Protein 2KAT (pdb70)

Secondary structure (DSSP, 8-state):
---HHHHHHHHHTTT---HHHHHHHHHHHHHTT-HHHHHHHHHHHHHH-TT-HHHHHHHHHHHHHHT-HHHHHHHHHHHHHHHHHHT-HHHHHHHHHHHHHHHHHHHHHS--S--

Foldseek 3Di:
DPDPVVVLVVVVVVPDPDLCSLVVVLVVCVVVLNLVVSQVSLVVNCVRCVPPLVSLLVNLVSCVSVVNLPCSVVSLVVSLVSCVVVVPPPSNVVSVVVVVVSVVVVCVVCVVPPD

Sequence (115 aa):
MQAITERLEAMLAQGTDNMLLRFTLGKTYAEHEQFDAALPHLRAALDFDPTYSVAWKWLGKTLQGQGDRAGARQAWESGLAAAQSRGDQQVVKELQVFLRRLAREDALEHHHHHHMQAITERLEAMLAQGTDNMLLRFTLGKTYAEHEQFDAALPHLRAALDFDPTYSVAWKWLGKTLQGQGDRAGARQAWESGLAAAQSRGDQQVVKELQVFLRRLAREDALEHHHHHHMQAITERLEAMLAQGTDNMLLRFTLGKTYAEHEQFDAALPHLRAALDFDPTYSVAWKWLGKTLQGQGDRAGARQAWESGLAAAQSRGDQQVVKELQVFLRRLAREDALEHHHHHHMQAITERLEAMLAQGTDNMLLRFTLGKTYAEHEQFDAALPHLRAALDFDPTYSVAWKWLGKTLQGQGDRAGARQAWESGLAAAQSRGDQQVVKELQVFLRRLAREDALEHHHHHHMQAITERLEAMLAQGTDNMLLRFTLGKTYAEHEQFDAALPHLRAALDFDPTYSVAWKWLGKTLQGQGDRAGARQAWESGLAAAQSRGDQQVVKELQVFLRRLAREDALEHHHHHHMQAITERLEAMLAQGTDNMLLRFTLGKTYAEHEQFDAALPHLRAALDFDPTYSVAWKWLGKTLQGQGDRAGARQAWESGLAAAQSRGDQQVVKELQVFLRRLAREDALEHHHHHHMQAITERLEAMLAQGTDNMLLRFTLGKTYAEHEQFDAALPHLRAALDFDPTYSVAWKWLGKTLQGQGDRAGARQAWESGLAAAQSRGDQQVVKELQVFLRRLAREDALEHHHHHHMQAITERLEAMLAQGTDNMLLRFTLGKTYAEHEQFDAALPHLRAALDFDPTYSVAWKWLGKTLQGQGDRAGARQAWESGLAAAQSRGDQQVVKELQVFLRRLAREDALEHHHHHHMQAITERLEAMLAQGTDNMLLRFTLGKTYAEHEQFDAALPHLRAALDFDPTYSVAWKWLGKTLQGQGDRAGARQAWESGLAAAQSRGDQQVVKELQVFLRRLAREDALEHHHHHHMQAITERLEAMLAQGTDNMLLRFTLGKTYAEHEQFDAALPHLRAALDFDPTYSVAWKWLGKTLQGQGDRAGARQAWESGLAAAQSRGDQQVVKELQVFLRRLAREDALEHHHHHHMQAITERLEAMLAQGTDNMLLRFTLGKTYAEHEQFDAALPHLRAALDFDPTYSVAWKWLGKTLQGQGDRAGARQAWESGLAAAQSRGDQQVVKELQVFLRRLAREDALEHHHHHHMQAITERLEAMLAQGTDNMLLRFTLGKTYAEHEQFDAALPHLRAALDFDPTYSVAWKWLGKTLQGQGDRAGARQAWESGLAAAQSRGDQQVVKELQVFLRRLAREDALEHHHHHHMQAITERLEAMLAQGTDNMLLRFTLGKTYAEHEQFDAALPHLRAALDFDPTYSVAWKWLGKTLQGQGDRAGARQAWESGLAAAQSRGDQQVVKELQVFLRRLAREDALEHHHHHHMQAITERLEAMLAQGTDNMLLRFTLGKTYAEHEQFDAALPHLRAALDFDPTYSVAWKWLGKTLQGQGDRAGARQAWESGLAAAQSRGDQQVVKELQVFLRRLAREDALEHHHHHHMQAITERLEAMLAQGTDNMLLRFTLGKTYAEHEQFDAALPHLRAALDFDPTYSVAWKWLGKTLQGQGDRAGARQAWESGLAAAQSRGDQQVVKELQVFLRRLAREDALEHHHHHHMQAITERLEAMLAQGTDNMLLRFTLGKTYAEHEQFDAALPHLRAALDFDPTYSVAWKWLGKTLQGQGDRAGARQAWESGLAAAQSRGDQQVVKELQVFLRRLAREDALEHHHHHHMQAITERLEAMLAQGTDNMLLRFTLGKTYAEHEQFDAALPHLRAALDFDPTYSVAWKWLGKTLQGQGDRAGARQAWESGLAAAQSRGDQQVVKELQVFLRRLAREDALEHHHHHHMQAITERLEAMLAQGTDNMLLRFTLGKTYAEHEQFDAALPHLRAALDFDPTYSVAWKWLGKTLQGQGDRAGARQAWESGLAAAQSRGDQQVVKELQVFLRRLAREDALEHHHHHHMQAITERLEAMLAQGTDNMLLRFTLGKTYAEHEQFDAALPHLRAALDFDPTYSVAWKWLGKTLQGQGDRAGARQAWESGLAAAQSRGDQQVVKELQVFLRRLAREDALEHHHHHHMQAITERLEAMLAQGTDNMLLRFTLGKTYAEHEQFDAALPHLRAALDFDPTYSVAWKWLGKTLQGQGDRAGARQAWESGLAAAQSRGDQQVVKELQVFLRRLAREDALEHHHHHH

Structure (mmCIF, N/CA/C/O backbone):
data_2KAT
#
_entry.id   2KAT
#
loop_
_atom_site.group_PDB
_atom_site.id
_atom_site.type_symbol
_atom_site.label_atom_id
_atom_site.label_alt_id
_atom_site.label_comp_id
_atom_site.label_asym_id
_atom_site.label_entity_id
_atom_site.label_seq_id
_atom_site.pdbx_PDB_ins_code
_atom_site.Cartn_x
_atom_site.Cartn_y
_atom_site.Cartn_z
_atom_site.occupancy
_atom_site.B_iso_or_equiv
_atom_site.auth_seq_id
_atom_site.auth_comp_id
_atom_site.auth_asym_id
_atom_site.auth_atom_id
_atom_site.pdbx_PDB_model_num
ATOM 1 N N . MET A 1 1 ? -14.769 -11.066 19.736 1.00 0.00 1 MET A N 1
ATOM 2 C CA . MET A 1 1 ? -14.316 -9.850 20.443 1.00 0.00 1 MET A CA 1
ATOM 3 C C . MET A 1 1 ? -13.885 -8.798 19.434 1.00 0.00 1 MET A C 1
ATOM 4 O O . MET A 1 1 ? -13.958 -9.024 18.224 1.00 0.00 1 MET A O 1
ATOM 20 N N . GLN A 1 2 ? -13.445 -7.650 19.928 1.00 0.00 2 GLN A N 1
ATOM 21 C CA . GLN A 1 2 ? -13.016 -6.563 19.073 1.00 0.00 2 GLN A CA 1
ATOM 22 C C . GLN A 1 2 ? -11.687 -6.886 18.396 1.00 0.00 2 GLN A C 1
ATOM 23 O O . GLN A 1 2 ? -11.040 -7.883 18.735 1.00 0.00 2 GLN A O 1
ATOM 37 N N . ALA A 1 3 ? -11.299 -6.029 17.448 1.00 0.00 3 ALA A N 1
ATOM 38 C CA . ALA A 1 3 ? -10.082 -6.204 16.651 1.00 0.00 3 ALA A CA 1
ATOM 39 C C . ALA A 1 3 ? -10.259 -7.317 15.625 1.00 0.00 3 ALA A C 1
ATOM 40 O O . ALA A 1 3 ? -10.415 -8.492 15.969 1.00 0.00 3 ALA A O 1
ATOM 47 N N . ILE A 1 4 ? -10.236 -6.926 14.356 1.00 0.00 4 ILE A N 1
ATOM 48 C CA . ILE A 1 4 ? -10.450 -7.855 13.254 1.00 0.00 4 ILE A CA 1
ATOM 49 C C . ILE A 1 4 ? -9.346 -8.911 13.203 1.00 0.00 4 ILE A C 1
ATOM 50 O O . ILE A 1 4 ? -9.609 -10.083 12.938 1.00 0.00 4 ILE A O 1
ATOM 66 N N . THR A 1 5 ? -8.122 -8.492 13.489 1.00 0.00 5 THR A N 1
ATOM 67 C CA . THR A 1 5 ? -6.979 -9.391 13.476 1.00 0.00 5 THR A CA 1
ATOM 68 C C . THR A 1 5 ? -7.168 -10.545 14.460 1.00 0.00 5 THR A C 1
ATOM 69 O O . THR A 1 5 ? -6.960 -11.708 14.114 1.00 0.00 5 THR A O 1
ATOM 80 N N . GLU A 1 6 ? -7.600 -10.214 15.669 1.00 0.00 6 GLU A N 1
ATOM 81 C CA . GLU A 1 6 ? -7.747 -11.197 16.736 1.00 0.00 6 GLU A CA 1
ATOM 82 C C . GLU A 1 6 ? -8.746 -12.292 16.371 1.00 0.00 6 GLU A C 1
ATOM 83 O O . GLU A 1 6 ? -8.485 -13.475 16.591 1.00 0.00 6 GLU A O 1
ATOM 95 N N . ARG A 1 7 ? -9.884 -11.900 15.808 1.00 0.00 7 ARG A N 1
ATOM 96 C CA . ARG A 1 7 ? -10.927 -12.862 15.461 1.00 0.00 7 ARG A CA 1
ATOM 97 C C . ARG A 1 7 ? -10.534 -13.691 14.238 1.00 0.00 7 ARG A C 1
ATOM 98 O O . ARG A 1 7 ? -10.913 -14.858 14.123 1.00 0.00 7 ARG A O 1
ATOM 119 N N . LEU A 1 8 ? -9.777 -13.088 13.327 1.00 0.00 8 LEU A N 1
ATOM 120 C CA . LEU A 1 8 ? -9.303 -13.792 12.138 1.00 0.00 8 LEU A CA 1
ATOM 121 C C . LEU A 1 8 ? -8.316 -14.895 12.510 1.00 0.00 8 LEU A C 1
ATOM 122 O O . LEU A 1 8 ? -8.275 -15.943 11.864 1.00 0.00 8 LEU A O 1
ATOM 138 N N . GLU A 1 9 ? -7.527 -14.653 13.554 1.00 0.00 9 GLU A N 1
ATOM 139 C CA . GLU A 1 9 ? -6.554 -15.632 14.041 1.00 0.00 9 GLU A CA 1
ATOM 140 C C . GLU A 1 9 ? -7.204 -16.994 14.275 1.00 0.00 9 GLU A C 1
ATOM 141 O O . GLU A 1 9 ? -6.569 -18.033 14.080 1.00 0.00 9 GLU A O 1
ATOM 153 N N . ALA A 1 10 ? -8.472 -16.983 14.677 1.00 0.00 10 ALA A N 1
ATOM 154 C CA . ALA A 1 10 ? -9.208 -18.215 14.928 1.00 0.00 10 ALA A CA 1
ATOM 155 C C . ALA A 1 10 ? -9.327 -19.062 13.662 1.00 0.00 10 ALA A C 1
ATOM 156 O O . ALA A 1 10 ? -9.013 -20.251 13.674 1.00 0.00 10 ALA A O 1
ATOM 163 N N . MET A 1 11 ? -9.751 -18.447 12.563 1.00 0.00 11 MET A N 1
ATOM 164 C CA . MET A 1 11 ? -9.959 -19.178 11.323 1.00 0.00 11 MET A CA 1
ATOM 165 C C . MET A 1 11 ? -8.630 -19.497 10.641 1.00 0.00 11 MET A C 1
ATOM 166 O O . MET A 1 11 ? -8.519 -20.480 9.908 1.00 0.00 11 MET A O 1
ATOM 180 N N . LEU A 1 12 ? -7.621 -18.670 10.894 1.00 0.00 12 LEU A N 1
ATOM 181 C CA . LEU A 1 12 ? -6.278 -18.936 10.389 1.00 0.00 12 LEU A CA 1
ATOM 182 C C . LEU A 1 12 ? -5.692 -20.170 11.064 1.00 0.00 12 LEU A C 1
ATOM 183 O O . LEU A 1 12 ? -4.949 -20.933 10.449 1.00 0.00 12 LEU A O 1
ATOM 199 N N . ALA A 1 13 ? -6.058 -20.377 12.325 1.00 0.00 13 ALA A N 1
ATOM 200 C CA . ALA A 1 13 ? -5.596 -21.535 13.079 1.00 0.00 13 ALA A CA 1
ATOM 201 C C . ALA A 1 13 ? -6.357 -22.794 12.673 1.00 0.00 13 ALA A C 1
ATOM 202 O O . ALA A 1 13 ? -6.034 -23.893 13.118 1.00 0.00 13 ALA A O 1
ATOM 209 N N . GLN A 1 14 ? -7.376 -22.629 11.836 1.00 0.00 14 GLN A N 1
ATOM 210 C CA . GLN A 1 14 ? -8.151 -23.762 11.345 1.00 0.00 14 GLN A CA 1
ATOM 211 C C . GLN A 1 14 ? -7.589 -24.276 10.024 1.00 0.00 14 GLN A C 1
ATOM 212 O O . GLN A 1 14 ? -8.115 -25.223 9.442 1.00 0.00 14 GLN A O 1
ATOM 226 N N . GLY A 1 15 ? -6.522 -23.644 9.555 1.00 0.00 15 GLY A N 1
ATOM 227 C CA . GLY A 1 15 ? -5.879 -24.085 8.333 1.00 0.00 15 GLY A CA 1
ATOM 228 C C . GLY A 1 15 ? -6.558 -23.551 7.089 1.00 0.00 15 GLY A C 1
ATOM 229 O O . GLY A 1 15 ? -6.427 -24.126 6.009 1.00 0.00 15 GLY A O 1
ATOM 233 N N . THR A 1 16 ? -7.283 -22.453 7.233 1.00 0.00 16 THR A N 1
ATOM 234 C CA . THR A 1 16 ? -7.925 -21.817 6.100 1.00 0.00 16 THR A CA 1
ATOM 235 C C . THR A 1 16 ? -7.016 -20.727 5.537 1.00 0.00 16 THR A C 1
ATOM 236 O O . THR A 1 16 ? -7.215 -19.535 5.775 1.00 0.00 16 THR A O 1
ATOM 247 N N . ASP A 1 17 ? -5.981 -21.156 4.834 1.00 0.00 17 ASP A N 1
ATOM 248 C CA . ASP A 1 17 ? -5.028 -20.242 4.222 1.00 0.00 17 ASP A CA 1
ATOM 249 C C . ASP A 1 17 ? -5.571 -19.709 2.899 1.00 0.00 17 ASP A C 1
ATOM 250 O O . ASP A 1 17 ? -5.439 -20.335 1.849 1.00 0.00 17 ASP A O 1
ATOM 259 N N . ASN A 1 18 ? -6.225 -18.560 2.958 1.00 0.00 18 ASN A N 1
ATOM 260 C CA . ASN A 1 18 ? -6.825 -17.964 1.768 1.00 0.00 18 ASN A CA 1
ATOM 261 C C . ASN A 1 18 ? -6.106 -16.683 1.370 1.00 0.00 18 ASN A C 1
ATOM 262 O O . ASN A 1 18 ? -5.310 -16.141 2.139 1.00 0.00 18 ASN A O 1
ATOM 273 N N . MET A 1 19 ? -6.412 -16.198 0.175 1.00 0.00 19 MET A N 1
ATOM 274 C CA . MET A 1 19 ? -5.751 -15.026 -0.390 1.00 0.00 19 MET A CA 1
ATOM 275 C C . MET A 1 19 ? -6.128 -13.750 0.360 1.00 0.00 19 MET A C 1
ATOM 276 O O . MET A 1 19 ? -5.265 -13.062 0.907 1.00 0.00 19 MET A O 1
ATOM 290 N N . LEU A 1 20 ? -7.422 -13.454 0.409 1.00 0.00 20 LEU A N 1
ATOM 291 C CA . LEU A 1 20 ? -7.897 -12.197 0.977 1.00 0.00 20 LEU A CA 1
ATOM 292 C C . LEU A 1 20 ? -7.597 -12.110 2.469 1.00 0.00 20 LEU A C 1
ATOM 293 O O . LEU A 1 20 ? -7.415 -11.019 3.007 1.00 0.00 20 LEU A O 1
ATOM 309 N N . LEU A 1 21 ? -7.516 -13.262 3.126 1.00 0.00 21 LEU A N 1
ATOM 310 C CA . LEU A 1 21 ? -7.202 -13.312 4.550 1.00 0.00 21 LEU A CA 1
ATOM 311 C C . LEU A 1 21 ? -5.816 -12.729 4.819 1.00 0.00 21 LEU A C 1
ATOM 312 O O . LEU A 1 21 ? -5.562 -12.160 5.881 1.00 0.00 21 LEU A O 1
ATOM 328 N N . ARG A 1 22 ? -4.927 -12.859 3.842 1.00 0.00 22 ARG A N 1
ATOM 329 C CA . ARG A 1 22 ? -3.588 -12.302 3.956 1.00 0.00 22 ARG A CA 1
ATOM 330 C C . ARG A 1 22 ? -3.658 -10.779 3.889 1.00 0.00 22 ARG A C 1
ATOM 331 O O . ARG A 1 22 ? -3.010 -10.076 4.669 1.00 0.00 22 ARG A O 1
ATOM 352 N N . PHE A 1 23 ? -4.473 -10.290 2.963 1.00 0.00 23 PHE A N 1
ATOM 353 C CA . PHE A 1 23 ? -4.594 -8.862 2.695 1.00 0.00 23 PHE A CA 1
ATOM 354 C C . PHE A 1 23 ? -5.282 -8.114 3.837 1.00 0.00 23 PHE A C 1
ATOM 355 O O . PHE A 1 23 ? -4.779 -7.089 4.298 1.00 0.00 23 PHE A O 1
ATOM 372 N N . THR A 1 24 ? -6.423 -8.627 4.290 1.00 0.00 24 THR A N 1
ATOM 373 C CA . THR A 1 24 ? -7.214 -7.960 5.322 1.00 0.00 24 THR A CA 1
ATOM 374 C C . THR A 1 24 ? -6.387 -7.710 6.586 1.00 0.00 24 THR A C 1
ATOM 375 O O . THR A 1 24 ? -6.430 -6.620 7.160 1.00 0.00 24 THR A O 1
ATOM 386 N N . LEU A 1 25 ? -5.612 -8.710 6.992 1.00 0.00 25 LEU A N 1
ATOM 387 C CA . LEU A 1 25 ? -4.750 -8.588 8.163 1.00 0.00 25 LEU A CA 1
ATOM 388 C C . LEU A 1 25 ? -3.691 -7.509 7.953 1.00 0.00 25 LEU A C 1
ATOM 389 O O . LEU A 1 25 ? -3.325 -6.791 8.882 1.00 0.00 25 LEU A O 1
ATOM 405 N N . GLY A 1 26 ? -3.201 -7.404 6.723 1.00 0.00 26 GLY A N 1
ATOM 406 C CA . GLY A 1 26 ? -2.187 -6.417 6.410 1.00 0.00 26 GLY A CA 1
ATOM 407 C C . GLY A 1 26 ? -2.738 -5.007 6.407 1.00 0.00 26 GLY A C 1
ATOM 408 O O . GLY A 1 26 ? -2.067 -4.072 6.845 1.00 0.00 26 GLY A O 1
ATOM 412 N N . LYS A 1 27 ? -3.962 -4.861 5.915 1.00 0.00 27 LYS A N 1
ATOM 413 C CA . LYS A 1 27 ? -4.624 -3.561 5.858 1.00 0.00 27 LYS A CA 1
ATOM 414 C C . LYS A 1 27 ? -4.736 -2.943 7.248 1.00 0.00 27 LYS A C 1
ATOM 415 O O . LYS A 1 27 ? -4.512 -1.744 7.424 1.00 0.00 27 LYS A O 1
ATOM 434 N N . THR A 1 28 ? -5.066 -3.769 8.230 1.00 0.00 28 THR A N 1
ATOM 435 C CA . THR A 1 28 ? -5.249 -3.301 9.595 1.00 0.00 28 THR A CA 1
ATOM 436 C C . THR A 1 28 ? -3.977 -2.647 10.134 1.00 0.00 28 THR A C 1
ATOM 437 O O . THR A 1 28 ? -4.040 -1.619 10.813 1.00 0.00 28 THR A O 1
ATOM 448 N N . TYR A 1 29 ? -2.823 -3.227 9.813 1.00 0.00 29 TYR A N 1
ATOM 449 C CA . TYR A 1 29 ? -1.551 -2.655 10.233 1.00 0.00 29 TYR A CA 1
ATOM 450 C C . TYR A 1 29 ? -1.337 -1.298 9.577 1.00 0.00 29 TYR A C 1
ATOM 451 O O . TYR A 1 29 ? -0.918 -0.339 10.226 1.00 0.00 29 TYR A O 1
ATOM 469 N N . ALA A 1 30 ? -1.667 -1.214 8.297 1.00 0.00 30 ALA A N 1
ATOM 470 C CA . ALA A 1 30 ? -1.446 0.003 7.529 1.00 0.00 30 ALA A CA 1
ATOM 471 C C . ALA A 1 30 ? -2.391 1.117 7.969 1.00 0.00 30 ALA A C 1
ATOM 472 O O . ALA A 1 30 ? -2.014 2.290 7.987 1.00 0.00 30 ALA A O 1
ATOM 479 N N . GLU A 1 31 ? -3.615 0.753 8.331 1.00 0.00 31 GLU A N 1
ATOM 480 C CA . GLU A 1 31 ? -4.587 1.731 8.807 1.00 0.00 31 GLU A CA 1
ATOM 481 C C . GLU A 1 31 ? -4.176 2.289 10.161 1.00 0.00 31 GLU A C 1
ATOM 482 O O . GLU A 1 31 ? -4.450 3.445 10.473 1.00 0.00 31 GLU A O 1
ATOM 494 N N . HIS A 1 32 ? -3.501 1.466 10.956 1.00 0.00 32 HIS A N 1
ATOM 495 C CA . HIS A 1 32 ? -3.036 1.878 12.276 1.00 0.00 32 HIS A CA 1
ATOM 496 C C . HIS A 1 32 ? -1.698 2.601 12.168 1.00 0.00 32 HIS A C 1
ATOM 497 O O . HIS A 1 32 ? -1.072 2.924 13.178 1.00 0.00 32 HIS A O 1
ATOM 512 N N . GLU A 1 33 ? -1.277 2.850 10.926 1.00 0.00 33 GLU A N 1
ATOM 513 C CA . GLU A 1 33 ? -0.004 3.500 10.627 1.00 0.00 33 GLU A CA 1
ATOM 514 C C . GLU A 1 33 ? 1.172 2.675 11.141 1.00 0.00 33 GLU A C 1
ATOM 515 O O . GLU A 1 33 ? 2.267 3.190 11.373 1.00 0.00 33 GLU A O 1
ATOM 527 N N . GLN A 1 34 ? 0.948 1.377 11.265 1.00 0.00 34 GLN A N 1
ATOM 528 C CA . GLN A 1 34 ? 1.981 0.449 11.691 1.00 0.00 34 GLN A CA 1
ATOM 529 C C . GLN A 1 34 ? 2.613 -0.180 10.452 1.00 0.00 34 GLN A C 1
ATOM 530 O O . GLN A 1 34 ? 2.783 -1.396 10.352 1.00 0.00 34 GLN A O 1
ATOM 544 N N . PHE A 1 35 ? 2.943 0.688 9.502 1.00 0.00 35 PHE A N 1
ATOM 545 C CA . PHE A 1 35 ? 3.485 0.292 8.206 1.00 0.00 35 PHE A CA 1
ATOM 546 C C . PHE A 1 35 ? 4.742 -0.560 8.357 1.00 0.00 35 PHE A C 1
ATOM 547 O O . PHE A 1 35 ? 5.037 -1.395 7.506 1.00 0.00 35 PHE A O 1
ATOM 564 N N . ASP A 1 36 ? 5.473 -0.342 9.443 1.00 0.00 36 ASP A N 1
ATOM 565 C CA . ASP A 1 36 ? 6.669 -1.128 9.736 1.00 0.00 36 ASP A CA 1
ATOM 566 C C . ASP A 1 36 ? 6.322 -2.608 9.840 1.00 0.00 36 ASP A C 1
ATOM 567 O O . ASP A 1 36 ? 6.956 -3.458 9.220 1.00 0.00 36 ASP A O 1
ATOM 576 N N . ALA A 1 37 ? 5.294 -2.896 10.620 1.00 0.00 37 ALA A N 1
ATOM 577 C CA . ALA A 1 37 ? 4.829 -4.268 10.812 1.00 0.00 37 ALA A CA 1
ATOM 578 C C . ALA A 1 37 ? 4.087 -4.763 9.576 1.00 0.00 37 ALA A C 1
ATOM 579 O O . ALA A 1 37 ? 4.024 -5.965 9.309 1.00 0.00 37 ALA A O 1
ATOM 586 N N . ALA A 1 38 ? 3.503 -3.828 8.842 1.00 0.00 38 ALA A N 1
ATOM 587 C CA . ALA A 1 38 ? 2.769 -4.146 7.626 1.00 0.00 38 ALA A CA 1
ATOM 588 C C . ALA A 1 38 ? 3.698 -4.688 6.542 1.00 0.00 38 ALA A C 1
ATOM 589 O O . ALA A 1 38 ? 3.325 -5.606 5.810 1.00 0.00 38 ALA A O 1
ATOM 596 N N . LEU A 1 39 ? 4.908 -4.128 6.459 1.00 0.00 39 LEU A N 1
ATOM 597 C CA . LEU A 1 39 ? 5.858 -4.468 5.393 1.00 0.00 39 LEU A CA 1
ATOM 598 C C . LEU A 1 39 ? 6.084 -5.979 5.234 1.00 0.00 39 LEU A C 1
ATOM 599 O O . LEU A 1 39 ? 5.905 -6.503 4.134 1.00 0.00 39 LEU A O 1
ATOM 615 N N . PRO A 1 40 ? 6.465 -6.714 6.305 1.00 0.00 40 PRO A N 1
ATOM 616 C CA . PRO A 1 40 ? 6.688 -8.162 6.209 1.00 0.00 40 PRO A CA 1
ATOM 617 C C . PRO A 1 40 ? 5.414 -8.922 5.850 1.00 0.00 40 PRO A C 1
ATOM 618 O O . PRO A 1 40 ? 5.443 -9.878 5.074 1.00 0.00 40 PRO A O 1
ATOM 629 N N . HIS A 1 41 ? 4.292 -8.472 6.395 1.00 0.00 41 HIS A N 1
ATOM 630 C CA . HIS A 1 41 ? 3.017 -9.147 6.188 1.00 0.00 41 HIS A CA 1
ATOM 631 C C . HIS A 1 41 ? 2.528 -8.956 4.753 1.00 0.00 41 HIS A C 1
ATOM 632 O O . HIS A 1 41 ? 2.061 -9.901 4.118 1.00 0.00 41 HIS A O 1
ATOM 647 N N . LEU A 1 42 ? 2.635 -7.734 4.250 1.00 0.00 42 LEU A N 1
ATOM 648 C CA . LEU A 1 42 ? 2.208 -7.431 2.888 1.00 0.00 42 LEU A CA 1
ATOM 649 C C . LEU A 1 42 ? 3.142 -8.082 1.876 1.00 0.00 42 LEU A C 1
ATOM 650 O O . LEU A 1 42 ? 2.706 -8.546 0.824 1.00 0.00 42 LEU A O 1
ATOM 666 N N . ARG A 1 43 ? 4.424 -8.124 2.211 1.00 0.00 43 ARG A N 1
ATOM 667 C CA . ARG A 1 43 ? 5.419 -8.740 1.347 1.00 0.00 43 ARG A CA 1
ATOM 668 C C . ARG A 1 43 ? 5.145 -10.234 1.193 1.00 0.00 43 ARG A C 1
ATOM 669 O O . ARG A 1 43 ? 5.277 -10.791 0.103 1.00 0.00 43 ARG A O 1
ATOM 690 N N . ALA A 1 44 ? 4.755 -10.871 2.293 1.00 0.00 44 ALA A N 1
ATOM 691 C CA . ALA A 1 44 ? 4.421 -12.287 2.282 1.00 0.00 44 ALA A CA 1
ATOM 692 C C . ALA A 1 44 ? 3.247 -12.554 1.350 1.00 0.00 44 ALA A C 1
ATOM 693 O O . ALA A 1 44 ? 3.234 -13.540 0.618 1.00 0.00 44 ALA A O 1
ATOM 700 N N . ALA A 1 45 ? 2.271 -11.656 1.371 1.00 0.00 45 ALA A N 1
ATOM 701 C CA . ALA A 1 45 ? 1.099 -11.782 0.513 1.00 0.00 45 ALA A CA 1
ATOM 702 C C . ALA A 1 45 ? 1.478 -11.618 -0.955 1.00 0.00 45 ALA A C 1
ATOM 703 O O . ALA A 1 45 ? 1.071 -12.414 -1.799 1.00 0.00 45 ALA A O 1
ATOM 710 N N . LEU A 1 46 ? 2.286 -10.600 -1.243 1.00 0.00 46 LEU A N 1
ATOM 711 C CA . LEU A 1 46 ? 2.707 -10.306 -2.612 1.00 0.00 46 LEU A CA 1
ATOM 712 C C . LEU A 1 46 ? 3.500 -11.457 -3.222 1.00 0.00 46 LEU A C 1
ATOM 713 O O . LEU A 1 46 ? 3.555 -11.601 -4.442 1.00 0.00 46 LEU A O 1
ATOM 729 N N . ASP A 1 47 ? 4.142 -12.251 -2.378 1.00 0.00 47 ASP A N 1
ATOM 730 C CA . ASP A 1 47 ? 4.895 -13.403 -2.848 1.00 0.00 47 ASP A CA 1
ATOM 731 C C . ASP A 1 47 ? 3.953 -14.448 -3.424 1.00 0.00 47 ASP A C 1
ATOM 732 O O . ASP A 1 47 ? 4.246 -15.076 -4.446 1.00 0.00 47 ASP A O 1
ATOM 741 N N . PHE A 1 48 ? 2.824 -14.633 -2.756 1.00 0.00 48 PHE A N 1
ATOM 742 C CA . PHE A 1 48 ? 1.835 -15.615 -3.180 1.00 0.00 48 PHE A CA 1
ATOM 743 C C . PHE A 1 48 ? 0.944 -15.061 -4.287 1.00 0.00 48 PHE A C 1
ATOM 744 O O . PHE A 1 48 ? 0.695 -15.736 -5.286 1.00 0.00 48 PHE A O 1
ATOM 761 N N . ASP A 1 49 ? 0.483 -13.831 -4.116 1.00 0.00 49 ASP A N 1
ATOM 762 C CA . ASP A 1 49 ? -0.414 -13.209 -5.077 1.00 0.00 49 ASP A CA 1
ATOM 763 C C . ASP A 1 49 ? -0.065 -11.735 -5.292 1.00 0.00 49 ASP A C 1
ATOM 764 O O . ASP A 1 49 ? -0.607 -10.842 -4.647 1.00 0.00 49 ASP A O 1
ATOM 773 N N . PRO A 1 50 ? 0.871 -11.469 -6.215 1.00 0.00 50 PRO A N 1
ATOM 774 C CA . PRO A 1 50 ? 1.353 -10.114 -6.490 1.00 0.00 50 PRO A CA 1
ATOM 775 C C . PRO A 1 50 ? 0.412 -9.317 -7.391 1.00 0.00 50 PRO A C 1
ATOM 776 O O . PRO A 1 50 ? 0.649 -8.142 -7.661 1.00 0.00 50 PRO A O 1
ATOM 787 N N . THR A 1 51 ? -0.646 -9.962 -7.858 1.00 0.00 51 THR A N 1
ATOM 788 C CA . THR A 1 51 ? -1.553 -9.357 -8.823 1.00 0.00 51 THR A CA 1
ATOM 789 C C . THR A 1 51 ? -2.717 -8.623 -8.155 1.00 0.00 51 THR A C 1
ATOM 790 O O . THR A 1 51 ? -3.705 -8.291 -8.811 1.00 0.00 51 THR A O 1
ATOM 801 N N . TYR A 1 52 ? -2.602 -8.360 -6.860 1.00 0.00 52 TYR A N 1
ATOM 802 C CA . TYR A 1 52 ? -3.654 -7.648 -6.152 1.00 0.00 52 TYR A CA 1
ATOM 803 C C . TYR A 1 52 ? -3.393 -6.141 -6.183 1.00 0.00 52 TYR A C 1
ATOM 804 O O . TYR A 1 52 ? -2.594 -5.618 -5.408 1.00 0.00 52 TYR A O 1
ATOM 822 N N . SER A 1 53 ? -4.081 -5.469 -7.096 1.00 0.00 53 SER A N 1
ATOM 823 C CA . SER A 1 53 ? -3.918 -4.038 -7.343 1.00 0.00 53 SER A CA 1
ATOM 824 C C . SER A 1 53 ? -4.031 -3.190 -6.079 1.00 0.00 53 SER A C 1
ATOM 825 O O . SER A 1 53 ? -3.222 -2.287 -5.856 1.00 0.00 53 SER A O 1
ATOM 833 N N . VAL A 1 54 ? -5.033 -3.479 -5.258 1.00 0.00 54 VAL A N 1
ATOM 834 C CA . VAL A 1 54 ? -5.269 -2.717 -4.037 1.00 0.00 54 VAL A CA 1
ATOM 835 C C . VAL A 1 54 ? -4.043 -2.767 -3.122 1.00 0.00 54 VAL A C 1
ATOM 836 O O . VAL A 1 54 ? -3.707 -1.784 -2.462 1.00 0.00 54 VAL A O 1
ATOM 849 N N . ALA A 1 55 ? -3.361 -3.910 -3.114 1.00 0.00 55 ALA A N 1
ATOM 850 C CA . ALA A 1 55 ? -2.174 -4.093 -2.280 1.00 0.00 55 ALA A CA 1
ATOM 851 C C . ALA A 1 55 ? -1.047 -3.161 -2.719 1.00 0.00 55 ALA A C 1
ATOM 852 O O . ALA A 1 55 ? -0.332 -2.612 -1.883 1.00 0.00 55 ALA A O 1
ATOM 859 N N . TRP A 1 56 ? -0.910 -2.964 -4.030 1.00 0.00 56 TRP A N 1
ATOM 860 C CA . TRP A 1 56 ? 0.122 -2.073 -4.569 1.00 0.00 56 TRP A CA 1
ATOM 861 C C . TRP A 1 56 ? -0.095 -0.666 -4.027 1.00 0.00 56 TRP A C 1
ATOM 862 O O . TRP A 1 56 ? 0.846 0.036 -3.645 1.00 0.00 56 TRP A O 1
ATOM 883 N N . LYS A 1 57 ? -1.362 -0.281 -3.993 1.00 0.00 57 LYS A N 1
ATOM 884 C CA . LYS A 1 57 ? -1.774 1.031 -3.527 1.00 0.00 57 LYS A CA 1
ATOM 885 C C . LYS A 1 57 ? -1.469 1.215 -2.036 1.00 0.00 57 LYS A C 1
ATOM 886 O O . LYS A 1 57 ? -1.097 2.307 -1.600 1.00 0.00 57 LYS A O 1
ATOM 905 N N . TRP A 1 58 ? -1.604 0.143 -1.258 1.00 0.00 58 TRP A N 1
ATOM 906 C CA . TRP A 1 58 ? -1.262 0.190 0.162 1.00 0.00 58 TRP A CA 1
ATOM 907 C C . TRP A 1 58 ? 0.250 0.237 0.357 1.00 0.00 58 TRP A C 1
ATOM 908 O O . TRP A 1 58 ? 0.742 0.925 1.251 1.00 0.00 58 TRP A O 1
ATOM 929 N N . LEU A 1 59 ? 0.978 -0.496 -0.483 1.00 0.00 59 LEU A N 1
ATOM 930 C CA . LEU A 1 59 ? 2.441 -0.521 -0.421 1.00 0.00 59 LEU A CA 1
ATOM 931 C C . LEU A 1 59 ? 3.019 0.880 -0.555 1.00 0.00 59 LEU A C 1
ATOM 932 O O . LEU A 1 59 ? 3.920 1.262 0.192 1.00 0.00 59 LEU A O 1
ATOM 948 N N . GLY A 1 60 ? 2.492 1.640 -1.502 1.00 0.00 60 GLY A N 1
ATOM 949 C CA . GLY A 1 60 ? 2.911 3.022 -1.663 1.00 0.00 60 GLY A CA 1
ATOM 950 C C . GLY A 1 60 ? 2.720 3.828 -0.389 1.00 0.00 60 GLY A C 1
ATOM 951 O O . GLY A 1 60 ? 3.607 4.581 0.024 1.00 0.00 60 GLY A O 1
ATOM 955 N N . LYS A 1 61 ? 1.567 3.648 0.247 1.00 0.00 61 LYS A N 1
ATOM 956 C CA . LYS A 1 61 ? 1.272 4.308 1.514 1.00 0.00 61 LYS A CA 1
ATOM 957 C C . LYS A 1 61 ? 2.185 3.804 2.630 1.00 0.00 61 LYS A C 1
ATOM 958 O O . LYS A 1 61 ? 2.450 4.516 3.599 1.00 0.00 61 LYS A O 1
ATOM 977 N N . THR A 1 62 ? 2.665 2.578 2.489 1.00 0.00 62 THR A N 1
ATOM 978 C CA . THR A 1 62 ? 3.507 1.971 3.504 1.00 0.00 62 THR A CA 1
ATOM 979 C C . THR A 1 62 ? 4.849 2.697 3.608 1.00 0.00 62 THR A C 1
ATOM 980 O O . THR A 1 62 ? 5.277 3.077 4.700 1.00 0.00 62 THR A O 1
ATOM 991 N N . LEU A 1 63 ? 5.494 2.913 2.468 1.00 0.00 63 LEU A N 1
ATOM 992 C CA . LEU A 1 63 ? 6.788 3.572 2.433 1.00 0.00 63 LEU A CA 1
ATOM 993 C C . LEU A 1 63 ? 6.698 5.022 2.915 1.00 0.00 63 LEU A C 1
ATOM 994 O O . LEU A 1 63 ? 7.556 5.485 3.671 1.00 0.00 63 LEU A O 1
ATOM 1010 N N . GLN A 1 64 ? 5.653 5.733 2.498 1.00 0.00 64 GLN A N 1
ATOM 1011 C CA . GLN A 1 64 ? 5.497 7.136 2.878 1.00 0.00 64 GLN A CA 1
ATOM 1012 C C . GLN A 1 64 ? 5.190 7.257 4.368 1.00 0.00 64 GLN A C 1
ATOM 1013 O O . GLN A 1 64 ? 5.646 8.186 5.034 1.00 0.00 64 GLN A O 1
ATOM 1027 N N . GLY A 1 65 ? 4.424 6.304 4.883 1.00 0.00 65 GLY A N 1
ATOM 1028 C CA . GLY A 1 65 ? 4.096 6.293 6.296 1.00 0.00 65 GLY A CA 1
ATOM 1029 C C . GLY A 1 65 ? 5.286 5.908 7.149 1.00 0.00 65 GLY A C 1
ATOM 1030 O O . GLY A 1 65 ? 5.449 6.402 8.266 1.00 0.00 65 GLY A O 1
ATOM 1034 N N . GLN A 1 66 ? 6.115 5.015 6.620 1.00 0.00 66 GLN A N 1
ATOM 1035 C CA . GLN A 1 66 ? 7.347 4.612 7.288 1.00 0.00 66 GLN A CA 1
ATOM 1036 C C . GLN A 1 66 ? 8.280 5.814 7.419 1.00 0.00 66 GLN A C 1
ATOM 1037 O O . GLN A 1 66 ? 8.987 5.970 8.415 1.00 0.00 66 GLN A O 1
ATOM 1051 N N . GLY A 1 67 ? 8.257 6.671 6.407 1.00 0.00 67 GLY A N 1
ATOM 1052 C CA . GLY A 1 67 ? 9.065 7.870 6.432 1.00 0.00 67 GLY A CA 1
ATOM 1053 C C . GLY A 1 67 ? 10.198 7.822 5.435 1.00 0.00 67 GLY A C 1
ATOM 1054 O O . GLY A 1 67 ? 11.230 8.463 5.627 1.00 0.00 67 GLY A O 1
ATOM 1058 N N . ASP A 1 68 ? 10.023 7.047 4.375 1.00 0.00 68 ASP A N 1
ATOM 1059 C CA . ASP A 1 68 ? 11.031 6.967 3.335 1.00 0.00 68 ASP A CA 1
ATOM 1060 C C . ASP A 1 68 ? 10.485 7.551 2.040 1.00 0.00 68 ASP A C 1
ATOM 1061 O O . ASP A 1 68 ? 9.725 6.902 1.320 1.00 0.00 68 ASP A O 1
ATOM 1070 N N . ARG A 1 69 ? 10.861 8.790 1.766 1.00 0.00 69 ARG A N 1
ATOM 1071 C CA . ARG A 1 69 ? 10.371 9.510 0.599 1.00 0.00 69 ARG A CA 1
ATOM 1072 C C . ARG A 1 69 ? 10.847 8.858 -0.699 1.00 0.00 69 ARG A C 1
ATOM 1073 O O . ARG A 1 69 ? 10.099 8.773 -1.676 1.00 0.00 69 ARG A O 1
ATOM 1094 N N . ALA A 1 70 ? 12.086 8.385 -0.702 1.00 0.00 70 ALA A N 1
ATOM 1095 C CA . ALA A 1 70 ? 12.642 7.731 -1.882 1.00 0.00 70 ALA A CA 1
ATOM 1096 C C . ALA A 1 70 ? 11.936 6.411 -2.155 1.00 0.00 70 ALA A C 1
ATOM 1097 O O . ALA A 1 70 ? 11.558 6.122 -3.292 1.00 0.00 70 ALA A O 1
ATOM 1104 N N . GLY A 1 71 ? 11.752 5.624 -1.106 1.00 0.00 71 GLY A N 1
ATOM 1105 C CA . GLY A 1 71 ? 11.056 4.359 -1.233 1.00 0.00 71 GLY A CA 1
ATOM 1106 C C . GLY A 1 71 ? 9.637 4.529 -1.737 1.00 0.00 71 GLY A C 1
ATOM 1107 O O . GLY A 1 71 ? 9.173 3.753 -2.571 1.00 0.00 71 GLY A O 1
ATOM 1111 N N . ALA A 1 72 ? 8.951 5.555 -1.239 1.00 0.00 72 ALA A N 1
ATOM 1112 C CA . ALA A 1 72 ? 7.580 5.840 -1.654 1.00 0.00 72 ALA A CA 1
ATOM 1113 C C . ALA A 1 72 ? 7.528 6.185 -3.136 1.00 0.00 72 ALA A C 1
ATOM 1114 O O . ALA A 1 72 ? 6.657 5.707 -3.866 1.00 0.00 72 ALA A O 1
ATOM 1121 N N . ARG A 1 73 ? 8.478 7.007 -3.574 1.00 0.00 73 ARG A N 1
ATOM 1122 C CA . ARG A 1 73 ? 8.590 7.381 -4.979 1.00 0.00 73 ARG A CA 1
ATOM 1123 C C . ARG A 1 73 ? 8.713 6.140 -5.854 1.00 0.00 73 ARG A C 1
ATOM 1124 O O . ARG A 1 73 ? 7.948 5.953 -6.800 1.00 0.00 73 ARG A O 1
ATOM 1145 N N . GLN A 1 74 ? 9.669 5.282 -5.515 1.00 0.00 74 GLN A N 1
ATOM 1146 C CA . GLN A 1 74 ? 9.945 4.094 -6.311 1.00 0.00 74 GLN A CA 1
ATOM 1147 C C . GLN A 1 74 ? 8.774 3.113 -6.262 1.00 0.00 74 GLN A C 1
ATOM 1148 O O . GLN A 1 74 ? 8.475 2.445 -7.252 1.00 0.00 74 GLN A O 1
ATOM 1162 N N . ALA A 1 75 ? 8.105 3.043 -5.115 1.00 0.00 75 ALA A N 1
ATOM 1163 C CA . ALA A 1 75 ? 6.967 2.145 -4.942 1.00 0.00 75 ALA A CA 1
ATOM 1164 C C . ALA A 1 75 ? 5.832 2.491 -5.902 1.00 0.00 75 ALA A C 1
ATOM 1165 O O . ALA A 1 75 ? 5.319 1.621 -6.607 1.00 0.00 75 ALA A O 1
ATOM 1172 N N . TRP A 1 76 ? 5.453 3.764 -5.942 1.00 0.00 76 TRP A N 1
ATOM 1173 C CA . TRP A 1 76 ? 4.363 4.202 -6.806 1.00 0.00 76 TRP A CA 1
ATOM 1174 C C . TRP A 1 76 ? 4.736 4.068 -8.277 1.00 0.00 76 TRP A C 1
ATOM 1175 O O . TRP A 1 76 ? 3.896 3.717 -9.108 1.00 0.00 76 TRP A O 1
ATOM 1196 N N . GLU A 1 77 ? 5.997 4.334 -8.594 1.00 0.00 77 GLU A N 1
ATOM 1197 C CA . GLU A 1 77 ? 6.502 4.153 -9.951 1.00 0.00 77 GLU A CA 1
ATOM 1198 C C . GLU A 1 77 ? 6.364 2.698 -10.391 1.00 0.00 77 GLU A C 1
ATOM 1199 O O . GLU A 1 77 ? 6.040 2.412 -11.545 1.00 0.00 77 GLU A O 1
ATOM 1211 N N . SER A 1 78 ? 6.607 1.785 -9.461 1.00 0.00 78 SER A N 1
ATOM 1212 C CA . SER A 1 78 ? 6.538 0.358 -9.746 1.00 0.00 78 SER A CA 1
ATOM 1213 C C . SER A 1 78 ? 5.086 -0.100 -9.894 1.00 0.00 78 SER A C 1
ATOM 1214 O O . SER A 1 78 ? 4.745 -0.845 -10.817 1.00 0.00 78 SER A O 1
ATOM 1222 N N . GLY A 1 79 ? 4.231 0.369 -8.991 1.00 0.00 79 GLY A N 1
ATOM 1223 C CA . GLY A 1 79 ? 2.841 -0.053 -8.985 1.00 0.00 79 GLY A CA 1
ATOM 1224 C C . GLY A 1 79 ? 2.029 0.543 -10.122 1.00 0.00 79 GLY A C 1
ATOM 1225 O O . GLY A 1 79 ? 1.024 -0.031 -10.539 1.00 0.00 79 GLY A O 1
ATOM 1229 N N . LEU A 1 80 ? 2.468 1.691 -10.625 1.00 0.00 80 LEU A N 1
ATOM 1230 C CA . LEU A 1 80 ? 1.770 2.375 -11.707 1.00 0.00 80 LEU A CA 1
ATOM 1231 C C . LEU A 1 80 ? 1.688 1.480 -12.939 1.00 0.00 80 LEU A C 1
ATOM 1232 O O . LEU A 1 80 ? 0.609 1.230 -13.475 1.00 0.00 80 LEU A O 1
ATOM 1248 N N . ALA A 1 81 ? 2.840 0.983 -13.364 1.00 0.00 81 ALA A N 1
ATOM 1249 C CA . ALA A 1 81 ? 2.917 0.089 -14.519 1.00 0.00 81 ALA A CA 1
ATOM 1250 C C . ALA A 1 81 ? 2.212 -1.231 -14.244 1.00 0.00 81 ALA A C 1
ATOM 1251 O O . ALA A 1 81 ? 1.691 -1.866 -15.163 1.00 0.00 81 ALA A O 1
ATOM 1258 N N . ALA A 1 82 ? 2.196 -1.644 -12.984 1.00 0.00 82 ALA A N 1
ATOM 1259 C CA . ALA A 1 82 ? 1.476 -2.846 -12.593 1.00 0.00 82 ALA A CA 1
ATOM 1260 C C . ALA A 1 82 ? -0.018 -2.649 -12.836 1.00 0.00 82 ALA A C 1
ATOM 1261 O O . ALA A 1 82 ? -0.687 -3.508 -13.415 1.00 0.00 82 ALA A O 1
ATOM 1268 N N . ALA A 1 83 ? -0.524 -1.492 -12.425 1.00 0.00 83 ALA A N 1
ATOM 1269 C CA . ALA A 1 83 ? -1.926 -1.153 -12.615 1.00 0.00 83 ALA A CA 1
ATOM 1270 C C . ALA A 1 83 ? -2.240 -0.956 -14.095 1.00 0.00 83 ALA A C 1
ATOM 1271 O O . ALA A 1 83 ? -3.317 -1.326 -14.561 1.00 0.00 83 ALA A O 1
ATOM 1278 N N . GLN A 1 84 ? -1.293 -0.375 -14.826 1.00 0.00 84 GLN A N 1
ATOM 1279 C CA . GLN A 1 84 ? -1.412 -0.231 -16.271 1.00 0.00 84 GLN A CA 1
ATOM 1280 C C . GLN A 1 84 ? -1.532 -1.589 -16.947 1.00 0.00 84 GLN A C 1
ATOM 1281 O O . GLN A 1 84 ? -2.381 -1.789 -17.815 1.00 0.00 84 GLN A O 1
ATOM 1295 N N . SER A 1 85 ? -0.674 -2.518 -16.549 1.00 0.00 85 SER A N 1
ATOM 1296 C CA . SER A 1 85 ? -0.690 -3.864 -17.109 1.00 0.00 85 SER A CA 1
ATOM 1297 C C . SER A 1 85 ? -1.997 -4.592 -16.767 1.00 0.00 85 SER A C 1
ATOM 1298 O O . SER A 1 85 ? -2.428 -5.479 -17.501 1.00 0.00 85 SER A O 1
ATOM 1306 N N . ARG A 1 86 ? -2.619 -4.224 -15.651 1.00 0.00 86 ARG A N 1
ATOM 1307 C CA . ARG A 1 86 ? -3.905 -4.793 -15.264 1.00 0.00 86 ARG A CA 1
ATOM 1308 C C . ARG A 1 86 ? -5.068 -3.996 -15.845 1.00 0.00 86 ARG A C 1
ATOM 1309 O O . ARG A 1 86 ? -6.227 -4.403 -15.738 1.00 0.00 86 ARG A O 1
ATOM 1330 N N . GLY A 1 87 ? -4.754 -2.854 -16.441 1.00 0.00 87 GLY A N 1
ATOM 1331 C CA . GLY A 1 87 ? -5.769 -2.030 -17.067 1.00 0.00 87 GLY A CA 1
ATOM 1332 C C . GLY A 1 87 ? -6.696 -1.377 -16.063 1.00 0.00 87 GLY A C 1
ATOM 1333 O O . GLY A 1 87 ? -7.854 -1.096 -16.368 1.00 0.00 87 GLY A O 1
ATOM 1337 N N . ASP A 1 88 ? -6.187 -1.126 -14.869 1.00 0.00 88 ASP A N 1
ATOM 1338 C CA . ASP A 1 88 ? -6.994 -0.536 -13.812 1.00 0.00 88 ASP A CA 1
ATOM 1339 C C . ASP A 1 88 ? -6.681 0.945 -13.687 1.00 0.00 88 ASP A C 1
ATOM 1340 O O . ASP A 1 88 ? -5.812 1.356 -12.915 1.00 0.00 88 ASP A O 1
ATOM 1349 N N . GLN A 1 89 ? -7.377 1.728 -14.489 1.00 0.00 89 GLN A N 1
ATOM 1350 C CA . GLN A 1 89 ? -7.179 3.166 -14.550 1.00 0.00 89 GLN A CA 1
ATOM 1351 C C . GLN A 1 89 ? -7.423 3.849 -13.216 1.00 0.00 89 GLN A C 1
ATOM 1352 O O . GLN A 1 89 ? -6.744 4.822 -12.883 1.00 0.00 89 GLN A O 1
ATOM 1366 N N . GLN A 1 90 ? -8.388 3.348 -12.463 1.00 0.00 90 GLN A N 1
ATOM 1367 C CA . GLN A 1 90 ? -8.714 3.929 -11.170 1.00 0.00 90 GLN A CA 1
ATOM 1368 C C . GLN A 1 90 ? -7.494 3.925 -10.255 1.00 0.00 90 GLN A C 1
ATOM 1369 O O . GLN A 1 90 ? -7.137 4.952 -9.684 1.00 0.00 90 GLN A O 1
ATOM 1383 N N . VAL A 1 91 ? -6.824 2.783 -10.170 1.00 0.00 91 VAL A N 1
ATOM 1384 C CA . VAL A 1 91 ? -5.683 2.635 -9.274 1.00 0.00 91 VAL A CA 1
ATOM 1385 C C . VAL A 1 91 ? -4.506 3.475 -9.759 1.00 0.00 91 VAL A C 1
ATOM 1386 O O . VAL A 1 91 ? -3.793 4.081 -8.956 1.00 0.00 91 VAL A O 1
ATOM 1399 N N . VAL A 1 92 ? -4.332 3.531 -11.078 1.00 0.00 92 VAL A N 1
ATOM 1400 C CA . VAL A 1 92 ? -3.268 4.329 -11.676 1.00 0.00 92 VAL A CA 1
ATOM 1401 C C . VAL A 1 92 ? -3.402 5.783 -11.248 1.00 0.00 92 VAL A C 1
ATOM 1402 O O . VAL A 1 92 ? -2.449 6.388 -10.762 1.00 0.00 92 VAL A O 1
ATOM 1415 N N . LYS A 1 93 ? -4.598 6.331 -11.408 1.00 0.00 93 LYS A N 1
ATOM 1416 C CA . LYS A 1 93 ? -4.845 7.723 -11.061 1.00 0.00 93 LYS A CA 1
ATOM 1417 C C . LYS A 1 93 ? -4.763 7.956 -9.552 1.00 0.00 93 LYS A C 1
ATOM 1418 O O . LYS A 1 93 ? -4.219 8.970 -9.115 1.00 0.00 93 LYS A O 1
ATOM 1437 N N . GLU A 1 94 ? -5.283 7.016 -8.758 1.00 0.00 94 GLU A N 1
ATOM 1438 C CA . GLU A 1 94 ? -5.247 7.142 -7.305 1.00 0.00 94 GLU A CA 1
ATOM 1439 C C . GLU A 1 94 ? -3.814 7.255 -6.799 1.00 0.00 94 GLU A C 1
ATOM 1440 O O . GLU A 1 94 ? -3.488 8.146 -6.011 1.00 0.00 94 GLU A O 1
ATOM 1452 N N . LEU A 1 95 ? -2.964 6.348 -7.254 1.00 0.00 95 LEU A N 1
ATOM 1453 C CA . LEU A 1 95 ? -1.565 6.352 -6.851 1.00 0.00 95 LEU A CA 1
ATOM 1454 C C . LEU A 1 95 ? -0.832 7.543 -7.452 1.00 0.00 95 LEU A C 1
ATOM 1455 O O . LEU A 1 95 ? 0.071 8.105 -6.828 1.00 0.00 95 LEU A O 1
ATOM 1471 N N . GLN A 1 96 ? -1.234 7.931 -8.660 1.00 0.00 96 GLN A N 1
ATOM 1472 C CA . GLN A 1 96 ? -0.616 9.055 -9.349 1.00 0.00 96 GLN A CA 1
ATOM 1473 C C . GLN A 1 96 ? -0.761 10.338 -8.535 1.00 0.00 96 GLN A C 1
ATOM 1474 O O . GLN A 1 96 ? 0.190 11.102 -8.409 1.00 0.00 96 GLN A O 1
ATOM 1488 N N . VAL A 1 97 ? -1.944 10.551 -7.957 1.00 0.00 97 VAL A N 1
ATOM 1489 C CA . VAL A 1 97 ? -2.214 11.762 -7.176 1.00 0.00 97 VAL A CA 1
ATOM 1490 C C . VAL A 1 97 ? -1.254 11.873 -5.992 1.00 0.00 97 VAL A C 1
ATOM 1491 O O . VAL A 1 97 ? -0.672 12.936 -5.742 1.00 0.00 97 VAL A O 1
ATOM 1504 N N . PHE A 1 98 ? -1.071 10.766 -5.286 1.00 0.00 98 PHE A N 1
ATOM 1505 C CA . PHE A 1 98 ? -0.170 10.726 -4.141 1.00 0.00 98 PHE A CA 1
ATOM 1506 C C . PHE A 1 98 ? 1.273 10.943 -4.586 1.00 0.00 98 PHE A C 1
ATOM 1507 O O . PHE A 1 98 ? 2.046 11.633 -3.918 1.00 0.00 98 PHE A O 1
ATOM 1524 N N . LEU A 1 99 ? 1.616 10.366 -5.732 1.00 0.00 99 LEU A N 1
ATOM 1525 C CA . LEU A 1 99 ? 2.957 10.477 -6.291 1.00 0.00 99 LEU A CA 1
ATOM 1526 C C . LEU A 1 99 ? 3.300 11.933 -6.619 1.00 0.00 99 LEU A C 1
ATOM 1527 O O . LEU A 1 99 ? 4.456 12.349 -6.521 1.00 0.00 99 LEU A O 1
ATOM 1543 N N . ARG A 1 100 ? 2.290 12.704 -7.009 1.00 0.00 100 ARG A N 1
ATOM 1544 C CA . ARG A 1 100 ? 2.477 14.116 -7.314 1.00 0.00 100 ARG A CA 1
ATOM 1545 C C . ARG A 1 100 ? 2.732 14.887 -6.041 1.00 0.00 100 ARG A C 1
ATOM 1546 O O . ARG A 1 100 ? 3.661 15.684 -5.953 1.00 0.00 100 ARG A O 1
ATOM 1567 N N . ARG A 1 101 ? 1.877 14.641 -5.061 1.00 0.00 101 ARG A N 1
ATOM 1568 C CA . ARG A 1 101 ? 1.986 15.308 -3.767 1.00 0.00 101 ARG A CA 1
ATOM 1569 C C . ARG A 1 101 ? 3.354 15.057 -3.128 1.00 0.00 101 ARG A C 1
ATOM 1570 O O . ARG A 1 101 ? 3.938 15.960 -2.531 1.00 0.00 101 ARG A O 1
ATOM 1591 N N . LEU A 1 102 ? 3.867 13.839 -3.271 1.00 0.00 102 LEU A N 1
ATOM 1592 C CA . LEU A 1 102 ? 5.178 13.500 -2.724 1.00 0.00 102 LEU A CA 1
ATOM 1593 C C . LEU A 1 102 ? 6.273 14.315 -3.413 1.00 0.00 102 LEU A C 1
ATOM 1594 O O . LEU A 1 102 ? 7.237 14.752 -2.782 1.00 0.00 102 LEU A O 1
ATOM 1610 N N . ALA A 1 103 ? 6.101 14.522 -4.713 1.00 0.00 103 ALA A N 1
ATOM 1611 C CA . ALA A 1 103 ? 7.043 15.295 -5.510 1.00 0.00 103 ALA A CA 1
ATOM 1612 C C . ALA A 1 103 ? 7.123 16.739 -5.024 1.00 0.00 103 ALA A C 1
ATOM 1613 O O . ALA A 1 103 ? 8.160 17.387 -5.149 1.00 0.00 103 ALA A O 1
ATOM 1620 N N . ARG A 1 104 ? 6.018 17.240 -4.483 1.00 0.00 104 ARG A N 1
ATOM 1621 C CA . ARG A 1 104 ? 5.954 18.617 -4.006 1.00 0.00 104 ARG A CA 1
ATOM 1622 C C . ARG A 1 104 ? 6.898 18.837 -2.821 1.00 0.00 104 ARG A C 1
ATOM 1623 O O . ARG A 1 104 ? 7.392 19.947 -2.617 1.00 0.00 104 ARG A O 1
ATOM 1644 N N . GLU A 1 105 ? 7.147 17.783 -2.043 1.00 0.00 105 GLU A N 1
ATOM 1645 C CA . GLU A 1 105 ? 8.110 17.852 -0.959 1.00 0.00 105 GLU A CA 1
ATOM 1646 C C . GLU A 1 105 ? 9.528 17.849 -1.517 1.00 0.00 105 GLU A C 1
ATOM 1647 O O . GLU A 1 105 ? 10.402 18.570 -1.033 1.00 0.00 105 GLU A O 1
ATOM 1659 N N . ASP A 1 106 ? 9.741 17.037 -2.551 1.00 0.00 106 ASP A N 1
ATOM 1660 C CA . ASP A 1 106 ? 11.017 17.012 -3.268 1.00 0.00 106 ASP A CA 1
ATOM 1661 C C . ASP A 1 106 ? 11.303 18.388 -3.835 1.00 0.00 106 ASP A C 1
ATOM 1662 O O . ASP A 1 106 ? 12.431 18.875 -3.813 1.00 0.00 106 ASP A O 1
ATOM 1671 N N . ALA A 1 107 ? 10.251 19.008 -4.334 1.00 0.00 107 ALA A N 1
ATOM 1672 C CA . ALA A 1 107 ? 10.321 20.354 -4.876 1.00 0.00 107 ALA A CA 1
ATOM 1673 C C . ALA A 1 107 ? 10.891 21.345 -3.862 1.00 0.00 107 ALA A C 1
ATOM 1674 O O . ALA A 1 107 ? 11.505 22.341 -4.241 1.00 0.00 107 ALA A O 1
ATOM 1681 N N . LEU A 1 108 ? 10.693 21.068 -2.581 1.00 0.00 108 LEU A N 1
ATOM 1682 C CA . LEU A 1 108 ? 11.172 21.945 -1.529 1.00 0.00 108 LEU A CA 1
ATOM 1683 C C . LEU A 1 108 ? 12.659 21.723 -1.231 1.00 0.00 108 LEU A C 1
ATOM 1684 O O . LEU A 1 108 ? 13.454 22.662 -1.287 1.00 0.00 108 LEU A O 1
ATOM 1700 N N . GLU A 1 109 ? 13.035 20.477 -0.944 1.00 0.00 109 GLU A N 1
ATOM 1701 C CA . GLU A 1 109 ? 14.395 20.176 -0.485 1.00 0.00 109 GLU A CA 1
ATOM 1702 C C . GLU A 1 109 ? 15.368 20.010 -1.640 1.00 0.00 109 GLU A C 1
ATOM 1703 O O . GLU A 1 109 ? 16.559 20.299 -1.525 1.00 0.00 109 GLU A O 1
ATOM 1715 N N . HIS A 1 110 ? 14.843 19.541 -2.738 1.00 0.00 110 HIS A N 1
ATOM 1716 C CA . HIS A 1 110 ? 15.630 19.239 -3.928 1.00 0.00 110 HIS A CA 1
ATOM 1717 C C . HIS A 1 110 ? 15.392 20.323 -4.983 1.00 0.00 110 HIS A C 1
ATOM 1718 O O . HIS A 1 110 ? 15.918 20.267 -6.094 1.00 0.00 110 HIS A O 1
ATOM 1733 N N . HIS A 1 111 ? 14.607 21.323 -4.583 1.00 0.00 111 HIS A N 1
ATOM 1734 C CA . HIS A 1 111 ? 14.240 22.459 -5.426 1.00 0.00 111 HIS A CA 1
ATOM 1735 C C . HIS A 1 111 ? 13.775 22.013 -6.811 1.00 0.00 111 HIS A C 1
ATOM 1736 O O . HIS A 1 111 ? 14.354 22.378 -7.831 1.00 0.00 111 HIS A O 1
ATOM 1751 N N . HIS A 1 112 ? 12.732 21.203 -6.829 1.00 0.00 112 HIS A N 1
ATOM 1752 C CA . HIS A 1 112 ? 12.040 20.872 -8.067 1.00 0.00 112 HIS A CA 1
ATOM 1753 C C . HIS A 1 112 ? 10.820 21.783 -8.177 1.00 0.00 112 HIS A C 1
ATOM 1754 O O . HIS A 1 112 ? 9.899 21.551 -8.959 1.00 0.00 112 HIS A O 1
ATOM 1769 N N . HIS A 1 113 ? 10.848 22.828 -7.358 1.00 0.00 113 HIS A N 1
ATOM 1770 C CA . HIS A 1 113 ? 9.794 23.833 -7.290 1.00 0.00 113 HIS A CA 1
ATOM 1771 C C . HIS A 1 113 ? 9.666 24.557 -8.631 1.00 0.00 113 HIS A C 1
ATOM 1772 O O . HIS A 1 113 ? 10.652 24.702 -9.352 1.00 0.00 113 HIS A O 1
ATOM 1787 N N . HIS A 1 114 ? 8.454 25.005 -8.957 1.00 0.00 114 HIS A N 1
ATOM 1788 C CA . HIS A 1 114 ? 8.199 25.722 -10.211 1.00 0.00 114 HIS A CA 1
ATOM 1789 C C . HIS A 1 114 ? 9.094 26.956 -10.325 1.00 0.00 114 HIS A C 1
ATOM 1790 O O . HIS A 1 114 ? 9.426 27.397 -11.421 1.00 0.00 114 HIS A O 1
ATOM 1805 N N . HIS A 1 115 ? 9.478 27.502 -9.186 1.00 0.00 115 HIS A N 1
ATOM 1806 C CA . HIS A 1 115 ? 10.413 28.611 -9.145 1.00 0.00 115 HIS A CA 1
ATOM 1807 C C . HIS A 1 115 ? 11.551 28.272 -8.197 1.00 0.00 115 HIS A C 1
ATOM 1808 O O . HIS A 1 115 ? 12.703 28.152 -8.664 1.00 0.00 115 HIS A O 1
ATOM 1824 N N . MET A 1 1 ? -9.873 -0.700 22.710 1.00 0.00 1 MET A N 2
ATOM 1825 C CA . MET A 1 1 ? -9.516 -1.172 21.351 1.00 0.00 1 MET A CA 2
ATOM 1826 C C . MET A 1 1 ? -9.850 -2.647 21.199 1.00 0.00 1 MET A C 2
ATOM 1827 O O . MET A 1 1 ? -10.034 -3.354 22.188 1.00 0.00 1 MET A O 2
ATOM 1843 N N . GLN A 1 2 ? -9.937 -3.110 19.960 1.00 0.00 2 GLN A N 2
ATOM 1844 C CA . GLN A 1 2 ? -10.155 -4.521 19.694 1.00 0.00 2 GLN A CA 2
ATOM 1845 C C . GLN A 1 2 ? -9.191 -5.001 18.627 1.00 0.00 2 GLN A C 2
ATOM 1846 O O . GLN A 1 2 ? -8.830 -4.257 17.712 1.00 0.00 2 GLN A O 2
ATOM 1860 N N . ALA A 1 3 ? -8.785 -6.245 18.748 1.00 0.00 3 ALA A N 2
ATOM 1861 C CA . ALA A 1 3 ? -7.862 -6.836 17.799 1.00 0.00 3 ALA A CA 2
ATOM 1862 C C . ALA A 1 3 ? -8.592 -7.794 16.871 1.00 0.00 3 ALA A C 2
ATOM 1863 O O . ALA A 1 3 ? -8.602 -9.008 17.083 1.00 0.00 3 ALA A O 2
ATOM 1870 N N . ILE A 1 4 ? -9.229 -7.230 15.853 1.00 0.00 4 ILE A N 2
ATOM 1871 C CA . ILE A 1 4 ? -9.953 -8.016 14.864 1.00 0.00 4 ILE A CA 2
ATOM 1872 C C . ILE A 1 4 ? -9.006 -8.981 14.157 1.00 0.00 4 ILE A C 2
ATOM 1873 O O . ILE A 1 4 ? -9.344 -10.140 13.916 1.00 0.00 4 ILE A O 2
ATOM 1889 N N . THR A 1 5 ? -7.808 -8.494 13.855 1.00 0.00 5 THR A N 2
ATOM 1890 C CA . THR A 1 5 ? -6.789 -9.296 13.194 1.00 0.00 5 THR A CA 2
ATOM 1891 C C . THR A 1 5 ? -6.436 -10.539 14.023 1.00 0.00 5 THR A C 2
ATOM 1892 O O . THR A 1 5 ? -6.123 -11.592 13.473 1.00 0.00 5 THR A O 2
ATOM 1903 N N . GLU A 1 6 ? -6.521 -10.414 15.345 1.00 0.00 6 GLU A N 2
ATOM 1904 C CA . GLU A 1 6 ? -6.169 -11.501 16.253 1.00 0.00 6 GLU A CA 2
ATOM 1905 C C . GLU A 1 6 ? -7.128 -12.682 16.093 1.00 0.00 6 GLU A C 2
ATOM 1906 O O . GLU A 1 6 ? -6.705 -13.831 15.985 1.00 0.00 6 GLU A O 2
ATOM 1918 N N . ARG A 1 7 ? -8.426 -12.405 16.060 1.00 0.00 7 ARG A N 2
ATOM 1919 C CA . ARG A 1 7 ? -9.404 -13.472 15.884 1.00 0.00 7 ARG A CA 2
ATOM 1920 C C . ARG A 1 7 ? -9.395 -13.983 14.446 1.00 0.00 7 ARG A C 2
ATOM 1921 O O . ARG A 1 7 ? -9.657 -15.158 14.193 1.00 0.00 7 ARG A O 2
ATOM 1942 N N . LEU A 1 8 ? -9.088 -13.096 13.507 1.00 0.00 8 LEU A N 2
ATOM 1943 C CA . LEU A 1 8 ? -8.941 -13.486 12.109 1.00 0.00 8 LEU A CA 2
ATOM 1944 C C . LEU A 1 8 ? -7.761 -14.441 11.940 1.00 0.00 8 LEU A C 2
ATOM 1945 O O . LEU A 1 8 ? -7.850 -15.429 11.211 1.00 0.00 8 LEU A O 2
ATOM 1961 N N . GLU A 1 9 ? -6.661 -14.147 12.626 1.00 0.00 9 GLU A N 2
ATOM 1962 C CA . GLU A 1 9 ? -5.488 -14.998 12.601 1.00 0.00 9 GLU A CA 2
ATOM 1963 C C . GLU A 1 9 ? -5.791 -16.338 13.266 1.00 0.00 9 GLU A C 2
ATOM 1964 O O . GLU A 1 9 ? -5.271 -17.378 12.859 1.00 0.00 9 GLU A O 2
ATOM 1976 N N . ALA A 1 10 ? -6.641 -16.308 14.284 1.00 0.00 10 ALA A N 2
ATOM 1977 C CA . ALA A 1 10 ? -7.110 -17.531 14.919 1.00 0.00 10 ALA A CA 2
ATOM 1978 C C . ALA A 1 10 ? -7.853 -18.395 13.906 1.00 0.00 10 ALA A C 2
ATOM 1979 O O . ALA A 1 10 ? -7.592 -19.589 13.784 1.00 0.00 10 ALA A O 2
ATOM 1986 N N . MET A 1 11 ? -8.761 -17.767 13.162 1.00 0.00 11 MET A N 2
ATOM 1987 C CA . MET A 1 11 ? -9.525 -18.450 12.125 1.00 0.00 11 MET A CA 2
ATOM 1988 C C . MET A 1 11 ? -8.596 -18.999 11.047 1.00 0.00 11 MET A C 2
ATOM 1989 O O . MET A 1 11 ? -8.821 -20.084 10.512 1.00 0.00 11 MET A O 2
ATOM 2003 N N . LEU A 1 12 ? -7.546 -18.241 10.750 1.00 0.00 12 LEU A N 2
ATOM 2004 C CA . LEU A 1 12 ? -6.520 -18.667 9.806 1.00 0.00 12 LEU A CA 2
ATOM 2005 C C . LEU A 1 12 ? -5.892 -19.977 10.272 1.00 0.00 12 LEU A C 2
ATOM 2006 O O . LEU A 1 12 ? -5.749 -20.927 9.500 1.00 0.00 12 LEU A O 2
ATOM 2022 N N . ALA A 1 13 ? -5.547 -20.028 11.551 1.00 0.00 13 ALA A N 2
ATOM 2023 C CA . ALA A 1 13 ? -4.911 -21.203 12.132 1.00 0.00 13 ALA A CA 2
ATOM 2024 C C . ALA A 1 13 ? -5.918 -22.327 12.376 1.00 0.00 13 ALA A C 2
ATOM 2025 O O . ALA A 1 13 ? -5.536 -23.476 12.596 1.00 0.00 13 ALA A O 2
ATOM 2032 N N . GLN A 1 14 ? -7.204 -21.993 12.340 1.00 0.00 14 GLN A N 2
ATOM 2033 C CA . GLN A 1 14 ? -8.264 -22.973 12.553 1.00 0.00 14 GLN A CA 2
ATOM 2034 C C . GLN A 1 14 ? -8.595 -23.740 11.276 1.00 0.00 14 GLN A C 2
ATOM 2035 O O . GLN A 1 14 ? -9.538 -24.531 11.248 1.00 0.00 14 GLN A O 2
ATOM 2049 N N . GLY A 1 15 ? -7.830 -23.503 10.224 1.00 0.00 15 GLY A N 2
ATOM 2050 C CA . GLY A 1 15 ? -8.033 -24.244 8.995 1.00 0.00 15 GLY A CA 2
ATOM 2051 C C . GLY A 1 15 ? -8.625 -23.399 7.892 1.00 0.00 15 GLY A C 2
ATOM 2052 O O . GLY A 1 15 ? -9.484 -23.861 7.142 1.00 0.00 15 GLY A O 2
ATOM 2056 N N . THR A 1 16 ? -8.188 -22.157 7.803 1.00 0.00 16 THR A N 2
ATOM 2057 C CA . THR A 1 16 ? -8.581 -21.290 6.706 1.00 0.00 16 THR A CA 2
ATOM 2058 C C . THR A 1 16 ? -7.365 -20.532 6.198 1.00 0.00 16 THR A C 2
ATOM 2059 O O . THR A 1 16 ? -7.323 -19.300 6.218 1.00 0.00 16 THR A O 2
ATOM 2070 N N . ASP A 1 17 ? -6.346 -21.288 5.801 1.00 0.00 17 ASP A N 2
ATOM 2071 C CA . ASP A 1 17 ? -5.145 -20.710 5.218 1.00 0.00 17 ASP A CA 2
ATOM 2072 C C . ASP A 1 17 ? -5.486 -20.123 3.859 1.00 0.00 17 ASP A C 2
ATOM 2073 O O . ASP A 1 17 ? -5.302 -20.762 2.824 1.00 0.00 17 ASP A O 2
ATOM 2082 N N . ASN A 1 18 ? -6.017 -18.918 3.878 1.00 0.00 18 ASN A N 2
ATOM 2083 C CA . ASN A 1 18 ? -6.552 -18.295 2.684 1.00 0.00 18 ASN A CA 2
ATOM 2084 C C . ASN A 1 18 ? -5.784 -17.033 2.356 1.00 0.00 18 ASN A C 2
ATOM 2085 O O . ASN A 1 18 ? -5.191 -16.406 3.235 1.00 0.00 18 ASN A O 2
ATOM 2096 N N . MET A 1 19 ? -5.819 -16.655 1.100 1.00 0.00 19 MET A N 2
ATOM 2097 C CA . MET A 1 19 ? -5.052 -15.510 0.630 1.00 0.00 19 MET A CA 2
ATOM 2098 C C . MET A 1 19 ? -5.778 -14.208 0.936 1.00 0.00 19 MET A C 2
ATOM 2099 O O . MET A 1 19 ? -5.250 -13.349 1.638 1.00 0.00 19 MET A O 2
ATOM 2113 N N . LEU A 1 20 ? -6.994 -14.074 0.418 1.00 0.00 20 LEU A N 2
ATOM 2114 C CA . LEU A 1 20 ? -7.783 -12.864 0.619 1.00 0.00 20 LEU A CA 2
ATOM 2115 C C . LEU A 1 20 ? -8.078 -12.658 2.101 1.00 0.00 20 LEU A C 2
ATOM 2116 O O . LEU A 1 20 ? -8.119 -11.524 2.589 1.00 0.00 20 LEU A O 2
ATOM 2132 N N . LEU A 1 21 ? -8.266 -13.763 2.813 1.00 0.00 21 LEU A N 2
ATOM 2133 C CA . LEU A 1 21 ? -8.489 -13.723 4.251 1.00 0.00 21 LEU A CA 2
ATOM 2134 C C . LEU A 1 21 ? -7.295 -13.072 4.944 1.00 0.00 21 LEU A C 2
ATOM 2135 O O . LEU A 1 21 ? -7.443 -12.059 5.626 1.00 0.00 21 LEU A O 2
ATOM 2151 N N . ARG A 1 22 ? -6.104 -13.629 4.734 1.00 0.00 22 ARG A N 2
ATOM 2152 C CA . ARG A 1 22 ? -4.908 -13.133 5.406 1.00 0.00 22 ARG A CA 2
ATOM 2153 C C . ARG A 1 22 ? -4.542 -11.738 4.900 1.00 0.00 22 ARG A C 2
ATOM 2154 O O . ARG A 1 22 ? -3.892 -10.965 5.606 1.00 0.00 22 ARG A O 2
ATOM 2175 N N . PHE A 1 23 ? -4.971 -11.420 3.680 1.00 0.00 23 PHE A N 2
ATOM 2176 C CA . PHE A 1 23 ? -4.764 -10.095 3.106 1.00 0.00 23 PHE A CA 2
ATOM 2177 C C . PHE A 1 23 ? -5.555 -9.047 3.884 1.00 0.00 23 PHE A C 2
ATOM 2178 O O . PHE A 1 23 ? -5.087 -7.924 4.089 1.00 0.00 23 PHE A O 2
ATOM 2195 N N . THR A 1 24 ? -6.746 -9.434 4.330 1.00 0.00 24 THR A N 2
ATOM 2196 C CA . THR A 1 24 ? -7.611 -8.542 5.091 1.00 0.00 24 THR A CA 2
ATOM 2197 C C . THR A 1 24 ? -6.903 -8.064 6.358 1.00 0.00 24 THR A C 2
ATOM 2198 O O . THR A 1 24 ? -6.957 -6.884 6.704 1.00 0.00 24 THR A O 2
ATOM 2209 N N . LEU A 1 25 ? -6.201 -8.985 7.018 1.00 0.00 25 LEU A N 2
ATOM 2210 C CA . LEU A 1 25 ? -5.427 -8.654 8.212 1.00 0.00 25 LEU A CA 2
ATOM 2211 C C . LEU A 1 25 ? -4.372 -7.600 7.889 1.00 0.00 25 LEU A C 2
ATOM 2212 O O . LEU A 1 25 ? -4.108 -6.707 8.693 1.00 0.00 25 LEU A O 2
ATOM 2228 N N . GLY A 1 26 ? -3.783 -7.708 6.698 1.00 0.00 26 GLY A N 2
ATOM 2229 C CA . GLY A 1 26 ? -2.753 -6.772 6.279 1.00 0.00 26 GLY A CA 2
ATOM 2230 C C . GLY A 1 26 ? -3.264 -5.351 6.223 1.00 0.00 26 GLY A C 2
ATOM 2231 O O . GLY A 1 26 ? -2.608 -4.429 6.710 1.00 0.00 26 GLY A O 2
ATOM 2235 N N . LYS A 1 27 ? -4.444 -5.180 5.643 1.00 0.00 27 LYS A N 2
ATOM 2236 C CA . LYS A 1 27 ? -5.087 -3.878 5.593 1.00 0.00 27 LYS A CA 2
ATOM 2237 C C . LYS A 1 27 ? -5.373 -3.374 7.001 1.00 0.00 27 LYS A C 2
ATOM 2238 O O . LYS A 1 27 ? -5.150 -2.205 7.312 1.00 0.00 27 LYS A O 2
ATOM 2257 N N . THR A 1 28 ? -5.855 -4.276 7.849 1.00 0.00 28 THR A N 2
ATOM 2258 C CA . THR A 1 28 ? -6.225 -3.935 9.214 1.00 0.00 28 THR A CA 2
ATOM 2259 C C . THR A 1 28 ? -5.038 -3.367 9.990 1.00 0.00 28 THR A C 2
ATOM 2260 O O . THR A 1 28 ? -5.186 -2.403 10.748 1.00 0.00 28 THR A O 2
ATOM 2271 N N . TYR A 1 29 ? -3.858 -3.942 9.789 1.00 0.00 29 TYR A N 2
ATOM 2272 C CA . TYR A 1 29 ? -2.654 -3.425 10.425 1.00 0.00 29 TYR A CA 2
ATOM 2273 C C . TYR A 1 29 ? -2.367 -2.008 9.947 1.00 0.00 29 TYR A C 2
ATOM 2274 O O . TYR A 1 29 ? -2.089 -1.118 10.749 1.00 0.00 29 TYR A O 2
ATOM 2292 N N . ALA A 1 30 ? -2.485 -1.790 8.648 1.00 0.00 30 ALA A N 2
ATOM 2293 C CA . ALA A 1 30 ? -2.175 -0.492 8.066 1.00 0.00 30 ALA A CA 2
ATOM 2294 C C . ALA A 1 30 ? -3.171 0.568 8.526 1.00 0.00 30 ALA A C 2
ATOM 2295 O O . ALA A 1 30 ? -2.798 1.713 8.782 1.00 0.00 30 ALA A O 2
ATOM 2302 N N . GLU A 1 31 ? -4.433 0.177 8.641 1.00 0.00 31 GLU A N 2
ATOM 2303 C CA . GLU A 1 31 ? -5.482 1.087 9.086 1.00 0.00 31 GLU A CA 2
ATOM 2304 C C . GLU A 1 31 ? -5.340 1.409 10.572 1.00 0.00 31 GLU A C 2
ATOM 2305 O O . GLU A 1 31 ? -5.773 2.466 11.031 1.00 0.00 31 GLU A O 2
ATOM 2317 N N . HIS A 1 32 ? -4.727 0.500 11.322 1.00 0.00 32 HIS A N 2
ATOM 2318 C CA . HIS A 1 32 ? -4.556 0.687 12.760 1.00 0.00 32 HIS A CA 2
ATOM 2319 C C . HIS A 1 32 ? -3.175 1.245 13.087 1.00 0.00 32 HIS A C 2
ATOM 2320 O O . HIS A 1 32 ? -2.714 1.142 14.224 1.00 0.00 32 HIS A O 2
ATOM 2335 N N . GLU A 1 33 ? -2.524 1.829 12.079 1.00 0.00 33 GLU A N 2
ATOM 2336 C CA . GLU A 1 33 ? -1.251 2.533 12.263 1.00 0.00 33 GLU A CA 2
ATOM 2337 C C . GLU A 1 33 ? -0.124 1.554 12.614 1.00 0.00 33 GLU A C 2
ATOM 2338 O O . GLU A 1 33 ? 0.924 1.937 13.133 1.00 0.00 33 GLU A O 2
ATOM 2350 N N . GLN A 1 34 ? -0.333 0.290 12.277 1.00 0.00 34 GLN A N 2
ATOM 2351 C CA . GLN A 1 34 ? 0.649 -0.756 12.522 1.00 0.00 34 GLN A CA 2
ATOM 2352 C C . GLN A 1 34 ? 1.454 -0.984 11.241 1.00 0.00 34 GLN A C 2
ATOM 2353 O O . GLN A 1 34 ? 1.689 -2.119 10.820 1.00 0.00 34 GLN A O 2
ATOM 2367 N N . PHE A 1 35 ? 1.877 0.126 10.641 1.00 0.00 35 PHE A N 2
ATOM 2368 C CA . PHE A 1 35 ? 2.491 0.143 9.312 1.00 0.00 35 PHE A CA 2
ATOM 2369 C C . PHE A 1 35 ? 3.632 -0.860 9.168 1.00 0.00 35 PHE A C 2
ATOM 2370 O O . PHE A 1 35 ? 3.690 -1.601 8.186 1.00 0.00 35 PHE A O 2
ATOM 2387 N N . ASP A 1 36 ? 4.532 -0.886 10.142 1.00 0.00 36 ASP A N 2
ATOM 2388 C CA . ASP A 1 36 ? 5.733 -1.716 10.047 1.00 0.00 36 ASP A CA 2
ATOM 2389 C C . ASP A 1 36 ? 5.378 -3.193 9.928 1.00 0.00 36 ASP A C 2
ATOM 2390 O O . ASP A 1 36 ? 5.994 -3.932 9.170 1.00 0.00 36 ASP A O 2
ATOM 2399 N N . ALA A 1 37 ? 4.368 -3.599 10.682 1.00 0.00 37 ALA A N 2
ATOM 2400 C CA . ALA A 1 37 ? 3.911 -4.984 10.691 1.00 0.00 37 ALA A CA 2
ATOM 2401 C C . ALA A 1 37 ? 3.140 -5.308 9.417 1.00 0.00 37 ALA A C 2
ATOM 2402 O O . ALA A 1 37 ? 3.100 -6.454 8.971 1.00 0.00 37 ALA A O 2
ATOM 2409 N N . ALA A 1 38 ? 2.524 -4.287 8.843 1.00 0.00 38 ALA A N 2
ATOM 2410 C CA . ALA A 1 38 ? 1.726 -4.449 7.638 1.00 0.00 38 ALA A CA 2
ATOM 2411 C C . ALA A 1 38 ? 2.595 -4.808 6.437 1.00 0.00 38 ALA A C 2
ATOM 2412 O O . ALA A 1 38 ? 2.197 -5.618 5.605 1.00 0.00 38 ALA A O 2
ATOM 2419 N N . LEU A 1 39 ? 3.784 -4.213 6.361 1.00 0.00 39 LEU A N 2
ATOM 2420 C CA . LEU A 1 39 ? 4.664 -4.379 5.200 1.00 0.00 39 LEU A CA 2
ATOM 2421 C C . LEU A 1 39 ? 4.990 -5.850 4.888 1.00 0.00 39 LEU A C 2
ATOM 2422 O O . LEU A 1 39 ? 4.768 -6.291 3.760 1.00 0.00 39 LEU A O 2
ATOM 2438 N N . PRO A 1 40 ? 5.501 -6.644 5.855 1.00 0.00 40 PRO A N 2
ATOM 2439 C CA . PRO A 1 40 ? 5.830 -8.052 5.608 1.00 0.00 40 PRO A CA 2
ATOM 2440 C C . PRO A 1 40 ? 4.575 -8.867 5.363 1.00 0.00 40 PRO A C 2
ATOM 2441 O O . PRO A 1 40 ? 4.541 -9.762 4.517 1.00 0.00 40 PRO A O 2
ATOM 2452 N N . HIS A 1 41 ? 3.540 -8.520 6.107 1.00 0.00 41 HIS A N 2
ATOM 2453 C CA . HIS A 1 41 ? 2.256 -9.200 6.013 1.00 0.00 41 HIS A CA 2
ATOM 2454 C C . HIS A 1 41 ? 1.646 -9.002 4.624 1.00 0.00 41 HIS A C 2
ATOM 2455 O O . HIS A 1 41 ? 1.043 -9.917 4.064 1.00 0.00 41 HIS A O 2
ATOM 2470 N N . LEU A 1 42 ? 1.802 -7.802 4.080 1.00 0.00 42 LEU A N 2
ATOM 2471 C CA . LEU A 1 42 ? 1.300 -7.490 2.749 1.00 0.00 42 LEU A CA 2
ATOM 2472 C C . LEU A 1 42 ? 2.135 -8.193 1.682 1.00 0.00 42 LEU A C 2
ATOM 2473 O O . LEU A 1 42 ? 1.609 -8.655 0.669 1.00 0.00 42 LEU A O 2
ATOM 2489 N N . ARG A 1 43 ? 3.440 -8.283 1.926 1.00 0.00 43 ARG A N 2
ATOM 2490 C CA . ARG A 1 43 ? 4.350 -8.957 1.015 1.00 0.00 43 ARG A CA 2
ATOM 2491 C C . ARG A 1 43 ? 3.966 -10.424 0.850 1.00 0.00 43 ARG A C 2
ATOM 2492 O O . ARG A 1 43 ? 4.139 -11.001 -0.221 1.00 0.00 43 ARG A O 2
ATOM 2513 N N . ALA A 1 44 ? 3.438 -11.012 1.916 1.00 0.00 44 ALA A N 2
ATOM 2514 C CA . ALA A 1 44 ? 2.966 -12.393 1.881 1.00 0.00 44 ALA A CA 2
ATOM 2515 C C . ALA A 1 44 ? 1.846 -12.563 0.857 1.00 0.00 44 ALA A C 2
ATOM 2516 O O . ALA A 1 44 ? 1.784 -13.568 0.151 1.00 0.00 44 ALA A O 2
ATOM 2523 N N . ALA A 1 45 ? 0.963 -11.575 0.780 1.00 0.00 45 ALA A N 2
ATOM 2524 C CA . ALA A 1 45 ? -0.121 -11.590 -0.194 1.00 0.00 45 ALA A CA 2
ATOM 2525 C C . ALA A 1 45 ? 0.422 -11.397 -1.606 1.00 0.00 45 ALA A C 2
ATOM 2526 O O . ALA A 1 45 ? 0.001 -12.074 -2.547 1.00 0.00 45 ALA A O 2
ATOM 2533 N N . LEU A 1 46 ? 1.370 -10.474 -1.738 1.00 0.00 46 LEU A N 2
ATOM 2534 C CA . LEU A 1 46 ? 2.008 -10.186 -3.023 1.00 0.00 46 LEU A CA 2
ATOM 2535 C C . LEU A 1 46 ? 2.781 -11.396 -3.533 1.00 0.00 46 LEU A C 2
ATOM 2536 O O . LEU A 1 46 ? 2.985 -11.555 -4.736 1.00 0.00 46 LEU A O 2
ATOM 2552 N N . ASP A 1 47 ? 3.217 -12.240 -2.610 1.00 0.00 47 ASP A N 2
ATOM 2553 C CA . ASP A 1 47 ? 3.963 -13.447 -2.952 1.00 0.00 47 ASP A CA 2
ATOM 2554 C C . ASP A 1 47 ? 3.101 -14.389 -3.788 1.00 0.00 47 ASP A C 2
ATOM 2555 O O . ASP A 1 47 ? 3.585 -15.050 -4.711 1.00 0.00 47 ASP A O 2
ATOM 2564 N N . PHE A 1 48 ? 1.814 -14.429 -3.467 1.00 0.00 48 PHE A N 2
ATOM 2565 C CA . PHE A 1 48 ? 0.863 -15.254 -4.204 1.00 0.00 48 PHE A CA 2
ATOM 2566 C C . PHE A 1 48 ? 0.422 -14.561 -5.489 1.00 0.00 48 PHE A C 2
ATOM 2567 O O . PHE A 1 48 ? 0.353 -15.186 -6.550 1.00 0.00 48 PHE A O 2
ATOM 2584 N N . ASP A 1 49 ? 0.141 -13.269 -5.397 1.00 0.00 49 ASP A N 2
ATOM 2585 C CA . ASP A 1 49 ? -0.348 -12.511 -6.544 1.00 0.00 49 ASP A CA 2
ATOM 2586 C C . ASP A 1 49 ? 0.246 -11.112 -6.561 1.00 0.00 49 ASP A C 2
ATOM 2587 O O . ASP A 1 49 ? -0.310 -10.184 -5.974 1.00 0.00 49 ASP A O 2
ATOM 2596 N N . PRO A 1 50 ? 1.413 -10.947 -7.200 1.00 0.00 50 PRO A N 2
ATOM 2597 C CA . PRO A 1 50 ? 2.103 -9.655 -7.264 1.00 0.00 50 PRO A CA 2
ATOM 2598 C C . PRO A 1 50 ? 1.339 -8.633 -8.103 1.00 0.00 50 PRO A C 2
ATOM 2599 O O . PRO A 1 50 ? 1.697 -7.457 -8.151 1.00 0.00 50 PRO A O 2
ATOM 2610 N N . THR A 1 51 ? 0.282 -9.091 -8.759 1.00 0.00 51 THR A N 2
ATOM 2611 C CA . THR A 1 51 ? -0.519 -8.241 -9.620 1.00 0.00 51 THR A CA 2
ATOM 2612 C C . THR A 1 51 ? -1.748 -7.706 -8.891 1.00 0.00 51 THR A C 2
ATOM 2613 O O . THR A 1 51 ? -2.655 -7.150 -9.512 1.00 0.00 51 THR A O 2
ATOM 2624 N N . TYR A 1 52 ? -1.772 -7.865 -7.572 1.00 0.00 52 TYR A N 2
ATOM 2625 C CA . TYR A 1 52 ? -2.875 -7.357 -6.773 1.00 0.00 52 TYR A CA 2
ATOM 2626 C C . TYR A 1 52 ? -2.788 -5.831 -6.678 1.00 0.00 52 TYR A C 2
ATOM 2627 O O . TYR A 1 52 ? -2.073 -5.287 -5.838 1.00 0.00 52 TYR A O 2
ATOM 2645 N N . SER A 1 53 ? -3.527 -5.171 -7.559 1.00 0.00 53 SER A N 2
ATOM 2646 C CA . SER A 1 53 ? -3.486 -3.722 -7.734 1.00 0.00 53 SER A CA 2
ATOM 2647 C C . SER A 1 53 ? -3.701 -2.958 -6.424 1.00 0.00 53 SER A C 2
ATOM 2648 O O . SER A 1 53 ? -3.007 -1.976 -6.153 1.00 0.00 53 SER A O 2
ATOM 2656 N N . VAL A 1 54 ? -4.655 -3.411 -5.618 1.00 0.00 54 VAL A N 2
ATOM 2657 C CA . VAL A 1 54 ? -4.984 -2.733 -4.366 1.00 0.00 54 VAL A CA 2
ATOM 2658 C C . VAL A 1 54 ? -3.779 -2.710 -3.428 1.00 0.00 54 VAL A C 2
ATOM 2659 O O . VAL A 1 54 ? -3.543 -1.727 -2.723 1.00 0.00 54 VAL A O 2
ATOM 2672 N N . ALA A 1 55 ? -3.005 -3.788 -3.451 1.00 0.00 55 ALA A N 2
ATOM 2673 C CA . ALA A 1 55 ? -1.863 -3.926 -2.560 1.00 0.00 55 ALA A CA 2
ATOM 2674 C C . ALA A 1 55 ? -0.756 -2.943 -2.916 1.00 0.00 55 ALA A C 2
ATOM 2675 O O . ALA A 1 55 ? -0.039 -2.472 -2.036 1.00 0.00 55 ALA A O 2
ATOM 2682 N N . TRP A 1 56 ? -0.625 -2.624 -4.201 1.00 0.00 56 TRP A N 2
ATOM 2683 C CA . TRP A 1 56 ? 0.398 -1.681 -4.653 1.00 0.00 56 TRP A CA 2
ATOM 2684 C C . TRP A 1 56 ? 0.191 -0.322 -3.991 1.00 0.00 56 TRP A C 2
ATOM 2685 O O . TRP A 1 56 ? 1.137 0.321 -3.534 1.00 0.00 56 TRP A O 2
ATOM 2706 N N . LYS A 1 57 ? -1.067 0.094 -3.945 1.00 0.00 57 LYS A N 2
ATOM 2707 C CA . LYS A 1 57 ? -1.442 1.383 -3.391 1.00 0.00 57 LYS A CA 2
ATOM 2708 C C . LYS A 1 57 ? -1.120 1.448 -1.898 1.00 0.00 57 LYS A C 2
ATOM 2709 O O . LYS A 1 57 ? -0.553 2.433 -1.419 1.00 0.00 57 LYS A O 2
ATOM 2728 N N . TRP A 1 58 ? -1.457 0.387 -1.171 1.00 0.00 58 TRP A N 2
ATOM 2729 C CA . TRP A 1 58 ? -1.183 0.327 0.263 1.00 0.00 58 TRP A CA 2
ATOM 2730 C C . TRP A 1 58 ? 0.314 0.236 0.541 1.00 0.00 58 TRP A C 2
ATOM 2731 O O . TRP A 1 58 ? 0.806 0.809 1.517 1.00 0.00 58 TRP A O 2
ATOM 2752 N N . LEU A 1 59 ? 1.032 -0.477 -0.321 1.00 0.00 59 LEU A N 2
ATOM 2753 C CA . LEU A 1 59 ? 2.470 -0.661 -0.165 1.00 0.00 59 LEU A CA 2
ATOM 2754 C C . LEU A 1 59 ? 3.178 0.696 -0.172 1.00 0.00 59 LEU A C 2
ATOM 2755 O O . LEU A 1 59 ? 3.957 1.004 0.732 1.00 0.00 59 LEU A O 2
ATOM 2771 N N . GLY A 1 60 ? 2.880 1.506 -1.185 1.00 0.00 60 GLY A N 2
ATOM 2772 C CA . GLY A 1 60 ? 3.496 2.818 -1.303 1.00 0.00 60 GLY A CA 2
ATOM 2773 C C . GLY A 1 60 ? 3.168 3.723 -0.128 1.00 0.00 60 GLY A C 2
ATOM 2774 O O . GLY A 1 60 ? 4.034 4.445 0.368 1.00 0.00 60 GLY A O 2
ATOM 2778 N N . LYS A 1 61 ? 1.916 3.674 0.326 1.00 0.00 61 LYS A N 2
ATOM 2779 C CA . LYS A 1 61 ? 1.475 4.481 1.463 1.00 0.00 61 LYS A CA 2
ATOM 2780 C C . LYS A 1 61 ? 2.296 4.162 2.706 1.00 0.00 61 LYS A C 2
ATOM 2781 O O . LYS A 1 61 ? 2.722 5.057 3.435 1.00 0.00 61 LYS A O 2
ATOM 2800 N N . THR A 1 62 ? 2.525 2.878 2.929 1.00 0.00 62 THR A N 2
ATOM 2801 C CA . THR A 1 62 ? 3.215 2.421 4.121 1.00 0.00 62 THR A CA 2
ATOM 2802 C C . THR A 1 62 ? 4.695 2.815 4.095 1.00 0.00 62 THR A C 2
ATOM 2803 O O . THR A 1 62 ? 5.266 3.176 5.126 1.00 0.00 62 THR A O 2
ATOM 2814 N N . LEU A 1 63 ? 5.306 2.768 2.913 1.00 0.00 63 LEU A N 2
ATOM 2815 C CA . LEU A 1 63 ? 6.712 3.141 2.768 1.00 0.00 63 LEU A CA 2
ATOM 2816 C C . LEU A 1 63 ? 6.922 4.609 3.109 1.00 0.00 63 LEU A C 2
ATOM 2817 O O . LEU A 1 63 ? 7.959 4.988 3.654 1.00 0.00 63 LEU A O 2
ATOM 2833 N N . GLN A 1 64 ? 5.930 5.432 2.795 1.00 0.00 64 GLN A N 2
ATOM 2834 C CA . GLN A 1 64 ? 5.997 6.852 3.103 1.00 0.00 64 GLN A CA 2
ATOM 2835 C C . GLN A 1 64 ? 6.016 7.047 4.616 1.00 0.00 64 GLN A C 2
ATOM 2836 O O . GLN A 1 64 ? 6.815 7.821 5.144 1.00 0.00 64 GLN A O 2
ATOM 2850 N N . GLY A 1 65 ? 5.158 6.301 5.307 1.00 0.00 65 GLY A N 2
ATOM 2851 C CA . GLY A 1 65 ? 5.083 6.388 6.754 1.00 0.00 65 GLY A CA 2
ATOM 2852 C C . GLY A 1 65 ? 6.335 5.872 7.438 1.00 0.00 65 GLY A C 2
ATOM 2853 O O . GLY A 1 65 ? 6.594 6.200 8.597 1.00 0.00 65 GLY A O 2
ATOM 2857 N N . GLN A 1 66 ? 7.112 5.062 6.725 1.00 0.00 66 GLN A N 2
ATOM 2858 C CA . GLN A 1 66 ? 8.367 4.545 7.257 1.00 0.00 66 GLN A CA 2
ATOM 2859 C C . GLN A 1 66 ? 9.435 5.631 7.275 1.00 0.00 66 GLN A C 2
ATOM 2860 O O . GLN A 1 66 ? 10.390 5.563 8.054 1.00 0.00 66 GLN A O 2
ATOM 2874 N N . GLY A 1 67 ? 9.267 6.635 6.422 1.00 0.00 67 GLY A N 2
ATOM 2875 C CA . GLY A 1 67 ? 10.186 7.755 6.404 1.00 0.00 67 GLY A CA 2
ATOM 2876 C C . GLY A 1 67 ? 11.084 7.767 5.185 1.00 0.00 67 GLY A C 2
ATOM 2877 O O . GLY A 1 67 ? 11.836 8.724 4.973 1.00 0.00 67 GLY A O 2
ATOM 2881 N N . ASP A 1 68 ? 11.006 6.722 4.372 1.00 0.00 68 ASP A N 2
ATOM 2882 C CA . ASP A 1 68 ? 11.861 6.623 3.197 1.00 0.00 68 ASP A CA 2
ATOM 2883 C C . ASP A 1 68 ? 11.259 7.422 2.049 1.00 0.00 68 ASP A C 2
ATOM 2884 O O . ASP A 1 68 ? 10.463 6.915 1.258 1.00 0.00 68 ASP A O 2
ATOM 2893 N N . ARG A 1 69 ? 11.634 8.689 2.002 1.00 0.00 69 ARG A N 2
ATOM 2894 C CA . ARG A 1 69 ? 11.134 9.637 1.012 1.00 0.00 69 ARG A CA 2
ATOM 2895 C C . ARG A 1 69 ? 11.398 9.162 -0.422 1.00 0.00 69 ARG A C 2
ATOM 2896 O O . ARG A 1 69 ? 10.520 9.247 -1.281 1.00 0.00 69 ARG A O 2
ATOM 2917 N N . ALA A 1 70 ? 12.607 8.674 -0.679 1.00 0.00 70 ALA A N 2
ATOM 2918 C CA . ALA A 1 70 ? 12.968 8.180 -2.008 1.00 0.00 70 ALA A CA 2
ATOM 2919 C C . ALA A 1 70 ? 12.217 6.900 -2.353 1.00 0.00 70 ALA A C 2
ATOM 2920 O O . ALA A 1 70 ? 11.621 6.788 -3.426 1.00 0.00 70 ALA A O 2
ATOM 2927 N N . GLY A 1 71 ? 12.237 5.949 -1.431 1.00 0.00 71 GLY A N 2
ATOM 2928 C CA . GLY A 1 71 ? 11.603 4.664 -1.661 1.00 0.00 71 GLY A CA 2
ATOM 2929 C C . GLY A 1 71 ? 10.115 4.780 -1.924 1.00 0.00 71 GLY A C 2
ATOM 2930 O O . GLY A 1 71 ? 9.584 4.102 -2.802 1.00 0.00 71 GLY A O 2
ATOM 2934 N N . ALA A 1 72 ? 9.446 5.649 -1.175 1.00 0.00 72 ALA A N 2
ATOM 2935 C CA . ALA A 1 72 ? 8.010 5.851 -1.331 1.00 0.00 72 ALA A CA 2
ATOM 2936 C C . ALA A 1 72 ? 7.670 6.345 -2.734 1.00 0.00 72 ALA A C 2
ATOM 2937 O O . ALA A 1 72 ? 6.713 5.880 -3.354 1.00 0.00 72 ALA A O 2
ATOM 2944 N N . ARG A 1 73 ? 8.474 7.277 -3.238 1.00 0.00 73 ARG A N 2
ATOM 2945 C CA . ARG A 1 73 ? 8.251 7.837 -4.564 1.00 0.00 73 ARG A CA 2
ATOM 2946 C C . ARG A 1 73 ? 8.470 6.768 -5.627 1.00 0.00 73 ARG A C 2
ATOM 2947 O O . ARG A 1 73 ? 7.636 6.578 -6.513 1.00 0.00 73 ARG A O 2
ATOM 2968 N N . GLN A 1 74 ? 9.591 6.062 -5.517 1.00 0.00 74 GLN A N 2
ATOM 2969 C CA . GLN A 1 74 ? 9.950 5.029 -6.486 1.00 0.00 74 GLN A CA 2
ATOM 2970 C C . GLN A 1 74 ? 8.947 3.877 -6.462 1.00 0.00 74 GLN A C 2
ATOM 2971 O O . GLN A 1 74 ? 8.659 3.278 -7.500 1.00 0.00 74 GLN A O 2
ATOM 2985 N N . ALA A 1 75 ? 8.419 3.577 -5.280 1.00 0.00 75 ALA A N 2
ATOM 2986 C CA . ALA A 1 75 ? 7.443 2.503 -5.119 1.00 0.00 75 ALA A CA 2
ATOM 2987 C C . ALA A 1 75 ? 6.224 2.742 -5.993 1.00 0.00 75 ALA A C 2
ATOM 2988 O O . ALA A 1 75 ? 5.760 1.837 -6.690 1.00 0.00 75 ALA A O 2
ATOM 2995 N N . TRP A 1 76 ? 5.720 3.965 -5.975 1.00 0.00 76 TRP A N 2
ATOM 2996 C CA . TRP A 1 76 ? 4.555 4.311 -6.772 1.00 0.00 76 TRP A CA 2
ATOM 2997 C C . TRP A 1 76 ? 4.898 4.330 -8.257 1.00 0.00 76 TRP A C 2
ATOM 2998 O O . TRP A 1 76 ? 4.084 3.936 -9.089 1.00 0.00 76 TRP A O 2
ATOM 3019 N N . GLU A 1 77 ? 6.107 4.777 -8.585 1.00 0.00 77 GLU A N 2
ATOM 3020 C CA . GLU A 1 77 ? 6.574 4.750 -9.969 1.00 0.00 77 GLU A CA 2
ATOM 3021 C C . GLU A 1 77 ? 6.607 3.313 -10.486 1.00 0.00 77 GLU A C 2
ATOM 3022 O O . GLU A 1 77 ? 6.231 3.036 -11.627 1.00 0.00 77 GLU A O 2
ATOM 3034 N N . SER A 1 78 ? 7.055 2.402 -9.634 1.00 0.00 78 SER A N 2
ATOM 3035 C CA . SER A 1 78 ? 7.134 0.994 -9.985 1.00 0.00 78 SER A CA 2
ATOM 3036 C C . SER A 1 78 ? 5.733 0.393 -10.076 1.00 0.00 78 SER A C 2
ATOM 3037 O O . SER A 1 78 ? 5.432 -0.365 -11.001 1.00 0.00 78 SER A O 2
ATOM 3045 N N . GLY A 1 79 ? 4.877 0.751 -9.122 1.00 0.00 79 GLY A N 2
ATOM 3046 C CA . GLY A 1 79 ? 3.514 0.256 -9.116 1.00 0.00 79 GLY A CA 2
ATOM 3047 C C . GLY A 1 79 ? 2.723 0.728 -10.320 1.00 0.00 79 GLY A C 2
ATOM 3048 O O . GLY A 1 79 ? 1.827 0.028 -10.793 1.00 0.00 79 GLY A O 2
ATOM 3052 N N . LEU A 1 80 ? 3.053 1.912 -10.817 1.00 0.00 80 LEU A N 2
ATOM 3053 C CA . LEU A 1 80 ? 2.389 2.465 -11.988 1.00 0.00 80 LEU A CA 2
ATOM 3054 C C . LEU A 1 80 ? 2.623 1.574 -13.198 1.00 0.00 80 LEU A C 2
ATOM 3055 O O . LEU A 1 80 ? 1.698 1.269 -13.944 1.00 0.00 80 LEU A O 2
ATOM 3071 N N . ALA A 1 81 ? 3.870 1.164 -13.381 1.00 0.00 81 ALA A N 2
ATOM 3072 C CA . ALA A 1 81 ? 4.237 0.268 -14.480 1.00 0.00 81 ALA A CA 2
ATOM 3073 C C . ALA A 1 81 ? 3.573 -1.095 -14.324 1.00 0.00 81 ALA A C 2
ATOM 3074 O O . ALA A 1 81 ? 3.261 -1.760 -15.317 1.00 0.00 81 ALA A O 2
ATOM 3081 N N . ALA A 1 82 ? 3.354 -1.506 -13.082 1.00 0.00 82 ALA A N 2
ATOM 3082 C CA . ALA A 1 82 ? 2.610 -2.725 -12.812 1.00 0.00 82 ALA A CA 2
ATOM 3083 C C . ALA A 1 82 ? 1.168 -2.551 -13.273 1.00 0.00 82 ALA A C 2
ATOM 3084 O O . ALA A 1 82 ? 0.601 -3.423 -13.930 1.00 0.00 82 ALA A O 2
ATOM 3091 N N . ALA A 1 83 ? 0.594 -1.394 -12.953 1.00 0.00 83 ALA A N 2
ATOM 3092 C CA . ALA A 1 83 ? -0.755 -1.056 -13.384 1.00 0.00 83 ALA A CA 2
ATOM 3093 C C . ALA A 1 83 ? -0.822 -0.931 -14.903 1.00 0.00 83 ALA A C 2
ATOM 3094 O O . ALA A 1 83 ? -1.811 -1.316 -15.520 1.00 0.00 83 ALA A O 2
ATOM 3101 N N . GLN A 1 84 ? 0.240 -0.391 -15.496 1.00 0.00 84 GLN A N 2
ATOM 3102 C CA . GLN A 1 84 ? 0.364 -0.315 -16.944 1.00 0.00 84 GLN A CA 2
ATOM 3103 C C . GLN A 1 84 ? 0.335 -1.709 -17.554 1.00 0.00 84 GLN A C 2
ATOM 3104 O O . GLN A 1 84 ? -0.430 -1.977 -18.477 1.00 0.00 84 GLN A O 2
ATOM 3118 N N . SER A 1 85 ? 1.172 -2.594 -17.021 1.00 0.00 85 SER A N 2
ATOM 3119 C CA . SER A 1 85 ? 1.214 -3.985 -17.473 1.00 0.00 85 SER A CA 2
ATOM 3120 C C . SER A 1 85 ? -0.143 -4.669 -17.289 1.00 0.00 85 SER A C 2
ATOM 3121 O O . SER A 1 85 ? -0.548 -5.503 -18.101 1.00 0.00 85 SER A O 2
ATOM 3129 N N . ARG A 1 86 ? -0.837 -4.314 -16.218 1.00 0.00 86 ARG A N 2
ATOM 3130 C CA . ARG A 1 86 ? -2.165 -4.844 -15.939 1.00 0.00 86 ARG A CA 2
ATOM 3131 C C . ARG A 1 86 ? -3.240 -4.197 -16.808 1.00 0.00 86 ARG A C 2
ATOM 3132 O O . ARG A 1 86 ? -4.339 -4.733 -16.948 1.00 0.00 86 ARG A O 2
ATOM 3153 N N . GLY A 1 87 ? -2.909 -3.066 -17.412 1.00 0.00 87 GLY A N 2
ATOM 3154 C CA . GLY A 1 87 ? -3.893 -2.309 -18.161 1.00 0.00 87 GLY A CA 2
ATOM 3155 C C . GLY A 1 87 ? -4.946 -1.677 -17.259 1.00 0.00 87 GLY A C 2
ATOM 3156 O O . GLY A 1 87 ? -5.931 -1.123 -17.744 1.00 0.00 87 GLY A O 2
ATOM 3160 N N . ASP A 1 88 ? -4.713 -1.733 -15.948 1.00 0.00 88 ASP A N 2
ATOM 3161 C CA . ASP A 1 88 ? -5.663 -1.248 -14.954 1.00 0.00 88 ASP A CA 2
ATOM 3162 C C . ASP A 1 88 ? -5.653 0.268 -14.902 1.00 0.00 88 ASP A C 2
ATOM 3163 O O . ASP A 1 88 ? -4.925 0.886 -14.123 1.00 0.00 88 ASP A O 2
ATOM 3172 N N . GLN A 1 89 ? -6.456 0.845 -15.770 1.00 0.00 89 GLN A N 2
ATOM 3173 C CA . GLN A 1 89 ? -6.537 2.285 -15.949 1.00 0.00 89 GLN A CA 2
ATOM 3174 C C . GLN A 1 89 ? -6.907 3.019 -14.664 1.00 0.00 89 GLN A C 2
ATOM 3175 O O . GLN A 1 89 ? -6.309 4.047 -14.339 1.00 0.00 89 GLN A O 2
ATOM 3189 N N . GLN A 1 90 ? -7.885 2.492 -13.945 1.00 0.00 90 GLN A N 2
ATOM 3190 C CA . GLN A 1 90 ? -8.388 3.150 -12.744 1.00 0.00 90 GLN A CA 2
ATOM 3191 C C . GLN A 1 90 ? -7.304 3.243 -11.680 1.00 0.00 90 GLN A C 2
ATOM 3192 O O . GLN A 1 90 ? -7.160 4.271 -11.017 1.00 0.00 90 GLN A O 2
ATOM 3206 N N . VAL A 1 91 ? -6.522 2.182 -11.550 1.00 0.00 91 VAL A N 2
ATOM 3207 C CA . VAL A 1 91 ? -5.470 2.129 -10.542 1.00 0.00 91 VAL A CA 2
ATOM 3208 C C . VAL A 1 91 ? -4.369 3.130 -10.869 1.00 0.00 91 VAL A C 2
ATOM 3209 O O . VAL A 1 91 ? -3.822 3.778 -9.974 1.00 0.00 91 VAL A O 2
ATOM 3222 N N . VAL A 1 92 ? -4.067 3.272 -12.157 1.00 0.00 92 VAL A N 2
ATOM 3223 C CA . VAL A 1 92 ? -3.079 4.250 -12.605 1.00 0.00 92 VAL A CA 2
ATOM 3224 C C . VAL A 1 92 ? -3.494 5.650 -12.168 1.00 0.00 92 VAL A C 2
ATOM 3225 O O . VAL A 1 92 ? -2.689 6.404 -11.628 1.00 0.00 92 VAL A O 2
ATOM 3238 N N . LYS A 1 93 ? -4.763 5.975 -12.383 1.00 0.00 93 LYS A N 2
ATOM 3239 C CA . LYS A 1 93 ? -5.295 7.288 -12.032 1.00 0.00 93 LYS A CA 2
ATOM 3240 C C . LYS A 1 93 ? -5.261 7.525 -10.523 1.00 0.00 93 LYS A C 2
ATOM 3241 O O . LYS A 1 93 ? -4.976 8.637 -10.073 1.00 0.00 93 LYS A O 2
ATOM 3260 N N . GLU A 1 94 ? -5.549 6.484 -9.745 1.00 0.00 94 GLU A N 2
ATOM 3261 C CA . GLU A 1 94 ? -5.553 6.598 -8.295 1.00 0.00 94 GLU A CA 2
ATOM 3262 C C . GLU A 1 94 ? -4.144 6.789 -7.759 1.00 0.00 94 GLU A C 2
ATOM 3263 O O . GLU A 1 94 ? -3.886 7.696 -6.969 1.00 0.00 94 GLU A O 2
ATOM 3275 N N . LEU A 1 95 ? -3.233 5.935 -8.199 1.00 0.00 95 LEU A N 2
ATOM 3276 C CA . LEU A 1 95 ? -1.857 5.988 -7.737 1.00 0.00 95 LEU A CA 2
ATOM 3277 C C . LEU A 1 95 ? -1.168 7.262 -8.211 1.00 0.00 95 LEU A C 2
ATOM 3278 O O . LEU A 1 95 ? -0.313 7.807 -7.513 1.00 0.00 95 LEU A O 2
ATOM 3294 N N . GLN A 1 96 ? -1.564 7.745 -9.386 1.00 0.00 96 GLN A N 2
ATOM 3295 C CA . GLN A 1 96 ? -0.985 8.957 -9.959 1.00 0.00 96 GLN A CA 2
ATOM 3296 C C . GLN A 1 96 ? -1.160 10.152 -9.018 1.00 0.00 96 GLN A C 2
ATOM 3297 O O . GLN A 1 96 ? -0.307 11.037 -8.970 1.00 0.00 96 GLN A O 2
ATOM 3311 N N . VAL A 1 97 ? -2.255 10.161 -8.259 1.00 0.00 97 VAL A N 2
ATOM 3312 C CA . VAL A 1 97 ? -2.531 11.250 -7.326 1.00 0.00 97 VAL A CA 2
ATOM 3313 C C . VAL A 1 97 ? -1.422 11.364 -6.278 1.00 0.00 97 VAL A C 2
ATOM 3314 O O . VAL A 1 97 ? -1.010 12.465 -5.905 1.00 0.00 97 VAL A O 2
ATOM 3327 N N . PHE A 1 98 ? -0.928 10.219 -5.832 1.00 0.00 98 PHE A N 2
ATOM 3328 C CA . PHE A 1 98 ? 0.107 10.180 -4.807 1.00 0.00 98 PHE A CA 2
ATOM 3329 C C . PHE A 1 98 ? 1.409 10.787 -5.321 1.00 0.00 98 PHE A C 2
ATOM 3330 O O . PHE A 1 98 ? 2.096 11.503 -4.590 1.00 0.00 98 PHE A O 2
ATOM 3347 N N . LEU A 1 99 ? 1.728 10.517 -6.587 1.00 0.00 99 LEU A N 2
ATOM 3348 C CA . LEU A 1 99 ? 2.943 11.050 -7.203 1.00 0.00 99 LEU A CA 2
ATOM 3349 C C . LEU A 1 99 ? 2.932 12.572 -7.196 1.00 0.00 99 LEU A C 2
ATOM 3350 O O . LEU A 1 99 ? 3.953 13.205 -6.949 1.00 0.00 99 LEU A O 2
ATOM 3366 N N . ARG A 1 100 ? 1.761 13.149 -7.436 1.00 0.00 100 ARG A N 2
ATOM 3367 C CA . ARG A 1 100 ? 1.624 14.596 -7.548 1.00 0.00 100 ARG A CA 2
ATOM 3368 C C . ARG A 1 100 ? 1.884 15.241 -6.213 1.00 0.00 100 ARG A C 2
ATOM 3369 O O . ARG A 1 100 ? 2.667 16.181 -6.080 1.00 0.00 100 ARG A O 2
ATOM 3390 N N . ARG A 1 101 ? 1.217 14.693 -5.226 1.00 0.00 101 ARG A N 2
ATOM 3391 C CA . ARG A 1 101 ? 1.260 15.230 -3.882 1.00 0.00 101 ARG A CA 2
ATOM 3392 C C . ARG A 1 101 ? 2.655 15.084 -3.280 1.00 0.00 101 ARG A C 2
ATOM 3393 O O . ARG A 1 101 ? 3.167 16.015 -2.655 1.00 0.00 101 ARG A O 2
ATOM 3414 N N . LEU A 1 102 ? 3.272 13.920 -3.473 1.00 0.00 102 LEU A N 2
ATOM 3415 C CA . LEU A 1 102 ? 4.606 13.680 -2.934 1.00 0.00 102 LEU A CA 2
ATOM 3416 C C . LEU A 1 102 ? 5.653 14.521 -3.665 1.00 0.00 102 LEU A C 2
ATOM 3417 O O . LEU A 1 102 ? 6.575 15.053 -3.045 1.00 0.00 102 LEU A O 2
ATOM 3433 N N . ALA A 1 103 ? 5.499 14.646 -4.982 1.00 0.00 103 ALA A N 2
ATOM 3434 C CA . ALA A 1 103 ? 6.447 15.400 -5.797 1.00 0.00 103 ALA A CA 2
ATOM 3435 C C . ALA A 1 103 ? 6.528 16.851 -5.349 1.00 0.00 103 ALA A C 2
ATOM 3436 O O . ALA A 1 103 ? 7.599 17.449 -5.369 1.00 0.00 103 ALA A O 2
ATOM 3443 N N . ARG A 1 104 ? 5.397 17.407 -4.928 1.00 0.00 104 ARG A N 2
ATOM 3444 C CA . ARG A 1 104 ? 5.354 18.782 -4.450 1.00 0.00 104 ARG A CA 2
ATOM 3445 C C . ARG A 1 104 ? 6.294 18.975 -3.267 1.00 0.00 104 ARG A C 2
ATOM 3446 O O . ARG A 1 104 ? 6.998 19.983 -3.171 1.00 0.00 104 ARG A O 2
ATOM 3467 N N . GLU A 1 105 ? 6.300 18.001 -2.372 1.00 0.00 105 GLU A N 2
ATOM 3468 C CA . GLU A 1 105 ? 7.127 18.053 -1.188 1.00 0.00 105 GLU A CA 2
ATOM 3469 C C . GLU A 1 105 ? 8.592 17.840 -1.539 1.00 0.00 105 GLU A C 2
ATOM 3470 O O . GLU A 1 105 ? 9.472 18.527 -1.022 1.00 0.00 105 GLU A O 2
ATOM 3482 N N . ASP A 1 106 ? 8.836 16.888 -2.427 1.00 0.00 106 ASP A N 2
ATOM 3483 C CA . ASP A 1 106 ? 10.195 16.515 -2.817 1.00 0.00 106 ASP A CA 2
ATOM 3484 C C . ASP A 1 106 ? 10.854 17.590 -3.665 1.00 0.00 106 ASP A C 2
ATOM 3485 O O . ASP A 1 106 ? 11.996 17.960 -3.428 1.00 0.00 106 ASP A O 2
ATOM 3494 N N . ALA A 1 107 ? 10.128 18.077 -4.656 1.00 0.00 107 ALA A N 2
ATOM 3495 C CA . ALA A 1 107 ? 10.655 19.081 -5.577 1.00 0.00 107 ALA A CA 2
ATOM 3496 C C . ALA A 1 107 ? 11.030 20.361 -4.844 1.00 0.00 107 ALA A C 2
ATOM 3497 O O . ALA A 1 107 ? 12.093 20.938 -5.080 1.00 0.00 107 ALA A O 2
ATOM 3504 N N . LEU A 1 108 ? 10.153 20.809 -3.956 1.00 0.00 108 LEU A N 2
ATOM 3505 C CA . LEU A 1 108 ? 10.412 22.004 -3.175 1.00 0.00 108 LEU A CA 2
ATOM 3506 C C . LEU A 1 108 ? 11.340 21.690 -2.004 1.00 0.00 108 LEU A C 2
ATOM 3507 O O . LEU A 1 108 ? 11.940 22.590 -1.418 1.00 0.00 108 LEU A O 2
ATOM 3523 N N . GLU A 1 109 ? 11.442 20.405 -1.683 1.00 0.00 109 GLU A N 2
ATOM 3524 C CA . GLU A 1 109 ? 12.232 19.921 -0.555 1.00 0.00 109 GLU A CA 2
ATOM 3525 C C . GLU A 1 109 ? 11.852 20.659 0.719 1.00 0.00 109 GLU A C 2
ATOM 3526 O O . GLU A 1 109 ? 12.711 21.236 1.393 1.00 0.00 109 GLU A O 2
ATOM 3538 N N . HIS A 1 110 ? 10.558 20.645 1.037 1.00 0.00 110 HIS A N 2
ATOM 3539 C CA . HIS A 1 110 ? 10.045 21.324 2.224 1.00 0.00 110 HIS A CA 2
ATOM 3540 C C . HIS A 1 110 ? 10.321 22.834 2.116 1.00 0.00 110 HIS A C 2
ATOM 3541 O O . HIS A 1 110 ? 10.582 23.519 3.108 1.00 0.00 110 HIS A O 2
ATOM 3556 N N . HIS A 1 111 ? 10.258 23.330 0.876 1.00 0.00 111 HIS A N 2
ATOM 3557 C CA . HIS A 1 111 ? 10.498 24.740 0.554 1.00 0.00 111 HIS A CA 2
ATOM 3558 C C . HIS A 1 111 ? 11.930 25.142 0.923 1.00 0.00 111 HIS A C 2
ATOM 3559 O O . HIS A 1 111 ? 12.260 26.325 1.028 1.00 0.00 111 HIS A O 2
ATOM 3574 N N . HIS A 1 112 ? 12.778 24.132 1.085 1.00 0.00 112 HIS A N 2
ATOM 3575 C CA . HIS A 1 112 ? 14.183 24.314 1.437 1.00 0.00 112 HIS A CA 2
ATOM 3576 C C . HIS A 1 112 ? 14.332 25.007 2.794 1.00 0.00 112 HIS A C 2
ATOM 3577 O O . HIS A 1 112 ? 15.370 25.607 3.090 1.00 0.00 112 HIS A O 2
ATOM 3592 N N . HIS A 1 113 ? 13.294 24.923 3.619 1.00 0.00 113 HIS A N 2
ATOM 3593 C CA . HIS A 1 113 ? 13.375 25.405 4.991 1.00 0.00 113 HIS A CA 2
ATOM 3594 C C . HIS A 1 113 ? 14.039 24.323 5.830 1.00 0.00 113 HIS A C 2
ATOM 3595 O O . HIS A 1 113 ? 13.356 23.493 6.425 1.00 0.00 113 HIS A O 2
ATOM 3610 N N . HIS A 1 114 ? 15.374 24.350 5.831 1.00 0.00 114 HIS A N 2
ATOM 3611 C CA . HIS A 1 114 ? 16.232 23.260 6.321 1.00 0.00 114 HIS A CA 2
ATOM 3612 C C . HIS A 1 114 ? 15.987 21.978 5.521 1.00 0.00 114 HIS A C 2
ATOM 3613 O O . HIS A 1 114 ? 14.860 21.659 5.148 1.00 0.00 114 HIS A O 2
ATOM 3628 N N . HIS A 1 115 ? 17.058 21.264 5.225 1.00 0.00 115 HIS A N 2
ATOM 3629 C CA . HIS A 1 115 ? 16.958 20.030 4.463 1.00 0.00 115 HIS A CA 2
ATOM 3630 C C . HIS A 1 115 ? 16.711 18.864 5.409 1.00 0.00 115 HIS A C 2
ATOM 3631 O O . HIS A 1 115 ? 15.538 18.475 5.574 1.00 0.00 115 HIS A O 2
ATOM 3647 N N . MET A 1 1 ? -10.966 -10.839 23.287 1.00 0.00 1 MET A N 3
ATOM 3648 C CA . MET A 1 1 ? -10.845 -10.867 21.814 1.00 0.00 1 MET A CA 3
ATOM 3649 C C . MET A 1 1 ? -11.669 -9.753 21.191 1.00 0.00 1 MET A C 3
ATOM 3650 O O . MET A 1 1 ? -12.883 -9.883 21.021 1.00 0.00 1 MET A O 3
ATOM 3666 N N . GLN A 1 2 ? -11.011 -8.647 20.876 1.00 0.00 2 GLN A N 3
ATOM 3667 C CA . GLN A 1 2 ? -11.648 -7.537 20.213 1.00 0.00 2 GLN A CA 3
ATOM 3668 C C . GLN A 1 2 ? -10.895 -7.180 18.943 1.00 0.00 2 GLN A C 3
ATOM 3669 O O . GLN A 1 2 ? -9.804 -7.704 18.698 1.00 0.00 2 GLN A O 3
ATOM 3683 N N . ALA A 1 3 ? -11.488 -6.291 18.148 1.00 0.00 3 ALA A N 3
ATOM 3684 C CA . ALA A 1 3 ? -10.901 -5.841 16.894 1.00 0.00 3 ALA A CA 3
ATOM 3685 C C . ALA A 1 3 ? -10.865 -6.960 15.867 1.00 0.00 3 ALA A C 3
ATOM 3686 O O . ALA A 1 3 ? -11.073 -8.138 16.174 1.00 0.00 3 ALA A O 3
ATOM 3693 N N . ILE A 1 4 ? -10.627 -6.568 14.641 1.00 0.00 4 ILE A N 3
ATOM 3694 C CA . ILE A 1 4 ? -10.569 -7.491 13.526 1.00 0.00 4 ILE A CA 3
ATOM 3695 C C . ILE A 1 4 ? -9.302 -8.357 13.584 1.00 0.00 4 ILE A C 3
ATOM 3696 O O . ILE A 1 4 ? -9.280 -9.483 13.084 1.00 0.00 4 ILE A O 3
ATOM 3712 N N . THR A 1 5 ? -8.268 -7.842 14.234 1.00 0.00 5 THR A N 3
ATOM 3713 C CA . THR A 1 5 ? -6.976 -8.512 14.261 1.00 0.00 5 THR A CA 3
ATOM 3714 C C . THR A 1 5 ? -7.035 -9.864 14.981 1.00 0.00 5 THR A C 3
ATOM 3715 O O . THR A 1 5 ? -6.655 -10.886 14.408 1.00 0.00 5 THR A O 3
ATOM 3726 N N . GLU A 1 6 ? -7.554 -9.880 16.212 1.00 0.00 6 GLU A N 3
ATOM 3727 C CA . GLU A 1 6 ? -7.538 -11.092 17.032 1.00 0.00 6 GLU A CA 3
ATOM 3728 C C . GLU A 1 6 ? -8.316 -12.225 16.379 1.00 0.00 6 GLU A C 3
ATOM 3729 O O . GLU A 1 6 ? -7.907 -13.385 16.436 1.00 0.00 6 GLU A O 3
ATOM 3741 N N . ARG A 1 7 ? -9.431 -11.888 15.750 1.00 0.00 7 ARG A N 3
ATOM 3742 C CA . ARG A 1 7 ? -10.294 -12.900 15.157 1.00 0.00 7 ARG A CA 3
ATOM 3743 C C . ARG A 1 7 ? -9.679 -13.476 13.880 1.00 0.00 7 ARG A C 3
ATOM 3744 O O . ARG A 1 7 ? -9.703 -14.689 13.671 1.00 0.00 7 ARG A O 3
ATOM 3765 N N . LEU A 1 8 ? -9.114 -12.617 13.037 1.00 0.00 8 LEU A N 3
ATOM 3766 C CA . LEU A 1 8 ? -8.500 -13.071 11.797 1.00 0.00 8 LEU A CA 3
ATOM 3767 C C . LEU A 1 8 ? -7.241 -13.883 12.072 1.00 0.00 8 LEU A C 3
ATOM 3768 O O . LEU A 1 8 ? -7.055 -14.952 11.492 1.00 0.00 8 LEU A O 3
ATOM 3784 N N . GLU A 1 9 ? -6.387 -13.385 12.965 1.00 0.00 9 GLU A N 3
ATOM 3785 C CA . GLU A 1 9 ? -5.136 -14.070 13.283 1.00 0.00 9 GLU A CA 3
ATOM 3786 C C . GLU A 1 9 ? -5.401 -15.474 13.814 1.00 0.00 9 GLU A C 3
ATOM 3787 O O . GLU A 1 9 ? -4.642 -16.403 13.534 1.00 0.00 9 GLU A O 3
ATOM 3799 N N . ALA A 1 10 ? -6.488 -15.630 14.560 1.00 0.00 10 ALA A N 3
ATOM 3800 C CA . ALA A 1 10 ? -6.830 -16.922 15.139 1.00 0.00 10 ALA A CA 3
ATOM 3801 C C . ALA A 1 10 ? -7.249 -17.918 14.063 1.00 0.00 10 ALA A C 3
ATOM 3802 O O . ALA A 1 10 ? -6.720 -19.028 13.996 1.00 0.00 10 ALA A O 3
ATOM 3809 N N . MET A 1 11 ? -8.170 -17.506 13.200 1.00 0.00 11 MET A N 3
ATOM 3810 C CA . MET A 1 11 ? -8.707 -18.397 12.183 1.00 0.00 11 MET A CA 3
ATOM 3811 C C . MET A 1 11 ? -7.684 -18.652 11.077 1.00 0.00 11 MET A C 3
ATOM 3812 O O . MET A 1 11 ? -7.652 -19.735 10.491 1.00 0.00 11 MET A O 3
ATOM 3826 N N . LEU A 1 12 ? -6.844 -17.657 10.805 1.00 0.00 12 LEU A N 3
ATOM 3827 C CA . LEU A 1 12 ? -5.770 -17.799 9.829 1.00 0.00 12 LEU A CA 3
ATOM 3828 C C . LEU A 1 12 ? -4.802 -18.879 10.288 1.00 0.00 12 LEU A C 3
ATOM 3829 O O . LEU A 1 12 ? -4.401 -19.747 9.512 1.00 0.00 12 LEU A O 3
ATOM 3845 N N . ALA A 1 13 ? -4.463 -18.835 11.569 1.00 0.00 13 ALA A N 3
ATOM 3846 C CA . ALA A 1 13 ? -3.527 -19.786 12.148 1.00 0.00 13 ALA A CA 3
ATOM 3847 C C . ALA A 1 13 ? -4.136 -21.183 12.241 1.00 0.00 13 ALA A C 3
ATOM 3848 O O . ALA A 1 13 ? -3.415 -22.170 12.378 1.00 0.00 13 ALA A O 3
ATOM 3855 N N . GLN A 1 14 ? -5.466 -21.267 12.173 1.00 0.00 14 GLN A N 3
ATOM 3856 C CA . GLN A 1 14 ? -6.153 -22.559 12.202 1.00 0.00 14 GLN A CA 3
ATOM 3857 C C . GLN A 1 14 ? -6.094 -23.229 10.832 1.00 0.00 14 GLN A C 3
ATOM 3858 O O . GLN A 1 14 ? -6.478 -24.389 10.679 1.00 0.00 14 GLN A O 3
ATOM 3872 N N . GLY A 1 15 ? -5.618 -22.488 9.839 1.00 0.00 15 GLY A N 3
ATOM 3873 C CA . GLY A 1 15 ? -5.460 -23.043 8.512 1.00 0.00 15 GLY A CA 3
ATOM 3874 C C . GLY A 1 15 ? -6.387 -22.416 7.498 1.00 0.00 15 GLY A C 3
ATOM 3875 O O . GLY A 1 15 ? -6.279 -22.689 6.301 1.00 0.00 15 GLY A O 3
ATOM 3879 N N . THR A 1 16 ? -7.294 -21.574 7.966 1.00 0.00 16 THR A N 3
ATOM 3880 C CA . THR A 1 16 ? -8.245 -20.928 7.081 1.00 0.00 16 THR A CA 3
ATOM 3881 C C . THR A 1 16 ? -7.639 -19.669 6.474 1.00 0.00 16 THR A C 3
ATOM 3882 O O . THR A 1 16 ? -8.010 -18.553 6.826 1.00 0.00 16 THR A O 3
ATOM 3893 N N . ASP A 1 17 ? -6.680 -19.862 5.585 1.00 0.00 17 ASP A N 3
ATOM 3894 C CA . ASP A 1 17 ? -6.054 -18.751 4.886 1.00 0.00 17 ASP A CA 3
ATOM 3895 C C . ASP A 1 17 ? -5.547 -19.202 3.526 1.00 0.00 17 ASP A C 3
ATOM 3896 O O . ASP A 1 17 ? -5.406 -20.399 3.265 1.00 0.00 17 ASP A O 3
ATOM 3905 N N . ASN A 1 18 ? -5.291 -18.231 2.671 1.00 0.00 18 ASN A N 3
ATOM 3906 C CA . ASN A 1 18 ? -4.844 -18.461 1.311 1.00 0.00 18 ASN A CA 3
ATOM 3907 C C . ASN A 1 18 ? -4.154 -17.208 0.801 1.00 0.00 18 ASN A C 3
ATOM 3908 O O . ASN A 1 18 ? -2.977 -17.220 0.439 1.00 0.00 18 ASN A O 3
ATOM 3919 N N . MET A 1 19 ? -4.902 -16.126 0.802 1.00 0.00 19 MET A N 3
ATOM 3920 C CA . MET A 1 19 ? -4.396 -14.832 0.386 1.00 0.00 19 MET A CA 3
ATOM 3921 C C . MET A 1 19 ? -5.267 -13.735 0.989 1.00 0.00 19 MET A C 3
ATOM 3922 O O . MET A 1 19 ? -4.761 -12.725 1.475 1.00 0.00 19 MET A O 3
ATOM 3936 N N . LEU A 1 20 ? -6.577 -13.979 0.985 1.00 0.00 20 LEU A N 3
ATOM 3937 C CA . LEU A 1 20 ? -7.569 -13.010 1.448 1.00 0.00 20 LEU A CA 3
ATOM 3938 C C . LEU A 1 20 ? -7.267 -12.519 2.867 1.00 0.00 20 LEU A C 3
ATOM 3939 O O . LEU A 1 20 ? -7.124 -11.317 3.092 1.00 0.00 20 LEU A O 3
ATOM 3955 N N . LEU A 1 21 ? -7.165 -13.442 3.817 1.00 0.00 21 LEU A N 3
ATOM 3956 C CA . LEU A 1 21 ? -6.991 -13.071 5.219 1.00 0.00 21 LEU A CA 3
ATOM 3957 C C . LEU A 1 21 ? -5.638 -12.415 5.449 1.00 0.00 21 LEU A C 3
ATOM 3958 O O . LEU A 1 21 ? -5.554 -11.375 6.102 1.00 0.00 21 LEU A O 3
ATOM 3974 N N . ARG A 1 22 ? -4.591 -13.021 4.906 1.00 0.00 22 ARG A N 3
ATOM 3975 C CA . ARG A 1 22 ? -3.243 -12.469 5.007 1.00 0.00 22 ARG A CA 3
ATOM 3976 C C . ARG A 1 22 ? -3.186 -11.037 4.469 1.00 0.00 22 ARG A C 3
ATOM 3977 O O . ARG A 1 22 ? -2.563 -10.163 5.077 1.00 0.00 22 ARG A O 3
ATOM 3998 N N . PHE A 1 23 ? -3.848 -10.797 3.341 1.00 0.00 23 PHE A N 3
ATOM 3999 C CA . PHE A 1 23 ? -3.925 -9.458 2.770 1.00 0.00 23 PHE A CA 3
ATOM 4000 C C . PHE A 1 23 ? -4.699 -8.528 3.700 1.00 0.00 23 PHE A C 3
ATOM 4001 O O . PHE A 1 23 ? -4.277 -7.401 3.961 1.00 0.00 23 PHE A O 3
ATOM 4018 N N . THR A 1 24 ? -5.820 -9.018 4.211 1.00 0.00 24 THR A N 3
ATOM 4019 C CA . THR A 1 24 ? -6.671 -8.229 5.087 1.00 0.00 24 THR A CA 3
ATOM 4020 C C . THR A 1 24 ? -5.936 -7.851 6.371 1.00 0.00 24 THR A C 3
ATOM 4021 O O . THR A 1 24 ? -6.044 -6.719 6.841 1.00 0.00 24 THR A O 3
ATOM 4032 N N . LEU A 1 25 ? -5.179 -8.793 6.926 1.00 0.00 25 LEU A N 3
ATOM 4033 C CA . LEU A 1 25 ? -4.399 -8.533 8.132 1.00 0.00 25 LEU A CA 3
ATOM 4034 C C . LEU A 1 25 ? -3.341 -7.469 7.876 1.00 0.00 25 LEU A C 3
ATOM 4035 O O . LEU A 1 25 ? -3.156 -6.570 8.695 1.00 0.00 25 LEU A O 3
ATOM 4051 N N . GLY A 1 26 ? -2.664 -7.565 6.736 1.00 0.00 26 GLY A N 3
ATOM 4052 C CA . GLY A 1 26 ? -1.690 -6.552 6.366 1.00 0.00 26 GLY A CA 3
ATOM 4053 C C . GLY A 1 26 ? -2.325 -5.180 6.274 1.00 0.00 26 GLY A C 3
ATOM 4054 O O . GLY A 1 26 ? -1.796 -4.200 6.799 1.00 0.00 26 GLY A O 3
ATOM 4058 N N . LYS A 1 27 ? -3.483 -5.124 5.625 1.00 0.00 27 LYS A N 3
ATOM 4059 C CA . LYS A 1 27 ? -4.253 -3.893 5.514 1.00 0.00 27 LYS A CA 3
ATOM 4060 C C . LYS A 1 27 ? -4.674 -3.398 6.899 1.00 0.00 27 LYS A C 3
ATOM 4061 O O . LYS A 1 27 ? -4.630 -2.202 7.186 1.00 0.00 27 LYS A O 3
ATOM 4080 N N . THR A 1 28 ? -5.061 -4.336 7.756 1.00 0.00 28 THR A N 3
ATOM 4081 C CA . THR A 1 28 ? -5.489 -4.020 9.112 1.00 0.00 28 THR A CA 3
ATOM 4082 C C . THR A 1 28 ? -4.337 -3.432 9.933 1.00 0.00 28 THR A C 3
ATOM 4083 O O . THR A 1 28 ? -4.538 -2.503 10.715 1.00 0.00 28 THR A O 3
ATOM 4094 N N . TYR A 1 29 ? -3.130 -3.961 9.746 1.00 0.00 29 TYR A N 3
ATOM 4095 C CA . TYR A 1 29 ? -1.960 -3.419 10.430 1.00 0.00 29 TYR A CA 3
ATOM 4096 C C . TYR A 1 29 ? -1.724 -1.973 10.010 1.00 0.00 29 TYR A C 3
ATOM 4097 O O . TYR A 1 29 ? -1.391 -1.124 10.836 1.00 0.00 29 TYR A O 3
ATOM 4115 N N . ALA A 1 30 ? -1.921 -1.697 8.725 1.00 0.00 30 ALA A N 3
ATOM 4116 C CA . ALA A 1 30 ? -1.773 -0.346 8.201 1.00 0.00 30 ALA A CA 3
ATOM 4117 C C . ALA A 1 30 ? -2.824 0.585 8.800 1.00 0.00 30 ALA A C 3
ATOM 4118 O O . ALA A 1 30 ? -2.537 1.738 9.124 1.00 0.00 30 ALA A O 3
ATOM 4125 N N . GLU A 1 31 ? -4.040 0.073 8.965 1.00 0.00 31 GLU A N 3
ATOM 4126 C CA . GLU A 1 31 ? -5.122 0.845 9.572 1.00 0.00 31 GLU A CA 3
ATOM 4127 C C . GLU A 1 31 ? -4.855 1.078 11.059 1.00 0.00 31 GLU A C 3
ATOM 4128 O O . GLU A 1 31 ? -5.369 2.023 11.653 1.00 0.00 31 GLU A O 3
ATOM 4140 N N . HIS A 1 32 ? -4.040 0.213 11.651 1.00 0.00 32 HIS A N 3
ATOM 4141 C CA . HIS A 1 32 ? -3.699 0.314 13.067 1.00 0.00 32 HIS A CA 3
ATOM 4142 C C . HIS A 1 32 ? -2.411 1.104 13.274 1.00 0.00 32 HIS A C 3
ATOM 4143 O O . HIS A 1 32 ? -1.876 1.144 14.384 1.00 0.00 32 HIS A O 3
ATOM 4158 N N . GLU A 1 33 ? -1.912 1.714 12.196 1.00 0.00 33 GLU A N 3
ATOM 4159 C CA . GLU A 1 33 ? -0.682 2.510 12.239 1.00 0.00 33 GLU A CA 3
ATOM 4160 C C . GLU A 1 33 ? 0.518 1.632 12.628 1.00 0.00 33 GLU A C 3
ATOM 4161 O O . GLU A 1 33 ? 1.516 2.104 13.172 1.00 0.00 33 GLU A O 3
ATOM 4173 N N . GLN A 1 34 ? 0.412 0.350 12.314 1.00 0.00 34 GLN A N 3
ATOM 4174 C CA . GLN A 1 34 ? 1.474 -0.611 12.582 1.00 0.00 34 GLN A CA 3
ATOM 4175 C C . GLN A 1 34 ? 2.091 -1.040 11.255 1.00 0.00 34 GLN A C 3
ATOM 4176 O O . GLN A 1 34 ? 2.282 -2.229 10.989 1.00 0.00 34 GLN A O 3
ATOM 4190 N N . PHE A 1 35 ? 2.390 -0.038 10.431 1.00 0.00 35 PHE A N 3
ATOM 4191 C CA . PHE A 1 35 ? 2.832 -0.232 9.049 1.00 0.00 35 PHE A CA 3
ATOM 4192 C C . PHE A 1 35 ? 4.024 -1.181 8.949 1.00 0.00 35 PHE A C 3
ATOM 4193 O O . PHE A 1 35 ? 4.158 -1.914 7.969 1.00 0.00 35 PHE A O 3
ATOM 4210 N N . ASP A 1 36 ? 4.880 -1.164 9.963 1.00 0.00 36 ASP A N 3
ATOM 4211 C CA . ASP A 1 36 ? 6.046 -2.045 10.009 1.00 0.00 36 ASP A CA 3
ATOM 4212 C C . ASP A 1 36 ? 5.630 -3.499 9.867 1.00 0.00 36 ASP A C 3
ATOM 4213 O O . ASP A 1 36 ? 6.225 -4.261 9.107 1.00 0.00 36 ASP A O 3
ATOM 4222 N N . ALA A 1 37 ? 4.593 -3.866 10.603 1.00 0.00 37 ALA A N 3
ATOM 4223 C CA . ALA A 1 37 ? 4.059 -5.225 10.579 1.00 0.00 37 ALA A CA 3
ATOM 4224 C C . ALA A 1 37 ? 3.274 -5.478 9.298 1.00 0.00 37 ALA A C 3
ATOM 4225 O O . ALA A 1 37 ? 3.158 -6.614 8.836 1.00 0.00 37 ALA A O 3
ATOM 4232 N N . ALA A 1 38 ? 2.720 -4.414 8.744 1.00 0.00 38 ALA A N 3
ATOM 4233 C CA . ALA A 1 38 ? 1.922 -4.502 7.531 1.00 0.00 38 ALA A CA 3
ATOM 4234 C C . ALA A 1 38 ? 2.781 -4.836 6.318 1.00 0.00 38 ALA A C 3
ATOM 4235 O O . ALA A 1 38 ? 2.380 -5.640 5.477 1.00 0.00 38 ALA A O 3
ATOM 4242 N N . LEU A 1 39 ? 3.969 -4.241 6.258 1.00 0.00 39 LEU A N 3
ATOM 4243 C CA . LEU A 1 39 ? 4.840 -4.349 5.087 1.00 0.00 39 LEU A CA 3
ATOM 4244 C C . LEU A 1 39 ? 5.103 -5.803 4.653 1.00 0.00 39 LEU A C 3
ATOM 4245 O O . LEU A 1 39 ? 4.856 -6.142 3.494 1.00 0.00 39 LEU A O 3
ATOM 4261 N N . PRO A 1 40 ? 5.587 -6.692 5.551 1.00 0.00 40 PRO A N 3
ATOM 4262 C CA . PRO A 1 40 ? 5.869 -8.088 5.190 1.00 0.00 40 PRO A CA 3
ATOM 4263 C C . PRO A 1 40 ? 4.625 -8.837 4.724 1.00 0.00 40 PRO A C 3
ATOM 4264 O O . PRO A 1 40 ? 4.661 -9.563 3.729 1.00 0.00 40 PRO A O 3
ATOM 4275 N N . HIS A 1 41 ? 3.517 -8.629 5.424 1.00 0.00 41 HIS A N 3
ATOM 4276 C CA . HIS A 1 41 ? 2.280 -9.346 5.136 1.00 0.00 41 HIS A CA 3
ATOM 4277 C C . HIS A 1 41 ? 1.672 -8.874 3.823 1.00 0.00 41 HIS A C 3
ATOM 4278 O O . HIS A 1 41 ? 1.117 -9.670 3.063 1.00 0.00 41 HIS A O 3
ATOM 4293 N N . LEU A 1 42 ? 1.792 -7.580 3.558 1.00 0.00 42 LEU A N 3
ATOM 4294 C CA . LEU A 1 42 ? 1.284 -7.003 2.322 1.00 0.00 42 LEU A CA 3
ATOM 4295 C C . LEU A 1 42 ? 2.138 -7.452 1.137 1.00 0.00 42 LEU A C 3
ATOM 4296 O O . LEU A 1 42 ? 1.625 -7.711 0.048 1.00 0.00 42 LEU A O 3
ATOM 4312 N N . ARG A 1 43 ? 3.442 -7.552 1.362 1.00 0.00 43 ARG A N 3
ATOM 4313 C CA . ARG A 1 43 ? 4.359 -8.024 0.333 1.00 0.00 43 ARG A CA 3
ATOM 4314 C C . ARG A 1 43 ? 4.089 -9.489 0.009 1.00 0.00 43 ARG A C 3
ATOM 4315 O O . ARG A 1 43 ? 4.130 -9.893 -1.153 1.00 0.00 43 ARG A O 3
ATOM 4336 N N . ALA A 1 44 ? 3.798 -10.277 1.041 1.00 0.00 44 ALA A N 3
ATOM 4337 C CA . ALA A 1 44 ? 3.483 -11.692 0.864 1.00 0.00 44 ALA A CA 3
ATOM 4338 C C . ALA A 1 44 ? 2.233 -11.867 0.007 1.00 0.00 44 ALA A C 3
ATOM 4339 O O . ALA A 1 44 ? 2.105 -12.839 -0.734 1.00 0.00 44 ALA A O 3
ATOM 4346 N N . ALA A 1 45 ? 1.319 -10.913 0.110 1.00 0.00 45 ALA A N 3
ATOM 4347 C CA . ALA A 1 45 ? 0.105 -10.935 -0.694 1.00 0.00 45 ALA A CA 3
ATOM 4348 C C . ALA A 1 45 ? 0.440 -10.765 -2.174 1.00 0.00 45 ALA A C 3
ATOM 4349 O O . ALA A 1 45 ? -0.111 -11.455 -3.031 1.00 0.00 45 ALA A O 3
ATOM 4356 N N . LEU A 1 46 ? 1.365 -9.857 -2.459 1.00 0.00 46 LEU A N 3
ATOM 4357 C CA . LEU A 1 46 ? 1.793 -9.596 -3.829 1.00 0.00 46 LEU A CA 3
ATOM 4358 C C . LEU A 1 46 ? 2.658 -10.727 -4.368 1.00 0.00 46 LEU A C 3
ATOM 4359 O O . LEU A 1 46 ? 2.753 -10.920 -5.579 1.00 0.00 46 LEU A O 3
ATOM 4375 N N . ASP A 1 47 ? 3.315 -11.447 -3.467 1.00 0.00 47 ASP A N 3
ATOM 4376 C CA . ASP A 1 47 ? 4.112 -12.609 -3.849 1.00 0.00 47 ASP A CA 3
ATOM 4377 C C . ASP A 1 47 ? 3.224 -13.641 -4.527 1.00 0.00 47 ASP A C 3
ATOM 4378 O O . ASP A 1 47 ? 3.589 -14.221 -5.550 1.00 0.00 47 ASP A O 3
ATOM 4387 N N . PHE A 1 48 ? 2.053 -13.859 -3.946 1.00 0.00 48 PHE A N 3
ATOM 4388 C CA . PHE A 1 48 ? 1.090 -14.805 -4.496 1.00 0.00 48 PHE A CA 3
ATOM 4389 C C . PHE A 1 48 ? 0.264 -14.188 -5.625 1.00 0.00 48 PHE A C 3
ATOM 4390 O O . PHE A 1 48 ? 0.035 -14.827 -6.653 1.00 0.00 48 PHE A O 3
ATOM 4407 N N . ASP A 1 49 ? -0.190 -12.955 -5.441 1.00 0.00 49 ASP A N 3
ATOM 4408 C CA . ASP A 1 49 ? -1.009 -12.296 -6.456 1.00 0.00 49 ASP A CA 3
ATOM 4409 C C . ASP A 1 49 ? -0.453 -10.923 -6.804 1.00 0.00 49 ASP A C 3
ATOM 4410 O O . ASP A 1 49 ? -0.819 -9.918 -6.194 1.00 0.00 49 ASP A O 3
ATOM 4419 N N . PRO A 1 50 ? 0.475 -10.866 -7.771 1.00 0.00 50 PRO A N 3
ATOM 4420 C CA . PRO A 1 50 ? 1.076 -9.607 -8.225 1.00 0.00 50 PRO A CA 3
ATOM 4421 C C . PRO A 1 50 ? 0.090 -8.754 -9.017 1.00 0.00 50 PRO A C 3
ATOM 4422 O O . PRO A 1 50 ? 0.390 -7.624 -9.399 1.00 0.00 50 PRO A O 3
ATOM 4433 N N . THR A 1 51 ? -1.093 -9.305 -9.249 1.00 0.00 51 THR A N 3
ATOM 4434 C CA . THR A 1 51 ? -2.111 -8.649 -10.052 1.00 0.00 51 THR A CA 3
ATOM 4435 C C . THR A 1 51 ? -3.181 -7.995 -9.178 1.00 0.00 51 THR A C 3
ATOM 4436 O O . THR A 1 51 ? -4.264 -7.650 -9.656 1.00 0.00 51 THR A O 3
ATOM 4447 N N . TYR A 1 52 ? -2.878 -7.822 -7.899 1.00 0.00 52 TYR A N 3
ATOM 4448 C CA . TYR A 1 52 ? -3.829 -7.228 -6.973 1.00 0.00 52 TYR A CA 3
ATOM 4449 C C . TYR A 1 52 ? -3.697 -5.707 -6.985 1.00 0.00 52 TYR A C 3
ATOM 4450 O O . TYR A 1 52 ? -2.927 -5.132 -6.218 1.00 0.00 52 TYR A O 3
ATOM 4468 N N . SER A 1 53 ? -4.451 -5.076 -7.877 1.00 0.00 53 SER A N 3
ATOM 4469 C CA . SER A 1 53 ? -4.405 -3.632 -8.101 1.00 0.00 53 SER A CA 3
ATOM 4470 C C . SER A 1 53 ? -4.537 -2.825 -6.805 1.00 0.00 53 SER A C 3
ATOM 4471 O O . SER A 1 53 ? -3.834 -1.832 -6.611 1.00 0.00 53 SER A O 3
ATOM 4479 N N . VAL A 1 54 ? -5.434 -3.256 -5.920 1.00 0.00 54 VAL A N 3
ATOM 4480 C CA . VAL A 1 54 ? -5.661 -2.565 -4.649 1.00 0.00 54 VAL A CA 3
ATOM 4481 C C . VAL A 1 54 ? -4.372 -2.485 -3.831 1.00 0.00 54 VAL A C 3
ATOM 4482 O O . VAL A 1 54 ? -4.072 -1.458 -3.220 1.00 0.00 54 VAL A O 3
ATOM 4495 N N . ALA A 1 55 ? -3.594 -3.561 -3.861 1.00 0.00 55 ALA A N 3
ATOM 4496 C CA . ALA A 1 55 ? -2.374 -3.645 -3.073 1.00 0.00 55 ALA A CA 3
ATOM 4497 C C . ALA A 1 55 ? -1.305 -2.700 -3.601 1.00 0.00 55 ALA A C 3
ATOM 4498 O O . ALA A 1 55 ? -0.477 -2.215 -2.837 1.00 0.00 55 ALA A O 3
ATOM 4505 N N . TRP A 1 56 ? -1.338 -2.419 -4.904 1.00 0.00 56 TRP A N 3
ATOM 4506 C CA . TRP A 1 56 ? -0.342 -1.548 -5.516 1.00 0.00 56 TRP A CA 3
ATOM 4507 C C . TRP A 1 56 ? -0.448 -0.143 -4.930 1.00 0.00 56 TRP A C 3
ATOM 4508 O O . TRP A 1 56 ? 0.546 0.449 -4.508 1.00 0.00 56 TRP A O 3
ATOM 4529 N N . LYS A 1 57 ? -1.670 0.374 -4.894 1.00 0.00 57 LYS A N 3
ATOM 4530 C CA . LYS A 1 57 ? -1.934 1.687 -4.326 1.00 0.00 57 LYS A CA 3
ATOM 4531 C C . LYS A 1 57 ? -1.703 1.685 -2.809 1.00 0.00 57 LYS A C 3
ATOM 4532 O O . LYS A 1 57 ? -1.232 2.671 -2.240 1.00 0.00 57 LYS A O 3
ATOM 4551 N N . TRP A 1 58 ? -2.014 0.562 -2.160 1.00 0.00 58 TRP A N 3
ATOM 4552 C CA . TRP A 1 58 ? -1.843 0.438 -0.714 1.00 0.00 58 TRP A CA 3
ATOM 4553 C C . TRP A 1 58 ? -0.371 0.425 -0.309 1.00 0.00 58 TRP A C 3
ATOM 4554 O O . TRP A 1 58 ? -0.030 0.832 0.805 1.00 0.00 58 TRP A O 3
ATOM 4575 N N . LEU A 1 59 ? 0.497 -0.036 -1.205 1.00 0.00 59 LEU A N 3
ATOM 4576 C CA . LEU A 1 59 ? 1.934 -0.067 -0.933 1.00 0.00 59 LEU A CA 3
ATOM 4577 C C . LEU A 1 59 ? 2.439 1.317 -0.547 1.00 0.00 59 LEU A C 3
ATOM 4578 O O . LEU A 1 59 ? 3.086 1.491 0.486 1.00 0.00 59 LEU A O 3
ATOM 4594 N N . GLY A 1 60 ? 2.116 2.297 -1.379 1.00 0.00 60 GLY A N 3
ATOM 4595 C CA . GLY A 1 60 ? 2.545 3.655 -1.128 1.00 0.00 60 GLY A CA 3
ATOM 4596 C C . GLY A 1 60 ? 1.957 4.224 0.145 1.00 0.00 60 GLY A C 3
ATOM 4597 O O . GLY A 1 60 ? 2.656 4.887 0.907 1.00 0.00 60 GLY A O 3
ATOM 4601 N N . LYS A 1 61 ? 0.677 3.953 0.382 1.00 0.00 61 LYS A N 3
ATOM 4602 C CA . LYS A 1 61 ? -0.001 4.434 1.584 1.00 0.00 61 LYS A CA 3
ATOM 4603 C C . LYS A 1 61 ? 0.697 3.919 2.840 1.00 0.00 61 LYS A C 3
ATOM 4604 O O . LYS A 1 61 ? 0.933 4.669 3.787 1.00 0.00 61 LYS A O 3
ATOM 4623 N N . THR A 1 62 ? 1.034 2.636 2.827 1.00 0.00 62 THR A N 3
ATOM 4624 C CA . THR A 1 62 ? 1.693 1.998 3.958 1.00 0.00 62 THR A CA 3
ATOM 4625 C C . THR A 1 62 ? 3.086 2.593 4.182 1.00 0.00 62 THR A C 3
ATOM 4626 O O . THR A 1 62 ? 3.485 2.871 5.315 1.00 0.00 62 THR A O 3
ATOM 4637 N N . LEU A 1 63 ? 3.810 2.813 3.093 1.00 0.00 63 LEU A N 3
ATOM 4638 C CA . LEU A 1 63 ? 5.163 3.358 3.169 1.00 0.00 63 LEU A CA 3
ATOM 4639 C C . LEU A 1 63 ? 5.158 4.821 3.615 1.00 0.00 63 LEU A C 3
ATOM 4640 O O . LEU A 1 63 ? 6.092 5.274 4.276 1.00 0.00 63 LEU A O 3
ATOM 4656 N N . GLN A 1 64 ? 4.105 5.554 3.263 1.00 0.00 64 GLN A N 3
ATOM 4657 C CA . GLN A 1 64 ? 3.958 6.940 3.704 1.00 0.00 64 GLN A CA 3
ATOM 4658 C C . GLN A 1 64 ? 3.737 7.001 5.209 1.00 0.00 64 GLN A C 3
ATOM 4659 O O . GLN A 1 64 ? 4.215 7.916 5.883 1.00 0.00 64 GLN A O 3
ATOM 4673 N N . GLY A 1 65 ? 3.005 6.026 5.729 1.00 0.00 65 GLY A N 3
ATOM 4674 C CA . GLY A 1 65 ? 2.807 5.935 7.161 1.00 0.00 65 GLY A CA 3
ATOM 4675 C C . GLY A 1 65 ? 4.075 5.509 7.874 1.00 0.00 65 GLY A C 3
ATOM 4676 O O . GLY A 1 65 ? 4.364 5.973 8.978 1.00 0.00 65 GLY A O 3
ATOM 4680 N N . GLN A 1 66 ? 4.832 4.627 7.233 1.00 0.00 66 GLN A N 3
ATOM 4681 C CA . GLN A 1 66 ? 6.104 4.165 7.770 1.00 0.00 66 GLN A CA 3
ATOM 4682 C C . GLN A 1 66 ? 7.120 5.306 7.787 1.00 0.00 66 GLN A C 3
ATOM 4683 O O . GLN A 1 66 ? 7.902 5.440 8.728 1.00 0.00 66 GLN A O 3
ATOM 4697 N N . GLY A 1 67 ? 7.092 6.134 6.750 1.00 0.00 67 GLY A N 3
ATOM 4698 C CA . GLY A 1 67 ? 7.974 7.283 6.697 1.00 0.00 67 GLY A CA 3
ATOM 4699 C C . GLY A 1 67 ? 9.072 7.128 5.664 1.00 0.00 67 GLY A C 3
ATOM 4700 O O . GLY A 1 67 ? 9.997 7.940 5.602 1.00 0.00 67 GLY A O 3
ATOM 4704 N N . ASP A 1 68 ? 8.967 6.092 4.844 1.00 0.00 68 ASP A N 3
ATOM 4705 C CA . ASP A 1 68 ? 9.974 5.826 3.825 1.00 0.00 68 ASP A CA 3
ATOM 4706 C C . ASP A 1 68 ? 9.553 6.439 2.495 1.00 0.00 68 ASP A C 3
ATOM 4707 O O . ASP A 1 68 ? 8.882 5.802 1.681 1.00 0.00 68 ASP A O 3
ATOM 4716 N N . ARG A 1 69 ? 9.914 7.699 2.308 1.00 0.00 69 ARG A N 3
ATOM 4717 C CA . ARG A 1 69 ? 9.589 8.422 1.086 1.00 0.00 69 ARG A CA 3
ATOM 4718 C C . ARG A 1 69 ? 10.323 7.837 -0.118 1.00 0.00 69 ARG A C 3
ATOM 4719 O O . ARG A 1 69 ? 9.788 7.818 -1.225 1.00 0.00 69 ARG A O 3
ATOM 4740 N N . ALA A 1 70 ? 11.538 7.348 0.102 1.00 0.00 70 ALA A N 3
ATOM 4741 C CA . ALA A 1 70 ? 12.319 6.745 -0.970 1.00 0.00 70 ALA A CA 3
ATOM 4742 C C . ALA A 1 70 ? 11.672 5.446 -1.438 1.00 0.00 70 ALA A C 3
ATOM 4743 O O . ALA A 1 70 ? 11.486 5.226 -2.639 1.00 0.00 70 ALA A O 3
ATOM 4750 N N . GLY A 1 71 ? 11.320 4.598 -0.479 1.00 0.00 71 GLY A N 3
ATOM 4751 C CA . GLY A 1 71 ? 10.673 3.341 -0.793 1.00 0.00 71 GLY A CA 3
ATOM 4752 C C . GLY A 1 71 ? 9.314 3.539 -1.425 1.00 0.00 71 GLY A C 3
ATOM 4753 O O . GLY A 1 71 ? 8.939 2.802 -2.335 1.00 0.00 71 GLY A O 3
ATOM 4757 N N . ALA A 1 72 ? 8.576 4.534 -0.942 1.00 0.00 72 ALA A N 3
ATOM 4758 C CA . ALA A 1 72 ? 7.270 4.861 -1.501 1.00 0.00 72 ALA A CA 3
ATOM 4759 C C . ALA A 1 72 ? 7.406 5.290 -2.955 1.00 0.00 72 ALA A C 3
ATOM 4760 O O . ALA A 1 72 ? 6.627 4.875 -3.809 1.00 0.00 72 ALA A O 3
ATOM 4767 N N . ARG A 1 73 ? 8.415 6.109 -3.224 1.00 0.00 73 ARG A N 3
ATOM 4768 C CA . ARG A 1 73 ? 8.707 6.561 -4.577 1.00 0.00 73 ARG A CA 3
ATOM 4769 C C . ARG A 1 73 ? 8.980 5.362 -5.479 1.00 0.00 73 ARG A C 3
ATOM 4770 O O . ARG A 1 73 ? 8.377 5.219 -6.545 1.00 0.00 73 ARG A O 3
ATOM 4791 N N . GLN A 1 74 ? 9.875 4.493 -5.021 1.00 0.00 74 GLN A N 3
ATOM 4792 C CA . GLN A 1 74 ? 10.210 3.265 -5.736 1.00 0.00 74 GLN A CA 3
ATOM 4793 C C . GLN A 1 74 ? 8.966 2.399 -5.945 1.00 0.00 74 GLN A C 3
ATOM 4794 O O . GLN A 1 74 ? 8.744 1.859 -7.032 1.00 0.00 74 GLN A O 3
ATOM 4808 N N . ALA A 1 75 ? 8.158 2.279 -4.897 1.00 0.00 75 ALA A N 3
ATOM 4809 C CA . ALA A 1 75 ? 6.962 1.452 -4.932 1.00 0.00 75 ALA A CA 3
ATOM 4810 C C . ALA A 1 75 ? 5.955 1.968 -5.950 1.00 0.00 75 ALA A C 3
ATOM 4811 O O . ALA A 1 75 ? 5.434 1.198 -6.752 1.00 0.00 75 ALA A O 3
ATOM 4818 N N . TRP A 1 76 ? 5.689 3.270 -5.923 1.00 0.00 76 TRP A N 3
ATOM 4819 C CA . TRP A 1 76 ? 4.720 3.863 -6.832 1.00 0.00 76 TRP A CA 3
ATOM 4820 C C . TRP A 1 76 ? 5.164 3.718 -8.282 1.00 0.00 76 TRP A C 3
ATOM 4821 O O . TRP A 1 76 ? 4.349 3.437 -9.158 1.00 0.00 76 TRP A O 3
ATOM 4842 N N . GLU A 1 77 ? 6.457 3.890 -8.531 1.00 0.00 77 GLU A N 3
ATOM 4843 C CA . GLU A 1 77 ? 7.006 3.686 -9.869 1.00 0.00 77 GLU A CA 3
ATOM 4844 C C . GLU A 1 77 ? 6.815 2.237 -10.313 1.00 0.00 77 GLU A C 3
ATOM 4845 O O . GLU A 1 77 ? 6.516 1.966 -11.476 1.00 0.00 77 GLU A O 3
ATOM 4857 N N . SER A 1 78 ? 6.960 1.314 -9.371 1.00 0.00 78 SER A N 3
ATOM 4858 C CA . SER A 1 78 ? 6.772 -0.104 -9.651 1.00 0.00 78 SER A CA 3
ATOM 4859 C C . SER A 1 78 ? 5.291 -0.409 -9.886 1.00 0.00 78 SER A C 3
ATOM 4860 O O . SER A 1 78 ? 4.929 -1.083 -10.849 1.00 0.00 78 SER A O 3
ATOM 4868 N N . GLY A 1 79 ? 4.441 0.116 -9.008 1.00 0.00 79 GLY A N 3
ATOM 4869 C CA . GLY A 1 79 ? 3.012 -0.125 -9.103 1.00 0.00 79 GLY A CA 3
ATOM 4870 C C . GLY A 1 79 ? 2.390 0.525 -10.322 1.00 0.00 79 GLY A C 3
ATOM 4871 O O . GLY A 1 79 ? 1.410 0.019 -10.870 1.00 0.00 79 GLY A O 3
ATOM 4875 N N . LEU A 1 80 ? 2.960 1.644 -10.749 1.00 0.00 80 LEU A N 3
ATOM 4876 C CA . LEU A 1 80 ? 2.476 2.358 -11.923 1.00 0.00 80 LEU A CA 3
ATOM 4877 C C . LEU A 1 80 ? 2.591 1.478 -13.153 1.00 0.00 80 LEU A C 3
ATOM 4878 O O . LEU A 1 80 ? 1.620 1.266 -13.875 1.00 0.00 80 LEU A O 3
ATOM 4894 N N . ALA A 1 81 ? 3.787 0.961 -13.371 1.00 0.00 81 ALA A N 3
ATOM 4895 C CA . ALA A 1 81 ? 4.045 0.070 -14.494 1.00 0.00 81 ALA A CA 3
ATOM 4896 C C . ALA A 1 81 ? 3.248 -1.220 -14.363 1.00 0.00 81 ALA A C 3
ATOM 4897 O O . ALA A 1 81 ? 2.842 -1.802 -15.366 1.00 0.00 81 ALA A O 3
ATOM 4904 N N . ALA A 1 82 ? 3.011 -1.654 -13.131 1.00 0.00 82 ALA A N 3
ATOM 4905 C CA . ALA A 1 82 ? 2.193 -2.835 -12.891 1.00 0.00 82 ALA A CA 3
ATOM 4906 C C . ALA A 1 82 ? 0.763 -2.572 -13.344 1.00 0.00 82 ALA A C 3
ATOM 4907 O O . ALA A 1 82 ? 0.169 -3.371 -14.071 1.00 0.00 82 ALA A O 3
ATOM 4914 N N . ALA A 1 83 ? 0.235 -1.425 -12.936 1.00 0.00 83 ALA A N 3
ATOM 4915 C CA . ALA A 1 83 ? -1.110 -1.014 -13.314 1.00 0.00 83 ALA A CA 3
ATOM 4916 C C . ALA A 1 83 ? -1.212 -0.811 -14.819 1.00 0.00 83 ALA A C 3
ATOM 4917 O O . ALA A 1 83 ? -2.180 -1.237 -15.445 1.00 0.00 83 ALA A O 3
ATOM 4924 N N . GLN A 1 84 ? -0.202 -0.167 -15.396 1.00 0.00 84 GLN A N 3
ATOM 4925 C CA . GLN A 1 84 ? -0.136 0.033 -16.835 1.00 0.00 84 GLN A CA 3
ATOM 4926 C C . GLN A 1 84 ? -0.125 -1.298 -17.574 1.00 0.00 84 GLN A C 3
ATOM 4927 O O . GLN A 1 84 ? -0.850 -1.482 -18.549 1.00 0.00 84 GLN A O 3
ATOM 4941 N N . SER A 1 85 ? 0.687 -2.229 -17.095 1.00 0.00 85 SER A N 3
ATOM 4942 C CA . SER A 1 85 ? 0.807 -3.538 -17.728 1.00 0.00 85 SER A CA 3
ATOM 4943 C C . SER A 1 85 ? -0.484 -4.360 -17.619 1.00 0.00 85 SER A C 3
ATOM 4944 O O . SER A 1 85 ? -0.745 -5.216 -18.460 1.00 0.00 85 SER A O 3
ATOM 4952 N N . ARG A 1 86 ? -1.281 -4.121 -16.579 1.00 0.00 86 ARG A N 3
ATOM 4953 C CA . ARG A 1 86 ? -2.537 -4.844 -16.409 1.00 0.00 86 ARG A CA 3
ATOM 4954 C C . ARG A 1 86 ? -3.736 -4.063 -16.947 1.00 0.00 86 ARG A C 3
ATOM 4955 O O . ARG A 1 86 ? -4.824 -4.621 -17.108 1.00 0.00 86 ARG A O 3
ATOM 4976 N N . GLY A 1 87 ? -3.541 -2.781 -17.223 1.00 0.00 87 GLY A N 3
ATOM 4977 C CA . GLY A 1 87 ? -4.606 -1.981 -17.804 1.00 0.00 87 GLY A CA 3
ATOM 4978 C C . GLY A 1 87 ? -5.498 -1.330 -16.764 1.00 0.00 87 GLY A C 3
ATOM 4979 O O . GLY A 1 87 ? -6.641 -0.966 -17.053 1.00 0.00 87 GLY A O 3
ATOM 4983 N N . ASP A 1 88 ? -4.980 -1.174 -15.557 1.00 0.00 88 ASP A N 3
ATOM 4984 C CA . ASP A 1 88 ? -5.726 -0.531 -14.480 1.00 0.00 88 ASP A CA 3
ATOM 4985 C C . ASP A 1 88 ? -5.474 0.965 -14.492 1.00 0.00 88 ASP A C 3
ATOM 4986 O O . ASP A 1 88 ? -4.684 1.487 -13.706 1.00 0.00 88 ASP A O 3
ATOM 4995 N N . GLN A 1 89 ? -6.142 1.641 -15.413 1.00 0.00 89 GLN A N 3
ATOM 4996 C CA . GLN A 1 89 ? -5.959 3.067 -15.633 1.00 0.00 89 GLN A CA 3
ATOM 4997 C C . GLN A 1 89 ? -6.296 3.896 -14.400 1.00 0.00 89 GLN A C 3
ATOM 4998 O O . GLN A 1 89 ? -5.620 4.884 -14.107 1.00 0.00 89 GLN A O 3
ATOM 5012 N N . GLN A 1 90 ? -7.343 3.498 -13.691 1.00 0.00 90 GLN A N 3
ATOM 5013 C CA . GLN A 1 90 ? -7.739 4.182 -12.468 1.00 0.00 90 GLN A CA 3
ATOM 5014 C C . GLN A 1 90 ? -6.587 4.192 -11.466 1.00 0.00 90 GLN A C 3
ATOM 5015 O O . GLN A 1 90 ? -6.273 5.225 -10.875 1.00 0.00 90 GLN A O 3
ATOM 5029 N N . VAL A 1 91 ? -5.936 3.043 -11.316 1.00 0.00 91 VAL A N 3
ATOM 5030 C CA . VAL A 1 91 ? -4.842 2.896 -10.363 1.00 0.00 91 VAL A CA 3
ATOM 5031 C C . VAL A 1 91 ? -3.631 3.719 -10.802 1.00 0.00 91 VAL A C 3
ATOM 5032 O O . VAL A 1 91 ? -2.952 4.329 -9.975 1.00 0.00 91 VAL A O 3
ATOM 5045 N N . VAL A 1 92 ? -3.382 3.741 -12.110 1.00 0.00 92 VAL A N 3
ATOM 5046 C CA . VAL A 1 92 ? -2.279 4.518 -12.672 1.00 0.00 92 VAL A CA 3
ATOM 5047 C C . VAL A 1 92 ? -2.426 5.989 -12.303 1.00 0.00 92 VAL A C 3
ATOM 5048 O O . VAL A 1 92 ? -1.501 6.609 -11.778 1.00 0.00 92 VAL A O 3
ATOM 5061 N N . LYS A 1 93 ? -3.605 6.530 -12.557 1.00 0.00 93 LYS A N 3
ATOM 5062 C CA . LYS A 1 93 ? -3.867 7.938 -12.314 1.00 0.00 93 LYS A CA 3
ATOM 5063 C C . LYS A 1 93 ? -3.843 8.271 -10.823 1.00 0.00 93 LYS A C 3
ATOM 5064 O O . LYS A 1 93 ? -3.376 9.344 -10.437 1.00 0.00 93 LYS A O 3
ATOM 5083 N N . GLU A 1 94 ? -4.332 7.361 -9.986 1.00 0.00 94 GLU A N 3
ATOM 5084 C CA . GLU A 1 94 ? -4.279 7.548 -8.548 1.00 0.00 94 GLU A CA 3
ATOM 5085 C C . GLU A 1 94 ? -2.843 7.589 -8.040 1.00 0.00 94 GLU A C 3
ATOM 5086 O O . GLU A 1 94 ? -2.461 8.500 -7.305 1.00 0.00 94 GLU A O 3
ATOM 5098 N N . LEU A 1 95 ? -2.049 6.609 -8.449 1.00 0.00 95 LEU A N 3
ATOM 5099 C CA . LEU A 1 95 ? -0.665 6.508 -8.005 1.00 0.00 95 LEU A CA 3
ATOM 5100 C C . LEU A 1 95 ? 0.181 7.642 -8.579 1.00 0.00 95 LEU A C 3
ATOM 5101 O O . LEU A 1 95 ? 1.116 8.117 -7.933 1.00 0.00 95 LEU A O 3
ATOM 5117 N N . GLN A 1 96 ? -0.164 8.081 -9.786 1.00 0.00 96 GLN A N 3
ATOM 5118 C CA . GLN A 1 96 ? 0.517 9.203 -10.426 1.00 0.00 96 GLN A CA 3
ATOM 5119 C C . GLN A 1 96 ? 0.440 10.454 -9.549 1.00 0.00 96 GLN A C 3
ATOM 5120 O O . GLN A 1 96 ? 1.417 11.193 -9.417 1.00 0.00 96 GLN A O 3
ATOM 5134 N N . VAL A 1 97 ? -0.722 10.674 -8.940 1.00 0.00 97 VAL A N 3
ATOM 5135 C CA . VAL A 1 97 ? -0.930 11.829 -8.074 1.00 0.00 97 VAL A CA 3
ATOM 5136 C C . VAL A 1 97 ? 0.004 11.784 -6.868 1.00 0.00 97 VAL A C 3
ATOM 5137 O O . VAL A 1 97 ? 0.608 12.795 -6.501 1.00 0.00 97 VAL A O 3
ATOM 5150 N N . PHE A 1 98 ? 0.133 10.609 -6.268 1.00 0.00 98 PHE A N 3
ATOM 5151 C CA . PHE A 1 98 ? 0.983 10.438 -5.095 1.00 0.00 98 PHE A CA 3
ATOM 5152 C C . PHE A 1 98 ? 2.439 10.770 -5.411 1.00 0.00 98 PHE A C 3
ATOM 5153 O O . PHE A 1 98 ? 3.124 11.395 -4.602 1.00 0.00 98 PHE A O 3
ATOM 5170 N N . LEU A 1 99 ? 2.899 10.367 -6.595 1.00 0.00 99 LEU A N 3
ATOM 5171 C CA . LEU A 1 99 ? 4.256 10.680 -7.037 1.00 0.00 99 LEU A CA 3
ATOM 5172 C C . LEU A 1 99 ? 4.493 12.189 -7.059 1.00 0.00 99 LEU A C 3
ATOM 5173 O O . LEU A 1 99 ? 5.573 12.660 -6.699 1.00 0.00 99 LEU A O 3
ATOM 5189 N N . ARG A 1 100 ? 3.473 12.940 -7.462 1.00 0.00 100 ARG A N 3
ATOM 5190 C CA . ARG A 1 100 ? 3.567 14.391 -7.537 1.00 0.00 100 ARG A CA 3
ATOM 5191 C C . ARG A 1 100 ? 3.651 14.974 -6.145 1.00 0.00 100 ARG A C 3
ATOM 5192 O O . ARG A 1 100 ? 4.490 15.822 -5.849 1.00 0.00 100 ARG A O 3
ATOM 5213 N N . ARG A 1 101 ? 2.759 14.496 -5.299 1.00 0.00 101 ARG A N 3
ATOM 5214 C CA . ARG A 1 101 ? 2.678 14.956 -3.917 1.00 0.00 101 ARG A CA 3
ATOM 5215 C C . ARG A 1 101 ? 3.989 14.703 -3.186 1.00 0.00 101 ARG A C 3
ATOM 5216 O O . ARG A 1 101 ? 4.462 15.551 -2.432 1.00 0.00 101 ARG A O 3
ATOM 5237 N N . LEU A 1 102 ? 4.579 13.542 -3.428 1.00 0.00 102 LEU A N 3
ATOM 5238 C CA . LEU A 1 102 ? 5.845 13.186 -2.805 1.00 0.00 102 LEU A CA 3
ATOM 5239 C C . LEU A 1 102 ? 6.974 14.068 -3.333 1.00 0.00 102 LEU A C 3
ATOM 5240 O O . LEU A 1 102 ? 7.882 14.447 -2.591 1.00 0.00 102 LEU A O 3
ATOM 5256 N N . ALA A 1 103 ? 6.903 14.390 -4.620 1.00 0.00 103 ALA A N 3
ATOM 5257 C CA . ALA A 1 103 ? 7.906 15.227 -5.268 1.00 0.00 103 ALA A CA 3
ATOM 5258 C C . ALA A 1 103 ? 7.933 16.623 -4.662 1.00 0.00 103 ALA A C 3
ATOM 5259 O O . ALA A 1 103 ? 8.976 17.266 -4.627 1.00 0.00 103 ALA A O 3
ATOM 5266 N N . ARG A 1 104 ? 6.778 17.085 -4.194 1.00 0.00 104 ARG A N 3
ATOM 5267 C CA . ARG A 1 104 ? 6.658 18.418 -3.605 1.00 0.00 104 ARG A CA 3
ATOM 5268 C C . ARG A 1 104 ? 7.629 18.597 -2.438 1.00 0.00 104 ARG A C 3
ATOM 5269 O O . ARG A 1 104 ? 8.300 19.620 -2.336 1.00 0.00 104 ARG A O 3
ATOM 5290 N N . GLU A 1 105 ? 7.702 17.592 -1.570 1.00 0.00 105 GLU A N 3
ATOM 5291 C CA . GLU A 1 105 ? 8.608 17.608 -0.429 1.00 0.00 105 GLU A CA 3
ATOM 5292 C C . GLU A 1 105 ? 10.068 17.608 -0.892 1.00 0.00 105 GLU A C 3
ATOM 5293 O O . GLU A 1 105 ? 10.917 18.305 -0.337 1.00 0.00 105 GLU A O 3
ATOM 5305 N N . ASP A 1 106 ? 10.328 16.821 -1.925 1.00 0.00 106 ASP A N 3
ATOM 5306 C CA . ASP A 1 106 ? 11.678 16.596 -2.444 1.00 0.00 106 ASP A CA 3
ATOM 5307 C C . ASP A 1 106 ? 12.213 17.831 -3.154 1.00 0.00 106 ASP A C 3
ATOM 5308 O O . ASP A 1 106 ? 13.356 18.243 -2.949 1.00 0.00 106 ASP A O 3
ATOM 5317 N N . ALA A 1 107 ? 11.361 18.421 -3.971 1.00 0.00 107 ALA A N 3
ATOM 5318 C CA . ALA A 1 107 ? 11.700 19.622 -4.727 1.00 0.00 107 ALA A CA 3
ATOM 5319 C C . ALA A 1 107 ? 12.034 20.795 -3.807 1.00 0.00 107 ALA A C 3
ATOM 5320 O O . ALA A 1 107 ? 12.758 21.712 -4.198 1.00 0.00 107 ALA A O 3
ATOM 5327 N N . LEU A 1 108 ? 11.483 20.771 -2.599 1.00 0.00 108 LEU A N 3
ATOM 5328 C CA . LEU A 1 108 ? 11.634 21.869 -1.654 1.00 0.00 108 LEU A CA 3
ATOM 5329 C C . LEU A 1 108 ? 13.093 22.214 -1.360 1.00 0.00 108 LEU A C 3
ATOM 5330 O O . LEU A 1 108 ? 13.486 23.377 -1.483 1.00 0.00 108 LEU A O 3
ATOM 5346 N N . GLU A 1 109 ? 13.905 21.226 -0.990 1.00 0.00 109 GLU A N 3
ATOM 5347 C CA . GLU A 1 109 ? 15.216 21.529 -0.446 1.00 0.00 109 GLU A CA 3
ATOM 5348 C C . GLU A 1 109 ? 16.278 21.645 -1.517 1.00 0.00 109 GLU A C 3
ATOM 5349 O O . GLU A 1 109 ? 16.445 22.690 -2.139 1.00 0.00 109 GLU A O 3
ATOM 5361 N N . HIS A 1 110 ? 16.976 20.564 -1.736 1.00 0.00 110 HIS A N 3
ATOM 5362 C CA . HIS A 1 110 ? 18.120 20.566 -2.646 1.00 0.00 110 HIS A CA 3
ATOM 5363 C C . HIS A 1 110 ? 17.865 19.661 -3.836 1.00 0.00 110 HIS A C 3
ATOM 5364 O O . HIS A 1 110 ? 18.513 19.773 -4.874 1.00 0.00 110 HIS A O 3
ATOM 5379 N N . HIS A 1 111 ? 16.889 18.795 -3.690 1.00 0.00 111 HIS A N 3
ATOM 5380 C CA . HIS A 1 111 ? 16.527 17.847 -4.731 1.00 0.00 111 HIS A CA 3
ATOM 5381 C C . HIS A 1 111 ? 15.442 18.476 -5.600 1.00 0.00 111 HIS A C 3
ATOM 5382 O O . HIS A 1 111 ? 14.452 17.847 -5.950 1.00 0.00 111 HIS A O 3
ATOM 5397 N N . HIS A 1 112 ? 15.669 19.736 -5.951 1.00 0.00 112 HIS A N 3
ATOM 5398 C CA . HIS A 1 112 ? 14.659 20.585 -6.576 1.00 0.00 112 HIS A CA 3
ATOM 5399 C C . HIS A 1 112 ? 14.324 20.148 -8.007 1.00 0.00 112 HIS A C 3
ATOM 5400 O O . HIS A 1 112 ? 13.207 20.370 -8.480 1.00 0.00 112 HIS A O 3
ATOM 5415 N N . HIS A 1 113 ? 15.294 19.534 -8.684 1.00 0.00 113 HIS A N 3
ATOM 5416 C CA . HIS A 1 113 ? 15.117 19.002 -10.045 1.00 0.00 113 HIS A CA 3
ATOM 5417 C C . HIS A 1 113 ? 15.035 20.111 -11.101 1.00 0.00 113 HIS A C 3
ATOM 5418 O O . HIS A 1 113 ? 16.031 20.433 -11.750 1.00 0.00 113 HIS A O 3
ATOM 5433 N N . HIS A 1 114 ? 13.854 20.700 -11.265 1.00 0.00 114 HIS A N 3
ATOM 5434 C CA . HIS A 1 114 ? 13.606 21.627 -12.371 1.00 0.00 114 HIS A CA 3
ATOM 5435 C C . HIS A 1 114 ? 13.398 23.059 -11.886 1.00 0.00 114 HIS A C 3
ATOM 5436 O O . HIS A 1 114 ? 12.654 23.294 -10.936 1.00 0.00 114 HIS A O 3
ATOM 5451 N N . HIS A 1 115 ? 14.056 23.998 -12.573 1.00 0.00 115 HIS A N 3
ATOM 5452 C CA . HIS A 1 115 ? 13.918 25.435 -12.320 1.00 0.00 115 HIS A CA 3
ATOM 5453 C C . HIS A 1 115 ? 14.151 25.771 -10.848 1.00 0.00 115 HIS A C 3
ATOM 5454 O O . HIS A 1 115 ? 13.174 26.115 -10.145 1.00 0.00 115 HIS A O 3
ATOM 5470 N N . MET A 1 1 ? -2.495 -2.908 24.220 1.00 0.00 1 MET A N 4
ATOM 5471 C CA . MET A 1 1 ? -3.895 -3.172 23.819 1.00 0.00 1 MET A CA 4
ATOM 5472 C C . MET A 1 1 ? -3.971 -4.438 22.981 1.00 0.00 1 MET A C 4
ATOM 5473 O O . MET A 1 1 ? -2.995 -4.817 22.329 1.00 0.00 1 MET A O 4
ATOM 5489 N N . GLN A 1 2 ? -5.116 -5.099 23.011 1.00 0.00 2 GLN A N 4
ATOM 5490 C CA . GLN A 1 2 ? -5.333 -6.261 22.171 1.00 0.00 2 GLN A CA 4
ATOM 5491 C C . GLN A 1 2 ? -5.857 -5.824 20.808 1.00 0.00 2 GLN A C 4
ATOM 5492 O O . GLN A 1 2 ? -6.558 -4.819 20.698 1.00 0.00 2 GLN A O 4
ATOM 5506 N N . ALA A 1 3 ? -5.508 -6.568 19.777 1.00 0.00 3 ALA A N 4
ATOM 5507 C CA . ALA A 1 3 ? -5.866 -6.193 18.426 1.00 0.00 3 ALA A CA 4
ATOM 5508 C C . ALA A 1 3 ? -6.695 -7.275 17.764 1.00 0.00 3 ALA A C 4
ATOM 5509 O O . ALA A 1 3 ? -6.431 -8.470 17.916 1.00 0.00 3 ALA A O 4
ATOM 5516 N N . ILE A 1 4 ? -7.706 -6.835 17.037 1.00 0.00 4 ILE A N 4
ATOM 5517 C CA . ILE A 1 4 ? -8.584 -7.727 16.296 1.00 0.00 4 ILE A CA 4
ATOM 5518 C C . ILE A 1 4 ? -7.780 -8.577 15.310 1.00 0.00 4 ILE A C 4
ATOM 5519 O O . ILE A 1 4 ? -8.094 -9.740 15.074 1.00 0.00 4 ILE A O 4
ATOM 5535 N N . THR A 1 5 ? -6.721 -7.990 14.764 1.00 0.00 5 THR A N 4
ATOM 5536 C CA . THR A 1 5 ? -5.875 -8.670 13.795 1.00 0.00 5 THR A CA 4
ATOM 5537 C C . THR A 1 5 ? -5.234 -9.924 14.383 1.00 0.00 5 THR A C 4
ATOM 5538 O O . THR A 1 5 ? -5.067 -10.921 13.688 1.00 0.00 5 THR A O 4
ATOM 5549 N N . GLU A 1 6 ? -4.912 -9.877 15.674 1.00 0.00 6 GLU A N 4
ATOM 5550 C CA . GLU A 1 6 ? -4.260 -10.996 16.344 1.00 0.00 6 GLU A CA 4
ATOM 5551 C C . GLU A 1 6 ? -5.136 -12.244 16.292 1.00 0.00 6 GLU A C 4
ATOM 5552 O O . GLU A 1 6 ? -4.671 -13.332 15.949 1.00 0.00 6 GLU A O 4
ATOM 5564 N N . ARG A 1 7 ? -6.406 -12.077 16.632 1.00 0.00 7 ARG A N 4
ATOM 5565 C CA . ARG A 1 7 ? -7.351 -13.185 16.616 1.00 0.00 7 ARG A CA 4
ATOM 5566 C C . ARG A 1 7 ? -7.725 -13.559 15.181 1.00 0.00 7 ARG A C 4
ATOM 5567 O O . ARG A 1 7 ? -8.002 -14.722 14.890 1.00 0.00 7 ARG A O 4
ATOM 5588 N N . LEU A 1 8 ? -7.730 -12.568 14.292 1.00 0.00 8 LEU A N 4
ATOM 5589 C CA . LEU A 1 8 ? -8.001 -12.807 12.875 1.00 0.00 8 LEU A CA 4
ATOM 5590 C C . LEU A 1 8 ? -6.928 -13.703 12.263 1.00 0.00 8 LEU A C 4
ATOM 5591 O O . LEU A 1 8 ? -7.242 -14.714 11.639 1.00 0.00 8 LEU A O 4
ATOM 5607 N N . GLU A 1 9 ? -5.666 -13.335 12.459 1.00 0.00 9 GLU A N 4
ATOM 5608 C CA . GLU A 1 9 ? -4.543 -14.142 11.980 1.00 0.00 9 GLU A CA 4
ATOM 5609 C C . GLU A 1 9 ? -4.674 -15.580 12.474 1.00 0.00 9 GLU A C 4
ATOM 5610 O O . GLU A 1 9 ? -4.425 -16.531 11.734 1.00 0.00 9 GLU A O 4
ATOM 5622 N N . ALA A 1 10 ? -5.100 -15.722 13.721 1.00 0.00 10 ALA A N 4
ATOM 5623 C CA . ALA A 1 10 ? -5.263 -17.030 14.338 1.00 0.00 10 ALA A CA 4
ATOM 5624 C C . ALA A 1 10 ? -6.372 -17.838 13.663 1.00 0.00 10 ALA A C 4
ATOM 5625 O O . ALA A 1 10 ? -6.172 -18.996 13.296 1.00 0.00 10 ALA A O 4
ATOM 5632 N N . MET A 1 11 ? -7.536 -17.224 13.483 1.00 0.00 11 MET A N 4
ATOM 5633 C CA . MET A 1 11 ? -8.687 -17.927 12.942 1.00 0.00 11 MET A CA 4
ATOM 5634 C C . MET A 1 11 ? -8.523 -18.210 11.452 1.00 0.00 11 MET A C 4
ATOM 5635 O O . MET A 1 11 ? -9.010 -19.225 10.955 1.00 0.00 11 MET A O 4
ATOM 5649 N N . LEU A 1 12 ? -7.834 -17.326 10.743 1.00 0.00 12 LEU A N 4
ATOM 5650 C CA . LEU A 1 12 ? -7.618 -17.516 9.314 1.00 0.00 12 LEU A CA 4
ATOM 5651 C C . LEU A 1 12 ? -6.598 -18.617 9.057 1.00 0.00 12 LEU A C 4
ATOM 5652 O O . LEU A 1 12 ? -6.867 -19.554 8.316 1.00 0.00 12 LEU A O 4
ATOM 5668 N N . ALA A 1 13 ? -5.448 -18.533 9.719 1.00 0.00 13 ALA A N 4
ATOM 5669 C CA . ALA A 1 13 ? -4.340 -19.451 9.449 1.00 0.00 13 ALA A CA 4
ATOM 5670 C C . ALA A 1 13 ? -4.670 -20.895 9.829 1.00 0.00 13 ALA A C 4
ATOM 5671 O O . ALA A 1 13 ? -4.065 -21.836 9.317 1.00 0.00 13 ALA A O 4
ATOM 5678 N N . GLN A 1 14 ? -5.639 -21.076 10.708 1.00 0.00 14 GLN A N 4
ATOM 5679 C CA . GLN A 1 14 ? -5.971 -22.404 11.202 1.00 0.00 14 GLN A CA 4
ATOM 5680 C C . GLN A 1 14 ? -7.161 -22.989 10.454 1.00 0.00 14 GLN A C 4
ATOM 5681 O O . GLN A 1 14 ? -7.775 -23.956 10.906 1.00 0.00 14 GLN A O 4
ATOM 5695 N N . GLY A 1 15 ? -7.482 -22.412 9.307 1.00 0.00 15 GLY A N 4
ATOM 5696 C CA . GLY A 1 15 ? -8.588 -22.910 8.518 1.00 0.00 15 GLY A CA 4
ATOM 5697 C C . GLY A 1 15 ? -8.467 -22.522 7.064 1.00 0.00 15 GLY A C 4
ATOM 5698 O O . GLY A 1 15 ? -8.401 -23.377 6.182 1.00 0.00 15 GLY A O 4
ATOM 5702 N N . THR A 1 16 ? -8.401 -21.226 6.817 1.00 0.00 16 THR A N 4
ATOM 5703 C CA . THR A 1 16 ? -8.343 -20.710 5.461 1.00 0.00 16 THR A CA 4
ATOM 5704 C C . THR A 1 16 ? -7.367 -19.541 5.379 1.00 0.00 16 THR A C 4
ATOM 5705 O O . THR A 1 16 ? -7.752 -18.383 5.543 1.00 0.00 16 THR A O 4
ATOM 5716 N N . ASP A 1 17 ? -6.095 -19.856 5.169 1.00 0.00 17 ASP A N 4
ATOM 5717 C CA . ASP A 1 17 ? -5.067 -18.833 5.024 1.00 0.00 17 ASP A CA 4
ATOM 5718 C C . ASP A 1 17 ? -5.227 -18.133 3.681 1.00 0.00 17 ASP A C 4
ATOM 5719 O O . ASP A 1 17 ? -5.816 -17.051 3.606 1.00 0.00 17 ASP A O 4
ATOM 5728 N N . ASN A 1 18 ? -4.737 -18.781 2.623 1.00 0.00 18 ASN A N 4
ATOM 5729 C CA . ASN A 1 18 ? -4.913 -18.295 1.255 1.00 0.00 18 ASN A CA 4
ATOM 5730 C C . ASN A 1 18 ? -4.409 -16.848 1.127 1.00 0.00 18 ASN A C 4
ATOM 5731 O O . ASN A 1 18 ? -3.644 -16.362 1.959 1.00 0.00 18 ASN A O 4
ATOM 5742 N N . MET A 1 19 ? -4.815 -16.175 0.068 1.00 0.00 19 MET A N 4
ATOM 5743 C CA . MET A 1 19 ? -4.495 -14.771 -0.114 1.00 0.00 19 MET A CA 4
ATOM 5744 C C . MET A 1 19 ? -5.782 -13.956 -0.155 1.00 0.00 19 MET A C 4
ATOM 5745 O O . MET A 1 19 ? -5.840 -12.836 0.345 1.00 0.00 19 MET A O 4
ATOM 5759 N N . LEU A 1 20 ? -6.830 -14.568 -0.701 1.00 0.00 20 LEU A N 4
ATOM 5760 C CA . LEU A 1 20 ? -8.091 -13.879 -0.985 1.00 0.00 20 LEU A CA 4
ATOM 5761 C C . LEU A 1 20 ? -8.908 -13.579 0.275 1.00 0.00 20 LEU A C 4
ATOM 5762 O O . LEU A 1 20 ? -10.003 -13.023 0.189 1.00 0.00 20 LEU A O 4
ATOM 5778 N N . LEU A 1 21 ? -8.393 -13.955 1.436 1.00 0.00 21 LEU A N 4
ATOM 5779 C CA . LEU A 1 21 ? -9.087 -13.679 2.690 1.00 0.00 21 LEU A CA 4
ATOM 5780 C C . LEU A 1 21 ? -8.186 -12.920 3.656 1.00 0.00 21 LEU A C 4
ATOM 5781 O O . LEU A 1 21 ? -8.600 -11.941 4.276 1.00 0.00 21 LEU A O 4
ATOM 5797 N N . ARG A 1 22 ? -6.942 -13.360 3.758 1.00 0.00 22 ARG A N 4
ATOM 5798 C CA . ARG A 1 22 ? -6.028 -12.832 4.761 1.00 0.00 22 ARG A CA 4
ATOM 5799 C C . ARG A 1 22 ? -5.405 -11.499 4.317 1.00 0.00 22 ARG A C 4
ATOM 5800 O O . ARG A 1 22 ? -4.723 -10.830 5.098 1.00 0.00 22 ARG A O 4
ATOM 5821 N N . PHE A 1 23 ? -5.647 -11.105 3.067 1.00 0.00 23 PHE A N 4
ATOM 5822 C CA . PHE A 1 23 ? -5.114 -9.844 2.554 1.00 0.00 23 PHE A CA 4
ATOM 5823 C C . PHE A 1 23 ? -5.810 -8.657 3.216 1.00 0.00 23 PHE A C 4
ATOM 5824 O O . PHE A 1 23 ? -5.198 -7.611 3.433 1.00 0.00 23 PHE A O 4
ATOM 5841 N N . THR A 1 24 ? -7.088 -8.837 3.545 1.00 0.00 24 THR A N 4
ATOM 5842 C CA . THR A 1 24 ? -7.906 -7.778 4.127 1.00 0.00 24 THR A CA 4
ATOM 5843 C C . THR A 1 24 ? -7.289 -7.239 5.417 1.00 0.00 24 THR A C 4
ATOM 5844 O O . THR A 1 24 ? -7.399 -6.051 5.724 1.00 0.00 24 THR A O 4
ATOM 5855 N N . LEU A 1 25 ? -6.637 -8.121 6.160 1.00 0.00 25 LEU A N 4
ATOM 5856 C CA . LEU A 1 25 ? -5.954 -7.751 7.395 1.00 0.00 25 LEU A CA 4
ATOM 5857 C C . LEU A 1 25 ? -4.893 -6.684 7.138 1.00 0.00 25 LEU A C 4
ATOM 5858 O O . LEU A 1 25 ? -4.627 -5.847 8.000 1.00 0.00 25 LEU A O 4
ATOM 5874 N N . GLY A 1 26 ? -4.273 -6.737 5.958 1.00 0.00 26 GLY A N 4
ATOM 5875 C CA . GLY A 1 26 ? -3.263 -5.755 5.595 1.00 0.00 26 GLY A CA 4
ATOM 5876 C C . GLY A 1 26 ? -3.805 -4.339 5.638 1.00 0.00 26 GLY A C 4
ATOM 5877 O O . GLY A 1 26 ? -3.107 -3.416 6.056 1.00 0.00 26 GLY A O 4
ATOM 5881 N N . LYS A 1 27 ? -5.059 -4.176 5.217 1.00 0.00 27 LYS A N 4
ATOM 5882 C CA . LYS A 1 27 ? -5.749 -2.897 5.335 1.00 0.00 27 LYS A CA 4
ATOM 5883 C C . LYS A 1 27 ? -5.852 -2.499 6.798 1.00 0.00 27 LYS A C 4
ATOM 5884 O O . LYS A 1 27 ? -5.510 -1.380 7.178 1.00 0.00 27 LYS A O 4
ATOM 5903 N N . THR A 1 28 ? -6.304 -3.446 7.611 1.00 0.00 28 THR A N 4
ATOM 5904 C CA . THR A 1 28 ? -6.543 -3.217 9.025 1.00 0.00 28 THR A CA 4
ATOM 5905 C C . THR A 1 28 ? -5.280 -2.737 9.733 1.00 0.00 28 THR A C 4
ATOM 5906 O O . THR A 1 28 ? -5.331 -1.820 10.553 1.00 0.00 28 THR A O 4
ATOM 5917 N N . TYR A 1 29 ? -4.149 -3.351 9.409 1.00 0.00 29 TYR A N 4
ATOM 5918 C CA . TYR A 1 29 ? -2.876 -2.941 9.982 1.00 0.00 29 TYR A CA 4
ATOM 5919 C C . TYR A 1 29 ? -2.567 -1.490 9.629 1.00 0.00 29 TYR A C 4
ATOM 5920 O O . TYR A 1 29 ? -2.183 -0.703 10.492 1.00 0.00 29 TYR A O 4
ATOM 5938 N N . ALA A 1 30 ? -2.780 -1.130 8.370 1.00 0.00 30 ALA A N 4
ATOM 5939 C CA . ALA A 1 30 ? -2.452 0.208 7.894 1.00 0.00 30 ALA A CA 4
ATOM 5940 C C . ALA A 1 30 ? -3.416 1.245 8.464 1.00 0.00 30 ALA A C 4
ATOM 5941 O O . ALA A 1 30 ? -3.009 2.348 8.835 1.00 0.00 30 ALA A O 4
ATOM 5948 N N . GLU A 1 31 ? -4.692 0.880 8.547 1.00 0.00 31 GLU A N 4
ATOM 5949 C CA . GLU A 1 31 ? -5.709 1.772 9.088 1.00 0.00 31 GLU A CA 4
ATOM 5950 C C . GLU A 1 31 ? -5.485 2.012 10.575 1.00 0.00 31 GLU A C 4
ATOM 5951 O O . GLU A 1 31 ? -5.785 3.089 11.092 1.00 0.00 31 GLU A O 4
ATOM 5963 N N . HIS A 1 32 ? -4.949 1.006 11.261 1.00 0.00 32 HIS A N 4
ATOM 5964 C CA . HIS A 1 32 ? -4.645 1.128 12.683 1.00 0.00 32 HIS A CA 4
ATOM 5965 C C . HIS A 1 32 ? -3.243 1.694 12.887 1.00 0.00 32 HIS A C 4
ATOM 5966 O O . HIS A 1 32 ? -2.687 1.624 13.985 1.00 0.00 32 HIS A O 4
ATOM 5981 N N . GLU A 1 33 ? -2.684 2.233 11.803 1.00 0.00 33 GLU A N 4
ATOM 5982 C CA . GLU A 1 33 ? -1.425 2.974 11.836 1.00 0.00 33 GLU A CA 4
ATOM 5983 C C . GLU A 1 33 ? -0.241 2.055 12.150 1.00 0.00 33 GLU A C 4
ATOM 5984 O O . GLU A 1 33 ? 0.825 2.510 12.563 1.00 0.00 33 GLU A O 4
ATOM 5996 N N . GLN A 1 34 ? -0.419 0.760 11.929 1.00 0.00 34 GLN A N 4
ATOM 5997 C CA . GLN A 1 34 ? 0.668 -0.187 12.107 1.00 0.00 34 GLN A CA 4
ATOM 5998 C C . GLN A 1 34 ? 1.203 -0.595 10.742 1.00 0.00 34 GLN A C 4
ATOM 5999 O O . GLN A 1 34 ? 0.984 -1.714 10.270 1.00 0.00 34 GLN A O 4
ATOM 6013 N N . PHE A 1 35 ? 1.890 0.344 10.113 1.00 0.00 35 PHE A N 4
ATOM 6014 C CA . PHE A 1 35 ? 2.435 0.161 8.778 1.00 0.00 35 PHE A CA 4
ATOM 6015 C C . PHE A 1 35 ? 3.536 -0.892 8.768 1.00 0.00 35 PHE A C 4
ATOM 6016 O O . PHE A 1 35 ? 3.640 -1.683 7.832 1.00 0.00 35 PHE A O 4
ATOM 6033 N N . ASP A 1 36 ? 4.352 -0.890 9.819 1.00 0.00 36 ASP A N 4
ATOM 6034 C CA . ASP A 1 36 ? 5.493 -1.799 9.916 1.00 0.00 36 ASP A CA 4
ATOM 6035 C C . ASP A 1 36 ? 5.046 -3.250 9.826 1.00 0.00 36 ASP A C 4
ATOM 6036 O O . ASP A 1 36 ? 5.628 -4.043 9.090 1.00 0.00 36 ASP A O 4
ATOM 6045 N N . ALA A 1 37 ? 3.998 -3.583 10.563 1.00 0.00 37 ALA A N 4
ATOM 6046 C CA . ALA A 1 37 ? 3.489 -4.949 10.611 1.00 0.00 37 ALA A CA 4
ATOM 6047 C C . ALA A 1 37 ? 2.780 -5.312 9.315 1.00 0.00 37 ALA A C 4
ATOM 6048 O O . ALA A 1 37 ? 2.749 -6.477 8.911 1.00 0.00 37 ALA A O 4
ATOM 6055 N N . ALA A 1 38 ? 2.223 -4.309 8.660 1.00 0.00 38 ALA A N 4
ATOM 6056 C CA . ALA A 1 38 ? 1.508 -4.512 7.414 1.00 0.00 38 ALA A CA 4
ATOM 6057 C C . ALA A 1 38 ? 2.459 -4.855 6.273 1.00 0.00 38 ALA A C 4
ATOM 6058 O O . ALA A 1 38 ? 2.136 -5.683 5.427 1.00 0.00 38 ALA A O 4
ATOM 6065 N N . LEU A 1 39 ? 3.630 -4.221 6.267 1.00 0.00 39 LEU A N 4
ATOM 6066 C CA . LEU A 1 39 ? 4.587 -4.349 5.162 1.00 0.00 39 LEU A CA 4
ATOM 6067 C C . LEU A 1 39 ? 4.915 -5.807 4.791 1.00 0.00 39 LEU A C 4
ATOM 6068 O O . LEU A 1 39 ? 4.734 -6.197 3.637 1.00 0.00 39 LEU A O 4
ATOM 6084 N N . PRO A 1 40 ? 5.370 -6.652 5.744 1.00 0.00 40 PRO A N 4
ATOM 6085 C CA . PRO A 1 40 ? 5.725 -8.037 5.431 1.00 0.00 40 PRO A CA 4
ATOM 6086 C C . PRO A 1 40 ? 4.489 -8.903 5.218 1.00 0.00 40 PRO A C 4
ATOM 6087 O O . PRO A 1 40 ? 4.527 -9.905 4.503 1.00 0.00 40 PRO A O 4
ATOM 6098 N N . HIS A 1 41 ? 3.393 -8.501 5.845 1.00 0.00 41 HIS A N 4
ATOM 6099 C CA . HIS A 1 41 ? 2.136 -9.226 5.748 1.00 0.00 41 HIS A CA 4
ATOM 6100 C C . HIS A 1 41 ? 1.512 -9.033 4.364 1.00 0.00 41 HIS A C 4
ATOM 6101 O O . HIS A 1 41 ? 1.051 -9.986 3.735 1.00 0.00 41 HIS A O 4
ATOM 6116 N N . LEU A 1 42 ? 1.496 -7.787 3.904 1.00 0.00 42 LEU A N 4
ATOM 6117 C CA . LEU A 1 42 ? 0.902 -7.445 2.617 1.00 0.00 42 LEU A CA 4
ATOM 6118 C C . LEU A 1 42 ? 1.762 -7.951 1.463 1.00 0.00 42 LEU A C 4
ATOM 6119 O O . LEU A 1 42 ? 1.246 -8.505 0.492 1.00 0.00 42 LEU A O 4
ATOM 6135 N N . ARG A 1 43 ? 3.076 -7.771 1.573 1.00 0.00 43 ARG A N 4
ATOM 6136 C CA . ARG A 1 43 ? 3.985 -8.202 0.516 1.00 0.00 43 ARG A CA 4
ATOM 6137 C C . ARG A 1 43 ? 3.940 -9.718 0.351 1.00 0.00 43 ARG A C 4
ATOM 6138 O O . ARG A 1 43 ? 4.108 -10.234 -0.752 1.00 0.00 43 ARG A O 4
ATOM 6159 N N . ALA A 1 44 ? 3.705 -10.427 1.452 1.00 0.00 44 ALA A N 4
ATOM 6160 C CA . ALA A 1 44 ? 3.547 -11.875 1.409 1.00 0.00 44 ALA A CA 4
ATOM 6161 C C . ALA A 1 44 ? 2.365 -12.256 0.522 1.00 0.00 44 ALA A C 4
ATOM 6162 O O . ALA A 1 44 ? 2.442 -13.201 -0.259 1.00 0.00 44 ALA A O 4
ATOM 6169 N N . ALA A 1 45 ? 1.281 -11.498 0.636 1.00 0.00 45 ALA A N 4
ATOM 6170 C CA . ALA A 1 45 ? 0.103 -11.723 -0.191 1.00 0.00 45 ALA A CA 4
ATOM 6171 C C . ALA A 1 45 ? 0.417 -11.462 -1.659 1.00 0.00 45 ALA A C 4
ATOM 6172 O O . ALA A 1 45 ? -0.062 -12.174 -2.541 1.00 0.00 45 ALA A O 4
ATOM 6179 N N . LEU A 1 46 ? 1.236 -10.444 -1.911 1.00 0.00 46 LEU A N 4
ATOM 6180 C CA . LEU A 1 46 ? 1.668 -10.117 -3.268 1.00 0.00 46 LEU A CA 4
ATOM 6181 C C . LEU A 1 46 ? 2.554 -11.212 -3.846 1.00 0.00 46 LEU A C 4
ATOM 6182 O O . LEU A 1 46 ? 2.648 -11.375 -5.063 1.00 0.00 46 LEU A O 4
ATOM 6198 N N . ASP A 1 47 ? 3.219 -11.949 -2.970 1.00 0.00 47 ASP A N 4
ATOM 6199 C CA . ASP A 1 47 ? 4.040 -13.075 -3.388 1.00 0.00 47 ASP A CA 4
ATOM 6200 C C . ASP A 1 47 ? 3.157 -14.182 -3.946 1.00 0.00 47 ASP A C 4
ATOM 6201 O O . ASP A 1 47 ? 3.494 -14.828 -4.940 1.00 0.00 47 ASP A O 4
ATOM 6210 N N . PHE A 1 48 ? 2.016 -14.382 -3.303 1.00 0.00 48 PHE A N 4
ATOM 6211 C CA . PHE A 1 48 ? 1.060 -15.392 -3.743 1.00 0.00 48 PHE A CA 4
ATOM 6212 C C . PHE A 1 48 ? 0.257 -14.905 -4.947 1.00 0.00 48 PHE A C 4
ATOM 6213 O O . PHE A 1 48 ? 0.081 -15.640 -5.919 1.00 0.00 48 PHE A O 4
ATOM 6230 N N . ASP A 1 49 ? -0.208 -13.663 -4.889 1.00 0.00 49 ASP A N 4
ATOM 6231 C CA . ASP A 1 49 ? -1.032 -13.107 -5.958 1.00 0.00 49 ASP A CA 4
ATOM 6232 C C . ASP A 1 49 ? -0.536 -11.715 -6.338 1.00 0.00 49 ASP A C 4
ATOM 6233 O O . ASP A 1 49 ? -0.988 -10.709 -5.789 1.00 0.00 49 ASP A O 4
ATOM 6242 N N . PRO A 1 50 ? 0.434 -11.647 -7.260 1.00 0.00 50 PRO A N 4
ATOM 6243 C CA . PRO A 1 50 ? 1.027 -10.380 -7.694 1.00 0.00 50 PRO A CA 4
ATOM 6244 C C . PRO A 1 50 ? 0.120 -9.600 -8.643 1.00 0.00 50 PRO A C 4
ATOM 6245 O O . PRO A 1 50 ? 0.443 -8.480 -9.043 1.00 0.00 50 PRO A O 4
ATOM 6256 N N . THR A 1 51 ? -1.011 -10.196 -8.995 1.00 0.00 51 THR A N 4
ATOM 6257 C CA . THR A 1 51 ? -1.929 -9.603 -9.954 1.00 0.00 51 THR A CA 4
ATOM 6258 C C . THR A 1 51 ? -2.902 -8.640 -9.266 1.00 0.00 51 THR A C 4
ATOM 6259 O O . THR A 1 51 ? -3.611 -7.877 -9.928 1.00 0.00 51 THR A O 4
ATOM 6270 N N . TYR A 1 52 ? -2.930 -8.670 -7.935 1.00 0.00 52 TYR A N 4
ATOM 6271 C CA . TYR A 1 52 ? -3.840 -7.819 -7.179 1.00 0.00 52 TYR A CA 4
ATOM 6272 C C . TYR A 1 52 ? -3.358 -6.364 -7.184 1.00 0.00 52 TYR A C 4
ATOM 6273 O O . TYR A 1 52 ? -2.540 -5.954 -6.361 1.00 0.00 52 TYR A O 4
ATOM 6291 N N . SER A 1 53 ? -3.887 -5.603 -8.132 1.00 0.00 53 SER A N 4
ATOM 6292 C CA . SER A 1 53 ? -3.489 -4.222 -8.376 1.00 0.00 53 SER A CA 4
ATOM 6293 C C . SER A 1 53 ? -3.726 -3.307 -7.177 1.00 0.00 53 SER A C 4
ATOM 6294 O O . SER A 1 53 ? -2.922 -2.417 -6.900 1.00 0.00 53 SER A O 4
ATOM 6302 N N . VAL A 1 54 ? -4.827 -3.525 -6.471 1.00 0.00 54 VAL A N 4
ATOM 6303 C CA . VAL A 1 54 ? -5.187 -2.686 -5.330 1.00 0.00 54 VAL A CA 4
ATOM 6304 C C . VAL A 1 54 ? -4.076 -2.687 -4.276 1.00 0.00 54 VAL A C 4
ATOM 6305 O O . VAL A 1 54 ? -3.789 -1.659 -3.660 1.00 0.00 54 VAL A O 4
ATOM 6318 N N . ALA A 1 55 ? -3.430 -3.833 -4.105 1.00 0.00 55 ALA A N 4
ATOM 6319 C CA . ALA A 1 55 ? -2.382 -3.978 -3.102 1.00 0.00 55 ALA A CA 4
ATOM 6320 C C . ALA A 1 55 ? -1.150 -3.150 -3.459 1.00 0.00 55 ALA A C 4
ATOM 6321 O O . ALA A 1 55 ? -0.410 -2.723 -2.575 1.00 0.00 55 ALA A O 4
ATOM 6328 N N . TRP A 1 56 ? -0.930 -2.925 -4.754 1.00 0.00 56 TRP A N 4
ATOM 6329 C CA . TRP A 1 56 ? 0.209 -2.130 -5.205 1.00 0.00 56 TRP A CA 4
ATOM 6330 C C . TRP A 1 56 ? 0.125 -0.728 -4.604 1.00 0.00 56 TRP A C 4
ATOM 6331 O O . TRP A 1 56 ? 1.102 -0.195 -4.077 1.00 0.00 56 TRP A O 4
ATOM 6352 N N . LYS A 1 57 ? -1.070 -0.151 -4.684 1.00 0.00 57 LYS A N 4
ATOM 6353 C CA . LYS A 1 57 ? -1.335 1.188 -4.168 1.00 0.00 57 LYS A CA 4
ATOM 6354 C C . LYS A 1 57 ? -1.208 1.236 -2.642 1.00 0.00 57 LYS A C 4
ATOM 6355 O O . LYS A 1 57 ? -0.720 2.221 -2.082 1.00 0.00 57 LYS A O 4
ATOM 6374 N N . TRP A 1 58 ? -1.627 0.163 -1.974 1.00 0.00 58 TRP A N 4
ATOM 6375 C CA . TRP A 1 58 ? -1.558 0.089 -0.514 1.00 0.00 58 TRP A CA 4
ATOM 6376 C C . TRP A 1 58 ? -0.117 -0.053 -0.022 1.00 0.00 58 TRP A C 4
ATOM 6377 O O . TRP A 1 58 ? 0.254 0.529 0.999 1.00 0.00 58 TRP A O 4
ATOM 6398 N N . LEU A 1 59 ? 0.686 -0.815 -0.758 1.00 0.00 59 LEU A N 4
ATOM 6399 C CA . LEU A 1 59 ? 2.061 -1.118 -0.358 1.00 0.00 59 LEU A CA 4
ATOM 6400 C C . LEU A 1 59 ? 2.863 0.169 -0.150 1.00 0.00 59 LEU A C 4
ATOM 6401 O O . LEU A 1 59 ? 3.608 0.303 0.828 1.00 0.00 59 LEU A O 4
ATOM 6417 N N . GLY A 1 60 ? 2.697 1.116 -1.063 1.00 0.00 60 GLY A N 4
ATOM 6418 C CA . GLY A 1 60 ? 3.387 2.387 -0.943 1.00 0.00 60 GLY A CA 4
ATOM 6419 C C . GLY A 1 60 ? 2.939 3.176 0.274 1.00 0.00 60 GLY A C 4
ATOM 6420 O O . GLY A 1 60 ? 3.742 3.867 0.905 1.00 0.00 60 GLY A O 4
ATOM 6424 N N . LYS A 1 61 ? 1.657 3.064 0.609 1.00 0.00 61 LYS A N 4
ATOM 6425 C CA . LYS A 1 61 ? 1.091 3.776 1.750 1.00 0.00 61 LYS A CA 4
ATOM 6426 C C . LYS A 1 61 ? 1.743 3.329 3.055 1.00 0.00 61 LYS A C 4
ATOM 6427 O O . LYS A 1 61 ? 2.010 4.144 3.940 1.00 0.00 61 LYS A O 4
ATOM 6446 N N . THR A 1 62 ? 1.998 2.035 3.172 1.00 0.00 62 THR A N 4
ATOM 6447 C CA . THR A 1 62 ? 2.595 1.484 4.364 1.00 0.00 62 THR A CA 4
ATOM 6448 C C . THR A 1 62 ? 4.075 1.852 4.482 1.00 0.00 62 THR A C 4
ATOM 6449 O O . THR A 1 62 ? 4.591 2.026 5.586 1.00 0.00 62 THR A O 4
ATOM 6460 N N . LEU A 1 63 ? 4.754 1.979 3.346 1.00 0.00 63 LEU A N 4
ATOM 6461 C CA . LEU A 1 63 ? 6.145 2.420 3.344 1.00 0.00 63 LEU A CA 4
ATOM 6462 C C . LEU A 1 63 ? 6.245 3.888 3.737 1.00 0.00 63 LEU A C 4
ATOM 6463 O O . LEU A 1 63 ? 7.193 4.296 4.407 1.00 0.00 63 LEU A O 4
ATOM 6479 N N . GLN A 1 64 ? 5.252 4.673 3.330 1.00 0.00 64 GLN A N 4
ATOM 6480 C CA . GLN A 1 64 ? 5.195 6.091 3.671 1.00 0.00 64 GLN A CA 4
ATOM 6481 C C . GLN A 1 64 ? 5.169 6.273 5.186 1.00 0.00 64 GLN A C 4
ATOM 6482 O O . GLN A 1 64 ? 5.781 7.197 5.723 1.00 0.00 64 GLN A O 4
ATOM 6496 N N . GLY A 1 65 ? 4.482 5.362 5.867 1.00 0.00 65 GLY A N 4
ATOM 6497 C CA . GLY A 1 65 ? 4.356 5.432 7.312 1.00 0.00 65 GLY A CA 4
ATOM 6498 C C . GLY A 1 65 ? 5.680 5.248 8.035 1.00 0.00 65 GLY A C 4
ATOM 6499 O O . GLY A 1 65 ? 5.799 5.577 9.216 1.00 0.00 65 GLY A O 4
ATOM 6503 N N . GLN A 1 66 ? 6.678 4.718 7.336 1.00 0.00 66 GLN A N 4
ATOM 6504 C CA . GLN A 1 66 ? 8.004 4.545 7.916 1.00 0.00 66 GLN A CA 4
ATOM 6505 C C . GLN A 1 66 ? 8.760 5.866 7.932 1.00 0.00 66 GLN A C 4
ATOM 6506 O O . GLN A 1 66 ? 9.772 6.007 8.619 1.00 0.00 66 GLN A O 4
ATOM 6520 N N . GLY A 1 67 ? 8.262 6.834 7.171 1.00 0.00 67 GLY A N 4
ATOM 6521 C CA . GLY A 1 67 ? 8.909 8.129 7.107 1.00 0.00 67 GLY A CA 4
ATOM 6522 C C . GLY A 1 67 ? 9.906 8.217 5.974 1.00 0.00 67 GLY A C 4
ATOM 6523 O O . GLY A 1 67 ? 10.486 9.275 5.728 1.00 0.00 67 GLY A O 4
ATOM 6527 N N . ASP A 1 68 ? 10.087 7.113 5.268 1.00 0.00 68 ASP A N 4
ATOM 6528 C CA . ASP A 1 68 ? 11.055 7.052 4.187 1.00 0.00 68 ASP A CA 4
ATOM 6529 C C . ASP A 1 68 ? 10.362 7.378 2.876 1.00 0.00 68 ASP A C 4
ATOM 6530 O O . ASP A 1 68 ? 9.771 6.508 2.233 1.00 0.00 68 ASP A O 4
ATOM 6539 N N . ARG A 1 69 ? 10.394 8.651 2.513 1.00 0.00 69 ARG A N 4
ATOM 6540 C CA . ARG A 1 69 ? 9.700 9.134 1.325 1.00 0.00 69 ARG A CA 4
ATOM 6541 C C . ARG A 1 69 ? 10.277 8.531 0.043 1.00 0.00 69 ARG A C 4
ATOM 6542 O O . ARG A 1 69 ? 9.553 8.321 -0.933 1.00 0.00 69 ARG A O 4
ATOM 6563 N N . ALA A 1 70 ? 11.573 8.244 0.051 1.00 0.00 70 ALA A N 4
ATOM 6564 C CA . ALA A 1 70 ? 12.242 7.709 -1.129 1.00 0.00 70 ALA A CA 4
ATOM 6565 C C . ALA A 1 70 ? 11.765 6.298 -1.443 1.00 0.00 70 ALA A C 4
ATOM 6566 O O . ALA A 1 70 ? 11.357 6.008 -2.566 1.00 0.00 70 ALA A O 4
ATOM 6573 N N . GLY A 1 71 ? 11.780 5.442 -0.437 1.00 0.00 71 GLY A N 4
ATOM 6574 C CA . GLY A 1 71 ? 11.382 4.067 -0.627 1.00 0.00 71 GLY A CA 4
ATOM 6575 C C . GLY A 1 71 ? 9.902 3.944 -0.892 1.00 0.00 71 GLY A C 4
ATOM 6576 O O . GLY A 1 71 ? 9.470 3.098 -1.673 1.00 0.00 71 GLY A O 4
ATOM 6580 N N . ALA A 1 72 ? 9.128 4.798 -0.237 1.00 0.00 72 ALA A N 4
ATOM 6581 C CA . ALA A 1 72 ? 7.689 4.816 -0.417 1.00 0.00 72 ALA A CA 4
ATOM 6582 C C . ALA A 1 72 ? 7.321 5.093 -1.869 1.00 0.00 72 ALA A C 4
ATOM 6583 O O . ALA A 1 72 ? 6.533 4.358 -2.467 1.00 0.00 72 ALA A O 4
ATOM 6590 N N . ARG A 1 73 ? 7.888 6.152 -2.439 1.00 0.00 73 ARG A N 4
ATOM 6591 C CA . ARG A 1 73 ? 7.574 6.509 -3.816 1.00 0.00 73 ARG A CA 4
ATOM 6592 C C . ARG A 1 73 ? 8.143 5.484 -4.792 1.00 0.00 73 ARG A C 4
ATOM 6593 O O . ARG A 1 73 ? 7.538 5.209 -5.824 1.00 0.00 73 ARG A O 4
ATOM 6614 N N . GLN A 1 74 ? 9.300 4.914 -4.462 1.00 0.00 74 GLN A N 4
ATOM 6615 C CA . GLN A 1 74 ? 9.884 3.849 -5.275 1.00 0.00 74 GLN A CA 4
ATOM 6616 C C . GLN A 1 74 ? 8.918 2.677 -5.419 1.00 0.00 74 GLN A C 4
ATOM 6617 O O . GLN A 1 74 ? 8.810 2.082 -6.491 1.00 0.00 74 GLN A O 4
ATOM 6631 N N . ALA A 1 75 ? 8.209 2.358 -4.340 1.00 0.00 75 ALA A N 4
ATOM 6632 C CA . ALA A 1 75 ? 7.210 1.297 -4.374 1.00 0.00 75 ALA A CA 4
ATOM 6633 C C . ALA A 1 75 ? 6.085 1.645 -5.342 1.00 0.00 75 ALA A C 4
ATOM 6634 O O . ALA A 1 75 ? 5.622 0.798 -6.108 1.00 0.00 75 ALA A O 4
ATOM 6641 N N . TRP A 1 76 ? 5.667 2.903 -5.317 1.00 0.00 76 TRP A N 4
ATOM 6642 C CA . TRP A 1 76 ? 4.626 3.382 -6.210 1.00 0.00 76 TRP A CA 4
ATOM 6643 C C . TRP A 1 76 ? 5.111 3.367 -7.655 1.00 0.00 76 TRP A C 4
ATOM 6644 O O . TRP A 1 76 ? 4.363 3.011 -8.563 1.00 0.00 76 TRP A O 4
ATOM 6665 N N . GLU A 1 77 ? 6.372 3.745 -7.861 1.00 0.00 77 GLU A N 4
ATOM 6666 C CA . GLU A 1 77 ? 6.971 3.727 -9.192 1.00 0.00 77 GLU A CA 4
ATOM 6667 C C . GLU A 1 77 ? 7.012 2.305 -9.748 1.00 0.00 77 GLU A C 4
ATOM 6668 O O . GLU A 1 77 ? 6.784 2.084 -10.938 1.00 0.00 77 GLU A O 4
ATOM 6680 N N . SER A 1 78 ? 7.293 1.342 -8.879 1.00 0.00 78 SER A N 4
ATOM 6681 C CA . SER A 1 78 ? 7.306 -0.060 -9.276 1.00 0.00 78 SER A CA 4
ATOM 6682 C C . SER A 1 78 ? 5.898 -0.543 -9.605 1.00 0.00 78 SER A C 4
ATOM 6683 O O . SER A 1 78 ? 5.682 -1.233 -10.607 1.00 0.00 78 SER A O 4
ATOM 6691 N N . GLY A 1 79 ? 4.939 -0.167 -8.761 1.00 0.00 79 GLY A N 4
ATOM 6692 C CA . GLY A 1 79 ? 3.554 -0.534 -8.994 1.00 0.00 79 GLY A CA 4
ATOM 6693 C C . GLY A 1 79 ? 2.990 0.139 -10.226 1.00 0.00 79 GLY A C 4
ATOM 6694 O O . GLY A 1 79 ? 2.089 -0.393 -10.879 1.00 0.00 79 GLY A O 4
ATOM 6698 N N . LEU A 1 80 ? 3.530 1.310 -10.544 1.00 0.00 80 LEU A N 4
ATOM 6699 C CA . LEU A 1 80 ? 3.128 2.055 -11.727 1.00 0.00 80 LEU A CA 4
ATOM 6700 C C . LEU A 1 80 ? 3.392 1.234 -12.978 1.00 0.00 80 LEU A C 4
ATOM 6701 O O . LEU A 1 80 ? 2.520 1.082 -13.831 1.00 0.00 80 LEU A O 4
ATOM 6717 N N . ALA A 1 81 ? 4.601 0.703 -13.066 1.00 0.00 81 ALA A N 4
ATOM 6718 C CA . ALA A 1 81 ? 4.990 -0.145 -14.189 1.00 0.00 81 ALA A CA 4
ATOM 6719 C C . ALA A 1 81 ? 4.151 -1.417 -14.234 1.00 0.00 81 ALA A C 4
ATOM 6720 O O . ALA A 1 81 ? 3.846 -1.930 -15.311 1.00 0.00 81 ALA A O 4
ATOM 6727 N N . ALA A 1 82 ? 3.769 -1.914 -13.063 1.00 0.00 82 ALA A N 4
ATOM 6728 C CA . ALA A 1 82 ? 2.912 -3.089 -12.977 1.00 0.00 82 ALA A CA 4
ATOM 6729 C C . ALA A 1 82 ? 1.550 -2.775 -13.586 1.00 0.00 82 ALA A C 4
ATOM 6730 O O . ALA A 1 82 ? 0.987 -3.578 -14.331 1.00 0.00 82 ALA A O 4
ATOM 6737 N N . ALA A 1 83 ? 1.047 -1.582 -13.287 1.00 0.00 83 ALA A N 4
ATOM 6738 C CA . ALA A 1 83 ? -0.218 -1.123 -13.837 1.00 0.00 83 ALA A CA 4
ATOM 6739 C C . ALA A 1 83 ? -0.082 -0.831 -15.328 1.00 0.00 83 ALA A C 4
ATOM 6740 O O . ALA A 1 83 ? -0.956 -1.181 -16.117 1.00 0.00 83 ALA A O 4
ATOM 6747 N N . GLN A 1 84 ? 1.026 -0.197 -15.702 1.00 0.00 84 GLN A N 4
ATOM 6748 C CA . GLN A 1 84 ? 1.326 0.090 -17.100 1.00 0.00 84 GLN A CA 4
ATOM 6749 C C . GLN A 1 84 ? 1.355 -1.193 -17.922 1.00 0.00 84 GLN A C 4
ATOM 6750 O O . GLN A 1 84 ? 0.778 -1.258 -19.009 1.00 0.00 84 GLN A O 4
ATOM 6764 N N . SER A 1 85 ? 2.028 -2.210 -17.388 1.00 0.00 85 SER A N 4
ATOM 6765 C CA . SER A 1 85 ? 2.131 -3.507 -18.047 1.00 0.00 85 SER A CA 4
ATOM 6766 C C . SER A 1 85 ? 0.751 -4.118 -18.302 1.00 0.00 85 SER A C 4
ATOM 6767 O O . SER A 1 85 ? 0.507 -4.701 -19.362 1.00 0.00 85 SER A O 4
ATOM 6775 N N . ARG A 1 86 ? -0.149 -3.963 -17.342 1.00 0.00 86 ARG A N 4
ATOM 6776 C CA . ARG A 1 86 ? -1.492 -4.519 -17.445 1.00 0.00 86 ARG A CA 4
ATOM 6777 C C . ARG A 1 86 ? -2.426 -3.599 -18.226 1.00 0.00 86 ARG A C 4
ATOM 6778 O O . ARG A 1 86 ? -3.517 -4.007 -18.632 1.00 0.00 86 ARG A O 4
ATOM 6799 N N . GLY A 1 87 ? -1.994 -2.362 -18.440 1.00 0.00 87 GLY A N 4
ATOM 6800 C CA . GLY A 1 87 ? -2.821 -1.394 -19.136 1.00 0.00 87 GLY A CA 4
ATOM 6801 C C . GLY A 1 87 ? -3.879 -0.796 -18.228 1.00 0.00 87 GLY A C 4
ATOM 6802 O O . GLY A 1 87 ? -4.916 -0.319 -18.686 1.00 0.00 87 GLY A O 4
ATOM 6806 N N . ASP A 1 88 ? -3.600 -0.815 -16.935 1.00 0.00 88 ASP A N 4
ATOM 6807 C CA . ASP A 1 88 ? -4.540 -0.338 -15.932 1.00 0.00 88 ASP A CA 4
ATOM 6808 C C . ASP A 1 88 ? -4.297 1.129 -15.631 1.00 0.00 88 ASP A C 4
ATOM 6809 O O . ASP A 1 88 ? -3.608 1.488 -14.673 1.00 0.00 88 ASP A O 4
ATOM 6818 N N . GLN A 1 89 ? -4.860 1.962 -16.488 1.00 0.00 89 GLN A N 4
ATOM 6819 C CA . GLN A 1 89 ? -4.710 3.404 -16.418 1.00 0.00 89 GLN A CA 4
ATOM 6820 C C . GLN A 1 89 ? -5.188 3.977 -15.090 1.00 0.00 89 GLN A C 4
ATOM 6821 O O . GLN A 1 89 ? -4.527 4.837 -14.514 1.00 0.00 89 GLN A O 4
ATOM 6835 N N . GLN A 1 90 ? -6.328 3.502 -14.605 1.00 0.00 90 GLN A N 4
ATOM 6836 C CA . GLN A 1 90 ? -6.901 4.020 -13.367 1.00 0.00 90 GLN A CA 4
ATOM 6837 C C . GLN A 1 90 ? -5.931 3.834 -12.208 1.00 0.00 90 GLN A C 4
ATOM 6838 O O . GLN A 1 90 ? -5.772 4.724 -11.372 1.00 0.00 90 GLN A O 4
ATOM 6852 N N . VAL A 1 91 ? -5.263 2.689 -12.180 1.00 0.00 91 VAL A N 4
ATOM 6853 C CA . VAL A 1 91 ? -4.296 2.401 -11.129 1.00 0.00 91 VAL A CA 4
ATOM 6854 C C . VAL A 1 91 ? -3.105 3.343 -11.245 1.00 0.00 91 VAL A C 4
ATOM 6855 O O . VAL A 1 91 ? -2.603 3.856 -10.242 1.00 0.00 91 VAL A O 4
ATOM 6868 N N . VAL A 1 92 ? -2.676 3.584 -12.482 1.00 0.00 92 VAL A N 4
ATOM 6869 C CA . VAL A 1 92 ? -1.592 4.518 -12.756 1.00 0.00 92 VAL A CA 4
ATOM 6870 C C . VAL A 1 92 ? -1.952 5.914 -12.249 1.00 0.00 92 VAL A C 4
ATOM 6871 O O . VAL A 1 92 ? -1.144 6.577 -11.601 1.00 0.00 92 VAL A O 4
ATOM 6884 N N . LYS A 1 93 ? -3.175 6.346 -12.546 1.00 0.00 93 LYS A N 4
ATOM 6885 C CA . LYS A 1 93 ? -3.667 7.656 -12.121 1.00 0.00 93 LYS A CA 4
ATOM 6886 C C . LYS A 1 93 ? -3.675 7.773 -10.597 1.00 0.00 93 LYS A C 4
ATOM 6887 O O . LYS A 1 93 ? -3.199 8.763 -10.042 1.00 0.00 93 LYS A O 4
ATOM 6906 N N . GLU A 1 94 ? -4.210 6.754 -9.933 1.00 0.00 94 GLU A N 4
ATOM 6907 C CA . GLU A 1 94 ? -4.304 6.732 -8.481 1.00 0.00 94 GLU A CA 4
ATOM 6908 C C . GLU A 1 94 ? -2.939 6.860 -7.825 1.00 0.00 94 GLU A C 4
ATOM 6909 O O . GLU A 1 94 ? -2.765 7.634 -6.883 1.00 0.00 94 GLU A O 4
ATOM 6921 N N . LEU A 1 95 ? -1.980 6.101 -8.328 1.00 0.00 95 LEU A N 4
ATOM 6922 C CA . LEU A 1 95 ? -0.637 6.105 -7.774 1.00 0.00 95 LEU A CA 4
ATOM 6923 C C . LEU A 1 95 ? 0.075 7.428 -8.050 1.00 0.00 95 LEU A C 4
ATOM 6924 O O . LEU A 1 95 ? 0.792 7.937 -7.189 1.00 0.00 95 LEU A O 4
ATOM 6940 N N . GLN A 1 96 ? -0.146 7.999 -9.232 1.00 0.00 96 GLN A N 4
ATOM 6941 C CA . GLN A 1 96 ? 0.482 9.271 -9.592 1.00 0.00 96 GLN A CA 4
ATOM 6942 C C . GLN A 1 96 ? 0.081 10.382 -8.631 1.00 0.00 96 GLN A C 4
ATOM 6943 O O . GLN A 1 96 ? 0.858 11.304 -8.394 1.00 0.00 96 GLN A O 4
ATOM 6957 N N . VAL A 1 97 ? -1.121 10.288 -8.067 1.00 0.00 97 VAL A N 4
ATOM 6958 C CA . VAL A 1 97 ? -1.600 11.299 -7.128 1.00 0.00 97 VAL A CA 4
ATOM 6959 C C . VAL A 1 97 ? -0.672 11.393 -5.919 1.00 0.00 97 VAL A C 4
ATOM 6960 O O . VAL A 1 97 ? -0.347 12.490 -5.453 1.00 0.00 97 VAL A O 4
ATOM 6973 N N . PHE A 1 98 ? -0.227 10.240 -5.431 1.00 0.00 98 PHE A N 4
ATOM 6974 C CA . PHE A 1 98 ? 0.680 10.196 -4.292 1.00 0.00 98 PHE A CA 4
ATOM 6975 C C . PHE A 1 98 ? 2.037 10.781 -4.665 1.00 0.00 98 PHE A C 4
ATOM 6976 O O . PHE A 1 98 ? 2.659 11.495 -3.873 1.00 0.00 98 PHE A O 4
ATOM 6993 N N . LEU A 1 99 ? 2.481 10.485 -5.881 1.00 0.00 99 LEU A N 4
ATOM 6994 C CA . LEU A 1 99 ? 3.768 10.963 -6.372 1.00 0.00 99 LEU A CA 4
ATOM 6995 C C . LEU A 1 99 ? 3.815 12.483 -6.431 1.00 0.00 99 LEU A C 4
ATOM 6996 O O . LEU A 1 99 ? 4.857 13.081 -6.166 1.00 0.00 99 LEU A O 4
ATOM 7012 N N . ARG A 1 100 ? 2.690 13.109 -6.764 1.00 0.00 100 ARG A N 4
ATOM 7013 C CA . ARG A 1 100 ? 2.650 14.555 -6.938 1.00 0.00 100 ARG A CA 4
ATOM 7014 C C . ARG A 1 100 ? 2.814 15.252 -5.614 1.00 0.00 100 ARG A C 4
ATOM 7015 O O . ARG A 1 100 ? 3.695 16.091 -5.442 1.00 0.00 100 ARG A O 4
ATOM 7036 N N . ARG A 1 101 ? 1.971 14.866 -4.674 1.00 0.00 101 ARG A N 4
ATOM 7037 C CA . ARG A 1 101 ? 1.990 15.467 -3.344 1.00 0.00 101 ARG A CA 4
ATOM 7038 C C . ARG A 1 101 ? 3.350 15.279 -2.680 1.00 0.00 101 ARG A C 4
ATOM 7039 O O . ARG A 1 101 ? 3.896 16.213 -2.089 1.00 0.00 101 ARG A O 4
ATOM 7060 N N . LEU A 1 102 ? 3.905 14.080 -2.804 1.00 0.00 102 LEU A N 4
ATOM 7061 C CA . LEU A 1 102 ? 5.188 13.775 -2.190 1.00 0.00 102 LEU A CA 4
ATOM 7062 C C . LEU A 1 102 ? 6.304 14.578 -2.856 1.00 0.00 102 LEU A C 4
ATOM 7063 O O . LEU A 1 102 ? 7.247 15.023 -2.200 1.00 0.00 102 LEU A O 4
ATOM 7079 N N . ALA A 1 103 ? 6.184 14.772 -4.163 1.00 0.00 103 ALA A N 4
ATOM 7080 C CA . ALA A 1 103 ? 7.168 15.537 -4.913 1.00 0.00 103 ALA A CA 4
ATOM 7081 C C . ALA A 1 103 ? 7.080 17.020 -4.588 1.00 0.00 103 ALA A C 4
ATOM 7082 O O . ALA A 1 103 ? 8.086 17.717 -4.616 1.00 0.00 103 ALA A O 4
ATOM 7089 N N . ARG A 1 104 ? 5.879 17.499 -4.287 1.00 0.00 104 ARG A N 4
ATOM 7090 C CA . ARG A 1 104 ? 5.674 18.914 -3.980 1.00 0.00 104 ARG A CA 4
ATOM 7091 C C . ARG A 1 104 ? 6.452 19.322 -2.734 1.00 0.00 104 ARG A C 4
ATOM 7092 O O . ARG A 1 104 ? 7.049 20.395 -2.693 1.00 0.00 104 ARG A O 4
ATOM 7113 N N . GLU A 1 105 ? 6.449 18.457 -1.726 1.00 0.00 105 GLU A N 4
ATOM 7114 C CA . GLU A 1 105 ? 7.197 18.701 -0.508 1.00 0.00 105 GLU A CA 4
ATOM 7115 C C . GLU A 1 105 ? 8.692 18.769 -0.801 1.00 0.00 105 GLU A C 4
ATOM 7116 O O . GLU A 1 105 ? 9.411 19.606 -0.248 1.00 0.00 105 GLU A O 4
ATOM 7128 N N . ASP A 1 106 ? 9.146 17.888 -1.683 1.00 0.00 106 ASP A N 4
ATOM 7129 C CA . ASP A 1 106 ? 10.538 17.868 -2.113 1.00 0.00 106 ASP A CA 4
ATOM 7130 C C . ASP A 1 106 ? 10.857 19.102 -2.942 1.00 0.00 106 ASP A C 4
ATOM 7131 O O . ASP A 1 106 ? 11.903 19.729 -2.783 1.00 0.00 106 ASP A O 4
ATOM 7140 N N . ALA A 1 107 ? 9.935 19.428 -3.829 1.00 0.00 107 ALA A N 4
ATOM 7141 C CA . ALA A 1 107 ? 10.059 20.578 -4.719 1.00 0.00 107 ALA A CA 4
ATOM 7142 C C . ALA A 1 107 ? 10.243 21.876 -3.943 1.00 0.00 107 ALA A C 4
ATOM 7143 O O . ALA A 1 107 ? 10.847 22.815 -4.440 1.00 0.00 107 ALA A O 4
ATOM 7150 N N . LEU A 1 108 ? 9.711 21.929 -2.733 1.00 0.00 108 LEU A N 4
ATOM 7151 C CA . LEU A 1 108 ? 9.893 23.085 -1.871 1.00 0.00 108 LEU A CA 4
ATOM 7152 C C . LEU A 1 108 ? 11.348 23.193 -1.415 1.00 0.00 108 LEU A C 4
ATOM 7153 O O . LEU A 1 108 ? 11.895 24.293 -1.301 1.00 0.00 108 LEU A O 4
ATOM 7169 N N . GLU A 1 109 ? 11.972 22.044 -1.186 1.00 0.00 109 GLU A N 4
ATOM 7170 C CA . GLU A 1 109 ? 13.348 21.989 -0.697 1.00 0.00 109 GLU A CA 4
ATOM 7171 C C . GLU A 1 109 ? 14.324 22.066 -1.858 1.00 0.00 109 GLU A C 4
ATOM 7172 O O . GLU A 1 109 ? 15.466 22.499 -1.718 1.00 0.00 109 GLU A O 4
ATOM 7184 N N . HIS A 1 110 ? 13.842 21.652 -3.006 1.00 0.00 110 HIS A N 4
ATOM 7185 C CA . HIS A 1 110 ? 14.597 21.693 -4.247 1.00 0.00 110 HIS A CA 4
ATOM 7186 C C . HIS A 1 110 ? 14.117 22.840 -5.121 1.00 0.00 110 HIS A C 4
ATOM 7187 O O . HIS A 1 110 ? 14.349 22.849 -6.327 1.00 0.00 110 HIS A O 4
ATOM 7202 N N . HIS A 1 111 ? 13.473 23.817 -4.497 1.00 0.00 111 HIS A N 4
ATOM 7203 C CA . HIS A 1 111 ? 12.768 24.869 -5.229 1.00 0.00 111 HIS A CA 4
ATOM 7204 C C . HIS A 1 111 ? 13.716 25.722 -6.067 1.00 0.00 111 HIS A C 4
ATOM 7205 O O . HIS A 1 111 ? 13.326 26.225 -7.119 1.00 0.00 111 HIS A O 4
ATOM 7220 N N . HIS A 1 112 ? 14.953 25.883 -5.596 1.00 0.00 112 HIS A N 4
ATOM 7221 C CA . HIS A 1 112 ? 15.971 26.653 -6.320 1.00 0.00 112 HIS A CA 4
ATOM 7222 C C . HIS A 1 112 ? 15.523 28.091 -6.564 1.00 0.00 112 HIS A C 4
ATOM 7223 O O . HIS A 1 112 ? 15.061 28.432 -7.653 1.00 0.00 112 HIS A O 4
ATOM 7238 N N . HIS A 1 113 ? 15.640 28.925 -5.544 1.00 0.00 113 HIS A N 4
ATOM 7239 C CA . HIS A 1 113 ? 15.350 30.343 -5.685 1.00 0.00 113 HIS A CA 4
ATOM 7240 C C . HIS A 1 113 ? 16.019 31.119 -4.561 1.00 0.00 113 HIS A C 4
ATOM 7241 O O . HIS A 1 113 ? 16.978 31.849 -4.800 1.00 0.00 113 HIS A O 4
ATOM 7256 N N . HIS A 1 114 ? 15.512 30.933 -3.338 1.00 0.00 114 HIS A N 4
ATOM 7257 C CA . HIS A 1 114 ? 16.033 31.618 -2.148 1.00 0.00 114 HIS A CA 4
ATOM 7258 C C . HIS A 1 114 ? 15.728 33.117 -2.218 1.00 0.00 114 HIS A C 4
ATOM 7259 O O . HIS A 1 114 ? 15.633 33.693 -3.301 1.00 0.00 114 HIS A O 4
ATOM 7274 N N . HIS A 1 115 ? 15.539 33.738 -1.066 1.00 0.00 115 HIS A N 4
ATOM 7275 C CA . HIS A 1 115 ? 15.284 35.169 -1.016 1.00 0.00 115 HIS A CA 4
ATOM 7276 C C . HIS A 1 115 ? 16.546 35.953 -1.355 1.00 0.00 115 HIS A C 4
ATOM 7277 O O . HIS A 1 115 ? 17.485 35.956 -0.534 1.00 0.00 115 HIS A O 4
ATOM 7293 N N . MET A 1 1 ? -11.531 -11.166 23.204 1.00 0.00 1 MET A N 5
ATOM 7294 C CA . MET A 1 1 ? -11.012 -11.189 21.817 1.00 0.00 1 MET A CA 5
ATOM 7295 C C . MET A 1 1 ? -11.470 -9.952 21.063 1.00 0.00 1 MET A C 5
ATOM 7296 O O . MET A 1 1 ? -12.667 -9.673 20.973 1.00 0.00 1 MET A O 5
ATOM 7312 N N . GLN A 1 2 ? -10.512 -9.219 20.516 1.00 0.00 2 GLN A N 5
ATOM 7313 C CA . GLN A 1 2 ? -10.782 -7.945 19.873 1.00 0.00 2 GLN A CA 5
ATOM 7314 C C . GLN A 1 2 ? -9.997 -7.883 18.567 1.00 0.00 2 GLN A C 5
ATOM 7315 O O . GLN A 1 2 ? -9.319 -8.847 18.218 1.00 0.00 2 GLN A O 5
ATOM 7329 N N . ALA A 1 3 ? -10.112 -6.773 17.845 1.00 0.00 3 ALA A N 5
ATOM 7330 C CA . ALA A 1 3 ? -9.354 -6.549 16.612 1.00 0.00 3 ALA A CA 5
ATOM 7331 C C . ALA A 1 3 ? -9.816 -7.460 15.481 1.00 0.00 3 ALA A C 5
ATOM 7332 O O . ALA A 1 3 ? -10.287 -8.581 15.696 1.00 0.00 3 ALA A O 5
ATOM 7339 N N . ILE A 1 4 ? -9.695 -6.954 14.273 1.00 0.00 4 ILE A N 5
ATOM 7340 C CA . ILE A 1 4 ? -10.053 -7.706 13.086 1.00 0.00 4 ILE A CA 5
ATOM 7341 C C . ILE A 1 4 ? -9.048 -8.830 12.858 1.00 0.00 4 ILE A C 5
ATOM 7342 O O . ILE A 1 4 ? -9.388 -9.891 12.340 1.00 0.00 4 ILE A O 5
ATOM 7358 N N . THR A 1 5 ? -7.816 -8.600 13.287 1.00 0.00 5 THR A N 5
ATOM 7359 C CA . THR A 1 5 ? -6.741 -9.556 13.094 1.00 0.00 5 THR A CA 5
ATOM 7360 C C . THR A 1 5 ? -7.008 -10.877 13.819 1.00 0.00 5 THR A C 5
ATOM 7361 O O . THR A 1 5 ? -6.736 -11.952 13.277 1.00 0.00 5 THR A O 5
ATOM 7372 N N . GLU A 1 6 ? -7.554 -10.799 15.034 1.00 0.00 6 GLU A N 5
ATOM 7373 C CA . GLU A 1 6 ? -7.807 -11.993 15.833 1.00 0.00 6 GLU A CA 5
ATOM 7374 C C . GLU A 1 6 ? -8.818 -12.916 15.164 1.00 0.00 6 GLU A C 5
ATOM 7375 O O . GLU A 1 6 ? -8.608 -14.124 15.093 1.00 0.00 6 GLU A O 5
ATOM 7387 N N . ARG A 1 7 ? -9.914 -12.356 14.667 1.00 0.00 7 ARG A N 5
ATOM 7388 C CA . ARG A 1 7 ? -10.937 -13.175 14.024 1.00 0.00 7 ARG A CA 5
ATOM 7389 C C . ARG A 1 7 ? -10.415 -13.751 12.709 1.00 0.00 7 ARG A C 5
ATOM 7390 O O . ARG A 1 7 ? -10.782 -14.858 12.319 1.00 0.00 7 ARG A O 5
ATOM 7411 N N . LEU A 1 8 ? -9.550 -12.999 12.035 1.00 0.00 8 LEU A N 5
ATOM 7412 C CA . LEU A 1 8 ? -8.942 -13.472 10.800 1.00 0.00 8 LEU A CA 5
ATOM 7413 C C . LEU A 1 8 ? -8.004 -14.644 11.073 1.00 0.00 8 LEU A C 5
ATOM 7414 O O . LEU A 1 8 ? -8.109 -15.688 10.430 1.00 0.00 8 LEU A O 5
ATOM 7430 N N . GLU A 1 9 ? -7.105 -14.486 12.045 1.00 0.00 9 GLU A N 5
ATOM 7431 C CA . GLU A 1 9 ? -6.145 -15.539 12.371 1.00 0.00 9 GLU A CA 5
ATOM 7432 C C . GLU A 1 9 ? -6.855 -16.768 12.939 1.00 0.00 9 GLU A C 5
ATOM 7433 O O . GLU A 1 9 ? -6.389 -17.896 12.773 1.00 0.00 9 GLU A O 5
ATOM 7445 N N . ALA A 1 10 ? -7.972 -16.541 13.627 1.00 0.00 10 ALA A N 5
ATOM 7446 C CA . ALA A 1 10 ? -8.789 -17.633 14.148 1.00 0.00 10 ALA A CA 5
ATOM 7447 C C . ALA A 1 10 ? -9.248 -18.552 13.018 1.00 0.00 10 ALA A C 5
ATOM 7448 O O . ALA A 1 10 ? -9.336 -19.769 13.189 1.00 0.00 10 ALA A O 5
ATOM 7455 N N . MET A 1 11 ? -9.516 -17.971 11.855 1.00 0.00 11 MET A N 5
ATOM 7456 C CA . MET A 1 11 ? -9.917 -18.747 10.694 1.00 0.00 11 MET A CA 5
ATOM 7457 C C . MET A 1 11 ? -8.750 -19.580 10.177 1.00 0.00 11 MET A C 5
ATOM 7458 O O . MET A 1 11 ? -8.936 -20.710 9.727 1.00 0.00 11 MET A O 5
ATOM 7472 N N . LEU A 1 12 ? -7.543 -19.027 10.261 1.00 0.00 12 LEU A N 5
ATOM 7473 C CA . LEU A 1 12 ? -6.340 -19.769 9.894 1.00 0.00 12 LEU A CA 5
ATOM 7474 C C . LEU A 1 12 ? -6.212 -21.016 10.759 1.00 0.00 12 LEU A C 5
ATOM 7475 O O . LEU A 1 12 ? -5.811 -22.076 10.281 1.00 0.00 12 LEU A O 5
ATOM 7491 N N . ALA A 1 13 ? -6.577 -20.885 12.030 1.00 0.00 13 ALA A N 5
ATOM 7492 C CA . ALA A 1 13 ? -6.544 -22.005 12.961 1.00 0.00 13 ALA A CA 5
ATOM 7493 C C . ALA A 1 13 ? -7.582 -23.061 12.587 1.00 0.00 13 ALA A C 5
ATOM 7494 O O . ALA A 1 13 ? -7.417 -24.242 12.890 1.00 0.00 13 ALA A O 5
ATOM 7501 N N . GLN A 1 14 ? -8.643 -22.631 11.914 1.00 0.00 14 GLN A N 5
ATOM 7502 C CA . GLN A 1 14 ? -9.679 -23.547 11.454 1.00 0.00 14 GLN A CA 5
ATOM 7503 C C . GLN A 1 14 ? -9.265 -24.223 10.150 1.00 0.00 14 GLN A C 5
ATOM 7504 O O . GLN A 1 14 ? -9.962 -25.105 9.650 1.00 0.00 14 GLN A O 5
ATOM 7518 N N . GLY A 1 15 ? -8.136 -23.796 9.596 1.00 0.00 15 GLY A N 5
ATOM 7519 C CA . GLY A 1 15 ? -7.573 -24.475 8.445 1.00 0.00 15 GLY A CA 5
ATOM 7520 C C . GLY A 1 15 ? -7.890 -23.808 7.122 1.00 0.00 15 GLY A C 5
ATOM 7521 O O . GLY A 1 15 ? -7.340 -24.193 6.088 1.00 0.00 15 GLY A O 5
ATOM 7525 N N . THR A 1 16 ? -8.758 -22.804 7.136 1.00 0.00 16 THR A N 5
ATOM 7526 C CA . THR A 1 16 ? -9.128 -22.120 5.907 1.00 0.00 16 THR A CA 5
ATOM 7527 C C . THR A 1 16 ? -8.056 -21.087 5.534 1.00 0.00 16 THR A C 5
ATOM 7528 O O . THR A 1 16 ? -8.248 -19.873 5.626 1.00 0.00 16 THR A O 5
ATOM 7539 N N . ASP A 1 17 ? -6.897 -21.602 5.154 1.00 0.00 17 ASP A N 5
ATOM 7540 C CA . ASP A 1 17 ? -5.780 -20.773 4.741 1.00 0.00 17 ASP A CA 5
ATOM 7541 C C . ASP A 1 17 ? -5.955 -20.339 3.297 1.00 0.00 17 ASP A C 5
ATOM 7542 O O . ASP A 1 17 ? -5.849 -21.150 2.375 1.00 0.00 17 ASP A O 5
ATOM 7551 N N . ASN A 1 18 ? -6.253 -19.065 3.103 1.00 0.00 18 ASN A N 5
ATOM 7552 C CA . ASN A 1 18 ? -6.428 -18.531 1.766 1.00 0.00 18 ASN A CA 5
ATOM 7553 C C . ASN A 1 18 ? -5.522 -17.328 1.549 1.00 0.00 18 ASN A C 5
ATOM 7554 O O . ASN A 1 18 ? -4.856 -16.855 2.473 1.00 0.00 18 ASN A O 5
ATOM 7565 N N . MET A 1 19 ? -5.519 -16.841 0.324 1.00 0.00 19 MET A N 5
ATOM 7566 C CA . MET A 1 19 ? -4.608 -15.788 -0.103 1.00 0.00 19 MET A CA 5
ATOM 7567 C C . MET A 1 19 ? -5.213 -14.396 0.083 1.00 0.00 19 MET A C 5
ATOM 7568 O O . MET A 1 19 ? -4.491 -13.415 0.266 1.00 0.00 19 MET A O 5
ATOM 7582 N N . LEU A 1 20 ? -6.535 -14.320 0.078 1.00 0.00 20 LEU A N 5
ATOM 7583 C CA . LEU A 1 20 ? -7.225 -13.038 -0.038 1.00 0.00 20 LEU A CA 5
ATOM 7584 C C . LEU A 1 20 ? -7.355 -12.289 1.290 1.00 0.00 20 LEU A C 5
ATOM 7585 O O . LEU A 1 20 ? -7.577 -11.082 1.297 1.00 0.00 20 LEU A O 5
ATOM 7601 N N . LEU A 1 21 ? -7.213 -12.979 2.411 1.00 0.00 21 LEU A N 5
ATOM 7602 C CA . LEU A 1 21 ? -7.367 -12.324 3.712 1.00 0.00 21 LEU A CA 5
ATOM 7603 C C . LEU A 1 21 ? -6.109 -11.551 4.118 1.00 0.00 21 LEU A C 5
ATOM 7604 O O . LEU A 1 21 ? -6.111 -10.815 5.105 1.00 0.00 21 LEU A O 5
ATOM 7620 N N . ARG A 1 22 ? -5.044 -11.699 3.340 1.00 0.00 22 ARG A N 5
ATOM 7621 C CA . ARG A 1 22 ? -3.750 -11.151 3.723 1.00 0.00 22 ARG A CA 5
ATOM 7622 C C . ARG A 1 22 ? -3.677 -9.637 3.553 1.00 0.00 22 ARG A C 5
ATOM 7623 O O . ARG A 1 22 ? -3.073 -8.956 4.383 1.00 0.00 22 ARG A O 5
ATOM 7644 N N . PHE A 1 23 ? -4.280 -9.097 2.498 1.00 0.00 23 PHE A N 5
ATOM 7645 C CA . PHE A 1 23 ? -4.252 -7.649 2.296 1.00 0.00 23 PHE A CA 5
ATOM 7646 C C . PHE A 1 23 ? -5.107 -6.933 3.343 1.00 0.00 23 PHE A C 5
ATOM 7647 O O . PHE A 1 23 ? -4.808 -5.803 3.732 1.00 0.00 23 PHE A O 5
ATOM 7664 N N . THR A 1 24 ? -6.163 -7.599 3.800 1.00 0.00 24 THR A N 5
ATOM 7665 C CA . THR A 1 24 ? -7.019 -7.054 4.846 1.00 0.00 24 THR A CA 5
ATOM 7666 C C . THR A 1 24 ? -6.235 -6.881 6.151 1.00 0.00 24 THR A C 5
ATOM 7667 O O . THR A 1 24 ? -6.445 -5.917 6.893 1.00 0.00 24 THR A O 5
ATOM 7678 N N . LEU A 1 25 ? -5.318 -7.813 6.412 1.00 0.00 25 LEU A N 5
ATOM 7679 C CA . LEU A 1 25 ? -4.442 -7.729 7.577 1.00 0.00 25 LEU A CA 5
ATOM 7680 C C . LEU A 1 25 ? -3.621 -6.446 7.531 1.00 0.00 25 LEU A C 5
ATOM 7681 O O . LEU A 1 25 ? -3.491 -5.741 8.534 1.00 0.00 25 LEU A O 5
ATOM 7697 N N . GLY A 1 26 ? -3.089 -6.143 6.348 1.00 0.00 26 GLY A N 5
ATOM 7698 C CA . GLY A 1 26 ? -2.269 -4.958 6.169 1.00 0.00 26 GLY A CA 5
ATOM 7699 C C . GLY A 1 26 ? -3.020 -3.682 6.481 1.00 0.00 26 GLY A C 5
ATOM 7700 O O . GLY A 1 26 ? -2.453 -2.741 7.038 1.00 0.00 26 GLY A O 5
ATOM 7704 N N . LYS A 1 27 ? -4.302 -3.655 6.137 1.00 0.00 27 LYS A N 5
ATOM 7705 C CA . LYS A 1 27 ? -5.145 -2.504 6.418 1.00 0.00 27 LYS A CA 5
ATOM 7706 C C . LYS A 1 27 ? -5.204 -2.226 7.916 1.00 0.00 27 LYS A C 5
ATOM 7707 O O . LYS A 1 27 ? -5.179 -1.073 8.343 1.00 0.00 27 LYS A O 5
ATOM 7726 N N . THR A 1 28 ? -5.257 -3.287 8.712 1.00 0.00 28 THR A N 5
ATOM 7727 C CA . THR A 1 28 ? -5.341 -3.142 10.158 1.00 0.00 28 THR A CA 5
ATOM 7728 C C . THR A 1 28 ? -4.031 -2.593 10.724 1.00 0.00 28 THR A C 5
ATOM 7729 O O . THR A 1 28 ? -4.033 -1.791 11.660 1.00 0.00 28 THR A O 5
ATOM 7740 N N . TYR A 1 29 ? -2.914 -3.008 10.138 1.00 0.00 29 TYR A N 5
ATOM 7741 C CA . TYR A 1 29 ? -1.613 -2.513 10.562 1.00 0.00 29 TYR A CA 5
ATOM 7742 C C . TYR A 1 29 ? -1.466 -1.040 10.203 1.00 0.00 29 TYR A C 5
ATOM 7743 O O . TYR A 1 29 ? -0.967 -0.249 11.000 1.00 0.00 29 TYR A O 5
ATOM 7761 N N . ALA A 1 30 ? -1.929 -0.671 9.015 1.00 0.00 30 ALA A N 5
ATOM 7762 C CA . ALA A 1 30 ? -1.795 0.701 8.538 1.00 0.00 30 ALA A CA 5
ATOM 7763 C C . ALA A 1 30 ? -2.664 1.654 9.350 1.00 0.00 30 ALA A C 5
ATOM 7764 O O . ALA A 1 30 ? -2.208 2.720 9.769 1.00 0.00 30 ALA A O 5
ATOM 7771 N N . GLU A 1 31 ? -3.909 1.254 9.588 1.00 0.00 31 GLU A N 5
ATOM 7772 C CA . GLU A 1 31 ? -4.845 2.065 10.361 1.00 0.00 31 GLU A CA 5
ATOM 7773 C C . GLU A 1 31 ? -4.349 2.261 11.791 1.00 0.00 31 GLU A C 5
ATOM 7774 O O . GLU A 1 31 ? -4.584 3.303 12.400 1.00 0.00 31 GLU A O 5
ATOM 7786 N N . HIS A 1 32 ? -3.650 1.261 12.322 1.00 0.00 32 HIS A N 5
ATOM 7787 C CA . HIS A 1 32 ? -3.145 1.330 13.692 1.00 0.00 32 HIS A CA 5
ATOM 7788 C C . HIS A 1 32 ? -1.712 1.863 13.727 1.00 0.00 32 HIS A C 5
ATOM 7789 O O . HIS A 1 32 ? -1.035 1.771 14.753 1.00 0.00 32 HIS A O 5
ATOM 7804 N N . GLU A 1 33 ? -1.263 2.413 12.595 1.00 0.00 33 GLU A N 5
ATOM 7805 C CA . GLU A 1 33 ? 0.043 3.065 12.483 1.00 0.00 33 GLU A CA 5
ATOM 7806 C C . GLU A 1 33 ? 1.200 2.102 12.764 1.00 0.00 33 GLU A C 5
ATOM 7807 O O . GLU A 1 33 ? 2.203 2.478 13.368 1.00 0.00 33 GLU A O 5
ATOM 7819 N N . GLN A 1 34 ? 1.067 0.871 12.292 1.00 0.00 34 GLN A N 5
ATOM 7820 C CA . GLN A 1 34 ? 2.117 -0.133 12.440 1.00 0.00 34 GLN A CA 5
ATOM 7821 C C . GLN A 1 34 ? 2.715 -0.454 11.073 1.00 0.00 34 GLN A C 5
ATOM 7822 O O . GLN A 1 34 ? 2.905 -1.618 10.721 1.00 0.00 34 GLN A O 5
ATOM 7836 N N . PHE A 1 35 ? 3.007 0.602 10.319 1.00 0.00 35 PHE A N 5
ATOM 7837 C CA . PHE A 1 35 ? 3.483 0.492 8.939 1.00 0.00 35 PHE A CA 5
ATOM 7838 C C . PHE A 1 35 ? 4.698 -0.428 8.815 1.00 0.00 35 PHE A C 5
ATOM 7839 O O . PHE A 1 35 ? 4.772 -1.246 7.900 1.00 0.00 35 PHE A O 5
ATOM 7856 N N . ASP A 1 36 ? 5.649 -0.285 9.731 1.00 0.00 36 ASP A N 5
ATOM 7857 C CA . ASP A 1 36 ? 6.862 -1.108 9.726 1.00 0.00 36 ASP A CA 5
ATOM 7858 C C . ASP A 1 36 ? 6.524 -2.592 9.746 1.00 0.00 36 ASP A C 5
ATOM 7859 O O . ASP A 1 36 ? 7.103 -3.386 9.010 1.00 0.00 36 ASP A O 5
ATOM 7868 N N . ALA A 1 37 ? 5.573 -2.944 10.594 1.00 0.00 37 ALA A N 5
ATOM 7869 C CA . ALA A 1 37 ? 5.142 -4.328 10.751 1.00 0.00 37 ALA A CA 5
ATOM 7870 C C . ALA A 1 37 ? 4.311 -4.779 9.554 1.00 0.00 37 ALA A C 5
ATOM 7871 O O . ALA A 1 37 ? 4.268 -5.965 9.222 1.00 0.00 37 ALA A O 5
ATOM 7878 N N . ALA A 1 38 ? 3.644 -3.828 8.919 1.00 0.00 38 ALA A N 5
ATOM 7879 C CA . ALA A 1 38 ? 2.810 -4.112 7.761 1.00 0.00 38 ALA A CA 5
ATOM 7880 C C . ALA A 1 38 ? 3.649 -4.518 6.553 1.00 0.00 38 ALA A C 5
ATOM 7881 O O . ALA A 1 38 ? 3.263 -5.410 5.802 1.00 0.00 38 ALA A O 5
ATOM 7888 N N . LEU A 1 39 ? 4.804 -3.872 6.392 1.00 0.00 39 LEU A N 5
ATOM 7889 C CA . LEU A 1 39 ? 5.651 -4.067 5.211 1.00 0.00 39 LEU A CA 5
ATOM 7890 C C . LEU A 1 39 ? 5.962 -5.545 4.918 1.00 0.00 39 LEU A C 5
ATOM 7891 O O . LEU A 1 39 ? 5.702 -6.011 3.807 1.00 0.00 39 LEU A O 5
ATOM 7907 N N . PRO A 1 40 ? 6.505 -6.317 5.885 1.00 0.00 40 PRO A N 5
ATOM 7908 C CA . PRO A 1 40 ? 6.831 -7.727 5.652 1.00 0.00 40 PRO A CA 5
ATOM 7909 C C . PRO A 1 40 ? 5.586 -8.587 5.468 1.00 0.00 40 PRO A C 5
ATOM 7910 O O . PRO A 1 40 ? 5.597 -9.556 4.711 1.00 0.00 40 PRO A O 5
ATOM 7921 N N . HIS A 1 41 ? 4.508 -8.214 6.147 1.00 0.00 41 HIS A N 5
ATOM 7922 C CA . HIS A 1 41 ? 3.259 -8.959 6.063 1.00 0.00 41 HIS A CA 5
ATOM 7923 C C . HIS A 1 41 ? 2.604 -8.748 4.701 1.00 0.00 41 HIS A C 5
ATOM 7924 O O . HIS A 1 41 ? 2.044 -9.677 4.118 1.00 0.00 41 HIS A O 5
ATOM 7939 N N . LEU A 1 42 ? 2.690 -7.525 4.191 1.00 0.00 42 LEU A N 5
ATOM 7940 C CA . LEU A 1 42 ? 2.187 -7.216 2.857 1.00 0.00 42 LEU A CA 5
ATOM 7941 C C . LEU A 1 42 ? 3.078 -7.847 1.798 1.00 0.00 42 LEU A C 5
ATOM 7942 O O . LEU A 1 42 ? 2.600 -8.298 0.757 1.00 0.00 42 LEU A O 5
ATOM 7958 N N . ARG A 1 43 ? 4.376 -7.891 2.076 1.00 0.00 43 ARG A N 5
ATOM 7959 C CA . ARG A 1 43 ? 5.334 -8.518 1.173 1.00 0.00 43 ARG A CA 5
ATOM 7960 C C . ARG A 1 43 ? 5.044 -10.014 1.061 1.00 0.00 43 ARG A C 5
ATOM 7961 O O . ARG A 1 43 ? 5.293 -10.629 0.027 1.00 0.00 43 ARG A O 5
ATOM 7982 N N . ALA A 1 44 ? 4.533 -10.592 2.145 1.00 0.00 44 ALA A N 5
ATOM 7983 C CA . ALA A 1 44 ? 4.109 -11.986 2.143 1.00 0.00 44 ALA A CA 5
ATOM 7984 C C . ALA A 1 44 ? 2.946 -12.194 1.177 1.00 0.00 44 ALA A C 5
ATOM 7985 O O . ALA A 1 44 ? 2.861 -13.219 0.507 1.00 0.00 44 ALA A O 5
ATOM 7992 N N . ALA A 1 45 ? 2.053 -11.212 1.105 1.00 0.00 45 ALA A N 5
ATOM 7993 C CA . ALA A 1 45 ? 0.956 -11.246 0.145 1.00 0.00 45 ALA A CA 5
ATOM 7994 C C . ALA A 1 45 ? 1.491 -11.061 -1.271 1.00 0.00 45 ALA A C 5
ATOM 7995 O O . ALA A 1 45 ? 1.032 -11.708 -2.212 1.00 0.00 45 ALA A O 5
ATOM 8002 N N . LEU A 1 46 ? 2.477 -10.177 -1.398 1.00 0.00 46 LEU A N 5
ATOM 8003 C CA . LEU A 1 46 ? 3.162 -9.938 -2.666 1.00 0.00 46 LEU A CA 5
ATOM 8004 C C . LEU A 1 46 ? 3.905 -11.192 -3.124 1.00 0.00 46 LEU A C 5
ATOM 8005 O O . LEU A 1 46 ? 4.214 -11.358 -4.300 1.00 0.00 46 LEU A O 5
ATOM 8021 N N . ASP A 1 47 ? 4.235 -12.052 -2.176 1.00 0.00 47 ASP A N 5
ATOM 8022 C CA . ASP A 1 47 ? 4.892 -13.313 -2.485 1.00 0.00 47 ASP A CA 5
ATOM 8023 C C . ASP A 1 47 ? 3.934 -14.227 -3.242 1.00 0.00 47 ASP A C 5
ATOM 8024 O O . ASP A 1 47 ? 4.350 -15.045 -4.064 1.00 0.00 47 ASP A O 5
ATOM 8033 N N . PHE A 1 48 ? 2.644 -14.067 -2.960 1.00 0.00 48 PHE A N 5
ATOM 8034 C CA . PHE A 1 48 ? 1.603 -14.854 -3.618 1.00 0.00 48 PHE A CA 5
ATOM 8035 C C . PHE A 1 48 ? 1.249 -14.288 -4.994 1.00 0.00 48 PHE A C 5
ATOM 8036 O O . PHE A 1 48 ? 1.101 -15.043 -5.955 1.00 0.00 48 PHE A O 5
ATOM 8053 N N . ASP A 1 49 ? 1.114 -12.970 -5.100 1.00 0.00 49 ASP A N 5
ATOM 8054 C CA . ASP A 1 49 ? 0.795 -12.358 -6.390 1.00 0.00 49 ASP A CA 5
ATOM 8055 C C . ASP A 1 49 ? 1.856 -11.338 -6.767 1.00 0.00 49 ASP A C 5
ATOM 8056 O O . ASP A 1 49 ? 2.305 -10.564 -5.925 1.00 0.00 49 ASP A O 5
ATOM 8065 N N . PRO A 1 50 ? 2.245 -11.294 -8.049 1.00 0.00 50 PRO A N 5
ATOM 8066 C CA . PRO A 1 50 ? 3.300 -10.405 -8.524 1.00 0.00 50 PRO A CA 5
ATOM 8067 C C . PRO A 1 50 ? 2.834 -8.965 -8.728 1.00 0.00 50 PRO A C 5
ATOM 8068 O O . PRO A 1 50 ? 3.648 -8.041 -8.713 1.00 0.00 50 PRO A O 5
ATOM 8079 N N . THR A 1 51 ? 1.534 -8.764 -8.903 1.00 0.00 51 THR A N 5
ATOM 8080 C CA . THR A 1 51 ? 1.029 -7.454 -9.271 1.00 0.00 51 THR A CA 5
ATOM 8081 C C . THR A 1 51 ? -0.453 -7.298 -8.904 1.00 0.00 51 THR A C 5
ATOM 8082 O O . THR A 1 51 ? -1.352 -7.510 -9.720 1.00 0.00 51 THR A O 5
ATOM 8093 N N . TYR A 1 52 ? -0.699 -6.949 -7.651 1.00 0.00 52 TYR A N 5
ATOM 8094 C CA . TYR A 1 52 ? -2.053 -6.727 -7.176 1.00 0.00 52 TYR A CA 5
ATOM 8095 C C . TYR A 1 52 ? -2.265 -5.239 -6.910 1.00 0.00 52 TYR A C 5
ATOM 8096 O O . TYR A 1 52 ? -1.553 -4.634 -6.103 1.00 0.00 52 TYR A O 5
ATOM 8114 N N . SER A 1 53 ? -3.249 -4.667 -7.594 1.00 0.00 53 SER A N 5
ATOM 8115 C CA . SER A 1 53 ? -3.506 -3.230 -7.574 1.00 0.00 53 SER A CA 5
ATOM 8116 C C . SER A 1 53 ? -3.639 -2.674 -6.155 1.00 0.00 53 SER A C 5
ATOM 8117 O O . SER A 1 53 ? -2.965 -1.710 -5.792 1.00 0.00 53 SER A O 5
ATOM 8125 N N . VAL A 1 54 ? -4.498 -3.294 -5.359 1.00 0.00 54 VAL A N 5
ATOM 8126 C CA . VAL A 1 54 ? -4.772 -2.813 -4.008 1.00 0.00 54 VAL A CA 5
ATOM 8127 C C . VAL A 1 54 ? -3.529 -2.898 -3.121 1.00 0.00 54 VAL A C 5
ATOM 8128 O O . VAL A 1 54 ? -3.242 -1.982 -2.350 1.00 0.00 54 VAL A O 5
ATOM 8141 N N . ALA A 1 55 ? -2.779 -3.984 -3.264 1.00 0.00 55 ALA A N 5
ATOM 8142 C CA . ALA A 1 55 ? -1.619 -4.233 -2.415 1.00 0.00 55 ALA A CA 5
ATOM 8143 C C . ALA A 1 55 ? -0.536 -3.183 -2.633 1.00 0.00 55 ALA A C 5
ATOM 8144 O O . ALA A 1 55 ? -0.012 -2.615 -1.678 1.00 0.00 55 ALA A O 5
ATOM 8151 N N . TRP A 1 56 ? -0.214 -2.919 -3.893 1.00 0.00 56 TRP A N 5
ATOM 8152 C CA . TRP A 1 56 ? 0.807 -1.933 -4.227 1.00 0.00 56 TRP A CA 5
ATOM 8153 C C . TRP A 1 56 ? 0.354 -0.522 -3.858 1.00 0.00 56 TRP A C 5
ATOM 8154 O O . TRP A 1 56 ? 1.161 0.312 -3.444 1.00 0.00 56 TRP A O 5
ATOM 8175 N N . LYS A 1 57 ? -0.941 -0.267 -4.002 1.00 0.00 57 LYS A N 5
ATOM 8176 C CA . LYS A 1 57 ? -1.521 1.014 -3.615 1.00 0.00 57 LYS A CA 5
ATOM 8177 C C . LYS A 1 57 ? -1.343 1.257 -2.113 1.00 0.00 57 LYS A C 5
ATOM 8178 O O . LYS A 1 57 ? -0.982 2.357 -1.690 1.00 0.00 57 LYS A O 5
ATOM 8197 N N . TRP A 1 58 ? -1.586 0.220 -1.316 1.00 0.00 58 TRP A N 5
ATOM 8198 C CA . TRP A 1 58 ? -1.393 0.308 0.128 1.00 0.00 58 TRP A CA 5
ATOM 8199 C C . TRP A 1 58 ? 0.089 0.305 0.484 1.00 0.00 58 TRP A C 5
ATOM 8200 O O . TRP A 1 58 ? 0.500 0.940 1.455 1.00 0.00 58 TRP A O 5
ATOM 8221 N N . LEU A 1 59 ? 0.882 -0.408 -0.305 1.00 0.00 59 LEU A N 5
ATOM 8222 C CA . LEU A 1 59 ? 2.325 -0.481 -0.097 1.00 0.00 59 LEU A CA 5
ATOM 8223 C C . LEU A 1 59 ? 2.925 0.925 -0.105 1.00 0.00 59 LEU A C 5
ATOM 8224 O O . LEU A 1 59 ? 3.764 1.258 0.736 1.00 0.00 59 LEU A O 5
ATOM 8240 N N . GLY A 1 60 ? 2.469 1.749 -1.045 1.00 0.00 60 GLY A N 5
ATOM 8241 C CA . GLY A 1 60 ? 2.909 3.133 -1.110 1.00 0.00 60 GLY A CA 5
ATOM 8242 C C . GLY A 1 60 ? 2.591 3.896 0.162 1.00 0.00 60 GLY A C 5
ATOM 8243 O O . GLY A 1 60 ? 3.433 4.625 0.686 1.00 0.00 60 GLY A O 5
ATOM 8247 N N . LYS A 1 61 ? 1.374 3.714 0.667 1.00 0.00 61 LYS A N 5
ATOM 8248 C CA . LYS A 1 61 ? 0.954 4.351 1.912 1.00 0.00 61 LYS A CA 5
ATOM 8249 C C . LYS A 1 61 ? 1.789 3.853 3.087 1.00 0.00 61 LYS A C 5
ATOM 8250 O O . LYS A 1 61 ? 2.117 4.611 3.999 1.00 0.00 61 LYS A O 5
ATOM 8269 N N . THR A 1 62 ? 2.136 2.578 3.048 1.00 0.00 62 THR A N 5
ATOM 8270 C CA . THR A 1 62 ? 2.882 1.955 4.127 1.00 0.00 62 THR A CA 5
ATOM 8271 C C . THR A 1 62 ? 4.309 2.501 4.197 1.00 0.00 62 THR A C 5
ATOM 8272 O O . THR A 1 62 ? 4.804 2.830 5.276 1.00 0.00 62 THR A O 5
ATOM 8283 N N . LEU A 1 63 ? 4.961 2.622 3.044 1.00 0.00 63 LEU A N 5
ATOM 8284 C CA . LEU A 1 63 ? 6.307 3.184 2.991 1.00 0.00 63 LEU A CA 5
ATOM 8285 C C . LEU A 1 63 ? 6.290 4.676 3.311 1.00 0.00 63 LEU A C 5
ATOM 8286 O O . LEU A 1 63 ? 7.249 5.210 3.872 1.00 0.00 63 LEU A O 5
ATOM 8302 N N . GLN A 1 64 ? 5.195 5.339 2.964 1.00 0.00 64 GLN A N 5
ATOM 8303 C CA . GLN A 1 64 ? 5.000 6.738 3.321 1.00 0.00 64 GLN A CA 5
ATOM 8304 C C . GLN A 1 64 ? 4.993 6.894 4.840 1.00 0.00 64 GLN A C 5
ATOM 8305 O O . GLN A 1 64 ? 5.665 7.770 5.391 1.00 0.00 64 GLN A O 5
ATOM 8319 N N . GLY A 1 65 ? 4.248 6.018 5.510 1.00 0.00 65 GLY A N 5
ATOM 8320 C CA . GLY A 1 65 ? 4.178 6.046 6.958 1.00 0.00 65 GLY A CA 5
ATOM 8321 C C . GLY A 1 65 ? 5.472 5.593 7.611 1.00 0.00 65 GLY A C 5
ATOM 8322 O O . GLY A 1 65 ? 5.782 5.996 8.733 1.00 0.00 65 GLY A O 5
ATOM 8326 N N . GLN A 1 66 ? 6.227 4.751 6.909 1.00 0.00 66 GLN A N 5
ATOM 8327 C CA . GLN A 1 66 ? 7.527 4.294 7.391 1.00 0.00 66 GLN A CA 5
ATOM 8328 C C . GLN A 1 66 ? 8.479 5.479 7.528 1.00 0.00 66 GLN A C 5
ATOM 8329 O O . GLN A 1 66 ? 9.322 5.515 8.424 1.00 0.00 66 GLN A O 5
ATOM 8343 N N . GLY A 1 67 ? 8.329 6.452 6.637 1.00 0.00 67 GLY A N 5
ATOM 8344 C CA . GLY A 1 67 ? 9.123 7.660 6.724 1.00 0.00 67 GLY A CA 5
ATOM 8345 C C . GLY A 1 67 ? 10.218 7.721 5.682 1.00 0.00 67 GLY A C 5
ATOM 8346 O O . GLY A 1 67 ? 11.161 8.503 5.809 1.00 0.00 67 GLY A O 5
ATOM 8350 N N . ASP A 1 68 ? 10.106 6.898 4.651 1.00 0.00 68 ASP A N 5
ATOM 8351 C CA . ASP A 1 68 ? 11.089 6.893 3.580 1.00 0.00 68 ASP A CA 5
ATOM 8352 C C . ASP A 1 68 ? 10.455 7.360 2.280 1.00 0.00 68 ASP A C 5
ATOM 8353 O O . ASP A 1 68 ? 9.749 6.604 1.610 1.00 0.00 68 ASP A O 5
ATOM 8362 N N . ARG A 1 69 ? 10.697 8.618 1.946 1.00 0.00 69 ARG A N 5
ATOM 8363 C CA . ARG A 1 69 ? 10.095 9.236 0.772 1.00 0.00 69 ARG A CA 5
ATOM 8364 C C . ARG A 1 69 ? 10.581 8.575 -0.521 1.00 0.00 69 ARG A C 5
ATOM 8365 O O . ARG A 1 69 ? 9.859 8.550 -1.519 1.00 0.00 69 ARG A O 5
ATOM 8386 N N . ALA A 1 70 ? 11.799 8.035 -0.502 1.00 0.00 70 ALA A N 5
ATOM 8387 C CA . ALA A 1 70 ? 12.341 7.344 -1.668 1.00 0.00 70 ALA A CA 5
ATOM 8388 C C . ALA A 1 70 ? 11.566 6.060 -1.936 1.00 0.00 70 ALA A C 5
ATOM 8389 O O . ALA A 1 70 ? 11.134 5.812 -3.064 1.00 0.00 70 ALA A O 5
ATOM 8396 N N . GLY A 1 71 ? 11.384 5.255 -0.895 1.00 0.00 71 GLY A N 5
ATOM 8397 C CA . GLY A 1 71 ? 10.586 4.053 -1.017 1.00 0.00 71 GLY A CA 5
ATOM 8398 C C . GLY A 1 71 ? 9.153 4.366 -1.391 1.00 0.00 71 GLY A C 5
ATOM 8399 O O . GLY A 1 71 ? 8.529 3.635 -2.162 1.00 0.00 71 GLY A O 5
ATOM 8403 N N . ALA A 1 72 ? 8.637 5.466 -0.851 1.00 0.00 72 ALA A N 5
ATOM 8404 C CA . ALA A 1 72 ? 7.288 5.917 -1.171 1.00 0.00 72 ALA A CA 5
ATOM 8405 C C . ALA A 1 72 ? 7.153 6.194 -2.665 1.00 0.00 72 ALA A C 5
ATOM 8406 O O . ALA A 1 72 ? 6.177 5.778 -3.291 1.00 0.00 72 ALA A O 5
ATOM 8413 N N . ARG A 1 73 ? 8.145 6.888 -3.232 1.00 0.00 73 ARG A N 5
ATOM 8414 C CA . ARG A 1 73 ? 8.171 7.144 -4.671 1.00 0.00 73 ARG A CA 5
ATOM 8415 C C . ARG A 1 73 ? 8.189 5.822 -5.424 1.00 0.00 73 ARG A C 5
ATOM 8416 O O . ARG A 1 73 ? 7.401 5.604 -6.344 1.00 0.00 73 ARG A O 5
ATOM 8437 N N . GLN A 1 74 ? 9.077 4.938 -4.990 1.00 0.00 74 GLN A N 5
ATOM 8438 C CA . GLN A 1 74 ? 9.250 3.630 -5.611 1.00 0.00 74 GLN A CA 5
ATOM 8439 C C . GLN A 1 74 ? 7.933 2.855 -5.649 1.00 0.00 74 GLN A C 5
ATOM 8440 O O . GLN A 1 74 ? 7.519 2.360 -6.698 1.00 0.00 74 GLN A O 5
ATOM 8454 N N . ALA A 1 75 ? 7.277 2.772 -4.500 1.00 0.00 75 ALA A N 5
ATOM 8455 C CA . ALA A 1 75 ? 6.062 1.982 -4.359 1.00 0.00 75 ALA A CA 5
ATOM 8456 C C . ALA A 1 75 ? 4.941 2.492 -5.258 1.00 0.00 75 ALA A C 5
ATOM 8457 O O . ALA A 1 75 ? 4.284 1.708 -5.939 1.00 0.00 75 ALA A O 5
ATOM 8464 N N . TRP A 1 76 ? 4.731 3.803 -5.273 1.00 0.00 76 TRP A N 5
ATOM 8465 C CA . TRP A 1 76 ? 3.638 4.379 -6.044 1.00 0.00 76 TRP A CA 5
ATOM 8466 C C . TRP A 1 76 ? 3.901 4.299 -7.545 1.00 0.00 76 TRP A C 5
ATOM 8467 O O . TRP A 1 76 ? 2.988 4.006 -8.319 1.00 0.00 76 TRP A O 5
ATOM 8488 N N . GLU A 1 77 ? 5.141 4.538 -7.956 1.00 0.00 77 GLU A N 5
ATOM 8489 C CA . GLU A 1 77 ? 5.497 4.437 -9.368 1.00 0.00 77 GLU A CA 5
ATOM 8490 C C . GLU A 1 77 ? 5.354 3.004 -9.853 1.00 0.00 77 GLU A C 5
ATOM 8491 O O . GLU A 1 77 ? 4.852 2.749 -10.951 1.00 0.00 77 GLU A O 5
ATOM 8503 N N . SER A 1 78 ? 5.791 2.068 -9.026 1.00 0.00 78 SER A N 5
ATOM 8504 C CA . SER A 1 78 ? 5.747 0.660 -9.378 1.00 0.00 78 SER A CA 5
ATOM 8505 C C . SER A 1 78 ? 4.310 0.138 -9.312 1.00 0.00 78 SER A C 5
ATOM 8506 O O . SER A 1 78 ? 3.888 -0.665 -10.147 1.00 0.00 78 SER A O 5
ATOM 8514 N N . GLY A 1 79 ? 3.556 0.636 -8.334 1.00 0.00 79 GLY A N 5
ATOM 8515 C CA . GLY A 1 79 ? 2.203 0.165 -8.097 1.00 0.00 79 GLY A CA 5
ATOM 8516 C C . GLY A 1 79 ? 1.235 0.499 -9.216 1.00 0.00 79 GLY A C 5
ATOM 8517 O O . GLY A 1 79 ? 0.188 -0.139 -9.342 1.00 0.00 79 GLY A O 5
ATOM 8521 N N . LEU A 1 80 ? 1.570 1.498 -10.025 1.00 0.00 80 LEU A N 5
ATOM 8522 C CA . LEU A 1 80 ? 0.725 1.881 -11.151 1.00 0.00 80 LEU A CA 5
ATOM 8523 C C . LEU A 1 80 ? 0.531 0.696 -12.082 1.00 0.00 80 LEU A C 5
ATOM 8524 O O . LEU A 1 80 ? -0.576 0.419 -12.543 1.00 0.00 80 LEU A O 5
ATOM 8540 N N . ALA A 1 81 ? 1.627 -0.003 -12.334 1.00 0.00 81 ALA A N 5
ATOM 8541 C CA . ALA A 1 81 ? 1.618 -1.200 -13.176 1.00 0.00 81 ALA A CA 5
ATOM 8542 C C . ALA A 1 81 ? 0.692 -2.276 -12.614 1.00 0.00 81 ALA A C 5
ATOM 8543 O O . ALA A 1 81 ? 0.108 -3.050 -13.368 1.00 0.00 81 ALA A O 5
ATOM 8550 N N . ALA A 1 82 ? 0.552 -2.313 -11.294 1.00 0.00 82 ALA A N 5
ATOM 8551 C CA . ALA A 1 82 ? -0.338 -3.273 -10.650 1.00 0.00 82 ALA A CA 5
ATOM 8552 C C . ALA A 1 82 ? -1.788 -2.963 -10.992 1.00 0.00 82 ALA A C 5
ATOM 8553 O O . ALA A 1 82 ? -2.593 -3.863 -11.244 1.00 0.00 82 ALA A O 5
ATOM 8560 N N . ALA A 1 83 ? -2.109 -1.677 -11.015 1.00 0.00 83 ALA A N 5
ATOM 8561 C CA . ALA A 1 83 ? -3.443 -1.230 -11.379 1.00 0.00 83 ALA A CA 5
ATOM 8562 C C . ALA A 1 83 ? -3.679 -1.418 -12.872 1.00 0.00 83 ALA A C 5
ATOM 8563 O O . ALA A 1 83 ? -4.777 -1.775 -13.297 1.00 0.00 83 ALA A O 5
ATOM 8570 N N . GLN A 1 84 ? -2.632 -1.185 -13.656 1.00 0.00 84 GLN A N 5
ATOM 8571 C CA . GLN A 1 84 ? -2.684 -1.356 -15.101 1.00 0.00 84 GLN A CA 5
ATOM 8572 C C . GLN A 1 84 ? -2.863 -2.822 -15.476 1.00 0.00 84 GLN A C 5
ATOM 8573 O O . GLN A 1 84 ? -3.640 -3.153 -16.375 1.00 0.00 84 GLN A O 5
ATOM 8587 N N . SER A 1 85 ? -2.137 -3.694 -14.788 1.00 0.00 85 SER A N 5
ATOM 8588 C CA . SER A 1 85 ? -2.240 -5.127 -15.024 1.00 0.00 85 SER A CA 5
ATOM 8589 C C . SER A 1 85 ? -3.632 -5.641 -14.658 1.00 0.00 85 SER A C 5
ATOM 8590 O O . SER A 1 85 ? -4.176 -6.520 -15.324 1.00 0.00 85 SER A O 5
ATOM 8598 N N . ARG A 1 86 ? -4.207 -5.087 -13.599 1.00 0.00 86 ARG A N 5
ATOM 8599 C CA . ARG A 1 86 ? -5.547 -5.443 -13.177 1.00 0.00 86 ARG A CA 5
ATOM 8600 C C . ARG A 1 86 ? -6.596 -4.742 -14.028 1.00 0.00 86 ARG A C 5
ATOM 8601 O O . ARG A 1 86 ? -7.784 -5.054 -13.946 1.00 0.00 86 ARG A O 5
ATOM 8622 N N . GLY A 1 87 ? -6.143 -3.801 -14.851 1.00 0.00 87 GLY A N 5
ATOM 8623 C CA . GLY A 1 87 ? -7.046 -3.045 -15.693 1.00 0.00 87 GLY A CA 5
ATOM 8624 C C . GLY A 1 87 ? -8.026 -2.234 -14.880 1.00 0.00 87 GLY A C 5
ATOM 8625 O O . GLY A 1 87 ? -9.175 -2.042 -15.276 1.00 0.00 87 GLY A O 5
ATOM 8629 N N . ASP A 1 88 ? -7.565 -1.763 -13.737 1.00 0.00 88 ASP A N 5
ATOM 8630 C CA . ASP A 1 88 ? -8.416 -1.028 -12.820 1.00 0.00 88 ASP A CA 5
ATOM 8631 C C . ASP A 1 88 ? -8.087 0.452 -12.870 1.00 0.00 88 ASP A C 5
ATOM 8632 O O . ASP A 1 88 ? -7.269 0.954 -12.095 1.00 0.00 88 ASP A O 5
ATOM 8641 N N . GLN A 1 89 ? -8.705 1.129 -13.819 1.00 0.00 89 GLN A N 5
ATOM 8642 C CA . GLN A 1 89 ? -8.511 2.547 -14.042 1.00 0.00 89 GLN A CA 5
ATOM 8643 C C . GLN A 1 89 ? -8.761 3.376 -12.787 1.00 0.00 89 GLN A C 5
ATOM 8644 O O . GLN A 1 89 ? -8.117 4.409 -12.590 1.00 0.00 89 GLN A O 5
ATOM 8658 N N . GLN A 1 90 ? -9.694 2.934 -11.950 1.00 0.00 90 GLN A N 5
ATOM 8659 C CA . GLN A 1 90 ? -9.961 3.617 -10.689 1.00 0.00 90 GLN A CA 5
ATOM 8660 C C . GLN A 1 90 ? -8.690 3.705 -9.850 1.00 0.00 90 GLN A C 5
ATOM 8661 O O . GLN A 1 90 ? -8.325 4.780 -9.381 1.00 0.00 90 GLN A O 5
ATOM 8675 N N . VAL A 1 91 ? -7.999 2.581 -9.713 1.00 0.00 91 VAL A N 5
ATOM 8676 C CA . VAL A 1 91 ? -6.781 2.524 -8.912 1.00 0.00 91 VAL A CA 5
ATOM 8677 C C . VAL A 1 91 ? -5.665 3.322 -9.582 1.00 0.00 91 VAL A C 5
ATOM 8678 O O . VAL A 1 91 ? -4.874 3.985 -8.910 1.00 0.00 91 VAL A O 5
ATOM 8691 N N . VAL A 1 92 ? -5.623 3.265 -10.911 1.00 0.00 92 VAL A N 5
ATOM 8692 C CA . VAL A 1 92 ? -4.618 3.985 -11.682 1.00 0.00 92 VAL A CA 5
ATOM 8693 C C . VAL A 1 92 ? -4.683 5.475 -11.376 1.00 0.00 92 VAL A C 5
ATOM 8694 O O . VAL A 1 92 ? -3.674 6.095 -11.053 1.00 0.00 92 VAL A O 5
ATOM 8707 N N . LYS A 1 93 ? -5.881 6.038 -11.459 1.00 0.00 93 LYS A N 5
ATOM 8708 C CA . LYS A 1 93 ? -6.077 7.455 -11.184 1.00 0.00 93 LYS A CA 5
ATOM 8709 C C . LYS A 1 93 ? -5.811 7.790 -9.718 1.00 0.00 93 LYS A C 5
ATOM 8710 O O . LYS A 1 93 ? -5.253 8.843 -9.420 1.00 0.00 93 LYS A O 5
ATOM 8729 N N . GLU A 1 94 ? -6.195 6.898 -8.804 1.00 0.00 94 GLU A N 5
ATOM 8730 C CA . GLU A 1 94 ? -5.947 7.115 -7.384 1.00 0.00 94 GLU A CA 5
ATOM 8731 C C . GLU A 1 94 ? -4.449 7.220 -7.112 1.00 0.00 94 GLU A C 5
ATOM 8732 O O . GLU A 1 94 ? -3.987 8.157 -6.458 1.00 0.00 94 GLU A O 5
ATOM 8744 N N . LEU A 1 95 ? -3.695 6.264 -7.639 1.00 0.00 95 LEU A N 5
ATOM 8745 C CA . LEU A 1 95 ? -2.244 6.260 -7.489 1.00 0.00 95 LEU A CA 5
ATOM 8746 C C . LEU A 1 95 ? -1.620 7.427 -8.250 1.00 0.00 95 LEU A C 5
ATOM 8747 O O . LEU A 1 95 ? -0.608 7.990 -7.829 1.00 0.00 95 LEU A O 5
ATOM 8763 N N . GLN A 1 96 ? -2.245 7.791 -9.364 1.00 0.00 96 GLN A N 5
ATOM 8764 C CA . GLN A 1 96 ? -1.814 8.930 -10.167 1.00 0.00 96 GLN A CA 5
ATOM 8765 C C . GLN A 1 96 ? -1.844 10.210 -9.333 1.00 0.00 96 GLN A C 5
ATOM 8766 O O . GLN A 1 96 ? -0.914 11.015 -9.381 1.00 0.00 96 GLN A O 5
ATOM 8780 N N . VAL A 1 97 ? -2.912 10.379 -8.556 1.00 0.00 97 VAL A N 5
ATOM 8781 C CA . VAL A 1 97 ? -3.056 11.541 -7.683 1.00 0.00 97 VAL A CA 5
ATOM 8782 C C . VAL A 1 97 ? -1.949 11.572 -6.630 1.00 0.00 97 VAL A C 5
ATOM 8783 O O . VAL A 1 97 ? -1.385 12.631 -6.339 1.00 0.00 97 VAL A O 5
ATOM 8796 N N . PHE A 1 98 ? -1.630 10.404 -6.077 1.00 0.00 98 PHE A N 5
ATOM 8797 C CA . PHE A 1 98 ? -0.592 10.301 -5.054 1.00 0.00 98 PHE A CA 5
ATOM 8798 C C . PHE A 1 98 ? 0.767 10.712 -5.612 1.00 0.00 98 PHE A C 5
ATOM 8799 O O . PHE A 1 98 ? 1.564 11.337 -4.918 1.00 0.00 98 PHE A O 5
ATOM 8816 N N . LEU A 1 99 ? 1.018 10.362 -6.869 1.00 0.00 99 LEU A N 5
ATOM 8817 C CA . LEU A 1 99 ? 2.267 10.721 -7.531 1.00 0.00 99 LEU A CA 5
ATOM 8818 C C . LEU A 1 99 ? 2.428 12.237 -7.610 1.00 0.00 99 LEU A C 5
ATOM 8819 O O . LEU A 1 99 ? 3.527 12.766 -7.451 1.00 0.00 99 LEU A O 5
ATOM 8835 N N . ARG A 1 100 ? 1.320 12.931 -7.835 1.00 0.00 100 ARG A N 5
ATOM 8836 C CA . ARG A 1 100 ? 1.329 14.382 -7.934 1.00 0.00 100 ARG A CA 5
ATOM 8837 C C . ARG A 1 100 ? 1.512 14.991 -6.555 1.00 0.00 100 ARG A C 5
ATOM 8838 O O . ARG A 1 100 ? 2.269 15.945 -6.369 1.00 0.00 100 ARG A O 5
ATOM 8859 N N . ARG A 1 101 ? 0.794 14.429 -5.597 1.00 0.00 101 ARG A N 5
ATOM 8860 C CA . ARG A 1 101 ? 0.915 14.831 -4.200 1.00 0.00 101 ARG A CA 5
ATOM 8861 C C . ARG A 1 101 ? 2.365 14.688 -3.737 1.00 0.00 101 ARG A C 5
ATOM 8862 O O . ARG A 1 101 ? 2.917 15.583 -3.097 1.00 0.00 101 ARG A O 5
ATOM 8883 N N . LEU A 1 102 ? 2.969 13.555 -4.080 1.00 0.00 102 LEU A N 5
ATOM 8884 C CA . LEU A 1 102 ? 4.356 13.276 -3.731 1.00 0.00 102 LEU A CA 5
ATOM 8885 C C . LEU A 1 102 ? 5.315 14.203 -4.477 1.00 0.00 102 LEU A C 5
ATOM 8886 O O . LEU A 1 102 ? 6.347 14.605 -3.936 1.00 0.00 102 LEU A O 5
ATOM 8902 N N . ALA A 1 103 ? 4.964 14.539 -5.717 1.00 0.00 103 ALA A N 5
ATOM 8903 C CA . ALA A 1 103 ? 5.792 15.400 -6.557 1.00 0.00 103 ALA A CA 5
ATOM 8904 C C . ALA A 1 103 ? 6.095 16.728 -5.872 1.00 0.00 103 ALA A C 5
ATOM 8905 O O . ALA A 1 103 ? 7.172 17.290 -6.053 1.00 0.00 103 ALA A O 5
ATOM 8912 N N . ARG A 1 104 ? 5.155 17.209 -5.066 1.00 0.00 104 ARG A N 5
ATOM 8913 C CA . ARG A 1 104 ? 5.356 18.438 -4.304 1.00 0.00 104 ARG A CA 5
ATOM 8914 C C . ARG A 1 104 ? 6.602 18.324 -3.429 1.00 0.00 104 ARG A C 5
ATOM 8915 O O . ARG A 1 104 ? 7.429 19.234 -3.375 1.00 0.00 104 ARG A O 5
ATOM 8936 N N . GLU A 1 105 ? 6.721 17.191 -2.752 1.00 0.00 105 GLU A N 5
ATOM 8937 C CA . GLU A 1 105 ? 7.810 16.944 -1.832 1.00 0.00 105 GLU A CA 5
ATOM 8938 C C . GLU A 1 105 ? 9.119 16.710 -2.575 1.00 0.00 105 GLU A C 5
ATOM 8939 O O . GLU A 1 105 ? 10.178 17.163 -2.146 1.00 0.00 105 GLU A O 5
ATOM 8951 N N . ASP A 1 106 ? 9.030 15.997 -3.685 1.00 0.00 106 ASP A N 5
ATOM 8952 C CA . ASP A 1 106 ? 10.204 15.647 -4.484 1.00 0.00 106 ASP A CA 5
ATOM 8953 C C . ASP A 1 106 ? 10.765 16.859 -5.210 1.00 0.00 106 ASP A C 5
ATOM 8954 O O . ASP A 1 106 ? 11.965 17.109 -5.187 1.00 0.00 106 ASP A O 5
ATOM 8963 N N . ALA A 1 107 ? 9.885 17.604 -5.854 1.00 0.00 107 ALA A N 5
ATOM 8964 C CA . ALA A 1 107 ? 10.288 18.774 -6.626 1.00 0.00 107 ALA A CA 5
ATOM 8965 C C . ALA A 1 107 ? 10.918 19.843 -5.740 1.00 0.00 107 ALA A C 5
ATOM 8966 O O . ALA A 1 107 ? 11.883 20.496 -6.135 1.00 0.00 107 ALA A O 5
ATOM 8973 N N . LEU A 1 108 ? 10.352 20.053 -4.562 1.00 0.00 108 LEU A N 5
ATOM 8974 C CA . LEU A 1 108 ? 10.887 21.031 -3.635 1.00 0.00 108 LEU A CA 5
ATOM 8975 C C . LEU A 1 108 ? 12.058 20.467 -2.827 1.00 0.00 108 LEU A C 5
ATOM 8976 O O . LEU A 1 108 ? 13.135 21.058 -2.788 1.00 0.00 108 LEU A O 5
ATOM 8992 N N . GLU A 1 109 ? 11.831 19.324 -2.183 1.00 0.00 109 GLU A N 5
ATOM 8993 C CA . GLU A 1 109 ? 12.778 18.758 -1.219 1.00 0.00 109 GLU A CA 5
ATOM 8994 C C . GLU A 1 109 ? 13.044 19.768 -0.110 1.00 0.00 109 GLU A C 5
ATOM 8995 O O . GLU A 1 109 ? 14.125 19.804 0.481 1.00 0.00 109 GLU A O 5
ATOM 9007 N N . HIS A 1 110 ? 12.023 20.586 0.160 1.00 0.00 110 HIS A N 5
ATOM 9008 C CA . HIS A 1 110 ? 12.081 21.644 1.156 1.00 0.00 110 HIS A CA 5
ATOM 9009 C C . HIS A 1 110 ? 13.086 22.729 0.744 1.00 0.00 110 HIS A C 5
ATOM 9010 O O . HIS A 1 110 ? 13.475 23.576 1.549 1.00 0.00 110 HIS A O 5
ATOM 9025 N N . HIS A 1 111 ? 13.489 22.705 -0.526 1.00 0.00 111 HIS A N 5
ATOM 9026 C CA . HIS A 1 111 ? 14.383 23.716 -1.075 1.00 0.00 111 HIS A CA 5
ATOM 9027 C C . HIS A 1 111 ? 14.045 24.016 -2.538 1.00 0.00 111 HIS A C 5
ATOM 9028 O O . HIS A 1 111 ? 13.135 24.793 -2.826 1.00 0.00 111 HIS A O 5
ATOM 9043 N N . HIS A 1 112 ? 14.763 23.374 -3.452 1.00 0.00 112 HIS A N 5
ATOM 9044 C CA . HIS A 1 112 ? 14.573 23.605 -4.880 1.00 0.00 112 HIS A CA 5
ATOM 9045 C C . HIS A 1 112 ? 14.973 22.351 -5.660 1.00 0.00 112 HIS A C 5
ATOM 9046 O O . HIS A 1 112 ? 15.257 22.416 -6.854 1.00 0.00 112 HIS A O 5
ATOM 9061 N N . HIS A 1 113 ? 14.953 21.211 -4.963 1.00 0.00 113 HIS A N 5
ATOM 9062 C CA . HIS A 1 113 ? 15.442 19.933 -5.494 1.00 0.00 113 HIS A CA 5
ATOM 9063 C C . HIS A 1 113 ? 16.932 20.011 -5.805 1.00 0.00 113 HIS A C 5
ATOM 9064 O O . HIS A 1 113 ? 17.348 20.617 -6.792 1.00 0.00 113 HIS A O 5
ATOM 9079 N N . HIS A 1 114 ? 17.731 19.385 -4.963 1.00 0.00 114 HIS A N 5
ATOM 9080 C CA . HIS A 1 114 ? 19.173 19.408 -5.142 1.00 0.00 114 HIS A CA 5
ATOM 9081 C C . HIS A 1 114 ? 19.595 18.339 -6.140 1.00 0.00 114 HIS A C 5
ATOM 9082 O O . HIS A 1 114 ? 19.239 17.169 -5.996 1.00 0.00 114 HIS A O 5
ATOM 9097 N N . HIS A 1 115 ? 20.339 18.765 -7.155 1.00 0.00 115 HIS A N 5
ATOM 9098 C CA . HIS A 1 115 ? 20.753 17.895 -8.249 1.00 0.00 115 HIS A CA 5
ATOM 9099 C C . HIS A 1 115 ? 19.527 17.427 -9.035 1.00 0.00 115 HIS A C 5
ATOM 9100 O O . HIS A 1 115 ? 19.122 16.252 -8.892 1.00 0.00 115 HIS A O 5
ATOM 9116 N N . MET A 1 1 ? -16.433 -0.945 18.124 1.00 0.00 1 MET A N 6
ATOM 9117 C CA . MET A 1 1 ? -16.563 -1.869 16.978 1.00 0.00 1 MET A CA 6
ATOM 9118 C C . MET A 1 1 ? -16.036 -3.250 17.342 1.00 0.00 1 MET A C 6
ATOM 9119 O O . MET A 1 1 ? -15.345 -3.416 18.351 1.00 0.00 1 MET A O 6
ATOM 9135 N N . GLN A 1 2 ? -16.374 -4.241 16.524 1.00 0.00 2 GLN A N 6
ATOM 9136 C CA . GLN A 1 2 ? -15.970 -5.618 16.769 1.00 0.00 2 GLN A CA 6
ATOM 9137 C C . GLN A 1 2 ? -14.485 -5.790 16.499 1.00 0.00 2 GLN A C 6
ATOM 9138 O O . GLN A 1 2 ? -13.907 -5.120 15.639 1.00 0.00 2 GLN A O 6
ATOM 9152 N N . ALA A 1 3 ? -13.878 -6.688 17.248 1.00 0.00 3 ALA A N 6
ATOM 9153 C CA . ALA A 1 3 ? -12.445 -6.935 17.153 1.00 0.00 3 ALA A CA 6
ATOM 9154 C C . ALA A 1 3 ? -12.134 -7.907 16.023 1.00 0.00 3 ALA A C 6
ATOM 9155 O O . ALA A 1 3 ? -11.949 -9.110 16.238 1.00 0.00 3 ALA A O 6
ATOM 9162 N N . ILE A 1 4 ? -12.097 -7.369 14.815 1.00 0.00 4 ILE A N 6
ATOM 9163 C CA . ILE A 1 4 ? -11.854 -8.154 13.615 1.00 0.00 4 ILE A CA 6
ATOM 9164 C C . ILE A 1 4 ? -10.452 -8.762 13.625 1.00 0.00 4 ILE A C 6
ATOM 9165 O O . ILE A 1 4 ? -10.245 -9.880 13.154 1.00 0.00 4 ILE A O 6
ATOM 9181 N N . THR A 1 5 ? -9.501 -8.028 14.189 1.00 0.00 5 THR A N 6
ATOM 9182 C CA . THR A 1 5 ? -8.110 -8.457 14.217 1.00 0.00 5 THR A CA 6
ATOM 9183 C C . THR A 1 5 ? -7.952 -9.822 14.888 1.00 0.00 5 THR A C 6
ATOM 9184 O O . THR A 1 5 ? -7.223 -10.685 14.397 1.00 0.00 5 THR A O 6
ATOM 9195 N N . GLU A 1 6 ? -8.678 -10.017 15.981 1.00 0.00 6 GLU A N 6
ATOM 9196 C CA . GLU A 1 6 ? -8.528 -11.207 16.807 1.00 0.00 6 GLU A CA 6
ATOM 9197 C C . GLU A 1 6 ? -8.985 -12.463 16.065 1.00 0.00 6 GLU A C 6
ATOM 9198 O O . GLU A 1 6 ? -8.338 -13.507 16.140 1.00 0.00 6 GLU A O 6
ATOM 9210 N N . ARG A 1 7 ? -10.098 -12.362 15.349 1.00 0.00 7 ARG A N 6
ATOM 9211 C CA . ARG A 1 7 ? -10.634 -13.516 14.633 1.00 0.00 7 ARG A CA 6
ATOM 9212 C C . ARG A 1 7 ? -9.802 -13.832 13.393 1.00 0.00 7 ARG A C 6
ATOM 9213 O O . ARG A 1 7 ? -9.656 -14.996 13.021 1.00 0.00 7 ARG A O 6
ATOM 9234 N N . LEU A 1 8 ? -9.239 -12.801 12.769 1.00 0.00 8 LEU A N 6
ATOM 9235 C CA . LEU A 1 8 ? -8.457 -12.990 11.554 1.00 0.00 8 LEU A CA 6
ATOM 9236 C C . LEU A 1 8 ? -7.199 -13.812 11.822 1.00 0.00 8 LEU A C 6
ATOM 9237 O O . LEU A 1 8 ? -6.978 -14.835 11.176 1.00 0.00 8 LEU A O 6
ATOM 9253 N N . GLU A 1 9 ? -6.403 -13.395 12.806 1.00 0.00 9 GLU A N 6
ATOM 9254 C CA . GLU A 1 9 ? -5.144 -14.074 13.099 1.00 0.00 9 GLU A CA 6
ATOM 9255 C C . GLU A 1 9 ? -5.390 -15.497 13.595 1.00 0.00 9 GLU A C 6
ATOM 9256 O O . GLU A 1 9 ? -4.596 -16.404 13.330 1.00 0.00 9 GLU A O 6
ATOM 9268 N N . ALA A 1 10 ? -6.503 -15.685 14.295 1.00 0.00 10 ALA A N 6
ATOM 9269 C CA . ALA A 1 10 ? -6.871 -16.996 14.812 1.00 0.00 10 ALA A CA 6
ATOM 9270 C C . ALA A 1 10 ? -7.093 -17.993 13.679 1.00 0.00 10 ALA A C 6
ATOM 9271 O O . ALA A 1 10 ? -6.633 -19.134 13.745 1.00 0.00 10 ALA A O 6
ATOM 9278 N N . MET A 1 11 ? -7.781 -17.552 12.632 1.00 0.00 11 MET A N 6
ATOM 9279 C CA . MET A 1 11 ? -8.100 -18.419 11.505 1.00 0.00 11 MET A CA 6
ATOM 9280 C C . MET A 1 11 ? -6.839 -18.885 10.785 1.00 0.00 11 MET A C 6
ATOM 9281 O O . MET A 1 11 ? -6.699 -20.070 10.475 1.00 0.00 11 MET A O 6
ATOM 9295 N N . LEU A 1 12 ? -5.915 -17.963 10.535 1.00 0.00 12 LEU A N 6
ATOM 9296 C CA . LEU A 1 12 ? -4.651 -18.308 9.882 1.00 0.00 12 LEU A CA 6
ATOM 9297 C C . LEU A 1 12 ? -3.885 -19.341 10.706 1.00 0.00 12 LEU A C 6
ATOM 9298 O O . LEU A 1 12 ? -3.302 -20.280 10.162 1.00 0.00 12 LEU A O 6
ATOM 9314 N N . ALA A 1 13 ? -3.933 -19.189 12.024 1.00 0.00 13 ALA A N 6
ATOM 9315 C CA . ALA A 1 13 ? -3.218 -20.084 12.926 1.00 0.00 13 ALA A CA 6
ATOM 9316 C C . ALA A 1 13 ? -3.852 -21.474 12.956 1.00 0.00 13 ALA A C 6
ATOM 9317 O O . ALA A 1 13 ? -3.221 -22.446 13.365 1.00 0.00 13 ALA A O 6
ATOM 9324 N N . GLN A 1 14 ? -5.101 -21.565 12.518 1.00 0.00 14 GLN A N 6
ATOM 9325 C CA . GLN A 1 14 ? -5.815 -22.838 12.501 1.00 0.00 14 GLN A CA 6
ATOM 9326 C C . GLN A 1 14 ? -5.691 -23.525 11.144 1.00 0.00 14 GLN A C 6
ATOM 9327 O O . GLN A 1 14 ? -6.258 -24.593 10.921 1.00 0.00 14 GLN A O 6
ATOM 9341 N N . GLY A 1 15 ? -4.941 -22.909 10.241 1.00 0.00 15 GLY A N 6
ATOM 9342 C CA . GLY A 1 15 ? -4.732 -23.492 8.929 1.00 0.00 15 GLY A CA 6
ATOM 9343 C C . GLY A 1 15 ? -5.582 -22.833 7.862 1.00 0.00 15 GLY A C 6
ATOM 9344 O O . GLY A 1 15 ? -5.588 -23.252 6.706 1.00 0.00 15 GLY A O 6
ATOM 9348 N N . THR A 1 16 ? -6.302 -21.793 8.248 1.00 0.00 16 THR A N 6
ATOM 9349 C CA . THR A 1 16 ? -7.097 -21.026 7.306 1.00 0.00 16 THR A CA 6
ATOM 9350 C C . THR A 1 16 ? -6.336 -19.757 6.923 1.00 0.00 16 THR A C 6
ATOM 9351 O O . THR A 1 16 ? -6.825 -18.638 7.074 1.00 0.00 16 THR A O 6
ATOM 9362 N N . ASP A 1 17 ? -5.118 -19.962 6.439 1.00 0.00 17 ASP A N 6
ATOM 9363 C CA . ASP A 1 17 ? -4.193 -18.874 6.134 1.00 0.00 17 ASP A CA 6
ATOM 9364 C C . ASP A 1 17 ? -4.631 -18.095 4.891 1.00 0.00 17 ASP A C 6
ATOM 9365 O O . ASP A 1 17 ? -5.083 -16.954 4.999 1.00 0.00 17 ASP A O 6
ATOM 9374 N N . ASN A 1 18 ? -4.516 -18.729 3.722 1.00 0.00 18 ASN A N 6
ATOM 9375 C CA . ASN A 1 18 ? -4.935 -18.134 2.444 1.00 0.00 18 ASN A CA 6
ATOM 9376 C C . ASN A 1 18 ? -4.055 -16.944 2.056 1.00 0.00 18 ASN A C 6
ATOM 9377 O O . ASN A 1 18 ? -3.205 -16.503 2.824 1.00 0.00 18 ASN A O 6
ATOM 9388 N N . MET A 1 19 ? -4.269 -16.428 0.851 1.00 0.00 19 MET A N 6
ATOM 9389 C CA . MET A 1 19 ? -3.528 -15.268 0.367 1.00 0.00 19 MET A CA 6
ATOM 9390 C C . MET A 1 19 ? -4.307 -13.989 0.661 1.00 0.00 19 MET A C 6
ATOM 9391 O O . MET A 1 19 ? -3.774 -13.043 1.245 1.00 0.00 19 MET A O 6
ATOM 9405 N N . LEU A 1 20 ? -5.583 -13.987 0.288 1.00 0.00 20 LEU A N 6
ATOM 9406 C CA . LEU A 1 20 ? -6.437 -12.811 0.437 1.00 0.00 20 LEU A CA 6
ATOM 9407 C C . LEU A 1 20 ? -6.591 -12.442 1.912 1.00 0.00 20 LEU A C 6
ATOM 9408 O O . LEU A 1 20 ? -6.667 -11.264 2.273 1.00 0.00 20 LEU A O 6
ATOM 9424 N N . LEU A 1 21 ? -6.605 -13.450 2.766 1.00 0.00 21 LEU A N 6
ATOM 9425 C CA . LEU A 1 21 ? -6.809 -13.226 4.185 1.00 0.00 21 LEU A CA 6
ATOM 9426 C C . LEU A 1 21 ? -5.571 -12.576 4.809 1.00 0.00 21 LEU A C 6
ATOM 9427 O O . LEU A 1 21 ? -5.687 -11.769 5.734 1.00 0.00 21 LEU A O 6
ATOM 9443 N N . ARG A 1 22 ? -4.393 -12.903 4.277 1.00 0.00 22 ARG A N 6
ATOM 9444 C CA . ARG A 1 22 ? -3.153 -12.255 4.705 1.00 0.00 22 ARG A CA 6
ATOM 9445 C C . ARG A 1 22 ? -3.213 -10.759 4.409 1.00 0.00 22 ARG A C 6
ATOM 9446 O O . ARG A 1 22 ? -2.838 -9.929 5.240 1.00 0.00 22 ARG A O 6
ATOM 9467 N N . PHE A 1 23 ? -3.697 -10.430 3.216 1.00 0.00 23 PHE A N 6
ATOM 9468 C CA . PHE A 1 23 ? -3.803 -9.042 2.780 1.00 0.00 23 PHE A CA 6
ATOM 9469 C C . PHE A 1 23 ? -4.801 -8.276 3.646 1.00 0.00 23 PHE A C 6
ATOM 9470 O O . PHE A 1 23 ? -4.599 -7.097 3.953 1.00 0.00 23 PHE A O 6
ATOM 9487 N N . THR A 1 24 ? -5.872 -8.957 4.040 1.00 0.00 24 THR A N 6
ATOM 9488 C CA . THR A 1 24 ? -6.904 -8.356 4.875 1.00 0.00 24 THR A CA 6
ATOM 9489 C C . THR A 1 24 ? -6.310 -7.848 6.193 1.00 0.00 24 THR A C 6
ATOM 9490 O O . THR A 1 24 ? -6.712 -6.804 6.711 1.00 0.00 24 THR A O 6
ATOM 9501 N N . LEU A 1 25 ? -5.329 -8.577 6.711 1.00 0.00 25 LEU A N 6
ATOM 9502 C CA . LEU A 1 25 ? -4.619 -8.160 7.915 1.00 0.00 25 LEU A CA 6
ATOM 9503 C C . LEU A 1 25 ? -3.744 -6.942 7.634 1.00 0.00 25 LEU A C 6
ATOM 9504 O O . LEU A 1 25 ? -3.750 -5.976 8.398 1.00 0.00 25 LEU A O 6
ATOM 9520 N N . GLY A 1 26 ? -3.012 -6.988 6.525 1.00 0.00 26 GLY A N 6
ATOM 9521 C CA . GLY A 1 26 ? -2.068 -5.929 6.204 1.00 0.00 26 GLY A CA 6
ATOM 9522 C C . GLY A 1 26 ? -2.729 -4.574 6.040 1.00 0.00 26 GLY A C 6
ATOM 9523 O O . GLY A 1 26 ? -2.274 -3.585 6.613 1.00 0.00 26 GLY A O 6
ATOM 9527 N N . LYS A 1 27 ? -3.818 -4.531 5.281 1.00 0.00 27 LYS A N 6
ATOM 9528 C CA . LYS A 1 27 ? -4.515 -3.277 5.017 1.00 0.00 27 LYS A CA 6
ATOM 9529 C C . LYS A 1 27 ? -5.103 -2.694 6.305 1.00 0.00 27 LYS A C 6
ATOM 9530 O O . LYS A 1 27 ? -5.101 -1.481 6.504 1.00 0.00 27 LYS A O 6
ATOM 9549 N N . THR A 1 28 ? -5.587 -3.567 7.182 1.00 0.00 28 THR A N 6
ATOM 9550 C CA . THR A 1 28 ? -6.180 -3.142 8.442 1.00 0.00 28 THR A CA 6
ATOM 9551 C C . THR A 1 28 ? -5.120 -2.577 9.387 1.00 0.00 28 THR A C 6
ATOM 9552 O O . THR A 1 28 ? -5.345 -1.565 10.060 1.00 0.00 28 THR A O 6
ATOM 9563 N N . TYR A 1 29 ? -3.956 -3.222 9.424 1.00 0.00 29 TYR A N 6
ATOM 9564 C CA . TYR A 1 29 ? -2.858 -2.752 10.257 1.00 0.00 29 TYR A CA 6
ATOM 9565 C C . TYR A 1 29 ? -2.401 -1.367 9.814 1.00 0.00 29 TYR A C 6
ATOM 9566 O O . TYR A 1 29 ? -2.123 -0.502 10.645 1.00 0.00 29 TYR A O 6
ATOM 9584 N N . ALA A 1 30 ? -2.352 -1.154 8.504 1.00 0.00 30 ALA A N 6
ATOM 9585 C CA . ALA A 1 30 ? -1.925 0.127 7.946 1.00 0.00 30 ALA A CA 6
ATOM 9586 C C . ALA A 1 30 ? -2.871 1.251 8.360 1.00 0.00 30 ALA A C 6
ATOM 9587 O O . ALA A 1 30 ? -2.443 2.379 8.602 1.00 0.00 30 ALA A O 6
ATOM 9594 N N . GLU A 1 31 ? -4.155 0.930 8.456 1.00 0.00 31 GLU A N 6
ATOM 9595 C CA . GLU A 1 31 ? -5.164 1.895 8.886 1.00 0.00 31 GLU A CA 6
ATOM 9596 C C . GLU A 1 31 ? -4.959 2.293 10.349 1.00 0.00 31 GLU A C 6
ATOM 9597 O O . GLU A 1 31 ? -5.384 3.365 10.781 1.00 0.00 31 GLU A O 6
ATOM 9609 N N . HIS A 1 32 ? -4.298 1.424 11.106 1.00 0.00 32 HIS A N 6
ATOM 9610 C CA . HIS A 1 32 ? -4.045 1.665 12.522 1.00 0.00 32 HIS A CA 6
ATOM 9611 C C . HIS A 1 32 ? -2.609 2.129 12.755 1.00 0.00 32 HIS A C 6
ATOM 9612 O O . HIS A 1 32 ? -2.135 2.139 13.892 1.00 0.00 32 HIS A O 6
ATOM 9627 N N . GLU A 1 33 ? -1.924 2.504 11.672 1.00 0.00 33 GLU A N 6
ATOM 9628 C CA . GLU A 1 33 ? -0.542 2.991 11.741 1.00 0.00 33 GLU A CA 6
ATOM 9629 C C . GLU A 1 33 ? 0.411 1.862 12.162 1.00 0.00 33 GLU A C 6
ATOM 9630 O O . GLU A 1 33 ? 1.573 2.088 12.500 1.00 0.00 33 GLU A O 6
ATOM 9642 N N . GLN A 1 34 ? -0.076 0.632 12.084 1.00 0.00 34 GLN A N 6
ATOM 9643 C CA . GLN A 1 34 ? 0.718 -0.539 12.432 1.00 0.00 34 GLN A CA 6
ATOM 9644 C C . GLN A 1 34 ? 1.461 -1.046 11.203 1.00 0.00 34 GLN A C 6
ATOM 9645 O O . GLN A 1 34 ? 1.492 -2.245 10.933 1.00 0.00 34 GLN A O 6
ATOM 9659 N N . PHE A 1 35 ? 2.068 -0.113 10.473 1.00 0.00 35 PHE A N 6
ATOM 9660 C CA . PHE A 1 35 ? 2.763 -0.416 9.223 1.00 0.00 35 PHE A CA 6
ATOM 9661 C C . PHE A 1 35 ? 3.831 -1.487 9.427 1.00 0.00 35 PHE A C 6
ATOM 9662 O O . PHE A 1 35 ? 4.104 -2.281 8.530 1.00 0.00 35 PHE A O 6
ATOM 9679 N N . ASP A 1 36 ? 4.412 -1.507 10.617 1.00 0.00 36 ASP A N 6
ATOM 9680 C CA . ASP A 1 36 ? 5.432 -2.488 10.970 1.00 0.00 36 ASP A CA 6
ATOM 9681 C C . ASP A 1 36 ? 4.870 -3.904 10.883 1.00 0.00 36 ASP A C 6
ATOM 9682 O O . ASP A 1 36 ? 5.487 -4.802 10.311 1.00 0.00 36 ASP A O 6
ATOM 9691 N N . ALA A 1 37 ? 3.689 -4.081 11.462 1.00 0.00 37 ALA A N 6
ATOM 9692 C CA . ALA A 1 37 ? 2.992 -5.366 11.455 1.00 0.00 37 ALA A CA 6
ATOM 9693 C C . ALA A 1 37 ? 2.388 -5.656 10.084 1.00 0.00 37 ALA A C 6
ATOM 9694 O O . ALA A 1 37 ? 2.204 -6.816 9.696 1.00 0.00 37 ALA A O 6
ATOM 9701 N N . ALA A 1 38 ? 2.065 -4.592 9.361 1.00 0.00 38 ALA A N 6
ATOM 9702 C CA . ALA A 1 38 ? 1.481 -4.709 8.036 1.00 0.00 38 ALA A CA 6
ATOM 9703 C C . ALA A 1 38 ? 2.497 -5.218 7.024 1.00 0.00 38 ALA A C 6
ATOM 9704 O O . ALA A 1 38 ? 2.159 -6.025 6.161 1.00 0.00 38 ALA A O 6
ATOM 9711 N N . LEU A 1 39 ? 3.744 -4.755 7.151 1.00 0.00 39 LEU A N 6
ATOM 9712 C CA . LEU A 1 39 ? 4.800 -5.073 6.185 1.00 0.00 39 LEU A CA 6
ATOM 9713 C C . LEU A 1 39 ? 4.913 -6.576 5.878 1.00 0.00 39 LEU A C 6
ATOM 9714 O O . LEU A 1 39 ? 4.836 -6.958 4.711 1.00 0.00 39 LEU A O 6
ATOM 9730 N N . PRO A 1 40 ? 5.071 -7.458 6.891 1.00 0.00 40 PRO A N 6
ATOM 9731 C CA . PRO A 1 40 ? 5.201 -8.900 6.649 1.00 0.00 40 PRO A CA 6
ATOM 9732 C C . PRO A 1 40 ? 3.949 -9.498 6.008 1.00 0.00 40 PRO A C 6
ATOM 9733 O O . PRO A 1 40 ? 4.033 -10.321 5.098 1.00 0.00 40 PRO A O 6
ATOM 9744 N N . HIS A 1 41 ? 2.787 -9.051 6.465 1.00 0.00 41 HIS A N 6
ATOM 9745 C CA . HIS A 1 41 ? 1.522 -9.587 5.981 1.00 0.00 41 HIS A CA 6
ATOM 9746 C C . HIS A 1 41 ? 1.247 -9.136 4.551 1.00 0.00 41 HIS A C 6
ATOM 9747 O O . HIS A 1 41 ? 0.742 -9.906 3.734 1.00 0.00 41 HIS A O 6
ATOM 9762 N N . LEU A 1 42 ? 1.590 -7.895 4.254 1.00 0.00 42 LEU A N 6
ATOM 9763 C CA . LEU A 1 42 ? 1.425 -7.352 2.913 1.00 0.00 42 LEU A CA 6
ATOM 9764 C C . LEU A 1 42 ? 2.437 -7.982 1.959 1.00 0.00 42 LEU A C 6
ATOM 9765 O O . LEU A 1 42 ? 2.104 -8.352 0.831 1.00 0.00 42 LEU A O 6
ATOM 9781 N N . ARG A 1 43 ? 3.670 -8.122 2.435 1.00 0.00 43 ARG A N 6
ATOM 9782 C CA . ARG A 1 43 ? 4.751 -8.684 1.634 1.00 0.00 43 ARG A CA 6
ATOM 9783 C C . ARG A 1 43 ? 4.441 -10.130 1.258 1.00 0.00 43 ARG A C 6
ATOM 9784 O O . ARG A 1 43 ? 4.626 -10.539 0.113 1.00 0.00 43 ARG A O 6
ATOM 9805 N N . ALA A 1 44 ? 3.954 -10.890 2.233 1.00 0.00 44 ALA A N 6
ATOM 9806 C CA . ALA A 1 44 ? 3.643 -12.299 2.033 1.00 0.00 44 ALA A CA 6
ATOM 9807 C C . ALA A 1 44 ? 2.518 -12.490 1.020 1.00 0.00 44 ALA A C 6
ATOM 9808 O O . ALA A 1 44 ? 2.500 -13.476 0.283 1.00 0.00 44 ALA A O 6
ATOM 9815 N N . ALA A 1 45 ? 1.582 -11.550 0.987 1.00 0.00 45 ALA A N 6
ATOM 9816 C CA . ALA A 1 45 ? 0.468 -11.623 0.049 1.00 0.00 45 ALA A CA 6
ATOM 9817 C C . ALA A 1 45 ? 0.950 -11.404 -1.383 1.00 0.00 45 ALA A C 6
ATOM 9818 O O . ALA A 1 45 ? 0.622 -12.174 -2.290 1.00 0.00 45 ALA A O 6
ATOM 9825 N N . LEU A 1 46 ? 1.755 -10.366 -1.572 1.00 0.00 46 LEU A N 6
ATOM 9826 C CA . LEU A 1 46 ? 2.291 -10.025 -2.888 1.00 0.00 46 LEU A CA 6
ATOM 9827 C C . LEU A 1 46 ? 3.306 -11.050 -3.363 1.00 0.00 46 LEU A C 6
ATOM 9828 O O . LEU A 1 46 ? 3.542 -11.192 -4.562 1.00 0.00 46 LEU A O 6
ATOM 9844 N N . ASP A 1 47 ? 3.929 -11.738 -2.418 1.00 0.00 47 ASP A N 6
ATOM 9845 C CA . ASP A 1 47 ? 4.891 -12.785 -2.740 1.00 0.00 47 ASP A CA 6
ATOM 9846 C C . ASP A 1 47 ? 4.242 -13.845 -3.627 1.00 0.00 47 ASP A C 6
ATOM 9847 O O . ASP A 1 47 ? 4.841 -14.316 -4.595 1.00 0.00 47 ASP A O 6
ATOM 9856 N N . PHE A 1 48 ? 3.007 -14.206 -3.297 1.00 0.00 48 PHE A N 6
ATOM 9857 C CA . PHE A 1 48 ? 2.259 -15.179 -4.087 1.00 0.00 48 PHE A CA 6
ATOM 9858 C C . PHE A 1 48 ? 1.601 -14.530 -5.304 1.00 0.00 48 PHE A C 6
ATOM 9859 O O . PHE A 1 48 ? 1.642 -15.080 -6.406 1.00 0.00 48 PHE A O 6
ATOM 9876 N N . ASP A 1 49 ? 1.000 -13.362 -5.111 1.00 0.00 49 ASP A N 6
ATOM 9877 C CA . ASP A 1 49 ? 0.310 -12.677 -6.202 1.00 0.00 49 ASP A CA 6
ATOM 9878 C C . ASP A 1 49 ? 0.657 -11.195 -6.223 1.00 0.00 49 ASP A C 6
ATOM 9879 O O . ASP A 1 49 ? -0.004 -10.382 -5.577 1.00 0.00 49 ASP A O 6
ATOM 9888 N N . PRO A 1 50 ? 1.732 -10.829 -6.936 1.00 0.00 50 PRO A N 6
ATOM 9889 C CA . PRO A 1 50 ? 2.190 -9.441 -7.021 1.00 0.00 50 PRO A CA 6
ATOM 9890 C C . PRO A 1 50 ? 1.268 -8.575 -7.876 1.00 0.00 50 PRO A C 6
ATOM 9891 O O . PRO A 1 50 ? 1.462 -7.366 -7.985 1.00 0.00 50 PRO A O 6
ATOM 9902 N N . THR A 1 51 ? 0.263 -9.200 -8.473 1.00 0.00 51 THR A N 6
ATOM 9903 C CA . THR A 1 51 ? -0.644 -8.511 -9.377 1.00 0.00 51 THR A CA 6
ATOM 9904 C C . THR A 1 51 ? -1.918 -8.049 -8.669 1.00 0.00 51 THR A C 6
ATOM 9905 O O . THR A 1 51 ? -2.949 -7.838 -9.306 1.00 0.00 51 THR A O 6
ATOM 9916 N N . TYR A 1 52 ? -1.845 -7.885 -7.356 1.00 0.00 52 TYR A N 6
ATOM 9917 C CA . TYR A 1 52 ? -2.986 -7.388 -6.601 1.00 0.00 52 TYR A CA 6
ATOM 9918 C C . TYR A 1 52 ? -2.981 -5.858 -6.604 1.00 0.00 52 TYR A C 6
ATOM 9919 O O . TYR A 1 52 ? -2.272 -5.227 -5.820 1.00 0.00 52 TYR A O 6
ATOM 9937 N N . SER A 1 53 ? -3.779 -5.288 -7.501 1.00 0.00 53 SER A N 6
ATOM 9938 C CA . SER A 1 53 ? -3.820 -3.842 -7.752 1.00 0.00 53 SER A CA 6
ATOM 9939 C C . SER A 1 53 ? -3.942 -3.009 -6.474 1.00 0.00 53 SER A C 6
ATOM 9940 O O . SER A 1 53 ? -3.258 -1.995 -6.318 1.00 0.00 53 SER A O 6
ATOM 9948 N N . VAL A 1 54 ? -4.808 -3.433 -5.565 1.00 0.00 54 VAL A N 6
ATOM 9949 C CA . VAL A 1 54 ? -5.054 -2.684 -4.338 1.00 0.00 54 VAL A CA 6
ATOM 9950 C C . VAL A 1 54 ? -3.778 -2.578 -3.500 1.00 0.00 54 VAL A C 6
ATOM 9951 O O . VAL A 1 54 ? -3.502 -1.539 -2.894 1.00 0.00 54 VAL A O 6
ATOM 9964 N N . ALA A 1 55 ? -2.982 -3.639 -3.513 1.00 0.00 55 ALA A N 6
ATOM 9965 C CA . ALA A 1 55 ? -1.778 -3.712 -2.699 1.00 0.00 55 ALA A CA 6
ATOM 9966 C C . ALA A 1 55 ? -0.703 -2.762 -3.205 1.00 0.00 55 ALA A C 6
ATOM 9967 O O . ALA A 1 55 ? 0.115 -2.278 -2.425 1.00 0.00 55 ALA A O 6
ATOM 9974 N N . TRP A 1 56 ? -0.711 -2.492 -4.507 1.00 0.00 56 TRP A N 6
ATOM 9975 C CA . TRP A 1 56 ? 0.279 -1.602 -5.108 1.00 0.00 56 TRP A CA 6
ATOM 9976 C C . TRP A 1 56 ? 0.219 -0.223 -4.454 1.00 0.00 56 TRP A C 6
ATOM 9977 O O . TRP A 1 56 ? 1.243 0.340 -4.062 1.00 0.00 56 TRP A O 6
ATOM 9998 N N . LYS A 1 57 ? -0.992 0.307 -4.330 1.00 0.00 57 LYS A N 6
ATOM 9999 C CA . LYS A 1 57 ? -1.203 1.602 -3.698 1.00 0.00 57 LYS A CA 6
ATOM 10000 C C . LYS A 1 57 ? -0.879 1.548 -2.202 1.00 0.00 57 LYS A C 6
ATOM 10001 O O . LYS A 1 57 ? -0.363 2.516 -1.635 1.00 0.00 57 LYS A O 6
ATOM 10020 N N . TRP A 1 58 ? -1.166 0.409 -1.570 1.00 0.00 58 TRP A N 6
ATOM 10021 C CA . TRP A 1 58 ? -0.864 0.223 -0.152 1.00 0.00 58 TRP A CA 6
ATOM 10022 C C . TRP A 1 58 ? 0.641 0.216 0.098 1.00 0.00 58 TRP A C 6
ATOM 10023 O O . TRP A 1 58 ? 1.096 0.675 1.144 1.00 0.00 58 TRP A O 6
ATOM 10044 N N . LEU A 1 59 ? 1.407 -0.296 -0.866 1.00 0.00 59 LEU A N 6
ATOM 10045 C CA . LEU A 1 59 ? 2.863 -0.379 -0.729 1.00 0.00 59 LEU A CA 6
ATOM 10046 C C . LEU A 1 59 ? 3.466 0.982 -0.423 1.00 0.00 59 LEU A C 6
ATOM 10047 O O . LEU A 1 59 ? 4.207 1.134 0.548 1.00 0.00 59 LEU A O 6
ATOM 10063 N N . GLY A 1 60 ? 3.122 1.969 -1.234 1.00 0.00 60 GLY A N 6
ATOM 10064 C CA . GLY A 1 60 ? 3.654 3.302 -1.039 1.00 0.00 60 GLY A CA 6
ATOM 10065 C C . GLY A 1 60 ? 3.262 3.891 0.301 1.00 0.00 60 GLY A C 6
ATOM 10066 O O . GLY A 1 60 ? 4.076 4.523 0.973 1.00 0.00 60 GLY A O 6
ATOM 10070 N N . LYS A 1 61 ? 2.017 3.663 0.703 1.00 0.00 61 LYS A N 6
ATOM 10071 C CA . LYS A 1 61 ? 1.512 4.194 1.962 1.00 0.00 61 LYS A CA 6
ATOM 10072 C C . LYS A 1 61 ? 2.167 3.504 3.153 1.00 0.00 61 LYS A C 6
ATOM 10073 O O . LYS A 1 61 ? 2.525 4.155 4.137 1.00 0.00 61 LYS A O 6
ATOM 10092 N N . THR A 1 62 ? 2.339 2.196 3.055 1.00 0.00 62 THR A N 6
ATOM 10093 C CA . THR A 1 62 ? 2.935 1.424 4.135 1.00 0.00 62 THR A CA 6
ATOM 10094 C C . THR A 1 62 ? 4.410 1.785 4.310 1.00 0.00 62 THR A C 6
ATOM 10095 O O . THR A 1 62 ? 4.888 1.953 5.434 1.00 0.00 62 THR A O 6
ATOM 10106 N N . LEU A 1 63 ? 5.120 1.931 3.194 1.00 0.00 63 LEU A N 6
ATOM 10107 C CA . LEU A 1 63 ? 6.523 2.320 3.233 1.00 0.00 63 LEU A CA 6
ATOM 10108 C C . LEU A 1 63 ? 6.665 3.751 3.739 1.00 0.00 63 LEU A C 6
ATOM 10109 O O . LEU A 1 63 ? 7.619 4.078 4.445 1.00 0.00 63 LEU A O 6
ATOM 10125 N N . GLN A 1 64 ? 5.703 4.596 3.386 1.00 0.00 64 GLN A N 6
ATOM 10126 C CA . GLN A 1 64 ? 5.682 5.974 3.855 1.00 0.00 64 GLN A CA 6
ATOM 10127 C C . GLN A 1 64 ? 5.489 6.018 5.366 1.00 0.00 64 GLN A C 6
ATOM 10128 O O . GLN A 1 64 ? 6.154 6.784 6.061 1.00 0.00 64 GLN A O 6
ATOM 10142 N N . GLY A 1 65 ? 4.588 5.178 5.865 1.00 0.00 65 GLY A N 6
ATOM 10143 C CA . GLY A 1 65 ? 4.363 5.084 7.297 1.00 0.00 65 GLY A CA 6
ATOM 10144 C C . GLY A 1 65 ? 5.617 4.674 8.043 1.00 0.00 65 GLY A C 6
ATOM 10145 O O . GLY A 1 65 ? 5.857 5.116 9.163 1.00 0.00 65 GLY A O 6
ATOM 10149 N N . GLN A 1 66 ? 6.412 3.818 7.413 1.00 0.00 66 GLN A N 6
ATOM 10150 C CA . GLN A 1 66 ? 7.714 3.434 7.942 1.00 0.00 66 GLN A CA 6
ATOM 10151 C C . GLN A 1 66 ? 8.641 4.652 7.920 1.00 0.00 66 GLN A C 6
ATOM 10152 O O . GLN A 1 66 ? 9.275 4.995 8.922 1.00 0.00 66 GLN A O 6
ATOM 10166 N N . GLY A 1 67 ? 8.691 5.314 6.775 1.00 0.00 67 GLY A N 6
ATOM 10167 C CA . GLY A 1 67 ? 9.532 6.483 6.618 1.00 0.00 67 GLY A CA 6
ATOM 10168 C C . GLY A 1 67 ? 10.337 6.444 5.336 1.00 0.00 67 GLY A C 6
ATOM 10169 O O . GLY A 1 67 ? 11.229 7.267 5.128 1.00 0.00 67 GLY A O 6
ATOM 10173 N N . ASP A 1 68 ? 10.023 5.486 4.473 1.00 0.00 68 ASP A N 6
ATOM 10174 C CA . ASP A 1 68 ? 10.720 5.334 3.206 1.00 0.00 68 ASP A CA 6
ATOM 10175 C C . ASP A 1 68 ? 10.148 6.273 2.159 1.00 0.00 68 ASP A C 6
ATOM 10176 O O . ASP A 1 68 ? 9.245 5.900 1.410 1.00 0.00 68 ASP A O 6
ATOM 10185 N N . ARG A 1 69 ? 10.654 7.498 2.124 1.00 0.00 69 ARG A N 6
ATOM 10186 C CA . ARG A 1 69 ? 10.230 8.460 1.115 1.00 0.00 69 ARG A CA 6
ATOM 10187 C C . ARG A 1 69 ? 10.647 7.999 -0.277 1.00 0.00 69 ARG A C 6
ATOM 10188 O O . ARG A 1 69 ? 9.906 8.171 -1.244 1.00 0.00 69 ARG A O 6
ATOM 10209 N N . ALA A 1 70 ? 11.828 7.393 -0.368 1.00 0.00 70 ALA A N 6
ATOM 10210 C CA . ALA A 1 70 ? 12.311 6.855 -1.631 1.00 0.00 70 ALA A CA 6
ATOM 10211 C C . ALA A 1 70 ? 11.484 5.644 -2.047 1.00 0.00 70 ALA A C 6
ATOM 10212 O O . ALA A 1 70 ? 11.031 5.550 -3.189 1.00 0.00 70 ALA A O 6
ATOM 10219 N N . GLY A 1 71 ? 11.278 4.734 -1.099 1.00 0.00 71 GLY A N 6
ATOM 10220 C CA . GLY A 1 71 ? 10.520 3.523 -1.364 1.00 0.00 71 GLY A CA 6
ATOM 10221 C C . GLY A 1 71 ? 9.085 3.802 -1.763 1.00 0.00 71 GLY A C 6
ATOM 10222 O O . GLY A 1 71 ? 8.569 3.191 -2.699 1.00 0.00 71 GLY A O 6
ATOM 10226 N N . ALA A 1 72 ? 8.442 4.730 -1.060 1.00 0.00 72 ALA A N 6
ATOM 10227 C CA . ALA A 1 72 ? 7.069 5.109 -1.368 1.00 0.00 72 ALA A CA 6
ATOM 10228 C C . ALA A 1 72 ? 6.952 5.594 -2.806 1.00 0.00 72 ALA A C 6
ATOM 10229 O O . ALA A 1 72 ? 6.070 5.162 -3.548 1.00 0.00 72 ALA A O 6
ATOM 10236 N N . ARG A 1 73 ? 7.868 6.474 -3.199 1.00 0.00 73 ARG A N 6
ATOM 10237 C CA . ARG A 1 73 ? 7.885 7.014 -4.554 1.00 0.00 73 ARG A CA 6
ATOM 10238 C C . ARG A 1 73 ? 8.120 5.902 -5.575 1.00 0.00 73 ARG A C 6
ATOM 10239 O O . ARG A 1 73 ? 7.431 5.824 -6.594 1.00 0.00 73 ARG A O 6
ATOM 10260 N N . GLN A 1 74 ? 9.090 5.043 -5.282 1.00 0.00 74 GLN A N 6
ATOM 10261 C CA . GLN A 1 74 ? 9.424 3.918 -6.148 1.00 0.00 74 GLN A CA 6
ATOM 10262 C C . GLN A 1 74 ? 8.209 3.024 -6.372 1.00 0.00 74 GLN A C 6
ATOM 10263 O O . GLN A 1 74 ? 7.905 2.641 -7.502 1.00 0.00 74 GLN A O 6
ATOM 10277 N N . ALA A 1 75 ? 7.509 2.715 -5.287 1.00 0.00 75 ALA A N 6
ATOM 10278 C CA . ALA A 1 75 ? 6.342 1.843 -5.342 1.00 0.00 75 ALA A CA 6
ATOM 10279 C C . ALA A 1 75 ? 5.238 2.438 -6.212 1.00 0.00 75 ALA A C 6
ATOM 10280 O O . ALA A 1 75 ? 4.621 1.733 -7.008 1.00 0.00 75 ALA A O 6
ATOM 10287 N N . TRP A 1 76 ? 5.009 3.736 -6.075 1.00 0.00 76 TRP A N 6
ATOM 10288 C CA . TRP A 1 76 ? 3.936 4.397 -6.801 1.00 0.00 76 TRP A CA 6
ATOM 10289 C C . TRP A 1 76 ? 4.265 4.522 -8.285 1.00 0.00 76 TRP A C 6
ATOM 10290 O O . TRP A 1 76 ? 3.417 4.265 -9.139 1.00 0.00 76 TRP A O 6
ATOM 10311 N N . GLU A 1 77 ? 5.501 4.903 -8.592 1.00 0.00 77 GLU A N 6
ATOM 10312 C CA . GLU A 1 77 ? 5.924 5.051 -9.981 1.00 0.00 77 GLU A CA 6
ATOM 10313 C C . GLU A 1 77 ? 5.967 3.700 -10.694 1.00 0.00 77 GLU A C 6
ATOM 10314 O O . GLU A 1 77 ? 5.523 3.577 -11.835 1.00 0.00 77 GLU A O 6
ATOM 10326 N N . SER A 1 78 ? 6.494 2.689 -10.017 1.00 0.00 78 SER A N 6
ATOM 10327 C CA . SER A 1 78 ? 6.647 1.368 -10.615 1.00 0.00 78 SER A CA 6
ATOM 10328 C C . SER A 1 78 ? 5.293 0.664 -10.734 1.00 0.00 78 SER A C 6
ATOM 10329 O O . SER A 1 78 ? 5.009 0.005 -11.737 1.00 0.00 78 SER A O 6
ATOM 10337 N N . GLY A 1 79 ? 4.452 0.832 -9.717 1.00 0.00 79 GLY A N 6
ATOM 10338 C CA . GLY A 1 79 ? 3.147 0.192 -9.712 1.00 0.00 79 GLY A CA 6
ATOM 10339 C C . GLY A 1 79 ? 2.184 0.818 -10.703 1.00 0.00 79 GLY A C 6
ATOM 10340 O O . GLY A 1 79 ? 1.145 0.239 -11.021 1.00 0.00 79 GLY A O 6
ATOM 10344 N N . LEU A 1 80 ? 2.533 1.998 -11.197 1.00 0.00 80 LEU A N 6
ATOM 10345 C CA . LEU A 1 80 ? 1.701 2.711 -12.158 1.00 0.00 80 LEU A CA 6
ATOM 10346 C C . LEU A 1 80 ? 1.529 1.889 -13.426 1.00 0.00 80 LEU A C 6
ATOM 10347 O O . LEU A 1 80 ? 0.416 1.702 -13.918 1.00 0.00 80 LEU A O 6
ATOM 10363 N N . ALA A 1 81 ? 2.645 1.402 -13.945 1.00 0.00 81 ALA A N 6
ATOM 10364 C CA . ALA A 1 81 ? 2.642 0.565 -15.144 1.00 0.00 81 ALA A CA 6
ATOM 10365 C C . ALA A 1 81 ? 1.884 -0.731 -14.908 1.00 0.00 81 ALA A C 6
ATOM 10366 O O . ALA A 1 81 ? 1.242 -1.256 -15.816 1.00 0.00 81 ALA A O 6
ATOM 10373 N N . ALA A 1 82 ? 1.938 -1.233 -13.686 1.00 0.00 82 ALA A N 6
ATOM 10374 C CA . ALA A 1 82 ? 1.190 -2.426 -13.331 1.00 0.00 82 ALA A CA 6
ATOM 10375 C C . ALA A 1 82 ? -0.305 -2.144 -13.424 1.00 0.00 82 ALA A C 6
ATOM 10376 O O . ALA A 1 82 ? -1.064 -2.924 -14.006 1.00 0.00 82 ALA A O 6
ATOM 10383 N N . ALA A 1 83 ? -0.713 -1.007 -12.871 1.00 0.00 83 ALA A N 6
ATOM 10384 C CA . ALA A 1 83 ? -2.108 -0.585 -12.914 1.00 0.00 83 ALA A CA 6
ATOM 10385 C C . ALA A 1 83 ? -2.542 -0.301 -14.346 1.00 0.00 83 ALA A C 6
ATOM 10386 O O . ALA A 1 83 ? -3.654 -0.643 -14.747 1.00 0.00 83 ALA A O 6
ATOM 10393 N N . GLN A 1 84 ? -1.656 0.323 -15.115 1.00 0.00 84 GLN A N 6
ATOM 10394 C CA . GLN A 1 84 ? -1.893 0.548 -16.533 1.00 0.00 84 GLN A CA 6
ATOM 10395 C C . GLN A 1 84 ? -2.103 -0.776 -17.259 1.00 0.00 84 GLN A C 6
ATOM 10396 O O . GLN A 1 84 ? -3.052 -0.924 -18.032 1.00 0.00 84 GLN A O 6
ATOM 10410 N N . SER A 1 85 ? -1.221 -1.738 -16.992 1.00 0.00 85 SER A N 6
ATOM 10411 C CA . SER A 1 85 ? -1.311 -3.059 -17.606 1.00 0.00 85 SER A CA 6
ATOM 10412 C C . SER A 1 85 ? -2.649 -3.738 -17.301 1.00 0.00 85 SER A C 6
ATOM 10413 O O . SER A 1 85 ? -3.258 -4.339 -18.183 1.00 0.00 85 SER A O 6
ATOM 10421 N N . ARG A 1 86 ? -3.115 -3.620 -16.065 1.00 0.00 86 ARG A N 6
ATOM 10422 C CA . ARG A 1 86 ? -4.378 -4.229 -15.667 1.00 0.00 86 ARG A CA 6
ATOM 10423 C C . ARG A 1 86 ? -5.576 -3.422 -16.157 1.00 0.00 86 ARG A C 6
ATOM 10424 O O . ARG A 1 86 ? -6.706 -3.915 -16.165 1.00 0.00 86 ARG A O 6
ATOM 10445 N N . GLY A 1 87 ? -5.326 -2.190 -16.577 1.00 0.00 87 GLY A N 6
ATOM 10446 C CA . GLY A 1 87 ? -6.405 -1.318 -16.997 1.00 0.00 87 GLY A CA 6
ATOM 10447 C C . GLY A 1 87 ? -7.138 -0.716 -15.817 1.00 0.00 87 GLY A C 6
ATOM 10448 O O . GLY A 1 87 ? -8.288 -0.292 -15.932 1.00 0.00 87 GLY A O 6
ATOM 10452 N N . ASP A 1 88 ? -6.457 -0.666 -14.685 1.00 0.00 88 ASP A N 6
ATOM 10453 C CA . ASP A 1 88 ? -7.029 -0.141 -13.455 1.00 0.00 88 ASP A CA 6
ATOM 10454 C C . ASP A 1 88 ? -6.923 1.371 -13.427 1.00 0.00 88 ASP A C 6
ATOM 10455 O O . ASP A 1 88 ? -6.005 1.938 -12.833 1.00 0.00 88 ASP A O 6
ATOM 10464 N N . GLN A 1 89 ? -7.863 2.009 -14.101 1.00 0.00 89 GLN A N 6
ATOM 10465 C CA . GLN A 1 89 ? -7.895 3.455 -14.228 1.00 0.00 89 GLN A CA 6
ATOM 10466 C C . GLN A 1 89 ? -7.922 4.154 -12.875 1.00 0.00 89 GLN A C 6
ATOM 10467 O O . GLN A 1 89 ? -7.207 5.136 -12.667 1.00 0.00 89 GLN A O 6
ATOM 10481 N N . GLN A 1 90 ? -8.738 3.649 -11.960 1.00 0.00 90 GLN A N 6
ATOM 10482 C CA . GLN A 1 90 ? -8.835 4.236 -10.631 1.00 0.00 90 GLN A CA 6
ATOM 10483 C C . GLN A 1 90 ? -7.498 4.147 -9.918 1.00 0.00 90 GLN A C 6
ATOM 10484 O O . GLN A 1 90 ? -7.026 5.125 -9.345 1.00 0.00 90 GLN A O 6
ATOM 10498 N N . VAL A 1 91 ? -6.871 2.982 -10.001 1.00 0.00 91 VAL A N 6
ATOM 10499 C CA . VAL A 1 91 ? -5.633 2.728 -9.276 1.00 0.00 91 VAL A CA 6
ATOM 10500 C C . VAL A 1 91 ? -4.506 3.612 -9.799 1.00 0.00 91 VAL A C 6
ATOM 10501 O O . VAL A 1 91 ? -3.715 4.144 -9.018 1.00 0.00 91 VAL A O 6
ATOM 10514 N N . VAL A 1 92 ? -4.458 3.785 -11.117 1.00 0.00 92 VAL A N 6
ATOM 10515 C CA . VAL A 1 92 ? -3.460 4.650 -11.736 1.00 0.00 92 VAL A CA 6
ATOM 10516 C C . VAL A 1 92 ? -3.581 6.068 -11.193 1.00 0.00 92 VAL A C 6
ATOM 10517 O O . VAL A 1 92 ? -2.605 6.655 -10.724 1.00 0.00 92 VAL A O 6
ATOM 10530 N N . LYS A 1 93 ? -4.794 6.600 -11.241 1.00 0.00 93 LYS A N 6
ATOM 10531 C CA . LYS A 1 93 ? -5.048 7.970 -10.821 1.00 0.00 93 LYS A CA 6
ATOM 10532 C C . LYS A 1 93 ? -4.853 8.141 -9.318 1.00 0.00 93 LYS A C 6
ATOM 10533 O O . LYS A 1 93 ? -4.362 9.178 -8.875 1.00 0.00 93 LYS A O 6
ATOM 10552 N N . GLU A 1 94 ? -5.228 7.129 -8.535 1.00 0.00 94 GLU A N 6
ATOM 10553 C CA . GLU A 1 94 ? -4.998 7.148 -7.099 1.00 0.00 94 GLU A CA 6
ATOM 10554 C C . GLU A 1 94 ? -3.509 7.289 -6.800 1.00 0.00 94 GLU A C 6
ATOM 10555 O O . GLU A 1 94 ? -3.096 8.140 -6.013 1.00 0.00 94 GLU A O 6
ATOM 10567 N N . LEU A 1 95 ? -2.711 6.453 -7.458 1.00 0.00 95 LEU A N 6
ATOM 10568 C CA . LEU A 1 95 ? -1.265 6.440 -7.265 1.00 0.00 95 LEU A CA 6
ATOM 10569 C C . LEU A 1 95 ? -0.644 7.776 -7.654 1.00 0.00 95 LEU A C 6
ATOM 10570 O O . LEU A 1 95 ? 0.190 8.317 -6.923 1.00 0.00 95 LEU A O 6
ATOM 10586 N N . GLN A 1 96 ? -1.070 8.312 -8.794 1.00 0.00 96 GLN A N 6
ATOM 10587 C CA . GLN A 1 96 ? -0.559 9.592 -9.276 1.00 0.00 96 GLN A CA 6
ATOM 10588 C C . GLN A 1 96 ? -0.777 10.689 -8.239 1.00 0.00 96 GLN A C 6
ATOM 10589 O O . GLN A 1 96 ? 0.109 11.502 -7.994 1.00 0.00 96 GLN A O 6
ATOM 10603 N N . VAL A 1 97 ? -1.945 10.686 -7.610 1.00 0.00 97 VAL A N 6
ATOM 10604 C CA . VAL A 1 97 ? -2.272 11.693 -6.609 1.00 0.00 97 VAL A CA 6
ATOM 10605 C C . VAL A 1 97 ? -1.303 11.645 -5.428 1.00 0.00 97 VAL A C 6
ATOM 10606 O O . VAL A 1 97 ? -0.722 12.665 -5.053 1.00 0.00 97 VAL A O 6
ATOM 10619 N N . PHE A 1 98 ? -1.112 10.459 -4.860 1.00 0.00 98 PHE A N 6
ATOM 10620 C CA . PHE A 1 98 ? -0.284 10.317 -3.666 1.00 0.00 98 PHE A CA 6
ATOM 10621 C C . PHE A 1 98 ? 1.171 10.651 -3.960 1.00 0.00 98 PHE A C 6
ATOM 10622 O O . PHE A 1 98 ? 1.861 11.247 -3.130 1.00 0.00 98 PHE A O 6
ATOM 10639 N N . LEU A 1 99 ? 1.620 10.283 -5.152 1.00 0.00 99 LEU A N 6
ATOM 10640 C CA . LEU A 1 99 ? 2.998 10.514 -5.569 1.00 0.00 99 LEU A CA 6
ATOM 10641 C C . LEU A 1 99 ? 3.345 12.002 -5.540 1.00 0.00 99 LEU A C 6
ATOM 10642 O O . LEU A 1 99 ? 4.435 12.390 -5.111 1.00 0.00 99 LEU A O 6
ATOM 10658 N N . ARG A 1 100 ? 2.406 12.833 -5.978 1.00 0.00 100 ARG A N 6
ATOM 10659 C CA . ARG A 1 100 ? 2.626 14.269 -6.052 1.00 0.00 100 ARG A CA 6
ATOM 10660 C C . ARG A 1 100 ? 2.549 14.888 -4.666 1.00 0.00 100 ARG A C 6
ATOM 10661 O O . ARG A 1 100 ? 3.361 15.735 -4.300 1.00 0.00 100 ARG 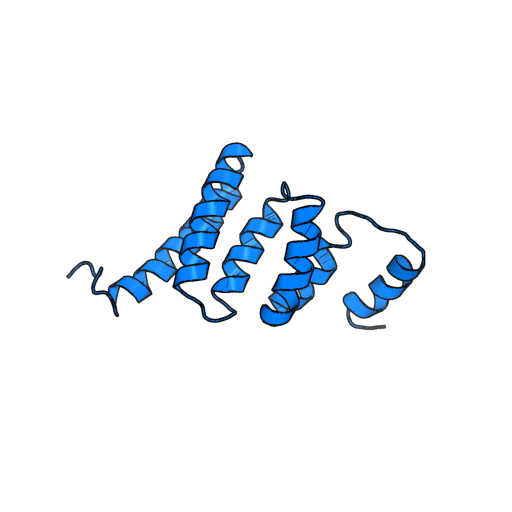A O 6
ATOM 10682 N N . ARG A 1 101 ? 1.550 14.458 -3.910 1.00 0.00 101 ARG A N 6
ATOM 10683 C CA . ARG A 1 101 ? 1.349 14.942 -2.544 1.00 0.00 101 ARG A CA 6
ATOM 10684 C C . ARG A 1 101 ? 2.594 14.707 -1.691 1.00 0.00 101 ARG A C 6
ATOM 10685 O O . ARG A 1 101 ? 2.953 15.544 -0.864 1.00 0.00 101 ARG A O 6
ATOM 10706 N N . LEU A 1 102 ? 3.253 13.571 -1.903 1.00 0.00 102 LEU A N 6
ATOM 10707 C CA . LEU A 1 102 ? 4.467 13.240 -1.160 1.00 0.00 102 LEU A CA 6
ATOM 10708 C C . LEU A 1 102 ? 5.605 14.190 -1.521 1.00 0.00 102 LEU A C 6
ATOM 10709 O O . LEU A 1 102 ? 6.334 14.660 -0.647 1.00 0.00 102 LEU A O 6
ATOM 10725 N N . ALA A 1 103 ? 5.737 14.475 -2.811 1.00 0.00 103 ALA A N 6
ATOM 10726 C CA . ALA A 1 103 ? 6.830 15.300 -3.318 1.00 0.00 103 ALA A CA 6
ATOM 10727 C C . ALA A 1 103 ? 6.828 16.685 -2.685 1.00 0.00 103 ALA A C 6
ATOM 10728 O O . ALA A 1 103 ? 7.884 17.273 -2.468 1.00 0.00 103 ALA A O 6
ATOM 10735 N N . ARG A 1 104 ? 5.643 17.188 -2.370 1.00 0.00 104 ARG A N 6
ATOM 10736 C CA . ARG A 1 104 ? 5.503 18.517 -1.786 1.00 0.00 104 ARG A CA 6
ATOM 10737 C C . ARG A 1 104 ? 6.249 18.611 -0.454 1.00 0.00 104 ARG A C 6
ATOM 10738 O O . ARG A 1 104 ? 7.005 19.555 -0.222 1.00 0.00 104 ARG A O 6
ATOM 10759 N N . GLU A 1 105 ? 6.048 17.615 0.403 1.00 0.00 105 GLU A N 6
ATOM 10760 C CA . GLU A 1 105 ? 6.707 17.564 1.695 1.00 0.00 105 GLU A CA 6
ATOM 10761 C C . GLU A 1 105 ? 8.184 17.209 1.561 1.00 0.00 105 GLU A C 6
ATOM 10762 O O . GLU A 1 105 ? 9.012 17.706 2.316 1.00 0.00 105 GLU A O 6
ATOM 10774 N N . ASP A 1 106 ? 8.504 16.352 0.599 1.00 0.00 106 ASP A N 6
ATOM 10775 C CA . ASP A 1 106 ? 9.878 15.879 0.404 1.00 0.00 106 ASP A CA 6
ATOM 10776 C C . ASP A 1 106 ? 10.766 16.975 -0.159 1.00 0.00 106 ASP A C 6
ATOM 10777 O O . ASP A 1 106 ? 11.865 17.214 0.337 1.00 0.00 106 ASP A O 6
ATOM 10786 N N . ALA A 1 107 ? 10.276 17.644 -1.189 1.00 0.00 107 ALA A N 6
ATOM 10787 C CA . ALA A 1 107 ? 11.020 18.723 -1.832 1.00 0.00 107 ALA A CA 6
ATOM 10788 C C . ALA A 1 107 ? 11.337 19.839 -0.843 1.00 0.00 107 ALA A C 6
ATOM 10789 O O . ALA A 1 107 ? 12.439 20.388 -0.841 1.00 0.00 107 ALA A O 6
ATOM 10796 N N . LEU A 1 108 ? 10.363 20.180 -0.010 1.00 0.00 108 LEU A N 6
ATOM 10797 C CA . LEU A 1 108 ? 10.556 21.191 1.016 1.00 0.00 108 LEU A CA 6
ATOM 10798 C C . LEU A 1 108 ? 11.266 20.600 2.231 1.00 0.00 108 LEU A C 6
ATOM 10799 O O . LEU A 1 108 ? 11.812 21.330 3.053 1.00 0.00 108 LEU A O 6
ATOM 10815 N N . GLU A 1 109 ? 11.242 19.273 2.326 1.00 0.00 109 GLU A N 6
ATOM 10816 C CA . GLU A 1 109 ? 11.815 18.534 3.453 1.00 0.00 109 GLU A CA 6
ATOM 10817 C C . GLU A 1 109 ? 11.077 18.885 4.739 1.00 0.00 109 GLU A C 6
ATOM 10818 O O . GLU A 1 109 ? 11.660 18.891 5.826 1.00 0.00 109 GLU A O 6
ATOM 10830 N N . HIS A 1 110 ? 9.778 19.160 4.594 1.00 0.00 110 HIS A N 6
ATOM 10831 C CA . HIS A 1 110 ? 8.925 19.569 5.704 1.00 0.00 110 HIS A CA 6
ATOM 10832 C C . HIS A 1 110 ? 9.506 20.812 6.392 1.00 0.00 110 HIS A C 6
ATOM 10833 O O . HIS A 1 110 ? 9.228 21.086 7.558 1.00 0.00 110 HIS A O 6
ATOM 10848 N N . HIS A 1 111 ? 10.280 21.594 5.641 1.00 0.00 111 HIS A N 6
ATOM 10849 C CA . HIS A 1 111 ? 10.974 22.760 6.197 1.00 0.00 111 HIS A CA 6
ATOM 10850 C C . HIS A 1 111 ? 10.040 23.967 6.285 1.00 0.00 111 HIS A C 6
ATOM 10851 O O . HIS A 1 111 ? 10.393 25.081 5.909 1.00 0.00 111 HIS A O 6
ATOM 10866 N N . HIS A 1 112 ? 8.844 23.731 6.792 1.00 0.00 112 HIS A N 6
ATOM 10867 C CA . HIS A 1 112 ? 7.880 24.798 7.022 1.00 0.00 112 HIS A CA 6
ATOM 10868 C C . HIS A 1 112 ? 8.075 25.376 8.426 1.00 0.00 112 HIS A C 6
ATOM 10869 O O . HIS A 1 112 ? 7.552 26.439 8.754 1.00 0.00 112 HIS A O 6
ATOM 10884 N N . HIS A 1 113 ? 8.856 24.680 9.239 1.00 0.00 113 HIS A N 6
ATOM 10885 C CA . HIS A 1 113 ? 9.054 25.067 10.628 1.00 0.00 113 HIS A CA 6
ATOM 10886 C C . HIS A 1 113 ? 10.277 25.970 10.774 1.00 0.00 113 HIS A C 6
ATOM 10887 O O . HIS A 1 113 ? 11.397 25.581 10.450 1.00 0.00 113 HIS A O 6
ATOM 10902 N N . HIS A 1 114 ? 10.046 27.178 11.265 1.00 0.00 114 HIS A N 6
ATOM 10903 C CA . HIS A 1 114 ? 11.119 28.134 11.507 1.00 0.00 114 HIS A CA 6
ATOM 10904 C C . HIS A 1 114 ? 11.307 28.372 13.003 1.00 0.00 114 HIS A C 6
ATOM 10905 O O . HIS A 1 114 ? 12.420 28.649 13.454 1.00 0.00 114 HIS A O 6
ATOM 10920 N N . HIS A 1 115 ? 10.214 28.236 13.754 1.00 0.00 115 HIS A N 6
ATOM 10921 C CA . HIS A 1 115 ? 10.174 28.610 15.165 1.00 0.00 115 HIS A CA 6
ATOM 10922 C C . HIS A 1 115 ? 10.281 30.127 15.290 1.00 0.00 115 HIS A C 6
ATOM 10923 O O . HIS A 1 115 ? 11.408 30.642 15.449 1.00 0.00 115 HIS A O 6
ATOM 10939 N N . MET A 1 1 ? -14.530 -11.116 20.130 1.00 0.00 1 MET A N 7
ATOM 10940 C CA . MET A 1 1 ? -13.429 -10.919 19.163 1.00 0.00 1 MET A CA 7
ATOM 10941 C C . MET A 1 1 ? -13.571 -9.567 18.478 1.00 0.00 1 MET A C 7
ATOM 10942 O O . MET A 1 1 ? -14.386 -9.408 17.566 1.00 0.00 1 MET A O 7
ATOM 10958 N N . GLN A 1 2 ? -12.800 -8.588 18.925 1.00 0.00 2 GLN A N 7
ATOM 10959 C CA . GLN A 1 2 ? -12.840 -7.268 18.342 1.00 0.00 2 GLN A CA 7
ATOM 10960 C C . GLN A 1 2 ? -11.778 -7.122 17.267 1.00 0.00 2 GLN A C 7
ATOM 10961 O O . GLN A 1 2 ? -10.705 -7.725 17.358 1.00 0.00 2 GLN A O 7
ATOM 10975 N N . ALA A 1 3 ? -12.096 -6.320 16.256 1.00 0.00 3 ALA A N 7
ATOM 10976 C CA . ALA A 1 3 ? -11.200 -6.052 15.134 1.00 0.00 3 ALA A CA 7
ATOM 10977 C C . ALA A 1 3 ? -10.930 -7.307 14.306 1.00 0.00 3 ALA A C 7
ATOM 10978 O O . ALA A 1 3 ? -11.138 -8.440 14.747 1.00 0.00 3 ALA A O 7
ATOM 10985 N N . ILE A 1 4 ? -10.486 -7.079 13.092 1.00 0.00 4 ILE A N 7
ATOM 10986 C CA . ILE A 1 4 ? -10.300 -8.143 12.118 1.00 0.00 4 ILE A CA 7
ATOM 10987 C C . ILE A 1 4 ? -9.105 -9.050 12.443 1.00 0.00 4 ILE A C 7
ATOM 10988 O O . ILE A 1 4 ? -9.159 -10.259 12.212 1.00 0.00 4 ILE A O 7
ATOM 11004 N N . THR A 1 5 ? -8.047 -8.479 13.004 1.00 0.00 5 THR A N 7
ATOM 11005 C CA . THR A 1 5 ? -6.794 -9.210 13.189 1.00 0.00 5 THR A CA 7
ATOM 11006 C C . THR A 1 5 ? -6.952 -10.422 14.114 1.00 0.00 5 THR A C 7
ATOM 11007 O O . THR A 1 5 ? -6.616 -11.542 13.732 1.00 0.00 5 THR A O 7
ATOM 11018 N N . GLU A 1 6 ? -7.497 -10.200 15.308 1.00 0.00 6 GLU A N 7
ATOM 11019 C CA . GLU A 1 6 ? -7.618 -11.258 16.307 1.00 0.00 6 GLU A CA 7
ATOM 11020 C C . GLU A 1 6 ? -8.482 -12.409 15.810 1.00 0.00 6 GLU A C 7
ATOM 11021 O O . GLU A 1 6 ? -8.149 -13.576 16.017 1.00 0.00 6 GLU A O 7
ATOM 11033 N N . ARG A 1 7 ? -9.578 -12.086 15.141 1.00 0.00 7 ARG A N 7
ATOM 11034 C CA . ARG A 1 7 ? -10.509 -13.111 14.694 1.00 0.00 7 ARG A CA 7
ATOM 11035 C C . ARG A 1 7 ? -9.944 -13.908 13.517 1.00 0.00 7 ARG A C 7
ATOM 11036 O O . ARG A 1 7 ? -10.225 -15.097 13.380 1.00 0.00 7 ARG A O 7
ATOM 11057 N N . LEU A 1 8 ? -9.140 -13.263 12.674 1.00 0.00 8 LEU A N 7
ATOM 11058 C CA . LEU A 1 8 ? -8.467 -13.974 11.590 1.00 0.00 8 LEU A CA 7
ATOM 11059 C C . LEU A 1 8 ? -7.422 -14.934 12.143 1.00 0.00 8 LEU A C 7
ATOM 11060 O O . LEU A 1 8 ? -7.256 -16.040 11.634 1.00 0.00 8 LEU A O 7
ATOM 11076 N N . GLU A 1 9 ? -6.726 -14.510 13.195 1.00 0.00 9 GLU A N 7
ATOM 11077 C CA . GLU A 1 9 ? -5.705 -15.341 13.828 1.00 0.00 9 GLU A CA 7
ATOM 11078 C C . GLU A 1 9 ? -6.296 -16.646 14.358 1.00 0.00 9 GLU A C 7
ATOM 11079 O O . GLU A 1 9 ? -5.612 -17.667 14.412 1.00 0.00 9 GLU A O 7
ATOM 11091 N N . ALA A 1 10 ? -7.562 -16.613 14.754 1.00 0.00 10 ALA A N 7
ATOM 11092 C CA . ALA A 1 10 ? -8.252 -17.818 15.199 1.00 0.00 10 ALA A CA 7
ATOM 11093 C C . ALA A 1 10 ? -8.262 -18.878 14.093 1.00 0.00 10 ALA A C 7
ATOM 11094 O O . ALA A 1 10 ? -8.239 -20.080 14.364 1.00 0.00 10 ALA A O 7
ATOM 11101 N N . MET A 1 11 ? -8.277 -18.425 12.843 1.00 0.00 11 MET A N 7
ATOM 11102 C CA . MET A 1 11 ? -8.219 -19.324 11.702 1.00 0.00 11 MET A CA 7
ATOM 11103 C C . MET A 1 11 ? -6.796 -19.854 11.529 1.00 0.00 11 MET A C 7
ATOM 11104 O O . MET A 1 11 ? -6.584 -20.987 11.092 1.00 0.00 11 MET A O 7
ATOM 11118 N N . LEU A 1 12 ? -5.824 -19.027 11.898 1.00 0.00 12 LEU A N 7
ATOM 11119 C CA . LEU A 1 12 ? -4.417 -19.418 11.846 1.00 0.00 12 LEU A CA 7
ATOM 11120 C C . LEU A 1 12 ? -4.131 -20.517 12.865 1.00 0.00 12 LEU A C 7
ATOM 11121 O O . LEU A 1 12 ? -3.240 -21.343 12.668 1.00 0.00 12 LEU A O 7
ATOM 11137 N N . ALA A 1 13 ? -4.905 -20.528 13.949 1.00 0.00 13 ALA A N 7
ATOM 11138 C CA . ALA A 1 13 ? -4.798 -21.568 14.968 1.00 0.00 13 ALA A CA 7
ATOM 11139 C C . ALA A 1 13 ? -5.208 -22.926 14.398 1.00 0.00 13 ALA A C 7
ATOM 11140 O O . ALA A 1 13 ? -4.864 -23.974 14.945 1.00 0.00 13 ALA A O 7
ATOM 11147 N N . GLN A 1 14 ? -5.942 -22.896 13.292 1.00 0.00 14 GLN A N 7
ATOM 11148 C CA . GLN A 1 14 ? -6.321 -24.116 12.591 1.00 0.00 14 GLN A CA 7
ATOM 11149 C C . GLN A 1 14 ? -5.348 -24.400 11.449 1.00 0.00 14 GLN A C 7
ATOM 11150 O O . GLN A 1 14 ? -5.409 -25.452 10.813 1.00 0.00 14 GLN A O 7
ATOM 11164 N N . GLY A 1 15 ? -4.446 -23.457 11.204 1.00 0.00 15 GLY A N 7
ATOM 11165 C CA . GLY A 1 15 ? -3.489 -23.601 10.126 1.00 0.00 15 GLY A CA 7
ATOM 11166 C C . GLY A 1 15 ? -4.142 -23.531 8.761 1.00 0.00 15 GLY A C 7
ATOM 11167 O O . GLY A 1 15 ? -3.826 -24.325 7.873 1.00 0.00 15 GLY A O 7
ATOM 11171 N N . THR A 1 16 ? -5.065 -22.594 8.590 1.00 0.00 16 THR A N 7
ATOM 11172 C CA . THR A 1 16 ? -5.755 -22.438 7.321 1.00 0.00 16 THR A CA 7
ATOM 11173 C C . THR A 1 16 ? -6.160 -20.985 7.084 1.00 0.00 16 THR A C 7
ATOM 11174 O O . THR A 1 16 ? -7.154 -20.503 7.634 1.00 0.00 16 THR A O 7
ATOM 11185 N N . ASP A 1 17 ? -5.363 -20.284 6.295 1.00 0.00 17 ASP A N 7
ATOM 11186 C CA . ASP A 1 17 ? -5.680 -18.933 5.882 1.00 0.00 17 ASP A CA 7
ATOM 11187 C C . ASP A 1 17 ? -5.595 -18.823 4.367 1.00 0.00 17 ASP A C 7
ATOM 11188 O O . ASP A 1 17 ? -5.204 -19.778 3.691 1.00 0.00 17 ASP A O 7
ATOM 11197 N N . ASN A 1 18 ? -5.953 -17.664 3.837 1.00 0.00 18 ASN A N 7
ATOM 11198 C CA . ASN A 1 18 ? -5.907 -17.428 2.397 1.00 0.00 18 ASN A CA 7
ATOM 11199 C C . ASN A 1 18 ? -5.274 -16.074 2.088 1.00 0.00 18 ASN A C 7
ATOM 11200 O O . ASN A 1 18 ? -4.952 -15.307 3.001 1.00 0.00 18 ASN A O 7
ATOM 11211 N N . MET A 1 19 ? -5.128 -15.780 0.800 1.00 0.00 19 MET A N 7
ATOM 11212 C CA . MET A 1 19 ? -4.480 -14.550 0.344 1.00 0.00 19 MET A CA 7
ATOM 11213 C C . MET A 1 19 ? -5.255 -13.328 0.822 1.00 0.00 19 MET A C 7
ATOM 11214 O O . MET A 1 19 ? -4.666 -12.352 1.290 1.00 0.00 19 MET A O 7
ATOM 11228 N N . LEU A 1 20 ? -6.579 -13.410 0.722 1.00 0.00 20 LEU A N 7
ATOM 11229 C CA . LEU A 1 20 ? -7.465 -12.336 1.161 1.00 0.00 20 LEU A CA 7
ATOM 11230 C C . LEU A 1 20 ? -7.187 -11.989 2.625 1.00 0.00 20 LEU A C 7
ATOM 11231 O O . LEU A 1 20 ? -7.103 -10.816 2.996 1.00 0.00 20 LEU A O 7
ATOM 11247 N N . LEU A 1 21 ? -7.019 -13.021 3.446 1.00 0.00 21 LEU A N 7
ATOM 11248 C CA . LEU A 1 21 ? -6.761 -12.840 4.869 1.00 0.00 21 LEU A CA 7
ATOM 11249 C C . LEU A 1 21 ? -5.428 -12.135 5.089 1.00 0.00 21 LEU A C 7
ATOM 11250 O O . LEU A 1 21 ? -5.331 -11.220 5.903 1.00 0.00 21 LEU A O 7
ATOM 11266 N N . ARG A 1 22 ? -4.408 -12.561 4.346 1.00 0.00 22 ARG A N 7
ATOM 11267 C CA . ARG A 1 22 ? -3.077 -11.969 4.448 1.00 0.00 22 ARG A CA 7
ATOM 11268 C C . ARG A 1 22 ? -3.123 -10.479 4.136 1.00 0.00 22 ARG A C 7
ATOM 11269 O O . ARG A 1 22 ? -2.530 -9.667 4.852 1.00 0.00 22 ARG A O 7
ATOM 11290 N N . PHE A 1 23 ? -3.846 -10.128 3.076 1.00 0.00 23 PHE A N 7
ATOM 11291 C CA . PHE A 1 23 ? -3.988 -8.737 2.676 1.00 0.00 23 PHE A CA 7
ATOM 11292 C C . PHE A 1 23 ? -4.759 -7.954 3.731 1.00 0.00 23 PHE A C 7
ATOM 11293 O O . PHE A 1 23 ? -4.364 -6.851 4.106 1.00 0.00 23 PHE A O 7
ATOM 11310 N N . THR A 1 24 ? -5.845 -8.539 4.221 1.00 0.00 24 THR A N 7
ATOM 11311 C CA . THR A 1 24 ? -6.683 -7.882 5.211 1.00 0.00 24 THR A CA 7
ATOM 11312 C C . THR A 1 24 ? -5.909 -7.630 6.508 1.00 0.00 24 THR A C 7
ATOM 11313 O O . THR A 1 24 ? -6.072 -6.588 7.145 1.00 0.00 24 THR A O 7
ATOM 11324 N N . LEU A 1 25 ? -5.053 -8.576 6.886 1.00 0.00 25 LEU A N 7
ATOM 11325 C CA . LEU A 1 25 ? -4.219 -8.413 8.071 1.00 0.00 25 LEU A CA 7
ATOM 11326 C C . LEU A 1 25 ? -3.306 -7.203 7.920 1.00 0.00 25 LEU A C 7
ATOM 11327 O O . LEU A 1 25 ? -3.247 -6.350 8.805 1.00 0.00 25 LEU A O 7
ATOM 11343 N N . GLY A 1 26 ? -2.612 -7.122 6.788 1.00 0.00 26 GLY A N 7
ATOM 11344 C CA . GLY A 1 26 ? -1.740 -5.993 6.532 1.00 0.00 26 GLY A CA 7
ATOM 11345 C C . GLY A 1 26 ? -2.518 -4.700 6.418 1.00 0.00 26 GLY A C 7
ATOM 11346 O O . GLY A 1 26 ? -2.085 -3.657 6.907 1.00 0.00 26 GLY A O 7
ATOM 11350 N N . LYS A 1 27 ? -3.680 -4.787 5.784 1.00 0.00 27 LYS A N 7
ATOM 11351 C CA . LYS A 1 27 ? -4.582 -3.653 5.636 1.00 0.00 27 LYS A CA 7
ATOM 11352 C C . LYS A 1 27 ? -4.944 -3.081 7.006 1.00 0.00 27 LYS A C 7
ATOM 11353 O O . LYS A 1 27 ? -4.969 -1.866 7.200 1.00 0.00 27 LYS A O 7
ATOM 11372 N N . THR A 1 28 ? -5.201 -3.972 7.957 1.00 0.00 28 THR A N 7
ATOM 11373 C CA . THR A 1 28 ? -5.606 -3.572 9.297 1.00 0.00 28 THR A CA 7
ATOM 11374 C C . THR A 1 28 ? -4.475 -2.849 10.020 1.00 0.00 28 THR A C 7
ATOM 11375 O O . THR A 1 28 ? -4.702 -1.834 10.686 1.00 0.00 28 THR A O 7
ATOM 11386 N N . TYR A 1 29 ? -3.257 -3.355 9.875 1.00 0.00 29 TYR A N 7
ATOM 11387 C CA . TYR A 1 29 ? -2.102 -2.741 10.516 1.00 0.00 29 TYR A CA 7
ATOM 11388 C C . TYR A 1 29 ? -1.848 -1.353 9.948 1.00 0.00 29 TYR A C 7
ATOM 11389 O O . TYR A 1 29 ? -1.572 -0.416 10.691 1.00 0.00 29 TYR A O 7
ATOM 11407 N N . ALA A 1 30 ? -1.982 -1.220 8.634 1.00 0.00 30 ALA A N 7
ATOM 11408 C CA . ALA A 1 30 ? -1.722 0.052 7.967 1.00 0.00 30 ALA A CA 7
ATOM 11409 C C . ALA A 1 30 ? -2.762 1.092 8.371 1.00 0.00 30 ALA A C 7
ATOM 11410 O O . ALA A 1 30 ? -2.449 2.270 8.539 1.00 0.00 30 ALA A O 7
ATOM 11417 N N . GLU A 1 31 ? -4.002 0.644 8.530 1.00 0.00 31 GLU A N 7
ATOM 11418 C CA . GLU A 1 31 ? -5.082 1.514 8.981 1.00 0.00 31 GLU A CA 7
ATOM 11419 C C . GLU A 1 31 ? -4.935 1.863 10.457 1.00 0.00 31 GLU A C 7
ATOM 11420 O O . GLU A 1 31 ? -5.474 2.862 10.923 1.00 0.00 31 GLU A O 7
ATOM 11432 N N . HIS A 1 32 ? -4.210 1.033 11.191 1.00 0.00 32 HIS A N 7
ATOM 11433 C CA . HIS A 1 32 ? -3.902 1.316 12.586 1.00 0.00 32 HIS A CA 7
ATOM 11434 C C . HIS A 1 32 ? -2.638 2.165 12.683 1.00 0.00 32 HIS A C 7
ATOM 11435 O O . HIS A 1 32 ? -2.162 2.462 13.780 1.00 0.00 32 HIS A O 7
ATOM 11450 N N . GLU A 1 33 ? -2.111 2.542 11.515 1.00 0.00 33 GLU A N 7
ATOM 11451 C CA . GLU A 1 33 ? -0.895 3.351 11.400 1.00 0.00 33 GLU A CA 7
ATOM 11452 C C . GLU A 1 33 ? 0.330 2.565 11.889 1.00 0.00 33 GLU A C 7
ATOM 11453 O O . GLU A 1 33 ? 1.373 3.134 12.216 1.00 0.00 33 GLU A O 7
ATOM 11465 N N . GLN A 1 34 ? 0.202 1.247 11.904 1.00 0.00 34 GLN A N 7
ATOM 11466 C CA . GLN A 1 34 ? 1.310 0.370 12.240 1.00 0.00 34 GLN A CA 7
ATOM 11467 C C . GLN A 1 34 ? 1.838 -0.266 10.957 1.00 0.00 34 GLN A C 7
ATOM 11468 O O . GLN A 1 34 ? 1.599 -1.439 10.672 1.00 0.00 34 GLN A O 7
ATOM 11482 N N . PHE A 1 35 ? 2.533 0.548 10.177 1.00 0.00 35 PHE A N 7
ATOM 11483 C CA . PHE A 1 35 ? 3.007 0.159 8.857 1.00 0.00 35 PHE A CA 7
ATOM 11484 C C . PHE A 1 35 ? 4.045 -0.954 8.932 1.00 0.00 35 PHE A C 7
ATOM 11485 O O . PHE A 1 35 ? 4.090 -1.826 8.066 1.00 0.00 35 PHE A O 7
ATOM 11502 N N . ASP A 1 36 ? 4.866 -0.927 9.974 1.00 0.00 36 ASP A N 7
ATOM 11503 C CA . ASP A 1 36 ? 5.956 -1.892 10.130 1.00 0.00 36 ASP A CA 7
ATOM 11504 C C . ASP A 1 36 ? 5.432 -3.322 10.111 1.00 0.00 36 ASP A C 7
ATOM 11505 O O . ASP A 1 36 ? 5.978 -4.195 9.437 1.00 0.00 36 ASP A O 7
ATOM 11514 N N . ALA A 1 37 ? 4.356 -3.540 10.846 1.00 0.00 37 ALA A N 7
ATOM 11515 C CA . ALA A 1 37 ? 3.746 -4.862 10.962 1.00 0.00 37 ALA A CA 7
ATOM 11516 C C . ALA A 1 37 ? 3.018 -5.242 9.680 1.00 0.00 37 ALA A C 7
ATOM 11517 O O . ALA A 1 37 ? 2.845 -6.427 9.372 1.00 0.00 37 ALA A O 7
ATOM 11524 N N . ALA A 1 38 ? 2.571 -4.232 8.949 1.00 0.00 38 ALA A N 7
ATOM 11525 C CA . ALA A 1 38 ? 1.861 -4.442 7.697 1.00 0.00 38 ALA A CA 7
ATOM 11526 C C . ALA A 1 38 ? 2.775 -5.045 6.634 1.00 0.00 38 ALA A C 7
ATOM 11527 O O . ALA A 1 38 ? 2.347 -5.909 5.869 1.00 0.00 38 ALA A O 7
ATOM 11534 N N . LEU A 1 39 ? 4.037 -4.609 6.616 1.00 0.00 39 LEU A N 7
ATOM 11535 C CA . LEU A 1 39 ? 4.984 -4.984 5.550 1.00 0.00 39 LEU A CA 7
ATOM 11536 C C . LEU A 1 39 ? 5.037 -6.497 5.270 1.00 0.00 39 LEU A C 7
ATOM 11537 O O . LEU A 1 39 ? 4.825 -6.908 4.129 1.00 0.00 39 LEU A O 7
ATOM 11553 N N . PRO A 1 40 ? 5.300 -7.357 6.279 1.00 0.00 40 PRO A N 7
ATOM 11554 C CA . PRO A 1 40 ? 5.399 -8.806 6.051 1.00 0.00 40 PRO A CA 7
ATOM 11555 C C . PRO A 1 40 ? 4.082 -9.409 5.573 1.00 0.00 40 PRO A C 7
ATOM 11556 O O . PRO A 1 40 ? 4.062 -10.305 4.730 1.00 0.00 40 PRO A O 7
ATOM 11567 N N . HIS A 1 41 ? 2.985 -8.891 6.099 1.00 0.00 41 HIS A N 7
ATOM 11568 C CA . HIS A 1 41 ? 1.666 -9.416 5.784 1.00 0.00 41 HIS A CA 7
ATOM 11569 C C . HIS A 1 41 ? 1.262 -9.061 4.358 1.00 0.00 41 HIS A C 7
ATOM 11570 O O . HIS A 1 41 ? 0.711 -9.892 3.635 1.00 0.00 41 HIS A O 7
ATOM 11585 N N . LEU A 1 42 ? 1.553 -7.829 3.955 1.00 0.00 42 LEU A N 7
ATOM 11586 C CA . LEU A 1 42 ? 1.223 -7.364 2.612 1.00 0.00 42 LEU A CA 7
ATOM 11587 C C . LEU A 1 42 ? 2.089 -8.064 1.570 1.00 0.00 42 LEU A C 7
ATOM 11588 O O . LEU A 1 42 ? 1.615 -8.407 0.485 1.00 0.00 42 LEU A O 7
ATOM 11604 N N . ARG A 1 43 ? 3.356 -8.286 1.910 1.00 0.00 43 ARG A N 7
ATOM 11605 C CA . ARG A 1 43 ? 4.271 -8.993 1.034 1.00 0.00 43 ARG A CA 7
ATOM 11606 C C . ARG A 1 43 ? 3.797 -10.423 0.802 1.00 0.00 43 ARG A C 7
ATOM 11607 O O . ARG A 1 43 ? 3.860 -10.933 -0.319 1.00 0.00 43 ARG A O 7
ATOM 11628 N N . ALA A 1 44 ? 3.302 -11.052 1.863 1.00 0.00 44 ALA A N 7
ATOM 11629 C CA . ALA A 1 44 ? 2.815 -12.423 1.790 1.00 0.00 44 ALA A CA 7
ATOM 11630 C C . ALA A 1 44 ? 1.616 -12.533 0.857 1.00 0.00 44 ALA A C 7
ATOM 11631 O O . ALA A 1 44 ? 1.478 -13.511 0.124 1.00 0.00 44 ALA A O 7
ATOM 11638 N N . ALA A 1 45 ? 0.756 -11.523 0.882 1.00 0.00 45 ALA A N 7
ATOM 11639 C CA . ALA A 1 45 ? -0.438 -11.511 0.043 1.00 0.00 45 ALA A CA 7
ATOM 11640 C C . ALA A 1 45 ? -0.072 -11.350 -1.429 1.00 0.00 45 ALA A C 7
ATOM 11641 O O . ALA A 1 45 ? -0.553 -12.097 -2.285 1.00 0.00 45 ALA A O 7
ATOM 11648 N N . LEU A 1 46 ? 0.798 -10.387 -1.713 1.00 0.00 46 LEU A N 7
ATOM 11649 C CA . LEU A 1 46 ? 1.231 -10.116 -3.083 1.00 0.00 46 LEU A CA 7
ATOM 11650 C C . LEU A 1 46 ? 1.997 -11.293 -3.665 1.00 0.00 46 LEU A C 7
ATOM 11651 O O . LEU A 1 46 ? 2.056 -11.462 -4.882 1.00 0.00 46 LEU A O 7
ATOM 11667 N N . ASP A 1 47 ? 2.599 -12.091 -2.791 1.00 0.00 47 ASP A N 7
ATOM 11668 C CA . ASP A 1 47 ? 3.375 -13.251 -3.212 1.00 0.00 47 ASP A CA 7
ATOM 11669 C C . ASP A 1 47 ? 2.498 -14.227 -3.988 1.00 0.00 47 ASP A C 7
ATOM 11670 O O . ASP A 1 47 ? 2.943 -14.847 -4.952 1.00 0.00 47 ASP A O 7
ATOM 11679 N N . PHE A 1 48 ? 1.242 -14.345 -3.566 1.00 0.00 48 PHE A N 7
ATOM 11680 C CA . PHE A 1 48 ? 0.287 -15.218 -4.245 1.00 0.00 48 PHE A CA 7
ATOM 11681 C C . PHE A 1 48 ? -0.213 -14.590 -5.546 1.00 0.00 48 PHE A C 7
ATOM 11682 O O . PHE A 1 48 ? -0.278 -15.255 -6.582 1.00 0.00 48 PHE A O 7
ATOM 11699 N N . ASP A 1 49 ? -0.545 -13.305 -5.493 1.00 0.00 49 ASP A N 7
ATOM 11700 C CA . ASP A 1 49 ? -1.195 -12.636 -6.620 1.00 0.00 49 ASP A CA 7
ATOM 11701 C C . ASP A 1 49 ? -0.743 -11.183 -6.739 1.00 0.00 49 ASP A C 7
ATOM 11702 O O . ASP A 1 49 ? -1.342 -10.282 -6.149 1.00 0.00 49 ASP A O 7
ATOM 11711 N N . PRO A 1 50 ? 0.348 -10.944 -7.479 1.00 0.00 50 PRO A N 7
ATOM 11712 C CA . PRO A 1 50 ? 0.957 -9.614 -7.606 1.00 0.00 50 PRO A CA 7
ATOM 11713 C C . PRO A 1 50 ? 0.103 -8.621 -8.402 1.00 0.00 50 PRO A C 7
ATOM 11714 O O . PRO A 1 50 ? 0.412 -7.433 -8.446 1.00 0.00 50 PRO A O 7
ATOM 11725 N N . THR A 1 51 ? -0.977 -9.097 -9.012 1.00 0.00 51 THR A N 7
ATOM 11726 C CA . THR A 1 51 ? -1.822 -8.239 -9.839 1.00 0.00 51 THR A CA 7
ATOM 11727 C C . THR A 1 51 ? -2.952 -7.613 -9.018 1.00 0.00 51 THR A C 7
ATOM 11728 O O . THR A 1 51 ? -3.955 -7.147 -9.565 1.00 0.00 51 THR A O 7
ATOM 11739 N N . TYR A 1 52 ? -2.784 -7.595 -7.705 1.00 0.00 52 TYR A N 7
ATOM 11740 C CA . TYR A 1 52 ? -3.763 -6.982 -6.821 1.00 0.00 52 TYR A CA 7
ATOM 11741 C C . TYR A 1 52 ? -3.620 -5.459 -6.866 1.00 0.00 52 TYR A C 7
ATOM 11742 O O . TYR A 1 52 ? -2.879 -4.871 -6.079 1.00 0.00 52 TYR A O 7
ATOM 11760 N N . SER A 1 53 ? -4.322 -4.847 -7.816 1.00 0.00 53 SER A N 7
ATOM 11761 C CA . SER A 1 53 ? -4.238 -3.410 -8.081 1.00 0.00 53 SER A CA 7
ATOM 11762 C C . SER A 1 53 ? -4.398 -2.567 -6.816 1.00 0.00 53 SER A C 7
ATOM 11763 O O . SER A 1 53 ? -3.697 -1.570 -6.633 1.00 0.00 53 SER A O 7
ATOM 11771 N N . VAL A 1 54 ? -5.314 -2.972 -5.946 1.00 0.00 54 VAL A N 7
ATOM 11772 C CA . VAL A 1 54 ? -5.570 -2.248 -4.704 1.00 0.00 54 VAL A CA 7
ATOM 11773 C C . VAL A 1 54 ? -4.311 -2.174 -3.842 1.00 0.00 54 VAL A C 7
ATOM 11774 O O . VAL A 1 54 ? -4.021 -1.146 -3.231 1.00 0.00 54 VAL A O 7
ATOM 11787 N N . ALA A 1 55 ? -3.546 -3.256 -3.841 1.00 0.00 55 ALA A N 7
ATOM 11788 C CA . ALA A 1 55 ? -2.379 -3.366 -2.981 1.00 0.00 55 ALA A CA 7
ATOM 11789 C C . ALA A 1 55 ? -1.241 -2.473 -3.457 1.00 0.00 55 ALA A C 7
ATOM 11790 O O . ALA A 1 55 ? -0.467 -1.978 -2.644 1.00 0.00 55 ALA A O 7
ATOM 11797 N N . TRP A 1 56 ? -1.151 -2.254 -4.768 1.00 0.00 56 TRP A N 7
ATOM 11798 C CA . TRP A 1 56 ? -0.066 -1.451 -5.335 1.00 0.00 56 TRP A CA 7
ATOM 11799 C C . TRP A 1 56 ? -0.044 -0.060 -4.704 1.00 0.00 56 TRP A C 7
ATOM 11800 O O . TRP A 1 56 ? 1.001 0.427 -4.264 1.00 0.00 56 TRP A O 7
ATOM 11821 N N . LYS A 1 57 ? -1.215 0.558 -4.653 1.00 0.00 57 LYS A N 7
ATOM 11822 C CA . LYS A 1 57 ? -1.374 1.889 -4.089 1.00 0.00 57 LYS A CA 7
ATOM 11823 C C . LYS A 1 57 ? -1.097 1.900 -2.579 1.00 0.00 57 LYS A C 7
ATOM 11824 O O . LYS A 1 57 ? -0.477 2.832 -2.059 1.00 0.00 57 LYS A O 7
ATOM 11843 N N . TRP A 1 58 ? -1.531 0.854 -1.885 1.00 0.00 58 TRP A N 7
ATOM 11844 C CA . TRP A 1 58 ? -1.376 0.785 -0.437 1.00 0.00 58 TRP A CA 7
ATOM 11845 C C . TRP A 1 58 ? 0.059 0.470 -0.027 1.00 0.00 58 TRP A C 7
ATOM 11846 O O . TRP A 1 58 ? 0.578 1.071 0.913 1.00 0.00 58 TRP A O 7
ATOM 11867 N N . LEU A 1 59 ? 0.700 -0.456 -0.734 1.00 0.00 59 LEU A N 7
ATOM 11868 C CA . LEU A 1 59 ? 2.079 -0.844 -0.426 1.00 0.00 59 LEU A CA 7
ATOM 11869 C C . LEU A 1 59 ? 3.007 0.359 -0.465 1.00 0.00 59 LEU A C 7
ATOM 11870 O O . LEU A 1 59 ? 3.805 0.574 0.449 1.00 0.00 59 LEU A O 7
ATOM 11886 N N . GLY A 1 60 ? 2.888 1.148 -1.524 1.00 0.00 60 GLY A N 7
ATOM 11887 C CA . GLY A 1 60 ? 3.687 2.352 -1.648 1.00 0.00 60 GLY A CA 7
ATOM 11888 C C . GLY A 1 60 ? 3.442 3.330 -0.509 1.00 0.00 60 GLY A C 7
ATOM 11889 O O . GLY A 1 60 ? 4.378 3.932 0.016 1.00 0.00 60 GLY A O 7
ATOM 11893 N N . LYS A 1 61 ? 2.180 3.473 -0.111 1.00 0.00 61 LYS A N 7
ATOM 11894 C CA . LYS A 1 61 ? 1.812 4.384 0.949 1.00 0.00 61 LYS A CA 7
ATOM 11895 C C . LYS A 1 61 ? 2.296 3.856 2.300 1.00 0.00 61 LYS A C 7
ATOM 11896 O O . LYS A 1 61 ? 2.540 4.621 3.233 1.00 0.00 61 LYS A O 7
ATOM 11915 N N . THR A 1 62 ? 2.440 2.541 2.387 1.00 0.00 62 THR A N 7
ATOM 11916 C CA . THR A 1 62 ? 2.935 1.901 3.594 1.00 0.00 62 THR A CA 7
ATOM 11917 C C . THR A 1 62 ? 4.424 2.207 3.780 1.00 0.00 62 THR A C 7
ATOM 11918 O O . THR A 1 62 ? 4.909 2.344 4.904 1.00 0.00 62 THR A O 7
ATOM 11929 N N . LEU A 1 63 ? 5.140 2.338 2.666 1.00 0.00 63 LEU A N 7
ATOM 11930 C CA . LEU A 1 63 ? 6.541 2.744 2.703 1.00 0.00 63 LEU A CA 7
ATOM 11931 C C . LEU A 1 63 ? 6.645 4.203 3.136 1.00 0.00 63 LEU A C 7
ATOM 11932 O O . LEU A 1 63 ? 7.538 4.579 3.895 1.00 0.00 63 LEU A O 7
ATOM 11948 N N . GLN A 1 64 ? 5.697 5.009 2.660 1.00 0.00 64 GLN A N 7
ATOM 11949 C CA . GLN A 1 64 ? 5.594 6.416 3.037 1.00 0.00 64 GLN A CA 7
ATOM 11950 C C . GLN A 1 64 ? 5.468 6.560 4.551 1.00 0.00 64 GLN A C 7
ATOM 11951 O O . GLN A 1 64 ? 6.119 7.407 5.163 1.00 0.00 64 GLN A O 7
ATOM 11965 N N . GLY A 1 65 ? 4.642 5.703 5.145 1.00 0.00 65 GLY A N 7
ATOM 11966 C CA . GLY A 1 65 ? 4.391 5.757 6.577 1.00 0.00 65 GLY A CA 7
ATOM 11967 C C . GLY A 1 65 ? 5.611 5.418 7.416 1.00 0.00 65 GLY A C 7
ATOM 11968 O O . GLY A 1 65 ? 5.609 5.618 8.630 1.00 0.00 65 GLY A O 7
ATOM 11972 N N . GLN A 1 66 ? 6.652 4.901 6.779 1.00 0.00 66 GLN A N 7
ATOM 11973 C CA . GLN A 1 66 ? 7.884 4.565 7.481 1.00 0.00 66 GLN A CA 7
ATOM 11974 C C . GLN A 1 66 ? 8.859 5.736 7.461 1.00 0.00 66 GLN A C 7
ATOM 11975 O O . GLN A 1 66 ? 9.904 5.698 8.110 1.00 0.00 66 GLN A O 7
ATOM 11989 N N . GLY A 1 67 ? 8.517 6.769 6.708 1.00 0.00 67 GLY A N 7
ATOM 11990 C CA . GLY A 1 67 ? 9.363 7.940 6.629 1.00 0.00 67 GLY A CA 7
ATOM 11991 C C . GLY A 1 67 ? 10.152 7.993 5.338 1.00 0.00 67 GLY A C 7
ATOM 11992 O O . GLY A 1 67 ? 10.655 9.046 4.951 1.00 0.00 67 GLY A O 7
ATOM 11996 N N . ASP A 1 68 ? 10.248 6.858 4.658 1.00 0.00 68 ASP A N 7
ATOM 11997 C CA . ASP A 1 68 ? 11.005 6.788 3.417 1.00 0.00 68 ASP A CA 7
ATOM 11998 C C . ASP A 1 68 ? 10.122 7.157 2.233 1.00 0.00 68 ASP A C 7
ATOM 11999 O O . ASP A 1 68 ? 9.589 6.293 1.534 1.00 0.00 68 ASP A O 7
ATOM 12008 N N . ARG A 1 69 ? 9.938 8.454 2.036 1.00 0.00 69 ARG A N 7
ATOM 12009 C CA . ARG A 1 69 ? 9.124 8.950 0.942 1.00 0.00 69 ARG A CA 7
ATOM 12010 C C . ARG A 1 69 ? 9.764 8.659 -0.415 1.00 0.00 69 ARG A C 7
ATOM 12011 O O . ARG A 1 69 ? 9.066 8.484 -1.413 1.00 0.00 69 ARG A O 7
ATOM 12032 N N . ALA A 1 70 ? 11.092 8.598 -0.444 1.00 0.00 70 ALA A N 7
ATOM 12033 C CA . ALA A 1 70 ? 11.820 8.306 -1.678 1.00 0.00 70 ALA A CA 7
ATOM 12034 C C . ALA A 1 70 ? 11.560 6.879 -2.134 1.00 0.00 70 ALA A C 7
ATOM 12035 O O . ALA A 1 70 ? 11.266 6.631 -3.305 1.00 0.00 70 ALA A O 7
ATOM 12042 N N . GLY A 1 71 ? 11.651 5.946 -1.200 1.00 0.00 71 GLY A N 7
ATOM 12043 C CA . GLY A 1 71 ? 11.364 4.563 -1.507 1.00 0.00 71 GLY A CA 7
ATOM 12044 C C . GLY A 1 71 ? 9.901 4.362 -1.834 1.00 0.00 71 GLY A C 7
ATOM 12045 O O . GLY A 1 71 ? 9.543 3.496 -2.635 1.00 0.00 71 GLY A O 7
ATOM 12049 N N . ALA A 1 72 ? 9.057 5.177 -1.212 1.00 0.00 72 ALA A N 7
ATOM 12050 C CA . ALA A 1 72 ? 7.625 5.142 -1.460 1.00 0.00 72 ALA A CA 7
ATOM 12051 C C . ALA A 1 72 ? 7.304 5.527 -2.899 1.00 0.00 72 ALA A C 7
ATOM 12052 O O . ALA A 1 72 ? 6.591 4.807 -3.597 1.00 0.00 72 ALA A O 7
ATOM 12059 N N . ARG A 1 73 ? 7.843 6.659 -3.348 1.00 0.00 73 ARG A N 7
ATOM 12060 C CA . ARG A 1 73 ? 7.564 7.136 -4.699 1.00 0.00 73 ARG A CA 7
ATOM 12061 C C . ARG A 1 73 ? 8.170 6.204 -5.745 1.00 0.00 73 ARG A C 7
ATOM 12062 O O . ARG A 1 73 ? 7.603 6.026 -6.821 1.00 0.00 73 ARG A O 7
ATOM 12083 N N . GLN A 1 74 ? 9.319 5.608 -5.430 1.00 0.00 74 GLN A N 7
ATOM 12084 C CA . GLN A 1 74 ? 9.922 4.618 -6.319 1.00 0.00 74 GLN A CA 7
ATOM 12085 C C . GLN A 1 74 ? 8.986 3.417 -6.491 1.00 0.00 74 GLN A C 7
ATOM 12086 O O . GLN A 1 74 ? 8.834 2.883 -7.591 1.00 0.00 74 GLN A O 7
ATOM 12100 N N . ALA A 1 75 ? 8.342 3.011 -5.401 1.00 0.00 75 ALA A N 7
ATOM 12101 C CA . ALA A 1 75 ? 7.384 1.914 -5.446 1.00 0.00 75 ALA A CA 7
ATOM 12102 C C . ALA A 1 75 ? 6.178 2.293 -6.298 1.00 0.00 75 ALA A C 7
ATOM 12103 O O . ALA A 1 75 ? 5.661 1.475 -7.056 1.00 0.00 75 ALA A O 7
ATOM 12110 N N . TRP A 1 76 ? 5.750 3.544 -6.185 1.00 0.00 76 TRP A N 7
ATOM 12111 C CA . TRP A 1 76 ? 4.629 4.044 -6.967 1.00 0.00 76 TRP A CA 7
ATOM 12112 C C . TRP A 1 76 ? 4.992 4.104 -8.446 1.00 0.00 76 TRP A C 7
ATOM 12113 O O . TRP A 1 76 ? 4.160 3.832 -9.307 1.00 0.00 76 TRP A O 7
ATOM 12134 N N . GLU A 1 77 ? 6.243 4.447 -8.731 1.00 0.00 77 GLU A N 7
ATOM 12135 C CA . GLU A 1 77 ? 6.755 4.437 -10.094 1.00 0.00 77 GLU A CA 7
ATOM 12136 C C . GLU A 1 77 ? 6.654 3.046 -10.705 1.00 0.00 77 GLU A C 7
ATOM 12137 O O . GLU A 1 77 ? 6.250 2.888 -11.861 1.00 0.00 77 GLU A O 7
ATOM 12149 N N . SER A 1 78 ? 7.018 2.038 -9.925 1.00 0.00 78 SER A N 7
ATOM 12150 C CA . SER A 1 78 ? 6.965 0.660 -10.392 1.00 0.00 78 SER A CA 7
ATOM 12151 C C . SER A 1 78 ? 5.519 0.165 -10.470 1.00 0.00 78 SER A C 7
ATOM 12152 O O . SER A 1 78 ? 5.140 -0.534 -11.411 1.00 0.00 78 SER A O 7
ATOM 12160 N N . GLY A 1 79 ? 4.710 0.555 -9.488 1.00 0.00 79 GLY A N 7
ATOM 12161 C CA . GLY A 1 79 ? 3.303 0.188 -9.486 1.00 0.00 79 GLY A CA 7
ATOM 12162 C C . GLY A 1 79 ? 2.538 0.853 -10.615 1.00 0.00 79 GLY A C 7
ATOM 12163 O O . GLY A 1 79 ? 1.534 0.328 -11.097 1.00 0.00 79 GLY A O 7
ATOM 12167 N N . LEU A 1 80 ? 3.023 2.015 -11.035 1.00 0.00 80 LEU A N 7
ATOM 12168 C CA . LEU A 1 80 ? 2.427 2.754 -12.138 1.00 0.00 80 LEU A CA 7
ATOM 12169 C C . LEU A 1 80 ? 2.467 1.920 -13.408 1.00 0.00 80 LEU A C 7
ATOM 12170 O O . LEU A 1 80 ? 1.451 1.725 -14.076 1.00 0.00 80 LEU A O 7
ATOM 12186 N N . ALA A 1 81 ? 3.657 1.429 -13.726 1.00 0.00 81 ALA A N 7
ATOM 12187 C CA . ALA A 1 81 ? 3.856 0.578 -14.893 1.00 0.00 81 ALA A CA 7
ATOM 12188 C C . ALA A 1 81 ? 3.056 -0.710 -14.772 1.00 0.00 81 ALA A C 7
ATOM 12189 O O . ALA A 1 81 ? 2.597 -1.254 -15.774 1.00 0.00 81 ALA A O 7
ATOM 12196 N N . ALA A 1 82 ? 2.883 -1.190 -13.548 1.00 0.00 82 ALA A N 7
ATOM 12197 C CA . ALA A 1 82 ? 2.065 -2.368 -13.307 1.00 0.00 82 ALA A CA 7
ATOM 12198 C C . ALA A 1 82 ? 0.619 -2.088 -13.699 1.00 0.00 82 ALA A C 7
ATOM 12199 O O . ALA A 1 82 ? 0.003 -2.861 -14.431 1.00 0.00 82 ALA A O 7
ATOM 12206 N N . ALA A 1 83 ? 0.098 -0.959 -13.239 1.00 0.00 83 ALA A N 7
ATOM 12207 C CA . ALA A 1 83 ? -1.258 -0.542 -13.571 1.00 0.00 83 ALA A CA 7
ATOM 12208 C C . ALA A 1 83 ? -1.401 -0.316 -15.074 1.00 0.00 83 ALA A C 7
ATOM 12209 O O . ALA A 1 83 ? -2.385 -0.733 -15.683 1.00 0.00 83 ALA A O 7
ATOM 12216 N N . GLN A 1 84 ? -0.406 0.341 -15.661 1.00 0.00 84 GLN A N 7
ATOM 12217 C CA . GLN A 1 84 ? -0.368 0.569 -17.100 1.00 0.00 84 GLN A CA 7
ATOM 12218 C C . GLN A 1 84 ? -0.396 -0.751 -17.866 1.00 0.00 84 GLN A C 7
ATOM 12219 O O . GLN A 1 84 ? -1.182 -0.922 -18.801 1.00 0.00 84 GLN A O 7
ATOM 12233 N N . SER A 1 85 ? 0.455 -1.681 -17.454 1.00 0.00 85 SER A N 7
ATOM 12234 C CA . SER A 1 85 ? 0.553 -2.979 -18.108 1.00 0.00 85 SER A CA 7
ATOM 12235 C C . SER A 1 85 ? -0.742 -3.777 -17.961 1.00 0.00 85 SER A C 7
ATOM 12236 O O . SER A 1 85 ? -1.184 -4.427 -18.907 1.00 0.00 85 SER A O 7
ATOM 12244 N N . ARG A 1 86 ? -1.366 -3.705 -16.790 1.00 0.00 86 ARG A N 7
ATOM 12245 C CA . ARG A 1 86 ? -2.548 -4.507 -16.514 1.00 0.00 86 ARG A CA 7
ATOM 12246 C C . ARG A 1 86 ? -3.807 -3.827 -17.043 1.00 0.00 86 ARG A C 7
ATOM 12247 O O . ARG A 1 86 ? -4.867 -4.444 -17.139 1.00 0.00 86 ARG A O 7
ATOM 12268 N N . GLY A 1 87 ? -3.679 -2.553 -17.390 1.00 0.00 87 GLY A N 7
ATOM 12269 C CA . GLY A 1 87 ? -4.783 -1.834 -17.990 1.00 0.00 87 GLY A CA 7
ATOM 12270 C C . GLY A 1 87 ? -5.700 -1.194 -16.969 1.00 0.00 87 GLY A C 7
ATOM 12271 O O . GLY A 1 87 ? -6.914 -1.143 -17.161 1.00 0.00 87 GLY A O 7
ATOM 12275 N N . ASP A 1 88 ? -5.128 -0.708 -15.886 1.00 0.00 88 ASP A N 7
ATOM 12276 C CA . ASP A 1 88 ? -5.901 -0.020 -14.864 1.00 0.00 88 ASP A CA 7
ATOM 12277 C C . ASP A 1 88 ? -5.486 1.438 -14.805 1.00 0.00 88 ASP A C 7
ATOM 12278 O O . ASP A 1 88 ? -4.524 1.801 -14.125 1.00 0.00 88 ASP A O 7
ATOM 12287 N N . GLN A 1 89 ? -6.180 2.256 -15.566 1.00 0.00 89 GLN A N 7
ATOM 12288 C CA . GLN A 1 89 ? -5.905 3.676 -15.629 1.00 0.00 89 GLN A CA 7
ATOM 12289 C C . GLN A 1 89 ? -6.176 4.373 -14.303 1.00 0.00 89 GLN A C 7
ATOM 12290 O O . GLN A 1 89 ? -5.453 5.297 -13.921 1.00 0.00 89 GLN A O 7
ATOM 12304 N N . GLN A 1 90 ? -7.224 3.944 -13.617 1.00 0.00 90 GLN A N 7
ATOM 12305 C CA . GLN A 1 90 ? -7.595 4.535 -12.334 1.00 0.00 90 GLN A CA 7
ATOM 12306 C C . GLN A 1 90 ? -6.439 4.469 -11.345 1.00 0.00 90 GLN A C 7
ATOM 12307 O O . GLN A 1 90 ? -6.104 5.471 -10.725 1.00 0.00 90 GLN A O 7
ATOM 12321 N N . VAL A 1 91 ? -5.812 3.301 -11.231 1.00 0.00 91 VAL A N 7
ATOM 12322 C CA . VAL A 1 91 ? -4.707 3.128 -10.291 1.00 0.00 91 VAL A CA 7
ATOM 12323 C C . VAL A 1 91 ? -3.571 4.080 -10.638 1.00 0.00 91 VAL A C 7
ATOM 12324 O O . VAL A 1 91 ? -2.952 4.677 -9.755 1.00 0.00 91 VAL A O 7
ATOM 12337 N N . VAL A 1 92 ? -3.331 4.241 -11.932 1.00 0.00 92 VAL A N 7
ATOM 12338 C CA . VAL A 1 92 ? -2.334 5.183 -12.416 1.00 0.00 92 VAL A CA 7
ATOM 12339 C C . VAL A 1 92 ? -2.663 6.593 -11.943 1.00 0.00 92 VAL A C 7
ATOM 12340 O O . VAL A 1 92 ? -1.816 7.276 -11.372 1.00 0.00 92 VAL A O 7
ATOM 12353 N N . LYS A 1 93 ? -3.907 7.006 -12.155 1.00 0.00 93 LYS A N 7
ATOM 12354 C CA . LYS A 1 93 ? -4.337 8.349 -11.788 1.00 0.00 93 LYS A CA 7
ATOM 12355 C C . LYS A 1 93 ? -4.331 8.543 -10.276 1.00 0.00 93 LYS A C 7
ATOM 12356 O O . LYS A 1 93 ? -4.003 9.629 -9.791 1.00 0.00 93 LYS A O 7
ATOM 12375 N N . GLU A 1 94 ? -4.694 7.500 -9.534 1.00 0.00 94 GLU A N 7
ATOM 12376 C CA . GLU A 1 94 ? -4.653 7.545 -8.084 1.00 0.00 94 GLU A CA 7
ATOM 12377 C C . GLU A 1 94 ? -3.224 7.767 -7.605 1.00 0.00 94 GLU A C 7
ATOM 12378 O O . GLU A 1 94 ? -2.958 8.652 -6.790 1.00 0.00 94 GLU A O 7
ATOM 12390 N N . LEU A 1 95 ? -2.307 6.969 -8.139 1.00 0.00 95 LEU A N 7
ATOM 12391 C CA . LEU A 1 95 ? -0.904 7.054 -7.764 1.00 0.00 95 LEU A CA 7
ATOM 12392 C C . LEU A 1 95 ? -0.295 8.380 -8.213 1.00 0.00 95 LEU A C 7
ATOM 12393 O O . LEU A 1 95 ? 0.575 8.926 -7.539 1.00 0.00 95 LEU A O 7
ATOM 12409 N N . GLN A 1 96 ? -0.770 8.905 -9.341 1.00 0.00 96 GLN A N 7
ATOM 12410 C CA . GLN A 1 96 ? -0.313 10.203 -9.838 1.00 0.00 96 GLN A CA 7
ATOM 12411 C C . GLN A 1 96 ? -0.522 11.286 -8.789 1.00 0.00 96 GLN A C 7
ATOM 12412 O O . GLN A 1 96 ? 0.306 12.182 -8.645 1.00 0.00 96 GLN A O 7
ATOM 12426 N N . VAL A 1 97 ? -1.623 11.191 -8.049 1.00 0.00 97 VAL A N 7
ATOM 12427 C CA . VAL A 1 97 ? -1.918 12.146 -6.987 1.00 0.00 97 VAL A CA 7
ATOM 12428 C C . VAL A 1 97 ? -0.852 12.071 -5.896 1.00 0.00 97 VAL A C 7
ATOM 12429 O O . VAL A 1 97 ? -0.343 13.095 -5.436 1.00 0.00 97 VAL A O 7
ATOM 12442 N N . PHE A 1 98 ? -0.503 10.849 -5.505 1.00 0.00 98 PHE A N 7
ATOM 12443 C CA . PHE A 1 98 ? 0.525 10.636 -4.494 1.00 0.00 98 PHE A CA 7
ATOM 12444 C C . PHE A 1 98 ? 1.879 11.122 -4.995 1.00 0.00 98 PHE A C 7
ATOM 12445 O O . PHE A 1 98 ? 2.675 11.655 -4.223 1.00 0.00 98 PHE A O 7
ATOM 12462 N N . LEU A 1 99 ? 2.130 10.946 -6.287 1.00 0.00 99 LEU A N 7
ATOM 12463 C CA . LEU A 1 99 ? 3.378 11.399 -6.894 1.00 0.00 99 LEU A CA 7
ATOM 12464 C C . LEU A 1 99 ? 3.548 12.910 -6.763 1.00 0.00 99 LEU A C 7
ATOM 12465 O O . LEU A 1 99 ? 4.651 13.391 -6.528 1.00 0.00 99 LEU A O 7
ATOM 12481 N N . ARG A 1 100 ? 2.453 13.654 -6.897 1.00 0.00 100 ARG A N 7
ATOM 12482 C CA . ARG A 1 100 ? 2.506 15.110 -6.811 1.00 0.00 100 ARG A CA 7
ATOM 12483 C C . ARG A 1 100 ? 2.799 15.527 -5.386 1.00 0.00 100 ARG A C 7
ATOM 12484 O O . ARG A 1 100 ? 3.692 16.335 -5.122 1.00 0.00 100 ARG A O 7
ATOM 12505 N N . ARG A 1 101 ? 2.031 14.946 -4.481 1.00 0.00 101 ARG A N 7
ATOM 12506 C CA . ARG A 1 101 ? 2.177 15.192 -3.051 1.00 0.00 101 ARG A CA 7
ATOM 12507 C C . ARG A 1 101 ? 3.602 14.864 -2.605 1.00 0.00 101 ARG A C 7
ATOM 12508 O O . ARG A 1 101 ? 4.238 15.641 -1.897 1.00 0.00 101 ARG A O 7
ATOM 12529 N N . LEU A 1 102 ? 4.094 13.710 -3.043 1.00 0.00 102 LEU A N 7
ATOM 12530 C CA . LEU A 1 102 ? 5.427 13.250 -2.684 1.00 0.00 102 LEU A CA 7
ATOM 12531 C C . LEU A 1 102 ? 6.493 14.143 -3.313 1.00 0.00 102 LEU A C 7
ATOM 12532 O O . LEU A 1 102 ? 7.511 14.447 -2.687 1.00 0.00 102 LEU A O 7
ATOM 12548 N N . ALA A 1 103 ? 6.250 14.565 -4.547 1.00 0.00 103 ALA A N 7
ATOM 12549 C CA . ALA A 1 103 ? 7.214 15.373 -5.280 1.00 0.00 103 ALA A CA 7
ATOM 12550 C C . ALA A 1 103 ? 7.519 16.674 -4.561 1.00 0.00 103 ALA A C 7
ATOM 12551 O O . ALA A 1 103 ? 8.665 17.103 -4.536 1.00 0.00 103 ALA A O 7
ATOM 12558 N N . ARG A 1 104 ? 6.504 17.294 -3.966 1.00 0.00 104 ARG A N 7
ATOM 12559 C CA . ARG A 1 104 ? 6.707 18.546 -3.241 1.00 0.00 104 ARG A CA 7
ATOM 12560 C C . ARG A 1 104 ? 7.595 18.330 -2.019 1.00 0.00 104 ARG A C 7
ATOM 12561 O O . ARG A 1 104 ? 8.357 19.215 -1.633 1.00 0.00 104 ARG A O 7
ATOM 12582 N N . GLU A 1 105 ? 7.503 17.148 -1.426 1.00 0.00 105 GLU A N 7
ATOM 12583 C CA . GLU A 1 105 ? 8.329 16.794 -0.289 1.00 0.00 105 GLU A CA 7
ATOM 12584 C C . GLU A 1 105 ? 9.784 16.612 -0.717 1.00 0.00 105 GLU A C 7
ATOM 12585 O O . GLU A 1 105 ? 10.703 17.129 -0.082 1.00 0.00 105 GLU A O 7
ATOM 12597 N N . ASP A 1 106 ? 9.977 15.872 -1.802 1.00 0.00 106 ASP A N 7
ATOM 12598 C CA . ASP A 1 106 ? 11.315 15.568 -2.310 1.00 0.00 106 ASP A CA 7
ATOM 12599 C C . ASP A 1 106 ? 11.949 16.814 -2.925 1.00 0.00 106 ASP A C 7
ATOM 12600 O O . ASP A 1 106 ? 13.162 17.026 -2.839 1.00 0.00 106 ASP A O 7
ATOM 12609 N N . ALA A 1 107 ? 11.105 17.636 -3.541 1.00 0.00 107 ALA A N 7
ATOM 12610 C CA . ALA A 1 107 ? 11.530 18.873 -4.203 1.00 0.00 107 ALA A CA 7
ATOM 12611 C C . ALA A 1 107 ? 12.291 19.801 -3.264 1.00 0.00 107 ALA A C 7
ATOM 12612 O O . ALA A 1 107 ? 13.101 20.609 -3.715 1.00 0.00 107 ALA A O 7
ATOM 12619 N N . LEU A 1 108 ? 12.014 19.699 -1.971 1.00 0.00 108 LEU A N 7
ATOM 12620 C CA . LEU A 1 108 ? 12.664 20.539 -0.973 1.00 0.00 108 LEU A CA 7
ATOM 12621 C C . LEU A 1 108 ? 14.180 20.341 -0.962 1.00 0.00 108 LEU A C 7
ATOM 12622 O O . LEU A 1 108 ? 14.921 21.215 -0.509 1.00 0.00 108 LEU A O 7
ATOM 12638 N N . GLU A 1 109 ? 14.647 19.198 -1.464 1.00 0.00 109 GLU A N 7
ATOM 12639 C CA . GLU A 1 109 ? 16.080 18.944 -1.558 1.00 0.00 109 GLU A CA 7
ATOM 12640 C C . GLU A 1 109 ? 16.623 19.392 -2.907 1.00 0.00 109 GLU A C 7
ATOM 12641 O O . GLU A 1 109 ? 17.823 19.291 -3.173 1.00 0.00 109 GLU A O 7
ATOM 12653 N N . HIS A 1 110 ? 15.721 19.906 -3.736 1.00 0.00 110 HIS A N 7
ATOM 12654 C CA . HIS A 1 110 ? 16.039 20.364 -5.081 1.00 0.00 110 HIS A CA 7
ATOM 12655 C C . HIS A 1 110 ? 16.841 19.294 -5.818 1.00 0.00 110 HIS A C 7
ATOM 12656 O O . HIS A 1 110 ? 17.919 19.560 -6.352 1.00 0.00 110 HIS A O 7
ATOM 12671 N N . HIS A 1 111 ? 16.301 18.076 -5.833 1.00 0.00 111 HIS A N 7
ATOM 12672 C CA . HIS A 1 111 ? 16.995 16.934 -6.417 1.00 0.00 111 HIS A CA 7
ATOM 12673 C C . HIS A 1 111 ? 17.362 17.184 -7.877 1.00 0.00 111 HIS A C 7
ATOM 12674 O O . HIS A 1 111 ? 18.371 16.677 -8.354 1.00 0.00 111 HIS A O 7
ATOM 12689 N N . HIS A 1 112 ? 16.567 17.992 -8.576 1.00 0.00 112 HIS A N 7
ATOM 12690 C CA . HIS A 1 112 ? 16.823 18.272 -9.984 1.00 0.00 112 HIS A CA 7
ATOM 12691 C C . HIS A 1 112 ? 17.831 19.412 -10.119 1.00 0.00 112 HIS A C 7
ATOM 12692 O O . HIS A 1 112 ? 17.629 20.368 -10.865 1.00 0.00 112 HIS A O 7
ATOM 12707 N N . HIS A 1 113 ? 18.915 19.297 -9.375 1.00 0.00 113 HIS A N 7
ATOM 12708 C CA . HIS A 1 113 ? 20.009 20.252 -9.464 1.00 0.00 113 HIS A CA 7
ATOM 12709 C C . HIS A 1 113 ? 20.984 19.818 -10.550 1.00 0.00 113 HIS A C 7
ATOM 12710 O O . HIS A 1 113 ? 21.902 20.551 -10.912 1.00 0.00 113 HIS A O 7
ATOM 12725 N N . HIS A 1 114 ? 20.769 18.617 -11.062 1.00 0.00 114 HIS A N 7
ATOM 12726 C CA . HIS A 1 114 ? 21.636 18.047 -12.075 1.00 0.00 114 HIS A CA 7
ATOM 12727 C C . HIS A 1 114 ? 20.944 18.103 -13.435 1.00 0.00 114 HIS A C 7
ATOM 12728 O O . HIS A 1 114 ? 20.100 17.259 -13.744 1.00 0.00 114 HIS A O 7
ATOM 12743 N N . HIS A 1 115 ? 21.296 19.124 -14.216 1.00 0.00 115 HIS A N 7
ATOM 12744 C CA . HIS A 1 115 ? 20.730 19.351 -15.548 1.00 0.00 115 HIS A CA 7
ATOM 12745 C C . HIS A 1 115 ? 19.274 19.813 -15.448 1.00 0.00 115 HIS A C 7
ATOM 12746 O O . HIS A 1 115 ? 18.361 18.984 -15.650 1.00 0.00 115 HIS A O 7
ATOM 12762 N N . MET A 1 1 ? -11.032 1.554 19.667 1.00 0.00 1 MET A N 8
ATOM 12763 C CA . MET A 1 1 ? -10.285 0.867 18.593 1.00 0.00 1 MET A CA 8
ATOM 12764 C C . MET A 1 1 ? -9.962 -0.568 18.983 1.00 0.00 1 MET A C 8
ATOM 12765 O O . MET A 1 1 ? -9.115 -0.818 19.843 1.00 0.00 1 MET A O 8
ATOM 12781 N N . GLN A 1 2 ? -10.655 -1.506 18.360 1.00 0.00 2 GLN A N 8
ATOM 12782 C CA . GLN A 1 2 ? -10.388 -2.910 18.557 1.00 0.00 2 GLN A CA 8
ATOM 12783 C C . GLN A 1 2 ? -9.438 -3.415 17.479 1.00 0.00 2 GLN A C 8
ATOM 12784 O O . GLN A 1 2 ? -9.282 -2.783 16.430 1.00 0.00 2 GLN A O 8
ATOM 12798 N N . ALA A 1 3 ? -8.807 -4.545 17.731 1.00 0.00 3 ALA A N 8
ATOM 12799 C CA . ALA A 1 3 ? -7.921 -5.134 16.755 1.00 0.00 3 ALA A CA 8
ATOM 12800 C C . ALA A 1 3 ? -8.528 -6.402 16.182 1.00 0.00 3 ALA A C 8
ATOM 12801 O O . ALA A 1 3 ? -8.325 -7.501 16.699 1.00 0.00 3 ALA A O 8
ATOM 12808 N N . ILE A 1 4 ? -9.303 -6.229 15.120 1.00 0.00 4 ILE A N 8
ATOM 12809 C CA . ILE A 1 4 ? -9.904 -7.346 14.408 1.00 0.00 4 ILE A CA 8
ATOM 12810 C C . ILE A 1 4 ? -8.813 -8.212 13.793 1.00 0.00 4 ILE A C 8
ATOM 12811 O O . ILE A 1 4 ? -9.004 -9.400 13.543 1.00 0.00 4 ILE A O 8
ATOM 12827 N N . THR A 1 5 ? -7.656 -7.608 13.586 1.00 0.00 5 THR A N 8
ATOM 12828 C CA . THR A 1 5 ? -6.510 -8.308 13.049 1.00 0.00 5 THR A CA 8
ATOM 12829 C C . THR A 1 5 ? -6.101 -9.471 13.949 1.00 0.00 5 THR A C 8
ATOM 12830 O O . THR A 1 5 ? -5.769 -10.541 13.458 1.00 0.00 5 THR A O 8
ATOM 12841 N N . GLU A 1 6 ? -6.170 -9.270 15.265 1.00 0.00 6 GLU A N 8
ATOM 12842 C CA . GLU A 1 6 ? -5.730 -10.280 16.221 1.00 0.00 6 GLU A CA 8
ATOM 12843 C C . GLU A 1 6 ? -6.523 -11.582 16.075 1.00 0.00 6 GLU A C 8
ATOM 12844 O O . GLU A 1 6 ? -5.949 -12.671 16.120 1.00 0.00 6 GLU A O 8
ATOM 12856 N N . ARG A 1 7 ? -7.837 -11.471 15.891 1.00 0.00 7 ARG A N 8
ATOM 12857 C CA . ARG A 1 7 ? -8.670 -12.656 15.704 1.00 0.00 7 ARG A CA 8
ATOM 12858 C C . ARG A 1 7 ? -8.453 -13.251 14.315 1.00 0.00 7 ARG A C 8
ATOM 12859 O O . ARG A 1 7 ? -8.523 -14.466 14.133 1.00 0.00 7 ARG A O 8
ATOM 12880 N N . LEU A 1 8 ? -8.178 -12.389 13.340 1.00 0.00 8 LEU A N 8
ATOM 12881 C CA . LEU A 1 8 ? -7.894 -12.841 11.981 1.00 0.00 8 LEU A CA 8
ATOM 12882 C C . LEU A 1 8 ? -6.594 -13.642 11.945 1.00 0.00 8 LEU A C 8
ATOM 12883 O O . LEU A 1 8 ? -6.552 -14.739 11.389 1.00 0.00 8 LEU A O 8
ATOM 12899 N N . GLU A 1 9 ? -5.549 -13.091 12.567 1.00 0.00 9 GLU A N 8
ATOM 12900 C CA . GLU A 1 9 ? -4.242 -13.748 12.659 1.00 0.00 9 GLU A CA 8
ATOM 12901 C C . GLU A 1 9 ? -4.385 -15.156 13.228 1.00 0.00 9 GLU A C 8
ATOM 12902 O O . GLU A 1 9 ? -3.689 -16.086 12.811 1.00 0.00 9 GLU A O 8
ATOM 12914 N N . ALA A 1 10 ? -5.300 -15.300 14.182 1.00 0.00 10 ALA A N 8
ATOM 12915 C CA . ALA A 1 10 ? -5.539 -16.579 14.832 1.00 0.00 10 ALA A CA 8
ATOM 12916 C C . ALA A 1 10 ? -6.050 -17.611 13.838 1.00 0.00 10 ALA A C 8
ATOM 12917 O O . ALA A 1 10 ? -5.510 -18.712 13.750 1.00 0.00 10 ALA A O 8
ATOM 12924 N N . MET A 1 11 ? -7.069 -17.240 13.066 1.00 0.00 11 MET A N 8
ATOM 12925 C CA . MET A 1 11 ? -7.685 -18.162 12.117 1.00 0.00 11 MET A CA 8
ATOM 12926 C C . MET A 1 11 ? -6.690 -18.616 11.055 1.00 0.00 11 MET A C 8
ATOM 12927 O O . MET A 1 11 ? -6.763 -19.745 10.563 1.00 0.00 11 MET A O 8
ATOM 12941 N N . LEU A 1 12 ? -5.754 -17.740 10.711 1.00 0.00 12 LEU A N 8
ATOM 12942 C CA . LEU A 1 12 ? -4.711 -18.079 9.751 1.00 0.00 12 LEU A CA 8
ATOM 12943 C C . LEU A 1 12 ? -3.836 -19.212 10.282 1.00 0.00 12 LEU A C 8
ATOM 12944 O O . LEU A 1 12 ? -3.374 -20.062 9.520 1.00 0.00 12 LEU A O 8
ATOM 12960 N N . ALA A 1 13 ? -3.641 -19.238 11.598 1.00 0.00 13 ALA A N 8
ATOM 12961 C CA . ALA A 1 13 ? -2.787 -20.236 12.230 1.00 0.00 13 ALA A CA 8
ATOM 12962 C C . ALA A 1 13 ? -3.403 -21.633 12.158 1.00 0.00 13 ALA A C 8
ATOM 12963 O O . ALA A 1 13 ? -2.690 -22.636 12.235 1.00 0.00 13 ALA A O 8
ATOM 12970 N N . GLN A 1 14 ? -4.724 -21.705 11.992 1.00 0.00 14 GLN A N 8
ATOM 12971 C CA . GLN A 1 14 ? -5.398 -22.987 11.836 1.00 0.00 14 GLN A CA 8
ATOM 12972 C C . GLN A 1 14 ? -5.207 -23.530 10.423 1.00 0.00 14 GLN A C 8
ATOM 12973 O O . GLN A 1 14 ? -5.664 -24.626 10.102 1.00 0.00 14 GLN A O 8
ATOM 12987 N N . GLY A 1 15 ? -4.528 -22.762 9.582 1.00 0.00 15 GLY A N 8
ATOM 12988 C CA . GLY A 1 15 ? -4.263 -23.199 8.226 1.00 0.00 15 GLY A CA 8
ATOM 12989 C C . GLY A 1 15 ? -5.250 -22.626 7.234 1.00 0.00 15 GLY A C 8
ATOM 12990 O O . GLY A 1 15 ? -5.286 -23.035 6.075 1.00 0.00 15 GLY A O 8
ATOM 12994 N N . THR A 1 16 ? -6.049 -21.670 7.684 1.00 0.00 16 THR A N 8
ATOM 12995 C CA . THR A 1 16 ? -7.047 -21.044 6.830 1.00 0.00 16 THR A CA 8
ATOM 12996 C C . THR A 1 16 ? -6.496 -19.750 6.224 1.00 0.00 16 THR A C 8
ATOM 12997 O O . THR A 1 16 ? -7.196 -18.746 6.097 1.00 0.00 16 THR A O 8
ATOM 13008 N N . ASP A 1 17 ? -5.231 -19.793 5.842 1.00 0.00 17 ASP A N 8
ATOM 13009 C CA . ASP A 1 17 ? -4.579 -18.648 5.223 1.00 0.00 17 ASP A CA 8
ATOM 13010 C C . ASP A 1 17 ? -4.324 -18.920 3.751 1.00 0.00 17 ASP A C 8
ATOM 13011 O O . ASP A 1 17 ? -3.548 -19.809 3.397 1.00 0.00 17 ASP A O 8
ATOM 13020 N N . ASN A 1 18 ? -4.992 -18.161 2.899 1.00 0.00 18 ASN A N 8
ATOM 13021 C CA . ASN A 1 18 ? -4.850 -18.319 1.462 1.00 0.00 18 ASN A CA 8
ATOM 13022 C C . ASN A 1 18 ? -4.221 -17.079 0.831 1.00 0.00 18 ASN A C 8
ATOM 13023 O O . ASN A 1 18 ? -3.083 -17.121 0.362 1.00 0.00 18 ASN A O 8
ATOM 13034 N N . MET A 1 19 ? -4.958 -15.979 0.839 1.00 0.00 19 MET A N 8
ATOM 13035 C CA . MET A 1 19 ? -4.490 -14.722 0.270 1.00 0.00 19 MET A CA 8
ATOM 13036 C C . MET A 1 19 ? -5.456 -13.598 0.632 1.00 0.00 19 MET A C 8
ATOM 13037 O O . MET A 1 19 ? -5.041 -12.522 1.064 1.00 0.00 19 MET A O 8
ATOM 13051 N N . LEU A 1 20 ? -6.750 -13.882 0.493 1.00 0.00 20 LEU A N 8
ATOM 13052 C CA . LEU A 1 20 ? -7.800 -12.881 0.684 1.00 0.00 20 LEU A CA 8
ATOM 13053 C C . LEU A 1 20 ? -7.761 -12.300 2.098 1.00 0.00 20 LEU A C 8
ATOM 13054 O O . LEU A 1 20 ? -7.826 -11.085 2.284 1.00 0.00 20 LEU A O 8
ATOM 13070 N N . LEU A 1 21 ? -7.635 -13.166 3.089 1.00 0.00 21 LEU A N 8
ATOM 13071 C CA . LEU A 1 21 ? -7.592 -12.725 4.479 1.00 0.00 21 LEU A CA 8
ATOM 13072 C C . LEU A 1 21 ? -6.251 -12.072 4.793 1.00 0.00 21 LEU A C 8
ATOM 13073 O O . LEU A 1 21 ? -6.139 -11.261 5.713 1.00 0.00 21 LEU A O 8
ATOM 13089 N N . ARG A 1 22 ? -5.245 -12.406 4.000 1.00 0.00 22 ARG A N 8
ATOM 13090 C CA . ARG A 1 22 ? -3.878 -12.013 4.298 1.00 0.00 22 ARG A CA 8
ATOM 13091 C C . ARG A 1 22 ? -3.620 -10.548 3.947 1.00 0.00 22 ARG A C 8
ATOM 13092 O O . ARG A 1 22 ? -3.030 -9.812 4.741 1.00 0.00 22 ARG A O 8
ATOM 13113 N N . PHE A 1 23 ? -4.064 -10.114 2.770 1.00 0.00 23 PHE A N 8
ATOM 13114 C CA . PHE A 1 23 ? -3.894 -8.715 2.389 1.00 0.00 23 PHE A CA 8
ATOM 13115 C C . PHE A 1 23 ? -4.804 -7.827 3.235 1.00 0.00 23 PHE A C 8
ATOM 13116 O O . PHE A 1 23 ? -4.464 -6.683 3.535 1.00 0.00 23 PHE A O 8
ATOM 13133 N N . THR A 1 24 ? -5.959 -8.371 3.622 1.00 0.00 24 THR A N 8
ATOM 13134 C CA . THR A 1 24 ? -6.903 -7.661 4.476 1.00 0.00 24 THR A CA 8
ATOM 13135 C C . THR A 1 24 ? -6.243 -7.259 5.797 1.00 0.00 24 THR A C 8
ATOM 13136 O O . THR A 1 24 ? -6.521 -6.187 6.350 1.00 0.00 24 THR A O 8
ATOM 13147 N N . LEU A 1 25 ? -5.357 -8.117 6.292 1.00 0.00 25 LEU A N 8
ATOM 13148 C CA . LEU A 1 25 ? -4.582 -7.806 7.483 1.00 0.00 25 LEU A CA 8
ATOM 13149 C C . LEU A 1 25 ? -3.709 -6.583 7.241 1.00 0.00 25 LEU A C 8
ATOM 13150 O O . LEU A 1 25 ? -3.723 -5.636 8.025 1.00 0.00 25 LEU A O 8
ATOM 13166 N N . GLY A 1 26 ? -2.982 -6.601 6.128 1.00 0.00 26 GLY A N 8
ATOM 13167 C CA . GLY A 1 26 ? -2.093 -5.506 5.795 1.00 0.00 26 GLY A CA 8
ATOM 13168 C C . GLY A 1 26 ? -2.828 -4.187 5.665 1.00 0.00 26 GLY A C 8
ATOM 13169 O O . GLY A 1 26 ? -2.357 -3.161 6.152 1.00 0.00 26 GLY A O 8
ATOM 13173 N N . LYS A 1 27 ? -3.992 -4.224 5.025 1.00 0.00 27 LYS A N 8
ATOM 13174 C CA . LYS A 1 27 ? -4.825 -3.040 4.872 1.00 0.00 27 LYS A CA 8
ATOM 13175 C C . LYS A 1 27 ? -5.154 -2.439 6.230 1.00 0.00 27 LYS A C 8
ATOM 13176 O O . LYS A 1 27 ? -4.985 -1.240 6.452 1.00 0.00 27 LYS A O 8
ATOM 13195 N N . THR A 1 28 ? -5.600 -3.291 7.141 1.00 0.00 28 THR A N 8
ATOM 13196 C CA . THR A 1 28 ? -6.035 -2.846 8.451 1.00 0.00 28 THR A CA 8
ATOM 13197 C C . THR A 1 28 ? -4.861 -2.353 9.296 1.00 0.00 28 THR A C 8
ATOM 13198 O O . THR A 1 28 ? -4.980 -1.345 9.993 1.00 0.00 28 THR A O 8
ATOM 13209 N N . TYR A 1 29 ? -3.728 -3.051 9.225 1.00 0.00 29 TYR A N 8
ATOM 13210 C CA . TYR A 1 29 ? -2.543 -2.645 9.972 1.00 0.00 29 TYR A CA 8
ATOM 13211 C C . TYR A 1 29 ? -2.052 -1.280 9.509 1.00 0.00 29 TYR A C 8
ATOM 13212 O O . TYR A 1 29 ? -1.695 -0.436 10.329 1.00 0.00 29 TYR A O 8
ATOM 13230 N N . ALA A 1 30 ? -2.065 -1.052 8.201 1.00 0.00 30 ALA A N 8
ATOM 13231 C CA . ALA A 1 30 ? -1.579 0.205 7.648 1.00 0.00 30 ALA A CA 8
ATOM 13232 C C . ALA A 1 30 ? -2.462 1.363 8.094 1.00 0.00 30 ALA A C 8
ATOM 13233 O O . ALA A 1 30 ? -1.974 2.403 8.534 1.00 0.00 30 ALA A O 8
ATOM 13240 N N . GLU A 1 31 ? -3.767 1.153 8.010 1.00 0.00 31 GLU A N 8
ATOM 13241 C CA . GLU A 1 31 ? -4.739 2.158 8.414 1.00 0.00 31 GLU A CA 8
ATOM 13242 C C . GLU A 1 31 ? -4.705 2.375 9.924 1.00 0.00 31 GLU A C 8
ATOM 13243 O O . GLU A 1 31 ? -5.107 3.425 10.424 1.00 0.00 31 GLU A O 8
ATOM 13255 N N . HIS A 1 32 ? -4.209 1.378 10.645 1.00 0.00 32 HIS A N 8
ATOM 13256 C CA . HIS A 1 32 ? -4.168 1.432 12.101 1.00 0.00 32 HIS A CA 8
ATOM 13257 C C . HIS A 1 32 ? -2.832 1.997 12.589 1.00 0.00 32 HIS A C 8
ATOM 13258 O O . HIS A 1 32 ? -2.519 1.924 13.779 1.00 0.00 32 HIS A O 8
ATOM 13273 N N . GLU A 1 33 ? -2.053 2.542 11.652 1.00 0.00 33 GLU A N 8
ATOM 13274 C CA . GLU A 1 33 ? -0.751 3.152 11.946 1.00 0.00 33 GLU A CA 8
ATOM 13275 C C . GLU A 1 33 ? 0.256 2.087 12.402 1.00 0.00 33 GLU A C 8
ATOM 13276 O O . GLU A 1 33 ? 1.223 2.370 13.110 1.00 0.00 33 GLU A O 8
ATOM 13288 N N . GLN A 1 34 ? 0.024 0.861 11.963 1.00 0.00 34 GLN A N 8
ATOM 13289 C CA . GLN A 1 34 ? 0.929 -0.249 12.215 1.00 0.00 34 GLN A CA 8
ATOM 13290 C C . GLN A 1 34 ? 1.600 -0.640 10.905 1.00 0.00 34 GLN A C 8
ATOM 13291 O O . GLN A 1 34 ? 1.699 -1.818 10.563 1.00 0.00 34 GLN A O 8
ATOM 13305 N N . PHE A 1 35 ? 2.065 0.383 10.190 1.00 0.00 35 PHE A N 8
ATOM 13306 C CA . PHE A 1 35 ? 2.598 0.248 8.832 1.00 0.00 35 PHE A CA 8
ATOM 13307 C C . PHE A 1 35 ? 3.647 -0.861 8.718 1.00 0.00 35 PHE A C 8
ATOM 13308 O O . PHE A 1 35 ? 3.633 -1.642 7.770 1.00 0.00 35 PHE A O 8
ATOM 13325 N N . ASP A 1 36 ? 4.543 -0.929 9.690 1.00 0.00 36 ASP A N 8
ATOM 13326 C CA . ASP A 1 36 ? 5.636 -1.898 9.655 1.00 0.00 36 ASP A CA 8
ATOM 13327 C C . ASP A 1 36 ? 5.098 -3.325 9.704 1.00 0.00 36 ASP A C 8
ATOM 13328 O O . ASP A 1 36 ? 5.603 -4.219 9.026 1.00 0.00 36 ASP A O 8
ATOM 13337 N N . ALA A 1 37 ? 4.054 -3.515 10.497 1.00 0.00 37 ALA A N 8
ATOM 13338 C CA . ALA A 1 37 ? 3.412 -4.819 10.655 1.00 0.00 37 ALA A CA 8
ATOM 13339 C C . ALA A 1 37 ? 2.601 -5.182 9.415 1.00 0.00 37 ALA A C 8
ATOM 13340 O O . ALA A 1 37 ? 2.402 -6.358 9.104 1.00 0.00 37 ALA A O 8
ATOM 13347 N N . ALA A 1 38 ? 2.129 -4.162 8.713 1.00 0.00 38 ALA A N 8
ATOM 13348 C CA . ALA A 1 38 ? 1.338 -4.357 7.506 1.00 0.00 38 ALA A CA 8
ATOM 13349 C C . ALA A 1 38 ? 2.184 -4.933 6.372 1.00 0.00 38 ALA A C 8
ATOM 13350 O O . ALA A 1 38 ? 1.717 -5.783 5.607 1.00 0.00 38 ALA A O 8
ATOM 13357 N N . LEU A 1 39 ? 3.430 -4.471 6.288 1.00 0.00 39 LEU A N 8
ATOM 13358 C CA . LEU A 1 39 ? 4.321 -4.803 5.176 1.00 0.00 39 LEU A CA 8
ATOM 13359 C C . LEU A 1 39 ? 4.435 -6.315 4.910 1.00 0.00 39 LEU A C 8
ATOM 13360 O O . LEU A 1 39 ? 4.211 -6.747 3.779 1.00 0.00 39 LEU A O 8
ATOM 13376 N N . PRO A 1 40 ? 4.776 -7.149 5.925 1.00 0.00 40 PRO A N 8
ATOM 13377 C CA . PRO A 1 40 ? 4.919 -8.599 5.730 1.00 0.00 40 PRO A CA 8
ATOM 13378 C C . PRO A 1 40 ? 3.642 -9.253 5.206 1.00 0.00 40 PRO A C 8
ATOM 13379 O O . PRO A 1 40 ? 3.692 -10.087 4.301 1.00 0.00 40 PRO A O 8
ATOM 13390 N N . HIS A 1 41 ? 2.497 -8.851 5.749 1.00 0.00 41 HIS A N 8
ATOM 13391 C CA . HIS A 1 41 ? 1.219 -9.435 5.347 1.00 0.00 41 HIS A CA 8
ATOM 13392 C C . HIS A 1 41 ? 0.865 -9.044 3.915 1.00 0.00 41 HIS A C 8
ATOM 13393 O O . HIS A 1 41 ? 0.403 -9.878 3.133 1.00 0.00 41 HIS A O 8
ATOM 13408 N N . LEU A 1 42 ? 1.091 -7.781 3.575 1.00 0.00 42 LEU A N 8
ATOM 13409 C CA . LEU A 1 42 ? 0.821 -7.291 2.227 1.00 0.00 42 LEU A CA 8
ATOM 13410 C C . LEU A 1 42 ? 1.765 -7.943 1.221 1.00 0.00 42 LEU A C 8
ATOM 13411 O O . LEU A 1 42 ? 1.347 -8.351 0.136 1.00 0.00 42 LEU A O 8
ATOM 13427 N N . ARG A 1 43 ? 3.034 -8.059 1.594 1.00 0.00 43 ARG A N 8
ATOM 13428 C CA . ARG A 1 43 ? 4.028 -8.668 0.720 1.00 0.00 43 ARG A CA 8
ATOM 13429 C C . ARG A 1 43 ? 3.712 -10.142 0.502 1.00 0.00 43 ARG A C 8
ATOM 13430 O O . ARG A 1 43 ? 3.806 -10.644 -0.617 1.00 0.00 43 ARG A O 8
ATOM 13451 N N . ALA A 1 44 ? 3.319 -10.827 1.573 1.00 0.00 44 ALA A N 8
ATOM 13452 C CA . ALA A 1 44 ? 2.966 -12.237 1.498 1.00 0.00 44 ALA A CA 8
ATOM 13453 C C . ALA A 1 44 ? 1.746 -12.447 0.607 1.00 0.00 44 ALA A C 8
ATOM 13454 O O . ALA A 1 44 ? 1.629 -13.464 -0.074 1.00 0.00 44 ALA A O 8
ATOM 13461 N N . ALA A 1 45 ? 0.839 -11.479 0.601 1.00 0.00 45 ALA A N 8
ATOM 13462 C CA . ALA A 1 45 ? -0.336 -11.546 -0.254 1.00 0.00 45 ALA A CA 8
ATOM 13463 C C . ALA A 1 45 ? 0.073 -11.540 -1.724 1.00 0.00 45 ALA A C 8
ATOM 13464 O O . ALA A 1 45 ? -0.385 -12.371 -2.511 1.00 0.00 45 ALA A O 8
ATOM 13471 N N . LEU A 1 46 ? 0.962 -10.619 -2.076 1.00 0.00 46 LEU A N 8
ATOM 13472 C CA . LEU A 1 46 ? 1.477 -10.523 -3.439 1.00 0.00 46 LEU A CA 8
ATOM 13473 C C . LEU A 1 46 ? 2.410 -11.689 -3.748 1.00 0.00 46 LEU A C 8
ATOM 13474 O O . LEU A 1 46 ? 2.595 -12.062 -4.898 1.00 0.00 46 LEU A O 8
ATOM 13490 N N . ASP A 1 47 ? 3.008 -12.247 -2.710 1.00 0.00 47 ASP A N 8
ATOM 13491 C CA . ASP A 1 47 ? 3.857 -13.422 -2.853 1.00 0.00 47 ASP A CA 8
ATOM 13492 C C . ASP A 1 47 ? 3.061 -14.587 -3.428 1.00 0.00 47 ASP A C 8
ATOM 13493 O O . ASP A 1 47 ? 3.564 -15.362 -4.241 1.00 0.00 47 ASP A O 8
ATOM 13502 N N . PHE A 1 48 ? 1.820 -14.706 -2.991 1.00 0.00 48 PHE A N 8
ATOM 13503 C CA . PHE A 1 48 ? 0.935 -15.752 -3.486 1.00 0.00 48 PHE A CA 8
ATOM 13504 C C . PHE A 1 48 ? 0.328 -15.360 -4.831 1.00 0.00 48 PHE A C 8
ATOM 13505 O O . PHE A 1 48 ? 0.275 -16.169 -5.759 1.00 0.00 48 PHE A O 8
ATOM 13522 N N . ASP A 1 49 ? -0.116 -14.115 -4.937 1.00 0.00 49 ASP A N 8
ATOM 13523 C CA . ASP A 1 49 ? -0.732 -13.630 -6.168 1.00 0.00 49 ASP A CA 8
ATOM 13524 C C . ASP A 1 49 ? -0.392 -12.160 -6.386 1.00 0.00 49 ASP A C 8
ATOM 13525 O O . ASP A 1 49 ? -1.091 -11.271 -5.900 1.00 0.00 49 ASP A O 8
ATOM 13534 N N . PRO A 1 50 ? 0.723 -11.891 -7.080 1.00 0.00 50 PRO A N 8
ATOM 13535 C CA . PRO A 1 50 ? 1.257 -10.530 -7.254 1.00 0.00 50 PRO A CA 8
ATOM 13536 C C . PRO A 1 50 ? 0.360 -9.626 -8.095 1.00 0.00 50 PRO A C 8
ATOM 13537 O O . PRO A 1 50 ? 0.626 -8.431 -8.229 1.00 0.00 50 PRO A O 8
ATOM 13548 N N . THR A 1 51 ? -0.706 -10.183 -8.644 1.00 0.00 51 THR A N 8
ATOM 13549 C CA . THR A 1 51 ? -1.590 -9.427 -9.511 1.00 0.00 51 THR A CA 8
ATOM 13550 C C . THR A 1 51 ? -2.822 -8.947 -8.741 1.00 0.00 51 THR A C 8
ATOM 13551 O O . THR A 1 51 ? -3.962 -9.233 -9.113 1.00 0.00 51 THR A O 8
ATOM 13562 N N . TYR A 1 52 ? -2.582 -8.237 -7.649 1.00 0.00 52 TYR A N 8
ATOM 13563 C CA . TYR A 1 52 ? -3.663 -7.616 -6.906 1.00 0.00 52 TYR A CA 8
ATOM 13564 C C . TYR A 1 52 ? -3.429 -6.111 -6.827 1.00 0.00 52 TYR A C 8
ATOM 13565 O O . TYR A 1 52 ? -2.762 -5.614 -5.918 1.00 0.00 52 TYR A O 8
ATOM 13583 N N . SER A 1 53 ? -3.970 -5.411 -7.813 1.00 0.00 53 SER A N 8
ATOM 13584 C CA . SER A 1 53 ? -3.764 -3.978 -8.005 1.00 0.00 53 SER A CA 8
ATOM 13585 C C . SER A 1 53 ? -4.018 -3.153 -6.742 1.00 0.00 53 SER A C 8
ATOM 13586 O O . SER A 1 53 ? -3.342 -2.151 -6.502 1.00 0.00 53 SER A O 8
ATOM 13594 N N . VAL A 1 54 ? -4.978 -3.577 -5.933 1.00 0.00 54 VAL A N 8
ATOM 13595 C CA . VAL A 1 54 ? -5.319 -2.852 -4.714 1.00 0.00 54 VAL A CA 8
ATOM 13596 C C . VAL A 1 54 ? -4.134 -2.822 -3.746 1.00 0.00 54 VAL A C 8
ATOM 13597 O O . VAL A 1 54 ? -3.861 -1.805 -3.116 1.00 0.00 54 VAL A O 8
ATOM 13610 N N . ALA A 1 55 ? -3.406 -3.927 -3.666 1.00 0.00 55 ALA A N 8
ATOM 13611 C CA . ALA A 1 55 ? -2.308 -4.053 -2.716 1.00 0.00 55 ALA A CA 8
ATOM 13612 C C . ALA A 1 55 ? -1.104 -3.218 -3.131 1.00 0.00 55 ALA A C 8
ATOM 13613 O O . ALA A 1 55 ? -0.335 -2.768 -2.280 1.00 0.00 55 ALA A O 8
ATOM 13620 N N . TRP A 1 56 ? -0.949 -3.001 -4.434 1.00 0.00 56 TRP A N 8
ATOM 13621 C CA . TRP A 1 56 ? 0.199 -2.260 -4.948 1.00 0.00 56 TRP A CA 8
ATOM 13622 C C . TRP A 1 56 ? 0.228 -0.846 -4.369 1.00 0.00 56 TRP A C 8
ATOM 13623 O O . TRP A 1 56 ? 1.252 -0.393 -3.852 1.00 0.00 56 TRP A O 8
ATOM 13644 N N . LYS A 1 57 ? -0.905 -0.154 -4.446 1.00 0.00 57 LYS A N 8
ATOM 13645 C CA . LYS A 1 57 ? -1.026 1.175 -3.912 1.00 0.00 57 LYS A CA 8
ATOM 13646 C C . LYS A 1 57 ? -0.946 1.192 -2.382 1.00 0.00 57 LYS A C 8
ATOM 13647 O O . LYS A 1 57 ? -0.431 2.151 -1.797 1.00 0.00 57 LYS A O 8
ATOM 13666 N N . TRP A 1 58 ? -1.446 0.135 -1.734 1.00 0.00 58 TRP A N 8
ATOM 13667 C CA . TRP A 1 58 ? -1.351 0.015 -0.278 1.00 0.00 58 TRP A CA 8
ATOM 13668 C C . TRP A 1 58 ? 0.104 0.052 0.171 1.00 0.00 58 TRP A C 8
ATOM 13669 O O . TRP A 1 58 ? 0.444 0.766 1.111 1.00 0.00 58 TRP A O 8
ATOM 13690 N N . LEU A 1 59 ? 0.957 -0.701 -0.514 1.00 0.00 59 LEU A N 8
ATOM 13691 C CA . LEU A 1 59 ? 2.374 -0.769 -0.163 1.00 0.00 59 LEU A CA 8
ATOM 13692 C C . LEU A 1 59 ? 3.009 0.617 -0.140 1.00 0.00 59 LEU A C 8
ATOM 13693 O O . LEU A 1 59 ? 3.670 0.988 0.831 1.00 0.00 59 LEU A O 8
ATOM 13709 N N . GLY A 1 60 ? 2.790 1.377 -1.205 1.00 0.00 60 GLY A N 8
ATOM 13710 C CA . GLY A 1 60 ? 3.371 2.702 -1.314 1.00 0.00 60 GLY A CA 8
ATOM 13711 C C . GLY A 1 60 ? 2.957 3.631 -0.185 1.00 0.00 60 GLY A C 8
ATOM 13712 O O . GLY A 1 60 ? 3.804 4.281 0.427 1.00 0.00 60 GLY A O 8
ATOM 13716 N N . LYS A 1 61 ? 1.659 3.678 0.112 1.00 0.00 61 LYS A N 8
ATOM 13717 C CA . LYS A 1 61 ? 1.152 4.586 1.138 1.00 0.00 61 LYS A CA 8
ATOM 13718 C C . LYS A 1 61 ? 1.599 4.132 2.526 1.00 0.00 61 LYS A C 8
ATOM 13719 O O . LYS A 1 61 ? 1.703 4.937 3.451 1.00 0.00 61 LYS A O 8
ATOM 13738 N N . THR A 1 62 ? 1.876 2.843 2.654 1.00 0.00 62 THR A N 8
ATOM 13739 C CA . THR A 1 62 ? 2.305 2.273 3.918 1.00 0.00 62 THR A CA 8
ATOM 13740 C C . THR A 1 62 ? 3.760 2.641 4.224 1.00 0.00 62 THR A C 8
ATOM 13741 O O . THR A 1 62 ? 4.107 2.922 5.369 1.00 0.00 62 THR A O 8
ATOM 13752 N N . LEU A 1 63 ? 4.598 2.666 3.191 1.00 0.00 63 LEU A N 8
ATOM 13753 C CA . LEU A 1 63 ? 6.019 2.964 3.364 1.00 0.00 63 LEU A CA 8
ATOM 13754 C C . LEU A 1 63 ? 6.244 4.398 3.838 1.00 0.00 63 LEU A C 8
ATOM 13755 O O . LEU A 1 63 ? 7.195 4.668 4.575 1.00 0.00 63 LEU A O 8
ATOM 13771 N N . GLN A 1 64 ? 5.363 5.306 3.435 1.00 0.00 64 GLN A N 8
ATOM 13772 C CA . GLN A 1 64 ? 5.481 6.708 3.823 1.00 0.00 64 GLN A CA 8
ATOM 13773 C C . GLN A 1 64 ? 5.373 6.833 5.344 1.00 0.00 64 GLN A C 8
ATOM 13774 O O . GLN A 1 64 ? 6.204 7.476 5.987 1.00 0.00 64 GLN A O 8
ATOM 13788 N N . GLY A 1 65 ? 4.366 6.176 5.914 1.00 0.00 65 GLY A N 8
ATOM 13789 C CA . GLY A 1 65 ? 4.177 6.203 7.354 1.00 0.00 65 GLY A CA 8
ATOM 13790 C C . GLY A 1 65 ? 5.115 5.252 8.071 1.00 0.00 65 GLY A C 8
ATOM 13791 O O . GLY A 1 65 ? 5.297 5.342 9.286 1.00 0.00 65 GLY A O 8
ATOM 13795 N N . GLN A 1 66 ? 5.700 4.332 7.317 1.00 0.00 66 GLN A N 8
ATOM 13796 C CA . GLN A 1 66 ? 6.671 3.391 7.856 1.00 0.00 66 GLN A CA 8
ATOM 13797 C C . GLN A 1 66 ? 7.977 4.122 8.163 1.00 0.00 66 GLN A C 8
ATOM 13798 O O . GLN A 1 66 ? 8.742 3.718 9.043 1.00 0.00 66 GLN A O 8
ATOM 13812 N N . GLY A 1 67 ? 8.214 5.207 7.435 1.00 0.00 67 GLY A N 8
ATOM 13813 C CA . GLY A 1 67 ? 9.383 6.025 7.674 1.00 0.00 67 GLY A CA 8
ATOM 13814 C C . GLY A 1 67 ? 10.159 6.307 6.406 1.00 0.00 67 GLY A C 8
ATOM 13815 O O . GLY A 1 67 ? 10.917 7.278 6.334 1.00 0.00 67 GLY A O 8
ATOM 13819 N N . ASP A 1 68 ? 9.958 5.477 5.396 1.00 0.00 68 ASP A N 8
ATOM 13820 C CA . ASP A 1 68 ? 10.721 5.591 4.163 1.00 0.00 68 ASP A CA 8
ATOM 13821 C C . ASP A 1 68 ? 9.929 6.370 3.117 1.00 0.00 68 ASP A C 8
ATOM 13822 O O . ASP A 1 68 ? 9.243 5.792 2.273 1.00 0.00 68 ASP A O 8
ATOM 13831 N N . ARG A 1 69 ? 10.014 7.692 3.202 1.00 0.00 69 ARG A N 8
ATOM 13832 C CA . ARG A 1 69 ? 9.284 8.582 2.301 1.00 0.00 69 ARG A CA 8
ATOM 13833 C C . ARG A 1 69 ? 9.771 8.440 0.858 1.00 0.00 69 ARG A C 8
ATOM 13834 O O . ARG A 1 69 ? 8.967 8.417 -0.076 1.00 0.00 69 ARG A O 8
ATOM 13855 N N . ALA A 1 70 ? 11.084 8.330 0.679 1.00 0.00 70 ALA A N 8
ATOM 13856 C CA . ALA A 1 70 ? 11.657 8.122 -0.647 1.00 0.00 70 ALA A CA 8
ATOM 13857 C C . ALA A 1 70 ? 11.299 6.741 -1.173 1.00 0.00 70 ALA A C 8
ATOM 13858 O O . ALA A 1 70 ? 11.047 6.565 -2.367 1.00 0.00 70 ALA A O 8
ATOM 13865 N N . GLY A 1 71 ? 11.268 5.770 -0.272 1.00 0.00 71 GLY A N 8
ATOM 13866 C CA . GLY A 1 71 ? 10.889 4.423 -0.640 1.00 0.00 71 GLY A CA 8
ATOM 13867 C C . GLY A 1 71 ? 9.443 4.337 -1.073 1.00 0.00 71 GLY A C 8
ATOM 13868 O O . GLY A 1 71 ? 9.106 3.572 -1.975 1.00 0.00 71 GLY A O 8
ATOM 13872 N N . ALA A 1 72 ? 8.589 5.123 -0.424 1.00 0.00 72 ALA A N 8
ATOM 13873 C CA . ALA A 1 72 ? 7.182 5.204 -0.791 1.00 0.00 72 ALA A CA 8
ATOM 13874 C C . ALA A 1 72 ? 7.036 5.639 -2.242 1.00 0.00 72 ALA A C 8
ATOM 13875 O O . ALA A 1 72 ? 6.320 5.010 -3.021 1.00 0.00 72 ALA A O 8
ATOM 13882 N N . ARG A 1 73 ? 7.741 6.708 -2.597 1.00 0.00 73 ARG A N 8
ATOM 13883 C CA . ARG A 1 73 ? 7.737 7.214 -3.963 1.00 0.00 73 ARG A CA 8
ATOM 13884 C C . ARG A 1 73 ? 8.203 6.133 -4.933 1.00 0.00 73 ARG A C 8
ATOM 13885 O O . ARG A 1 73 ? 7.565 5.890 -5.957 1.00 0.00 73 ARG A O 8
ATOM 13906 N N . GLN A 1 74 ? 9.316 5.490 -4.597 1.00 0.00 74 GLN A N 8
ATOM 13907 C CA . GLN A 1 74 ? 9.876 4.434 -5.436 1.00 0.00 74 GLN A CA 8
ATOM 13908 C C . GLN A 1 74 ? 8.892 3.273 -5.597 1.00 0.00 74 GLN A C 8
ATOM 13909 O O . GLN A 1 74 ? 8.771 2.688 -6.677 1.00 0.00 74 GLN A O 8
ATOM 13923 N N . ALA A 1 75 ? 8.192 2.945 -4.516 1.00 0.00 75 ALA A N 8
ATOM 13924 C CA . ALA A 1 75 ? 7.214 1.863 -4.531 1.00 0.00 75 ALA A CA 8
ATOM 13925 C C . ALA A 1 75 ? 6.082 2.169 -5.501 1.00 0.00 75 ALA A C 8
ATOM 13926 O O . ALA A 1 75 ? 5.618 1.290 -6.226 1.00 0.00 75 ALA A O 8
ATOM 13933 N N . TRP A 1 76 ? 5.654 3.424 -5.528 1.00 0.00 76 TRP A N 8
ATOM 13934 C CA . TRP A 1 76 ? 4.597 3.844 -6.432 1.00 0.00 76 TRP A CA 8
ATOM 13935 C C . TRP A 1 76 ? 5.065 3.756 -7.877 1.00 0.00 76 TRP A C 8
ATOM 13936 O O . TRP A 1 76 ? 4.290 3.408 -8.763 1.00 0.00 76 TRP A O 8
ATOM 13957 N N . GLU A 1 77 ? 6.337 4.061 -8.110 1.00 0.00 77 GLU A N 8
ATOM 13958 C CA . GLU A 1 77 ? 6.918 3.932 -9.440 1.00 0.00 77 GLU A CA 8
ATOM 13959 C C . GLU A 1 77 ? 6.848 2.483 -9.904 1.00 0.00 77 GLU A C 8
ATOM 13960 O O . GLU A 1 77 ? 6.525 2.198 -11.060 1.00 0.00 77 GLU A O 8
ATOM 13972 N N . SER A 1 78 ? 7.150 1.575 -8.987 1.00 0.00 78 SER A N 8
ATOM 13973 C CA . SER A 1 78 ? 7.113 0.149 -9.275 1.00 0.00 78 SER A CA 8
ATOM 13974 C C . SER A 1 78 ? 5.672 -0.317 -9.500 1.00 0.00 78 SER A C 8
ATOM 13975 O O . SER A 1 78 ? 5.377 -1.031 -10.464 1.00 0.00 78 SER A O 8
ATOM 13983 N N . GLY A 1 79 ? 4.777 0.108 -8.612 1.00 0.00 79 GLY A N 8
ATOM 13984 C CA . GLY A 1 79 ? 3.381 -0.270 -8.716 1.00 0.00 79 GLY A CA 8
ATOM 13985 C C . GLY A 1 79 ? 2.708 0.337 -9.929 1.00 0.00 79 GLY A C 8
ATOM 13986 O O . GLY A 1 79 ? 1.762 -0.235 -10.468 1.00 0.00 79 GLY A O 8
ATOM 13990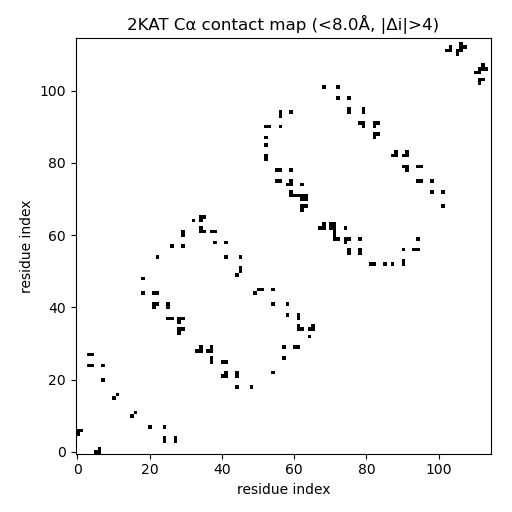 N N . LEU A 1 80 ? 3.198 1.494 -10.364 1.00 0.00 80 LEU A N 8
ATOM 13991 C CA . LEU A 1 80 ? 2.622 2.181 -11.511 1.00 0.00 80 LEU A CA 8
ATOM 13992 C C . LEU A 1 80 ? 2.748 1.324 -12.754 1.00 0.00 80 LEU A C 8
ATOM 13993 O O . LEU A 1 80 ? 1.764 1.059 -13.432 1.00 0.00 80 LEU A O 8
ATOM 14009 N N . ALA A 1 81 ? 3.966 0.891 -13.035 1.00 0.00 81 ALA A N 8
ATOM 14010 C CA . ALA A 1 81 ? 4.237 0.034 -14.191 1.00 0.00 81 ALA A CA 8
ATOM 14011 C C . ALA A 1 81 ? 3.453 -1.271 -14.097 1.00 0.00 81 ALA A C 8
ATOM 14012 O O . ALA A 1 81 ? 3.024 -1.822 -15.110 1.00 0.00 81 ALA A O 8
ATOM 14019 N N . ALA A 1 82 ? 3.252 -1.753 -12.876 1.00 0.00 82 ALA A N 8
ATOM 14020 C CA . ALA A 1 82 ? 2.450 -2.944 -12.658 1.00 0.00 82 ALA A CA 8
ATOM 14021 C C . ALA A 1 82 ? 1.003 -2.675 -13.055 1.00 0.00 82 ALA A C 8
ATOM 14022 O O . ALA A 1 82 ? 0.362 -3.491 -13.719 1.00 0.00 82 ALA A O 8
ATOM 14029 N N . ALA A 1 83 ? 0.506 -1.509 -12.657 1.00 0.00 83 ALA A N 8
ATOM 14030 C CA . ALA A 1 83 ? -0.849 -1.091 -12.994 1.00 0.00 83 ALA A CA 8
ATOM 14031 C C . ALA A 1 83 ? -0.965 -0.795 -14.482 1.00 0.00 83 ALA A C 8
ATOM 14032 O O . ALA A 1 83 ? -1.974 -1.107 -15.108 1.00 0.00 83 ALA A O 8
ATOM 14039 N N . GLN A 1 84 ? 0.075 -0.191 -15.043 1.00 0.00 84 GLN A N 8
ATOM 14040 C CA . GLN A 1 84 ? 0.125 0.095 -16.466 1.00 0.00 84 GLN A CA 8
ATOM 14041 C C . GLN A 1 84 ? 0.075 -1.198 -17.273 1.00 0.00 84 GLN A C 8
ATOM 14042 O O . GLN A 1 84 ? -0.671 -1.304 -18.244 1.00 0.00 84 GLN A O 8
ATOM 14056 N N . SER A 1 85 ? 0.868 -2.177 -16.854 1.00 0.00 85 SER A N 8
ATOM 14057 C CA . SER A 1 85 ? 0.887 -3.485 -17.498 1.00 0.00 85 SER A CA 8
ATOM 14058 C C . SER A 1 85 ? -0.483 -4.165 -17.403 1.00 0.00 85 SER A C 8
ATOM 14059 O O . SER A 1 85 ? -0.947 -4.796 -18.357 1.00 0.00 85 SER A O 8
ATOM 14067 N N . ARG A 1 86 ? -1.126 -4.022 -16.249 1.00 0.00 86 ARG A N 8
ATOM 14068 C CA . ARG A 1 86 ? -2.429 -4.595 -16.005 1.00 0.00 86 ARG A CA 8
ATOM 14069 C C . ARG A 1 86 ? -3.545 -3.806 -16.679 1.00 0.00 86 ARG A C 8
ATOM 14070 O O . ARG A 1 86 ? -4.664 -4.302 -16.824 1.00 0.00 86 ARG A O 8
ATOM 14091 N N . GLY A 1 87 ? -3.238 -2.592 -17.103 1.00 0.00 87 GLY A N 8
ATOM 14092 C CA . GLY A 1 87 ? -4.241 -1.747 -17.717 1.00 0.00 87 GLY A CA 8
ATOM 14093 C C . GLY A 1 87 ? -5.187 -1.141 -16.695 1.00 0.00 87 GLY A C 8
ATOM 14094 O O . GLY A 1 87 ? -6.301 -0.736 -17.029 1.00 0.00 87 GLY A O 8
ATOM 14098 N N . ASP A 1 88 ? -4.739 -1.080 -15.449 1.00 0.00 88 ASP A N 8
ATOM 14099 C CA . ASP A 1 88 ? -5.543 -0.524 -14.367 1.00 0.00 88 ASP A CA 8
ATOM 14100 C C . ASP A 1 88 ? -5.369 0.984 -14.308 1.00 0.00 88 ASP A C 8
ATOM 14101 O O . ASP A 1 88 ? -4.598 1.509 -13.500 1.00 0.00 88 ASP A O 8
ATOM 14110 N N . GLN A 1 89 ? -6.080 1.673 -15.189 1.00 0.00 89 GLN A N 8
ATOM 14111 C CA . GLN A 1 89 ? -6.021 3.123 -15.283 1.00 0.00 89 GLN A CA 8
ATOM 14112 C C . GLN A 1 89 ? -6.363 3.779 -13.955 1.00 0.00 89 GLN A C 8
ATOM 14113 O O . GLN A 1 89 ? -5.737 4.760 -13.559 1.00 0.00 89 GLN A O 8
ATOM 14127 N N . GLN A 1 90 ? -7.351 3.211 -13.272 1.00 0.00 90 GLN A N 8
ATOM 14128 C CA . GLN A 1 90 ? -7.782 3.713 -11.971 1.00 0.00 90 GLN A CA 8
ATOM 14129 C C . GLN A 1 90 ? -6.616 3.760 -10.987 1.00 0.00 90 GLN A C 8
ATOM 14130 O O . GLN A 1 90 ? -6.393 4.773 -10.326 1.00 0.00 90 GLN A O 8
ATOM 14144 N N . VAL A 1 91 ? -5.857 2.675 -10.932 1.00 0.00 91 VAL A N 8
ATOM 14145 C CA . VAL A 1 91 ? -4.758 2.560 -9.984 1.00 0.00 91 VAL A CA 8
ATOM 14146 C C . VAL A 1 91 ? -3.639 3.521 -10.362 1.00 0.00 91 VAL A C 8
ATOM 14147 O O . VAL A 1 91 ? -3.005 4.126 -9.496 1.00 0.00 91 VAL A O 8
ATOM 14160 N N . VAL A 1 92 ? -3.416 3.666 -11.663 1.00 0.00 92 VAL A N 8
ATOM 14161 C CA . VAL A 1 92 ? -2.428 4.609 -12.170 1.00 0.00 92 VAL A CA 8
ATOM 14162 C C . VAL A 1 92 ? -2.754 6.021 -11.697 1.00 0.00 92 VAL A C 8
ATOM 14163 O O . VAL A 1 92 ? -1.893 6.725 -11.175 1.00 0.00 92 VAL A O 8
ATOM 14176 N N . LYS A 1 93 ? -4.009 6.415 -11.867 1.00 0.00 93 LYS A N 8
ATOM 14177 C CA . LYS A 1 93 ? -4.463 7.736 -11.453 1.00 0.00 93 LYS A CA 8
ATOM 14178 C C . LYS A 1 93 ? -4.314 7.928 -9.947 1.00 0.00 93 LYS A C 8
ATOM 14179 O O . LYS A 1 93 ? -3.885 8.992 -9.497 1.00 0.00 93 LYS A O 8
ATOM 14198 N N . GLU A 1 94 ? -4.665 6.901 -9.175 1.00 0.00 94 GLU A N 8
ATOM 14199 C CA . GLU A 1 94 ? -4.526 6.950 -7.729 1.00 0.00 94 GLU A CA 8
ATOM 14200 C C . GLU A 1 94 ? -3.072 7.197 -7.335 1.00 0.00 94 GLU A C 8
ATOM 14201 O O . GLU A 1 94 ? -2.777 8.079 -6.527 1.00 0.00 94 GLU A O 8
ATOM 14213 N N . LEU A 1 95 ? -2.164 6.434 -7.933 1.00 0.00 95 LEU A N 8
ATOM 14214 C CA . LEU A 1 95 ? -0.743 6.542 -7.614 1.00 0.00 95 LEU A CA 8
ATOM 14215 C C . LEU A 1 95 ? -0.175 7.886 -8.054 1.00 0.00 95 LEU A C 8
ATOM 14216 O O . LEU A 1 95 ? 0.662 8.468 -7.362 1.00 0.00 95 LEU A O 8
ATOM 14232 N N . GLN A 1 96 ? -0.643 8.379 -9.197 1.00 0.00 96 GLN A N 8
ATOM 14233 C CA . GLN A 1 96 ? -0.212 9.673 -9.710 1.00 0.00 96 GLN A CA 8
ATOM 14234 C C . GLN A 1 96 ? -0.477 10.781 -8.701 1.00 0.00 96 GLN A C 8
ATOM 14235 O O . GLN A 1 96 ? 0.354 11.668 -8.522 1.00 0.00 96 GLN A O 8
ATOM 14249 N N . VAL A 1 97 ? -1.624 10.716 -8.028 1.00 0.00 97 VAL A N 8
ATOM 14250 C CA . VAL A 1 97 ? -1.977 11.715 -7.027 1.00 0.00 97 VAL A CA 8
ATOM 14251 C C . VAL A 1 97 ? -0.949 11.731 -5.895 1.00 0.00 97 VAL A C 8
ATOM 14252 O O . VAL A 1 97 ? -0.466 12.797 -5.497 1.00 0.00 97 VAL A O 8
ATOM 14265 N N . PHE A 1 98 ? -0.600 10.545 -5.404 1.00 0.00 98 PHE A N 8
ATOM 14266 C CA . PHE A 1 98 ? 0.369 10.418 -4.322 1.00 0.00 98 PHE A CA 8
ATOM 14267 C C . PHE A 1 98 ? 1.753 10.867 -4.773 1.00 0.00 98 PHE A C 8
ATOM 14268 O O . PHE A 1 98 ? 2.451 11.564 -4.043 1.00 0.00 98 PHE A O 8
ATOM 14285 N N . LEU A 1 99 ? 2.128 10.480 -5.985 1.00 0.00 99 LEU A N 8
ATOM 14286 C CA . LEU A 1 99 ? 3.435 10.823 -6.537 1.00 0.00 99 LEU A CA 8
ATOM 14287 C C . LEU A 1 99 ? 3.638 12.335 -6.611 1.00 0.00 99 LEU A C 8
ATOM 14288 O O . LEU A 1 99 ? 4.752 12.824 -6.409 1.00 0.00 99 LEU A O 8
ATOM 14304 N N . ARG A 1 100 ? 2.566 13.072 -6.883 1.00 0.00 100 ARG A N 8
ATOM 14305 C CA . ARG A 1 100 ? 2.642 14.525 -6.958 1.00 0.00 100 ARG A CA 8
ATOM 14306 C C . ARG A 1 100 ? 2.891 15.102 -5.586 1.00 0.00 100 ARG A C 8
ATOM 14307 O O . ARG A 1 100 ? 3.764 15.949 -5.387 1.00 0.00 100 ARG A O 8
ATOM 14328 N N . ARG A 1 101 ? 2.112 14.616 -4.645 1.00 0.00 101 ARG A N 8
ATOM 14329 C CA . ARG A 1 101 ? 2.175 15.082 -3.265 1.00 0.00 101 ARG A CA 8
ATOM 14330 C C . ARG A 1 101 ? 3.503 14.695 -2.612 1.00 0.00 101 ARG A C 8
ATOM 14331 O O . ARG A 1 101 ? 4.070 15.467 -1.837 1.00 0.00 101 ARG A O 8
ATOM 14352 N N . LEU A 1 102 ? 4.004 13.509 -2.938 1.00 0.00 102 LEU A N 8
ATOM 14353 C CA . LEU A 1 102 ? 5.279 13.042 -2.405 1.00 0.00 102 LEU A CA 8
ATOM 14354 C C . LEU A 1 102 ? 6.409 13.936 -2.910 1.00 0.00 102 LEU A C 8
ATOM 14355 O O . LEU A 1 102 ? 7.319 14.292 -2.162 1.00 0.00 102 LEU A O 8
ATOM 14371 N N . ALA A 1 103 ? 6.330 14.314 -4.181 1.00 0.00 103 ALA A N 8
ATOM 14372 C CA . ALA A 1 103 ? 7.323 15.193 -4.787 1.00 0.00 103 ALA A CA 8
ATOM 14373 C C . ALA A 1 103 ? 7.408 16.519 -4.038 1.00 0.00 103 ALA A C 8
ATOM 14374 O O . ALA A 1 103 ? 8.471 17.132 -3.956 1.00 0.00 103 ALA A O 8
ATOM 14381 N N . ARG A 1 104 ? 6.279 16.954 -3.485 1.00 0.00 104 ARG A N 8
ATOM 14382 C CA . ARG A 1 104 ? 6.226 18.209 -2.748 1.00 0.00 104 ARG A CA 8
ATOM 14383 C C . ARG A 1 104 ? 7.046 18.116 -1.461 1.00 0.00 104 ARG A C 8
ATOM 14384 O O . ARG A 1 104 ? 7.577 19.118 -0.981 1.00 0.00 104 ARG A O 8
ATOM 14405 N N . GLU A 1 105 ? 7.151 16.908 -0.909 1.00 0.00 105 GLU A N 8
ATOM 14406 C CA . GLU A 1 105 ? 7.959 16.675 0.272 1.00 0.00 105 GLU A CA 8
ATOM 14407 C C . GLU A 1 105 ? 9.436 16.673 -0.096 1.00 0.00 105 GLU A C 8
ATOM 14408 O O . GLU A 1 105 ? 10.270 17.213 0.627 1.00 0.00 105 GLU A O 8
ATOM 14420 N N . ASP A 1 106 ? 9.745 16.056 -1.231 1.00 0.00 106 ASP A N 8
ATOM 14421 C CA . ASP A 1 106 ? 11.113 16.015 -1.748 1.00 0.00 106 ASP A CA 8
ATOM 14422 C C . ASP A 1 106 ? 11.620 17.425 -1.995 1.00 0.00 106 ASP A C 8
ATOM 14423 O O . ASP A 1 106 ? 12.748 17.768 -1.644 1.00 0.00 106 ASP A O 8
ATOM 14432 N N . ALA A 1 107 ? 10.757 18.237 -2.582 1.00 0.00 107 ALA A N 8
ATOM 14433 C CA . ALA A 1 107 ? 11.071 19.625 -2.894 1.00 0.00 107 ALA A CA 8
ATOM 14434 C C . ALA A 1 107 ? 11.468 20.423 -1.650 1.00 0.00 107 ALA A C 8
ATOM 14435 O O . ALA A 1 107 ? 12.303 21.323 -1.729 1.00 0.00 107 ALA A O 8
ATOM 14442 N N . LEU A 1 108 ? 10.879 20.078 -0.508 1.00 0.00 108 LEU A N 8
ATOM 14443 C CA . LEU A 1 108 ? 11.150 20.777 0.744 1.00 0.00 108 LEU A CA 8
ATOM 14444 C C . LEU A 1 108 ? 12.613 20.641 1.154 1.00 0.00 108 LEU A C 8
ATOM 14445 O O . LEU A 1 108 ? 13.200 21.564 1.719 1.00 0.00 108 LEU A O 8
ATOM 14461 N N . GLU A 1 109 ? 13.195 19.486 0.868 1.00 0.00 109 GLU A N 8
ATOM 14462 C CA . GLU A 1 109 ? 14.568 19.203 1.259 1.00 0.00 109 GLU A CA 8
ATOM 14463 C C . GLU A 1 109 ? 15.499 19.268 0.067 1.00 0.00 109 GLU A C 8
ATOM 14464 O O . GLU A 1 109 ? 16.345 20.153 -0.062 1.00 0.00 109 GLU A O 8
ATOM 14476 N N . HIS A 1 110 ? 15.278 18.331 -0.814 1.00 0.00 110 HIS A N 8
ATOM 14477 C CA . HIS A 1 110 ? 16.165 18.048 -1.934 1.00 0.00 110 HIS A CA 8
ATOM 14478 C C . HIS A 1 110 ? 16.139 19.153 -2.987 1.00 0.00 110 HIS A C 8
ATOM 14479 O O . HIS A 1 110 ? 17.093 19.327 -3.746 1.00 0.00 110 HIS A O 8
ATOM 14494 N N . HIS A 1 111 ? 15.064 19.907 -3.020 1.00 0.00 111 HIS A N 8
ATOM 14495 C CA . HIS A 1 111 ? 14.924 20.967 -4.013 1.00 0.00 111 HIS A CA 8
ATOM 14496 C C . HIS A 1 111 ? 15.114 22.332 -3.365 1.00 0.00 111 HIS A C 8
ATOM 14497 O O . HIS A 1 111 ? 15.001 23.367 -4.019 1.00 0.00 111 HIS A O 8
ATOM 14512 N N . HIS A 1 112 ? 15.422 22.327 -2.075 1.00 0.00 112 HIS A N 8
ATOM 14513 C CA . HIS A 1 112 ? 15.614 23.564 -1.333 1.00 0.00 112 HIS A CA 8
ATOM 14514 C C . HIS A 1 112 ? 17.067 24.017 -1.446 1.00 0.00 112 HIS A C 8
ATOM 14515 O O . HIS A 1 112 ? 17.451 25.066 -0.930 1.00 0.00 112 HIS A O 8
ATOM 14530 N N . HIS A 1 113 ? 17.864 23.202 -2.130 1.00 0.00 113 HIS A N 8
ATOM 14531 C CA . HIS A 1 113 ? 19.254 23.527 -2.422 1.00 0.00 113 HIS A CA 8
ATOM 14532 C C . HIS A 1 113 ? 19.335 24.749 -3.338 1.00 0.00 113 HIS A C 8
ATOM 14533 O O . HIS A 1 113 ? 18.812 24.728 -4.453 1.00 0.00 113 HIS A O 8
ATOM 14548 N N . HIS A 1 114 ? 19.982 25.805 -2.859 1.00 0.00 114 HIS A N 8
ATOM 14549 C CA . HIS A 1 114 ? 20.195 27.000 -3.668 1.00 0.00 114 HIS A CA 8
ATOM 14550 C C . HIS A 1 114 ? 21.275 26.742 -4.707 1.00 0.00 114 HIS A C 8
ATOM 14551 O O . HIS A 1 114 ? 22.247 26.039 -4.428 1.00 0.00 114 HIS A O 8
ATOM 14566 N N . HIS A 1 115 ? 21.087 27.309 -5.896 1.00 0.00 115 HIS A N 8
ATOM 14567 C CA . HIS A 1 115 ? 21.992 27.104 -7.026 1.00 0.00 115 HIS A CA 8
ATOM 14568 C C . HIS A 1 115 ? 21.980 25.635 -7.443 1.00 0.00 115 HIS A C 8
ATOM 14569 O O . HIS A 1 115 ? 22.965 24.918 -7.165 1.00 0.00 115 HIS A O 8
ATOM 14585 N N . MET A 1 1 ? -17.805 -4.485 20.059 1.00 0.00 1 MET A N 9
ATOM 14586 C CA . MET A 1 1 ? -16.577 -4.385 19.238 1.00 0.00 1 MET A CA 9
ATOM 14587 C C . MET A 1 1 ? -15.715 -5.623 19.416 1.00 0.00 1 MET A C 9
ATOM 14588 O O . MET A 1 1 ? -15.033 -5.781 20.432 1.00 0.00 1 MET A O 9
ATOM 14604 N N . GLN A 1 2 ? -15.767 -6.512 18.438 1.00 0.00 2 GLN A N 9
ATOM 14605 C CA . GLN A 1 2 ? -14.945 -7.708 18.455 1.00 0.00 2 GLN A CA 9
ATOM 14606 C C . GLN A 1 2 ? -13.609 -7.428 17.795 1.00 0.00 2 GLN A C 9
ATOM 14607 O O . GLN A 1 2 ? -13.508 -6.596 16.892 1.00 0.00 2 GLN A O 9
ATOM 14621 N N . ALA A 1 3 ? -12.591 -8.124 18.247 1.00 0.00 3 ALA A N 9
ATOM 14622 C CA . ALA A 1 3 ? -11.281 -8.014 17.652 1.00 0.00 3 ALA A CA 9
ATOM 14623 C C . ALA A 1 3 ? -11.226 -8.871 16.397 1.00 0.00 3 ALA A C 9
ATOM 14624 O O . ALA A 1 3 ? -11.307 -10.100 16.463 1.00 0.00 3 ALA A O 9
ATOM 14631 N N . ILE A 1 4 ? -11.118 -8.203 15.258 1.00 0.00 4 ILE A N 9
ATOM 14632 C CA . ILE A 1 4 ? -11.113 -8.863 13.953 1.00 0.00 4 ILE A CA 9
ATOM 14633 C C . ILE A 1 4 ? -10.014 -9.920 13.879 1.00 0.00 4 ILE A C 9
ATOM 14634 O O . ILE A 1 4 ? -10.192 -10.975 13.270 1.00 0.00 4 ILE A O 9
ATOM 14650 N N . THR A 1 5 ? -8.899 -9.641 14.536 1.00 0.00 5 THR A N 9
ATOM 14651 C CA . THR A 1 5 ? -7.767 -10.549 14.561 1.00 0.00 5 THR A CA 9
ATOM 14652 C C . THR A 1 5 ? -8.155 -11.927 15.093 1.00 0.00 5 THR A C 9
ATOM 14653 O O . THR A 1 5 ? -7.775 -12.941 14.516 1.00 0.00 5 THR A O 9
ATOM 14664 N N . GLU A 1 6 ? -8.956 -11.956 16.157 1.00 0.00 6 GLU A N 9
ATOM 14665 C CA . GLU A 1 6 ? -9.287 -13.202 16.844 1.00 0.00 6 GLU A CA 9
ATOM 14666 C C . GLU A 1 6 ? -9.921 -14.223 15.907 1.00 0.00 6 GLU A C 9
ATOM 14667 O O . GLU A 1 6 ? -9.482 -15.372 15.840 1.00 0.00 6 GLU A O 9
ATOM 14679 N N . ARG A 1 7 ? -10.943 -13.801 15.176 1.00 0.00 7 ARG A N 9
ATOM 14680 C CA . ARG A 1 7 ? -11.669 -14.722 14.312 1.00 0.00 7 ARG A CA 9
ATOM 14681 C C . ARG A 1 7 ? -10.854 -15.066 13.072 1.00 0.00 7 ARG A C 9
ATOM 14682 O O . ARG A 1 7 ? -10.925 -16.187 12.567 1.00 0.00 7 ARG A O 9
ATOM 14703 N N . LEU A 1 8 ? -10.059 -14.114 12.597 1.00 0.00 8 LEU A N 9
ATOM 14704 C CA . LEU A 1 8 ? -9.169 -14.368 11.471 1.00 0.00 8 LEU A CA 9
ATOM 14705 C C . LEU A 1 8 ? -8.086 -15.378 11.846 1.00 0.00 8 LEU A C 9
ATOM 14706 O O . LEU A 1 8 ? -7.819 -16.318 11.096 1.00 0.00 8 LEU A O 9
ATOM 14722 N N . GLU A 1 9 ? -7.481 -15.193 13.015 1.00 0.00 9 GLU A N 9
ATOM 14723 C CA . GLU A 1 9 ? -6.462 -16.115 13.507 1.00 0.00 9 GLU A CA 9
ATOM 14724 C C . GLU A 1 9 ? -7.067 -17.490 13.765 1.00 0.00 9 GLU A C 9
ATOM 14725 O O . GLU A 1 9 ? -6.406 -18.511 13.582 1.00 0.00 9 GLU A O 9
ATOM 14737 N N . ALA A 1 10 ? -8.330 -17.505 14.178 1.00 0.00 10 ALA A N 9
ATOM 14738 C CA . ALA A 1 10 ? -9.022 -18.749 14.481 1.00 0.00 10 ALA A CA 9
ATOM 14739 C C . ALA A 1 10 ? -9.248 -19.579 13.223 1.00 0.00 10 ALA A C 9
ATOM 14740 O O . ALA A 1 10 ? -8.928 -20.764 13.194 1.00 0.00 10 ALA A O 9
ATOM 14747 N N . MET A 1 11 ? -9.784 -18.950 12.181 1.00 0.00 11 MET A N 9
ATOM 14748 C CA . MET A 1 11 ? -10.074 -19.646 10.934 1.00 0.00 11 MET A CA 9
ATOM 14749 C C . MET A 1 11 ? -8.782 -20.001 10.196 1.00 0.00 11 MET A C 9
ATOM 14750 O O . MET A 1 11 ? -8.738 -20.957 9.417 1.00 0.00 11 MET A O 9
ATOM 14764 N N . LEU A 1 12 ? -7.738 -19.221 10.450 1.00 0.00 12 LEU A N 9
ATOM 14765 C CA . LEU A 1 12 ? -6.417 -19.474 9.884 1.00 0.00 12 LEU A CA 9
ATOM 14766 C C . LEU A 1 12 ? -5.904 -20.846 10.308 1.00 0.00 12 LEU A C 9
ATOM 14767 O O . LEU A 1 12 ? -5.299 -21.570 9.517 1.00 0.00 12 LEU A O 9
ATOM 14783 N N . ALA A 1 13 ? -6.190 -21.198 11.556 1.00 0.00 13 ALA A N 9
ATOM 14784 C CA . ALA A 1 13 ? -5.660 -22.410 12.175 1.00 0.00 13 ALA A CA 9
ATOM 14785 C C . ALA A 1 13 ? -6.027 -23.682 11.410 1.00 0.00 13 ALA A C 9
ATOM 14786 O O . ALA A 1 13 ? -5.242 -24.629 11.371 1.00 0.00 13 ALA A O 9
ATOM 14793 N N . GLN A 1 14 ? -7.212 -23.717 10.808 1.00 0.00 14 GLN A N 9
ATOM 14794 C CA . GLN A 1 14 ? -7.660 -24.915 10.102 1.00 0.00 14 GLN A CA 9
ATOM 14795 C C . GLN A 1 14 ? -7.204 -24.915 8.644 1.00 0.00 14 GLN A C 9
ATOM 14796 O O . GLN A 1 14 ? -7.695 -25.704 7.833 1.00 0.00 14 GLN A O 9
ATOM 14810 N N . GLY A 1 15 ? -6.261 -24.043 8.313 1.00 0.00 15 GLY A N 9
ATOM 14811 C CA . GLY A 1 15 ? -5.698 -24.038 6.980 1.00 0.00 15 GLY A CA 9
ATOM 14812 C C . GLY A 1 15 ? -6.395 -23.070 6.047 1.00 0.00 15 GLY A C 9
ATOM 14813 O O . GLY A 1 15 ? -6.803 -23.441 4.948 1.00 0.00 15 GLY A O 9
ATOM 14817 N N . THR A 1 16 ? -6.555 -21.835 6.489 1.00 0.00 16 THR A N 9
ATOM 14818 C CA . THR A 1 16 ? -7.079 -20.792 5.629 1.00 0.00 16 THR A CA 9
ATOM 14819 C C . THR A 1 16 ? -5.988 -19.759 5.388 1.00 0.00 16 THR A C 9
ATOM 14820 O O . THR A 1 16 ? -5.981 -18.691 5.990 1.00 0.00 16 THR A O 9
ATOM 14831 N N . ASP A 1 17 ? -5.044 -20.113 4.533 1.00 0.00 17 ASP A N 9
ATOM 14832 C CA . ASP A 1 17 ? -3.850 -19.304 4.337 1.00 0.00 17 ASP A CA 9
ATOM 14833 C C . ASP A 1 17 ? -3.836 -18.691 2.947 1.00 0.00 17 ASP A C 9
ATOM 14834 O O . ASP A 1 17 ? -3.581 -19.382 1.959 1.00 0.00 17 ASP A O 9
ATOM 14843 N N . ASN A 1 18 ? -4.136 -17.403 2.865 1.00 0.00 18 ASN A N 9
ATOM 14844 C CA . ASN A 1 18 ? -4.119 -16.697 1.590 1.00 0.00 18 ASN A CA 9
ATOM 14845 C C . ASN A 1 18 ? -3.725 -15.239 1.787 1.00 0.00 18 ASN A C 9
ATOM 14846 O O . ASN A 1 18 ? -3.584 -14.775 2.919 1.00 0.00 18 ASN A O 9
ATOM 14857 N N . MET A 1 19 ? -3.556 -14.522 0.685 1.00 0.00 19 MET A N 9
ATOM 14858 C CA . MET A 1 19 ? -3.119 -13.132 0.725 1.00 0.00 19 MET A CA 9
ATOM 14859 C C . MET A 1 19 ? -4.271 -12.209 1.112 1.00 0.00 19 MET A C 9
ATOM 14860 O O . MET A 1 19 ? -4.051 -11.092 1.577 1.00 0.00 19 MET A O 9
ATOM 14874 N N . LEU A 1 20 ? -5.493 -12.693 0.935 1.00 0.00 20 LEU A N 9
ATOM 14875 C CA . LEU A 1 20 ? -6.685 -11.890 1.178 1.00 0.00 20 LEU A CA 9
ATOM 14876 C C . LEU A 1 20 ? -6.780 -11.508 2.653 1.00 0.00 20 LEU A C 9
ATOM 14877 O O . LEU A 1 20 ? -6.815 -10.324 2.996 1.00 0.00 20 LEU A O 9
ATOM 14893 N N . LEU A 1 21 ? -6.790 -12.507 3.527 1.00 0.00 21 LEU A N 9
ATOM 14894 C CA . LEU A 1 21 ? -6.928 -12.253 4.956 1.00 0.00 21 LEU A CA 9
ATOM 14895 C C . LEU A 1 21 ? -5.644 -11.675 5.547 1.00 0.00 21 LEU A C 9
ATOM 14896 O O . LEU A 1 21 ? -5.673 -11.020 6.588 1.00 0.00 21 LEU A O 9
ATOM 14912 N N . ARG A 1 22 ? -4.518 -11.895 4.879 1.00 0.00 22 ARG A N 9
ATOM 14913 C CA . ARG A 1 22 ? -3.269 -11.282 5.307 1.00 0.00 22 ARG A CA 9
ATOM 14914 C C . ARG A 1 22 ? -3.306 -9.781 5.040 1.00 0.00 22 ARG A C 9
ATOM 14915 O O . ARG A 1 22 ? -2.814 -8.982 5.841 1.00 0.00 22 ARG A O 9
ATOM 14936 N N . PHE A 1 23 ? -3.911 -9.405 3.917 1.00 0.00 23 PHE A N 9
ATOM 14937 C CA . PHE A 1 23 ? -4.016 -8.004 3.534 1.00 0.00 23 PHE A CA 9
ATOM 14938 C C . PHE A 1 23 ? -4.956 -7.251 4.465 1.00 0.00 23 PHE A C 9
ATOM 14939 O O . PHE A 1 23 ? -4.623 -6.165 4.930 1.00 0.00 23 PHE A O 9
ATOM 14956 N N . THR A 1 24 ? -6.123 -7.827 4.743 1.00 0.00 24 THR A N 9
ATOM 14957 C CA . THR A 1 24 ? -7.115 -7.156 5.575 1.00 0.00 24 THR A CA 9
ATOM 14958 C C . THR A 1 24 ? -6.559 -6.872 6.970 1.00 0.00 24 THR A C 9
ATOM 14959 O O . THR A 1 24 ? -6.885 -5.852 7.581 1.00 0.00 24 THR A O 9
ATOM 14970 N N . LEU A 1 25 ? -5.713 -7.766 7.471 1.00 0.00 25 LEU A N 9
ATOM 14971 C CA . LEU A 1 25 ? -5.056 -7.544 8.750 1.00 0.00 25 LEU A CA 9
ATOM 14972 C C . LEU A 1 25 ? -4.012 -6.442 8.618 1.00 0.00 25 LEU A C 9
ATOM 14973 O O . LEU A 1 25 ? -3.960 -5.522 9.434 1.00 0.00 25 LEU A O 9
ATOM 14989 N N . GLY A 1 26 ? -3.198 -6.533 7.567 1.00 0.00 26 GLY A N 9
ATOM 14990 C CA . GLY A 1 26 ? -2.152 -5.551 7.333 1.00 0.00 26 GLY A CA 9
ATOM 14991 C C . GLY A 1 26 ? -2.702 -4.152 7.119 1.00 0.00 26 GLY A C 9
ATOM 14992 O O . GLY A 1 26 ? -2.156 -3.180 7.640 1.00 0.00 26 GLY A O 9
ATOM 14996 N N . LYS A 1 27 ? -3.783 -4.058 6.353 1.00 0.00 27 LYS A N 9
ATOM 14997 C CA . LYS A 1 27 ? -4.447 -2.784 6.101 1.00 0.00 27 LYS A CA 9
ATOM 14998 C C . LYS A 1 27 ? -4.901 -2.146 7.408 1.00 0.00 27 LYS A C 9
ATOM 14999 O O . LYS A 1 27 ? -4.795 -0.934 7.585 1.00 0.00 27 LYS A O 9
ATOM 15018 N N . THR A 1 28 ? -5.380 -2.971 8.326 1.00 0.00 28 THR A N 9
ATOM 15019 C CA . THR A 1 28 ? -5.834 -2.489 9.620 1.00 0.00 28 THR A CA 9
ATOM 15020 C C . THR A 1 28 ? -4.666 -1.916 10.423 1.00 0.00 28 THR A C 9
ATOM 15021 O O . THR A 1 28 ? -4.819 -0.930 11.146 1.00 0.00 28 THR A O 9
ATOM 15032 N N . TYR A 1 29 ? -3.491 -2.523 10.273 1.00 0.00 29 TYR A N 9
ATOM 15033 C CA . TYR A 1 29 ? -2.291 -2.007 10.914 1.00 0.00 29 TYR A CA 9
ATOM 15034 C C . TYR A 1 29 ? -1.907 -0.677 10.284 1.00 0.00 29 TYR A C 9
ATOM 15035 O O . TYR A 1 29 ? -1.562 0.274 10.979 1.00 0.00 29 TYR A O 9
ATOM 15053 N N . ALA A 1 30 ? -1.998 -0.617 8.960 1.00 0.00 30 ALA A N 9
ATOM 15054 C CA . ALA A 1 30 ? -1.640 0.584 8.214 1.00 0.00 30 ALA A CA 9
ATOM 15055 C C . ALA A 1 30 ? -2.532 1.757 8.611 1.00 0.00 30 ALA A C 9
ATOM 15056 O O . ALA A 1 30 ? -2.065 2.891 8.734 1.00 0.00 30 ALA A O 9
ATOM 15063 N N . GLU A 1 31 ? -3.812 1.474 8.829 1.00 0.00 31 GLU A N 9
ATOM 15064 C CA . GLU A 1 31 ? -4.766 2.497 9.246 1.00 0.00 31 GLU A CA 9
ATOM 15065 C C . GLU A 1 31 ? -4.432 3.024 10.641 1.00 0.00 31 GLU A C 9
ATOM 15066 O O . GLU A 1 31 ? -4.801 4.143 10.993 1.00 0.00 31 GLU A O 9
ATOM 15078 N N . HIS A 1 32 ? -3.724 2.220 11.428 1.00 0.00 32 HIS A N 9
ATOM 15079 C CA . HIS A 1 32 ? -3.303 2.630 12.762 1.00 0.00 32 HIS A CA 9
ATOM 15080 C C . HIS A 1 32 ? -1.837 3.056 12.765 1.00 0.00 32 HIS A C 9
ATOM 15081 O O . HIS A 1 32 ? -1.219 3.172 13.826 1.00 0.00 32 HIS A O 9
ATOM 15096 N N . GLU A 1 33 ? -1.298 3.279 11.567 1.00 0.00 33 GLU A N 9
ATOM 15097 C CA . GLU A 1 33 ? 0.075 3.759 11.378 1.00 0.00 33 GLU A CA 9
ATOM 15098 C C . GLU A 1 33 ? 1.110 2.724 11.854 1.00 0.00 33 GLU A C 9
ATOM 15099 O O . GLU A 1 33 ? 2.266 3.054 12.119 1.00 0.00 33 GLU A O 9
ATOM 15111 N N . GLN A 1 34 ? 0.704 1.463 11.908 1.00 0.00 34 GLN A N 9
ATOM 15112 C CA . GLN A 1 34 ? 1.609 0.374 12.269 1.00 0.00 34 GLN A CA 9
ATOM 15113 C C . GLN A 1 34 ? 2.319 -0.138 11.012 1.00 0.00 34 GLN A C 9
ATOM 15114 O O . GLN A 1 34 ? 2.438 -1.346 10.790 1.00 0.00 34 GLN A O 9
ATOM 15128 N N . PHE A 1 35 ? 2.805 0.804 10.208 1.00 0.00 35 PHE A N 9
ATOM 15129 C CA . PHE A 1 35 ? 3.368 0.511 8.891 1.00 0.00 35 PHE A CA 9
ATOM 15130 C C . PHE A 1 35 ? 4.564 -0.432 8.967 1.00 0.00 35 PHE A C 9
ATOM 15131 O O . PHE A 1 35 ? 4.784 -1.226 8.055 1.00 0.00 35 PHE A O 9
ATOM 15148 N N . ASP A 1 36 ? 5.327 -0.354 10.049 1.00 0.00 36 ASP A N 9
ATOM 15149 C CA . ASP A 1 36 ? 6.518 -1.189 10.201 1.00 0.00 36 ASP A CA 9
ATOM 15150 C C . ASP A 1 36 ? 6.142 -2.664 10.158 1.00 0.00 36 ASP A C 9
ATOM 15151 O O . ASP A 1 36 ? 6.815 -3.476 9.522 1.00 0.00 36 ASP A O 9
ATOM 15160 N N . ALA A 1 37 ? 5.058 -2.996 10.845 1.00 0.00 37 ALA A N 9
ATOM 15161 C CA . ALA A 1 37 ? 4.556 -4.364 10.885 1.00 0.00 37 ALA A CA 9
ATOM 15162 C C . ALA A 1 37 ? 3.872 -4.736 9.573 1.00 0.00 37 ALA A C 9
ATOM 15163 O O . ALA A 1 37 ? 3.978 -5.868 9.098 1.00 0.00 37 ALA A O 9
ATOM 15170 N N . ALA A 1 38 ? 3.173 -3.769 8.992 1.00 0.00 38 ALA A N 9
ATOM 15171 C CA . ALA A 1 38 ? 2.399 -3.999 7.779 1.00 0.00 38 ALA A CA 9
ATOM 15172 C C . ALA A 1 38 ? 3.292 -4.197 6.557 1.00 0.00 38 ALA A C 9
ATOM 15173 O O . ALA A 1 38 ? 3.001 -5.039 5.711 1.00 0.00 38 ALA A O 9
ATOM 15180 N N . LEU A 1 39 ? 4.382 -3.434 6.487 1.00 0.00 39 LEU A N 9
ATOM 15181 C CA . LEU A 1 39 ? 5.243 -3.396 5.300 1.00 0.00 39 LEU A CA 9
ATOM 15182 C C . LEU A 1 39 ? 5.655 -4.800 4.818 1.00 0.00 39 LEU A C 9
ATOM 15183 O O . LEU A 1 39 ? 5.412 -5.143 3.658 1.00 0.00 39 LEU A O 9
ATOM 15199 N N . PRO A 1 40 ? 6.254 -5.651 5.680 1.00 0.00 40 PRO A N 9
ATOM 15200 C CA . PRO A 1 40 ? 6.674 -6.992 5.265 1.00 0.00 40 PRO A CA 9
ATOM 15201 C C . PRO A 1 40 ? 5.486 -7.922 5.034 1.00 0.00 40 PRO A C 9
ATOM 15202 O O . PRO A 1 40 ? 5.540 -8.814 4.184 1.00 0.00 40 PRO A O 9
ATOM 15213 N N . HIS A 1 41 ? 4.411 -7.698 5.779 1.00 0.00 41 HIS A N 9
ATOM 15214 C CA . HIS A 1 41 ? 3.234 -8.551 5.699 1.00 0.00 41 HIS A CA 9
ATOM 15215 C C . HIS A 1 41 ? 2.501 -8.319 4.381 1.00 0.00 41 HIS A C 9
ATOM 15216 O O . HIS A 1 41 ? 2.025 -9.260 3.743 1.00 0.00 41 HIS A O 9
ATOM 15231 N N . LEU A 1 42 ? 2.414 -7.056 3.976 1.00 0.00 42 LEU A N 9
ATOM 15232 C CA . LEU A 1 42 ? 1.779 -6.692 2.715 1.00 0.00 42 LEU A CA 9
ATOM 15233 C C . LEU A 1 42 ? 2.650 -7.096 1.530 1.00 0.00 42 LEU A C 9
ATOM 15234 O O . LEU A 1 42 ? 2.142 -7.583 0.518 1.00 0.00 42 LEU A O 9
ATOM 15250 N N . ARG A 1 43 ? 3.961 -6.895 1.661 1.00 0.00 43 ARG A N 9
ATOM 15251 C CA . ARG A 1 43 ? 4.897 -7.250 0.598 1.00 0.00 43 ARG A CA 9
ATOM 15252 C C . ARG A 1 43 ? 4.796 -8.735 0.272 1.00 0.00 43 ARG A C 9
ATOM 15253 O O . ARG A 1 43 ? 4.777 -9.126 -0.899 1.00 0.00 43 ARG A O 9
ATOM 15274 N N . ALA A 1 44 ? 4.725 -9.556 1.317 1.00 0.00 44 ALA A N 9
ATOM 15275 C CA . ALA A 1 44 ? 4.608 -10.997 1.152 1.00 0.00 44 ALA A CA 9
ATOM 15276 C C . ALA A 1 44 ? 3.329 -11.366 0.410 1.00 0.00 44 ALA A C 9
ATOM 15277 O O . ALA A 1 44 ? 3.320 -12.285 -0.409 1.00 0.00 44 ALA A O 9
ATOM 15284 N N . ALA A 1 45 ? 2.260 -10.627 0.683 1.00 0.00 45 ALA A N 9
ATOM 15285 C CA . ALA A 1 45 ? 0.971 -10.867 0.044 1.00 0.00 45 ALA A CA 9
ATOM 15286 C C . ALA A 1 45 ? 1.055 -10.646 -1.464 1.00 0.00 45 ALA A C 9
ATOM 15287 O O . ALA A 1 45 ? 0.477 -11.402 -2.245 1.00 0.00 45 ALA A O 9
ATOM 15294 N N . LEU A 1 46 ? 1.796 -9.621 -1.868 1.00 0.00 46 LEU A N 9
ATOM 15295 C CA . LEU A 1 46 ? 1.990 -9.330 -3.285 1.00 0.00 46 LEU A CA 9
ATOM 15296 C C . LEU A 1 46 ? 2.838 -10.404 -3.955 1.00 0.00 46 LEU A C 9
ATOM 15297 O O . LEU A 1 46 ? 2.745 -10.621 -5.162 1.00 0.00 46 LEU A O 9
ATOM 15313 N N . ASP A 1 47 ? 3.683 -11.055 -3.172 1.00 0.00 47 ASP A N 9
ATOM 15314 C CA . ASP A 1 47 ? 4.479 -12.166 -3.668 1.00 0.00 47 ASP A CA 9
ATOM 15315 C C . ASP A 1 47 ? 3.590 -13.382 -3.900 1.00 0.00 47 ASP A C 9
ATOM 15316 O O . ASP A 1 47 ? 3.783 -14.140 -4.851 1.00 0.00 47 ASP A O 9
ATOM 15325 N N . PHE A 1 48 ? 2.613 -13.558 -3.019 1.00 0.00 48 PHE A N 9
ATOM 15326 C CA . PHE A 1 48 ? 1.672 -14.671 -3.131 1.00 0.00 48 PHE A CA 9
ATOM 15327 C C . PHE A 1 48 ? 0.720 -14.477 -4.308 1.00 0.00 48 PHE A C 9
ATOM 15328 O O . PHE A 1 48 ? 0.471 -15.412 -5.071 1.00 0.00 48 PHE A O 9
ATOM 15345 N N . ASP A 1 49 ? 0.195 -13.267 -4.454 1.00 0.00 49 ASP A N 9
ATOM 15346 C CA . ASP A 1 49 ? -0.778 -12.982 -5.502 1.00 0.00 49 ASP A CA 9
ATOM 15347 C C . ASP A 1 49 ? -0.663 -11.533 -5.968 1.00 0.00 49 ASP A C 9
ATOM 15348 O O . ASP A 1 49 ? -1.300 -10.637 -5.413 1.00 0.00 49 ASP A O 9
ATOM 15357 N N . PRO A 1 50 ? 0.198 -11.283 -6.968 1.00 0.00 50 PRO A N 9
ATOM 15358 C CA . PRO A 1 50 ? 0.489 -9.928 -7.469 1.00 0.00 50 PRO A CA 9
ATOM 15359 C C . PRO A 1 50 ? -0.718 -9.235 -8.103 1.00 0.00 50 PRO A C 9
ATOM 15360 O O . PRO A 1 50 ? -0.646 -8.060 -8.458 1.00 0.00 50 PRO A O 9
ATOM 15371 N N . THR A 1 51 ? -1.825 -9.957 -8.231 1.00 0.00 51 THR A N 9
ATOM 15372 C CA . THR A 1 51 ? -3.036 -9.416 -8.840 1.00 0.00 51 THR A CA 9
ATOM 15373 C C . THR A 1 51 ? -3.871 -8.617 -7.838 1.00 0.00 51 THR A C 9
ATOM 15374 O O . THR A 1 51 ? -4.987 -8.191 -8.143 1.00 0.00 51 THR A O 9
ATOM 15385 N N . TYR A 1 52 ? -3.334 -8.418 -6.643 1.00 0.00 52 TYR A N 9
ATOM 15386 C CA . TYR A 1 52 ? -4.025 -7.641 -5.625 1.00 0.00 52 TYR A CA 9
ATOM 15387 C C . TYR A 1 52 ? -3.767 -6.148 -5.844 1.00 0.00 52 TYR A C 9
ATOM 15388 O O . TYR A 1 52 ? -2.890 -5.559 -5.215 1.00 0.00 52 TYR A O 9
ATOM 15406 N N . SER A 1 53 ? -4.530 -5.560 -6.758 1.00 0.00 53 SER A N 9
ATOM 15407 C CA . SER A 1 53 ? -4.365 -4.164 -7.156 1.00 0.00 53 SER A CA 9
ATOM 15408 C C . SER A 1 53 ? -4.421 -3.211 -5.963 1.00 0.00 53 SER A C 9
ATOM 15409 O O . SER A 1 53 ? -3.674 -2.236 -5.902 1.00 0.00 53 SER A O 9
ATOM 15417 N N . VAL A 1 54 ? -5.300 -3.507 -5.013 1.00 0.00 54 VAL A N 9
ATOM 15418 C CA . VAL A 1 54 ? -5.461 -2.672 -3.829 1.00 0.00 54 VAL A CA 9
ATOM 15419 C C . VAL A 1 54 ? -4.166 -2.635 -3.017 1.00 0.00 54 VAL A C 9
ATOM 15420 O O . VAL A 1 54 ? -3.800 -1.604 -2.448 1.00 0.00 54 VAL A O 9
ATOM 15433 N N . ALA A 1 55 ? -3.463 -3.761 -2.996 1.00 0.00 55 ALA A N 9
ATOM 15434 C CA . ALA A 1 55 ? -2.247 -3.887 -2.213 1.00 0.00 55 ALA A CA 9
ATOM 15435 C C . ALA A 1 55 ? -1.126 -3.027 -2.782 1.00 0.00 55 ALA A C 9
ATOM 15436 O O . ALA A 1 55 ? -0.274 -2.561 -2.035 1.00 0.00 55 ALA A O 9
ATOM 15443 N N . TRP A 1 56 ? -1.131 -2.813 -4.098 1.00 0.00 56 TRP A N 9
ATOM 15444 C CA . TRP A 1 56 ? -0.125 -1.959 -4.733 1.00 0.00 56 TRP A CA 9
ATOM 15445 C C . TRP A 1 56 ? -0.219 -0.552 -4.158 1.00 0.00 56 TRP A C 9
ATOM 15446 O O . TRP A 1 56 ? 0.779 0.061 -3.774 1.00 0.00 56 TRP A O 9
ATOM 15467 N N . LYS A 1 57 ? -1.450 -0.072 -4.094 1.00 0.00 57 LYS A N 9
ATOM 15468 C CA . LYS A 1 57 ? -1.752 1.279 -3.656 1.00 0.00 57 LYS A CA 9
ATOM 15469 C C . LYS A 1 57 ? -1.388 1.481 -2.185 1.00 0.00 57 LYS A C 9
ATOM 15470 O O . LYS A 1 57 ? -0.802 2.502 -1.817 1.00 0.00 57 LYS A O 9
ATOM 15489 N N . TRP A 1 58 ? -1.718 0.502 -1.349 1.00 0.00 58 TRP A N 9
ATOM 15490 C CA . TRP A 1 58 ? -1.411 0.577 0.076 1.00 0.00 58 TRP A CA 9
ATOM 15491 C C . TRP A 1 58 ? 0.073 0.331 0.353 1.00 0.00 58 TRP A C 9
ATOM 15492 O O . TRP A 1 58 ? 0.622 0.852 1.326 1.00 0.00 58 TRP A O 9
ATOM 15513 N N . LEU A 1 59 ? 0.718 -0.453 -0.507 1.00 0.00 59 LEU A N 9
ATOM 15514 C CA . LEU A 1 59 ? 2.131 -0.784 -0.342 1.00 0.00 59 LEU A CA 9
ATOM 15515 C C . LEU A 1 59 ? 2.977 0.489 -0.333 1.00 0.00 59 LEU A C 9
ATOM 15516 O O . LEU A 1 59 ? 3.771 0.708 0.582 1.00 0.00 59 LEU A O 9
ATOM 15532 N N . GLY A 1 60 ? 2.776 1.335 -1.337 1.00 0.00 60 GLY A N 9
ATOM 15533 C CA . GLY A 1 60 ? 3.513 2.584 -1.415 1.00 0.00 60 GLY A CA 9
ATOM 15534 C C . GLY A 1 60 ? 3.282 3.467 -0.200 1.00 0.00 60 GLY A C 9
ATOM 15535 O O . GLY A 1 60 ? 4.210 4.100 0.303 1.00 0.00 60 GLY A O 9
ATOM 15539 N N . LYS A 1 61 ? 2.040 3.492 0.278 1.00 0.00 61 LYS A N 9
ATOM 15540 C CA . LYS A 1 61 ? 1.682 4.263 1.466 1.00 0.00 61 LYS A CA 9
ATOM 15541 C C . LYS A 1 61 ? 2.458 3.766 2.681 1.00 0.00 61 LYS A C 9
ATOM 15542 O O . LYS A 1 61 ? 2.868 4.549 3.539 1.00 0.00 61 LYS A O 9
ATOM 15561 N N . THR A 1 62 ? 2.670 2.460 2.731 1.00 0.00 62 THR A N 9
ATOM 15562 C CA . THR A 1 62 ? 3.355 1.836 3.845 1.00 0.00 62 THR A CA 9
ATOM 15563 C C . THR A 1 62 ? 4.837 2.214 3.853 1.00 0.00 62 THR A C 9
ATOM 15564 O O . THR A 1 62 ? 5.414 2.480 4.910 1.00 0.00 62 THR A O 9
ATOM 15575 N N . LEU A 1 63 ? 5.441 2.255 2.670 1.00 0.00 63 LEU A N 9
ATOM 15576 C CA . LEU A 1 63 ? 6.832 2.661 2.532 1.00 0.00 63 LEU A CA 9
ATOM 15577 C C . LEU A 1 63 ? 7.033 4.101 2.995 1.00 0.00 63 LEU A C 9
ATOM 15578 O O . LEU A 1 63 ? 8.029 4.418 3.647 1.00 0.00 63 LEU A O 9
ATOM 15594 N N . GLN A 1 64 ? 6.080 4.969 2.673 1.00 0.00 64 GLN A N 9
ATOM 15595 C CA . GLN A 1 64 ? 6.148 6.355 3.115 1.00 0.00 64 GLN A CA 9
ATOM 15596 C C . GLN A 1 64 ? 6.011 6.428 4.630 1.00 0.00 64 GLN A C 9
ATOM 15597 O O . GLN A 1 64 ? 6.667 7.238 5.286 1.00 0.00 64 GLN A O 9
ATOM 15611 N N . GLY A 1 65 ? 5.166 5.564 5.177 1.00 0.00 65 GLY A N 9
ATOM 15612 C CA . GLY A 1 65 ? 5.001 5.484 6.615 1.00 0.00 65 GLY A CA 9
ATOM 15613 C C . GLY A 1 65 ? 6.290 5.107 7.325 1.00 0.00 65 GLY A C 9
ATOM 15614 O O . GLY A 1 65 ? 6.469 5.413 8.505 1.00 0.00 65 GLY A O 9
ATOM 15618 N N . GLN A 1 66 ? 7.187 4.437 6.608 1.00 0.00 66 GLN A N 9
ATOM 15619 C CA . GLN A 1 66 ? 8.479 4.068 7.161 1.00 0.00 66 GLN A CA 9
ATOM 15620 C C . GLN A 1 66 ? 9.380 5.298 7.235 1.00 0.00 66 GLN A C 9
ATOM 15621 O O . GLN A 1 66 ? 10.192 5.435 8.149 1.00 0.00 66 GLN A O 9
ATOM 15635 N N . GLY A 1 67 ? 9.226 6.192 6.266 1.00 0.00 67 GLY A N 9
ATOM 15636 C CA . GLY A 1 67 ? 9.990 7.423 6.264 1.00 0.00 67 GLY A CA 9
ATOM 15637 C C . GLY A 1 67 ? 10.704 7.664 4.950 1.00 0.00 67 GLY A C 9
ATOM 15638 O O . GLY A 1 67 ? 10.958 8.808 4.576 1.00 0.00 67 GLY A O 9
ATOM 15642 N N . ASP A 1 68 ? 11.002 6.594 4.232 1.00 0.00 68 ASP A N 9
ATOM 15643 C CA . ASP A 1 68 ? 11.756 6.700 2.994 1.00 0.00 68 ASP A CA 9
ATOM 15644 C C . ASP A 1 68 ? 10.818 6.914 1.816 1.00 0.00 68 ASP A C 9
ATOM 15645 O O . ASP A 1 68 ? 10.235 5.970 1.278 1.00 0.00 68 ASP A O 9
ATOM 15654 N N . ARG A 1 69 ? 10.660 8.173 1.446 1.00 0.00 69 ARG A N 9
ATOM 15655 C CA . ARG A 1 69 ? 9.781 8.553 0.344 1.00 0.00 69 ARG A CA 9
ATOM 15656 C C . ARG A 1 69 ? 10.297 8.005 -0.983 1.00 0.00 69 ARG A C 9
ATOM 15657 O O . ARG A 1 69 ? 9.528 7.818 -1.929 1.00 0.00 69 ARG A O 9
ATOM 15678 N N . ALA A 1 70 ? 11.598 7.749 -1.047 1.00 0.00 70 ALA A N 9
ATOM 15679 C CA . ALA A 1 70 ? 12.212 7.193 -2.245 1.00 0.00 70 ALA A CA 9
ATOM 15680 C C . ALA A 1 70 ? 11.688 5.785 -2.505 1.00 0.00 70 ALA A C 9
ATOM 15681 O O . ALA A 1 70 ? 11.398 5.419 -3.644 1.00 0.00 70 ALA A O 9
ATOM 15688 N N . GLY A 1 71 ? 11.559 5.002 -1.445 1.00 0.00 71 GLY A N 9
ATOM 15689 C CA . GLY A 1 71 ? 10.987 3.680 -1.571 1.00 0.00 71 GLY A CA 9
ATOM 15690 C C . GLY A 1 71 ? 9.502 3.744 -1.833 1.00 0.00 71 GLY A C 9
ATOM 15691 O O . GLY A 1 71 ? 8.951 2.907 -2.547 1.00 0.00 71 GLY A O 9
ATOM 15695 N N . ALA A 1 72 ? 8.858 4.750 -1.256 1.00 0.00 72 ALA A N 9
ATOM 15696 C CA . ALA A 1 72 ? 7.434 4.968 -1.462 1.00 0.00 72 ALA A CA 9
ATOM 15697 C C . ALA A 1 72 ? 7.132 5.211 -2.934 1.00 0.00 72 ALA A C 9
ATOM 15698 O O . ALA A 1 72 ? 6.263 4.556 -3.513 1.00 0.00 72 ALA A O 9
ATOM 15705 N N . ARG A 1 73 ? 7.863 6.140 -3.546 1.00 0.00 73 ARG A N 9
ATOM 15706 C CA . ARG A 1 73 ? 7.668 6.435 -4.960 1.00 0.00 73 ARG A CA 9
ATOM 15707 C C . ARG A 1 73 ? 8.061 5.236 -5.813 1.00 0.00 73 ARG A C 9
ATOM 15708 O O . ARG A 1 73 ? 7.402 4.938 -6.801 1.00 0.00 73 ARG A O 9
ATOM 15729 N N . GLN A 1 74 ? 9.123 4.540 -5.413 1.00 0.00 74 GLN A N 9
ATOM 15730 C CA . GLN A 1 74 ? 9.586 3.364 -6.136 1.00 0.00 74 GLN A CA 9
ATOM 15731 C C . GLN A 1 74 ? 8.465 2.329 -6.215 1.00 0.00 74 GLN A C 9
ATOM 15732 O O . GLN A 1 74 ? 8.214 1.740 -7.269 1.00 0.00 74 GLN A O 9
ATOM 15746 N N . ALA A 1 75 ? 7.784 2.130 -5.090 1.00 0.00 75 ALA A N 9
ATOM 15747 C CA . ALA A 1 75 ? 6.666 1.199 -5.019 1.00 0.00 75 ALA A CA 9
ATOM 15748 C C . ALA A 1 75 ? 5.515 1.648 -5.913 1.00 0.00 75 ALA A C 9
ATOM 15749 O O . ALA A 1 75 ? 4.944 0.847 -6.654 1.00 0.00 75 ALA A O 9
ATOM 15756 N N . TRP A 1 76 ? 5.184 2.933 -5.851 1.00 0.00 76 TRP A N 9
ATOM 15757 C CA . TRP A 1 76 ? 4.100 3.480 -6.655 1.00 0.00 76 TRP A CA 9
ATOM 15758 C C . TRP A 1 76 ? 4.430 3.426 -8.144 1.00 0.00 76 TRP A C 9
ATOM 15759 O O . TRP A 1 76 ? 3.575 3.095 -8.958 1.00 0.00 76 TRP A O 9
ATOM 15780 N N . GLU A 1 77 ? 5.670 3.750 -8.493 1.00 0.00 77 GLU A N 9
ATOM 15781 C CA . GLU A 1 77 ? 6.119 3.683 -9.880 1.00 0.00 77 GLU A CA 9
ATOM 15782 C C . GLU A 1 77 ? 6.059 2.250 -10.404 1.00 0.00 77 GLU A C 9
ATOM 15783 O O . GLU A 1 77 ? 5.723 2.017 -11.568 1.00 0.00 77 GLU A O 9
ATOM 15795 N N . SER A 1 78 ? 6.384 1.298 -9.539 1.00 0.00 78 SER A N 9
ATOM 15796 C CA . SER A 1 78 ? 6.308 -0.116 -9.889 1.00 0.00 78 SER A CA 9
ATOM 15797 C C . SER A 1 78 ? 4.849 -0.554 -10.025 1.00 0.00 78 SER A C 9
ATOM 15798 O O . SER A 1 78 ? 4.473 -1.201 -11.005 1.00 0.00 78 SER A O 9
ATOM 15806 N N . GLY A 1 79 ? 4.028 -0.171 -9.051 1.00 0.00 79 GLY A N 9
ATOM 15807 C CA . GLY A 1 79 ? 2.613 -0.497 -9.090 1.00 0.00 79 GLY A CA 9
ATOM 15808 C C . GLY A 1 79 ? 1.901 0.181 -10.244 1.00 0.00 79 GLY A C 9
ATOM 15809 O O . GLY A 1 79 ? 0.914 -0.336 -10.763 1.00 0.00 79 GLY A O 9
ATOM 15813 N N . LEU A 1 80 ? 2.406 1.342 -10.643 1.00 0.00 80 LEU A N 9
ATOM 15814 C CA . LEU A 1 80 ? 1.868 2.071 -11.781 1.00 0.00 80 LEU A CA 9
ATOM 15815 C C . LEU A 1 80 ? 1.999 1.227 -13.040 1.00 0.00 80 LEU A C 9
ATOM 15816 O O . LEU A 1 80 ? 1.035 1.030 -13.776 1.00 0.00 80 LEU A O 9
ATOM 15832 N N . ALA A 1 81 ? 3.205 0.723 -13.264 1.00 0.00 81 ALA A N 9
ATOM 15833 C CA . ALA A 1 81 ? 3.482 -0.140 -14.405 1.00 0.00 81 ALA A CA 9
ATOM 15834 C C . ALA A 1 81 ? 2.719 -1.447 -14.287 1.00 0.00 81 ALA A C 9
ATOM 15835 O O . ALA A 1 81 ? 2.316 -2.026 -15.291 1.00 0.00 81 ALA A O 9
ATOM 15842 N N . ALA A 1 82 ? 2.511 -1.897 -13.059 1.00 0.00 82 ALA A N 9
ATOM 15843 C CA . ALA A 1 82 ? 1.718 -3.093 -12.812 1.00 0.00 82 ALA A CA 9
ATOM 15844 C C . ALA A 1 82 ? 0.269 -2.852 -13.221 1.00 0.00 82 ALA A C 9
ATOM 15845 O O . ALA A 1 82 ? -0.348 -3.686 -13.881 1.00 0.00 82 ALA A O 9
ATOM 15852 N N . ALA A 1 83 ? -0.258 -1.693 -12.839 1.00 0.00 83 ALA A N 9
ATOM 15853 C CA . ALA A 1 83 ? -1.610 -1.301 -13.209 1.00 0.00 83 ALA A CA 9
ATOM 15854 C C . ALA A 1 83 ? -1.716 -1.100 -14.714 1.00 0.00 83 ALA A C 9
ATOM 15855 O O . ALA A 1 83 ? -2.698 -1.505 -15.331 1.00 0.00 83 ALA A O 9
ATOM 15862 N N . GLN A 1 84 ? -0.699 -0.481 -15.300 1.00 0.00 84 GLN A N 9
ATOM 15863 C CA . GLN A 1 84 ? -0.633 -0.303 -16.743 1.00 0.00 84 GLN A CA 9
ATOM 15864 C C . GLN A 1 84 ? -0.587 -1.645 -17.454 1.00 0.00 84 GLN A C 9
ATOM 15865 O O . GLN A 1 84 ? -1.287 -1.853 -18.441 1.00 0.00 84 GLN A O 9
ATOM 15879 N N . SER A 1 85 ? 0.224 -2.554 -16.938 1.00 0.00 85 SER A N 9
ATOM 15880 C CA . SER A 1 85 ? 0.333 -3.893 -17.498 1.00 0.00 85 SER A CA 9
ATOM 15881 C C . SER A 1 85 ? -1.011 -4.626 -17.423 1.00 0.00 85 SER A C 9
ATOM 15882 O O . SER A 1 85 ? -1.338 -5.426 -18.298 1.00 0.00 85 SER A O 9
ATOM 15890 N N . ARG A 1 86 ? -1.789 -4.344 -16.381 1.00 0.00 86 ARG A N 9
ATOM 15891 C CA . ARG A 1 86 ? -3.104 -4.951 -16.224 1.00 0.00 86 ARG A CA 9
ATOM 15892 C C . ARG A 1 86 ? -4.177 -4.185 -16.995 1.00 0.00 86 ARG A C 9
ATOM 15893 O O . ARG A 1 86 ? -5.273 -4.698 -17.229 1.00 0.00 86 ARG A O 9
ATOM 15914 N N . GLY A 1 87 ? -3.851 -2.968 -17.405 1.00 0.00 87 GLY A N 9
ATOM 15915 C CA . GLY A 1 87 ? -4.792 -2.153 -18.146 1.00 0.00 87 GLY A CA 9
ATOM 15916 C C . GLY A 1 87 ? -5.788 -1.444 -17.248 1.00 0.00 87 GLY A C 9
ATOM 15917 O O . GLY A 1 87 ? -6.929 -1.199 -17.644 1.00 0.00 87 GLY A O 9
ATOM 15921 N N . ASP A 1 88 ? -5.355 -1.116 -16.043 1.00 0.00 88 ASP A N 9
ATOM 15922 C CA . ASP A 1 88 ? -6.213 -0.445 -15.070 1.00 0.00 88 ASP A CA 9
ATOM 15923 C C . ASP A 1 88 ? -5.845 1.027 -14.939 1.00 0.00 88 ASP A C 9
ATOM 15924 O O . ASP A 1 88 ? -5.091 1.416 -14.045 1.00 0.00 88 ASP A O 9
ATOM 15933 N N . GLN A 1 89 ? -6.381 1.831 -15.844 1.00 0.00 89 GLN A N 9
ATOM 15934 C CA . GLN A 1 89 ? -6.145 3.269 -15.856 1.00 0.00 89 GLN A CA 9
ATOM 15935 C C . GLN A 1 89 ? -6.596 3.931 -14.557 1.00 0.00 89 GLN A C 9
ATOM 15936 O O . GLN A 1 89 ? -5.969 4.883 -14.091 1.00 0.00 89 GLN A O 9
ATOM 15950 N N . GLN A 1 90 ? -7.677 3.424 -13.974 1.00 0.00 90 GLN A N 9
ATOM 15951 C CA . GLN A 1 90 ? -8.201 3.968 -12.723 1.00 0.00 90 GLN A CA 9
ATOM 15952 C C . GLN A 1 90 ? -7.133 3.958 -11.638 1.00 0.00 90 GLN A C 9
ATOM 15953 O O . GLN A 1 90 ? -6.903 4.965 -10.971 1.00 0.00 90 GLN A O 9
ATOM 15967 N N . VAL A 1 91 ? -6.459 2.826 -11.498 1.00 0.00 91 VAL A N 9
ATOM 15968 C CA . VAL A 1 91 ? -5.459 2.654 -10.452 1.00 0.00 91 VAL A CA 9
ATOM 15969 C C . VAL A 1 91 ? -4.250 3.537 -10.732 1.00 0.00 91 VAL A C 9
ATOM 15970 O O . VAL A 1 91 ? -3.664 4.119 -9.817 1.00 0.00 91 VAL A O 9
ATOM 15983 N N . VAL A 1 92 ? -3.899 3.644 -12.009 1.00 0.00 92 VAL A N 9
ATOM 15984 C CA . VAL A 1 92 ? -2.799 4.501 -12.432 1.00 0.00 92 VAL A CA 9
ATOM 15985 C C . VAL A 1 92 ? -3.057 5.945 -12.012 1.00 0.00 92 VAL A C 9
ATOM 15986 O O . VAL A 1 92 ? -2.175 6.614 -11.474 1.00 0.00 92 VAL A O 9
ATOM 15999 N N . LYS A 1 93 ? -4.280 6.407 -12.239 1.00 0.00 93 LYS A N 9
ATOM 16000 C CA . LYS A 1 93 ? -4.661 7.766 -11.883 1.00 0.00 93 LYS A CA 9
ATOM 16001 C C . LYS A 1 93 ? -4.667 7.956 -10.369 1.00 0.00 93 LYS A C 9
ATOM 16002 O O . LYS A 1 93 ? -4.209 8.985 -9.869 1.00 0.00 93 LYS A O 9
ATOM 16021 N N . GLU A 1 94 ? -5.174 6.961 -9.645 1.00 0.00 94 GLU A N 9
ATOM 16022 C CA . GLU A 1 94 ? -5.237 7.026 -8.193 1.00 0.00 94 GLU A CA 9
ATOM 16023 C C . GLU A 1 94 ? -3.845 7.086 -7.581 1.00 0.00 94 GLU A C 9
ATOM 16024 O O . GLU A 1 94 ? -3.561 7.939 -6.741 1.00 0.00 94 GLU A O 9
ATOM 16036 N N . LEU A 1 95 ? -2.979 6.181 -8.014 1.00 0.00 95 LEU A N 9
ATOM 16037 C CA . LEU A 1 95 ? -1.623 6.111 -7.493 1.00 0.00 95 LEU A CA 9
ATOM 16038 C C . LEU A 1 95 ? -0.808 7.337 -7.892 1.00 0.00 95 LEU A C 9
ATOM 16039 O O . LEU A 1 95 ? 0.064 7.781 -7.141 1.00 0.00 95 LEU A O 9
ATOM 16055 N N . GLN A 1 96 ? -1.102 7.893 -9.064 1.00 0.00 96 GLN A N 9
ATOM 16056 C CA . GLN A 1 96 ? -0.402 9.078 -9.534 1.00 0.00 96 GLN A CA 9
ATOM 16057 C C . GLN A 1 96 ? -0.592 10.239 -8.563 1.00 0.00 96 GLN A C 9
ATOM 16058 O O . GLN A 1 96 ? 0.319 11.037 -8.366 1.00 0.00 96 GLN A O 9
ATOM 16072 N N . VAL A 1 97 ? -1.769 10.307 -7.938 1.00 0.00 97 VAL A N 9
ATOM 16073 C CA . VAL A 1 97 ? -2.091 11.401 -7.020 1.00 0.00 97 VAL A CA 9
ATOM 16074 C C . VAL A 1 97 ? -1.099 11.447 -5.860 1.00 0.00 97 VAL A C 9
ATOM 16075 O O . VAL A 1 97 ? -0.665 12.523 -5.443 1.00 0.00 97 VAL A O 9
ATOM 16088 N N . PHE A 1 98 ? -0.717 10.275 -5.365 1.00 0.00 98 PHE A N 9
ATOM 16089 C CA . PHE A 1 98 ? 0.275 10.186 -4.303 1.00 0.00 98 PHE A CA 9
ATOM 16090 C C . PHE A 1 98 ? 1.620 10.696 -4.805 1.00 0.00 98 PHE A C 9
ATOM 16091 O O . PHE A 1 98 ? 2.306 11.452 -4.119 1.00 0.00 98 PHE A O 9
ATOM 16108 N N . LEU A 1 99 ? 1.964 10.303 -6.026 1.00 0.00 99 LEU A N 9
ATOM 16109 C CA . LEU A 1 99 ? 3.215 10.712 -6.652 1.00 0.00 99 LEU A CA 9
ATOM 16110 C C . LEU A 1 99 ? 3.274 12.223 -6.858 1.00 0.00 99 LEU A C 9
ATOM 16111 O O . LEU A 1 99 ? 4.348 12.820 -6.800 1.00 0.00 99 LEU A O 9
ATOM 16127 N N . ARG A 1 100 ? 2.119 12.843 -7.089 1.00 0.00 100 ARG A N 9
ATOM 16128 C CA . ARG A 1 100 ? 2.055 14.279 -7.321 1.00 0.00 100 ARG A CA 9
ATOM 16129 C C . ARG A 1 100 ? 2.509 15.031 -6.088 1.00 0.00 100 ARG A C 9
ATOM 16130 O O . ARG A 1 100 ? 3.326 15.950 -6.170 1.00 0.00 100 ARG A O 9
ATOM 16151 N N . ARG A 1 101 ? 1.978 14.633 -4.948 1.00 0.00 101 ARG A N 9
ATOM 16152 C CA . ARG A 1 101 ? 2.362 15.259 -3.688 1.00 0.00 101 ARG A CA 9
ATOM 16153 C C . ARG A 1 101 ? 3.767 14.826 -3.287 1.00 0.00 101 ARG A C 9
ATOM 16154 O O . ARG A 1 101 ? 4.536 15.619 -2.743 1.00 0.00 101 ARG A O 9
ATOM 16175 N N . LEU A 1 102 ? 4.093 13.569 -3.564 1.00 0.00 102 LEU A N 9
ATOM 16176 C CA . LEU A 1 102 ? 5.405 13.023 -3.248 1.00 0.00 102 LEU A CA 9
ATOM 16177 C C . LEU A 1 102 ? 6.490 13.839 -3.943 1.00 0.00 102 LEU A C 9
ATOM 16178 O O . LEU A 1 102 ? 7.493 14.205 -3.334 1.00 0.00 102 LEU A O 9
ATOM 16194 N N . ALA A 1 103 ? 6.261 14.142 -5.215 1.00 0.00 103 ALA A N 9
ATOM 16195 C CA . ALA A 1 103 ? 7.197 14.929 -6.000 1.00 0.00 103 ALA A CA 9
ATOM 16196 C C . ALA A 1 103 ? 7.343 16.334 -5.431 1.00 0.00 103 ALA A C 9
ATOM 16197 O O . ALA A 1 103 ? 8.412 16.929 -5.518 1.00 0.00 103 ALA A O 9
ATOM 16204 N N . ARG A 1 104 ? 6.271 16.859 -4.851 1.00 0.00 104 ARG A N 9
ATOM 16205 C CA . ARG A 1 104 ? 6.314 18.181 -4.232 1.00 0.00 104 ARG A CA 9
ATOM 16206 C C . ARG A 1 104 ? 7.193 18.147 -2.986 1.00 0.00 104 ARG A C 9
ATOM 16207 O O . ARG A 1 104 ? 8.053 19.006 -2.802 1.00 0.00 104 ARG A O 9
ATOM 16228 N N . GLU A 1 105 ? 6.978 17.136 -2.146 1.00 0.00 105 GLU A N 9
ATOM 16229 C CA . GLU A 1 105 ? 7.767 16.947 -0.944 1.00 0.00 105 GLU A CA 9
ATOM 16230 C C . GLU A 1 105 ? 9.233 16.689 -1.284 1.00 0.00 105 GLU A C 9
ATOM 16231 O O . GLU A 1 105 ? 10.133 17.192 -0.610 1.00 0.00 105 GLU A O 9
ATOM 16243 N N . ASP A 1 106 ? 9.467 15.909 -2.333 1.00 0.00 106 ASP A N 9
ATOM 16244 C CA . ASP A 1 106 ? 10.826 15.586 -2.745 1.00 0.00 106 ASP A CA 9
ATOM 16245 C C . ASP A 1 106 ? 11.514 16.810 -3.315 1.00 0.00 106 ASP A C 9
ATOM 16246 O O . ASP A 1 106 ? 12.654 17.113 -2.968 1.00 0.00 106 ASP A O 9
ATOM 16255 N N . ALA A 1 107 ? 10.799 17.509 -4.184 1.00 0.00 107 ALA A N 9
ATOM 16256 C CA . ALA A 1 107 ? 11.317 18.705 -4.840 1.00 0.00 107 ALA A CA 9
ATOM 16257 C C . ALA A 1 107 ? 11.784 19.746 -3.829 1.00 0.00 107 ALA A C 9
ATOM 16258 O O . ALA A 1 107 ? 12.814 20.376 -4.022 1.00 0.00 107 ALA A O 9
ATOM 16265 N N . LEU A 1 108 ? 11.035 19.914 -2.748 1.00 0.00 108 LEU A N 9
ATOM 16266 C CA . LEU A 1 108 ? 11.377 20.895 -1.726 1.00 0.00 108 LEU A CA 9
ATOM 16267 C C . LEU A 1 108 ? 12.760 20.626 -1.134 1.00 0.00 108 LEU A C 9
ATOM 16268 O O . LEU A 1 108 ? 13.517 21.556 -0.859 1.00 0.00 108 LEU A O 9
ATOM 16284 N N . GLU A 1 109 ? 13.093 19.352 -0.962 1.00 0.00 109 GLU A N 9
ATOM 16285 C CA . GLU A 1 109 ? 14.351 18.973 -0.327 1.00 0.00 109 GLU A CA 9
ATOM 16286 C C . GLU A 1 109 ? 15.405 18.558 -1.354 1.00 0.00 109 GLU A C 9
ATOM 16287 O O . GLU A 1 109 ? 16.514 18.155 -0.998 1.00 0.00 109 GLU A O 9
ATOM 16299 N N . HIS A 1 110 ? 15.053 18.668 -2.623 1.00 0.00 110 HIS A N 9
ATOM 16300 C CA . HIS A 1 110 ? 15.971 18.365 -3.720 1.00 0.00 110 HIS A CA 9
ATOM 16301 C C . HIS A 1 110 ? 16.167 19.592 -4.598 1.00 0.00 110 HIS A C 9
ATOM 16302 O O . HIS A 1 110 ? 16.908 19.560 -5.581 1.00 0.00 110 HIS A O 9
ATOM 16317 N N . HIS A 1 111 ? 15.495 20.666 -4.230 1.00 0.00 111 HIS A N 9
ATOM 16318 C CA . HIS A 1 111 ? 15.433 21.861 -5.049 1.00 0.00 111 HIS A CA 9
ATOM 16319 C C . HIS A 1 111 ? 14.939 23.032 -4.214 1.00 0.00 111 HIS A C 9
ATOM 16320 O O . HIS A 1 111 ? 13.741 23.296 -4.145 1.00 0.00 111 HIS A O 9
ATOM 16335 N N . HIS A 1 112 ? 15.856 23.701 -3.541 1.00 0.00 112 HIS A N 9
ATOM 16336 C CA . HIS A 1 112 ? 15.523 24.942 -2.860 1.00 0.00 112 HIS A CA 9
ATOM 16337 C C . HIS A 1 112 ? 15.845 26.097 -3.795 1.00 0.00 112 HIS A C 9
ATOM 16338 O O . HIS A 1 112 ? 15.437 27.235 -3.584 1.00 0.00 112 HIS A O 9
ATOM 16353 N N . HIS A 1 113 ? 16.605 25.760 -4.831 1.00 0.00 113 HIS A N 9
ATOM 16354 C CA . HIS A 1 113 ? 16.827 26.613 -5.988 1.00 0.00 113 HIS A CA 9
ATOM 16355 C C . HIS A 1 113 ? 17.065 25.698 -7.178 1.00 0.00 113 HIS A C 9
ATOM 16356 O O . HIS A 1 113 ? 17.140 24.482 -7.007 1.00 0.00 113 HIS A O 9
ATOM 16371 N N . HIS A 1 114 ? 17.179 26.243 -8.373 1.00 0.00 114 HIS A N 9
ATOM 16372 C CA . HIS A 1 114 ? 17.535 25.414 -9.511 1.00 0.00 114 HIS A CA 9
ATOM 16373 C C . HIS A 1 114 ? 19.003 25.598 -9.843 1.00 0.00 114 HIS A C 9
ATOM 16374 O O . HIS A 1 114 ? 19.396 26.569 -10.490 1.00 0.00 114 HIS A O 9
ATOM 16389 N N . HIS A 1 115 ? 19.811 24.667 -9.376 1.00 0.00 115 HIS A N 9
ATOM 16390 C CA . HIS A 1 115 ? 21.238 24.710 -9.613 1.00 0.00 115 HIS A CA 9
ATOM 16391 C C . HIS A 1 115 ? 21.702 23.362 -10.148 1.00 0.00 115 HIS A C 9
ATOM 16392 O O . HIS A 1 115 ? 21.598 23.146 -11.371 1.00 0.00 115 HIS A O 9
ATOM 16408 N N . MET A 1 1 ? -15.610 -2.204 19.771 1.00 0.00 1 MET A N 10
ATOM 16409 C CA . MET A 1 1 ? -14.204 -2.181 20.246 1.00 0.00 1 MET A CA 10
ATOM 16410 C C . MET A 1 1 ? -13.644 -3.592 20.341 1.00 0.00 1 MET A C 10
ATOM 16411 O O . MET A 1 1 ? -14.002 -4.350 21.244 1.00 0.00 1 MET A O 10
ATOM 16427 N N . GLN A 1 2 ? -12.777 -3.948 19.405 1.00 0.00 2 GLN A N 10
ATOM 16428 C CA . GLN A 1 2 ? -12.158 -5.262 19.403 1.00 0.00 2 GLN A CA 10
ATOM 16429 C C . GLN A 1 2 ? -10.975 -5.287 18.455 1.00 0.00 2 GLN A C 10
ATOM 16430 O O . GLN A 1 2 ? -10.931 -4.533 17.481 1.00 0.00 2 GLN A O 10
ATOM 16444 N N . ALA A 1 3 ? -10.025 -6.161 18.741 1.00 0.00 3 ALA A N 10
ATOM 16445 C CA . ALA A 1 3 ? -8.854 -6.312 17.899 1.00 0.00 3 ALA A CA 10
ATOM 16446 C C . ALA A 1 3 ? -9.124 -7.343 16.812 1.00 0.00 3 ALA A C 10
ATOM 16447 O O . ALA A 1 3 ? -9.037 -8.546 17.048 1.00 0.00 3 ALA A O 10
ATOM 16454 N N . ILE A 1 4 ? -9.476 -6.853 15.628 1.00 0.00 4 ILE A N 10
ATOM 16455 C CA . ILE A 1 4 ? -9.791 -7.713 14.489 1.00 0.00 4 ILE A CA 10
ATOM 16456 C C . ILE A 1 4 ? -8.628 -8.646 14.166 1.00 0.00 4 ILE A C 10
ATOM 16457 O O . ILE A 1 4 ? -8.828 -9.794 13.771 1.00 0.00 4 ILE A O 10
ATOM 16473 N N . THR A 1 5 ? -7.415 -8.158 14.380 1.00 0.00 5 THR A N 10
ATOM 16474 C CA . THR A 1 5 ? -6.210 -8.927 14.118 1.00 0.00 5 THR A CA 10
ATOM 16475 C C . THR A 1 5 ? -6.184 -10.241 14.903 1.00 0.00 5 THR A C 10
ATOM 16476 O O . THR A 1 5 ? -5.734 -11.260 14.389 1.00 0.00 5 THR A O 10
ATOM 16487 N N . GLU A 1 6 ? -6.704 -10.228 16.130 1.00 0.00 6 GLU A N 10
ATOM 16488 C CA . GLU A 1 6 ? -6.654 -11.409 16.981 1.00 0.00 6 GLU A CA 10
ATOM 16489 C C . GLU A 1 6 ? -7.508 -12.543 16.426 1.00 0.00 6 GLU A C 10
ATOM 16490 O O . GLU A 1 6 ? -7.057 -13.688 16.363 1.00 0.00 6 GLU A O 10
ATOM 16502 N N . ARG A 1 7 ? -8.734 -12.235 16.014 1.00 0.00 7 ARG A N 10
ATOM 16503 C CA . ARG A 1 7 ? -9.608 -13.258 15.446 1.00 0.00 7 ARG A CA 10
ATOM 16504 C C . ARG A 1 7 ? -9.049 -13.739 14.108 1.00 0.00 7 ARG A C 10
ATOM 16505 O O . ARG A 1 7 ? -9.219 -14.902 13.735 1.00 0.00 7 ARG A O 10
ATOM 16526 N N . LEU A 1 8 ? -8.379 -12.837 13.398 1.00 0.00 8 LEU A N 10
ATOM 16527 C CA . LEU A 1 8 ? -7.716 -13.182 12.147 1.00 0.00 8 LEU A CA 10
ATOM 16528 C C . LEU A 1 8 ? -6.574 -14.166 12.401 1.00 0.00 8 LEU A C 10
ATOM 16529 O O . LEU A 1 8 ? -6.392 -15.125 11.655 1.00 0.00 8 LEU A O 10
ATOM 16545 N N . GLU A 1 9 ? -5.815 -13.935 13.467 1.00 0.00 9 GLU A N 10
ATOM 16546 C CA . GLU A 1 9 ? -4.755 -14.861 13.854 1.00 0.00 9 GLU A CA 10
ATOM 16547 C C . GLU A 1 9 ? -5.339 -16.231 14.199 1.00 0.00 9 GLU A C 10
ATOM 16548 O O . GLU A 1 9 ? -4.777 -17.270 13.847 1.00 0.00 9 GLU A O 10
ATOM 16560 N N . ALA A 1 10 ? -6.477 -16.222 14.886 1.00 0.00 10 ALA A N 10
ATOM 16561 C CA . ALA A 1 10 ? -7.121 -17.450 15.335 1.00 0.00 10 ALA A CA 10
ATOM 16562 C C . ALA A 1 10 ? -7.655 -18.274 14.164 1.00 0.00 10 ALA A C 10
ATOM 16563 O O . ALA A 1 10 ? -7.502 -19.497 14.142 1.00 0.00 10 ALA A O 10
ATOM 16570 N N . MET A 1 11 ? -8.260 -17.604 13.182 1.00 0.00 11 MET A N 10
ATOM 16571 C CA . MET A 1 11 ? -8.881 -18.286 12.053 1.00 0.00 11 MET A CA 10
ATOM 16572 C C . MET A 1 11 ? -7.851 -19.070 11.235 1.00 0.00 11 MET A C 10
ATOM 16573 O O . MET A 1 11 ? -8.197 -20.050 10.576 1.00 0.00 11 MET A O 10
ATOM 16587 N N . LEU A 1 12 ? -6.591 -18.643 11.281 1.00 0.00 12 LEU A N 10
ATOM 16588 C CA . LEU A 1 12 ? -5.514 -19.387 10.631 1.00 0.00 12 LEU A CA 10
ATOM 16589 C C . LEU A 1 12 ? -5.409 -20.792 11.212 1.00 0.00 12 LEU A C 10
ATOM 16590 O O . LEU A 1 12 ? -5.294 -21.774 10.477 1.00 0.00 12 LEU A O 10
ATOM 16606 N N . ALA A 1 13 ? -5.478 -20.878 12.537 1.00 0.00 13 ALA A N 10
ATOM 16607 C CA . ALA A 1 13 ? -5.382 -22.157 13.232 1.00 0.00 13 ALA A CA 10
ATOM 16608 C C . ALA A 1 13 ? -6.690 -22.937 13.128 1.00 0.00 13 ALA A C 10
ATOM 16609 O O . ALA A 1 13 ? -6.777 -24.091 13.551 1.00 0.00 13 ALA A O 10
ATOM 16616 N N . GLN A 1 14 ? -7.706 -22.292 12.574 1.00 0.00 14 GLN A N 10
ATOM 16617 C CA . GLN A 1 14 ? -8.994 -22.928 12.345 1.00 0.00 14 GLN A CA 10
ATOM 16618 C C . GLN A 1 14 ? -9.052 -23.529 10.946 1.00 0.00 14 GLN A C 10
ATOM 16619 O O . GLN A 1 14 ? -10.080 -24.059 10.528 1.00 0.00 14 GLN A O 10
ATOM 16633 N N . GLY A 1 15 ? -7.940 -23.446 10.227 1.00 0.00 15 GLY A N 10
ATOM 16634 C CA . GLY A 1 15 ? -7.888 -23.978 8.883 1.00 0.00 15 GLY A CA 10
ATOM 16635 C C . GLY A 1 15 ? -8.467 -23.012 7.872 1.00 0.00 15 GLY A C 10
ATOM 16636 O O . GLY A 1 15 ? -9.437 -23.326 7.180 1.00 0.00 15 GLY A O 10
ATOM 16640 N N . THR A 1 16 ? -7.889 -21.825 7.806 1.00 0.00 16 THR A N 10
ATOM 16641 C CA . THR A 1 16 ? -8.331 -20.812 6.865 1.00 0.00 16 THR A CA 10
ATOM 16642 C C . THR A 1 16 ? -7.184 -19.867 6.516 1.00 0.00 16 THR A C 10
ATOM 16643 O O . THR A 1 16 ? -6.802 -19.018 7.319 1.00 0.00 16 THR A O 10
ATOM 16654 N N . ASP A 1 17 ? -6.621 -20.056 5.334 1.00 0.00 17 ASP A N 10
ATOM 16655 C CA . ASP A 1 17 ? -5.586 -19.165 4.814 1.00 0.00 17 ASP A CA 10
ATOM 16656 C C . ASP A 1 17 ? -5.855 -18.849 3.349 1.00 0.00 17 ASP A C 10
ATOM 16657 O O . ASP A 1 17 ? -5.842 -19.742 2.502 1.00 0.00 17 ASP A O 10
ATOM 16666 N N . ASN A 1 18 ? -6.119 -17.583 3.055 1.00 0.00 18 ASN A N 10
ATOM 16667 C CA . ASN A 1 18 ? -6.398 -17.152 1.688 1.00 0.00 18 ASN A CA 10
ATOM 16668 C C . ASN A 1 18 ? -5.592 -15.908 1.351 1.00 0.00 18 ASN A C 10
ATOM 16669 O O . ASN A 1 18 ? -5.070 -15.240 2.245 1.00 0.00 18 ASN A O 10
ATOM 16680 N N . MET A 1 19 ? -5.513 -15.585 0.065 1.00 0.00 19 MET A N 10
ATOM 16681 C CA . MET A 1 19 ? -4.782 -14.408 -0.389 1.00 0.00 19 MET A CA 10
ATOM 16682 C C . MET A 1 19 ? -5.448 -13.156 0.162 1.00 0.00 19 MET A C 10
ATOM 16683 O O . MET A 1 19 ? -4.791 -12.288 0.740 1.00 0.00 19 MET A O 10
ATOM 16697 N N . LEU A 1 20 ? -6.768 -13.098 0.014 1.00 0.00 20 LEU A N 10
ATOM 16698 C CA . LEU A 1 20 ? -7.560 -11.981 0.513 1.00 0.00 20 LEU A CA 10
ATOM 16699 C C . LEU A 1 20 ? -7.426 -11.852 2.030 1.00 0.00 20 LEU A C 10
ATOM 16700 O O . LEU A 1 20 ? -7.489 -10.751 2.576 1.00 0.00 20 LEU A O 10
ATOM 16716 N N . LEU A 1 21 ? -7.226 -12.983 2.701 1.00 0.00 21 LEU A N 10
ATOM 16717 C CA . LEU A 1 21 ? -7.054 -13.002 4.150 1.00 0.00 21 LEU A CA 10
ATOM 16718 C C . LEU A 1 21 ? -5.754 -12.302 4.529 1.00 0.00 21 LEU A C 10
ATOM 16719 O O . LEU A 1 21 ? -5.736 -11.443 5.411 1.00 0.00 21 LEU A O 10
ATOM 16735 N N . ARG A 1 22 ? -4.675 -12.659 3.840 1.00 0.00 22 ARG A N 10
ATOM 16736 C CA . ARG A 1 22 ? -3.363 -12.064 4.092 1.00 0.00 22 ARG A CA 10
ATOM 16737 C C . ARG A 1 22 ? -3.400 -10.568 3.789 1.00 0.00 22 ARG A C 10
ATOM 16738 O O . ARG A 1 22 ? -2.772 -9.762 4.480 1.00 0.00 22 ARG A O 10
ATOM 16759 N N . PHE A 1 23 ? -4.157 -10.209 2.758 1.00 0.00 23 PHE A N 10
ATOM 16760 C CA . PHE A 1 23 ? -4.362 -8.812 2.401 1.00 0.00 23 PHE A CA 10
ATOM 16761 C C . PHE A 1 23 ? -5.159 -8.094 3.493 1.00 0.00 23 PHE A C 10
ATOM 16762 O O . PHE A 1 23 ? -4.862 -6.953 3.851 1.00 0.00 23 PHE A O 10
ATOM 16779 N N . THR A 1 24 ? -6.163 -8.782 4.030 1.00 0.00 24 THR A N 10
ATOM 16780 C CA . THR A 1 24 ? -6.973 -8.248 5.119 1.00 0.00 24 THR A CA 10
ATOM 16781 C C . THR A 1 24 ? -6.104 -7.960 6.343 1.00 0.00 24 THR A C 10
ATOM 16782 O O . THR A 1 24 ? -6.310 -6.968 7.049 1.00 0.00 24 THR A O 10
ATOM 16793 N N . LEU A 1 25 ? -5.121 -8.823 6.580 1.00 0.00 25 LEU A N 10
ATOM 16794 C CA . LEU A 1 25 ? -4.171 -8.615 7.661 1.00 0.00 25 LEU A CA 10
ATOM 16795 C C . LEU A 1 25 ? -3.399 -7.322 7.441 1.00 0.00 25 LEU A C 10
ATOM 16796 O O . LEU A 1 25 ? -3.324 -6.479 8.333 1.00 0.00 25 LEU A O 10
ATOM 16812 N N . GLY A 1 26 ? -2.855 -7.158 6.238 1.00 0.00 26 GLY A N 10
ATOM 16813 C CA . GLY A 1 26 ? -2.112 -5.955 5.916 1.00 0.00 26 GLY A CA 10
ATOM 16814 C C . GLY A 1 26 ? -2.959 -4.707 6.058 1.00 0.00 26 GLY A C 10
ATOM 16815 O O . GLY A 1 26 ? -2.509 -3.704 6.611 1.00 0.00 26 GLY A O 10
ATOM 16819 N N . LYS A 1 27 ? -4.193 -4.783 5.573 1.00 0.00 27 LYS A N 10
ATOM 16820 C CA . LYS A 1 27 ? -5.136 -3.677 5.670 1.00 0.00 27 LYS A CA 10
ATOM 16821 C C . LYS A 1 27 ? -5.345 -3.271 7.127 1.00 0.00 27 LYS A C 10
ATOM 16822 O O . LYS A 1 27 ? -5.249 -2.095 7.476 1.00 0.00 27 LYS A O 10
ATOM 16841 N N . THR A 1 28 ? -5.609 -4.260 7.971 1.00 0.00 28 THR A N 10
ATOM 16842 C CA . THR A 1 28 ? -5.903 -4.015 9.374 1.00 0.00 28 THR A CA 10
ATOM 16843 C C . THR A 1 28 ? -4.698 -3.418 10.100 1.00 0.00 28 THR A C 10
ATOM 16844 O O . THR A 1 28 ? -4.843 -2.491 10.900 1.00 0.00 28 THR A O 10
ATOM 16855 N N . TYR A 1 29 ? -3.511 -3.943 9.814 1.00 0.00 29 TYR A N 10
ATOM 16856 C CA . TYR A 1 29 ? -2.292 -3.419 10.416 1.00 0.00 29 TYR A CA 10
ATOM 16857 C C . TYR A 1 29 ? -2.039 -1.985 9.962 1.00 0.00 29 TYR A C 10
ATOM 16858 O O . TYR A 1 29 ? -1.649 -1.139 10.763 1.00 0.00 29 TYR A O 10
ATOM 16876 N N . ALA A 1 30 ? -2.291 -1.711 8.686 1.00 0.00 30 ALA A N 10
ATOM 16877 C CA . ALA A 1 30 ? -2.059 -0.382 8.130 1.00 0.00 30 ALA A CA 10
ATOM 16878 C C . ALA A 1 30 ? -3.005 0.638 8.751 1.00 0.00 30 ALA A C 10
ATOM 16879 O O . ALA A 1 30 ? -2.607 1.757 9.071 1.00 0.00 30 ALA A O 10
ATOM 16886 N N . GLU A 1 31 ? -4.256 0.234 8.936 1.00 0.00 31 GLU A N 10
ATOM 16887 C CA . GLU A 1 31 ? -5.254 1.085 9.577 1.00 0.00 31 GLU A CA 10
ATOM 16888 C C . GLU A 1 31 ? -4.889 1.347 11.037 1.00 0.00 31 GLU A C 10
ATOM 16889 O O . GLU A 1 31 ? -5.275 2.364 11.613 1.00 0.00 31 GLU A O 10
ATOM 16901 N N . HIS A 1 32 ? -4.138 0.428 11.629 1.00 0.00 32 HIS A N 10
ATOM 16902 C CA . HIS A 1 32 ? -3.700 0.568 13.014 1.00 0.00 32 HIS A CA 10
ATOM 16903 C C . HIS A 1 32 ? -2.336 1.242 13.102 1.00 0.00 32 HIS A C 10
ATOM 16904 O O . HIS A 1 32 ? -1.721 1.258 14.168 1.00 0.00 32 HIS A O 10
ATOM 16919 N N . GLU A 1 33 ? -1.867 1.781 11.974 1.00 0.00 33 GLU A N 10
ATOM 16920 C CA . GLU A 1 33 ? -0.600 2.514 11.912 1.00 0.00 33 GLU A CA 10
ATOM 16921 C C . GLU A 1 33 ? 0.587 1.567 12.122 1.00 0.00 33 GLU A C 10
ATOM 16922 O O . GLU A 1 33 ? 1.718 1.994 12.362 1.00 0.00 33 GLU A O 10
ATOM 16934 N N . GLN A 1 34 ? 0.321 0.275 11.976 1.00 0.00 34 GLN A N 10
ATOM 16935 C CA . GLN A 1 34 ? 1.346 -0.758 12.081 1.00 0.00 34 GLN A CA 10
ATOM 16936 C C . GLN A 1 34 ? 1.931 -1.026 10.700 1.00 0.00 34 GLN A C 10
ATOM 16937 O O . GLN A 1 34 ? 2.093 -2.175 10.294 1.00 0.00 34 GLN A O 10
ATOM 16951 N N . PHE A 1 35 ? 2.245 0.055 9.994 1.00 0.00 35 PHE A N 10
ATOM 16952 C CA . PHE A 1 35 ? 2.668 -0.006 8.594 1.00 0.00 35 PHE A CA 10
ATOM 16953 C C . PHE A 1 35 ? 3.790 -1.022 8.361 1.00 0.00 35 PHE A C 10
ATOM 16954 O O . PHE A 1 35 ? 3.733 -1.803 7.414 1.00 0.00 35 PHE A O 10
ATOM 16971 N N . ASP A 1 36 ? 4.796 -1.018 9.229 1.00 0.00 36 ASP A N 10
ATOM 16972 C CA . ASP A 1 36 ? 5.926 -1.940 9.090 1.00 0.00 36 ASP A CA 10
ATOM 16973 C C . ASP A 1 36 ? 5.453 -3.386 9.148 1.00 0.00 36 ASP A C 10
ATOM 16974 O O . ASP A 1 36 ? 5.845 -4.215 8.333 1.00 0.00 36 ASP A O 10
ATOM 16983 N N . ALA A 1 37 ? 4.589 -3.659 10.113 1.00 0.00 37 ALA A N 10
ATOM 16984 C CA . ALA A 1 37 ? 4.047 -4.997 10.322 1.00 0.00 37 ALA A CA 10
ATOM 16985 C C . ALA A 1 37 ? 3.091 -5.393 9.198 1.00 0.00 37 ALA A C 10
ATOM 16986 O O . ALA A 1 37 ? 2.906 -6.575 8.912 1.00 0.00 37 ALA A O 10
ATOM 16993 N N . ALA A 1 38 ? 2.467 -4.403 8.581 1.00 0.00 38 ALA A N 10
ATOM 16994 C CA . ALA A 1 38 ? 1.566 -4.645 7.462 1.00 0.00 38 ALA A CA 10
ATOM 16995 C C . ALA A 1 38 ? 2.330 -5.168 6.248 1.00 0.00 38 ALA A C 10
ATOM 16996 O O . ALA A 1 38 ? 1.846 -6.050 5.536 1.00 0.00 38 ALA A O 10
ATOM 17003 N N . LEU A 1 39 ? 3.535 -4.632 6.042 1.00 0.00 39 LEU A N 10
ATOM 17004 C CA . LEU A 1 39 ? 4.343 -4.922 4.852 1.00 0.00 39 LEU A CA 10
ATOM 17005 C C . LEU A 1 39 ? 4.526 -6.428 4.584 1.00 0.00 39 LEU A C 10
ATOM 17006 O O . LEU A 1 39 ? 4.204 -6.887 3.487 1.00 0.00 39 LEU A O 10
ATOM 17022 N N . PRO A 1 40 ? 5.021 -7.232 5.561 1.00 0.00 40 PRO A N 10
ATOM 17023 C CA . PRO A 1 40 ? 5.246 -8.671 5.349 1.00 0.00 40 PRO A CA 10
ATOM 17024 C C . PRO A 1 40 ? 3.952 -9.423 5.055 1.00 0.00 40 PRO A C 10
ATOM 17025 O O . PRO A 1 40 ? 3.949 -10.408 4.321 1.00 0.00 40 PRO A O 10
ATOM 17036 N N . HIS A 1 41 ? 2.851 -8.949 5.623 1.00 0.00 41 HIS A N 10
ATOM 17037 C CA . HIS A 1 41 ? 1.555 -9.579 5.404 1.00 0.00 41 HIS A CA 10
ATOM 17038 C C . HIS A 1 41 ? 1.064 -9.306 3.986 1.00 0.00 41 HIS A C 10
ATOM 17039 O O . HIS A 1 41 ? 0.515 -10.188 3.326 1.00 0.00 41 HIS A O 10
ATOM 17054 N N . LEU A 1 42 ? 1.288 -8.084 3.516 1.00 0.00 42 LEU A N 10
ATOM 17055 C CA . LEU A 1 42 ? 0.907 -7.705 2.160 1.00 0.00 42 LEU A CA 10
ATOM 17056 C C . LEU A 1 42 ? 1.813 -8.391 1.142 1.00 0.00 42 LEU A C 10
ATOM 17057 O O . LEU A 1 42 ? 1.347 -8.890 0.116 1.00 0.00 42 LEU A O 10
ATOM 17073 N N . ARG A 1 43 ? 3.106 -8.428 1.442 1.00 0.00 43 ARG A N 10
ATOM 17074 C CA . ARG A 1 43 ? 4.076 -9.074 0.580 1.00 0.00 43 ARG A CA 10
ATOM 17075 C C . ARG A 1 43 ? 3.824 -10.574 0.493 1.00 0.00 43 ARG A C 10
ATOM 17076 O O . ARG A 1 43 ? 4.072 -11.186 -0.544 1.00 0.00 43 ARG A O 10
ATOM 17097 N N . ALA A 1 44 ? 3.325 -11.159 1.581 1.00 0.00 44 ALA A N 10
ATOM 17098 C CA . ALA A 1 44 ? 2.975 -12.574 1.597 1.00 0.00 44 ALA A CA 10
ATOM 17099 C C . ALA A 1 44 ? 1.825 -12.851 0.634 1.00 0.00 44 ALA A C 10
ATOM 17100 O O . ALA A 1 44 ? 1.820 -13.856 -0.074 1.00 0.00 44 ALA A O 10
ATOM 17107 N N . ALA A 1 45 ? 0.855 -11.944 0.607 1.00 0.00 45 ALA A N 10
ATOM 17108 C CA . ALA A 1 45 ? -0.275 -12.061 -0.304 1.00 0.00 45 ALA A CA 10
ATOM 17109 C C . ALA A 1 45 ? 0.178 -11.863 -1.748 1.00 0.00 45 ALA A C 10
ATOM 17110 O O . ALA A 1 45 ? -0.180 -12.639 -2.636 1.00 0.00 45 ALA A O 10
ATOM 17117 N N . LEU A 1 46 ? 0.983 -10.825 -1.965 1.00 0.00 46 LEU A N 10
ATOM 17118 C CA . LEU A 1 46 ? 1.492 -10.495 -3.295 1.00 0.00 46 LEU A CA 10
ATOM 17119 C C . LEU A 1 46 ? 2.448 -11.563 -3.809 1.00 0.00 46 LEU A C 10
ATOM 17120 O O . LEU A 1 46 ? 2.632 -11.707 -5.015 1.00 0.00 46 LEU A O 10
ATOM 17136 N N . ASP A 1 47 ? 3.075 -12.285 -2.892 1.00 0.00 47 ASP A N 10
ATOM 17137 C CA . ASP A 1 47 ? 3.981 -13.366 -3.258 1.00 0.00 47 ASP A CA 10
ATOM 17138 C C . ASP A 1 47 ? 3.250 -14.412 -4.087 1.00 0.00 47 ASP A C 10
ATOM 17139 O O . ASP A 1 47 ? 3.739 -14.856 -5.125 1.00 0.00 47 ASP A O 10
ATOM 17148 N N . PHE A 1 48 ? 2.064 -14.781 -3.628 1.00 0.00 48 PHE A N 10
ATOM 17149 C CA . PHE A 1 48 ? 1.266 -15.792 -4.304 1.00 0.00 48 PHE A CA 10
ATOM 17150 C C . PHE A 1 48 ? 0.503 -15.195 -5.483 1.00 0.00 48 PHE A C 10
ATOM 17151 O O . PHE A 1 48 ? 0.480 -15.774 -6.571 1.00 0.00 48 PHE A O 10
ATOM 17168 N N . ASP A 1 49 ? -0.100 -14.034 -5.274 1.00 0.00 49 ASP A N 10
ATOM 17169 C CA . ASP A 1 49 ? -0.891 -13.390 -6.316 1.00 0.00 49 ASP A CA 10
ATOM 17170 C C . ASP A 1 49 ? -0.635 -11.888 -6.329 1.00 0.00 49 ASP A C 10
ATOM 17171 O O . ASP A 1 49 ? -1.310 -11.120 -5.643 1.00 0.00 49 ASP A O 10
ATOM 17180 N N . PRO A 1 50 ? 0.383 -11.456 -7.081 1.00 0.00 50 PRO A N 10
ATOM 17181 C CA . PRO A 1 50 ? 0.787 -10.047 -7.150 1.00 0.00 50 PRO A CA 10
ATOM 17182 C C . PRO A 1 50 ? -0.202 -9.174 -7.918 1.00 0.00 50 PRO A C 10
ATOM 17183 O O . PRO A 1 50 ? -0.033 -7.960 -8.000 1.00 0.00 50 PRO A O 10
ATOM 17194 N N . THR A 1 51 ? -1.238 -9.794 -8.462 1.00 0.00 51 THR A N 10
ATOM 17195 C CA . THR A 1 51 ? -2.147 -9.125 -9.383 1.00 0.00 51 THR A CA 10
ATOM 17196 C C . THR A 1 51 ? -3.204 -8.288 -8.652 1.00 0.00 51 THR A C 10
ATOM 17197 O O . THR A 1 51 ? -4.205 -7.893 -9.247 1.00 0.00 51 THR A O 10
ATOM 17208 N N . TYR A 1 52 ? -2.990 -8.008 -7.372 1.00 0.00 52 TYR A N 10
ATOM 17209 C CA . TYR A 1 52 ? -3.959 -7.235 -6.606 1.00 0.00 52 TYR A CA 10
ATOM 17210 C C . TYR A 1 52 ? -3.610 -5.749 -6.647 1.00 0.00 52 TYR A C 10
ATOM 17211 O O . TYR A 1 52 ? -2.780 -5.271 -5.872 1.00 0.00 52 TYR A O 10
ATOM 17229 N N . SER A 1 53 ? -4.259 -5.036 -7.559 1.00 0.00 53 SER A N 10
ATOM 17230 C CA . SER A 1 53 ? -3.986 -3.626 -7.822 1.00 0.00 53 SER A CA 10
ATOM 17231 C C . SER A 1 53 ? -4.100 -2.755 -6.568 1.00 0.00 53 SER A C 10
ATOM 17232 O O . SER A 1 53 ? -3.311 -1.826 -6.380 1.00 0.00 53 SER A O 10
ATOM 17240 N N . VAL A 1 54 ? -5.076 -3.054 -5.712 1.00 0.00 54 VAL A N 10
ATOM 17241 C CA . VAL A 1 54 ? -5.277 -2.286 -4.479 1.00 0.00 54 VAL A CA 10
ATOM 17242 C C . VAL A 1 54 ? -4.019 -2.312 -3.611 1.00 0.00 54 VAL A C 10
ATOM 17243 O O . VAL A 1 54 ? -3.656 -1.309 -2.992 1.00 0.00 54 VAL A O 10
ATOM 17256 N N . ALA A 1 55 ? -3.339 -3.455 -3.599 1.00 0.00 55 ALA A N 10
ATOM 17257 C CA . ALA A 1 55 ? -2.139 -3.625 -2.790 1.00 0.00 55 ALA A CA 10
ATOM 17258 C C . ALA A 1 55 ? -1.006 -2.739 -3.298 1.00 0.00 55 ALA A C 10
ATOM 17259 O O . ALA A 1 55 ? -0.157 -2.303 -2.523 1.00 0.00 55 ALA A O 10
ATOM 17266 N N . TRP A 1 56 ? -1.011 -2.456 -4.597 1.00 0.00 56 TRP A N 10
ATOM 17267 C CA . TRP A 1 56 ? 0.011 -1.603 -5.196 1.00 0.00 56 TRP A CA 10
ATOM 17268 C C . TRP A 1 56 ? -0.186 -0.165 -4.726 1.00 0.00 56 TRP A C 10
ATOM 17269 O O . TRP A 1 56 ? 0.763 0.521 -4.345 1.00 0.00 56 TRP A O 10
ATOM 17290 N N . LYS A 1 57 ? -1.439 0.269 -4.747 1.00 0.00 57 LYS A N 10
ATOM 17291 C CA . LYS A 1 57 ? -1.810 1.610 -4.321 1.00 0.00 57 LYS A CA 10
ATOM 17292 C C . LYS A 1 57 ? -1.544 1.803 -2.826 1.00 0.00 57 LYS A C 10
ATOM 17293 O O . LYS A 1 57 ? -1.074 2.860 -2.397 1.00 0.00 57 LYS A O 10
ATOM 17312 N N . TRP A 1 58 ? -1.823 0.767 -2.043 1.00 0.00 58 TRP A N 10
ATOM 17313 C CA . TRP A 1 58 ? -1.607 0.816 -0.603 1.00 0.00 58 TRP A CA 10
ATOM 17314 C C . TRP A 1 58 ? -0.128 0.711 -0.245 1.00 0.00 58 TRP A C 10
ATOM 17315 O O . TRP A 1 58 ? 0.297 1.238 0.781 1.00 0.00 58 TRP A O 10
ATOM 17336 N N . LEU A 1 59 ? 0.648 0.038 -1.087 1.00 0.00 59 LEU A N 10
ATOM 17337 C CA . LEU A 1 59 ? 2.070 -0.178 -0.828 1.00 0.00 59 LEU A CA 10
ATOM 17338 C C . LEU A 1 59 ? 2.786 1.157 -0.629 1.00 0.00 59 LEU A C 10
ATOM 17339 O O . LEU A 1 59 ? 3.489 1.354 0.365 1.00 0.00 59 LEU A O 10
ATOM 17355 N N . GLY A 1 60 ? 2.582 2.079 -1.564 1.00 0.00 60 GLY A N 10
ATOM 17356 C CA . GLY A 1 60 ? 3.187 3.393 -1.456 1.00 0.00 60 GLY A CA 10
ATOM 17357 C C . GLY A 1 60 ? 2.687 4.152 -0.240 1.00 0.00 60 GLY A C 10
ATOM 17358 O O . GLY A 1 60 ? 3.463 4.805 0.461 1.00 0.00 60 GLY A O 10
ATOM 17362 N N . LYS A 1 61 ? 1.386 4.048 0.016 1.00 0.00 61 LYS A N 10
ATOM 17363 C CA . LYS A 1 61 ? 0.765 4.708 1.161 1.00 0.00 61 LYS A CA 10
ATOM 17364 C C . LYS A 1 61 ? 1.349 4.204 2.477 1.00 0.00 61 LYS A C 10
ATOM 17365 O O . LYS A 1 61 ? 1.546 4.974 3.419 1.00 0.00 61 LYS A O 10
ATOM 17384 N N . THR A 1 62 ? 1.624 2.910 2.529 1.00 0.00 62 THR A N 10
ATOM 17385 C CA . THR A 1 62 ? 2.161 2.283 3.726 1.00 0.00 62 THR A CA 10
ATOM 17386 C C . THR A 1 62 ? 3.553 2.825 4.054 1.00 0.00 62 THR A C 10
ATOM 17387 O O . THR A 1 62 ? 3.847 3.160 5.203 1.00 0.00 62 THR A O 10
ATOM 17398 N N . LEU A 1 63 ? 4.397 2.939 3.036 1.00 0.00 63 LEU A N 10
ATOM 17399 C CA . LEU A 1 63 ? 5.756 3.435 3.229 1.00 0.00 63 LEU A CA 10
ATOM 17400 C C . LEU A 1 63 ? 5.754 4.920 3.587 1.00 0.00 63 LEU A C 10
ATOM 17401 O O . LEU A 1 63 ? 6.595 5.382 4.360 1.00 0.00 63 LEU A O 10
ATOM 17417 N N . GLN A 1 64 ? 4.801 5.666 3.036 1.00 0.00 64 GLN A N 10
ATOM 17418 C CA . GLN A 1 64 ? 4.640 7.073 3.384 1.00 0.00 64 GLN A CA 10
ATOM 17419 C C . GLN A 1 64 ? 4.183 7.209 4.829 1.00 0.00 64 GLN A C 10
ATOM 17420 O O . GLN A 1 64 ? 4.654 8.080 5.560 1.00 0.00 64 GLN A O 10
ATOM 17434 N N . GLY A 1 65 ? 3.278 6.328 5.242 1.00 0.00 65 GLY A N 10
ATOM 17435 C CA . GLY A 1 65 ? 2.817 6.327 6.616 1.00 0.00 65 GLY A CA 10
ATOM 17436 C C . GLY A 1 65 ? 3.927 5.973 7.586 1.00 0.00 65 GLY A C 10
ATOM 17437 O O . GLY A 1 65 ? 4.016 6.537 8.674 1.00 0.00 65 GLY A O 10
ATOM 17441 N N . GLN A 1 66 ? 4.782 5.037 7.183 1.00 0.00 66 GLN A N 10
ATOM 17442 C CA . GLN A 1 66 ? 5.929 4.647 7.991 1.00 0.00 66 GLN A CA 10
ATOM 17443 C C . GLN A 1 66 ? 6.944 5.790 8.060 1.00 0.00 66 GLN A C 10
ATOM 17444 O O . GLN A 1 66 ? 7.757 5.866 8.984 1.00 0.00 66 GLN A O 10
ATOM 17458 N N . GLY A 1 67 ? 6.891 6.674 7.072 1.00 0.00 67 GLY A N 10
ATOM 17459 C CA . GLY A 1 67 ? 7.694 7.878 7.108 1.00 0.00 67 GLY A CA 10
ATOM 17460 C C . GLY A 1 67 ? 8.951 7.788 6.272 1.00 0.00 67 GLY A C 10
ATOM 17461 O O . GLY A 1 67 ? 9.931 8.477 6.549 1.00 0.00 67 GLY A O 10
ATOM 17465 N N . ASP A 1 68 ? 8.937 6.954 5.245 1.00 0.00 68 ASP A N 10
ATOM 17466 C CA . ASP A 1 68 ? 10.094 6.837 4.376 1.00 0.00 68 ASP A CA 10
ATOM 17467 C C . ASP A 1 68 ? 9.764 7.358 2.989 1.00 0.00 68 ASP A C 10
ATOM 17468 O O . ASP A 1 68 ? 9.109 6.688 2.190 1.00 0.00 68 ASP A O 10
ATOM 17477 N N . ARG A 1 69 ? 10.212 8.574 2.733 1.00 0.00 69 ARG A N 10
ATOM 17478 C CA . ARG A 1 69 ? 9.964 9.263 1.473 1.00 0.00 69 ARG A CA 10
ATOM 17479 C C . ARG A 1 69 ? 10.589 8.524 0.291 1.00 0.00 69 ARG A C 10
ATOM 17480 O O . ARG A 1 69 ? 9.941 8.331 -0.739 1.00 0.00 69 ARG A O 10
ATOM 17501 N N . ALA A 1 70 ? 11.839 8.102 0.447 1.00 0.00 70 ALA A N 10
ATOM 17502 C CA . ALA A 1 70 ? 12.568 7.439 -0.635 1.00 0.00 70 ALA A CA 10
ATOM 17503 C C . ALA A 1 70 ? 11.902 6.129 -1.042 1.00 0.00 70 ALA A C 10
ATOM 17504 O O . ALA A 1 70 ? 11.750 5.840 -2.231 1.00 0.00 70 ALA A O 10
ATOM 17511 N N . GLY A 1 71 ? 11.498 5.348 -0.054 1.00 0.00 71 GLY A N 10
ATOM 17512 C CA . GLY A 1 71 ? 10.815 4.104 -0.320 1.00 0.00 71 GLY A CA 10
ATOM 17513 C C . GLY A 1 71 ? 9.459 4.330 -0.948 1.00 0.00 71 GLY A C 10
ATOM 17514 O O . GLY A 1 71 ? 9.050 3.589 -1.837 1.00 0.00 71 GLY A O 10
ATOM 17518 N N . ALA A 1 72 ? 8.772 5.369 -0.492 1.00 0.00 72 ALA A N 10
ATOM 17519 C CA . ALA A 1 72 ? 7.449 5.697 -1.001 1.00 0.00 72 ALA A CA 10
ATOM 17520 C C . ALA A 1 72 ? 7.501 6.063 -2.483 1.00 0.00 72 ALA A C 10
ATOM 17521 O O . ALA A 1 72 ? 6.717 5.550 -3.282 1.00 0.00 72 ALA A O 10
ATOM 17528 N N . ARG A 1 73 ? 8.441 6.930 -2.852 1.00 0.00 73 ARG A N 10
ATOM 17529 C CA . ARG A 1 73 ? 8.543 7.381 -4.237 1.00 0.00 73 ARG A CA 10
ATOM 17530 C C . ARG A 1 73 ? 8.913 6.235 -5.174 1.00 0.00 73 ARG A C 10
ATOM 17531 O O . ARG A 1 73 ? 8.330 6.099 -6.249 1.00 0.00 73 ARG A O 10
ATOM 17552 N N . GLN A 1 74 ? 9.863 5.400 -4.767 1.00 0.00 74 GLN A N 10
ATOM 17553 C CA . GLN A 1 74 ? 10.277 4.279 -5.604 1.00 0.00 74 GLN A CA 10
ATOM 17554 C C . GLN A 1 74 ? 9.161 3.236 -5.693 1.00 0.00 74 GLN A C 10
ATOM 17555 O O . GLN A 1 74 ? 8.985 2.589 -6.728 1.00 0.00 74 GLN A O 10
ATOM 17569 N N . ALA A 1 75 ? 8.403 3.089 -4.611 1.00 0.00 75 ALA A N 10
ATOM 17570 C CA . ALA A 1 75 ? 7.296 2.142 -4.573 1.00 0.00 75 ALA A CA 10
ATOM 17571 C C . ALA A 1 75 ? 6.212 2.517 -5.571 1.00 0.00 75 ALA A C 10
ATOM 17572 O O . ALA A 1 75 ? 5.718 1.665 -6.306 1.00 0.00 75 ALA A O 10
ATOM 17579 N N . TRP A 1 76 ? 5.856 3.798 -5.605 1.00 0.00 76 TRP A N 10
ATOM 17580 C CA . TRP A 1 76 ? 4.805 4.271 -6.498 1.00 0.00 76 TRP A CA 10
ATOM 17581 C C . TRP A 1 76 ? 5.222 4.158 -7.957 1.00 0.00 76 TRP A C 10
ATOM 17582 O O . TRP A 1 76 ? 4.426 3.746 -8.798 1.00 0.00 76 TRP A O 10
ATOM 17603 N N . GLU A 1 77 ? 6.468 4.507 -8.259 1.00 0.00 77 GLU A N 10
ATOM 17604 C CA . GLU A 1 77 ? 6.975 4.374 -9.620 1.00 0.00 77 GLU A CA 10
ATOM 17605 C C . GLU A 1 77 ? 6.933 2.915 -10.063 1.00 0.00 77 GLU A C 10
ATOM 17606 O O . GLU A 1 77 ? 6.567 2.607 -11.197 1.00 0.00 77 GLU A O 10
ATOM 17618 N N . SER A 1 78 ? 7.284 2.018 -9.152 1.00 0.00 78 SER A N 10
ATOM 17619 C CA . SER A 1 78 ? 7.281 0.595 -9.448 1.00 0.00 78 SER A CA 10
ATOM 17620 C C . SER A 1 78 ? 5.846 0.077 -9.568 1.00 0.00 78 SER A C 10
ATOM 17621 O O . SER A 1 78 ? 5.528 -0.705 -10.465 1.00 0.00 78 SER A O 10
ATOM 17629 N N . GLY A 1 79 ? 4.983 0.544 -8.672 1.00 0.00 79 GLY A N 10
ATOM 17630 C CA . GLY A 1 79 ? 3.590 0.139 -8.690 1.00 0.00 79 GLY A CA 10
ATOM 17631 C C . GLY A 1 79 ? 2.866 0.639 -9.920 1.00 0.00 79 GLY A C 10
ATOM 17632 O O . GLY A 1 79 ? 1.968 -0.025 -10.433 1.00 0.00 79 GLY A O 10
ATOM 17636 N N . LEU A 1 80 ? 3.263 1.812 -10.395 1.00 0.00 80 LEU A N 10
ATOM 17637 C CA . LEU A 1 80 ? 2.693 2.383 -11.605 1.00 0.00 80 LEU A CA 10
ATOM 17638 C C . LEU A 1 80 ? 2.972 1.466 -12.787 1.00 0.00 80 LEU A C 10
ATOM 17639 O O . LEU A 1 80 ? 2.075 1.132 -13.557 1.00 0.00 80 LEU A O 10
ATOM 17655 N N . ALA A 1 81 ? 4.227 1.054 -12.911 1.00 0.00 81 ALA A N 10
ATOM 17656 C CA . ALA A 1 81 ? 4.636 0.126 -13.963 1.00 0.00 81 ALA A CA 10
ATOM 17657 C C . ALA A 1 81 ? 3.953 -1.228 -13.798 1.00 0.00 81 ALA A C 10
ATOM 17658 O O . ALA A 1 81 ? 3.680 -1.915 -14.781 1.00 0.00 81 ALA A O 10
ATOM 17665 N N . ALA A 1 82 ? 3.675 -1.609 -12.560 1.00 0.00 82 ALA A N 10
ATOM 17666 C CA . ALA A 1 82 ? 2.930 -2.832 -12.295 1.00 0.00 82 ALA A CA 10
ATOM 17667 C C . ALA A 1 82 ? 1.498 -2.691 -12.802 1.00 0.00 82 ALA A C 10
ATOM 17668 O O . ALA A 1 82 ? 0.958 -3.594 -13.441 1.00 0.00 82 ALA A O 10
ATOM 17675 N N . ALA A 1 83 ? 0.903 -1.533 -12.534 1.00 0.00 83 ALA A N 10
ATOM 17676 C CA . ALA A 1 83 ? -0.442 -1.230 -13.006 1.00 0.00 83 ALA A CA 10
ATOM 17677 C C . ALA A 1 83 ? -0.475 -1.139 -14.528 1.00 0.00 83 ALA A C 10
ATOM 17678 O O . ALA A 1 83 ? -1.408 -1.625 -15.165 1.00 0.00 83 ALA A O 10
ATOM 17685 N N . GLN A 1 84 ? 0.555 -0.523 -15.101 1.00 0.00 84 GLN A N 10
ATOM 17686 C CA . GLN A 1 84 ? 0.706 -0.444 -16.548 1.00 0.00 84 GLN A CA 10
ATOM 17687 C C . GLN A 1 84 ? 0.850 -1.829 -17.166 1.00 0.00 84 GLN A C 10
ATOM 17688 O O . GLN A 1 84 ? 0.255 -2.121 -18.204 1.00 0.00 84 GLN A O 10
ATOM 17702 N N . SER A 1 85 ? 1.650 -2.672 -16.527 1.00 0.00 85 SER A N 10
ATOM 17703 C CA . SER A 1 85 ? 1.828 -4.050 -16.975 1.00 0.00 85 SER A CA 10
ATOM 17704 C C . SER A 1 85 ? 0.494 -4.801 -16.961 1.00 0.00 85 SER A C 10
ATOM 17705 O O . SER A 1 85 ? 0.191 -5.568 -17.875 1.00 0.00 85 SER A O 10
ATOM 17713 N N . ARG A 1 86 ? -0.304 -4.557 -15.928 1.00 0.00 86 ARG A N 10
ATOM 17714 C CA . ARG A 1 86 ? -1.612 -5.147 -15.790 1.00 0.00 86 ARG A CA 10
ATOM 17715 C C . ARG A 1 86 ? -2.623 -4.466 -16.718 1.00 0.00 86 ARG A C 10
ATOM 17716 O O . ARG A 1 86 ? -3.718 -4.980 -16.955 1.00 0.00 86 ARG A O 10
ATOM 17737 N N . GLY A 1 87 ? -2.241 -3.310 -17.244 1.00 0.00 87 GLY A N 10
ATOM 17738 C CA . GLY A 1 87 ? -3.134 -2.537 -18.081 1.00 0.00 87 GLY A CA 10
ATOM 17739 C C . GLY A 1 87 ? -4.278 -1.944 -17.290 1.00 0.00 87 GLY A C 10
ATOM 17740 O O . GLY A 1 87 ? -5.301 -1.558 -17.854 1.00 0.00 87 GLY A O 10
ATOM 17744 N N . ASP A 1 88 ? -4.095 -1.858 -15.981 1.00 0.00 88 ASP A N 10
ATOM 17745 C CA . ASP A 1 88 ? -5.145 -1.392 -15.088 1.00 0.00 88 ASP A CA 10
ATOM 17746 C C . ASP A 1 88 ? -5.098 0.123 -14.996 1.00 0.00 88 ASP A C 10
ATOM 17747 O O . ASP A 1 88 ? -4.561 0.696 -14.047 1.00 0.00 88 ASP A O 10
ATOM 17756 N N . GLN A 1 89 ? -5.632 0.760 -16.023 1.00 0.00 89 GLN A N 10
ATOM 17757 C CA . GLN A 1 89 ? -5.616 2.204 -16.142 1.00 0.00 89 GLN A CA 10
ATOM 17758 C C . GLN A 1 89 ? -6.362 2.883 -15.004 1.00 0.00 89 GLN A C 10
ATOM 17759 O O . GLN A 1 89 ? -5.987 3.972 -14.571 1.00 0.00 89 GLN A O 10
ATOM 17773 N N . GLN A 1 90 ? -7.415 2.243 -14.534 1.00 0.00 90 GLN A N 10
ATOM 17774 C CA . GLN A 1 90 ? -8.203 2.767 -13.422 1.00 0.00 90 GLN A CA 10
ATOM 17775 C C . GLN A 1 90 ? -7.318 2.988 -12.195 1.00 0.00 90 GLN A C 10
ATOM 17776 O O . GLN A 1 90 ? -7.375 4.039 -11.556 1.00 0.00 90 GLN A O 10
ATOM 17790 N N . VAL A 1 91 ? -6.485 2.002 -11.892 1.00 0.00 91 VAL A N 10
ATOM 17791 C CA . VAL A 1 91 ? -5.561 2.094 -10.768 1.00 0.00 91 VAL A CA 10
ATOM 17792 C C . VAL A 1 91 ? -4.429 3.069 -11.074 1.00 0.00 91 VAL A C 10
ATOM 17793 O O . VAL A 1 91 ? -3.981 3.805 -10.193 1.00 0.00 91 VAL A O 10
ATOM 17806 N N . VAL A 1 92 ? -3.980 3.086 -12.327 1.00 0.00 92 VAL A N 10
ATOM 17807 C CA . VAL A 1 92 ? -2.931 4.005 -12.752 1.00 0.00 92 VAL A CA 10
ATOM 17808 C C . VAL A 1 92 ? -3.341 5.446 -12.458 1.00 0.00 92 VAL A C 10
ATOM 17809 O O . VAL A 1 92 ? -2.576 6.208 -11.874 1.00 0.00 92 VAL A O 10
ATOM 17822 N N . LYS A 1 93 ? -4.568 5.797 -12.829 1.00 0.00 93 LYS A N 10
ATOM 17823 C CA . LYS A 1 93 ? -5.081 7.144 -12.601 1.00 0.00 93 LYS A CA 10
ATOM 17824 C C . LYS A 1 93 ? -5.124 7.472 -11.111 1.00 0.00 93 LYS A C 10
ATOM 17825 O O . LYS A 1 93 ? -4.862 8.607 -10.715 1.00 0.00 93 LYS A O 10
ATOM 17844 N N . GLU A 1 94 ? -5.438 6.474 -10.289 1.00 0.00 94 GLU A N 10
ATOM 17845 C CA . GLU A 1 94 ? -5.450 6.652 -8.846 1.00 0.00 94 GLU A CA 10
ATOM 17846 C C . GLU A 1 94 ? -4.037 6.868 -8.318 1.00 0.00 94 GLU A C 10
ATOM 17847 O O . GLU A 1 94 ? -3.798 7.753 -7.494 1.00 0.00 94 GLU A O 10
ATOM 17859 N N . LEU A 1 95 ? -3.108 6.059 -8.800 1.00 0.00 95 LEU A N 10
ATOM 17860 C CA . LEU A 1 95 ? -1.716 6.154 -8.386 1.00 0.00 95 LEU A CA 10
ATOM 17861 C C . LEU A 1 95 ? -1.089 7.473 -8.834 1.00 0.00 95 LEU A C 10
ATOM 17862 O O . LEU A 1 95 ? -0.287 8.060 -8.107 1.00 0.00 95 LEU A O 10
ATOM 17878 N N . GLN A 1 96 ? -1.478 7.945 -10.013 1.00 0.00 96 GLN A N 10
ATOM 17879 C CA . GLN A 1 96 ? -0.977 9.213 -10.544 1.00 0.00 96 GLN A CA 10
ATOM 17880 C C . GLN A 1 96 ? -1.246 10.356 -9.571 1.00 0.00 96 GLN A C 10
ATOM 17881 O O . GLN A 1 96 ? -0.440 11.277 -9.446 1.00 0.00 96 GLN A O 10
ATOM 17895 N N . VAL A 1 97 ? -2.375 10.284 -8.872 1.00 0.00 97 VAL A N 10
ATOM 17896 C CA . VAL A 1 97 ? -2.748 11.316 -7.911 1.00 0.00 97 VAL A CA 10
ATOM 17897 C C . VAL A 1 97 ? -1.707 11.411 -6.796 1.00 0.00 97 VAL A C 10
ATOM 17898 O O . VAL A 1 97 ? -1.319 12.506 -6.382 1.00 0.00 97 VAL A O 10
ATOM 17911 N N . PHE A 1 98 ? -1.233 10.256 -6.339 1.00 0.00 98 PHE A N 10
ATOM 17912 C CA . PHE A 1 98 ? -0.231 10.205 -5.278 1.00 0.00 98 PHE A CA 10
ATOM 17913 C C . PHE A 1 98 ? 1.102 10.770 -5.755 1.00 0.00 98 PHE A C 10
ATOM 17914 O O . PHE A 1 98 ? 1.839 11.380 -4.980 1.00 0.00 98 PHE A O 10
ATOM 17931 N N . LEU A 1 99 ? 1.399 10.580 -7.036 1.00 0.00 99 LEU A N 10
ATOM 17932 C CA . LEU A 1 99 ? 2.620 11.121 -7.627 1.00 0.00 99 LEU A CA 10
ATOM 17933 C C . LEU A 1 99 ? 2.597 12.646 -7.605 1.00 0.00 99 LEU A C 10
ATOM 17934 O O . LEU A 1 99 ? 3.623 13.284 -7.372 1.00 0.00 99 LEU A O 10
ATOM 17950 N N . ARG A 1 100 ? 1.419 13.228 -7.825 1.00 0.00 100 ARG A N 10
ATOM 17951 C CA . ARG A 1 100 ? 1.265 14.679 -7.795 1.00 0.00 100 ARG A CA 10
ATOM 17952 C C . ARG A 1 100 ? 1.432 15.158 -6.372 1.00 0.00 100 ARG A C 10
ATOM 17953 O O . ARG A 1 100 ? 2.130 16.131 -6.092 1.00 0.00 100 ARG A O 10
ATOM 17974 N N . ARG A 1 101 ? 0.775 14.431 -5.483 1.00 0.00 101 ARG A N 10
ATOM 17975 C CA . ARG A 1 101 ? 0.805 14.705 -4.054 1.00 0.00 101 ARG A CA 10
ATOM 17976 C C . ARG A 1 101 ? 2.243 14.734 -3.548 1.00 0.00 101 ARG A C 10
ATOM 17977 O O . ARG A 1 101 ? 2.647 15.659 -2.841 1.00 0.00 101 ARG A O 10
ATOM 17998 N N . LEU A 1 102 ? 3.009 13.727 -3.935 1.00 0.00 102 LEU A N 10
ATOM 17999 C CA . LEU A 1 102 ? 4.402 13.620 -3.527 1.00 0.00 102 LEU A CA 10
ATOM 18000 C C . LEU A 1 102 ? 5.264 14.696 -4.193 1.00 0.00 102 LEU A C 10
ATOM 18001 O O . LEU A 1 102 ? 6.129 15.297 -3.555 1.00 0.00 102 LEU A O 10
ATOM 18017 N N . ALA A 1 103 ? 5.012 14.943 -5.477 1.00 0.00 103 ALA A N 10
ATOM 18018 C CA . ALA A 1 103 ? 5.818 15.881 -6.258 1.00 0.00 103 ALA A CA 10
ATOM 18019 C C . ALA A 1 103 ? 5.747 17.300 -5.700 1.00 0.00 103 ALA A C 10
ATOM 18020 O O . ALA A 1 103 ? 6.726 18.044 -5.760 1.00 0.00 103 ALA A O 10
ATOM 18027 N N . ARG A 1 104 ? 4.596 17.665 -5.143 1.00 0.00 104 ARG A N 10
ATOM 18028 C CA . ARG A 1 104 ? 4.408 18.999 -4.583 1.00 0.00 104 ARG A CA 10
ATOM 18029 C C . ARG A 1 104 ? 5.376 19.240 -3.425 1.00 0.00 104 ARG A C 10
ATOM 18030 O O . ARG A 1 104 ? 5.774 20.375 -3.167 1.00 0.00 104 ARG A O 10
ATOM 18051 N N . GLU A 1 105 ? 5.742 18.169 -2.728 1.00 0.00 105 GLU A N 10
ATOM 18052 C CA . GLU A 1 105 ? 6.746 18.229 -1.679 1.00 0.00 105 GLU A CA 10
ATOM 18053 C C . GLU A 1 105 ? 8.153 18.312 -2.266 1.00 0.00 105 GLU A C 10
ATOM 18054 O O . GLU A 1 105 ? 8.963 19.154 -1.869 1.00 0.00 105 GLU A O 10
ATOM 18066 N N . ASP A 1 106 ? 8.416 17.435 -3.227 1.00 0.00 106 ASP A N 10
ATOM 18067 C CA . ASP A 1 106 ? 9.747 17.265 -3.810 1.00 0.00 106 ASP A CA 10
ATOM 18068 C C . ASP A 1 106 ? 10.206 18.514 -4.547 1.00 0.00 106 ASP A C 10
ATOM 18069 O O . ASP A 1 106 ? 11.330 18.988 -4.367 1.00 0.00 106 ASP A O 10
ATOM 18078 N N . ALA A 1 107 ? 9.318 19.041 -5.368 1.00 0.00 107 ALA A N 10
ATOM 18079 C CA . ALA A 1 107 ? 9.611 20.210 -6.190 1.00 0.00 107 ALA A CA 10
ATOM 18080 C C . ALA A 1 107 ? 10.041 21.414 -5.354 1.00 0.00 107 ALA A C 10
ATOM 18081 O O . ALA A 1 107 ? 10.786 22.268 -5.832 1.00 0.00 107 ALA A O 10
ATOM 18088 N N . LEU A 1 108 ? 9.578 21.476 -4.110 1.00 0.00 108 LEU A N 10
ATOM 18089 C CA . LEU A 1 108 ? 9.823 22.630 -3.255 1.00 0.00 108 LEU A CA 10
ATOM 18090 C C . LEU A 1 108 ? 11.291 22.773 -2.861 1.00 0.00 108 LEU A C 10
ATOM 18091 O O . LEU A 1 108 ? 11.743 23.880 -2.569 1.00 0.00 108 LEU A O 10
ATOM 18107 N N . GLU A 1 109 ? 12.035 21.672 -2.859 1.00 0.00 109 GLU A N 10
ATOM 18108 C CA . GLU A 1 109 ? 13.411 21.695 -2.385 1.00 0.00 109 GLU A CA 10
ATOM 18109 C C . GLU A 1 109 ? 14.302 22.448 -3.354 1.00 0.00 109 GLU A C 10
ATOM 18110 O O . GLU A 1 109 ? 14.655 23.604 -3.134 1.00 0.00 109 GLU A O 10
ATOM 18122 N N . HIS A 1 110 ? 14.649 21.778 -4.422 1.00 0.00 110 HIS A N 10
ATOM 18123 C CA . HIS A 1 110 ? 15.468 22.374 -5.477 1.00 0.00 110 HIS A CA 10
ATOM 18124 C C . HIS A 1 110 ? 15.339 21.572 -6.771 1.00 0.00 110 HIS A C 10
ATOM 18125 O O . HIS A 1 110 ? 16.113 21.750 -7.707 1.00 0.00 110 HIS A O 10
ATOM 18140 N N . HIS A 1 111 ? 14.339 20.705 -6.831 1.00 0.00 111 HIS A N 10
ATOM 18141 C CA . HIS A 1 111 ? 14.181 19.817 -7.976 1.00 0.00 111 HIS A CA 10
ATOM 18142 C C . HIS A 1 111 ? 13.773 20.590 -9.221 1.00 0.00 111 HIS A C 10
ATOM 18143 O O . HIS A 1 111 ? 14.169 20.235 -10.331 1.00 0.00 111 HIS A O 10
ATOM 18158 N N . HIS A 1 112 ? 12.970 21.639 -9.024 1.00 0.00 112 HIS A N 10
ATOM 18159 C CA . HIS A 1 112 ? 12.516 22.507 -10.116 1.00 0.00 112 HIS A CA 10
ATOM 18160 C C . HIS A 1 112 ? 11.644 21.733 -11.118 1.00 0.00 112 HIS A C 10
ATOM 18161 O O . HIS A 1 112 ? 11.220 22.268 -12.141 1.00 0.00 112 HIS A O 10
ATOM 18176 N N . HIS A 1 113 ? 11.342 20.483 -10.798 1.00 0.00 113 HIS A N 10
ATOM 18177 C CA . HIS A 1 113 ? 10.600 19.627 -11.708 1.00 0.00 113 HIS A CA 10
ATOM 18178 C C . HIS A 1 113 ? 9.110 19.940 -11.659 1.00 0.00 113 HIS A C 10
ATOM 18179 O O . HIS A 1 113 ? 8.394 19.456 -10.784 1.00 0.00 113 HIS A O 10
ATOM 18194 N N . HIS A 1 114 ? 8.655 20.760 -12.593 1.00 0.00 114 HIS A N 10
ATOM 18195 C CA . HIS A 1 114 ? 7.232 21.018 -12.755 1.00 0.00 114 HIS A CA 10
ATOM 18196 C C . HIS A 1 114 ? 6.637 19.927 -13.627 1.00 0.00 114 HIS A C 10
ATOM 18197 O O . HIS A 1 114 ? 5.741 19.192 -13.214 1.00 0.00 114 HIS A O 10
ATOM 18212 N N . HIS A 1 115 ? 7.180 19.814 -14.827 1.00 0.00 115 HIS A N 10
ATOM 18213 C CA . HIS A 1 115 ? 6.801 18.772 -15.760 1.00 0.00 115 HIS A CA 10
ATOM 18214 C C . HIS A 1 115 ? 7.890 18.636 -16.816 1.00 0.00 115 HIS A C 10
ATOM 18215 O O . HIS A 1 115 ? 7.818 19.343 -17.842 1.00 0.00 115 HIS A O 10
ATOM 18231 N N . MET A 1 1 ? -13.920 -1.909 21.737 1.00 0.00 1 MET A N 11
ATOM 18232 C CA . MET A 1 1 ? -13.715 -2.639 20.464 1.00 0.00 1 MET A CA 11
ATOM 18233 C C . MET A 1 1 ? -12.856 -3.875 20.694 1.00 0.00 1 MET A C 11
ATOM 18234 O O . MET A 1 1 ? -11.699 -3.768 21.096 1.00 0.00 1 MET A O 11
ATOM 18250 N N . GLN A 1 2 ? -13.434 -5.048 20.462 1.00 0.00 2 GLN A N 11
ATOM 18251 C CA . GLN A 1 2 ? -12.692 -6.298 20.581 1.00 0.00 2 GLN A CA 11
ATOM 18252 C C . GLN A 1 2 ? -11.665 -6.409 19.460 1.00 0.00 2 GLN A C 11
ATOM 18253 O O . GLN A 1 2 ? -11.744 -5.699 18.456 1.00 0.00 2 GLN A O 11
ATOM 18267 N N . ALA A 1 3 ? -10.711 -7.308 19.629 1.00 0.00 3 ALA A N 11
ATOM 18268 C CA . ALA A 1 3 ? -9.604 -7.427 18.694 1.00 0.00 3 ALA A CA 11
ATOM 18269 C C . ALA A 1 3 ? -9.928 -8.389 17.562 1.00 0.00 3 ALA A C 11
ATOM 18270 O O . ALA A 1 3 ? -9.764 -9.605 17.690 1.00 0.00 3 ALA A O 11
ATOM 18277 N N . ILE A 1 4 ? -10.390 -7.831 16.453 1.00 0.00 4 ILE A N 11
ATOM 18278 C CA . ILE A 1 4 ? -10.702 -8.613 15.267 1.00 0.00 4 ILE A CA 11
ATOM 18279 C C . ILE A 1 4 ? -9.425 -9.169 14.638 1.00 0.00 4 ILE A C 11
ATOM 18280 O O . ILE A 1 4 ? -9.418 -10.266 14.084 1.00 0.00 4 ILE A O 11
ATOM 18296 N N . THR A 1 5 ? -8.337 -8.427 14.765 1.00 0.00 5 THR A N 11
ATOM 18297 C CA . THR A 1 5 ? -7.067 -8.830 14.185 1.00 0.00 5 THR A CA 11
ATOM 18298 C C . THR A 1 5 ? -6.520 -10.103 14.834 1.00 0.00 5 THR A C 11
ATOM 18299 O O . THR A 1 5 ? -5.992 -10.981 14.151 1.00 0.00 5 THR A O 11
ATOM 18310 N N . GLU A 1 6 ? -6.666 -10.208 16.150 1.00 0.00 6 GLU A N 11
ATOM 18311 C CA . GLU A 1 6 ? -6.106 -11.330 16.889 1.00 0.00 6 GLU A CA 11
ATOM 18312 C C . GLU A 1 6 ? -6.863 -12.625 16.603 1.00 0.00 6 GLU A C 11
ATOM 18313 O O . GLU A 1 6 ? -6.260 -13.693 16.521 1.00 0.00 6 GLU A O 11
ATOM 18325 N N . ARG A 1 7 ? -8.181 -12.539 16.430 1.00 0.00 7 ARG A N 11
ATOM 18326 C CA . ARG A 1 7 ? -8.962 -13.726 16.090 1.00 0.00 7 ARG A CA 11
ATOM 18327 C C . ARG A 1 7 ? -8.641 -14.184 14.668 1.00 0.00 7 ARG A C 11
ATOM 18328 O O . ARG A 1 7 ? -8.682 -15.377 14.369 1.00 0.00 7 ARG A O 11
ATOM 18349 N N . LEU A 1 8 ? -8.313 -13.233 13.795 1.00 0.00 8 LEU A N 11
ATOM 18350 C CA . LEU A 1 8 ? -7.887 -13.561 12.438 1.00 0.00 8 LEU A CA 11
ATOM 18351 C C . LEU A 1 8 ? -6.597 -14.380 12.472 1.00 0.00 8 LEU A C 11
ATOM 18352 O O . LEU A 1 8 ? -6.448 -15.354 11.734 1.00 0.00 8 LEU A O 11
ATOM 18368 N N . GLU A 1 9 ? -5.672 -13.985 13.345 1.00 0.00 9 GLU A N 11
ATOM 18369 C CA . GLU A 1 9 ? -4.437 -14.736 13.551 1.00 0.00 9 GLU A CA 11
ATOM 18370 C C . GLU A 1 9 ? -4.738 -16.143 14.052 1.00 0.00 9 GLU A C 11
ATOM 18371 O O . GLU A 1 9 ? -4.108 -17.113 13.624 1.00 0.00 9 GLU A O 11
ATOM 18383 N N . ALA A 1 10 ? -5.709 -16.243 14.952 1.00 0.00 10 ALA A N 11
ATOM 18384 C CA . ALA A 1 10 ? -6.092 -17.523 15.529 1.00 0.00 10 ALA A CA 11
ATOM 18385 C C . ALA A 1 10 ? -6.672 -18.460 14.474 1.00 0.00 10 ALA A C 11
ATOM 18386 O O . ALA A 1 10 ? -6.246 -19.606 14.360 1.00 0.00 10 ALA A O 11
ATOM 18393 N N . MET A 1 11 ? -7.624 -17.961 13.689 1.00 0.00 11 MET A N 11
ATOM 18394 C CA . MET A 1 11 ? -8.287 -18.781 12.686 1.00 0.00 11 MET 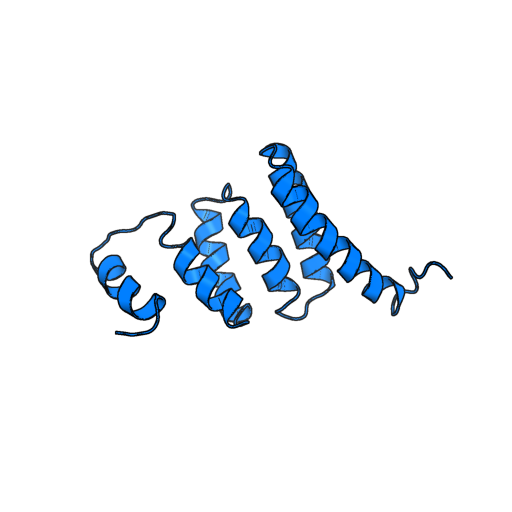A CA 11
ATOM 18395 C C . MET A 1 11 ? -7.323 -19.158 11.564 1.00 0.00 11 MET A C 11
ATOM 18396 O O . MET A 1 11 ? -7.446 -20.223 10.961 1.00 0.00 11 MET A O 11
ATOM 18410 N N . LEU A 1 12 ? -6.354 -18.287 11.305 1.00 0.00 12 LEU A N 11
ATOM 18411 C CA . LEU A 1 12 ? -5.321 -18.561 10.311 1.00 0.00 12 LEU A CA 11
ATOM 18412 C C . LEU A 1 12 ? -4.486 -19.754 10.769 1.00 0.00 12 LEU A C 11
ATOM 18413 O O . LEU A 1 12 ? -4.192 -20.666 9.992 1.00 0.00 12 LEU A O 11
ATOM 18429 N N . ALA A 1 13 ? -4.146 -19.758 12.053 1.00 0.00 13 ALA A N 11
ATOM 18430 C CA . ALA A 1 13 ? -3.316 -20.808 12.633 1.00 0.00 13 ALA A CA 11
ATOM 18431 C C . ALA A 1 13 ? -4.101 -22.105 12.827 1.00 0.00 13 ALA A C 11
ATOM 18432 O O . ALA A 1 13 ? -3.526 -23.135 13.179 1.00 0.00 13 ALA A O 11
ATOM 18439 N N . GLN A 1 14 ? -5.410 -22.055 12.603 1.00 0.00 14 GLN A N 11
ATOM 18440 C CA . GLN A 1 14 ? -6.252 -23.243 12.733 1.00 0.00 14 GLN A CA 11
ATOM 18441 C C . GLN A 1 14 ? -6.213 -24.083 11.461 1.00 0.00 14 GLN A C 11
ATOM 18442 O O . GLN A 1 14 ? -6.808 -25.160 11.396 1.00 0.00 14 GLN A O 11
ATOM 18456 N N . GLY A 1 15 ? -5.511 -23.591 10.453 1.00 0.00 15 GLY A N 11
ATOM 18457 C CA . GLY A 1 15 ? -5.346 -24.351 9.234 1.00 0.00 15 GLY A CA 11
ATOM 18458 C C . GLY A 1 15 ? -6.252 -23.890 8.113 1.00 0.00 15 GLY A C 11
ATOM 18459 O O . GLY A 1 15 ? -6.723 -24.699 7.315 1.00 0.00 15 GLY A O 11
ATOM 18463 N N . THR A 1 16 ? -6.511 -22.596 8.056 1.00 0.00 16 THR A N 11
ATOM 18464 C CA . THR A 1 16 ? -7.255 -22.022 6.948 1.00 0.00 16 THR A CA 11
ATOM 18465 C C . THR A 1 16 ? -6.484 -20.853 6.360 1.00 0.00 16 THR A C 11
ATOM 18466 O O . THR A 1 16 ? -6.652 -19.707 6.778 1.00 0.00 16 THR A O 11
ATOM 18477 N N . ASP A 1 17 ? -5.602 -21.154 5.421 1.00 0.00 17 ASP A N 11
ATOM 18478 C CA . ASP A 1 17 ? -4.845 -20.117 4.749 1.00 0.00 17 ASP A CA 11
ATOM 18479 C C . ASP A 1 17 ? -5.700 -19.505 3.651 1.00 0.00 17 ASP A C 11
ATOM 18480 O O . ASP A 1 17 ? -6.523 -20.192 3.037 1.00 0.00 17 ASP A O 11
ATOM 18489 N N . ASN A 1 18 ? -5.527 -18.218 3.418 1.00 0.00 18 ASN A N 11
ATOM 18490 C CA . ASN A 1 18 ? -6.345 -17.516 2.448 1.00 0.00 18 ASN A CA 11
ATOM 18491 C C . ASN A 1 18 ? -5.540 -16.401 1.801 1.00 0.00 18 ASN A C 11
ATOM 18492 O O . ASN A 1 18 ? -4.383 -16.172 2.160 1.00 0.00 18 ASN A O 11
ATOM 18503 N N . MET A 1 19 ? -6.156 -15.704 0.866 1.00 0.00 19 MET A N 11
ATOM 18504 C CA . MET A 1 19 ? -5.494 -14.618 0.160 1.00 0.00 19 MET A CA 11
ATOM 18505 C C . MET A 1 19 ? -5.971 -13.279 0.714 1.00 0.00 19 MET A C 11
ATOM 18506 O O . MET A 1 19 ? -5.186 -12.515 1.273 1.00 0.00 19 MET A O 11
ATOM 18520 N N . LEU A 1 20 ? -7.267 -13.019 0.594 1.00 0.00 20 LEU A N 11
ATOM 18521 C CA . LEU A 1 20 ? -7.841 -11.754 1.042 1.00 0.00 20 LEU A CA 11
ATOM 18522 C C . LEU A 1 20 ? -7.765 -11.630 2.557 1.00 0.00 20 LEU A C 11
ATOM 18523 O O . LEU A 1 20 ? -7.544 -10.542 3.086 1.00 0.00 20 LEU A O 11
ATOM 18539 N N . LEU A 1 21 ? -7.936 -12.755 3.244 1.00 0.00 21 LEU A N 11
ATOM 18540 C CA . LEU A 1 21 ? -7.909 -12.782 4.703 1.00 0.00 21 LEU A CA 11
ATOM 18541 C C . LEU A 1 21 ? -6.577 -12.245 5.227 1.00 0.00 21 LEU A C 11
ATOM 18542 O O . LEU A 1 21 ? -6.551 -11.392 6.112 1.00 0.00 21 LEU A O 11
ATOM 18558 N N . ARG A 1 22 ? -5.472 -12.721 4.664 1.00 0.00 22 ARG A N 11
ATOM 18559 C CA . ARG A 1 22 ? -4.155 -12.301 5.128 1.00 0.00 22 ARG A CA 11
ATOM 18560 C C . ARG A 1 22 ? -3.877 -10.855 4.718 1.00 0.00 22 ARG A C 11
ATOM 18561 O O . ARG A 1 22 ? -3.164 -10.128 5.420 1.00 0.00 22 ARG A O 11
ATOM 18582 N N . PHE A 1 23 ? -4.449 -10.443 3.590 1.00 0.00 23 PHE A N 11
ATOM 18583 C CA . PHE A 1 23 ? -4.274 -9.086 3.090 1.00 0.00 23 PHE A CA 11
ATOM 18584 C C . PHE A 1 23 ? -4.998 -8.084 3.982 1.00 0.00 23 PHE A C 11
ATOM 18585 O O . PHE A 1 23 ? -4.408 -7.098 4.421 1.00 0.00 23 PHE A O 11
ATOM 18602 N N . THR A 1 24 ? -6.267 -8.357 4.272 1.00 0.00 24 THR A N 11
ATOM 18603 C CA . THR A 1 24 ? -7.065 -7.468 5.110 1.00 0.00 24 THR A CA 11
ATOM 18604 C C . THR A 1 24 ? -6.523 -7.442 6.538 1.00 0.00 24 THR A C 11
ATOM 18605 O O . THR A 1 24 ? -6.579 -6.409 7.209 1.00 0.00 24 THR A O 11
ATOM 18616 N N . LEU A 1 25 ? -5.987 -8.576 6.989 1.00 0.00 25 LEU A N 11
ATOM 18617 C CA . LEU A 1 25 ? -5.390 -8.673 8.315 1.00 0.00 25 LEU A CA 11
ATOM 18618 C C . LEU A 1 25 ? -4.287 -7.624 8.456 1.00 0.00 25 LEU A C 11
ATOM 18619 O O . LEU A 1 25 ? -4.270 -6.851 9.410 1.00 0.00 25 LEU A O 11
ATOM 18635 N N . GLY A 1 26 ? -3.392 -7.586 7.473 1.00 0.00 26 GLY A N 11
ATOM 18636 C CA . GLY A 1 26 ? -2.312 -6.617 7.482 1.00 0.00 26 GLY A CA 11
ATOM 18637 C C . GLY A 1 26 ? -2.805 -5.212 7.204 1.00 0.00 26 GLY A C 11
ATOM 18638 O O . GLY A 1 26 ? -2.336 -4.251 7.811 1.00 0.00 26 GLY A O 11
ATOM 18642 N N . LYS A 1 27 ? -3.761 -5.102 6.290 1.00 0.00 27 LYS A N 11
ATOM 18643 C CA . LYS A 1 27 ? -4.329 -3.816 5.903 1.00 0.00 27 LYS A CA 11
ATOM 18644 C C . LYS A 1 27 ? -4.937 -3.093 7.107 1.00 0.00 27 LYS A C 11
ATOM 18645 O O . LYS A 1 27 ? -4.833 -1.870 7.225 1.00 0.00 27 LYS A O 11
ATOM 18664 N N . THR A 1 28 ? -5.549 -3.857 8.005 1.00 0.00 28 THR A N 11
ATOM 18665 C CA . THR A 1 28 ? -6.146 -3.298 9.212 1.00 0.00 28 THR A CA 11
ATOM 18666 C C . THR A 1 28 ? -5.085 -2.610 10.072 1.00 0.00 28 THR A C 11
ATOM 18667 O O . THR A 1 28 ? -5.343 -1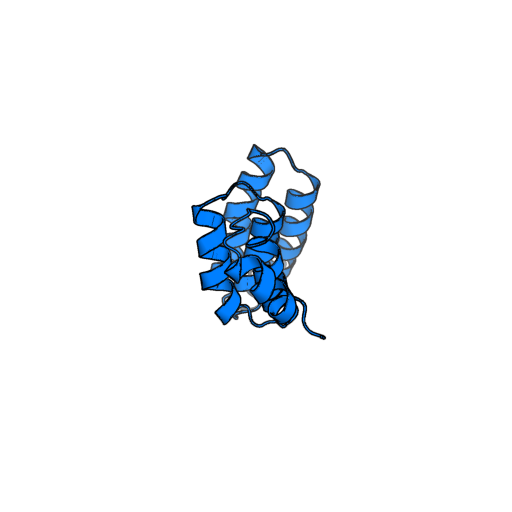.571 10.686 1.00 0.00 28 THR A O 11
ATOM 18678 N N . TYR A 1 29 ? -3.883 -3.174 10.095 1.00 0.00 29 TYR A N 11
ATOM 18679 C CA . TYR A 1 29 ? -2.777 -2.562 10.814 1.00 0.00 29 TYR A CA 11
ATOM 18680 C C . TYR A 1 29 ? -2.394 -1.245 10.163 1.00 0.00 29 TYR A C 11
ATOM 18681 O O . TYR A 1 29 ? -2.192 -0.245 10.846 1.00 0.00 29 TYR A O 11
ATOM 18699 N N . ALA A 1 30 ? -2.335 -1.243 8.837 1.00 0.00 30 ALA A N 11
ATOM 18700 C CA . ALA A 1 30 ? -1.947 -0.053 8.089 1.00 0.00 30 ALA A CA 11
ATOM 18701 C C . ALA A 1 30 ? -2.916 1.091 8.354 1.00 0.00 30 ALA A C 11
ATOM 18702 O O . ALA A 1 30 ? -2.505 2.231 8.576 1.00 0.00 30 ALA A O 11
ATOM 18709 N N . GLU A 1 31 ? -4.203 0.769 8.355 1.00 0.00 31 GLU A N 11
ATOM 18710 C CA . GLU A 1 31 ? -5.244 1.753 8.614 1.00 0.00 31 GLU A CA 11
ATOM 18711 C C . GLU A 1 31 ? -5.127 2.325 10.026 1.00 0.00 31 GLU A C 11
ATOM 18712 O O . GLU A 1 31 ? -5.381 3.508 10.249 1.00 0.00 31 GLU A O 11
ATOM 18724 N N . HIS A 1 32 ? -4.711 1.489 10.971 1.00 0.00 32 HIS A N 11
ATOM 18725 C CA . HIS A 1 32 ? -4.568 1.914 12.360 1.00 0.00 32 HIS A CA 11
ATOM 18726 C C . HIS A 1 32 ? -3.160 2.441 12.635 1.00 0.00 32 HIS A C 11
ATOM 18727 O O . HIS A 1 32 ? -2.731 2.505 13.787 1.00 0.00 32 HIS A O 11
ATOM 18742 N N . GLU A 1 33 ? -2.449 2.804 11.562 1.00 0.00 33 GLU A N 11
ATOM 18743 C CA . GLU A 1 33 ? -1.145 3.471 11.654 1.00 0.00 33 GLU A CA 11
ATOM 18744 C C . GLU A 1 33 ? -0.043 2.510 12.123 1.00 0.00 33 GLU A C 11
ATOM 18745 O O . GLU A 1 33 ? 1.056 2.925 12.495 1.00 0.00 33 GLU A O 11
ATOM 18757 N N . GLN A 1 34 ? -0.328 1.223 12.055 1.00 0.00 34 GLN A N 11
ATOM 18758 C CA . GLN A 1 34 ? 0.647 0.197 12.399 1.00 0.00 34 GLN A CA 11
ATOM 18759 C C . GLN A 1 34 ? 1.199 -0.422 11.118 1.00 0.00 34 GLN A C 11
ATOM 18760 O O . GLN A 1 34 ? 1.299 -1.644 10.987 1.00 0.00 34 GLN A O 11
ATOM 18774 N N . PHE A 1 35 ? 1.559 0.458 10.183 1.00 0.00 35 PHE A N 11
ATOM 18775 C CA . PHE A 1 35 ? 2.013 0.080 8.843 1.00 0.00 35 PHE A CA 11
ATOM 18776 C C . PHE A 1 35 ? 3.119 -0.968 8.882 1.00 0.00 35 PHE A C 11
ATOM 18777 O O . PHE A 1 35 ? 3.199 -1.819 8.002 1.00 0.00 35 PHE A O 11
ATOM 18794 N N . ASP A 1 36 ? 3.962 -0.896 9.904 1.00 0.00 36 ASP A N 11
ATOM 18795 C CA . ASP A 1 36 ? 5.098 -1.810 10.051 1.00 0.00 36 ASP A CA 11
ATOM 18796 C C . ASP A 1 36 ? 4.651 -3.269 9.980 1.00 0.00 36 ASP A C 11
ATOM 18797 O O . ASP A 1 36 ? 5.308 -4.112 9.369 1.00 0.00 36 ASP A O 11
ATOM 18806 N N . ALA A 1 37 ? 3.518 -3.541 10.599 1.00 0.00 37 ALA A N 11
ATOM 18807 C CA . ALA A 1 37 ? 2.948 -4.885 10.646 1.00 0.00 37 ALA A CA 11
ATOM 18808 C C . ALA A 1 37 ? 2.330 -5.270 9.302 1.00 0.00 37 ALA A C 11
ATOM 18809 O O . ALA A 1 37 ? 2.224 -6.448 8.961 1.00 0.00 37 ALA A O 11
ATOM 18816 N N . ALA A 1 38 ? 1.909 -4.264 8.551 1.00 0.00 38 ALA A N 11
ATOM 18817 C CA . ALA A 1 38 ? 1.252 -4.479 7.272 1.00 0.00 38 ALA A CA 11
ATOM 18818 C C . ALA A 1 38 ? 2.225 -5.013 6.224 1.00 0.00 38 ALA A C 11
ATOM 18819 O O . ALA A 1 38 ? 1.855 -5.865 5.412 1.00 0.00 38 ALA A O 11
ATOM 18826 N N . LEU A 1 39 ? 3.471 -4.529 6.263 1.00 0.00 39 LEU A N 11
ATOM 18827 C CA . LEU A 1 39 ? 4.459 -4.838 5.218 1.00 0.00 39 LEU A CA 11
ATOM 18828 C C . LEU A 1 39 ? 4.547 -6.342 4.892 1.00 0.00 39 LEU A C 11
ATOM 18829 O O . LEU A 1 39 ? 4.395 -6.722 3.730 1.00 0.00 39 LEU A O 11
ATOM 18845 N N . PRO A 1 40 ? 4.775 -7.228 5.888 1.00 0.00 40 PRO A N 11
ATOM 18846 C CA . PRO A 1 40 ? 4.901 -8.665 5.630 1.00 0.00 40 PRO A CA 11
ATOM 18847 C C . PRO A 1 40 ? 3.624 -9.281 5.059 1.00 0.00 40 PRO A C 11
ATOM 18848 O O . PRO A 1 40 ? 3.684 -10.166 4.205 1.00 0.00 40 PRO A O 11
ATOM 18859 N N . HIS A 1 41 ? 2.472 -8.808 5.526 1.00 0.00 41 HIS A N 11
ATOM 18860 C CA . HIS A 1 41 ? 1.185 -9.351 5.094 1.00 0.00 41 HIS A CA 11
ATOM 18861 C C . HIS A 1 41 ? 0.858 -8.948 3.661 1.00 0.00 41 HIS A C 11
ATOM 18862 O O . HIS A 1 41 ? 0.389 -9.769 2.874 1.00 0.00 41 HIS A O 11
ATOM 18877 N N . LEU A 1 42 ? 1.115 -7.693 3.321 1.00 0.00 42 LEU A N 11
ATOM 18878 C CA . LEU A 1 42 ? 0.843 -7.203 1.973 1.00 0.00 42 LEU A CA 11
ATOM 18879 C C . LEU A 1 42 ? 1.729 -7.909 0.950 1.00 0.00 42 LEU A C 11
ATOM 18880 O O . LEU A 1 42 ? 1.273 -8.273 -0.134 1.00 0.00 42 LEU A O 11
ATOM 18896 N N . ARG A 1 43 ? 2.991 -8.119 1.306 1.00 0.00 43 ARG A N 11
ATOM 18897 C CA . ARG A 1 43 ? 3.916 -8.825 0.443 1.00 0.00 43 ARG A CA 11
ATOM 18898 C C . ARG A 1 43 ? 3.535 -10.300 0.327 1.00 0.00 43 ARG A C 11
ATOM 18899 O O . ARG A 1 43 ? 3.762 -10.930 -0.706 1.00 0.00 43 ARG A O 11
ATOM 18920 N N . ALA A 1 44 ? 2.952 -10.846 1.390 1.00 0.00 44 ALA A N 11
ATOM 18921 C CA . ALA A 1 44 ? 2.492 -12.228 1.385 1.00 0.00 44 ALA A CA 11
ATOM 18922 C C . ALA A 1 44 ? 1.279 -12.395 0.470 1.00 0.00 44 ALA A C 11
ATOM 18923 O O . ALA A 1 44 ? 1.076 -13.457 -0.118 1.00 0.00 44 ALA A O 11
ATOM 18930 N N . ALA A 1 45 ? 0.470 -11.347 0.358 1.00 0.00 45 ALA A N 11
ATOM 18931 C CA . ALA A 1 45 ? -0.657 -11.350 -0.567 1.00 0.00 45 ALA A CA 11
ATOM 18932 C C . ALA A 1 45 ? -0.154 -11.316 -2.006 1.00 0.00 45 ALA A C 11
ATOM 18933 O O . ALA A 1 45 ? -0.728 -11.941 -2.900 1.00 0.00 45 ALA A O 11
ATOM 18940 N N . LEU A 1 46 ? 0.946 -10.597 -2.206 1.00 0.00 46 LEU A N 11
ATOM 18941 C CA . LEU A 1 46 ? 1.589 -10.493 -3.512 1.00 0.00 46 LEU A CA 11
ATOM 18942 C C . LEU A 1 46 ? 2.118 -11.849 -3.970 1.00 0.00 46 LEU A C 11
ATOM 18943 O O . LEU A 1 46 ? 2.323 -12.078 -5.160 1.00 0.00 46 LEU A O 11
ATOM 18959 N N . ASP A 1 47 ? 2.379 -12.732 -3.014 1.00 0.00 47 ASP A N 11
ATOM 18960 C CA . ASP A 1 47 ? 2.808 -14.094 -3.320 1.00 0.00 47 ASP A CA 11
ATOM 18961 C C . ASP A 1 47 ? 1.763 -14.808 -4.168 1.00 0.00 47 ASP A C 11
ATOM 18962 O O . ASP A 1 47 ? 2.085 -15.456 -5.165 1.00 0.00 47 ASP A O 11
ATOM 18971 N N . PHE A 1 48 ? 0.511 -14.665 -3.772 1.00 0.00 48 PHE A N 11
ATOM 18972 C CA . PHE A 1 48 ? -0.590 -15.322 -4.463 1.00 0.00 48 PHE A CA 11
ATOM 18973 C C . PHE A 1 48 ? -1.006 -14.548 -5.710 1.00 0.00 48 PHE A C 11
ATOM 18974 O O . PHE A 1 48 ? -1.307 -15.144 -6.745 1.00 0.00 48 PHE A O 11
ATOM 18991 N N . ASP A 1 49 ? -1.032 -13.226 -5.618 1.00 0.00 49 ASP A N 11
ATOM 18992 C CA . ASP A 1 49 ? -1.417 -12.404 -6.757 1.00 0.00 49 ASP A CA 11
ATOM 18993 C C . ASP A 1 49 ? -0.595 -11.122 -6.803 1.00 0.00 49 ASP A C 11
ATOM 18994 O O . ASP A 1 49 ? -0.983 -10.105 -6.231 1.00 0.00 49 ASP A O 11
ATOM 19003 N N . PRO A 1 50 ? 0.581 -11.167 -7.449 1.00 0.00 50 PRO A N 11
ATOM 19004 C CA . PRO A 1 50 ? 1.450 -9.995 -7.578 1.00 0.00 50 PRO A CA 11
ATOM 19005 C C . PRO A 1 50 ? 0.855 -8.957 -8.524 1.00 0.00 50 PRO A C 11
ATOM 19006 O O . PRO A 1 50 ? 1.348 -7.833 -8.630 1.00 0.00 50 PRO A O 11
ATOM 19017 N N . THR A 1 51 ? -0.220 -9.351 -9.192 1.00 0.00 51 THR A N 11
ATOM 19018 C CA . THR A 1 51 ? -0.910 -8.497 -10.139 1.00 0.00 51 THR A CA 11
ATOM 19019 C C . THR A 1 51 ? -2.122 -7.832 -9.498 1.00 0.00 51 THR A C 11
ATOM 19020 O O . THR A 1 51 ? -3.009 -7.334 -10.194 1.00 0.00 51 THR A O 11
ATOM 19031 N N . TYR A 1 52 ? -2.166 -7.835 -8.170 1.00 0.00 52 TYR A N 11
ATOM 19032 C CA . TYR A 1 52 ? -3.266 -7.221 -7.449 1.00 0.00 52 TYR A CA 11
ATOM 19033 C C . TYR A 1 52 ? -3.084 -5.705 -7.434 1.00 0.00 52 TYR A C 11
ATOM 19034 O O . TYR A 1 52 ? -2.451 -5.152 -6.535 1.00 0.00 52 TYR A O 11
ATOM 19052 N N . SER A 1 53 ? -3.626 -5.061 -8.462 1.00 0.00 53 SER A N 11
ATOM 19053 C CA . SER A 1 53 ? -3.493 -3.622 -8.681 1.00 0.00 53 SER A CA 11
ATOM 19054 C C . SER A 1 53 ? -3.824 -2.803 -7.430 1.00 0.00 53 SER A C 11
ATOM 19055 O O . SER A 1 53 ? -3.193 -1.779 -7.162 1.00 0.00 53 SER A O 11
ATOM 19063 N N . VAL A 1 54 ? -4.806 -3.263 -6.665 1.00 0.00 54 VAL A N 11
ATOM 19064 C CA . VAL A 1 54 ? -5.220 -2.573 -5.449 1.00 0.00 54 VAL A CA 11
ATOM 19065 C C . VAL A 1 54 ? -4.081 -2.535 -4.430 1.00 0.00 54 VAL A C 11
ATOM 19066 O O . VAL A 1 54 ? -3.878 -1.533 -3.744 1.00 0.00 54 VAL A O 11
ATOM 19079 N N . ALA A 1 55 ? -3.321 -3.622 -4.367 1.00 0.00 55 ALA A N 11
ATOM 19080 C CA . ALA A 1 55 ? -2.231 -3.743 -3.409 1.00 0.00 55 ALA A CA 11
ATOM 19081 C C . ALA A 1 55 ? -1.092 -2.792 -3.748 1.00 0.00 55 ALA A C 11
ATOM 19082 O O . ALA A 1 55 ? -0.459 -2.239 -2.853 1.00 0.00 55 ALA A O 11
ATOM 19089 N N . TRP A 1 56 ? -0.849 -2.596 -5.043 1.00 0.00 56 TRP A N 11
ATOM 19090 C CA . TRP A 1 56 ? 0.211 -1.699 -5.500 1.00 0.00 56 TRP A CA 11
ATOM 19091 C C . TRP A 1 56 ? -0.011 -0.300 -4.932 1.00 0.00 56 TRP A C 11
ATOM 19092 O O . TRP A 1 56 ? 0.910 0.342 -4.425 1.00 0.00 56 TRP A O 11
ATOM 19113 N N . LYS A 1 57 ? -1.257 0.140 -5.014 1.00 0.00 57 LYS A N 11
ATOM 19114 C CA . LYS A 1 57 ? -1.662 1.451 -4.536 1.00 0.00 57 LYS A CA 11
ATOM 19115 C C . LYS A 1 57 ? -1.514 1.569 -3.016 1.00 0.00 57 LYS A C 11
ATOM 19116 O O . LYS A 1 57 ? -1.132 2.623 -2.501 1.00 0.00 57 LYS A O 11
ATOM 19135 N N . TRP A 1 58 ? -1.794 0.484 -2.302 1.00 0.00 58 TRP A N 11
ATOM 19136 C CA . TRP A 1 58 ? -1.666 0.482 -0.850 1.00 0.00 58 TRP A CA 11
ATOM 19137 C C . TRP A 1 58 ? -0.204 0.411 -0.414 1.00 0.00 58 TRP A C 11
ATOM 19138 O O . TRP A 1 58 ? 0.160 0.958 0.627 1.00 0.00 58 TRP A O 11
ATOM 19159 N N . LEU A 1 59 ? 0.631 -0.241 -1.219 1.00 0.00 59 LEU A N 11
ATOM 19160 C CA . LEU A 1 59 ? 2.054 -0.379 -0.910 1.00 0.00 59 LEU A CA 11
ATOM 19161 C C . LEU A 1 59 ? 2.710 0.980 -0.704 1.00 0.00 59 LEU A C 11
ATOM 19162 O O . LEU A 1 59 ? 3.396 1.206 0.295 1.00 0.00 59 LEU A O 11
ATOM 19178 N N . GLY A 1 60 ? 2.484 1.881 -1.651 1.00 0.00 60 GLY A N 11
ATOM 19179 C CA . GLY A 1 60 ? 3.033 3.221 -1.557 1.00 0.00 60 GLY A CA 11
ATOM 19180 C C . GLY A 1 60 ? 2.580 3.952 -0.307 1.00 0.00 60 GLY A C 11
ATOM 19181 O O . GLY A 1 60 ? 3.385 4.589 0.375 1.00 0.00 60 GLY A O 11
ATOM 19185 N N . LYS A 1 61 ? 1.292 3.850 0.002 1.00 0.00 61 LYS A N 11
ATOM 19186 C CA . LYS A 1 61 ? 0.736 4.489 1.188 1.00 0.00 61 LYS A CA 11
ATOM 19187 C C . LYS A 1 61 ? 1.297 3.874 2.464 1.00 0.00 61 LYS A C 11
ATOM 19188 O O . LYS A 1 61 ? 1.440 4.554 3.479 1.00 0.00 61 LYS A O 11
ATOM 19207 N N . THR A 1 62 ? 1.626 2.592 2.401 1.00 0.00 62 THR A N 11
ATOM 19208 C CA . THR A 1 62 ? 2.181 1.889 3.546 1.00 0.00 62 THR A CA 11
ATOM 19209 C C . THR A 1 62 ? 3.594 2.387 3.854 1.00 0.00 62 THR A C 11
ATOM 19210 O O . THR A 1 62 ? 3.933 2.647 5.008 1.00 0.00 62 THR A O 11
ATOM 19221 N N . LEU A 1 63 ? 4.404 2.548 2.814 1.00 0.00 63 LEU A N 11
ATOM 19222 C CA . LEU A 1 63 ? 5.770 3.033 2.982 1.00 0.00 63 LEU A CA 11
ATOM 19223 C C . LEU A 1 63 ? 5.777 4.494 3.419 1.00 0.00 63 LEU A C 11
ATOM 19224 O O . LEU A 1 63 ? 6.658 4.929 4.166 1.00 0.00 63 LEU A O 11
ATOM 19240 N N . GLN A 1 64 ? 4.780 5.245 2.969 1.00 0.00 64 GLN A N 11
ATOM 19241 C CA . GLN A 1 64 ? 4.606 6.624 3.401 1.00 0.00 64 GLN A CA 11
ATOM 19242 C C . GLN A 1 64 ? 4.199 6.680 4.868 1.00 0.00 64 GLN A C 11
ATOM 19243 O O . GLN A 1 64 ? 4.519 7.636 5.574 1.00 0.00 64 GLN A O 11
ATOM 19257 N N . GLY A 1 65 ? 3.489 5.654 5.318 1.00 0.00 65 GLY A N 11
ATOM 19258 C CA . GLY A 1 65 ? 3.128 5.560 6.717 1.00 0.00 65 GLY A CA 11
ATOM 19259 C C . GLY A 1 65 ? 4.296 5.110 7.569 1.00 0.00 65 GLY A C 11
ATOM 19260 O O . GLY A 1 65 ? 4.355 5.405 8.762 1.00 0.00 65 GLY A O 11
ATOM 19264 N N . GLN A 1 66 ? 5.224 4.390 6.946 1.00 0.00 66 GLN A N 11
ATOM 19265 C CA . GLN A 1 66 ? 6.441 3.958 7.614 1.00 0.00 66 GLN A CA 11
ATOM 19266 C C . GLN A 1 66 ? 7.334 5.167 7.842 1.00 0.00 66 GLN A C 11
ATOM 19267 O O . GLN A 1 66 ? 7.819 5.399 8.952 1.00 0.00 66 GLN A O 11
ATOM 19281 N N . GLY A 1 67 ? 7.527 5.948 6.789 1.00 0.00 67 GLY A N 11
ATOM 19282 C CA . GLY A 1 67 ? 8.275 7.176 6.915 1.00 0.00 67 GLY A CA 11
ATOM 19283 C C . GLY A 1 67 ? 9.492 7.230 6.015 1.00 0.00 67 GLY A C 11
ATOM 19284 O O . GLY A 1 67 ? 10.451 7.945 6.306 1.00 0.00 67 GLY A O 11
ATOM 19288 N N . ASP A 1 68 ? 9.473 6.471 4.928 1.00 0.00 68 ASP A N 11
ATOM 19289 C CA . ASP A 1 68 ? 10.584 6.502 3.988 1.00 0.00 68 ASP A CA 11
ATOM 19290 C C . ASP A 1 68 ? 10.141 7.070 2.650 1.00 0.00 68 ASP A C 11
ATOM 19291 O O . ASP A 1 68 ? 9.428 6.421 1.879 1.00 0.00 68 ASP A O 11
ATOM 19300 N N . ARG A 1 69 ? 10.548 8.301 2.407 1.00 0.00 69 ARG A N 11
ATOM 19301 C CA . ARG A 1 69 ? 10.219 9.019 1.180 1.00 0.00 69 ARG A CA 11
ATOM 19302 C C . ARG A 1 69 ? 10.795 8.328 -0.055 1.00 0.00 69 ARG A C 11
ATOM 19303 O O . ARG A 1 69 ? 10.099 8.178 -1.061 1.00 0.00 69 ARG A O 11
ATOM 19324 N N . ALA A 1 70 ? 12.050 7.898 0.029 1.00 0.00 70 ALA A N 11
ATOM 19325 C CA . ALA A 1 70 ? 12.736 7.298 -1.117 1.00 0.00 70 ALA A CA 11
ATOM 19326 C C . ALA A 1 70 ? 12.099 5.972 -1.526 1.00 0.00 70 ALA A C 11
ATOM 19327 O O . ALA A 1 70 ? 11.879 5.720 -2.711 1.00 0.00 70 ALA A O 11
ATOM 19334 N N . GLY A 1 71 ? 11.806 5.129 -0.549 1.00 0.00 71 GLY A N 11
ATOM 19335 C CA . GLY A 1 71 ? 11.163 3.864 -0.836 1.00 0.00 71 GLY A CA 11
ATOM 19336 C C . GLY A 1 71 ? 9.767 4.053 -1.383 1.00 0.00 71 GLY A C 11
ATOM 19337 O O . GLY A 1 71 ? 9.357 3.358 -2.311 1.00 0.00 71 GLY A O 11
ATOM 19341 N N . ALA A 1 72 ? 9.047 5.016 -0.819 1.00 0.00 72 ALA A N 11
ATOM 19342 C CA . ALA A 1 72 ? 7.681 5.304 -1.235 1.00 0.00 72 ALA A CA 11
ATOM 19343 C C . ALA A 1 72 ? 7.621 5.723 -2.699 1.00 0.00 72 ALA A C 11
ATOM 19344 O O . ALA A 1 72 ? 6.798 5.215 -3.460 1.00 0.00 72 ALA A O 11
ATOM 19351 N N . ARG A 1 73 ? 8.499 6.641 -3.097 1.00 0.00 73 ARG A N 11
ATOM 19352 C CA . ARG A 1 73 ? 8.505 7.120 -4.479 1.00 0.00 73 ARG A CA 11
ATOM 19353 C C . ARG A 1 73 ? 8.882 6.001 -5.441 1.00 0.00 73 ARG A C 11
ATOM 19354 O O . ARG A 1 73 ? 8.264 5.847 -6.491 1.00 0.00 73 ARG A O 11
ATOM 19375 N N . GLN A 1 74 ? 9.884 5.210 -5.073 1.00 0.00 74 GLN A N 11
ATOM 19376 C CA . GLN A 1 74 ? 10.330 4.116 -5.925 1.00 0.00 74 GLN A CA 11
ATOM 19377 C C . GLN A 1 74 ? 9.250 3.038 -6.030 1.00 0.00 74 GLN A C 11
ATOM 19378 O O . GLN A 1 74 ? 9.042 2.457 -7.098 1.00 0.00 74 GLN A O 11
ATOM 19392 N N . ALA A 1 75 ? 8.557 2.782 -4.924 1.00 0.00 75 ALA A N 11
ATOM 19393 C CA . ALA A 1 75 ? 7.470 1.810 -4.908 1.00 0.00 75 ALA A CA 11
ATOM 19394 C C . ALA A 1 75 ? 6.341 2.248 -5.832 1.00 0.00 75 ALA A C 11
ATOM 19395 O O . ALA A 1 75 ? 5.798 1.442 -6.587 1.00 0.00 75 ALA A O 11
ATOM 19402 N N . TRP A 1 76 ? 6.003 3.532 -5.778 1.00 0.00 76 TRP A N 11
ATOM 19403 C CA . TRP A 1 76 ? 4.963 4.082 -6.634 1.00 0.00 76 TRP A CA 11
ATOM 19404 C C . TRP A 1 76 ? 5.358 3.986 -8.099 1.00 0.00 76 TRP A C 11
ATOM 19405 O O . TRP A 1 76 ? 4.534 3.654 -8.941 1.00 0.00 76 TRP A O 11
ATOM 19426 N N . GLU A 1 77 ? 6.624 4.258 -8.397 1.00 0.00 77 GLU A N 11
ATOM 19427 C CA . GLU A 1 77 ? 7.133 4.112 -9.756 1.00 0.00 77 GLU A CA 11
ATOM 19428 C C . GLU A 1 77 ? 7.007 2.668 -10.221 1.00 0.00 77 GLU A C 11
ATOM 19429 O O . GLU A 1 77 ? 6.649 2.402 -11.373 1.00 0.00 77 GLU A O 11
ATOM 19441 N N . SER A 1 78 ? 7.290 1.740 -9.315 1.00 0.00 78 SER A N 11
ATOM 19442 C CA . SER A 1 78 ? 7.198 0.320 -9.616 1.00 0.00 78 SER A CA 11
ATOM 19443 C C . SER A 1 78 ? 5.743 -0.085 -9.852 1.00 0.00 78 SER A C 11
ATOM 19444 O O . SER A 1 78 ? 5.432 -0.786 -10.816 1.00 0.00 78 SER A O 11
ATOM 19452 N N . GLY A 1 79 ? 4.856 0.374 -8.973 1.00 0.00 79 GLY A N 11
ATOM 19453 C CA . GLY A 1 79 ? 3.442 0.081 -9.112 1.00 0.00 79 GLY A CA 11
ATOM 19454 C C . GLY A 1 79 ? 2.837 0.772 -10.314 1.00 0.00 79 GLY A C 11
ATOM 19455 O O . GLY A 1 79 ? 1.942 0.233 -10.963 1.00 0.00 79 GLY A O 11
ATOM 19459 N N . LEU A 1 80 ? 3.331 1.968 -10.611 1.00 0.00 80 LEU A N 11
ATOM 19460 C CA . LEU A 1 80 ? 2.873 2.729 -11.762 1.00 0.00 80 LEU A CA 11
ATOM 19461 C C . LEU A 1 80 ? 3.149 1.954 -13.038 1.00 0.00 80 LEU A C 11
ATOM 19462 O O . LEU A 1 80 ? 2.257 1.746 -13.854 1.00 0.00 80 LEU A O 11
ATOM 19478 N N . ALA A 1 81 ? 4.395 1.530 -13.194 1.00 0.00 81 ALA A N 11
ATOM 19479 C CA . ALA A 1 81 ? 4.803 0.735 -14.349 1.00 0.00 81 ALA A CA 11
ATOM 19480 C C . ALA A 1 81 ? 4.071 -0.599 -14.383 1.00 0.00 81 ALA A C 11
ATOM 19481 O O . ALA A 1 81 ? 3.788 -1.134 -15.452 1.00 0.00 81 ALA A O 11
ATOM 19488 N N . ALA A 1 82 ? 3.757 -1.124 -13.207 1.00 0.00 82 ALA A N 11
ATOM 19489 C CA . ALA A 1 82 ? 2.988 -2.355 -13.111 1.00 0.00 82 ALA A CA 11
ATOM 19490 C C . ALA A 1 82 ? 1.588 -2.134 -13.665 1.00 0.00 82 ALA A C 11
ATOM 19491 O O . ALA A 1 82 ? 1.088 -2.932 -14.454 1.00 0.00 82 ALA A O 11
ATOM 19498 N N . ALA A 1 83 ? 0.972 -1.030 -13.260 1.00 0.00 83 ALA A N 11
ATOM 19499 C CA . ALA A 1 83 ? -0.356 -0.672 -13.738 1.00 0.00 83 ALA A CA 11
ATOM 19500 C C . ALA A 1 83 ? -0.317 -0.289 -15.214 1.00 0.00 83 ALA A C 11
ATOM 19501 O O . ALA A 1 83 ? -1.242 -0.588 -15.964 1.00 0.00 83 ALA A O 11
ATOM 19508 N N . GLN A 1 84 ? 0.757 0.383 -15.619 1.00 0.00 84 GLN A N 11
ATOM 19509 C CA . GLN A 1 84 ? 0.984 0.709 -17.019 1.00 0.00 84 GLN A CA 11
ATOM 19510 C C . GLN A 1 84 ? 1.041 -0.563 -17.855 1.00 0.00 84 GLN A C 11
ATOM 19511 O O . GLN A 1 84 ? 0.415 -0.656 -18.910 1.00 0.00 84 GLN A O 11
ATOM 19525 N N . SER A 1 85 ? 1.798 -1.539 -17.374 1.00 0.00 85 SER A N 11
ATOM 19526 C CA . SER A 1 85 ? 1.917 -2.823 -18.051 1.00 0.00 85 SER A CA 11
ATOM 19527 C C . SER A 1 85 ? 0.591 -3.589 -18.020 1.00 0.00 85 SER A C 11
ATOM 19528 O O . SER A 1 85 ? 0.202 -4.214 -19.009 1.00 0.00 85 SER A O 11
ATOM 19536 N N . ARG A 1 86 ? -0.108 -3.517 -16.894 1.00 0.00 86 ARG A N 11
ATOM 19537 C CA . ARG A 1 86 ? -1.345 -4.237 -16.701 1.00 0.00 86 ARG A CA 11
ATOM 19538 C C . ARG A 1 86 ? -2.505 -3.571 -17.441 1.00 0.00 86 ARG A C 11
ATOM 19539 O O . ARG A 1 86 ? -3.560 -4.177 -17.632 1.00 0.00 86 ARG A O 11
ATOM 19560 N N . GLY A 1 87 ? -2.297 -2.332 -17.870 1.00 0.00 87 GLY A N 11
ATOM 19561 C CA . GLY A 1 87 ? -3.326 -1.606 -18.593 1.00 0.00 87 GLY A CA 11
ATOM 19562 C C . GLY A 1 87 ? -4.374 -1.013 -17.674 1.00 0.00 87 GLY A C 11
ATOM 19563 O O . GLY A 1 87 ? -5.459 -0.640 -18.117 1.00 0.00 87 GLY A O 11
ATOM 19567 N N . ASP A 1 88 ? -4.043 -0.913 -16.396 1.00 0.00 88 ASP A N 11
ATOM 19568 C CA . ASP A 1 88 ? -4.972 -0.397 -15.404 1.00 0.00 88 ASP A CA 11
ATOM 19569 C C . ASP A 1 88 ? -4.759 1.099 -15.209 1.00 0.00 88 ASP A C 11
ATOM 19570 O O . ASP A 1 88 ? -4.084 1.530 -14.272 1.00 0.00 88 ASP A O 11
ATOM 19579 N N . GLN A 1 89 ? -5.325 1.878 -16.122 1.00 0.00 89 GLN A N 11
ATOM 19580 C CA . GLN A 1 89 ? -5.194 3.332 -16.118 1.00 0.00 89 GLN A CA 11
ATOM 19581 C C . GLN A 1 89 ? -5.653 3.946 -14.800 1.00 0.00 89 GLN A C 11
ATOM 19582 O O . GLN A 1 89 ? -5.024 4.870 -14.283 1.00 0.00 89 GLN A O 11
ATOM 19596 N N . GLN A 1 90 ? -6.757 3.436 -14.271 1.00 0.00 90 GLN A N 11
ATOM 19597 C CA . GLN A 1 90 ? -7.315 3.932 -13.017 1.00 0.00 90 GLN A CA 11
ATOM 19598 C C . GLN A 1 90 ? -6.283 3.862 -11.891 1.00 0.00 90 GLN A C 11
ATOM 19599 O O . GLN A 1 90 ? -6.138 4.801 -11.110 1.00 0.00 90 GLN A O 11
ATOM 19613 N N . VAL A 1 91 ? -5.552 2.756 -11.832 1.00 0.00 91 VAL A N 11
ATOM 19614 C CA . VAL A 1 91 ? -4.547 2.560 -10.794 1.00 0.00 91 VAL A CA 11
ATOM 19615 C C . VAL A 1 91 ? -3.384 3.525 -10.994 1.00 0.00 91 VAL A C 11
ATOM 19616 O O . VAL A 1 91 ? -2.841 4.065 -10.029 1.00 0.00 91 VAL A O 11
ATOM 19629 N N . VAL A 1 92 ? -3.026 3.746 -12.257 1.00 0.00 92 VAL A N 11
ATOM 19630 C CA . VAL A 1 92 ? -1.976 4.696 -12.610 1.00 0.00 92 VAL A CA 11
ATOM 19631 C C . VAL A 1 92 ? -2.322 6.089 -12.097 1.00 0.00 92 VAL A C 11
ATOM 19632 O O . VAL A 1 92 ? -1.509 6.744 -11.447 1.00 0.00 92 VAL A O 11
ATOM 19645 N N . LYS A 1 93 ? -3.542 6.525 -12.383 1.00 0.00 93 LYS A N 11
ATOM 19646 C CA . LYS A 1 93 ? -3.994 7.853 -11.991 1.00 0.00 93 LYS A CA 11
ATOM 19647 C C . LYS A 1 93 ? -4.086 7.996 -10.477 1.00 0.00 93 LYS A C 11
ATOM 19648 O O . LYS A 1 93 ? -3.753 9.049 -9.933 1.00 0.00 93 LYS A O 11
ATOM 19667 N N . GLU A 1 94 ? -4.529 6.945 -9.797 1.00 0.00 94 GLU A N 11
ATOM 19668 C CA . GLU A 1 94 ? -4.567 6.943 -8.350 1.00 0.00 94 GLU A CA 11
ATOM 19669 C C . GLU A 1 94 ? -3.185 7.166 -7.754 1.00 0.00 94 GLU A C 11
ATOM 19670 O O . GLU A 1 94 ? -3.007 8.022 -6.883 1.00 0.00 94 GLU A O 11
ATOM 19682 N N . LEU A 1 95 ? -2.213 6.408 -8.233 1.00 0.00 95 LEU A N 11
ATOM 19683 C CA . LEU A 1 95 ? -0.847 6.523 -7.747 1.00 0.00 95 LEU A CA 11
ATOM 19684 C C . LEU A 1 95 ? -0.229 7.851 -8.175 1.00 0.00 95 LEU A C 11
ATOM 19685 O O . LEU A 1 95 ? 0.560 8.446 -7.436 1.00 0.00 95 LEU A O 11
ATOM 19701 N N . GLN A 1 96 ? -0.612 8.318 -9.360 1.00 0.00 96 GLN A N 11
ATOM 19702 C CA . GLN A 1 96 ? -0.152 9.603 -9.881 1.00 0.00 96 GLN A CA 11
ATOM 19703 C C . GLN A 1 96 ? -0.498 10.734 -8.918 1.00 0.00 96 GLN A C 11
ATOM 19704 O O . GLN A 1 96 ? 0.324 11.614 -8.662 1.00 0.00 96 GLN A O 11
ATOM 19718 N N . VAL A 1 97 ? -1.706 10.695 -8.367 1.00 0.00 97 VAL A N 11
ATOM 19719 C CA . VAL A 1 97 ? -2.153 11.721 -7.428 1.00 0.00 97 VAL A CA 11
ATOM 19720 C C . VAL A 1 97 ? -1.255 11.760 -6.188 1.00 0.00 97 VAL A C 11
ATOM 19721 O O . VAL A 1 97 ? -0.889 12.835 -5.708 1.00 0.00 97 VAL A O 11
ATOM 19734 N N . PHE A 1 98 ? -0.893 10.586 -5.683 1.00 0.00 98 PHE A N 11
ATOM 19735 C CA . PHE A 1 98 ? -0.047 10.498 -4.497 1.00 0.00 98 PHE A CA 11
ATOM 19736 C C . PHE A 1 98 ? 1.357 11.023 -4.787 1.00 0.00 98 PHE A C 11
ATOM 19737 O O . PHE A 1 98 ? 1.991 11.642 -3.930 1.00 0.00 98 PHE A O 11
ATOM 19754 N N . LEU A 1 99 ? 1.827 10.780 -6.007 1.00 0.00 99 LEU A N 11
ATOM 19755 C CA . LEU A 1 99 ? 3.154 11.215 -6.431 1.00 0.00 99 LEU A CA 11
ATOM 19756 C C . LEU A 1 99 ? 3.289 12.733 -6.377 1.00 0.00 99 LEU A C 11
ATOM 19757 O O . LEU A 1 99 ? 4.346 13.260 -6.030 1.00 0.00 99 LEU A O 11
ATOM 19773 N N . ARG A 1 100 ? 2.213 13.430 -6.709 1.00 0.00 100 ARG A N 11
ATOM 19774 C CA . ARG A 1 100 ? 2.218 14.886 -6.735 1.00 0.00 100 ARG A CA 11
ATOM 19775 C C . ARG A 1 100 ? 2.282 15.423 -5.330 1.00 0.00 100 ARG A C 11
ATOM 19776 O O . ARG A 1 100 ? 3.054 16.328 -5.029 1.00 0.00 100 ARG A O 11
ATOM 19797 N N . ARG A 1 101 ? 1.440 14.860 -4.480 1.00 0.00 101 ARG A N 11
ATOM 19798 C CA . ARG A 1 101 ? 1.450 15.208 -3.060 1.00 0.00 101 ARG A CA 11
ATOM 19799 C C . ARG A 1 101 ? 2.848 15.036 -2.476 1.00 0.00 101 ARG A C 11
ATOM 19800 O O . ARG A 1 101 ? 3.347 15.919 -1.777 1.00 0.00 101 ARG A O 11
ATOM 19821 N N . LEU A 1 102 ? 3.479 13.906 -2.775 1.00 0.00 102 LEU A N 11
ATOM 19822 C CA . LEU A 1 102 ? 4.830 13.647 -2.299 1.00 0.00 102 LEU A CA 11
ATOM 19823 C C . LEU A 1 102 ? 5.787 14.700 -2.845 1.00 0.00 102 LEU A C 11
ATOM 19824 O O . LEU A 1 102 ? 6.635 15.211 -2.122 1.00 0.00 102 LEU A O 11
ATOM 19840 N N . ALA A 1 103 ? 5.620 15.031 -4.119 1.00 0.00 103 ALA A N 11
ATOM 19841 C CA . ALA A 1 103 ? 6.464 16.020 -4.773 1.00 0.00 103 ALA A CA 11
ATOM 19842 C C . ALA A 1 103 ? 6.272 17.408 -4.169 1.00 0.00 103 ALA A C 11
ATOM 19843 O O . ALA A 1 103 ? 7.213 18.196 -4.115 1.00 0.00 103 ALA A O 11
ATOM 19850 N N . ARG A 1 104 ? 5.053 17.710 -3.721 1.00 0.00 104 ARG A N 11
ATOM 19851 C CA . ARG A 1 104 ? 4.780 18.984 -3.061 1.00 0.00 104 ARG A CA 11
ATOM 19852 C C . ARG A 1 104 ? 5.565 19.080 -1.760 1.00 0.00 104 ARG A C 11
ATOM 19853 O O . ARG A 1 104 ? 6.195 20.099 -1.469 1.00 0.00 104 ARG A O 11
ATOM 19874 N N . GLU A 1 105 ? 5.522 18.007 -0.981 1.00 0.00 105 GLU A N 11
ATOM 19875 C CA . GLU A 1 105 ? 6.195 17.959 0.300 1.00 0.00 105 GLU A CA 11
ATOM 19876 C C . GLU A 1 105 ? 7.706 17.832 0.120 1.00 0.00 105 GLU A C 11
ATOM 19877 O O . GLU A 1 105 ? 8.487 18.354 0.918 1.00 0.00 105 GLU A O 11
ATOM 19889 N N . ASP A 1 106 ? 8.108 17.132 -0.929 1.00 0.00 106 ASP A N 11
ATOM 19890 C CA . ASP A 1 106 ? 9.516 17.015 -1.294 1.00 0.00 106 ASP A CA 11
ATOM 19891 C C . ASP A 1 106 ? 10.078 18.380 -1.662 1.00 0.00 106 ASP A C 11
ATOM 19892 O O . ASP A 1 106 ? 11.136 18.782 -1.178 1.00 0.00 106 ASP A O 11
ATOM 19901 N N . ALA A 1 107 ? 9.328 19.096 -2.491 1.00 0.00 107 ALA A N 11
ATOM 19902 C CA . ALA A 1 107 ? 9.718 20.418 -2.983 1.00 0.00 107 ALA A CA 11
ATOM 19903 C C . ALA A 1 107 ? 10.038 21.393 -1.853 1.00 0.00 107 ALA A C 11
ATOM 19904 O O . ALA A 1 107 ? 10.825 22.320 -2.038 1.00 0.00 107 ALA A O 11
ATOM 19911 N N . LEU A 1 108 ? 9.425 21.191 -0.691 1.00 0.00 108 LEU A N 11
ATOM 19912 C CA . LEU A 1 108 ? 9.673 22.044 0.462 1.00 0.00 108 LEU A CA 11
ATOM 19913 C C . LEU A 1 108 ? 11.162 22.089 0.798 1.00 0.00 108 LEU A C 11
ATOM 19914 O O . LEU A 1 108 ? 11.695 23.137 1.168 1.00 0.00 108 LEU A O 11
ATOM 19930 N N . GLU A 1 109 ? 11.829 20.952 0.656 1.00 0.00 109 GLU A N 11
ATOM 19931 C CA . GLU A 1 109 ? 13.254 20.860 0.939 1.00 0.00 109 GLU A CA 11
ATOM 19932 C C . GLU A 1 109 ? 14.059 20.840 -0.346 1.00 0.00 109 GLU A C 11
ATOM 19933 O O . GLU A 1 109 ? 15.168 21.363 -0.418 1.00 0.00 109 GLU A O 11
ATOM 19945 N N . HIS A 1 110 ? 13.460 20.262 -1.356 1.00 0.00 110 HIS A N 11
ATOM 19946 C CA . HIS A 1 110 ? 14.140 19.973 -2.614 1.00 0.00 110 HIS A CA 11
ATOM 19947 C C . HIS A 1 110 ? 14.102 21.174 -3.556 1.00 0.00 110 HIS A C 11
ATOM 19948 O O . HIS A 1 110 ? 14.559 21.093 -4.697 1.00 0.00 110 HIS A O 11
ATOM 19963 N N . HIS A 1 111 ? 13.553 22.282 -3.070 1.00 0.00 111 HIS A N 11
ATOM 19964 C CA . HIS A 1 111 ? 13.482 23.519 -3.840 1.00 0.00 111 HIS A CA 11
ATOM 19965 C C . HIS A 1 111 ? 14.875 23.961 -4.280 1.00 0.00 111 HIS A C 11
ATOM 19966 O O . HIS A 1 111 ? 15.134 24.146 -5.470 1.00 0.00 111 HIS A O 11
ATOM 19981 N N . HIS A 1 112 ? 15.768 24.125 -3.317 1.00 0.00 112 HIS A N 11
ATOM 19982 C CA . HIS A 1 112 ? 17.136 24.510 -3.613 1.00 0.00 112 HIS A CA 11
ATOM 19983 C C . HIS A 1 112 ? 18.099 23.658 -2.797 1.00 0.00 112 HIS A C 11
ATOM 19984 O O . HIS A 1 112 ? 18.719 24.124 -1.843 1.00 0.00 112 HIS A O 11
ATOM 19999 N N . HIS A 1 113 ? 18.171 22.389 -3.159 1.00 0.00 113 HIS A N 11
ATOM 20000 C CA . HIS A 1 113 ? 19.079 21.444 -2.526 1.00 0.00 113 HIS A CA 11
ATOM 20001 C C . HIS A 1 113 ? 19.608 20.469 -3.558 1.00 0.00 113 HIS A C 11
ATOM 20002 O O . HIS A 1 113 ? 18.836 19.814 -4.262 1.00 0.00 113 HIS A O 11
ATOM 20017 N N . HIS A 1 114 ? 20.920 20.407 -3.666 1.00 0.00 114 HIS A N 11
ATOM 20018 C CA . HIS A 1 114 ? 21.568 19.469 -4.559 1.00 0.00 114 HIS A CA 11
ATOM 20019 C C . HIS A 1 114 ? 21.891 18.192 -3.794 1.00 0.00 114 HIS A C 11
ATOM 20020 O O . HIS A 1 114 ? 22.019 17.112 -4.372 1.00 0.00 114 HIS A O 11
ATOM 20035 N N . HIS A 1 115 ? 22.021 18.331 -2.482 1.00 0.00 115 HIS A N 11
ATOM 20036 C CA . HIS A 1 115 ? 22.254 17.198 -1.606 1.00 0.00 115 HIS A CA 11
ATOM 20037 C C . HIS A 1 115 ? 21.171 17.146 -0.536 1.00 0.00 115 HIS A C 11
ATOM 20038 O O . HIS A 1 115 ? 20.205 16.375 -0.708 1.00 0.00 115 HIS A O 11
ATOM 20054 N N . MET A 1 1 ? -11.336 1.789 18.401 1.00 0.00 1 MET A N 12
ATOM 20055 C CA . MET A 1 1 ? -12.007 0.627 17.782 1.00 0.00 1 MET A CA 12
ATOM 20056 C C . MET A 1 1 ? -11.247 -0.641 18.150 1.00 0.00 1 MET A C 12
ATOM 20057 O O . MET A 1 1 ? -10.031 -0.710 17.967 1.00 0.00 1 MET A O 12
ATOM 20073 N N . GLN A 1 2 ? -11.959 -1.628 18.686 1.00 0.00 2 GLN A N 12
ATOM 20074 C CA . GLN A 1 2 ? -11.329 -2.850 19.176 1.00 0.00 2 GLN A CA 12
ATOM 20075 C C . GLN A 1 2 ? -10.663 -3.618 18.039 1.00 0.00 2 GLN A C 12
ATOM 20076 O O . GLN A 1 2 ? -11.106 -3.565 16.892 1.00 0.00 2 GLN A O 12
ATOM 20090 N N . ALA A 1 3 ? -9.606 -4.337 18.380 1.00 0.00 3 ALA A N 12
ATOM 20091 C CA . ALA A 1 3 ? -8.755 -4.988 17.392 1.00 0.00 3 ALA A CA 12
ATOM 20092 C C . ALA A 1 3 ? -9.452 -6.163 16.710 1.00 0.00 3 ALA A C 12
ATOM 20093 O O . ALA A 1 3 ? -9.587 -7.248 17.283 1.00 0.00 3 ALA A O 12
ATOM 20100 N N . ILE A 1 4 ? -9.892 -5.931 15.481 1.00 0.00 4 ILE A N 12
ATOM 20101 C CA . ILE A 1 4 ? -10.488 -6.974 14.663 1.00 0.00 4 ILE A CA 12
ATOM 20102 C C . ILE A 1 4 ? -9.415 -7.958 14.204 1.00 0.00 4 ILE A C 12
ATOM 20103 O O . ILE A 1 4 ? -9.694 -9.125 13.936 1.00 0.00 4 ILE A O 12
ATOM 20119 N N . THR A 1 5 ? -8.177 -7.478 14.144 1.00 0.00 5 THR A N 12
ATOM 20120 C CA . THR A 1 5 ? -7.053 -8.286 13.694 1.00 0.00 5 THR A CA 12
ATOM 20121 C C . THR A 1 5 ? -6.912 -9.560 14.521 1.00 0.00 5 THR A C 12
ATOM 20122 O O . THR A 1 5 ? -6.549 -10.610 13.999 1.00 0.00 5 THR A O 12
ATOM 20133 N N . GLU A 1 6 ? -7.239 -9.466 15.806 1.00 0.00 6 GLU A N 12
ATOM 20134 C CA . GLU A 1 6 ? -7.082 -10.587 16.719 1.00 0.00 6 GLU A CA 12
ATOM 20135 C C . GLU A 1 6 ? -7.998 -11.750 16.334 1.00 0.00 6 GLU A C 12
ATOM 20136 O O . GLU A 1 6 ? -7.565 -12.899 16.289 1.00 0.00 6 GLU A O 12
ATOM 20148 N N . ARG A 1 7 ? -9.263 -11.446 16.039 1.00 0.00 7 ARG A N 12
ATOM 20149 C CA . ARG A 1 7 ? -10.221 -12.482 15.658 1.00 0.00 7 ARG A CA 12
ATOM 20150 C C . ARG A 1 7 ? -9.936 -12.982 14.244 1.00 0.00 7 ARG A C 12
ATOM 20151 O O . ARG A 1 7 ? -10.137 -14.157 13.941 1.00 0.00 7 ARG A O 12
ATOM 20172 N N . LEU A 1 8 ? -9.448 -12.090 13.386 1.00 0.00 8 LEU A N 12
ATOM 20173 C CA . LEU A 1 8 ? -9.077 -12.471 12.027 1.00 0.00 8 LEU A CA 12
ATOM 20174 C C . LEU A 1 8 ? -7.882 -13.418 12.052 1.00 0.00 8 LEU A C 12
ATOM 20175 O O . LEU A 1 8 ? -7.836 -14.394 11.309 1.00 0.00 8 LEU A O 12
ATOM 20191 N N . GLU A 1 9 ? -6.925 -13.126 12.924 1.00 0.00 9 GLU A N 12
ATOM 20192 C CA . GLU A 1 9 ? -5.753 -13.960 13.095 1.00 0.00 9 GLU A CA 12
ATOM 20193 C C . GLU A 1 9 ? -6.141 -15.317 13.681 1.00 0.00 9 GLU A C 12
ATOM 20194 O O . GLU A 1 9 ? -5.522 -16.340 13.379 1.00 0.00 9 GLU A O 12
ATOM 20206 N N . ALA A 1 10 ? -7.173 -15.317 14.516 1.00 0.00 10 ALA A N 12
ATOM 20207 C CA . ALA A 1 10 ? -7.685 -16.546 15.109 1.00 0.00 10 ALA A CA 12
ATOM 20208 C C . ALA A 1 10 ? -8.260 -17.472 14.040 1.00 0.00 10 ALA A C 12
ATOM 20209 O O . ALA A 1 10 ? -8.232 -18.696 14.185 1.00 0.00 10 ALA A O 12
ATOM 20216 N N . MET A 1 11 ? -8.777 -16.877 12.969 1.00 0.00 11 MET A N 12
ATOM 20217 C CA . MET A 1 11 ? -9.384 -17.630 11.877 1.00 0.00 11 MET A CA 12
ATOM 20218 C C . MET A 1 11 ? -8.363 -18.528 11.187 1.00 0.00 11 MET A C 12
ATOM 20219 O O . MET A 1 11 ? -8.710 -19.596 10.681 1.00 0.00 11 MET A O 12
ATOM 20233 N N . LEU A 1 12 ? -7.103 -18.100 11.186 1.00 0.00 12 LEU A N 12
ATOM 20234 C CA . LEU A 1 12 ? -6.022 -18.888 10.595 1.00 0.00 12 LEU A CA 12
ATOM 20235 C C . LEU A 1 12 ? -5.919 -20.250 11.270 1.00 0.00 12 LEU A C 12
ATOM 20236 O O . LEU A 1 12 ? -5.712 -21.271 10.615 1.00 0.00 12 LEU A O 12
ATOM 20252 N N . ALA A 1 13 ? -6.098 -20.254 12.585 1.00 0.00 13 ALA A N 12
ATOM 20253 C CA . ALA A 1 13 ? -5.992 -21.472 13.378 1.00 0.00 13 ALA A CA 12
ATOM 20254 C C . ALA A 1 13 ? -7.190 -22.388 13.138 1.00 0.00 13 ALA A C 12
ATOM 20255 O O . ALA A 1 13 ? -7.175 -23.564 13.496 1.00 0.00 13 ALA A O 12
ATOM 20262 N N . GLN A 1 14 ? -8.227 -21.844 12.516 1.00 0.00 14 GLN A N 12
ATOM 20263 C CA . GLN A 1 14 ? -9.428 -22.611 12.229 1.00 0.00 14 GLN A CA 12
ATOM 20264 C C . GLN A 1 14 ? -9.287 -23.356 10.904 1.00 0.00 14 GLN A C 12
ATOM 20265 O O . GLN A 1 14 ? -10.165 -24.128 10.516 1.00 0.00 14 GLN A O 12
ATOM 20279 N N . GLY A 1 15 ? -8.187 -23.108 10.201 1.00 0.00 15 GLY A N 12
ATOM 20280 C CA . GLY A 1 15 ? -7.904 -23.838 8.981 1.00 0.00 15 GLY A CA 12
ATOM 20281 C C . GLY A 1 15 ? -8.086 -23.005 7.729 1.00 0.00 15 GLY A C 12
ATOM 20282 O O . GLY A 1 15 ? -7.434 -23.255 6.712 1.00 0.00 15 GLY A O 12
ATOM 20286 N N . THR A 1 16 ? -8.957 -22.005 7.798 1.00 0.00 16 THR A N 12
ATOM 20287 C CA . THR A 1 16 ? -9.263 -21.188 6.636 1.00 0.00 16 THR A CA 12
ATOM 20288 C C . THR A 1 16 ? -8.264 -20.042 6.498 1.00 0.00 16 THR A C 12
ATOM 20289 O O . THR A 1 16 ? -8.518 -18.911 6.910 1.00 0.00 16 THR A O 12
ATOM 20300 N N . ASP A 1 17 ? -7.104 -20.377 5.965 1.00 0.00 17 ASP A N 12
ATOM 20301 C CA . ASP A 1 17 ? -6.089 -19.391 5.616 1.00 0.00 17 ASP A CA 12
ATOM 20302 C C . ASP A 1 17 ? -5.396 -19.805 4.326 1.00 0.00 17 ASP A C 12
ATOM 20303 O O . ASP A 1 17 ? -4.723 -20.836 4.278 1.00 0.00 17 ASP A O 12
ATOM 20312 N N . ASN A 1 18 ? -5.593 -19.023 3.272 1.00 0.00 18 ASN A N 12
ATOM 20313 C CA . ASN A 1 18 ? -4.983 -19.321 1.980 1.00 0.00 18 ASN A CA 12
ATOM 20314 C C . ASN A 1 18 ? -4.381 -18.065 1.358 1.00 0.00 18 ASN A C 12
ATOM 20315 O O . ASN A 1 18 ? -3.169 -17.868 1.398 1.00 0.00 18 ASN A O 12
ATOM 20326 N N . MET A 1 19 ? -5.219 -17.203 0.799 1.00 0.00 19 MET A N 12
ATOM 20327 C CA . MET A 1 19 ? -4.729 -15.974 0.185 1.00 0.00 19 MET A CA 12
ATOM 20328 C C . MET A 1 19 ? -5.708 -14.819 0.371 1.00 0.00 19 MET A C 12
ATOM 20329 O O . MET A 1 19 ? -5.357 -13.782 0.946 1.00 0.00 19 MET A O 12
ATOM 20343 N N . LEU A 1 20 ? -6.938 -15.007 -0.091 1.00 0.00 20 LEU A N 12
ATOM 20344 C CA . LEU A 1 20 ? -7.924 -13.937 -0.113 1.00 0.00 20 LEU A CA 12
ATOM 20345 C C . LEU A 1 20 ? -8.494 -13.708 1.284 1.00 0.00 20 LEU A C 12
ATOM 20346 O O . LEU A 1 20 ? -9.629 -14.081 1.581 1.00 0.00 20 LEU A O 12
ATOM 20362 N N . LEU A 1 21 ? -7.659 -13.141 2.141 1.00 0.00 21 LEU A N 12
ATOM 20363 C CA . LEU A 1 21 ? -8.053 -12.749 3.490 1.00 0.00 21 LEU A CA 12
ATOM 20364 C C . LEU A 1 21 ? -6.909 -12.017 4.188 1.00 0.00 21 LEU A C 12
ATOM 20365 O O . LEU A 1 21 ? -7.135 -11.094 4.970 1.00 0.00 21 LEU A O 12
ATOM 20381 N N . ARG A 1 22 ? -5.675 -12.409 3.875 1.00 0.00 22 ARG A N 12
ATOM 20382 C CA . ARG A 1 22 ? -4.509 -11.851 4.554 1.00 0.00 22 ARG A CA 12
ATOM 20383 C C . ARG A 1 22 ? -4.229 -10.414 4.111 1.00 0.00 22 ARG A C 12
ATOM 20384 O O . ARG A 1 22 ? -3.502 -9.683 4.782 1.00 0.00 22 ARG A O 12
ATOM 20405 N N . PHE A 1 23 ? -4.818 -10.004 2.990 1.00 0.00 23 PHE A N 12
ATOM 20406 C CA . PHE A 1 23 ? -4.657 -8.636 2.507 1.00 0.00 23 PHE A CA 12
ATOM 20407 C C . PHE A 1 23 ? -5.393 -7.660 3.422 1.00 0.00 23 PHE A C 12
ATOM 20408 O O . PHE A 1 23 ? -4.948 -6.530 3.635 1.00 0.00 23 PHE A O 12
ATOM 20425 N N . THR A 1 24 ? -6.514 -8.112 3.976 1.00 0.00 24 THR A N 12
ATOM 20426 C CA . THR A 1 24 ? -7.292 -7.308 4.905 1.00 0.00 24 THR A CA 12
ATOM 20427 C C . THR A 1 24 ? -6.507 -7.089 6.197 1.00 0.00 24 THR A C 12
ATOM 20428 O O . THR A 1 24 ? -6.604 -6.034 6.828 1.00 0.00 24 THR A O 12
ATOM 20439 N N . LEU A 1 25 ? -5.722 -8.093 6.579 1.00 0.00 25 LEU A N 12
ATOM 20440 C CA . LEU A 1 25 ? -4.827 -7.966 7.721 1.00 0.00 25 LEU A CA 12
ATOM 20441 C C . LEU A 1 25 ? -3.831 -6.841 7.471 1.00 0.00 25 LEU A C 12
ATOM 20442 O O . LEU A 1 25 ? -3.591 -6.011 8.347 1.00 0.00 25 LEU A O 12
ATOM 20458 N N . GLY A 1 26 ? -3.283 -6.810 6.256 1.00 0.00 26 GLY A N 12
ATOM 20459 C CA . GLY A 1 26 ? -2.336 -5.772 5.879 1.00 0.00 26 GLY A CA 12
ATOM 20460 C C . GLY A 1 26 ? -2.937 -4.388 6.002 1.00 0.00 26 GLY A C 12
ATOM 20461 O O . GLY A 1 26 ? -2.295 -3.469 6.513 1.00 0.00 26 GLY A O 12
ATOM 20465 N N . LYS A 1 27 ? -4.177 -4.245 5.547 1.00 0.00 27 LYS A N 12
ATOM 20466 C CA . LYS A 1 27 ? -4.909 -2.996 5.702 1.00 0.00 27 LYS A CA 12
ATOM 20467 C C . LYS A 1 27 ? -4.988 -2.604 7.169 1.00 0.00 27 LYS A C 12
ATOM 20468 O O . LYS A 1 27 ? -4.686 -1.473 7.546 1.00 0.00 27 LYS A O 12
ATOM 20487 N N . THR A 1 28 ? -5.384 -3.565 7.991 1.00 0.00 28 THR A N 12
ATOM 20488 C CA . THR A 1 28 ? -5.604 -3.322 9.404 1.00 0.00 28 THR A CA 12
ATOM 20489 C C . THR A 1 28 ? -4.310 -2.914 10.104 1.00 0.00 28 THR A C 12
ATOM 20490 O O . THR A 1 28 ? -4.325 -2.072 11.006 1.00 0.00 28 THR A O 12
ATOM 20501 N N . TYR A 1 29 ? -3.189 -3.491 9.677 1.00 0.00 29 TYR A N 12
ATOM 20502 C CA . TYR A 1 29 ? -1.892 -3.099 10.214 1.00 0.00 29 TYR A CA 12
ATOM 20503 C C . TYR A 1 29 ? -1.616 -1.638 9.895 1.00 0.00 29 TYR A C 12
ATOM 20504 O O . TYR A 1 29 ? -1.246 -0.864 10.771 1.00 0.00 29 TYR A O 12
ATOM 20522 N N . ALA A 1 30 ? -1.840 -1.259 8.644 1.00 0.00 30 ALA A N 12
ATOM 20523 C CA . ALA A 1 30 ? -1.530 0.092 8.186 1.00 0.00 30 ALA A CA 12
ATOM 20524 C C . ALA A 1 30 ? -2.423 1.126 8.859 1.00 0.00 30 ALA A C 12
ATOM 20525 O O . ALA A 1 30 ? -1.956 2.190 9.270 1.00 0.00 30 ALA A O 12
ATOM 20532 N N . GLU A 1 31 ? -3.703 0.804 8.981 1.00 0.00 31 GLU A N 12
ATOM 20533 C CA . GLU A 1 31 ? -4.663 1.690 9.633 1.00 0.00 31 GLU A CA 12
ATOM 20534 C C . GLU A 1 31 ? -4.337 1.848 11.116 1.00 0.00 31 GLU A C 12
ATOM 20535 O O . GLU A 1 31 ? -4.605 2.887 11.716 1.00 0.00 31 GLU A O 12
ATOM 20547 N N . HIS A 1 32 ? -3.751 0.809 11.699 1.00 0.00 32 HIS A N 12
ATOM 20548 C CA . HIS A 1 32 ? -3.360 0.834 13.104 1.00 0.00 32 HIS A CA 12
ATOM 20549 C C . HIS A 1 32 ? -1.946 1.382 13.270 1.00 0.00 32 HIS A C 12
ATOM 20550 O O . HIS A 1 32 ? -1.406 1.385 14.375 1.00 0.00 32 HIS A O 12
ATOM 20565 N N . GLU A 1 33 ? -1.355 1.832 12.160 1.00 0.00 33 GLU A N 12
ATOM 20566 C CA . GLU A 1 33 ? -0.001 2.387 12.146 1.00 0.00 33 GLU A CA 12
ATOM 20567 C C . GLU A 1 33 ? 1.038 1.328 12.528 1.00 0.00 33 GLU A C 12
ATOM 20568 O O . GLU A 1 33 ? 2.140 1.647 12.981 1.00 0.00 33 GLU A O 12
ATOM 20580 N N . GLN A 1 34 ? 0.693 0.070 12.281 1.00 0.00 34 GLN A N 12
ATOM 20581 C CA . GLN A 1 34 ? 1.567 -1.061 12.575 1.00 0.00 34 GLN A CA 12
ATOM 20582 C C . GLN A 1 34 ? 2.290 -1.495 11.301 1.00 0.00 34 GLN A C 12
ATOM 20583 O O . GLN A 1 34 ? 2.373 -2.685 10.995 1.00 0.00 34 GLN A O 12
ATOM 20597 N N . PHE A 1 35 ? 2.817 -0.512 10.574 1.00 0.00 35 PHE A N 12
ATOM 20598 C CA . PHE A 1 35 ? 3.413 -0.732 9.255 1.00 0.00 35 PHE A CA 12
ATOM 20599 C C . PHE A 1 35 ? 4.469 -1.836 9.270 1.00 0.00 35 PHE A C 12
ATOM 20600 O O . PHE A 1 35 ? 4.528 -2.646 8.349 1.00 0.00 35 PHE A O 12
ATOM 20617 N N . ASP A 1 36 ? 5.278 -1.877 10.326 1.00 0.00 36 ASP A N 12
ATOM 20618 C CA . ASP A 1 36 ? 6.351 -2.874 10.449 1.00 0.00 36 ASP A CA 12
ATOM 20619 C C . ASP A 1 36 ? 5.804 -4.289 10.306 1.00 0.00 36 ASP A C 12
ATOM 20620 O O . ASP A 1 36 ? 6.393 -5.139 9.644 1.00 0.00 36 ASP A O 12
ATOM 20629 N N . ALA A 1 37 ? 4.656 -4.513 10.923 1.00 0.00 37 ALA A N 12
ATOM 20630 C CA . ALA A 1 37 ? 4.017 -5.822 10.934 1.00 0.00 37 ALA A CA 12
ATOM 20631 C C . ALA A 1 37 ? 3.404 -6.140 9.577 1.00 0.00 37 ALA A C 12
ATOM 20632 O O . ALA A 1 37 ? 3.266 -7.303 9.203 1.00 0.00 37 ALA A O 12
ATOM 20639 N N . ALA A 1 38 ? 3.032 -5.101 8.847 1.00 0.00 38 ALA A N 12
ATOM 20640 C CA . ALA A 1 38 ? 2.407 -5.267 7.545 1.00 0.00 38 ALA A CA 12
ATOM 20641 C C . ALA A 1 38 ? 3.397 -5.809 6.518 1.00 0.00 38 ALA A C 12
ATOM 20642 O O . ALA A 1 38 ? 3.042 -6.655 5.694 1.00 0.00 38 ALA A O 12
ATOM 20649 N N . LEU A 1 39 ? 4.643 -5.341 6.598 1.00 0.00 39 LEU A N 12
ATOM 20650 C CA . LEU A 1 39 ? 5.667 -5.668 5.593 1.00 0.00 39 LEU A CA 12
ATOM 20651 C C . LEU A 1 39 ? 5.792 -7.178 5.321 1.00 0.00 39 LEU A C 12
ATOM 20652 O O . LEU A 1 39 ? 5.673 -7.598 4.169 1.00 0.00 39 LEU A O 12
ATOM 20668 N N . PRO A 1 40 ? 6.017 -8.027 6.353 1.00 0.00 40 PRO A N 12
ATOM 20669 C CA . PRO A 1 40 ? 6.165 -9.476 6.145 1.00 0.00 40 PRO A CA 12
ATOM 20670 C C . PRO A 1 40 ? 4.913 -10.114 5.546 1.00 0.00 40 PRO A C 12
ATOM 20671 O O . PRO A 1 40 ? 5.001 -10.994 4.689 1.00 0.00 40 PRO A O 12
ATOM 20682 N N . HIS A 1 41 ? 3.749 -9.659 5.986 1.00 0.00 41 HIS A N 12
ATOM 20683 C CA . HIS A 1 41 ? 2.491 -10.231 5.522 1.00 0.00 41 HIS A CA 12
ATOM 20684 C C . HIS A 1 41 ? 2.208 -9.831 4.074 1.00 0.00 41 HIS A C 12
ATOM 20685 O O . HIS A 1 41 ? 1.736 -10.643 3.279 1.00 0.00 41 HIS A O 12
ATOM 20700 N N . LEU A 1 42 ? 2.509 -8.584 3.733 1.00 0.00 42 LEU A N 12
ATOM 20701 C CA . LEU A 1 42 ? 2.287 -8.090 2.377 1.00 0.00 42 LEU A CA 12
ATOM 20702 C C . LEU A 1 42 ? 3.279 -8.713 1.404 1.00 0.00 42 LEU A C 12
ATOM 20703 O O . LEU A 1 42 ? 2.924 -9.051 0.272 1.00 0.00 42 LEU A O 12
ATOM 20719 N N . ARG A 1 43 ? 4.520 -8.874 1.850 1.00 0.00 43 ARG A N 12
ATOM 20720 C CA . ARG A 1 43 ? 5.557 -9.483 1.024 1.00 0.00 43 ARG A CA 12
ATOM 20721 C C . ARG A 1 43 ? 5.194 -10.930 0.701 1.00 0.00 43 ARG A C 12
ATOM 20722 O O . ARG A 1 43 ? 5.447 -11.411 -0.406 1.00 0.00 43 ARG A O 12
ATOM 20743 N N . ALA A 1 44 ? 4.587 -11.611 1.669 1.00 0.00 44 ALA A N 12
ATOM 20744 C CA . ALA A 1 44 ? 4.168 -12.994 1.490 1.00 0.00 44 ALA A CA 12
ATOM 20745 C C . ALA A 1 44 ? 2.986 -13.089 0.534 1.00 0.00 44 ALA A C 12
ATOM 20746 O O . ALA A 1 44 ? 2.957 -13.950 -0.342 1.00 0.00 44 ALA A O 12
ATOM 20753 N N . ALA A 1 45 ? 2.019 -12.191 0.696 1.00 0.00 45 ALA A N 12
ATOM 20754 C CA . ALA A 1 45 ? 0.847 -12.166 -0.173 1.00 0.00 45 ALA A CA 12
ATOM 20755 C C . ALA A 1 45 ? 1.250 -11.950 -1.628 1.00 0.00 45 ALA A C 12
ATOM 20756 O O . ALA A 1 45 ? 0.802 -12.665 -2.525 1.00 0.00 45 ALA A O 12
ATOM 20763 N N . LEU A 1 46 ? 2.117 -10.970 -1.847 1.00 0.00 46 LEU A N 12
ATOM 20764 C CA . LEU A 1 46 ? 2.619 -10.667 -3.183 1.00 0.00 46 LEU A CA 12
ATOM 20765 C C . LEU A 1 46 ? 3.497 -11.798 -3.710 1.00 0.00 46 LEU A C 12
ATOM 20766 O O . LEU A 1 46 ? 3.674 -11.947 -4.915 1.00 0.00 46 LEU A O 12
ATOM 20782 N N . ASP A 1 47 ? 4.073 -12.574 -2.805 1.00 0.00 47 ASP A N 12
ATOM 20783 C CA . ASP A 1 47 ? 4.933 -13.682 -3.198 1.00 0.00 47 ASP A CA 12
ATOM 20784 C C . ASP A 1 47 ? 4.110 -14.790 -3.845 1.00 0.00 47 ASP A C 12
ATOM 20785 O O . ASP A 1 47 ? 4.573 -15.467 -4.764 1.00 0.00 47 ASP A O 12
ATOM 20794 N N . PHE A 1 48 ? 2.886 -14.971 -3.359 1.00 0.00 48 PHE A N 12
ATOM 20795 C CA . PHE A 1 48 ? 1.983 -15.969 -3.921 1.00 0.00 48 PHE A CA 12
ATOM 20796 C C . PHE A 1 48 ? 1.291 -15.437 -5.175 1.00 0.00 48 PHE A C 12
ATOM 20797 O O . PHE A 1 48 ? 1.198 -16.135 -6.185 1.00 0.00 48 PHE A O 12
ATOM 20814 N N . ASP A 1 49 ? 0.822 -14.197 -5.113 1.00 0.00 49 ASP A N 12
ATOM 20815 C CA . ASP A 1 49 ? 0.106 -13.597 -6.237 1.00 0.00 49 ASP A CA 12
ATOM 20816 C C . ASP A 1 49 ? 0.460 -12.117 -6.361 1.00 0.00 49 ASP A C 12
ATOM 20817 O O . ASP A 1 49 ? -0.213 -11.253 -5.797 1.00 0.00 49 ASP A O 12
ATOM 20826 N N . PRO A 1 50 ? 1.550 -11.815 -7.086 1.00 0.00 50 PRO A N 12
ATOM 20827 C CA . PRO A 1 50 ? 2.115 -10.455 -7.167 1.00 0.00 50 PRO A CA 12
ATOM 20828 C C . PRO A 1 50 ? 1.277 -9.489 -8.000 1.00 0.00 50 PRO A C 12
ATOM 20829 O O . PRO A 1 50 ? 1.566 -8.293 -8.049 1.00 0.00 50 PRO A O 12
ATOM 20840 N N . THR A 1 51 ? 0.240 -9.997 -8.645 1.00 0.00 51 THR A N 12
ATOM 20841 C CA . THR A 1 51 ? -0.565 -9.177 -9.534 1.00 0.00 51 THR A CA 12
ATOM 20842 C C . THR A 1 51 ? -1.806 -8.637 -8.820 1.00 0.00 51 THR A C 12
ATOM 20843 O O . THR A 1 51 ? -2.732 -8.132 -9.459 1.00 0.00 51 THR A O 12
ATOM 20854 N N . TYR A 1 52 ? -1.821 -8.729 -7.496 1.00 0.00 52 TYR A N 12
ATOM 20855 C CA . TYR A 1 52 ? -2.924 -8.180 -6.724 1.00 0.00 52 TYR A CA 12
ATOM 20856 C C . TYR A 1 52 ? -2.809 -6.655 -6.661 1.00 0.00 52 TYR A C 12
ATOM 20857 O O . TYR A 1 52 ? -2.151 -6.103 -5.781 1.00 0.00 52 TYR A O 12
ATOM 20875 N N . SER A 1 53 ? -3.446 -6.005 -7.625 1.00 0.00 53 SER A N 12
ATOM 20876 C CA . SER A 1 53 ? -3.378 -4.560 -7.828 1.00 0.00 53 SER A CA 12
ATOM 20877 C C . SER A 1 53 ? -3.614 -3.750 -6.554 1.00 0.00 53 SER A C 12
ATOM 20878 O O . SER A 1 53 ? -2.985 -2.711 -6.349 1.00 0.00 53 SER A O 12
ATOM 20886 N N . VAL A 1 54 ? -4.514 -4.222 -5.702 1.00 0.00 54 VAL A N 12
ATOM 20887 C CA . VAL A 1 54 ? -4.837 -3.514 -4.467 1.00 0.00 54 VAL A CA 12
ATOM 20888 C C . VAL A 1 54 ? -3.600 -3.380 -3.581 1.00 0.00 54 VAL A C 12
ATOM 20889 O O . VAL A 1 54 ? -3.352 -2.325 -2.998 1.00 0.00 54 VAL A O 12
ATOM 20902 N N . ALA A 1 55 ? -2.802 -4.440 -3.524 1.00 0.00 55 ALA A N 12
ATOM 20903 C CA . ALA A 1 55 ? -1.636 -4.478 -2.652 1.00 0.00 55 ALA A CA 12
ATOM 20904 C C . ALA A 1 55 ? -0.548 -3.515 -3.121 1.00 0.00 55 ALA A C 12
ATOM 20905 O O . ALA A 1 55 ? 0.232 -3.012 -2.313 1.00 0.00 55 ALA A O 12
ATOM 20912 N N . TRP A 1 56 ? -0.506 -3.256 -4.427 1.00 0.00 56 TRP A N 12
ATOM 20913 C CA . TRP A 1 56 ? 0.489 -2.350 -5.003 1.00 0.00 56 TRP A CA 12
ATOM 20914 C C . TRP A 1 56 ? 0.386 -0.965 -4.364 1.00 0.00 56 TRP A C 12
ATOM 20915 O O . TRP A 1 56 ? 1.391 -0.361 -3.981 1.00 0.00 56 TRP A O 12
ATOM 20936 N N . LYS A 1 57 ? -0.846 -0.484 -4.244 1.00 0.00 57 LYS A N 12
ATOM 20937 C CA . LYS A 1 57 ? -1.117 0.831 -3.681 1.00 0.00 57 LYS A CA 12
ATOM 20938 C C . LYS A 1 57 ? -0.715 0.897 -2.208 1.00 0.00 57 LYS A C 12
ATOM 20939 O O . LYS A 1 57 ? -0.067 1.853 -1.777 1.00 0.00 57 LYS A O 12
ATOM 20958 N N . TRP A 1 58 ? -1.083 -0.130 -1.450 1.00 0.00 58 TRP A N 12
ATOM 20959 C CA . TRP A 1 58 ? -0.803 -0.161 -0.018 1.00 0.00 58 TRP A CA 12
ATOM 20960 C C . TRP A 1 58 ? 0.692 -0.273 0.247 1.00 0.00 58 TRP A C 12
ATOM 20961 O O . TRP A 1 58 ? 1.226 0.415 1.121 1.00 0.00 58 TRP A O 12
ATOM 20982 N N . LEU A 1 59 ? 1.366 -1.126 -0.519 1.00 0.00 59 LEU A N 12
ATOM 20983 C CA . LEU A 1 59 ? 2.798 -1.342 -0.359 1.00 0.00 59 LEU A CA 12
ATOM 20984 C C . LEU A 1 59 ? 3.544 -0.019 -0.511 1.00 0.00 59 LEU A C 12
ATOM 20985 O O . LEU A 1 59 ? 4.355 0.351 0.339 1.00 0.00 59 LEU A O 12
ATOM 21001 N N . GLY A 1 60 ? 3.235 0.706 -1.579 1.00 0.00 60 GLY A N 12
ATOM 21002 C CA . GLY A 1 60 ? 3.889 1.976 -1.834 1.00 0.00 60 GLY A CA 12
ATOM 21003 C C . GLY A 1 60 ? 3.552 3.026 -0.791 1.00 0.00 60 GLY A C 12
ATOM 21004 O O . GLY A 1 60 ? 4.409 3.818 -0.397 1.00 0.00 60 GLY A O 12
ATOM 21008 N N . LYS A 1 61 ? 2.302 3.026 -0.330 1.00 0.00 61 LYS A N 12
ATOM 21009 C CA . LYS A 1 61 ? 1.837 4.011 0.621 1.00 0.00 61 LYS A CA 12
ATOM 21010 C C . LYS A 1 61 ? 2.470 3.788 1.995 1.00 0.00 61 LYS A C 12
ATOM 21011 O O . LYS A 1 61 ? 2.578 4.716 2.798 1.00 0.00 61 LYS A O 12
ATOM 21030 N N . THR A 1 62 ? 2.887 2.553 2.253 1.00 0.00 62 THR A N 12
ATOM 21031 C CA . THR A 1 62 ? 3.507 2.196 3.522 1.00 0.00 62 THR A CA 12
ATOM 21032 C C . THR A 1 62 ? 4.760 3.036 3.775 1.00 0.00 62 THR A C 12
ATOM 21033 O O . THR A 1 62 ? 5.014 3.467 4.900 1.00 0.00 62 THR A O 12
ATOM 21044 N N . LEU A 1 63 ? 5.529 3.290 2.716 1.00 0.00 63 LEU A N 12
ATOM 21045 C CA . LEU A 1 63 ? 6.726 4.115 2.812 1.00 0.00 63 LEU A CA 12
ATOM 21046 C C . LEU A 1 63 ? 6.381 5.522 3.296 1.00 0.00 63 LEU A C 12
ATOM 21047 O O . LEU A 1 63 ? 7.073 6.077 4.148 1.00 0.00 63 LEU A O 12
ATOM 21063 N N . GLN A 1 64 ? 5.295 6.080 2.765 1.00 0.00 64 GLN A N 12
ATOM 21064 C CA . GLN A 1 64 ? 4.825 7.403 3.171 1.00 0.00 64 GLN A CA 12
ATOM 21065 C C . GLN A 1 64 ? 4.466 7.408 4.653 1.00 0.00 64 GLN A C 12
ATOM 21066 O O . GLN A 1 64 ? 4.832 8.324 5.388 1.00 0.00 64 GLN A O 12
ATOM 21080 N N . GLY A 1 65 ? 3.765 6.368 5.081 1.00 0.00 65 GLY A N 12
ATOM 21081 C CA . GLY A 1 65 ? 3.388 6.242 6.478 1.00 0.00 65 GLY A CA 12
ATOM 21082 C C . GLY A 1 65 ? 4.588 6.008 7.381 1.00 0.00 65 GLY A C 12
ATOM 21083 O O . GLY A 1 65 ? 4.558 6.348 8.564 1.00 0.00 65 GLY A O 12
ATOM 21087 N N . GLN A 1 66 ? 5.636 5.414 6.826 1.00 0.00 66 GLN A N 12
ATOM 21088 C CA . GLN A 1 66 ? 6.865 5.172 7.571 1.00 0.00 66 GLN A CA 12
ATOM 21089 C C . GLN A 1 66 ? 7.682 6.459 7.675 1.00 0.00 66 GLN A C 12
ATOM 21090 O O . GLN A 1 66 ? 8.304 6.731 8.704 1.00 0.00 66 GLN A O 12
ATOM 21104 N N . GLY A 1 67 ? 7.670 7.247 6.608 1.00 0.00 67 GLY A N 12
ATOM 21105 C CA . GLY A 1 67 ? 8.406 8.494 6.598 1.00 0.00 67 GLY A CA 12
ATOM 21106 C C . GLY A 1 67 ? 9.333 8.608 5.407 1.00 0.00 67 GLY A C 12
ATOM 21107 O O . GLY A 1 67 ? 10.015 9.620 5.241 1.00 0.00 67 GLY A O 12
ATOM 21111 N N . ASP A 1 68 ? 9.357 7.578 4.573 1.00 0.00 68 ASP A N 12
ATOM 21112 C CA . ASP A 1 68 ? 10.224 7.569 3.404 1.00 0.00 68 ASP A CA 12
ATOM 21113 C C . ASP A 1 68 ? 9.456 8.037 2.173 1.00 0.00 68 ASP A C 12
ATOM 21114 O O . ASP A 1 68 ? 8.830 7.239 1.470 1.00 0.00 68 ASP A O 12
ATOM 21123 N N . ARG A 1 69 ? 9.481 9.340 1.941 1.00 0.00 69 ARG A N 12
ATOM 21124 C CA . ARG A 1 69 ? 8.820 9.935 0.785 1.00 0.00 69 ARG A CA 12
ATOM 21125 C C . ARG A 1 69 ? 9.484 9.486 -0.520 1.00 0.00 69 ARG A C 12
ATOM 21126 O O . ARG A 1 69 ? 8.814 9.306 -1.539 1.00 0.00 69 ARG A O 12
ATOM 21147 N N . ALA A 1 70 ? 10.798 9.285 -0.471 1.00 0.00 70 ALA A N 12
ATOM 21148 C CA . ALA A 1 70 ? 11.553 8.857 -1.642 1.00 0.00 70 ALA A CA 12
ATOM 21149 C C . ALA A 1 70 ? 11.172 7.437 -2.025 1.00 0.00 70 ALA A C 12
ATOM 21150 O O . ALA A 1 70 ? 10.902 7.145 -3.192 1.00 0.00 70 ALA A O 12
ATOM 21157 N N . GLY A 1 71 ? 11.136 6.564 -1.026 1.00 0.00 71 GLY A N 12
ATOM 21158 C CA . GLY A 1 71 ? 10.740 5.191 -1.249 1.00 0.00 71 GLY A CA 12
ATOM 21159 C C . GLY A 1 71 ? 9.324 5.089 -1.764 1.00 0.00 71 GLY A C 12
ATOM 21160 O O . GLY A 1 71 ? 9.029 4.259 -2.622 1.00 0.00 71 GLY A O 12
ATOM 21164 N N . ALA A 1 72 ? 8.449 5.948 -1.248 1.00 0.00 72 ALA A N 12
ATOM 21165 C CA . ALA A 1 72 ? 7.060 5.978 -1.680 1.00 0.00 72 ALA A CA 12
ATOM 21166 C C . ALA A 1 72 ? 6.961 6.354 -3.152 1.00 0.00 72 ALA A C 12
ATOM 21167 O O . ALA A 1 72 ? 6.258 5.700 -3.919 1.00 0.00 72 ALA A O 12
ATOM 21174 N N . ARG A 1 73 ? 7.685 7.400 -3.544 1.00 0.00 73 ARG A N 12
ATOM 21175 C CA . ARG A 1 73 ? 7.684 7.858 -4.928 1.00 0.00 73 ARG A CA 12
ATOM 21176 C C . ARG A 1 73 ? 8.144 6.745 -5.862 1.00 0.00 73 ARG A C 12
ATOM 21177 O O . ARG A 1 73 ? 7.474 6.430 -6.845 1.00 0.00 73 ARG A O 12
ATOM 21198 N N . GLN A 1 74 ? 9.279 6.136 -5.532 1.00 0.00 74 GLN A N 12
ATOM 21199 C CA . GLN A 1 74 ? 9.858 5.089 -6.368 1.00 0.00 74 GLN A CA 12
ATOM 21200 C C . GLN A 1 74 ? 8.947 3.864 -6.423 1.00 0.00 74 GLN A C 12
ATOM 21201 O O . GLN A 1 74 ? 8.819 3.218 -7.466 1.00 0.00 74 GLN A O 12
ATOM 21215 N N . ALA A 1 75 ? 8.309 3.555 -5.300 1.00 0.00 75 ALA A N 12
ATOM 21216 C CA . ALA A 1 75 ? 7.399 2.420 -5.230 1.00 0.00 75 ALA A CA 12
ATOM 21217 C C . ALA A 1 75 ? 6.162 2.656 -6.089 1.00 0.00 75 ALA A C 12
ATOM 21218 O O . ALA A 1 75 ? 5.730 1.768 -6.824 1.00 0.00 75 ALA A O 12
ATOM 21225 N N . TRP A 1 76 ? 5.605 3.858 -6.003 1.00 0.00 76 TRP A N 12
ATOM 21226 C CA . TRP A 1 76 ? 4.403 4.195 -6.752 1.00 0.00 76 TRP A CA 12
ATOM 21227 C C . TRP A 1 76 ? 4.674 4.239 -8.248 1.00 0.00 76 TRP A C 12
ATOM 21228 O O . TRP A 1 76 ? 3.831 3.828 -9.039 1.00 0.00 76 TRP A O 12
ATOM 21249 N N . GLU A 1 77 ? 5.849 4.724 -8.638 1.00 0.00 77 GLU A N 12
ATOM 21250 C CA . GLU A 1 77 ? 6.235 4.718 -10.046 1.00 0.00 77 GLU A CA 12
ATOM 21251 C C . GLU A 1 77 ? 6.306 3.286 -10.572 1.00 0.00 77 GLU A C 12
ATOM 21252 O O . GLU A 1 77 ? 5.915 3.004 -11.707 1.00 0.00 77 GLU A O 12
ATOM 21264 N N . SER A 1 78 ? 6.786 2.380 -9.734 1.00 0.00 78 SER A N 12
ATOM 21265 C CA . SER A 1 78 ? 6.883 0.979 -10.102 1.00 0.00 78 SER A CA 12
ATOM 21266 C C . SER A 1 78 ? 5.493 0.343 -10.133 1.00 0.00 78 SER A C 12
ATOM 21267 O O . SER A 1 78 ? 5.177 -0.452 -11.023 1.00 0.00 78 SER A O 12
ATOM 21275 N N . GLY A 1 79 ? 4.665 0.704 -9.161 1.00 0.00 79 GLY A N 12
ATOM 21276 C CA . GLY A 1 79 ? 3.318 0.173 -9.092 1.00 0.00 79 GLY A CA 12
ATOM 21277 C C . GLY A 1 79 ? 2.423 0.717 -10.188 1.00 0.00 79 GLY A C 12
ATOM 21278 O O . GLY A 1 79 ? 1.516 0.029 -10.655 1.00 0.00 79 GLY A O 12
ATOM 21282 N N . LEU A 1 80 ? 2.684 1.950 -10.603 1.00 0.00 80 LEU A N 12
ATOM 21283 C CA . LEU A 1 80 ? 1.906 2.591 -11.653 1.00 0.00 80 LEU A CA 12
ATOM 21284 C C . LEU A 1 80 ? 2.016 1.801 -12.947 1.00 0.00 80 LEU A C 12
ATOM 21285 O O . LEU A 1 80 ? 1.013 1.473 -13.576 1.00 0.00 80 LEU A O 12
ATOM 21301 N N . ALA A 1 81 ? 3.247 1.506 -13.334 1.00 0.00 81 ALA A N 12
ATOM 21302 C CA . ALA A 1 81 ? 3.512 0.708 -14.530 1.00 0.00 81 ALA A CA 12
ATOM 21303 C C . ALA A 1 81 ? 2.902 -0.682 -14.408 1.00 0.00 81 ALA A C 12
ATOM 21304 O O . ALA A 1 81 ? 2.456 -1.256 -15.400 1.00 0.00 81 ALA A O 12
ATOM 21311 N N . ALA A 1 82 ? 2.873 -1.212 -13.193 1.00 0.00 82 ALA A N 12
ATOM 21312 C CA . ALA A 1 82 ? 2.240 -2.500 -12.945 1.00 0.00 82 ALA A CA 12
ATOM 21313 C C . ALA A 1 82 ? 0.741 -2.404 -13.209 1.00 0.00 82 ALA A C 12
ATOM 21314 O O . ALA A 1 82 ? 0.169 -3.234 -13.916 1.00 0.00 82 ALA A O 12
ATOM 21321 N N . ALA A 1 83 ? 0.122 -1.363 -12.666 1.00 0.00 83 ALA A N 12
ATOM 21322 C CA . ALA A 1 83 ? -1.305 -1.135 -12.855 1.00 0.00 83 ALA A CA 12
ATOM 21323 C C . ALA A 1 83 ? -1.617 -0.858 -14.321 1.00 0.00 83 ALA A C 12
ATOM 21324 O O . ALA A 1 83 ? -2.604 -1.353 -14.858 1.00 0.00 83 ALA A O 12
ATOM 21331 N N . GLN A 1 84 ? -0.758 -0.072 -14.963 1.00 0.00 84 GLN A N 12
ATOM 21332 C CA . GLN A 1 84 ? -0.876 0.206 -16.388 1.00 0.00 84 GLN A CA 12
ATOM 21333 C C . GLN A 1 84 ? -0.796 -1.078 -17.203 1.00 0.00 84 GLN A C 12
ATOM 21334 O O . GLN A 1 84 ? -1.620 -1.316 -18.086 1.00 0.00 84 GLN A O 12
ATOM 21348 N N . SER A 1 85 ? 0.197 -1.904 -16.895 1.00 0.00 85 SER A N 12
ATOM 21349 C CA . SER A 1 85 ? 0.404 -3.165 -17.605 1.00 0.00 85 SER A CA 12
ATOM 21350 C C . SER A 1 85 ? -0.792 -4.106 -17.438 1.00 0.00 85 SER A C 12
ATOM 21351 O O . SER A 1 85 ? -1.194 -4.783 -18.384 1.00 0.00 85 SER A O 12
ATOM 21359 N N . ARG A 1 86 ? -1.364 -4.142 -16.241 1.00 0.00 86 ARG A N 12
ATOM 21360 C CA . ARG A 1 86 ? -2.476 -5.033 -15.952 1.00 0.00 86 ARG A CA 12
ATOM 21361 C C . ARG A 1 86 ? -3.823 -4.417 -16.314 1.00 0.00 86 ARG A C 12
ATOM 21362 O O . ARG A 1 86 ? -4.839 -5.111 -16.335 1.00 0.00 86 ARG A O 12
ATOM 21383 N N . GLY A 1 87 ? -3.833 -3.125 -16.600 1.00 0.00 87 GLY A N 12
ATOM 21384 C CA . GLY A 1 87 ? -5.048 -2.478 -17.050 1.00 0.00 87 GLY A CA 12
ATOM 21385 C C . GLY A 1 87 ? -5.948 -2.050 -15.911 1.00 0.00 87 GLY A C 12
ATOM 21386 O O . GLY A 1 87 ? -7.150 -1.854 -16.098 1.00 0.00 87 GLY A O 12
ATOM 21390 N N . ASP A 1 88 ? -5.375 -1.908 -14.730 1.00 0.00 88 ASP A N 12
ATOM 21391 C CA . ASP A 1 88 ? -6.122 -1.416 -13.582 1.00 0.00 88 ASP A CA 12
ATOM 21392 C C . ASP A 1 88 ? -6.100 0.097 -13.570 1.00 0.00 88 ASP A C 12
ATOM 21393 O O . ASP A 1 88 ? -5.378 0.730 -12.798 1.00 0.00 88 ASP A O 12
ATOM 21402 N N . GLN A 1 89 ? -6.894 0.658 -14.463 1.00 0.00 89 GLN A N 12
ATOM 21403 C CA . GLN A 1 89 ? -6.941 2.086 -14.699 1.00 0.00 89 GLN A CA 12
ATOM 21404 C C . GLN A 1 89 ? -7.358 2.849 -13.454 1.00 0.00 89 GLN A C 12
ATOM 21405 O O . GLN A 1 89 ? -6.833 3.927 -13.169 1.00 0.00 89 GLN A O 12
ATOM 21419 N N . GLN A 1 90 ? -8.298 2.280 -12.718 1.00 0.00 90 GLN A N 12
ATOM 21420 C CA . GLN A 1 90 ? -8.753 2.872 -11.468 1.00 0.00 90 GLN A CA 12
ATOM 21421 C C . GLN A 1 90 ? -7.581 3.088 -10.521 1.00 0.00 90 GLN A C 12
ATOM 21422 O O . GLN A 1 90 ? -7.399 4.181 -9.986 1.00 0.00 90 GLN A O 12
ATOM 21436 N N . VAL A 1 91 ? -6.761 2.056 -10.363 1.00 0.00 91 VAL A N 12
ATOM 21437 C CA . VAL A 1 91 ? -5.647 2.095 -9.422 1.00 0.00 91 VAL A CA 12
ATOM 21438 C C . VAL A 1 91 ? -4.625 3.142 -9.846 1.00 0.00 91 VAL A C 12
ATOM 21439 O O . VAL A 1 91 ? -4.052 3.840 -9.007 1.00 0.00 91 VAL A O 12
ATOM 21452 N N . VAL A 1 92 ? -4.410 3.253 -11.152 1.00 0.00 92 VAL A N 12
ATOM 21453 C CA . VAL A 1 92 ? -3.498 4.254 -11.698 1.00 0.00 92 VAL A CA 12
ATOM 21454 C C . VAL A 1 92 ? -3.935 5.653 -11.278 1.00 0.00 92 VAL A C 12
ATOM 21455 O O . VAL A 1 92 ? -3.156 6.415 -10.704 1.00 0.00 92 VAL A O 12
ATOM 21468 N N . LYS A 1 93 ? -5.195 5.971 -11.544 1.00 0.00 93 LYS A N 12
ATOM 21469 C CA . LYS A 1 93 ? -5.732 7.287 -11.242 1.00 0.00 93 LYS A CA 12
ATOM 21470 C C . LYS A 1 93 ? -5.790 7.548 -9.739 1.00 0.00 93 LYS A C 12
ATOM 21471 O O . LYS A 1 93 ? -5.665 8.693 -9.302 1.00 0.00 93 LYS A O 12
ATOM 21490 N N . GLU A 1 94 ? -5.985 6.498 -8.947 1.00 0.00 94 GLU A N 12
ATOM 21491 C CA . GLU A 1 94 ? -5.988 6.635 -7.501 1.00 0.00 94 GLU A CA 12
ATOM 21492 C C . GLU A 1 94 ? -4.594 6.989 -6.994 1.00 0.00 94 GLU A C 12
ATOM 21493 O O . GLU A 1 94 ? -4.431 7.910 -6.197 1.00 0.00 94 GLU A O 12
ATOM 21505 N N . LEU A 1 95 ? -3.591 6.265 -7.478 1.00 0.00 95 LEU A N 12
ATOM 21506 C CA . LEU A 1 95 ? -2.214 6.492 -7.062 1.00 0.00 95 LEU A CA 12
ATOM 21507 C C . LEU A 1 95 ? -1.708 7.855 -7.526 1.00 0.00 95 LEU A C 12
ATOM 21508 O O . LEU A 1 95 ? -0.978 8.528 -6.799 1.00 0.00 95 LEU A O 12
ATOM 21524 N N . GLN A 1 96 ? -2.114 8.270 -8.723 1.00 0.00 96 GLN A N 12
ATOM 21525 C CA . GLN A 1 96 ? -1.706 9.567 -9.261 1.00 0.00 96 GLN A CA 12
ATOM 21526 C C . GLN A 1 96 ? -2.110 10.714 -8.338 1.00 0.00 96 GLN A C 12
ATOM 21527 O O . GLN A 1 96 ? -1.425 11.734 -8.277 1.00 0.00 96 GLN A O 12
ATOM 21541 N N . VAL A 1 97 ? -3.217 10.543 -7.621 1.00 0.00 97 VAL A N 12
ATOM 21542 C CA . VAL A 1 97 ? -3.663 11.542 -6.656 1.00 0.00 97 VAL A CA 12
ATOM 21543 C C . VAL A 1 97 ? -2.622 11.721 -5.556 1.00 0.00 97 VAL A C 12
ATOM 21544 O O . VAL A 1 97 ? -2.284 12.846 -5.172 1.00 0.00 97 VAL A O 12
ATOM 21557 N N . PHE A 1 98 ? -2.097 10.604 -5.071 1.00 0.00 98 PHE A N 12
ATOM 21558 C CA . PHE A 1 98 ? -1.101 10.620 -4.011 1.00 0.00 98 PHE A CA 12
ATOM 21559 C C . PHE A 1 98 ? 0.210 11.233 -4.498 1.00 0.00 98 PHE A C 12
ATOM 21560 O O . PHE A 1 98 ? 0.868 11.965 -3.759 1.00 0.00 98 PHE A O 12
ATOM 21577 N N . LEU A 1 99 ? 0.576 10.939 -5.744 1.00 0.00 99 LEU A N 12
ATOM 21578 C CA . LEU A 1 99 ? 1.818 11.444 -6.328 1.00 0.00 99 LEU A CA 12
ATOM 21579 C C . LEU A 1 99 ? 1.878 12.970 -6.304 1.00 0.00 99 LEU A C 12
ATOM 21580 O O . LEU A 1 99 ? 2.949 13.550 -6.127 1.00 0.00 99 LEU A O 12
ATOM 21596 N N . ARG A 1 100 ? 0.731 13.614 -6.470 1.00 0.00 100 ARG A N 12
ATOM 21597 C CA . ARG A 1 100 ? 0.676 15.066 -6.482 1.00 0.00 100 ARG A CA 12
ATOM 21598 C C . ARG A 1 100 ? 1.022 15.620 -5.112 1.00 0.00 100 ARG A C 12
ATOM 21599 O O . ARG A 1 100 ? 1.834 16.535 -4.979 1.00 0.00 100 ARG A O 12
ATOM 21620 N N . ARG A 1 101 ? 0.406 15.046 -4.096 1.00 0.00 101 ARG A N 12
ATOM 21621 C CA . ARG A 1 101 ? 0.599 15.504 -2.727 1.00 0.00 101 ARG A CA 12
ATOM 21622 C C . ARG A 1 101 ? 1.994 15.123 -2.224 1.00 0.00 101 ARG A C 12
ATOM 21623 O O . ARG A 1 101 ? 2.622 15.876 -1.478 1.00 0.00 101 ARG A O 12
ATOM 21644 N N . LEU A 1 102 ? 2.471 13.961 -2.660 1.00 0.00 102 LEU A N 12
ATOM 21645 C CA . LEU A 1 102 ? 3.801 13.482 -2.313 1.00 0.00 102 LEU A CA 12
ATOM 21646 C C . LEU A 1 102 ? 4.864 14.400 -2.918 1.00 0.00 102 LEU A C 12
ATOM 21647 O O . LEU A 1 102 ? 5.898 14.673 -2.301 1.00 0.00 102 LEU A O 12
ATOM 21663 N N . ALA A 1 103 ? 4.584 14.886 -4.122 1.00 0.00 103 ALA A N 12
ATOM 21664 C CA . ALA A 1 103 ? 5.509 15.744 -4.854 1.00 0.00 103 ALA A CA 12
ATOM 21665 C C . ALA A 1 103 ? 5.918 16.973 -4.052 1.00 0.00 103 ALA A C 12
ATOM 21666 O O . ALA A 1 103 ? 7.027 17.473 -4.218 1.00 0.00 103 ALA A O 12
ATOM 21673 N N . ARG A 1 104 ? 5.026 17.459 -3.192 1.00 0.00 104 ARG A N 12
ATOM 21674 C CA . ARG A 1 104 ? 5.303 18.657 -2.400 1.00 0.00 104 ARG A CA 12
ATOM 21675 C C . ARG A 1 104 ? 6.583 18.483 -1.586 1.00 0.00 104 ARG A C 12
ATOM 21676 O O . ARG A 1 104 ? 7.439 19.371 -1.562 1.00 0.00 104 ARG A O 12
ATOM 21697 N N . GLU A 1 105 ? 6.719 17.324 -0.947 1.00 0.00 105 GLU A N 12
ATOM 21698 C CA . GLU A 1 105 ? 7.870 17.028 -0.119 1.00 0.00 105 GLU A CA 12
ATOM 21699 C C . GLU A 1 105 ? 9.149 17.002 -0.951 1.00 0.00 105 GLU A C 12
ATOM 21700 O O . GLU A 1 105 ? 10.185 17.512 -0.537 1.00 0.00 105 GLU A O 12
ATOM 21712 N N . ASP A 1 106 ? 9.052 16.392 -2.121 1.00 0.00 106 ASP A N 12
ATOM 21713 C CA . ASP A 1 106 ? 10.194 16.236 -3.023 1.00 0.00 106 ASP A CA 12
ATOM 21714 C C . ASP A 1 106 ? 10.575 17.557 -3.667 1.00 0.00 106 ASP A C 12
ATOM 21715 O O . ASP A 1 106 ? 11.746 17.915 -3.732 1.00 0.00 106 ASP A O 12
ATOM 21724 N N . ALA A 1 107 ? 9.571 18.267 -4.147 1.00 0.00 107 ALA A N 12
ATOM 21725 C CA . ALA A 1 107 ? 9.783 19.534 -4.838 1.00 0.00 107 ALA A CA 12
ATOM 21726 C C . ALA A 1 107 ? 10.424 20.575 -3.924 1.00 0.00 107 ALA A C 12
ATOM 21727 O O . ALA A 1 107 ? 11.386 21.233 -4.306 1.00 0.00 107 ALA A O 12
ATOM 21734 N N . LEU A 1 108 ? 9.881 20.728 -2.722 1.00 0.00 108 LEU A N 12
ATOM 21735 C CA . LEU A 1 108 ? 10.393 21.706 -1.776 1.00 0.00 108 LEU A CA 12
ATOM 21736 C C . LEU A 1 108 ? 11.626 21.180 -1.045 1.00 0.00 108 LEU A C 12
ATOM 21737 O O . LEU A 1 108 ? 12.475 21.957 -0.607 1.00 0.00 108 LEU A O 12
ATOM 21753 N N . GLU A 1 109 ? 11.707 19.856 -0.919 1.00 0.00 109 GLU A N 12
ATOM 21754 C CA . GLU A 1 109 ? 12.764 19.197 -0.151 1.00 0.00 109 GLU A CA 12
ATOM 21755 C C . GLU A 1 109 ? 12.809 19.741 1.275 1.00 0.00 109 GLU A C 12
ATOM 21756 O O . GLU A 1 109 ? 13.860 20.190 1.737 1.00 0.00 109 GLU A O 12
ATOM 21768 N N . HIS A 1 110 ? 11.664 19.726 1.960 1.00 0.00 110 HIS A N 12
ATOM 21769 C CA . HIS A 1 110 ? 11.577 20.238 3.330 1.00 0.00 110 HIS A CA 12
ATOM 21770 C C . HIS A 1 110 ? 11.913 21.742 3.356 1.00 0.00 110 HIS A C 12
ATOM 21771 O O . HIS A 1 110 ? 12.249 22.307 4.395 1.00 0.00 110 HIS A O 12
ATOM 21786 N N . HIS A 1 111 ? 11.788 22.381 2.191 1.00 0.00 111 HIS A N 12
ATOM 21787 C CA . HIS A 1 111 ? 12.089 23.804 2.026 1.00 0.00 111 HIS A CA 12
ATOM 21788 C C . HIS A 1 111 ? 13.597 24.053 2.182 1.00 0.00 111 HIS A C 12
ATOM 21789 O O . HIS A 1 111 ? 14.038 25.159 2.484 1.00 0.00 111 HIS A O 12
ATOM 21804 N N . HIS A 1 112 ? 14.391 23.024 1.928 1.00 0.00 112 HIS A N 12
ATOM 21805 C CA . HIS A 1 112 ? 15.829 23.131 2.076 1.00 0.00 112 HIS A CA 12
ATOM 21806 C C . HIS A 1 112 ? 16.528 22.606 0.833 1.00 0.00 112 HIS A C 12
ATOM 21807 O O . HIS A 1 112 ? 17.064 21.496 0.816 1.00 0.00 112 HIS A O 12
ATOM 21822 N N . HIS A 1 113 ? 16.472 23.401 -0.218 1.00 0.00 113 HIS A N 12
ATOM 21823 C CA . HIS A 1 113 ? 17.198 23.106 -1.447 1.00 0.00 113 HIS A CA 12
ATOM 21824 C C . HIS A 1 113 ? 18.695 23.318 -1.243 1.00 0.00 113 HIS A C 12
ATOM 21825 O O . HIS A 1 113 ? 19.111 23.991 -0.298 1.00 0.00 113 HIS A O 12
ATOM 21840 N N . HIS A 1 114 ? 19.499 22.751 -2.124 1.00 0.00 114 HIS A N 12
ATOM 21841 C CA . HIS A 1 114 ? 20.945 22.888 -2.017 1.00 0.00 114 HIS A CA 12
ATOM 21842 C C . HIS A 1 114 ? 21.523 23.525 -3.276 1.00 0.00 114 HIS A C 12
ATOM 21843 O O . HIS A 1 114 ? 21.810 22.839 -4.255 1.00 0.00 114 HIS A O 12
ATOM 21858 N N . HIS A 1 115 ? 21.665 24.840 -3.252 1.00 0.00 115 HIS A N 12
ATOM 21859 C CA . HIS A 1 115 ? 22.269 25.568 -4.360 1.00 0.00 115 HIS A CA 12
ATOM 21860 C C . HIS A 1 115 ? 23.162 26.678 -3.826 1.00 0.00 115 HIS A C 12
ATOM 21861 O O . HIS A 1 115 ? 24.355 26.414 -3.576 1.00 0.00 115 HIS A O 12
ATOM 21877 N N . MET A 1 1 ? -10.091 -8.834 23.269 1.00 0.00 1 MET A N 13
ATOM 21878 C CA . MET A 1 1 ? -9.515 -8.761 21.906 1.00 0.00 1 MET A CA 13
ATOM 21879 C C . MET A 1 1 ? -9.666 -7.349 21.362 1.00 0.00 1 MET A C 13
ATOM 21880 O O . MET A 1 1 ? -10.613 -6.647 21.716 1.00 0.00 1 MET A O 13
ATOM 21896 N N . GLN A 1 2 ? -8.741 -6.929 20.513 1.00 0.00 2 GLN A N 13
ATOM 21897 C CA . GLN A 1 2 ? -8.806 -5.601 19.923 1.00 0.00 2 GLN A CA 13
ATOM 21898 C C . GLN A 1 2 ? -8.464 -5.664 18.449 1.00 0.00 2 GLN A C 13
ATOM 21899 O O . GLN A 1 2 ? -7.620 -6.457 18.035 1.00 0.00 2 GLN A O 13
ATOM 21913 N N . ALA A 1 3 ? -9.131 -4.815 17.679 1.00 0.00 3 ALA A N 13
ATOM 21914 C CA . ALA A 1 3 ? -8.973 -4.758 16.228 1.00 0.00 3 ALA A CA 13
ATOM 21915 C C . ALA A 1 3 ? -9.436 -6.043 15.549 1.00 0.00 3 ALA A C 13
ATOM 21916 O O . ALA A 1 3 ? -9.489 -7.118 16.146 1.00 0.00 3 ALA A O 13
ATOM 21923 N N . ILE A 1 4 ? -9.781 -5.912 14.287 1.00 0.00 4 ILE A N 13
ATOM 21924 C CA . ILE A 1 4 ? -10.166 -7.050 13.472 1.00 0.00 4 ILE A CA 13
ATOM 21925 C C . ILE A 1 4 ? -8.938 -7.912 13.171 1.00 0.00 4 ILE A C 13
ATOM 21926 O O . ILE A 1 4 ? -9.048 -9.095 12.843 1.00 0.00 4 ILE A O 13
ATOM 21942 N N . THR A 1 5 ? -7.766 -7.311 13.350 1.00 0.00 5 THR A N 13
ATOM 21943 C CA . THR A 1 5 ? -6.492 -7.959 13.075 1.00 0.00 5 THR A CA 13
ATOM 21944 C C . THR A 1 5 ? -6.343 -9.273 13.849 1.00 0.00 5 THR A C 13
ATOM 21945 O O . THR A 1 5 ? -5.972 -10.303 13.278 1.00 0.00 5 THR A O 13
ATOM 21956 N N . GLU A 1 6 ? -6.654 -9.239 15.141 1.00 0.00 6 GLU A N 13
ATOM 21957 C CA . GLU A 1 6 ? -6.449 -10.397 16.002 1.00 0.00 6 GLU A CA 13
ATOM 21958 C C . GLU A 1 6 ? -7.388 -11.542 15.641 1.00 0.00 6 GLU A C 13
ATOM 21959 O O . GLU A 1 6 ? -6.977 -12.702 15.602 1.00 0.00 6 GLU A O 13
ATOM 21971 N N . ARG A 1 7 ? -8.645 -11.219 15.361 1.00 0.00 7 ARG A N 13
ATOM 21972 C CA . ARG A 1 7 ? -9.633 -12.252 15.092 1.00 0.00 7 ARG A CA 13
ATOM 21973 C C . ARG A 1 7 ? -9.406 -12.896 13.727 1.00 0.00 7 ARG A C 13
ATOM 21974 O O . ARG A 1 7 ? -9.692 -14.074 13.546 1.00 0.00 7 ARG A O 13
ATOM 21995 N N . LEU A 1 8 ? -8.885 -12.129 12.773 1.00 0.00 8 LEU A N 13
ATOM 21996 C CA . LEU A 1 8 ? -8.591 -12.665 11.448 1.00 0.00 8 LEU A CA 13
ATOM 21997 C C . LEU A 1 8 ? -7.518 -13.748 11.519 1.00 0.00 8 LEU A C 13
ATOM 21998 O O . LEU A 1 8 ? -7.706 -14.844 10.999 1.00 0.00 8 LEU A O 13
ATOM 22014 N N . GLU A 1 9 ? -6.404 -13.442 12.180 1.00 0.00 9 GLU A N 13
ATOM 22015 C CA . GLU A 1 9 ? -5.314 -14.406 12.345 1.00 0.00 9 GLU A CA 13
ATOM 22016 C C . GLU A 1 9 ? -5.786 -15.657 13.081 1.00 0.00 9 GLU A C 13
ATOM 22017 O O . GLU A 1 9 ? -5.302 -16.761 12.826 1.00 0.00 9 GLU A O 13
ATOM 22029 N N . ALA A 1 10 ? -6.733 -15.482 13.996 1.00 0.00 10 ALA A N 13
ATOM 22030 C CA . ALA A 1 10 ? -7.281 -16.596 14.758 1.00 0.00 10 ALA A CA 13
ATOM 22031 C C . ALA A 1 10 ? -8.108 -17.521 13.869 1.00 0.00 10 ALA A C 13
ATOM 22032 O O . ALA A 1 10 ? -8.177 -18.727 14.111 1.00 0.00 10 ALA A O 13
ATOM 22039 N N . MET A 1 11 ? -8.718 -16.948 12.833 1.00 0.00 11 MET A N 13
ATOM 22040 C CA . MET A 1 11 ? -9.606 -17.691 11.944 1.00 0.00 11 MET A CA 13
ATOM 22041 C C . MET A 1 11 ? -8.867 -18.796 11.197 1.00 0.00 11 MET A C 13
ATOM 22042 O O . MET A 1 11 ? -9.461 -19.811 10.834 1.00 0.00 11 MET A O 13
ATOM 22056 N N . LEU A 1 12 ? -7.569 -18.605 10.982 1.00 0.00 12 LEU A N 13
ATOM 22057 C CA . LEU A 1 12 ? -6.755 -19.603 10.293 1.00 0.00 12 LEU A CA 13
ATOM 22058 C C . LEU A 1 12 ? -6.694 -20.900 11.092 1.00 0.00 12 LEU A C 13
ATOM 22059 O O . LEU A 1 12 ? -6.612 -21.990 10.521 1.00 0.00 12 LEU A O 13
ATOM 22075 N N . ALA A 1 13 ? -6.772 -20.777 12.414 1.00 0.00 13 ALA A N 13
ATOM 22076 C CA . ALA A 1 13 ? -6.664 -21.924 13.307 1.00 0.00 13 ALA A CA 13
ATOM 22077 C C . ALA A 1 13 ? -7.875 -22.844 13.186 1.00 0.00 13 ALA A C 13
ATOM 22078 O O . ALA A 1 13 ? -7.831 -24.000 13.610 1.00 0.00 13 ALA A O 13
ATOM 22085 N N . GLN A 1 14 ? -8.953 -22.333 12.597 1.00 0.00 14 GLN A N 13
ATOM 22086 C CA . GLN A 1 14 ? -10.155 -23.126 12.387 1.00 0.00 14 GLN A CA 13
ATOM 22087 C C . GLN A 1 14 ? -9.995 -24.065 11.188 1.00 0.00 14 GLN A C 13
ATOM 22088 O O . GLN A 1 14 ? -10.938 -24.754 10.798 1.00 0.00 14 GLN A O 13
ATOM 22102 N N . GLY A 1 15 ? -8.802 -24.076 10.601 1.00 0.00 15 GLY A N 13
ATOM 22103 C CA . GLY A 1 15 ? -8.498 -25.035 9.555 1.00 0.00 15 GLY A CA 13
ATOM 22104 C C . GLY A 1 15 ? -8.564 -24.444 8.163 1.00 0.00 15 GLY A C 13
ATOM 22105 O O . GLY A 1 15 ? -8.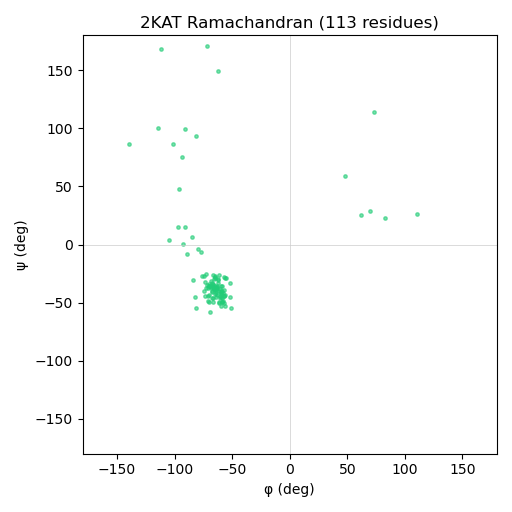947 -25.127 7.210 1.00 0.00 15 GLY A O 13
ATOM 22109 N N . THR A 1 16 ? -8.206 -23.176 8.032 1.00 0.00 16 THR A N 13
ATOM 22110 C CA . THR A 1 16 ? -8.188 -22.530 6.725 1.00 0.00 16 THR A CA 13
ATOM 22111 C C . THR A 1 16 ? -7.202 -21.366 6.699 1.00 0.00 16 THR A C 13
ATOM 22112 O O . THR A 1 16 ? -7.517 -20.259 7.135 1.00 0.00 16 THR A O 13
ATOM 22123 N N . ASP A 1 17 ? -6.000 -21.625 6.209 1.00 0.00 17 ASP A N 13
ATOM 22124 C CA . ASP A 1 17 ? -5.029 -20.571 6.002 1.00 0.00 17 ASP A CA 13
ATOM 22125 C C . ASP A 1 17 ? -5.137 -20.061 4.571 1.00 0.00 17 ASP A C 13
ATOM 22126 O O . ASP A 1 17 ? -4.604 -20.651 3.631 1.00 0.00 17 ASP A O 13
ATOM 22135 N N . ASN A 1 18 ? -5.885 -18.981 4.407 1.00 0.00 18 ASN A N 13
ATOM 22136 C CA . ASN A 1 18 ? -6.137 -18.425 3.088 1.00 0.00 18 ASN A CA 13
ATOM 22137 C C . ASN A 1 18 ? -5.379 -17.128 2.925 1.00 0.00 18 ASN A C 13
ATOM 22138 O O . ASN A 1 18 ? -5.195 -16.369 3.880 1.00 0.00 18 ASN A O 13
ATOM 22149 N N . MET A 1 19 ? -4.973 -16.870 1.709 1.00 0.00 19 MET A N 13
ATOM 22150 C CA . MET A 1 19 ? -4.104 -15.741 1.422 1.00 0.00 19 MET A CA 13
ATOM 22151 C C . MET A 1 19 ? -4.921 -14.458 1.338 1.00 0.00 19 MET A C 13
ATOM 22152 O O . MET A 1 19 ? -4.454 -13.391 1.729 1.00 0.00 19 MET A O 13
ATOM 22166 N N . LEU A 1 20 ? -6.162 -14.580 0.874 1.00 0.00 20 LEU A N 13
ATOM 22167 C CA . LEU A 1 20 ? -7.053 -13.434 0.750 1.00 0.00 20 LEU A CA 13
ATOM 22168 C C . LEU A 1 20 ? -7.395 -12.882 2.127 1.00 0.00 20 LEU A C 13
ATOM 22169 O O . LEU A 1 20 ? -7.570 -11.674 2.304 1.00 0.00 20 LEU A O 13
ATOM 22185 N N . LEU A 1 21 ? -7.467 -13.778 3.103 1.00 0.00 21 LEU A N 13
ATOM 22186 C CA . LEU A 1 21 ? -7.736 -13.390 4.477 1.00 0.00 21 LEU A CA 13
ATOM 22187 C C . LEU A 1 21 ? -6.588 -12.528 4.992 1.00 0.00 21 LEU A C 13
ATOM 22188 O O . LEU A 1 21 ? -6.804 -11.469 5.583 1.00 0.00 21 LEU A O 13
ATOM 22204 N N . ARG A 1 22 ? -5.362 -12.969 4.732 1.00 0.00 22 ARG A N 13
ATOM 22205 C CA . ARG A 1 22 ? -4.189 -12.235 5.175 1.00 0.00 22 ARG A CA 13
ATOM 22206 C C . ARG A 1 22 ? -3.935 -11.004 4.306 1.00 0.00 22 ARG A C 13
ATOM 22207 O O . ARG A 1 22 ? -3.200 -10.101 4.713 1.00 0.00 22 ARG A O 13
ATOM 22228 N N . PHE A 1 23 ? -4.540 -10.958 3.123 1.00 0.00 23 PHE A N 13
ATOM 22229 C CA . PHE A 1 23 ? -4.548 -9.735 2.327 1.00 0.00 23 PHE A CA 13
ATOM 22230 C C . PHE A 1 23 ? -5.344 -8.657 3.053 1.00 0.00 23 PHE A C 13
ATOM 22231 O O . PHE A 1 23 ? -4.932 -7.497 3.111 1.00 0.00 23 PHE A O 13
ATOM 22248 N N . THR A 1 24 ? -6.474 -9.059 3.628 1.00 0.00 24 THR A N 13
ATOM 22249 C CA . THR A 1 24 ? -7.294 -8.154 4.418 1.00 0.00 24 THR A CA 13
ATOM 22250 C C . THR A 1 24 ? -6.505 -7.664 5.631 1.00 0.00 24 THR A C 13
ATOM 22251 O O . THR A 1 24 ? -6.578 -6.491 6.001 1.00 0.00 24 THR A O 13
ATOM 22262 N N . LEU A 1 25 ? -5.730 -8.568 6.224 1.00 0.00 25 LEU A N 13
ATOM 22263 C CA . LEU A 1 25 ? -4.870 -8.233 7.353 1.00 0.00 25 LEU A CA 13
ATOM 22264 C C . LEU A 1 25 ? -3.858 -7.154 6.985 1.00 0.00 25 LEU A C 13
ATOM 22265 O O . LEU A 1 25 ? -3.681 -6.196 7.730 1.00 0.00 25 LEU A O 13
ATOM 22281 N N . GLY A 1 26 ? -3.209 -7.309 5.833 1.00 0.00 26 GLY A N 13
ATOM 22282 C CA . GLY A 1 26 ? -2.231 -6.329 5.392 1.00 0.00 26 GLY A CA 13
ATOM 22283 C C . GLY A 1 26 ? -2.840 -4.952 5.249 1.00 0.00 26 GLY A C 13
ATOM 22284 O O . GLY A 1 26 ? -2.254 -3.953 5.665 1.00 0.00 26 GLY A O 13
ATOM 22288 N N . LYS A 1 27 ? -4.034 -4.916 4.676 1.00 0.00 27 LYS A N 13
ATOM 22289 C CA . LYS A 1 27 ? -4.787 -3.680 4.521 1.00 0.00 27 LYS A CA 13
ATOM 22290 C C . LYS A 1 27 ? -5.140 -3.090 5.889 1.00 0.00 27 LYS A C 13
ATOM 22291 O O . LYS A 1 27 ? -5.056 -1.880 6.096 1.00 0.00 27 LYS A O 13
ATOM 22310 N N . THR A 1 28 ? -5.509 -3.960 6.822 1.00 0.00 28 THR A N 13
ATOM 22311 C CA . THR A 1 28 ? -5.890 -3.540 8.165 1.00 0.00 28 THR A CA 13
ATOM 22312 C C . THR A 1 28 ? -4.679 -3.019 8.952 1.00 0.00 28 THR A C 13
ATOM 22313 O O . THR A 1 28 ? -4.797 -2.071 9.735 1.00 0.00 28 THR A O 13
ATOM 22324 N N . TYR A 1 29 ? -3.514 -3.629 8.729 1.00 0.00 29 TYR A N 13
ATOM 22325 C CA . TYR A 1 29 ? -2.281 -3.197 9.384 1.00 0.00 29 TYR A CA 13
ATOM 22326 C C . TYR A 1 29 ? -2.000 -1.730 9.097 1.00 0.00 29 TYR A C 13
ATOM 22327 O O . TYR A 1 29 ? -1.695 -0.953 10.004 1.00 0.00 29 TYR A O 13
ATOM 22345 N N . ALA A 1 30 ? -2.124 -1.352 7.834 1.00 0.00 30 ALA A N 13
ATOM 22346 C CA . ALA A 1 30 ? -1.798 0.000 7.407 1.00 0.00 30 ALA A CA 13
ATOM 22347 C C . ALA A 1 30 ? -2.769 1.023 7.987 1.00 0.00 30 ALA A C 13
ATOM 22348 O O . ALA A 1 30 ? -2.385 2.150 8.298 1.00 0.00 30 ALA A O 13
ATOM 22355 N N . GLU A 1 31 ? -4.023 0.624 8.148 1.00 0.00 31 GLU A N 13
ATOM 22356 C CA . GLU A 1 31 ? -5.044 1.525 8.674 1.00 0.00 31 GLU A CA 13
ATOM 22357 C C . GLU A 1 31 ? -4.797 1.831 10.145 1.00 0.00 31 GLU A C 13
ATOM 22358 O O . GLU A 1 31 ? -5.064 2.935 10.616 1.00 0.00 31 GLU A O 13
ATOM 22370 N N . HIS A 1 32 ? -4.264 0.854 10.861 1.00 0.00 32 HIS A N 13
ATOM 22371 C CA . HIS A 1 32 ? -4.012 1.005 12.284 1.00 0.00 32 HIS A CA 13
ATOM 22372 C C . HIS A 1 32 ? -2.587 1.488 12.526 1.00 0.00 32 HIS A C 13
ATOM 22373 O O . HIS A 1 32 ? -2.098 1.468 13.655 1.00 0.00 32 HIS A O 13
ATOM 22388 N N . GLU A 1 33 ? -1.938 1.927 11.447 1.00 0.00 33 GLU A N 13
ATOM 22389 C CA . GLU A 1 33 ? -0.591 2.493 11.506 1.00 0.00 33 GLU A CA 13
ATOM 22390 C C . GLU A 1 33 ? 0.424 1.447 11.981 1.00 0.00 33 GLU A C 13
ATOM 22391 O O . GLU A 1 33 ? 1.460 1.777 12.554 1.00 0.00 33 GLU A O 13
ATOM 22403 N N . GLN A 1 34 ? 0.141 0.185 11.697 1.00 0.00 34 GLN A N 13
ATOM 22404 C CA . GLN A 1 34 ? 1.027 -0.904 12.081 1.00 0.00 34 GLN A CA 13
ATOM 22405 C C . GLN A 1 34 ? 1.902 -1.282 10.885 1.00 0.00 34 GLN A C 13
ATOM 22406 O O . GLN A 1 34 ? 2.110 -2.458 10.579 1.00 0.00 34 GLN A O 13
ATOM 22420 N N . PHE A 1 35 ? 2.429 -0.249 10.232 1.00 0.00 35 PHE A N 13
ATOM 22421 C CA . PHE A 1 35 ? 3.185 -0.391 8.989 1.00 0.00 35 PHE A CA 13
ATOM 22422 C C . PHE A 1 35 ? 4.426 -1.260 9.166 1.00 0.00 35 PHE A C 13
ATOM 22423 O O . PHE A 1 35 ? 4.835 -1.958 8.240 1.00 0.00 35 PHE A O 13
ATOM 22440 N N . ASP A 1 36 ? 5.021 -1.217 10.352 1.00 0.00 36 ASP A N 13
ATOM 22441 C CA . ASP A 1 36 ? 6.244 -1.974 10.616 1.00 0.00 36 ASP A CA 13
ATOM 22442 C C . ASP A 1 36 ? 5.990 -3.464 10.446 1.00 0.00 36 ASP A C 13
ATOM 22443 O O . ASP A 1 36 ? 6.771 -4.180 9.816 1.00 0.00 36 ASP A O 13
ATOM 22452 N N . ALA A 1 37 ? 4.875 -3.912 11.004 1.00 0.00 37 ALA A N 13
ATOM 22453 C CA . ALA A 1 37 ? 4.464 -5.307 10.916 1.00 0.00 37 ALA A CA 13
ATOM 22454 C C . ALA A 1 37 ? 3.935 -5.623 9.523 1.00 0.00 37 ALA A C 13
ATOM 22455 O O . ALA A 1 37 ? 4.008 -6.758 9.053 1.00 0.00 37 ALA A O 13
ATOM 22462 N N . ALA A 1 38 ? 3.393 -4.605 8.875 1.00 0.00 38 ALA A N 13
ATOM 22463 C CA . ALA A 1 38 ? 2.808 -4.749 7.551 1.00 0.00 38 ALA A CA 13
ATOM 22464 C C . ALA A 1 38 ? 3.866 -5.040 6.490 1.00 0.00 38 ALA A C 13
ATOM 22465 O O . ALA A 1 38 ? 3.619 -5.814 5.569 1.00 0.00 38 ALA A O 13
ATOM 22472 N N . LEU A 1 39 ? 5.037 -4.421 6.627 1.00 0.00 39 LEU A N 13
ATOM 22473 C CA . LEU A 1 39 ? 6.092 -4.502 5.607 1.00 0.00 39 LEU A CA 13
ATOM 22474 C C . LEU A 1 39 ? 6.397 -5.944 5.158 1.00 0.00 39 LEU A C 13
ATOM 22475 O O . LEU A 1 39 ? 6.336 -6.233 3.962 1.00 0.00 39 LEU A O 13
ATOM 22491 N N . PRO A 1 40 ? 6.712 -6.879 6.083 1.00 0.00 40 PRO A N 13
ATOM 22492 C CA . PRO A 1 40 ? 6.983 -8.269 5.704 1.00 0.00 40 PRO A CA 13
ATOM 22493 C C . PRO A 1 40 ? 5.710 -8.990 5.272 1.00 0.00 40 PRO A C 13
ATOM 22494 O O . PRO A 1 40 ? 5.732 -9.849 4.389 1.00 0.00 40 PRO A O 13
ATOM 22505 N N . HIS A 1 41 ? 4.600 -8.599 5.883 1.00 0.00 41 HIS A N 13
ATOM 22506 C CA . HIS A 1 41 ? 3.310 -9.217 5.623 1.00 0.00 41 HIS A CA 13
ATOM 22507 C C . HIS A 1 41 ? 2.853 -8.924 4.193 1.00 0.00 41 HIS A C 13
ATOM 22508 O O . HIS A 1 41 ? 2.251 -9.776 3.535 1.00 0.00 41 HIS A O 13
ATOM 22523 N N . LEU A 1 42 ? 3.143 -7.715 3.721 1.00 0.00 42 LEU A N 13
ATOM 22524 C CA . LEU A 1 42 ? 2.804 -7.309 2.360 1.00 0.00 42 LEU A CA 13
ATOM 22525 C C . LEU A 1 42 ? 3.684 -8.016 1.336 1.00 0.00 42 LEU A C 13
ATOM 22526 O O . LEU A 1 42 ? 3.190 -8.486 0.310 1.00 0.00 42 LEU A O 13
ATOM 22542 N N . ARG A 1 43 ? 4.984 -8.103 1.619 1.00 0.00 43 ARG A N 13
ATOM 22543 C CA . ARG A 1 43 ? 5.918 -8.762 0.720 1.00 0.00 43 ARG A CA 13
ATOM 22544 C C . ARG A 1 43 ? 5.547 -10.230 0.539 1.00 0.00 43 ARG A C 13
ATOM 22545 O O . ARG A 1 43 ? 5.650 -10.775 -0.563 1.00 0.00 43 ARG A O 13
ATOM 22566 N N . ALA A 1 44 ? 5.103 -10.856 1.624 1.00 0.00 44 ALA A N 13
ATOM 22567 C CA . ALA A 1 44 ? 4.673 -12.247 1.585 1.00 0.00 44 ALA A CA 13
ATOM 22568 C C . ALA A 1 44 ? 3.390 -12.399 0.769 1.00 0.00 44 ALA A C 13
ATOM 22569 O O . ALA A 1 44 ? 3.215 -13.381 0.054 1.00 0.00 44 ALA A O 13
ATOM 22576 N N . ALA A 1 45 ? 2.506 -11.410 0.873 1.00 0.00 45 ALA A N 13
ATOM 22577 C CA . ALA A 1 45 ? 1.236 -11.436 0.156 1.00 0.00 45 ALA A CA 13
ATOM 22578 C C . ALA A 1 45 ? 1.464 -11.345 -1.351 1.00 0.00 45 ALA A C 13
ATOM 22579 O O . ALA A 1 45 ? 0.878 -12.101 -2.126 1.00 0.00 45 ALA A O 13
ATOM 22586 N N . LEU A 1 46 ? 2.341 -10.429 -1.749 1.00 0.00 46 LEU A N 13
ATOM 22587 C CA . LEU A 1 46 ? 2.677 -10.231 -3.158 1.00 0.00 46 LEU A CA 13
ATOM 22588 C C . LEU A 1 46 ? 3.362 -11.466 -3.739 1.00 0.00 46 LEU A C 13
ATOM 22589 O O . LEU A 1 46 ? 3.320 -11.702 -4.945 1.00 0.00 46 LEU A O 13
ATOM 22605 N N . ASP A 1 47 ? 4.003 -12.238 -2.877 1.00 0.00 47 ASP A N 13
ATOM 22606 C CA . ASP A 1 47 ? 4.678 -13.460 -3.296 1.00 0.00 47 ASP A CA 13
ATOM 22607 C C . ASP A 1 47 ? 3.665 -14.489 -3.783 1.00 0.00 47 ASP A C 13
ATOM 22608 O O . ASP A 1 47 ? 3.902 -15.205 -4.760 1.00 0.00 47 ASP A O 13
ATOM 22617 N N . PHE A 1 48 ? 2.530 -14.550 -3.097 1.00 0.00 48 PHE A N 13
ATOM 22618 C CA . PHE A 1 48 ? 1.472 -15.493 -3.445 1.00 0.00 48 PHE A CA 13
ATOM 22619 C C . PHE A 1 48 ? 0.623 -14.983 -4.604 1.00 0.00 48 PHE A C 13
ATOM 22620 O O . PHE A 1 48 ? 0.291 -15.739 -5.520 1.00 0.00 48 PHE A O 13
ATOM 22637 N N . ASP A 1 49 ? 0.266 -13.707 -4.573 1.00 0.00 49 ASP A N 13
ATOM 22638 C CA . ASP A 1 49 ? -0.554 -13.131 -5.632 1.00 0.00 49 ASP A CA 13
ATOM 22639 C C . ASP A 1 49 ? -0.167 -11.682 -5.891 1.00 0.00 49 ASP A C 13
ATOM 22640 O O . ASP A 1 49 ? -0.721 -10.761 -5.290 1.00 0.00 49 ASP A O 13
ATOM 22649 N N . PRO A 1 50 ? 0.824 -11.460 -6.765 1.00 0.00 50 PRO A N 13
ATOM 22650 C CA . PRO A 1 50 ? 1.296 -10.113 -7.099 1.00 0.00 50 PRO A CA 13
ATOM 22651 C C . PRO A 1 50 ? 0.298 -9.351 -7.966 1.00 0.00 50 PRO A C 13
ATOM 22652 O O . PRO A 1 50 ? 0.485 -8.171 -8.256 1.00 0.00 50 PRO A O 13
ATOM 22663 N N . THR A 1 51 ? -0.767 -10.031 -8.366 1.00 0.00 51 THR A N 13
ATOM 22664 C CA . THR A 1 51 ? -1.766 -9.444 -9.241 1.00 0.00 51 THR A CA 13
ATOM 22665 C C . THR A 1 51 ? -2.918 -8.823 -8.456 1.00 0.00 51 THR A C 13
ATOM 22666 O O . THR A 1 51 ? -3.951 -8.477 -9.028 1.00 0.00 51 THR A O 13
ATOM 22677 N N . TYR A 1 52 ? -2.751 -8.684 -7.148 1.00 0.00 52 TYR A N 13
ATOM 22678 C CA . TYR A 1 52 ? -3.758 -8.018 -6.336 1.00 0.00 52 TYR A CA 13
ATOM 22679 C C . TYR A 1 52 ? -3.582 -6.502 -6.434 1.00 0.00 52 TYR A C 13
ATOM 22680 O O . TYR A 1 52 ? -2.776 -5.911 -5.716 1.00 0.00 52 TYR A O 13
ATOM 22698 N N . SER A 1 53 ? -4.332 -5.903 -7.349 1.00 0.00 53 SER A N 13
ATOM 22699 C CA . SER A 1 53 ? -4.236 -4.479 -7.663 1.00 0.00 53 SER A CA 13
ATOM 22700 C C . SER A 1 53 ? -4.338 -3.590 -6.418 1.00 0.00 53 SER A C 13
ATOM 22701 O O . SER A 1 53 ? -3.606 -2.608 -6.290 1.00 0.00 53 SER A O 13
ATOM 22709 N N . VAL A 1 54 ? -5.239 -3.935 -5.503 1.00 0.00 54 VAL A N 13
ATOM 22710 C CA . VAL A 1 54 ? -5.433 -3.150 -4.283 1.00 0.00 54 VAL A CA 13
ATOM 22711 C C . VAL A 1 54 ? -4.156 -3.116 -3.443 1.00 0.00 54 VAL A C 13
ATOM 22712 O O . VAL A 1 54 ? -3.820 -2.093 -2.841 1.00 0.00 54 VAL A O 13
ATOM 22725 N N . ALA A 1 55 ? -3.430 -4.228 -3.438 1.00 0.00 55 ALA A N 13
ATOM 22726 C CA . ALA A 1 55 ? -2.214 -4.344 -2.645 1.00 0.00 55 ALA A CA 13
ATOM 22727 C C . ALA A 1 55 ? -1.135 -3.382 -3.136 1.00 0.00 55 ALA A C 13
ATOM 22728 O O . ALA A 1 55 ? -0.311 -2.919 -2.353 1.00 0.00 55 ALA A O 13
ATOM 22735 N N . TRP A 1 56 ? -1.155 -3.072 -4.432 1.00 0.00 56 TRP A N 13
ATOM 22736 C CA . TRP A 1 56 ? -0.174 -2.156 -5.016 1.00 0.00 56 TRP A CA 13
ATOM 22737 C C . TRP A 1 56 ? -0.325 -0.765 -4.404 1.00 0.00 56 TRP A C 13
ATOM 22738 O O . TRP A 1 56 ? 0.653 -0.125 -4.013 1.00 0.00 56 TRP A O 13
ATOM 22759 N N . LYS A 1 57 ? -1.570 -0.322 -4.315 1.00 0.00 57 LYS A N 13
ATOM 22760 C CA . LYS A 1 57 ? -1.899 1.003 -3.809 1.00 0.00 57 LYS A CA 13
ATOM 22761 C C . LYS A 1 57 ? -1.525 1.133 -2.330 1.00 0.00 57 LYS A C 13
ATOM 22762 O O . LYS A 1 57 ? -1.023 2.173 -1.893 1.00 0.00 57 LYS A O 13
ATOM 22781 N N . TRP A 1 58 ? -1.755 0.071 -1.565 1.00 0.00 58 TRP A N 13
ATOM 22782 C CA . TRP A 1 58 ? -1.424 0.069 -0.142 1.00 0.00 58 TRP A CA 13
ATOM 22783 C C . TRP A 1 58 ? 0.074 -0.087 0.097 1.00 0.00 58 TRP A C 13
ATOM 22784 O O . TRP A 1 58 ? 0.596 0.415 1.092 1.00 0.00 58 TRP A O 13
ATOM 22805 N N . LEU A 1 59 ? 0.762 -0.773 -0.812 1.00 0.00 59 LEU A N 13
ATOM 22806 C CA . LEU A 1 59 ? 2.196 -1.029 -0.668 1.00 0.00 59 LEU A CA 13
ATOM 22807 C C . LEU A 1 59 ? 2.955 0.287 -0.519 1.00 0.00 59 LEU A C 13
ATOM 22808 O O . LEU A 1 59 ? 3.770 0.447 0.393 1.00 0.00 59 LEU A O 13
ATOM 22824 N N . GLY A 1 60 ? 2.657 1.236 -1.397 1.00 0.00 60 GLY A N 13
ATOM 22825 C CA . GLY A 1 60 ? 3.288 2.538 -1.323 1.00 0.00 60 GLY A CA 13
ATOM 22826 C C . GLY A 1 60 ? 2.955 3.260 -0.030 1.00 0.00 60 GLY A C 13
ATOM 22827 O O . GLY A 1 60 ? 3.814 3.902 0.574 1.00 0.00 60 GLY A O 13
ATOM 22831 N N . LYS A 1 61 ? 1.708 3.132 0.411 1.00 0.00 61 LYS A N 13
ATOM 22832 C CA . LYS A 1 61 ? 1.265 3.778 1.641 1.00 0.00 61 LYS A CA 13
ATOM 22833 C C . LYS A 1 61 ? 1.960 3.172 2.856 1.00 0.00 61 LYS A C 13
ATOM 22834 O O . LYS A 1 61 ? 2.241 3.867 3.834 1.00 0.00 61 LYS A O 13
ATOM 22853 N N . THR A 1 62 ? 2.238 1.879 2.783 1.00 0.00 62 THR A N 13
ATOM 22854 C CA . THR A 1 62 ? 2.884 1.173 3.876 1.00 0.00 62 THR A CA 13
ATOM 22855 C C . THR A 1 62 ? 4.293 1.719 4.108 1.00 0.00 62 THR A C 13
ATOM 22856 O O . THR A 1 62 ? 4.704 1.950 5.247 1.00 0.00 62 THR A O 13
ATOM 22867 N N . LEU A 1 63 ? 5.018 1.949 3.020 1.00 0.00 63 LEU A N 13
ATOM 22868 C CA . LEU A 1 63 ? 6.354 2.524 3.104 1.00 0.00 63 LEU A CA 13
ATOM 22869 C C . LEU A 1 63 ? 6.283 3.983 3.551 1.00 0.00 63 LEU A C 13
ATOM 22870 O O . LEU A 1 63 ? 7.105 4.444 4.346 1.00 0.00 63 LEU A O 13
ATOM 22886 N N . GLN A 1 64 ? 5.279 4.694 3.050 1.00 0.00 64 GLN A N 13
ATOM 22887 C CA . GLN A 1 64 ? 5.080 6.097 3.390 1.00 0.00 64 GLN A CA 13
ATOM 22888 C C . GLN A 1 64 ? 4.871 6.276 4.891 1.00 0.00 64 GLN A C 13
ATOM 22889 O O . GLN A 1 64 ? 5.527 7.105 5.526 1.00 0.00 64 GLN A O 13
ATOM 22903 N N . GLY A 1 65 ? 3.969 5.484 5.450 1.00 0.00 65 GLY A N 13
ATOM 22904 C CA . GLY A 1 65 ? 3.629 5.613 6.853 1.00 0.00 65 GLY A CA 13
ATOM 22905 C C . GLY A 1 65 ? 4.727 5.118 7.776 1.00 0.00 65 GLY A C 13
ATOM 22906 O O . GLY A 1 65 ? 4.752 5.466 8.956 1.00 0.00 65 GLY A O 13
ATOM 22910 N N . GLN A 1 66 ? 5.634 4.309 7.243 1.00 0.00 66 GLN A N 13
ATOM 22911 C CA . GLN A 1 66 ? 6.715 3.754 8.043 1.00 0.00 66 GLN A CA 13
ATOM 22912 C C . GLN A 1 66 ? 7.746 4.839 8.360 1.00 0.00 66 GLN A C 13
ATOM 22913 O O . GLN A 1 66 ? 8.385 4.813 9.414 1.00 0.00 66 GLN A O 13
ATOM 22927 N N . GLY A 1 67 ? 7.896 5.805 7.456 1.00 0.00 67 GLY A N 13
ATOM 22928 C CA . GLY A 1 67 ? 8.763 6.935 7.735 1.00 0.00 67 GLY A CA 13
ATOM 22929 C C . GLY A 1 67 ? 9.636 7.351 6.564 1.00 0.00 67 GLY A C 13
ATOM 22930 O O . GLY A 1 67 ? 10.271 8.409 6.609 1.00 0.00 67 GLY A O 13
ATOM 22934 N N . ASP A 1 68 ? 9.682 6.541 5.513 1.00 0.00 68 ASP A N 13
ATOM 22935 C CA . ASP A 1 68 ? 10.522 6.859 4.367 1.00 0.00 68 ASP A CA 13
ATOM 22936 C C . ASP A 1 68 ? 9.695 7.164 3.134 1.00 0.00 68 ASP A C 13
ATOM 22937 O O . ASP A 1 68 ? 9.099 6.280 2.517 1.00 0.00 68 ASP A O 13
ATOM 22946 N N . ARG A 1 69 ? 9.655 8.439 2.804 1.00 0.00 69 ARG A N 13
ATOM 22947 C CA . ARG A 1 69 ? 8.941 8.925 1.629 1.00 0.00 69 ARG A CA 13
ATOM 22948 C C . ARG A 1 69 ? 9.564 8.409 0.330 1.00 0.00 69 ARG A C 13
ATOM 22949 O O . ARG A 1 69 ? 8.870 8.257 -0.674 1.00 0.00 69 ARG A O 13
ATOM 22970 N N . ALA A 1 70 ? 10.870 8.135 0.362 1.00 0.00 70 ALA A N 13
ATOM 22971 C CA . ALA A 1 70 ? 11.612 7.764 -0.845 1.00 0.00 70 ALA A CA 13
ATOM 22972 C C . ALA A 1 70 ? 11.157 6.412 -1.379 1.00 0.00 70 ALA A C 13
ATOM 22973 O O . ALA A 1 70 ? 10.857 6.274 -2.568 1.00 0.00 70 ALA A O 13
ATOM 22980 N N . GLY A 1 71 ? 11.106 5.418 -0.500 1.00 0.00 71 GLY A N 13
ATOM 22981 C CA . GLY A 1 71 ? 10.626 4.109 -0.892 1.00 0.00 71 GLY A CA 13
ATOM 22982 C C . GLY A 1 71 ? 9.185 4.152 -1.348 1.00 0.00 71 GLY A C 13
ATOM 22983 O O . GLY A 1 71 ? 8.810 3.477 -2.305 1.00 0.00 71 GLY A O 13
ATOM 22987 N N . ALA A 1 72 ? 8.381 4.961 -0.668 1.00 0.00 72 ALA A N 13
ATOM 22988 C CA . ALA A 1 72 ? 6.980 5.128 -1.023 1.00 0.00 72 ALA A CA 13
ATOM 22989 C C . ALA A 1 72 ? 6.839 5.694 -2.430 1.00 0.00 72 ALA A C 13
ATOM 22990 O O . ALA A 1 72 ? 6.069 5.176 -3.238 1.00 0.00 72 ALA A O 13
ATOM 22997 N N . ARG A 1 73 ? 7.596 6.752 -2.716 1.00 0.00 73 ARG A N 13
ATOM 22998 C CA . ARG A 1 73 ? 7.590 7.365 -4.039 1.00 0.00 73 ARG A CA 13
ATOM 22999 C C . ARG A 1 73 ? 7.933 6.332 -5.105 1.00 0.00 73 ARG A C 13
ATOM 23000 O O . ARG A 1 73 ? 7.218 6.182 -6.098 1.00 0.00 73 ARG A O 13
ATOM 23021 N N . GLN A 1 74 ? 9.029 5.616 -4.881 1.00 0.00 74 GLN A N 13
ATOM 23022 C CA . GLN A 1 74 ? 9.495 4.605 -5.818 1.00 0.00 74 GLN A CA 13
ATOM 23023 C C . GLN A 1 74 ? 8.433 3.525 -6.015 1.00 0.00 74 GLN A C 13
ATOM 23024 O O . GLN A 1 74 ? 8.182 3.087 -7.138 1.00 0.00 74 GLN A O 13
ATOM 23038 N N . ALA A 1 75 ? 7.808 3.115 -4.916 1.00 0.00 75 ALA A N 13
ATOM 23039 C CA . ALA A 1 75 ? 6.761 2.103 -4.952 1.00 0.00 75 ALA A CA 13
ATOM 23040 C C . ALA A 1 75 ? 5.574 2.562 -5.793 1.00 0.00 75 ALA A C 13
ATOM 23041 O O . ALA A 1 75 ? 5.090 1.820 -6.645 1.00 0.00 75 ALA A O 13
ATOM 23048 N N . TRP A 1 76 ? 5.125 3.792 -5.566 1.00 0.00 76 TRP A N 13
ATOM 23049 C CA . TRP A 1 76 ? 3.974 4.330 -6.280 1.00 0.00 76 TRP A CA 13
ATOM 23050 C C . TRP A 1 76 ? 4.270 4.477 -7.767 1.00 0.00 76 TRP A C 13
ATOM 23051 O O . TRP A 1 76 ? 3.476 4.054 -8.607 1.00 0.00 76 TRP A O 13
ATOM 23072 N N . GLU A 1 77 ? 5.418 5.062 -8.091 1.00 0.00 77 GLU A N 13
ATOM 23073 C CA . GLU A 1 77 ? 5.798 5.260 -9.485 1.00 0.00 77 GLU A CA 13
ATOM 23074 C C . GLU A 1 77 ? 5.956 3.923 -10.208 1.00 0.00 77 GLU A C 13
ATOM 23075 O O . GLU A 1 77 ? 5.623 3.805 -11.388 1.00 0.00 77 GLU A O 13
ATOM 23087 N N . SER A 1 78 ? 6.444 2.916 -9.497 1.00 0.00 78 SER A N 13
ATOM 23088 C CA . SER A 1 78 ? 6.573 1.581 -10.067 1.00 0.00 78 SER A CA 13
ATOM 23089 C C . SER A 1 78 ? 5.202 0.914 -10.199 1.00 0.00 78 SER A C 13
ATOM 23090 O O . SER A 1 78 ? 4.871 0.355 -11.245 1.00 0.00 78 SER A O 13
ATOM 23098 N N . GLY A 1 79 ? 4.398 1.006 -9.141 1.00 0.00 79 GLY A N 13
ATOM 23099 C CA . GLY A 1 79 ? 3.080 0.392 -9.136 1.00 0.00 79 GLY A CA 13
ATOM 23100 C C . GLY A 1 79 ? 2.142 1.008 -10.159 1.00 0.00 79 GLY A C 13
ATOM 23101 O O . GLY A 1 79 ? 1.181 0.372 -10.595 1.00 0.00 79 GLY A O 13
ATOM 23105 N N . LEU A 1 80 ? 2.426 2.250 -10.538 1.00 0.00 80 LEU A N 13
ATOM 23106 C CA . LEU A 1 80 ? 1.666 2.942 -11.571 1.00 0.00 80 LEU A CA 13
ATOM 23107 C C . LEU A 1 80 ? 1.689 2.138 -12.861 1.00 0.00 80 LEU A C 13
ATOM 23108 O O . LEU A 1 80 ? 0.664 1.949 -13.512 1.00 0.00 80 LEU A O 13
ATOM 23124 N N . ALA A 1 81 ? 2.873 1.655 -13.209 1.00 0.00 81 ALA A N 13
ATOM 23125 C CA . ALA A 1 81 ? 3.051 0.850 -14.412 1.00 0.00 81 ALA A CA 13
ATOM 23126 C C . ALA A 1 81 ? 2.331 -0.485 -14.290 1.00 0.00 81 ALA A C 13
ATOM 23127 O O . ALA A 1 81 ? 1.864 -1.036 -15.285 1.00 0.00 81 ALA A O 13
ATOM 23134 N N . ALA A 1 82 ? 2.236 -0.999 -13.069 1.00 0.00 82 ALA A N 13
ATOM 23135 C CA . ALA A 1 82 ? 1.495 -2.225 -12.817 1.00 0.00 82 ALA A CA 13
ATOM 23136 C C . ALA A 1 82 ? 0.014 -1.992 -13.092 1.00 0.00 82 ALA A C 13
ATOM 23137 O O . ALA A 1 82 ? -0.648 -2.803 -13.742 1.00 0.00 82 ALA A O 13
ATOM 23144 N N . ALA A 1 83 ? -0.488 -0.856 -12.617 1.00 0.00 83 ALA A N 13
ATOM 23145 C CA . ALA A 1 83 ? -1.873 -0.468 -12.854 1.00 0.00 83 ALA A CA 13
ATOM 23146 C C . ALA A 1 83 ? -2.112 -0.212 -14.338 1.00 0.00 83 ALA A C 13
ATOM 23147 O O . ALA A 1 83 ? -3.122 -0.640 -14.896 1.00 0.00 83 ALA A O 13
ATOM 23154 N N . GLN A 1 84 ? -1.170 0.485 -14.971 1.00 0.00 84 GLN A N 13
ATOM 23155 C CA . GLN A 1 84 ? -1.206 0.711 -16.411 1.00 0.00 84 GLN A CA 13
ATOM 23156 C C . GLN A 1 84 ? -1.245 -0.603 -17.175 1.00 0.00 84 GLN A C 13
ATOM 23157 O O . GLN A 1 84 ? -2.030 -0.762 -18.109 1.00 0.00 84 GLN A O 13
ATOM 23171 N N . SER A 1 85 ? -0.397 -1.539 -16.773 1.00 0.00 85 SER A N 13
ATOM 23172 C CA . SER A 1 85 ? -0.330 -2.846 -17.415 1.00 0.00 85 SER A CA 13
ATOM 23173 C C . SER A 1 85 ? -1.673 -3.578 -17.349 1.00 0.00 85 SER A C 13
ATOM 23174 O O . SER A 1 85 ? -1.987 -4.385 -18.224 1.00 0.00 85 SER A O 13
ATOM 23182 N N . ARG A 1 86 ? -2.462 -3.303 -16.317 1.00 0.00 86 ARG A N 13
ATOM 23183 C CA . ARG A 1 86 ? -3.757 -3.945 -16.163 1.00 0.00 86 ARG A CA 13
ATOM 23184 C C . ARG A 1 86 ? -4.875 -3.078 -16.741 1.00 0.00 86 ARG A C 13
ATOM 23185 O O . ARG A 1 86 ? -5.998 -3.549 -16.935 1.00 0.00 86 ARG A O 13
ATOM 23206 N N . GLY A 1 87 ? -4.560 -1.816 -17.016 1.00 0.00 87 GLY A N 13
ATOM 23207 C CA . GLY A 1 87 ? -5.526 -0.921 -17.628 1.00 0.00 87 GLY A CA 13
ATOM 23208 C C . GLY A 1 87 ? -6.409 -0.214 -16.618 1.00 0.00 87 GLY A C 13
ATOM 23209 O O . GLY A 1 87 ? -7.463 0.313 -16.968 1.00 0.00 87 GLY A O 13
ATOM 23213 N N . ASP A 1 88 ? -5.973 -0.184 -15.369 1.00 0.00 88 ASP A N 13
ATOM 23214 C CA . ASP A 1 88 ? -6.756 0.426 -14.300 1.00 0.00 88 ASP A CA 13
ATOM 23215 C C . ASP A 1 88 ? -6.439 1.904 -14.165 1.00 0.00 88 ASP A C 13
ATOM 23216 O O . ASP A 1 88 ? -5.677 2.311 -13.285 1.00 0.00 88 ASP A O 13
ATOM 23225 N N . GLN A 1 89 ? -7.016 2.697 -15.053 1.00 0.00 89 GLN A N 13
ATOM 23226 C CA . GLN A 1 89 ? -6.842 4.141 -15.039 1.00 0.00 89 GLN A CA 13
ATOM 23227 C C . GLN A 1 89 ? -7.261 4.750 -13.705 1.00 0.00 89 GLN A C 13
ATOM 23228 O O . GLN A 1 89 ? -6.628 5.685 -13.216 1.00 0.00 89 GLN A O 13
ATOM 23242 N N . GLN A 1 90 ? -8.328 4.216 -13.124 1.00 0.00 90 GLN A N 13
ATOM 23243 C CA . GLN A 1 90 ? -8.789 4.657 -11.815 1.00 0.00 90 GLN A CA 13
ATOM 23244 C C . GLN A 1 90 ? -7.679 4.529 -10.777 1.00 0.00 90 GLN A C 13
ATOM 23245 O O . GLN A 1 90 ? -7.400 5.472 -10.038 1.00 0.00 90 GLN A O 13
ATOM 23259 N N . VAL A 1 91 ? -7.022 3.373 -10.762 1.00 0.00 91 VAL A N 13
ATOM 23260 C CA . VAL A 1 91 ? -5.959 3.110 -9.798 1.00 0.00 91 VAL A CA 13
ATOM 23261 C C . VAL A 1 91 ? -4.772 4.027 -10.063 1.00 0.00 91 VAL A C 13
ATOM 23262 O O . VAL A 1 91 ? -4.146 4.537 -9.134 1.00 0.00 91 VAL A O 13
ATOM 23275 N N . VAL A 1 92 ? -4.489 4.252 -11.344 1.00 0.00 92 VAL A N 13
ATOM 23276 C CA . VAL A 1 92 ? -3.429 5.171 -11.751 1.00 0.00 92 VAL A CA 13
ATOM 23277 C C . VAL A 1 92 ? -3.692 6.565 -11.190 1.00 0.00 92 VAL A C 13
ATOM 23278 O O . VAL A 1 92 ? -2.794 7.205 -10.647 1.00 0.00 92 VAL A O 13
ATOM 23291 N N . LYS A 1 93 ? -4.936 7.017 -11.302 1.00 0.00 93 LYS A N 13
ATOM 23292 C CA . LYS A 1 93 ? -5.316 8.332 -10.809 1.00 0.00 93 LYS A CA 13
ATOM 23293 C C . LYS A 1 93 ? -5.232 8.394 -9.284 1.00 0.00 93 LYS A C 13
ATOM 23294 O O . LYS A 1 93 ? -4.752 9.380 -8.726 1.00 0.00 93 LYS A O 13
ATOM 23313 N N . GLU A 1 94 ? -5.690 7.337 -8.614 1.00 0.00 94 GLU A N 13
ATOM 23314 C CA . GLU A 1 94 ? -5.640 7.268 -7.161 1.00 0.00 94 GLU A CA 13
ATOM 23315 C C . GLU A 1 94 ? -4.205 7.358 -6.660 1.00 0.00 94 GLU A C 13
ATOM 23316 O O . GLU A 1 94 ? -3.897 8.142 -5.761 1.00 0.00 94 GLU A O 13
ATOM 23328 N N . LEU A 1 95 ? -3.331 6.555 -7.253 1.00 0.00 95 LEU A N 13
ATOM 23329 C CA . LEU A 1 95 ? -1.931 6.526 -6.856 1.00 0.00 95 LEU A CA 13
ATOM 23330 C C . LEU A 1 95 ? -1.222 7.825 -7.238 1.00 0.00 95 LEU A C 13
ATOM 23331 O O . LEU A 1 95 ? -0.321 8.279 -6.533 1.00 0.00 95 LEU A O 13
ATOM 23347 N N . GLN A 1 96 ? -1.650 8.425 -8.344 1.00 0.00 96 GLN A N 13
ATOM 23348 C CA . GLN A 1 96 ? -1.077 9.681 -8.813 1.00 0.00 96 GLN A CA 13
ATOM 23349 C C . GLN A 1 96 ? -1.246 10.782 -7.770 1.00 0.00 96 GLN A C 13
ATOM 23350 O O . GLN A 1 96 ? -0.336 11.576 -7.547 1.00 0.00 96 GLN A O 13
ATOM 23364 N N . VAL A 1 97 ? -2.406 10.804 -7.115 1.00 0.00 97 VAL A N 13
ATOM 23365 C CA . VAL A 1 97 ? -2.714 11.832 -6.125 1.00 0.00 97 VAL A CA 13
ATOM 23366 C C . VAL A 1 97 ? -1.695 11.815 -4.985 1.00 0.00 97 VAL A C 13
ATOM 23367 O O . VAL A 1 97 ? -1.299 12.865 -4.476 1.00 0.00 97 VAL A O 13
ATOM 23380 N N . PHE A 1 98 ? -1.265 10.621 -4.591 1.00 0.00 98 PHE A N 13
ATOM 23381 C CA . PHE A 1 98 ? -0.256 10.487 -3.547 1.00 0.00 98 PHE A CA 13
ATOM 23382 C C . PHE A 1 98 ? 1.053 11.133 -3.980 1.00 0.00 98 PHE A C 13
ATOM 23383 O O . PHE A 1 98 ? 1.667 11.879 -3.218 1.00 0.00 98 PHE A O 13
ATOM 23400 N N . LEU A 1 99 ? 1.457 10.853 -5.213 1.00 0.00 99 LEU A N 13
ATOM 23401 C CA . LEU A 1 99 ? 2.726 11.340 -5.741 1.00 0.00 99 LEU A CA 13
ATOM 23402 C C . LEU A 1 99 ? 2.776 12.863 -5.791 1.00 0.00 99 LEU A C 13
ATOM 23403 O O . LEU A 1 99 ? 3.831 13.455 -5.582 1.00 0.00 99 LEU A O 13
ATOM 23419 N N . ARG A 1 100 ? 1.636 13.492 -6.051 1.00 0.00 100 ARG A N 13
ATOM 23420 C CA . ARG A 1 100 ? 1.588 14.941 -6.197 1.00 0.00 100 ARG A CA 13
ATOM 23421 C C . ARG A 1 100 ? 1.851 15.614 -4.862 1.00 0.00 100 ARG A C 13
ATOM 23422 O O . ARG A 1 100 ? 2.621 16.570 -4.766 1.00 0.00 100 ARG A O 13
ATOM 23443 N N . ARG A 1 101 ? 1.211 15.091 -3.833 1.00 0.00 101 ARG A N 13
ATOM 23444 C CA . ARG A 1 101 ? 1.401 15.588 -2.475 1.00 0.00 101 ARG A CA 13
ATOM 23445 C C . ARG A 1 101 ? 2.785 15.217 -1.951 1.00 0.00 101 ARG A C 13
ATOM 23446 O O . ARG A 1 101 ? 3.456 16.028 -1.313 1.00 0.00 101 ARG A O 13
ATOM 23467 N N . LEU A 1 102 ? 3.210 13.993 -2.238 1.00 0.00 102 LEU A N 13
ATOM 23468 C CA . LEU A 1 102 ? 4.497 13.496 -1.783 1.00 0.00 102 LEU A CA 13
ATOM 23469 C C . LEU A 1 102 ? 5.640 14.315 -2.380 1.00 0.00 102 LEU A C 13
ATOM 23470 O O . LEU A 1 102 ? 6.577 14.686 -1.675 1.00 0.00 102 LEU A O 13
ATOM 23486 N N . ALA A 1 103 ? 5.536 14.615 -3.672 1.00 0.00 103 ALA A N 13
ATOM 23487 C CA . ALA A 1 103 ? 6.569 15.361 -4.391 1.00 0.00 103 ALA A CA 13
ATOM 23488 C C . ALA A 1 103 ? 6.883 16.693 -3.716 1.00 0.00 103 ALA A C 13
ATOM 23489 O O . ALA A 1 103 ? 8.011 17.178 -3.781 1.00 0.00 103 ALA A O 13
ATOM 23496 N N . ARG A 1 104 ? 5.877 17.282 -3.082 1.00 0.00 104 ARG A N 13
ATOM 23497 C CA . ARG A 1 104 ? 6.036 18.565 -2.406 1.00 0.00 104 ARG A CA 13
ATOM 23498 C C . ARG A 1 104 ? 7.102 18.478 -1.307 1.00 0.00 104 ARG A C 13
ATOM 23499 O O . ARG A 1 104 ? 7.989 19.327 -1.222 1.00 0.00 104 ARG A O 13
ATOM 23520 N N . GLU A 1 105 ? 7.016 17.445 -0.479 1.00 0.00 105 GLU A N 13
ATOM 23521 C CA . GLU A 1 105 ? 8.018 17.190 0.542 1.00 0.00 105 GLU A CA 13
ATOM 23522 C C . GLU A 1 105 ? 9.284 16.586 -0.066 1.00 0.00 105 GLU A C 13
ATOM 23523 O O . GLU A 1 105 ? 10.403 16.917 0.334 1.00 0.00 105 GLU A O 13
ATOM 23535 N N . ASP A 1 106 ? 9.081 15.704 -1.040 1.00 0.00 106 ASP A N 13
ATOM 23536 C CA . ASP A 1 106 ? 10.162 14.941 -1.674 1.00 0.00 106 ASP A CA 13
ATOM 23537 C C . ASP A 1 106 ? 11.153 15.851 -2.377 1.00 0.00 106 ASP A C 13
ATOM 23538 O O . ASP A 1 106 ? 12.355 15.600 -2.372 1.00 0.00 106 ASP A O 13
ATOM 23547 N N . ALA A 1 107 ? 10.638 16.901 -2.991 1.00 0.00 107 ALA A N 13
ATOM 23548 C CA . ALA A 1 107 ? 11.478 17.880 -3.673 1.00 0.00 107 ALA A CA 13
ATOM 23549 C C . ALA A 1 107 ? 12.503 18.489 -2.719 1.00 0.00 107 ALA A C 13
ATOM 23550 O O . ALA A 1 107 ? 13.656 18.705 -3.091 1.00 0.00 107 ALA A O 13
ATOM 23557 N N . LEU A 1 108 ? 12.072 18.767 -1.494 1.00 0.00 108 LEU A N 13
ATOM 23558 C CA . LEU A 1 108 ? 12.932 19.375 -0.490 1.00 0.00 108 LEU A CA 13
ATOM 23559 C C . LEU A 1 108 ? 13.829 18.340 0.188 1.00 0.00 108 LEU A C 13
ATOM 23560 O O . LEU A 1 108 ? 15.042 18.532 0.287 1.00 0.00 108 LEU A O 13
ATOM 23576 N N . GLU A 1 109 ? 13.209 17.259 0.673 1.00 0.00 109 GLU A N 13
ATOM 23577 C CA . GLU A 1 109 ? 13.896 16.199 1.433 1.00 0.00 109 GLU A CA 13
ATOM 23578 C C . GLU A 1 109 ? 14.428 16.707 2.776 1.00 0.00 109 GLU A C 13
ATOM 23579 O O . GLU A 1 109 ? 14.968 15.941 3.573 1.00 0.00 109 GLU A O 13
ATOM 23591 N N . HIS A 1 110 ? 14.247 17.986 3.030 1.00 0.00 110 HIS A N 13
ATOM 23592 C CA . HIS A 1 110 ? 14.867 18.638 4.178 1.00 0.00 110 HIS A CA 13
ATOM 23593 C C . HIS A 1 110 ? 13.848 18.984 5.254 1.00 0.00 110 HIS A C 13
ATOM 23594 O O . HIS A 1 110 ? 14.180 19.085 6.431 1.00 0.00 110 HIS A O 13
ATOM 23609 N N . HIS A 1 111 ? 12.607 19.114 4.850 1.00 0.00 111 HIS A N 13
ATOM 23610 C CA . HIS A 1 111 ? 11.576 19.668 5.720 1.00 0.00 111 HIS A CA 13
ATOM 23611 C C . HIS A 1 111 ? 10.978 18.614 6.662 1.00 0.00 111 HIS A C 13
ATOM 23612 O O . HIS A 1 111 ? 10.145 18.938 7.503 1.00 0.00 111 HIS A O 13
ATOM 23627 N N . HIS A 1 112 ? 11.411 17.360 6.565 1.00 0.00 112 HIS A N 13
ATOM 23628 C CA . HIS A 1 112 ? 10.717 16.311 7.312 1.00 0.00 112 HIS A CA 13
ATOM 23629 C C . HIS A 1 112 ? 11.416 15.913 8.619 1.00 0.00 112 HIS A C 13
ATOM 23630 O O . HIS A 1 112 ? 10.879 15.087 9.357 1.00 0.00 112 HIS A O 13
ATOM 23645 N N . HIS A 1 113 ? 12.591 16.486 8.921 1.00 0.00 113 HIS A N 13
ATOM 23646 C CA . HIS A 1 113 ? 13.193 16.300 10.258 1.00 0.00 113 HIS A CA 13
ATOM 23647 C C . HIS A 1 113 ? 14.480 17.110 10.466 1.00 0.00 113 HIS A C 13
ATOM 23648 O O . HIS A 1 113 ? 15.350 16.696 11.234 1.00 0.00 113 HIS A O 13
ATOM 23663 N N . HIS A 1 114 ? 14.606 18.269 9.828 1.00 0.00 114 HIS A N 13
ATOM 23664 C CA . HIS A 1 114 ? 15.776 19.115 10.061 1.00 0.00 114 HIS A CA 13
ATOM 23665 C C . HIS A 1 114 ? 15.547 20.529 9.538 1.00 0.00 114 HIS A C 13
ATOM 23666 O O . HIS A 1 114 ? 14.769 20.743 8.612 1.00 0.00 114 HIS A O 13
ATOM 23681 N N . HIS A 1 115 ? 16.214 21.490 10.159 1.00 0.00 115 HIS A N 13
ATOM 23682 C CA . HIS A 1 115 ? 16.222 22.860 9.678 1.00 0.00 115 HIS A CA 13
ATOM 23683 C C . HIS A 1 115 ? 17.660 23.323 9.497 1.00 0.00 115 HIS A C 13
ATOM 23684 O O . HIS A 1 115 ? 18.128 24.167 10.283 1.00 0.00 115 HIS A O 13
ATOM 23700 N N . MET A 1 1 ? -17.777 -5.604 18.518 1.00 0.00 1 MET A N 14
ATOM 23701 C CA . MET A 1 1 ? -16.476 -6.246 18.801 1.00 0.00 1 MET A CA 14
ATOM 23702 C C . MET A 1 1 ? -15.381 -5.607 17.961 1.00 0.00 1 MET A C 14
ATOM 23703 O O . MET A 1 1 ? -15.541 -5.408 16.757 1.00 0.00 1 MET A O 14
ATOM 23719 N N . GLN A 1 2 ? -14.276 -5.269 18.605 1.00 0.00 2 GLN A N 14
ATOM 23720 C CA . GLN A 1 2 ? -13.180 -4.599 17.942 1.00 0.00 2 GLN A CA 14
ATOM 23721 C C . GLN A 1 2 ? -12.027 -5.562 17.685 1.00 0.00 2 GLN A C 14
ATOM 23722 O O . GLN A 1 2 ? -12.140 -6.761 17.953 1.00 0.00 2 GLN A O 14
ATOM 23736 N N . ALA A 1 3 ? -10.928 -5.019 17.163 1.00 0.00 3 ALA A N 14
ATOM 23737 C CA . ALA A 1 3 ? -9.736 -5.801 16.840 1.00 0.00 3 ALA A CA 14
ATOM 23738 C C . ALA A 1 3 ? -10.054 -6.898 15.830 1.00 0.00 3 ALA A C 14
ATOM 23739 O O . ALA A 1 3 ? -9.927 -8.090 16.114 1.00 0.00 3 ALA A O 14
ATOM 23746 N N . ILE A 1 4 ? -10.464 -6.472 14.645 1.00 0.00 4 ILE A N 14
ATOM 23747 C CA . ILE A 1 4 ? -10.813 -7.384 13.566 1.00 0.00 4 ILE A CA 14
ATOM 23748 C C . ILE A 1 4 ? -9.650 -8.318 13.229 1.00 0.00 4 ILE A C 14
ATOM 23749 O O . ILE A 1 4 ? -9.849 -9.505 12.971 1.00 0.00 4 ILE A O 14
ATOM 23765 N N . THR A 1 5 ? -8.435 -7.779 13.257 1.00 0.00 5 THR A N 14
ATOM 23766 C CA . THR A 1 5 ? -7.242 -8.556 12.948 1.00 0.00 5 THR A CA 14
ATOM 23767 C C . THR A 1 5 ? -7.102 -9.755 13.888 1.00 0.00 5 THR A C 14
ATOM 23768 O O . THR A 1 5 ? -6.694 -10.834 13.468 1.00 0.00 5 THR A O 14
ATOM 23779 N N . GLU A 1 6 ? -7.497 -9.576 15.144 1.00 0.00 6 GLU A N 14
ATOM 23780 C CA . GLU A 1 6 ? -7.325 -10.613 16.153 1.00 0.00 6 GLU A CA 14
ATOM 23781 C C . GLU A 1 6 ? -8.180 -11.832 15.832 1.00 0.00 6 GLU A C 14
ATOM 23782 O O . GLU A 1 6 ? -7.691 -12.961 15.835 1.00 0.00 6 GLU A O 14
ATOM 23794 N N . ARG A 1 7 ? -9.457 -11.603 15.542 1.00 0.00 7 ARG A N 14
ATOM 23795 C CA . ARG A 1 7 ? -10.360 -12.702 15.228 1.00 0.00 7 ARG A CA 14
ATOM 23796 C C . ARG A 1 7 ? -9.960 -13.360 13.906 1.00 0.00 7 ARG A C 14
ATOM 23797 O O . ARG A 1 7 ? -10.142 -14.563 13.717 1.00 0.00 7 ARG A O 14
ATOM 23818 N N . LEU A 1 8 ? -9.400 -12.565 12.997 1.00 0.00 8 LEU A N 14
ATOM 23819 C CA . LEU A 1 8 ? -8.897 -13.085 11.731 1.00 0.00 8 LEU A CA 14
ATOM 23820 C C . LEU A 1 8 ? -7.690 -13.990 11.957 1.00 0.00 8 LEU A C 14
ATOM 23821 O O . LEU A 1 8 ? -7.613 -15.082 11.399 1.00 0.00 8 LEU A O 14
ATOM 23837 N N . GLU A 1 9 ? -6.757 -13.536 12.788 1.00 0.00 9 GLU A N 14
ATOM 23838 C CA . GLU A 1 9 ? -5.583 -14.332 13.131 1.00 0.00 9 GLU A CA 14
ATOM 23839 C C . GLU A 1 9 ? -6.002 -15.623 13.832 1.00 0.00 9 GLU A C 14
ATOM 23840 O O . GLU A 1 9 ? -5.397 -16.679 13.633 1.00 0.00 9 GLU A O 14
ATOM 23852 N N . ALA A 1 10 ? -7.058 -15.534 14.635 1.00 0.00 10 ALA A N 14
ATOM 23853 C CA . ALA A 1 10 ? -7.586 -16.693 15.343 1.00 0.00 10 ALA A CA 14
ATOM 23854 C C . ALA A 1 10 ? -8.151 -17.725 14.369 1.00 0.00 10 ALA A C 14
ATOM 23855 O O . ALA A 1 10 ? -7.808 -18.906 14.439 1.00 0.00 10 ALA A O 14
ATOM 23862 N N . MET A 1 11 ? -8.994 -17.276 13.444 1.00 0.00 11 MET A N 14
ATOM 23863 C CA . MET A 1 11 ? -9.602 -18.177 12.479 1.00 0.00 11 MET A CA 14
ATOM 23864 C C . MET A 1 11 ? -8.555 -18.700 11.501 1.00 0.00 11 MET A C 14
ATOM 23865 O O . MET A 1 11 ? -8.673 -19.815 10.994 1.00 0.00 11 MET A O 14
ATOM 23879 N N . LEU A 1 12 ? -7.517 -17.906 11.258 1.00 0.00 12 LEU A N 14
ATOM 23880 C CA . LEU A 1 12 ? -6.420 -18.321 10.395 1.00 0.00 12 LEU A CA 14
ATOM 23881 C C . LEU A 1 12 ? -5.722 -19.532 11.010 1.00 0.00 12 LEU A C 14
ATOM 23882 O O . LEU A 1 12 ? -5.387 -20.496 10.318 1.00 0.00 12 LEU A O 14
ATOM 23898 N N . ALA A 1 13 ? -5.553 -19.493 12.327 1.00 0.00 13 ALA A N 14
ATOM 23899 C CA . ALA A 1 13 ? -4.919 -20.583 13.062 1.00 0.00 13 ALA A CA 14
ATOM 23900 C C . ALA A 1 13 ? -5.870 -21.768 13.231 1.00 0.00 13 ALA A C 14
ATOM 23901 O O . ALA A 1 13 ? -5.467 -22.841 13.685 1.00 0.00 13 ALA A O 14
ATOM 23908 N N . GLN A 1 14 ? -7.134 -21.567 12.878 1.00 0.00 14 GLN A N 14
ATOM 23909 C CA . GLN A 1 14 ? -8.133 -22.634 12.927 1.00 0.00 14 GLN A CA 14
ATOM 23910 C C . GLN A 1 14 ? -8.157 -23.404 11.617 1.00 0.00 14 GLN A C 14
ATOM 23911 O O . GLN A 1 14 ? -8.861 -24.410 11.485 1.00 0.00 14 GLN A O 14
ATOM 23925 N N . GLY A 1 15 ? -7.384 -22.930 10.652 1.00 0.00 15 GLY A N 14
ATOM 23926 C CA . GLY A 1 15 ? -7.347 -23.565 9.354 1.00 0.00 15 GLY A CA 14
ATOM 23927 C C . GLY A 1 15 ? -7.964 -22.698 8.276 1.00 0.00 15 GLY A C 14
ATOM 23928 O O . GLY A 1 15 ? -8.811 -23.155 7.514 1.00 0.00 15 GLY A O 14
ATOM 23932 N N . THR A 1 16 ? -7.543 -21.443 8.220 1.00 0.00 16 THR A N 14
ATOM 23933 C CA . THR A 1 16 ? -8.024 -20.526 7.204 1.00 0.00 16 THR A CA 14
ATOM 23934 C C . THR A 1 16 ? -6.842 -19.853 6.522 1.00 0.00 16 THR A C 14
ATOM 23935 O O . THR A 1 16 ? -6.359 -18.811 6.967 1.00 0.00 16 THR A O 14
ATOM 23946 N N . ASP A 1 17 ? -6.361 -20.478 5.462 1.00 0.00 17 ASP A N 14
ATOM 23947 C CA . ASP A 1 17 ? -5.200 -19.979 4.735 1.00 0.00 17 ASP A CA 14
ATOM 23948 C C . ASP A 1 17 ? -5.639 -19.375 3.404 1.00 0.00 17 ASP A C 14
ATOM 23949 O O . ASP A 1 17 ? -5.747 -20.069 2.392 1.00 0.00 17 ASP A O 14
ATOM 23958 N N . ASN A 1 18 ? -5.938 -18.085 3.422 1.00 0.00 18 ASN A N 14
ATOM 23959 C CA . ASN A 1 18 ? -6.413 -17.403 2.226 1.00 0.00 18 ASN A CA 14
ATOM 23960 C C . ASN A 1 18 ? -5.471 -16.282 1.832 1.00 0.00 18 ASN A C 14
ATOM 23961 O O . ASN A 1 18 ? -4.737 -15.753 2.663 1.00 0.00 18 ASN A O 14
ATOM 23972 N N . MET A 1 19 ? -5.526 -15.912 0.567 1.00 0.00 19 MET A N 14
ATOM 23973 C CA . MET A 1 19 ? -4.716 -14.825 0.038 1.00 0.00 19 MET A CA 14
ATOM 23974 C C . MET A 1 19 ? -5.249 -13.481 0.521 1.00 0.00 19 MET A C 14
ATOM 23975 O O . MET A 1 19 ? -4.498 -12.655 1.044 1.00 0.00 19 MET A O 14
ATOM 23989 N N . LEU A 1 20 ? -6.554 -13.288 0.365 1.00 0.00 20 LEU A N 14
ATOM 23990 C CA . LEU A 1 20 ? -7.206 -12.024 0.695 1.00 0.00 20 LEU A CA 14
ATOM 23991 C C . LEU A 1 20 ? -7.039 -11.705 2.178 1.00 0.00 20 LEU A C 14
ATOM 23992 O O . LEU A 1 20 ? -6.731 -10.572 2.542 1.00 0.00 20 LEU A O 14
ATOM 24008 N N . LEU A 1 21 ? -7.204 -12.722 3.020 1.00 0.00 21 LEU A N 14
ATOM 24009 C CA . LEU A 1 21 ? -7.127 -12.549 4.469 1.00 0.00 21 LEU A CA 14
ATOM 24010 C C . LEU A 1 21 ? -5.760 -11.989 4.878 1.00 0.00 21 LEU A C 14
ATOM 24011 O O . LEU A 1 21 ? -5.667 -11.150 5.775 1.00 0.00 21 LEU A O 14
ATOM 24027 N N . ARG A 1 22 ? -4.705 -12.440 4.198 1.00 0.00 22 ARG A N 14
ATOM 24028 C CA . ARG A 1 22 ? -3.352 -11.963 4.479 1.00 0.00 22 ARG A CA 14
ATOM 24029 C C . ARG A 1 22 ? -3.260 -10.451 4.282 1.00 0.00 22 ARG A C 14
ATOM 24030 O O . ARG A 1 22 ? -2.589 -9.753 5.050 1.00 0.00 22 ARG A O 14
ATOM 24051 N N . PHE A 1 23 ? -3.933 -9.958 3.248 1.00 0.00 23 PHE A N 14
ATOM 24052 C CA . PHE A 1 23 ? -3.978 -8.527 2.969 1.00 0.00 23 PHE A CA 14
ATOM 24053 C C . PHE A 1 23 ? -4.807 -7.793 4.015 1.00 0.00 23 PHE A C 14
ATOM 24054 O O . PHE A 1 23 ? -4.413 -6.728 4.488 1.00 0.00 23 PHE A O 14
ATOM 24071 N N . THR A 1 24 ? -5.949 -8.372 4.379 1.00 0.00 24 THR A N 14
ATOM 24072 C CA . THR A 1 24 ? -6.854 -7.758 5.345 1.00 0.00 24 THR A CA 14
ATOM 24073 C C . THR A 1 24 ? -6.139 -7.474 6.668 1.00 0.00 24 THR A C 14
ATOM 24074 O O . THR A 1 24 ? -6.318 -6.411 7.268 1.00 0.00 24 THR A O 14
ATOM 24085 N N . LEU A 1 25 ? -5.314 -8.420 7.106 1.00 0.00 25 LEU A N 14
ATOM 24086 C CA . LEU A 1 25 ? -4.518 -8.237 8.314 1.00 0.00 25 LEU A CA 14
ATOM 24087 C C . LEU A 1 25 ? -3.577 -7.047 8.155 1.00 0.00 25 LEU A C 14
ATOM 24088 O O . LEU A 1 25 ? -3.523 -6.164 9.011 1.00 0.00 25 LEU A O 14
ATOM 24104 N N . GLY A 1 26 ? -2.864 -7.020 7.033 1.00 0.00 26 GLY A N 14
ATOM 24105 C CA . GLY A 1 26 ? -1.912 -5.955 6.776 1.00 0.00 26 GLY A CA 14
ATOM 24106 C C . GLY A 1 26 ? -2.578 -4.597 6.671 1.00 0.00 26 GLY A C 14
ATOM 24107 O O . GLY A 1 26 ? -2.069 -3.608 7.192 1.00 0.00 26 GLY A O 14
ATOM 24111 N N . LYS A 1 27 ? -3.724 -4.554 6.001 1.00 0.00 27 LYS A N 14
ATOM 24112 C CA . LYS A 1 27 ? -4.496 -3.325 5.875 1.00 0.00 27 LYS A CA 14
ATOM 24113 C C . LYS A 1 27 ? -4.897 -2.804 7.251 1.00 0.00 27 LYS A C 14
ATOM 24114 O O . LYS A 1 27 ? -4.857 -1.600 7.507 1.00 0.00 27 LYS A O 14
ATOM 24133 N N . THR A 1 28 ? -5.264 -3.722 8.135 1.00 0.00 28 THR A N 14
ATOM 24134 C CA . THR A 1 28 ? -5.661 -3.368 9.488 1.00 0.00 28 THR A CA 14
ATOM 24135 C C . THR A 1 28 ? -4.484 -2.777 10.261 1.00 0.00 28 THR A C 14
ATOM 24136 O O . THR A 1 28 ? -4.626 -1.764 10.949 1.00 0.00 28 THR A O 14
ATOM 24147 N N . TYR A 1 29 ? -3.319 -3.402 10.129 1.00 0.00 29 TYR A N 14
ATOM 24148 C CA . TYR A 1 29 ? -2.115 -2.895 10.769 1.00 0.00 29 TYR A CA 14
ATOM 24149 C C . TYR A 1 29 ? -1.753 -1.535 10.190 1.00 0.00 29 TYR A C 14
ATOM 24150 O O . TYR A 1 29 ? -1.440 -0.602 10.924 1.00 0.00 29 TYR A O 14
ATOM 24168 N N . ALA A 1 30 ? -1.842 -1.425 8.871 1.00 0.00 30 ALA A N 14
ATOM 24169 C CA . ALA A 1 30 ? -1.452 -0.208 8.169 1.00 0.00 30 ALA A CA 14
ATOM 24170 C C . ALA A 1 30 ? -2.320 0.971 8.590 1.00 0.00 30 ALA A C 14
ATOM 24171 O O . ALA A 1 30 ? -1.816 2.066 8.834 1.00 0.00 30 ALA A O 14
ATOM 24178 N N . GLU A 1 31 ? -3.624 0.737 8.673 1.00 0.00 31 GLU A N 14
ATOM 24179 C CA . GLU A 1 31 ? -4.559 1.732 9.138 1.00 0.00 31 GLU A CA 14
ATOM 24180 C C . GLU A 1 31 ? -4.207 2.191 10.550 1.00 0.00 31 GLU A C 14
ATOM 24181 O O . GLU A 1 31 ? -4.326 3.367 10.884 1.00 0.00 31 GLU A O 14
ATOM 24193 N N . HIS A 1 32 ? -3.744 1.256 11.366 1.00 0.00 32 HIS A N 14
ATOM 24194 C CA . HIS A 1 32 ? -3.443 1.532 12.762 1.00 0.00 32 HIS A CA 14
ATOM 24195 C C . HIS A 1 32 ? -1.989 1.953 12.946 1.00 0.00 32 HIS A C 14
ATOM 24196 O O . HIS A 1 32 ? -1.438 1.834 14.040 1.00 0.00 32 HIS A O 14
ATOM 24211 N N . GLU A 1 33 ? -1.382 2.433 11.859 1.00 0.00 33 GLU A N 14
ATOM 24212 C CA . GLU A 1 33 ? -0.047 3.036 11.892 1.00 0.00 33 GLU A CA 14
ATOM 24213 C C . GLU A 1 33 ? 1.027 1.980 12.172 1.00 0.00 33 GLU A C 14
ATOM 24214 O O . GLU A 1 33 ? 2.152 2.296 12.560 1.00 0.00 33 GLU A O 14
ATOM 24226 N N . GLN A 1 34 ? 0.673 0.727 11.930 1.00 0.00 34 GLN A N 14
ATOM 24227 C CA . GLN A 1 34 ? 1.593 -0.393 12.088 1.00 0.00 34 GLN A CA 14
ATOM 24228 C C . GLN A 1 34 ? 2.069 -0.870 10.718 1.00 0.00 34 GLN A C 14
ATOM 24229 O O . GLN A 1 34 ? 2.085 -2.071 10.432 1.00 0.00 34 GLN A O 14
ATOM 24243 N N . PHE A 1 35 ? 2.451 0.089 9.877 1.00 0.00 35 PHE A N 14
ATOM 24244 C CA . PHE A 1 35 ? 2.886 -0.189 8.507 1.00 0.00 35 PHE A CA 14
ATOM 24245 C C . PHE A 1 35 ? 3.990 -1.242 8.487 1.00 0.00 35 PHE A C 14
ATOM 24246 O O . PHE A 1 35 ? 4.045 -2.082 7.588 1.00 0.00 35 PHE A O 14
ATOM 24263 N N . ASP A 1 36 ? 4.855 -1.184 9.493 1.00 0.00 36 ASP A N 14
ATOM 24264 C CA . ASP A 1 36 ? 5.962 -2.126 9.645 1.00 0.00 36 ASP A CA 14
ATOM 24265 C C . ASP A 1 36 ? 5.487 -3.570 9.596 1.00 0.00 36 ASP A C 14
ATOM 24266 O O . ASP A 1 36 ? 6.038 -4.394 8.870 1.00 0.00 36 ASP A O 14
ATOM 24275 N N . ALA A 1 37 ? 4.450 -3.857 10.365 1.00 0.00 37 ALA A N 14
ATOM 24276 C CA . ALA A 1 37 ? 3.917 -5.213 10.481 1.00 0.00 37 ALA A CA 14
ATOM 24277 C C . ALA A 1 37 ? 3.272 -5.664 9.176 1.00 0.00 37 ALA A C 14
ATOM 24278 O O . ALA A 1 37 ? 3.262 -6.851 8.850 1.00 0.00 37 ALA A O 14
ATOM 24285 N N . ALA A 1 38 ? 2.734 -4.706 8.437 1.00 0.00 38 ALA A N 14
ATOM 24286 C CA . ALA A 1 38 ? 2.072 -4.989 7.172 1.00 0.00 38 ALA A CA 14
ATOM 24287 C C . ALA A 1 38 ? 3.072 -5.370 6.083 1.00 0.00 38 ALA A C 14
ATOM 24288 O O . ALA A 1 38 ? 2.793 -6.238 5.252 1.00 0.00 38 ALA A O 14
ATOM 24295 N N . LEU A 1 39 ? 4.235 -4.718 6.100 1.00 0.00 39 LEU A N 14
ATOM 24296 C CA . LEU A 1 39 ? 5.227 -4.839 5.023 1.00 0.00 39 LEU A CA 14
ATOM 24297 C C . LEU A 1 39 ? 5.549 -6.291 4.635 1.00 0.00 39 LEU A C 14
ATOM 24298 O O . LEU A 1 39 ? 5.405 -6.655 3.464 1.00 0.00 39 LEU A O 14
ATOM 24314 N N . PRO A 1 40 ? 5.958 -7.158 5.586 1.00 0.00 40 PRO A N 14
ATOM 24315 C CA . PRO A 1 40 ? 6.330 -8.537 5.257 1.00 0.00 40 PRO A CA 14
ATOM 24316 C C . PRO A 1 40 ? 5.131 -9.374 4.830 1.00 0.00 40 PRO A C 14
ATOM 24317 O O . PRO A 1 40 ? 5.247 -10.261 3.985 1.00 0.00 40 PRO A O 14
ATOM 24328 N N . HIS A 1 41 ? 3.975 -9.066 5.402 1.00 0.00 41 HIS A N 14
ATOM 24329 C CA . HIS A 1 41 ? 2.766 -9.834 5.142 1.00 0.00 41 HIS A CA 14
ATOM 24330 C C . HIS A 1 41 ? 2.261 -9.576 3.729 1.00 0.00 41 HIS A C 14
ATOM 24331 O O . HIS A 1 41 ? 1.857 -10.503 3.026 1.00 0.00 41 HIS A O 14
ATOM 24346 N N . LEU A 1 42 ? 2.286 -8.314 3.320 1.00 0.00 42 LEU A N 14
ATOM 24347 C CA . LEU A 1 42 ? 1.861 -7.939 1.978 1.00 0.00 42 LEU A CA 14
ATOM 24348 C C . LEU A 1 42 ? 2.871 -8.409 0.941 1.00 0.00 42 LEU A C 14
ATOM 24349 O O . LEU A 1 42 ? 2.493 -8.892 -0.125 1.00 0.00 42 LEU A O 14
ATOM 24365 N N . ARG A 1 43 ? 4.157 -8.287 1.260 1.00 0.00 43 ARG A N 14
ATOM 24366 C CA . ARG A 1 43 ? 5.209 -8.713 0.346 1.00 0.00 43 ARG A CA 14
ATOM 24367 C C . ARG A 1 43 ? 5.122 -10.215 0.091 1.00 0.00 43 ARG A C 14
ATOM 24368 O O . ARG A 1 43 ? 5.294 -10.668 -1.039 1.00 0.00 43 ARG A O 14
ATOM 24389 N N . ALA A 1 44 ? 4.844 -10.983 1.142 1.00 0.00 44 ALA A N 14
ATOM 24390 C CA . ALA A 1 44 ? 4.708 -12.429 1.016 1.00 0.00 44 ALA A CA 14
ATOM 24391 C C . ALA A 1 44 ? 3.519 -12.796 0.132 1.00 0.00 44 ALA A C 14
ATOM 24392 O O . ALA A 1 44 ? 3.607 -13.697 -0.698 1.00 0.00 44 ALA A O 14
ATOM 24399 N N . ALA A 1 45 ? 2.415 -12.085 0.312 1.00 0.00 45 ALA A N 14
ATOM 24400 C CA . ALA A 1 45 ? 1.206 -12.334 -0.461 1.00 0.00 45 ALA A CA 14
ATOM 24401 C C . ALA A 1 45 ? 1.385 -11.913 -1.923 1.00 0.00 45 ALA A C 14
ATOM 24402 O O . ALA A 1 45 ? 1.030 -12.655 -2.842 1.00 0.00 45 ALA A O 14
ATOM 24409 N N . LEU A 1 46 ? 1.953 -10.729 -2.125 1.00 0.00 46 LEU A N 14
ATOM 24410 C CA . LEU A 1 46 ? 2.205 -10.210 -3.468 1.00 0.00 46 LEU A CA 14
ATOM 24411 C C . LEU A 1 46 ? 3.224 -11.069 -4.200 1.00 0.00 46 LEU A C 14
ATOM 24412 O O . LEU A 1 46 ? 3.269 -11.084 -5.429 1.00 0.00 46 LEU A O 14
ATOM 24428 N N . ASP A 1 47 ? 4.057 -11.750 -3.432 1.00 0.00 47 ASP A N 14
ATOM 24429 C CA . ASP A 1 47 ? 5.042 -12.672 -3.981 1.00 0.00 47 ASP A CA 14
ATOM 24430 C C . ASP A 1 47 ? 4.363 -13.780 -4.775 1.00 0.00 47 ASP A C 14
ATOM 24431 O O . ASP A 1 47 ? 4.781 -14.108 -5.887 1.00 0.00 47 ASP A O 14
ATOM 24440 N N . PHE A 1 48 ? 3.306 -14.337 -4.197 1.00 0.00 48 PHE A N 14
ATOM 24441 C CA . PHE A 1 48 ? 2.572 -15.430 -4.828 1.00 0.00 48 PHE A CA 14
ATOM 24442 C C . PHE A 1 48 ? 1.661 -14.920 -5.943 1.00 0.00 48 PHE A C 14
ATOM 24443 O O . PHE A 1 48 ? 1.591 -15.515 -7.017 1.00 0.00 48 PHE A O 14
ATOM 24460 N N . ASP A 1 49 ? 0.964 -13.823 -5.687 1.00 0.00 49 ASP A N 14
ATOM 24461 C CA . ASP A 1 49 ? 0.026 -13.284 -6.665 1.00 0.00 49 ASP A CA 14
ATOM 24462 C C . ASP A 1 49 ? -0.064 -11.767 -6.548 1.00 0.00 49 ASP A C 14
ATOM 24463 O O . ASP A 1 49 ? -0.866 -11.232 -5.786 1.00 0.00 49 ASP A O 14
ATOM 24472 N N . PRO A 1 50 ? 0.802 -11.057 -7.281 1.00 0.00 50 PRO A N 14
ATOM 24473 C CA . PRO A 1 50 ? 0.887 -9.593 -7.229 1.00 0.00 50 PRO A CA 14
ATOM 24474 C C . PRO A 1 50 ? -0.305 -8.889 -7.877 1.00 0.00 50 PRO A C 14
ATOM 24475 O O . PRO A 1 50 ? -0.383 -7.661 -7.866 1.00 0.00 50 PRO A O 14
ATOM 24486 N N . THR A 1 51 ? -1.225 -9.668 -8.439 1.00 0.00 51 THR A N 14
ATOM 24487 C CA . THR A 1 51 ? -2.351 -9.129 -9.195 1.00 0.00 51 THR A CA 14
ATOM 24488 C C . THR A 1 51 ? -3.349 -8.383 -8.298 1.00 0.00 51 THR A C 14
ATOM 24489 O O . THR A 1 51 ? -4.293 -7.764 -8.796 1.00 0.00 51 THR A O 14
ATOM 24500 N N . TYR A 1 52 ? -3.145 -8.446 -6.983 1.00 0.00 52 TYR A N 14
ATOM 24501 C CA . TYR A 1 52 ? -4.029 -7.767 -6.040 1.00 0.00 52 TYR A CA 14
ATOM 24502 C C . TYR A 1 52 ? -3.849 -6.249 -6.152 1.00 0.00 52 TYR A C 14
ATOM 24503 O O . TYR A 1 52 ? -2.965 -5.666 -5.524 1.00 0.00 52 TYR A O 14
ATOM 24521 N N . SER A 1 53 ? -4.699 -5.628 -6.961 1.00 0.00 53 SER A N 14
ATOM 24522 C CA . SER A 1 53 ? -4.586 -4.217 -7.307 1.00 0.00 53 SER A CA 14
ATOM 24523 C C . SER A 1 53 ? -4.698 -3.299 -6.091 1.00 0.00 53 SER A C 14
ATOM 24524 O O . SER A 1 53 ? -4.048 -2.256 -6.032 1.00 0.00 53 SER A O 14
ATOM 24532 N N . VAL A 1 54 ? -5.514 -3.689 -5.122 1.00 0.00 54 VAL A N 14
ATOM 24533 C CA . VAL A 1 54 ? -5.700 -2.887 -3.918 1.00 0.00 54 VAL A CA 14
ATOM 24534 C C . VAL A 1 54 ? -4.392 -2.771 -3.139 1.00 0.00 54 VAL A C 14
ATOM 24535 O O . VAL A 1 54 ? -4.079 -1.721 -2.573 1.00 0.00 54 VAL A O 14
ATOM 24548 N N . ALA A 1 55 ? -3.615 -3.844 -3.150 1.00 0.00 55 ALA A N 14
ATOM 24549 C CA . ALA A 1 55 ? -2.382 -3.907 -2.382 1.00 0.00 55 ALA A CA 14
ATOM 24550 C C . ALA A 1 55 ? -1.346 -2.922 -2.901 1.00 0.00 55 ALA A C 14
ATOM 24551 O O . ALA A 1 55 ? -0.506 -2.451 -2.140 1.00 0.00 55 ALA A O 14
ATOM 24558 N N . TRP A 1 56 ? -1.409 -2.612 -4.192 1.00 0.00 56 TRP A N 14
ATOM 24559 C CA . TRP A 1 56 ? -0.440 -1.708 -4.809 1.00 0.00 56 TRP A CA 14
ATOM 24560 C C . TRP A 1 56 ? -0.457 -0.345 -4.120 1.00 0.00 56 TRP A C 14
ATOM 24561 O O . TRP A 1 56 ? 0.591 0.203 -3.768 1.00 0.00 56 TRP A O 14
ATOM 24582 N N . LYS A 1 57 ? -1.658 0.188 -3.924 1.00 0.00 57 LYS A N 14
ATOM 24583 C CA . LYS A 1 57 ? -1.836 1.489 -3.295 1.00 0.00 57 LYS A CA 14
ATOM 24584 C C . LYS A 1 57 ? -1.400 1.453 -1.823 1.00 0.00 57 LYS A C 14
ATOM 24585 O O . LYS A 1 57 ? -0.816 2.412 -1.314 1.00 0.00 57 LYS A O 14
ATOM 24604 N N . TRP A 1 58 ? -1.662 0.334 -1.154 1.00 0.00 58 TRP A N 14
ATOM 24605 C CA . TRP A 1 58 ? -1.290 0.175 0.254 1.00 0.00 58 TRP A CA 14
ATOM 24606 C C . TRP A 1 58 ? 0.210 -0.067 0.418 1.00 0.00 58 TRP A C 14
ATOM 24607 O O . TRP A 1 58 ? 0.796 0.315 1.432 1.00 0.00 58 TRP A O 14
ATOM 24628 N N . LEU A 1 59 ? 0.820 -0.701 -0.576 1.00 0.00 59 LEU A N 14
ATOM 24629 C CA . LEU A 1 59 ? 2.243 -1.031 -0.531 1.00 0.00 59 LEU A CA 14
ATOM 24630 C C . LEU A 1 59 ? 3.078 0.246 -0.456 1.00 0.00 59 LEU A C 14
ATOM 24631 O O . LEU A 1 59 ? 4.037 0.333 0.312 1.00 0.00 59 LEU A O 14
ATOM 24647 N N . GLY A 1 60 ? 2.699 1.237 -1.251 1.00 0.00 60 GLY A N 14
ATOM 24648 C CA . GLY A 1 60 ? 3.376 2.517 -1.209 1.00 0.00 60 GLY A CA 14
ATOM 24649 C C . GLY A 1 60 ? 3.200 3.206 0.128 1.00 0.00 60 GLY A C 14
ATOM 24650 O O . GLY A 1 60 ? 4.136 3.802 0.656 1.00 0.00 60 GLY A O 14
ATOM 24654 N N . LYS A 1 61 ? 1.995 3.105 0.679 1.00 0.00 61 LYS A N 14
ATOM 24655 C CA . LYS A 1 61 ? 1.676 3.701 1.971 1.00 0.00 61 LYS A CA 14
ATOM 24656 C C . LYS A 1 61 ? 2.509 3.087 3.092 1.00 0.00 61 LYS A C 14
ATOM 24657 O O . LYS A 1 61 ? 3.014 3.798 3.963 1.00 0.00 61 LYS A O 14
ATOM 24676 N N . THR A 1 62 ? 2.661 1.771 3.064 1.00 0.00 62 THR A N 14
ATOM 24677 C CA . THR A 1 62 ? 3.347 1.063 4.119 1.00 0.00 62 THR A CA 14
ATOM 24678 C C . THR A 1 62 ? 4.855 1.320 4.093 1.00 0.00 62 THR A C 14
ATOM 24679 O O . THR A 1 62 ? 5.475 1.498 5.142 1.00 0.00 62 THR A O 14
ATOM 24690 N N . LEU A 1 63 ? 5.443 1.340 2.900 1.00 0.00 63 LEU A N 14
ATOM 24691 C CA . LEU A 1 63 ? 6.862 1.667 2.765 1.00 0.00 63 LEU A CA 14
ATOM 24692 C C . LEU A 1 63 ? 7.107 3.137 3.084 1.00 0.00 63 LEU A C 14
ATOM 24693 O O . LEU A 1 63 ? 8.167 3.503 3.594 1.00 0.00 63 LEU A O 14
ATOM 24709 N N . GLN A 1 64 ? 6.116 3.970 2.790 1.00 0.00 64 GLN A N 14
ATOM 24710 C CA . GLN A 1 64 ? 6.193 5.392 3.098 1.00 0.00 64 GLN A CA 14
ATOM 24711 C C . GLN A 1 64 ? 6.249 5.607 4.605 1.00 0.00 64 GLN A C 14
ATOM 24712 O O . GLN A 1 64 ? 7.081 6.362 5.106 1.00 0.00 64 GLN A O 14
ATOM 24726 N N . GLY A 1 65 ? 5.339 4.957 5.320 1.00 0.00 65 GLY A N 14
ATOM 24727 C CA . GLY A 1 65 ? 5.281 5.100 6.763 1.00 0.00 65 GLY A CA 14
ATOM 24728 C C . GLY A 1 65 ? 4.952 6.520 7.186 1.00 0.00 65 GLY A C 14
ATOM 24729 O O . GLY A 1 65 ? 5.212 6.911 8.324 1.00 0.00 65 GLY A O 14
ATOM 24733 N N . GLN A 1 66 ? 4.389 7.287 6.250 1.00 0.00 66 GLN A N 14
ATOM 24734 C CA . GLN A 1 66 ? 4.018 8.684 6.478 1.00 0.00 66 GLN A CA 14
ATOM 24735 C C . GLN A 1 66 ? 5.265 9.557 6.704 1.00 0.00 66 GLN A C 14
ATOM 24736 O O . GLN A 1 66 ? 5.175 10.676 7.211 1.00 0.00 66 GLN A O 14
ATOM 24750 N N . GLY A 1 67 ? 6.429 9.055 6.298 1.00 0.00 67 GLY A N 14
ATOM 24751 C CA . GLY A 1 67 ? 7.656 9.806 6.502 1.00 0.00 67 GLY A CA 14
ATOM 24752 C C . GLY A 1 67 ? 8.706 9.579 5.423 1.00 0.00 67 GLY A C 14
ATOM 24753 O O . GLY A 1 67 ? 9.351 10.527 4.971 1.00 0.00 67 GLY A O 14
ATOM 24757 N N . ASP A 1 68 ? 8.871 8.335 4.998 1.00 0.00 68 ASP A N 14
ATOM 24758 C CA . ASP A 1 68 ? 9.932 7.979 4.072 1.00 0.00 68 ASP A CA 14
ATOM 24759 C C . ASP A 1 68 ? 9.453 8.086 2.630 1.00 0.00 68 ASP A C 14
ATOM 24760 O O . ASP A 1 68 ? 8.765 7.206 2.112 1.00 0.00 68 ASP A O 14
ATOM 24769 N N . ARG A 1 69 ? 9.800 9.196 2.009 1.00 0.00 69 ARG A N 14
ATOM 24770 C CA . ARG A 1 69 ? 9.450 9.458 0.614 1.00 0.00 69 ARG A CA 14
ATOM 24771 C C . ARG A 1 69 ? 10.146 8.483 -0.341 1.00 0.00 69 ARG A C 14
ATOM 24772 O O . ARG A 1 69 ? 9.608 8.160 -1.401 1.00 0.00 69 ARG A O 14
ATOM 24793 N N . ALA A 1 70 ? 11.330 8.010 0.038 1.00 0.00 70 ALA A N 14
ATOM 24794 C CA . ALA A 1 70 ? 12.117 7.150 -0.841 1.00 0.00 70 ALA A CA 14
ATOM 24795 C C . ALA A 1 70 ? 11.441 5.804 -1.056 1.00 0.00 70 ALA A C 14
ATOM 24796 O O . ALA A 1 70 ? 11.267 5.367 -2.195 1.00 0.00 70 ALA A O 14
ATOM 24803 N N . GLY A 1 71 ? 11.045 5.159 0.033 1.00 0.00 71 GLY A N 14
ATOM 24804 C CA . GLY A 1 71 ? 10.352 3.891 -0.068 1.00 0.00 71 GLY A CA 14
ATOM 24805 C C . GLY A 1 71 ? 9.015 4.047 -0.754 1.00 0.00 71 GLY A C 14
ATOM 24806 O O . GLY A 1 71 ? 8.578 3.169 -1.504 1.00 0.00 71 GLY A O 14
ATOM 24810 N N . ALA A 1 72 ? 8.376 5.180 -0.502 1.00 0.00 72 ALA A N 14
ATOM 24811 C CA . ALA A 1 72 ? 7.113 5.516 -1.136 1.00 0.00 72 ALA A CA 14
ATOM 24812 C C . ALA A 1 72 ? 7.270 5.591 -2.650 1.00 0.00 72 ALA A C 14
ATOM 24813 O O . ALA A 1 72 ? 6.506 4.968 -3.389 1.00 0.00 72 ALA A O 14
ATOM 24820 N N . ARG A 1 73 ? 8.274 6.339 -3.108 1.00 0.00 73 ARG A N 14
ATOM 24821 C CA . ARG A 1 73 ? 8.521 6.487 -4.539 1.00 0.00 73 ARG A CA 14
ATOM 24822 C C . ARG A 1 73 ? 8.748 5.129 -5.191 1.00 0.00 73 ARG A C 14
ATOM 24823 O O . ARG A 1 73 ? 8.128 4.808 -6.208 1.00 0.00 73 ARG A O 14
ATOM 24844 N N . GLN A 1 74 ? 9.626 4.333 -4.587 1.00 0.00 74 GLN A N 14
ATOM 24845 C CA . GLN A 1 74 ? 9.982 3.027 -5.134 1.00 0.00 74 GLN A CA 14
ATOM 24846 C C . GLN A 1 74 ? 8.738 2.165 -5.330 1.00 0.00 74 GLN A C 14
ATOM 24847 O O . GLN A 1 74 ? 8.553 1.555 -6.386 1.00 0.00 74 GLN A O 14
ATOM 24861 N N . ALA A 1 75 ? 7.881 2.145 -4.319 1.00 0.00 75 ALA A N 14
ATOM 24862 C CA . ALA A 1 75 ? 6.662 1.351 -4.360 1.00 0.00 75 ALA A CA 14
ATOM 24863 C C . ALA A 1 75 ? 5.670 1.878 -5.393 1.00 0.00 75 ALA A C 14
ATOM 24864 O O . ALA A 1 75 ? 5.132 1.113 -6.194 1.00 0.00 75 ALA A O 14
ATOM 24871 N N . TRP A 1 76 ? 5.439 3.186 -5.381 1.00 0.00 76 TRP A N 14
ATOM 24872 C CA . TRP A 1 76 ? 4.417 3.785 -6.229 1.00 0.00 76 TRP A CA 14
ATOM 24873 C C . TRP A 1 76 ? 4.775 3.695 -7.709 1.00 0.00 76 TRP A C 14
ATOM 24874 O O . TRP A 1 76 ? 3.899 3.475 -8.543 1.00 0.00 76 TRP A O 14
ATOM 24895 N N . GLU A 1 77 ? 6.052 3.847 -8.040 1.00 0.00 77 GLU A N 14
ATOM 24896 C CA . GLU A 1 77 ? 6.492 3.693 -9.424 1.00 0.00 77 GLU A CA 14
ATOM 24897 C C . GLU A 1 77 ? 6.237 2.266 -9.905 1.00 0.00 77 GLU A C 14
ATOM 24898 O O . GLU A 1 77 ? 5.813 2.045 -11.040 1.00 0.00 77 GLU A O 14
ATOM 24910 N N . SER A 1 78 ? 6.480 1.306 -9.021 1.00 0.00 78 SER A N 14
ATOM 24911 C CA . SER A 1 78 ? 6.305 -0.102 -9.349 1.00 0.00 78 SER A CA 14
ATOM 24912 C C . SER A 1 78 ? 4.819 -0.434 -9.492 1.00 0.00 78 SER A C 14
ATOM 24913 O O . SER A 1 78 ? 4.408 -1.104 -10.445 1.00 0.00 78 SER A O 14
ATOM 24921 N N . GLY A 1 79 ? 4.017 0.058 -8.551 1.00 0.00 79 GLY A N 14
ATOM 24922 C CA . GLY A 1 79 ? 2.584 -0.163 -8.596 1.00 0.00 79 GLY A CA 14
ATOM 24923 C C . GLY A 1 79 ? 1.941 0.517 -9.788 1.00 0.00 79 GLY A C 14
ATOM 24924 O O . GLY A 1 79 ? 0.994 -0.006 -10.375 1.00 0.00 79 GLY A O 14
ATOM 24928 N N . LEU A 1 80 ? 2.467 1.681 -10.153 1.00 0.00 80 LEU A N 14
ATOM 24929 C CA . LEU A 1 80 ? 1.958 2.429 -11.295 1.00 0.00 80 LEU A CA 14
ATOM 24930 C C . LEU A 1 80 ? 2.149 1.629 -12.569 1.00 0.00 80 LEU A C 14
ATOM 24931 O O . LEU A 1 80 ? 1.241 1.507 -13.384 1.00 0.00 80 LEU A O 14
ATOM 24947 N N . ALA A 1 81 ? 3.347 1.085 -12.729 1.00 0.00 81 ALA A N 14
ATOM 24948 C CA . ALA A 1 81 ? 3.665 0.237 -13.876 1.00 0.00 81 ALA A CA 14
ATOM 24949 C C . ALA A 1 81 ? 2.795 -1.015 -13.894 1.00 0.00 81 ALA A C 14
ATOM 24950 O O . ALA A 1 81 ? 2.439 -1.514 -14.960 1.00 0.00 81 ALA A O 14
ATOM 24957 N N . ALA A 1 82 ? 2.451 -1.517 -12.715 1.00 0.00 82 ALA A N 14
ATOM 24958 C CA . ALA A 1 82 ? 1.536 -2.646 -12.614 1.00 0.00 82 ALA A CA 14
ATOM 24959 C C . ALA A 1 82 ? 0.151 -2.235 -13.100 1.00 0.00 82 ALA A C 14
ATOM 24960 O O . ALA A 1 82 ? -0.515 -2.972 -13.831 1.00 0.00 82 ALA A O 14
ATOM 24967 N N . ALA A 1 83 ? -0.265 -1.036 -12.710 1.00 0.00 83 ALA A N 14
ATOM 24968 C CA . ALA A 1 83 ? -1.545 -0.483 -13.133 1.00 0.00 83 ALA A CA 14
ATOM 24969 C C . ALA A 1 83 ? -1.527 -0.152 -14.623 1.00 0.00 83 ALA A C 14
ATOM 24970 O O . ALA A 1 83 ? -2.529 -0.319 -15.316 1.00 0.00 83 ALA A O 14
ATOM 24977 N N . GLN A 1 84 ? -0.382 0.325 -15.109 1.00 0.00 84 GLN A N 14
ATOM 24978 C CA . GLN A 1 84 ? -0.182 0.564 -16.531 1.00 0.00 84 GLN A CA 14
ATOM 24979 C C . GLN A 1 84 ? -0.306 -0.738 -17.308 1.00 0.00 84 GLN A C 14
ATOM 24980 O O . GLN A 1 84 ? -0.977 -0.797 -18.340 1.00 0.00 84 GLN A O 14
ATOM 24994 N N . SER A 1 85 ? 0.345 -1.777 -16.799 1.00 0.00 85 SER A N 14
ATOM 24995 C CA . SER A 1 85 ? 0.268 -3.106 -17.397 1.00 0.00 85 SER A CA 14
ATOM 24996 C C . SER A 1 85 ? -1.181 -3.605 -17.429 1.00 0.00 85 SER A C 14
ATOM 24997 O O . SER A 1 85 ? -1.610 -4.243 -18.392 1.00 0.00 85 SER A O 14
ATOM 25005 N N . ARG A 1 86 ? -1.925 -3.304 -16.372 1.00 0.00 86 ARG A N 14
ATOM 25006 C CA . ARG A 1 86 ? -3.334 -3.658 -16.279 1.00 0.00 86 ARG A CA 14
ATOM 25007 C C . ARG A 1 86 ? -4.222 -2.743 -17.118 1.00 0.00 86 ARG A C 14
ATOM 25008 O O . ARG A 1 86 ? -5.375 -3.076 -17.390 1.00 0.00 86 ARG A O 14
ATOM 25029 N N . GLY A 1 87 ? -3.685 -1.605 -17.535 1.00 0.00 87 GLY A N 14
ATOM 25030 C CA . GLY A 1 87 ? -4.490 -0.618 -18.231 1.00 0.00 87 GLY A CA 14
ATOM 25031 C C . GLY A 1 87 ? -5.595 -0.064 -17.350 1.00 0.00 87 GLY A C 14
ATOM 25032 O O . GLY A 1 87 ? -6.613 0.428 -17.841 1.00 0.00 87 GLY A O 14
ATOM 25036 N N . ASP A 1 88 ? -5.381 -0.139 -16.044 1.00 0.00 88 ASP A N 14
ATOM 25037 C CA . ASP A 1 88 ? -6.379 0.286 -15.073 1.00 0.00 88 ASP A CA 14
ATOM 25038 C C . ASP A 1 88 ? -6.150 1.725 -14.668 1.00 0.00 88 ASP A C 14
ATOM 25039 O O . ASP A 1 88 ? -5.466 2.019 -13.684 1.00 0.00 88 ASP A O 14
ATOM 25048 N N . GLN A 1 89 ? -6.722 2.609 -15.463 1.00 0.00 89 GLN A N 14
ATOM 25049 C CA . GLN A 1 89 ? -6.594 4.046 -15.285 1.00 0.00 89 GLN A CA 14
ATOM 25050 C C . GLN A 1 89 ? -6.983 4.506 -13.883 1.00 0.00 89 GLN A C 14
ATOM 25051 O O . GLN A 1 89 ? -6.327 5.378 -13.313 1.00 0.00 89 GLN A O 14
ATOM 25065 N N . GLN A 1 90 ? -8.043 3.925 -13.331 1.00 0.00 90 GLN A N 14
ATOM 25066 C CA . GLN A 1 90 ? -8.515 4.299 -12.000 1.00 0.00 90 GLN A CA 14
ATOM 25067 C C . GLN A 1 90 ? -7.408 4.137 -10.959 1.00 0.00 90 GLN A C 14
ATOM 25068 O O . GLN A 1 90 ? -7.200 5.013 -10.119 1.00 0.00 90 GLN A O 14
ATOM 25082 N N . VAL A 1 91 ? -6.685 3.028 -11.037 1.00 0.00 91 VAL A N 14
ATOM 25083 C CA . VAL A 1 91 ? -5.627 2.742 -10.074 1.00 0.00 91 VAL A CA 14
ATOM 25084 C C . VAL A 1 91 ? -4.438 3.664 -10.313 1.00 0.00 91 VAL A C 14
ATOM 25085 O O . VAL A 1 91 ? -3.801 4.137 -9.368 1.00 0.00 91 VAL A O 14
ATOM 25098 N N . VAL A 1 92 ? -4.163 3.926 -11.588 1.00 0.00 92 VAL A N 14
ATOM 25099 C CA . VAL A 1 92 ? -3.088 4.830 -11.976 1.00 0.00 92 VAL A CA 14
ATOM 25100 C C . VAL A 1 92 ? -3.310 6.208 -11.367 1.00 0.00 92 VAL A C 14
ATOM 25101 O O . VAL A 1 92 ? -2.404 6.781 -10.772 1.00 0.00 92 VAL A O 14
ATOM 25114 N N . LYS A 1 93 ? -4.531 6.716 -11.495 1.00 0.00 93 LYS A N 14
ATOM 25115 C CA . LYS A 1 93 ? -4.864 8.041 -10.985 1.00 0.00 93 LYS A CA 14
ATOM 25116 C C . LYS A 1 93 ? -4.713 8.118 -9.471 1.00 0.00 93 LYS A C 14
ATOM 25117 O O . LYS A 1 93 ? -4.161 9.086 -8.955 1.00 0.00 93 LYS A O 14
ATOM 25136 N N . GLU A 1 94 ? -5.201 7.103 -8.763 1.00 0.00 94 GLU A N 14
ATOM 25137 C CA . GLU A 1 94 ? -5.113 7.073 -7.314 1.00 0.00 94 GLU A CA 14
ATOM 25138 C C . GLU A 1 94 ? -3.670 7.141 -6.832 1.00 0.00 94 GLU A C 14
ATOM 25139 O O . GLU A 1 94 ? -3.338 7.949 -5.964 1.00 0.00 94 GLU A O 14
ATOM 25151 N N . LEU A 1 95 ? -2.820 6.299 -7.400 1.00 0.00 95 LEU A N 14
ATOM 25152 C CA . LEU A 1 95 ? -1.410 6.280 -7.043 1.00 0.00 95 LEU A CA 14
ATOM 25153 C C . LEU A 1 95 ? -0.707 7.542 -7.540 1.00 0.00 95 LEU A C 14
ATOM 25154 O O . LEU A 1 95 ? 0.223 8.040 -6.903 1.00 0.00 95 LEU A O 14
ATOM 25170 N N . GLN A 1 96 ? -1.168 8.059 -8.675 1.00 0.00 96 GLN A N 14
ATOM 25171 C CA . GLN A 1 96 ? -0.629 9.294 -9.239 1.00 0.00 96 GLN A CA 14
ATOM 25172 C C . GLN A 1 96 ? -0.798 10.456 -8.266 1.00 0.00 96 GLN A C 14
ATOM 25173 O O . GLN A 1 96 ? 0.108 11.274 -8.104 1.00 0.00 96 GLN A O 14
ATOM 25187 N N . VAL A 1 97 ? -1.947 10.503 -7.594 1.00 0.00 97 VAL A N 14
ATOM 25188 C CA . VAL A 1 97 ? -2.257 11.594 -6.671 1.00 0.00 97 VAL A CA 14
ATOM 25189 C C . VAL A 1 97 ? -1.212 11.670 -5.565 1.00 0.00 97 VAL A C 14
ATOM 25190 O O . VAL A 1 97 ? -0.798 12.758 -5.161 1.00 0.00 97 VAL A O 14
ATOM 25203 N N . PHE A 1 98 ? -0.764 10.509 -5.105 1.00 0.00 98 PHE A N 14
ATOM 25204 C CA . PHE A 1 98 ? 0.246 10.448 -4.060 1.00 0.00 98 PHE A CA 14
ATOM 25205 C C . PHE A 1 98 ? 1.571 11.027 -4.540 1.00 0.00 98 PHE A C 14
ATOM 25206 O O . PHE A 1 98 ? 2.230 11.757 -3.811 1.00 0.00 98 PHE A O 14
ATOM 25223 N N . LEU A 1 99 ? 1.940 10.719 -5.774 1.00 0.00 99 LEU A N 14
ATOM 25224 C CA . LEU A 1 99 ? 3.188 11.214 -6.347 1.00 0.00 99 LEU A CA 14
ATOM 25225 C C . LEU A 1 99 ? 3.159 12.735 -6.499 1.00 0.00 99 LEU A C 14
ATOM 25226 O O . LEU A 1 99 ? 4.166 13.413 -6.297 1.00 0.00 99 LEU A O 14
ATOM 25242 N N . ARG A 1 100 ? 1.991 13.268 -6.837 1.00 0.00 100 ARG A N 14
ATOM 25243 C CA . ARG A 1 100 ? 1.833 14.703 -7.044 1.00 0.00 100 ARG A CA 14
ATOM 25244 C C . ARG A 1 100 ? 1.814 15.418 -5.705 1.00 0.00 100 ARG A C 14
ATOM 25245 O O . ARG A 1 100 ? 2.502 16.419 -5.505 1.00 0.00 100 ARG A O 14
ATOM 25266 N N . ARG A 1 101 ? 1.013 14.887 -4.793 1.00 0.00 101 ARG A N 14
ATOM 25267 C CA . ARG A 1 101 ? 0.942 15.409 -3.433 1.00 0.00 101 ARG A CA 14
ATOM 25268 C C . ARG A 1 101 ? 2.309 15.350 -2.750 1.00 0.00 101 ARG A C 14
ATOM 25269 O O . ARG A 1 101 ? 2.700 16.285 -2.052 1.00 0.00 101 ARG A O 14
ATOM 25290 N N . LEU A 1 102 ? 3.033 14.254 -2.961 1.00 0.00 102 LEU A N 14
ATOM 25291 C CA . LEU A 1 102 ? 4.353 14.074 -2.369 1.00 0.00 102 LEU A CA 14
ATOM 25292 C C . LEU A 1 102 ? 5.290 15.202 -2.787 1.00 0.00 102 LEU A C 14
ATOM 25293 O O . LEU A 1 102 ? 6.086 15.688 -1.985 1.00 0.00 102 LEU A O 14
ATOM 25309 N N . ALA A 1 103 ? 5.170 15.627 -4.040 1.00 0.00 103 ALA A N 14
ATOM 25310 C CA . ALA A 1 103 ? 5.999 16.701 -4.572 1.00 0.00 103 ALA A CA 14
ATOM 25311 C C . ALA A 1 103 ? 5.702 18.030 -3.881 1.00 0.00 103 ALA A C 14
ATOM 25312 O O . ALA A 1 103 ? 6.588 18.873 -3.740 1.00 0.00 103 ALA A O 14
ATOM 25319 N N . ARG A 1 104 ? 4.454 18.218 -3.464 1.00 0.00 104 ARG A N 14
ATOM 25320 C CA . ARG A 1 104 ? 4.077 19.407 -2.707 1.00 0.00 104 ARG A CA 14
ATOM 25321 C C . ARG A 1 104 ? 4.786 19.418 -1.363 1.00 0.00 104 ARG A C 14
ATOM 25322 O O . ARG A 1 104 ? 5.364 20.430 -0.958 1.00 0.00 104 ARG A O 14
ATOM 25343 N N . GLU A 1 105 ? 4.735 18.277 -0.688 1.00 0.00 105 GLU A N 14
ATOM 25344 C CA . GLU A 1 105 ? 5.346 18.107 0.612 1.00 0.00 105 GLU A CA 14
ATOM 25345 C C . GLU A 1 105 ? 6.858 18.239 0.500 1.00 0.00 105 GLU A C 14
ATOM 25346 O O . GLU A 1 105 ? 7.507 18.900 1.307 1.00 0.00 105 GLU A O 14
ATOM 25358 N N . ASP A 1 106 ? 7.397 17.597 -0.524 1.00 0.00 106 ASP A N 14
ATOM 25359 C CA . ASP A 1 106 ? 8.825 17.613 -0.807 1.00 0.00 106 ASP A CA 14
ATOM 25360 C C . ASP A 1 106 ? 9.315 19.032 -1.064 1.00 0.00 106 ASP A C 14
ATOM 25361 O O . ASP A 1 106 ? 10.389 19.436 -0.606 1.00 0.00 106 ASP A O 14
ATOM 25370 N N . ALA A 1 107 ? 8.510 19.781 -1.801 1.00 0.00 107 ALA A N 14
ATOM 25371 C CA . ALA A 1 107 ? 8.820 21.170 -2.122 1.00 0.00 107 ALA A CA 14
ATOM 25372 C C . ALA A 1 107 ? 8.886 22.033 -0.864 1.00 0.00 107 ALA A C 14
ATOM 25373 O O . ALA A 1 107 ? 9.631 23.012 -0.817 1.00 0.00 107 ALA A O 14
ATOM 25380 N N . LEU A 1 108 ? 8.112 21.661 0.156 1.00 0.00 108 LEU A N 14
ATOM 25381 C CA . LEU A 1 108 ? 8.104 22.387 1.421 1.00 0.00 108 LEU A CA 14
ATOM 25382 C C . LEU A 1 108 ? 9.496 22.400 2.037 1.00 0.00 108 LEU A C 14
ATOM 25383 O O . LEU A 1 108 ? 9.955 23.425 2.539 1.00 0.00 108 LEU A O 14
ATOM 25399 N N . GLU A 1 109 ? 10.170 21.259 1.972 1.00 0.00 109 GLU A N 14
ATOM 25400 C CA . GLU A 1 109 ? 11.504 21.124 2.530 1.00 0.00 109 GLU A CA 14
ATOM 25401 C C . GLU A 1 109 ? 12.579 21.568 1.546 1.00 0.00 109 GLU A C 14
ATOM 25402 O O . GLU A 1 109 ? 13.769 21.365 1.785 1.00 0.00 109 GLU A O 14
ATOM 25414 N N . HIS A 1 110 ? 12.144 22.197 0.457 1.00 0.00 110 HIS A N 14
ATOM 25415 C CA . HIS A 1 110 ? 13.039 22.723 -0.566 1.00 0.00 110 HIS A CA 14
ATOM 25416 C C . HIS A 1 110 ? 13.930 21.607 -1.126 1.00 0.00 110 HIS A C 14
ATOM 25417 O O . HIS A 1 110 ? 15.086 21.829 -1.471 1.00 0.00 110 HIS A O 14
ATOM 25432 N N . HIS A 1 111 ? 13.385 20.401 -1.223 1.00 0.00 111 HIS A N 14
ATOM 25433 C CA . HIS A 1 111 ? 14.133 19.286 -1.786 1.00 0.00 111 HIS A CA 14
ATOM 25434 C C . HIS A 1 111 ? 14.089 19.356 -3.312 1.00 0.00 111 HIS A C 14
ATOM 25435 O O . HIS A 1 111 ? 15.129 19.482 -3.955 1.00 0.00 111 HIS A O 14
ATOM 25450 N N . HIS A 1 112 ? 12.884 19.260 -3.878 1.00 0.00 112 HIS A N 14
ATOM 25451 C CA . HIS A 1 112 ? 12.657 19.546 -5.296 1.00 0.00 112 HIS A CA 14
ATOM 25452 C C . HIS A 1 112 ? 13.303 18.497 -6.198 1.00 0.00 112 HIS A C 14
ATOM 25453 O O . HIS A 1 112 ? 14.476 18.602 -6.559 1.00 0.00 112 HIS A O 14
ATOM 25468 N N . HIS A 1 113 ? 12.538 17.476 -6.548 1.00 0.00 113 HIS A N 14
ATOM 25469 C CA . HIS A 1 113 ? 13.003 16.473 -7.498 1.00 0.00 113 HIS A CA 14
ATOM 25470 C C . HIS A 1 113 ? 11.897 16.114 -8.496 1.00 0.00 113 HIS A C 14
ATOM 25471 O O . HIS A 1 113 ? 12.179 15.843 -9.663 1.00 0.00 113 HIS A O 14
ATOM 25486 N N . HIS A 1 114 ? 10.644 16.124 -8.026 1.00 0.00 114 HIS A N 14
ATOM 25487 C CA . HIS A 1 114 ? 9.477 15.765 -8.847 1.00 0.00 114 HIS A CA 14
ATOM 25488 C C . HIS A 1 114 ? 9.539 14.303 -9.283 1.00 0.00 114 HIS A C 14
ATOM 25489 O O . HIS A 1 114 ? 8.837 13.882 -10.205 1.00 0.00 114 HIS A O 14
ATOM 25504 N N . HIS A 1 115 ? 10.377 13.539 -8.605 1.00 0.00 115 HIS A N 14
ATOM 25505 C CA . HIS A 1 115 ? 10.540 12.118 -8.864 1.00 0.00 115 HIS A CA 14
ATOM 25506 C C . HIS A 1 115 ? 10.845 11.426 -7.552 1.00 0.00 115 HIS A C 14
ATOM 25507 O O . HIS A 1 115 ? 9.919 10.846 -6.960 1.00 0.00 115 HIS A O 14
ATOM 25523 N N . MET A 1 1 ? -8.812 -8.907 23.093 1.00 0.00 1 MET A N 15
ATOM 25524 C CA . MET A 1 1 ? -9.036 -8.965 21.633 1.00 0.00 1 MET A CA 15
ATOM 25525 C C . MET A 1 1 ? -9.741 -7.710 21.133 1.00 0.00 1 MET A C 15
ATOM 25526 O O . MET A 1 1 ? -10.830 -7.367 21.594 1.00 0.00 1 MET A O 15
ATOM 25542 N N . GLN A 1 2 ? -9.100 -7.025 20.203 1.00 0.00 2 GLN A N 15
ATOM 25543 C CA . GLN A 1 2 ? -9.717 -5.923 19.486 1.00 0.00 2 GLN A CA 15
ATOM 25544 C C . GLN A 1 2 ? -9.231 -5.959 18.048 1.00 0.00 2 GLN A C 15
ATOM 25545 O O . GLN A 1 2 ? -8.146 -6.476 17.779 1.00 0.00 2 GLN A O 15
ATOM 25559 N N . ALA A 1 3 ? -10.048 -5.443 17.139 1.00 0.00 3 ALA A N 15
ATOM 25560 C CA . ALA A 1 3 ? -9.750 -5.455 15.711 1.00 0.00 3 ALA A CA 15
ATOM 25561 C C . ALA A 1 3 ? -9.861 -6.859 15.145 1.00 0.00 3 ALA A C 15
ATOM 25562 O O . ALA A 1 3 ? -9.910 -7.857 15.871 1.00 0.00 3 ALA A O 15
ATOM 25569 N N . ILE A 1 4 ? -9.925 -6.915 13.838 1.00 0.00 4 ILE A N 15
ATOM 25570 C CA . ILE A 1 4 ? -10.127 -8.156 13.119 1.00 0.00 4 ILE A CA 15
ATOM 25571 C C . ILE A 1 4 ? -8.874 -9.043 13.160 1.00 0.00 4 ILE A C 15
ATOM 25572 O O . ILE A 1 4 ? -8.962 -10.263 13.021 1.00 0.00 4 ILE A O 15
ATOM 25588 N N . THR A 1 5 ? -7.720 -8.430 13.395 1.00 0.00 5 THR A N 15
ATOM 25589 C CA . THR A 1 5 ? -6.446 -9.142 13.376 1.00 0.00 5 THR A CA 15
ATOM 25590 C C . THR A 1 5 ? -6.408 -10.314 14.356 1.00 0.00 5 THR A C 15
ATOM 25591 O O . THR A 1 5 ? -6.081 -11.439 13.972 1.00 0.00 5 THR A O 15
ATOM 25602 N N . GLU A 1 6 ? -6.762 -10.054 15.610 1.00 0.00 6 GLU A N 15
ATOM 25603 C CA . GLU A 1 6 ? -6.654 -11.057 16.664 1.00 0.00 6 GLU A CA 15
ATOM 25604 C C . GLU A 1 6 ? -7.564 -12.255 16.414 1.00 0.00 6 GLU A C 15
ATOM 25605 O O . GLU A 1 6 ? -7.182 -13.395 16.673 1.00 0.00 6 GLU A O 15
ATOM 25617 N N . ARG A 1 7 ? -8.764 -12.003 15.911 1.00 0.00 7 ARG A N 15
ATOM 25618 C CA . ARG A 1 7 ? -9.692 -13.089 15.621 1.00 0.00 7 ARG A CA 15
ATOM 25619 C C . ARG A 1 7 ? -9.257 -13.855 14.373 1.00 0.00 7 ARG A C 15
ATOM 25620 O O . ARG A 1 7 ? -9.462 -15.063 14.277 1.00 0.00 7 ARG A O 15
ATOM 25641 N N . LEU A 1 8 ? -8.637 -13.153 13.427 1.00 0.00 8 LEU A N 15
ATOM 25642 C CA . LEU A 1 8 ? -8.102 -13.798 12.232 1.00 0.00 8 LEU A CA 15
ATOM 25643 C C . LEU A 1 8 ? -6.949 -14.727 12.590 1.00 0.00 8 LEU A C 15
ATOM 25644 O O . LEU A 1 8 ? -6.786 -15.777 11.975 1.00 0.00 8 LEU A O 15
ATOM 25660 N N . GLU A 1 9 ? -6.153 -14.339 13.583 1.00 0.00 9 GLU A N 15
ATOM 25661 C CA . GLU A 1 9 ? -5.062 -15.183 14.068 1.00 0.00 9 GLU A CA 15
ATOM 25662 C C . GLU A 1 9 ? -5.574 -16.582 14.408 1.00 0.00 9 GLU A C 15
ATOM 25663 O O . GLU A 1 9 ? -4.932 -17.584 14.094 1.00 0.00 9 GLU A O 15
ATOM 25675 N N . ALA A 1 10 ? -6.743 -16.639 15.036 1.00 0.00 10 ALA A N 15
ATOM 25676 C CA . ALA A 1 10 ? -7.376 -17.907 15.368 1.00 0.00 10 ALA A CA 15
ATOM 25677 C C . ALA A 1 10 ? -7.905 -18.601 14.114 1.00 0.00 10 ALA A C 15
ATOM 25678 O O . ALA A 1 10 ? -7.790 -19.818 13.975 1.00 0.00 10 ALA A O 15
ATOM 25685 N N . MET A 1 11 ? -8.460 -17.817 13.196 1.00 0.00 11 MET A N 15
ATOM 25686 C CA . MET A 1 11 ? -9.055 -18.349 11.976 1.00 0.00 11 MET A CA 15
ATOM 25687 C C . MET A 1 11 ? -7.996 -18.929 11.037 1.00 0.00 11 MET A C 15
ATOM 25688 O O . MET A 1 11 ? -8.195 -19.989 10.444 1.00 0.00 11 MET A O 15
ATOM 25702 N N . LEU A 1 12 ? -6.866 -18.237 10.909 1.00 0.00 12 LEU A N 15
ATOM 25703 C CA . LEU A 1 12 ? -5.758 -18.720 10.088 1.00 0.00 12 LEU A CA 15
ATOM 25704 C C . LEU A 1 12 ? -5.186 -20.009 10.665 1.00 0.00 12 LEU A C 15
ATOM 25705 O O . LEU A 1 12 ? -4.682 -20.861 9.932 1.00 0.00 12 LEU A O 15
ATOM 25721 N N . ALA A 1 13 ? -5.290 -20.156 11.981 1.00 0.00 13 ALA A N 15
ATOM 25722 C CA . ALA A 1 13 ? -4.779 -21.339 12.661 1.00 0.00 13 ALA A CA 15
ATOM 25723 C C . ALA A 1 13 ? -5.708 -22.536 12.467 1.00 0.00 13 ALA A C 15
ATOM 25724 O O . ALA A 1 13 ? -5.378 -23.657 12.855 1.00 0.00 13 ALA A O 15
ATOM 25731 N N . GLN A 1 14 ? -6.868 -22.294 11.864 1.00 0.00 14 GLN A N 15
ATOM 25732 C CA . GLN A 1 14 ? -7.830 -23.359 11.601 1.00 0.00 14 GLN A CA 15
ATOM 25733 C C . GLN A 1 14 ? -7.577 -23.993 10.237 1.00 0.00 14 GLN A C 15
ATOM 25734 O O . GLN A 1 14 ? -8.178 -25.012 9.893 1.00 0.00 14 GLN A O 15
ATOM 25748 N N . GLY A 1 15 ? -6.684 -23.388 9.467 1.00 0.00 15 GLY A N 15
ATOM 25749 C CA . GLY A 1 15 ? -6.384 -23.900 8.148 1.00 0.00 15 GLY A CA 15
ATOM 25750 C C . GLY A 1 15 ? -7.324 -23.358 7.092 1.00 0.00 15 GLY A C 15
ATOM 25751 O O . GLY A 1 15 ? -7.640 -24.045 6.120 1.00 0.00 15 GLY A O 15
ATOM 25755 N N . THR A 1 16 ? -7.770 -22.123 7.282 1.00 0.00 16 THR A N 15
ATOM 25756 C CA . THR A 1 16 ? -8.664 -21.482 6.334 1.00 0.00 16 THR A CA 15
ATOM 25757 C C . THR A 1 16 ? -7.886 -20.490 5.475 1.00 0.00 16 THR A C 15
ATOM 25758 O O . THR A 1 16 ? -7.901 -19.281 5.716 1.00 0.00 16 THR A O 15
ATOM 25769 N N . ASP A 1 17 ? -7.177 -21.021 4.496 1.00 0.00 17 ASP A N 15
ATOM 25770 C CA . ASP A 1 17 ? -6.323 -20.215 3.636 1.00 0.00 17 ASP A CA 15
ATOM 25771 C C . ASP A 1 17 ? -7.140 -19.450 2.597 1.00 0.00 17 ASP A C 15
ATOM 25772 O O . ASP A 1 17 ? -7.949 -20.027 1.867 1.00 0.00 17 ASP A O 15
ATOM 25781 N N . ASN A 1 18 ? -6.946 -18.141 2.558 1.00 0.00 18 ASN A N 15
ATOM 25782 C CA . ASN A 1 18 ? -7.556 -17.298 1.538 1.00 0.00 18 ASN A CA 15
ATOM 25783 C C . ASN A 1 18 ? -6.615 -16.163 1.193 1.00 0.00 18 ASN A C 15
ATOM 25784 O O . ASN A 1 18 ? -5.791 -15.754 2.015 1.00 0.00 18 ASN A O 15
ATOM 25795 N N . MET A 1 19 ? -6.750 -15.647 -0.009 1.00 0.00 19 MET A N 15
ATOM 25796 C CA . MET A 1 19 ? -5.966 -14.505 -0.443 1.00 0.00 19 MET A CA 15
ATOM 25797 C C . MET A 1 19 ? -6.627 -13.240 0.078 1.00 0.00 19 MET A C 15
ATOM 25798 O O . MET A 1 19 ? -5.977 -12.369 0.660 1.00 0.00 19 MET A O 15
ATOM 25812 N N . LEU A 1 20 ? -7.946 -13.185 -0.080 1.00 0.00 20 LEU A N 15
ATOM 25813 C CA . LEU A 1 20 ? -8.739 -12.043 0.363 1.00 0.00 20 LEU A CA 15
ATOM 25814 C C . LEU A 1 20 ? -8.985 -12.098 1.870 1.00 0.00 20 LEU A C 15
ATOM 25815 O O . LEU A 1 20 ? -9.948 -11.529 2.381 1.00 0.00 20 LEU A O 15
ATOM 25831 N N . LEU A 1 21 ? -8.104 -12.787 2.576 1.00 0.00 21 LEU A N 15
ATOM 25832 C CA . LEU A 1 21 ? -8.155 -12.835 4.024 1.00 0.00 21 LEU A CA 15
ATOM 25833 C C . LEU A 1 21 ? -6.903 -12.180 4.600 1.00 0.00 21 LEU A C 15
ATOM 25834 O O . LEU A 1 21 ? -6.930 -11.596 5.681 1.00 0.00 21 LEU A O 15
ATOM 25850 N N . ARG A 1 22 ? -5.806 -12.261 3.846 1.00 0.00 22 ARG A N 15
ATOM 25851 C CA . ARG A 1 22 ? -4.532 -11.702 4.284 1.00 0.00 22 ARG A CA 15
ATOM 25852 C C . ARG A 1 22 ? -4.498 -10.189 4.114 1.00 0.00 22 ARG A C 15
ATOM 25853 O O . ARG A 1 22 ? -3.821 -9.491 4.869 1.00 0.00 22 ARG A O 15
ATOM 25874 N N . PHE A 1 23 ? -5.232 -9.678 3.133 1.00 0.00 23 PHE A N 15
ATOM 25875 C CA . PHE A 1 23 ? -5.245 -8.241 2.886 1.00 0.00 23 PHE A CA 15
ATOM 25876 C C . PHE A 1 23 ? -5.916 -7.520 4.054 1.00 0.00 23 PHE A C 15
ATOM 25877 O O . PHE A 1 23 ? -5.540 -6.402 4.404 1.00 0.00 23 PHE A O 15
ATOM 25894 N N . THR A 1 24 ? -6.891 -8.183 4.668 1.00 0.00 24 THR A N 15
ATOM 25895 C CA . THR A 1 24 ? -7.571 -7.646 5.836 1.00 0.00 24 THR A CA 15
ATOM 25896 C C . THR A 1 24 ? -6.573 -7.437 6.975 1.00 0.00 24 THR A C 15
ATOM 25897 O O . THR A 1 24 ? -6.607 -6.419 7.672 1.00 0.00 24 THR A O 15
ATOM 25908 N N . LEU A 1 25 ? -5.673 -8.400 7.140 1.00 0.00 25 LEU A N 15
ATOM 25909 C CA . LEU A 1 25 ? -4.608 -8.297 8.129 1.00 0.00 25 LEU A CA 15
ATOM 25910 C C . LEU A 1 25 ? -3.662 -7.161 7.769 1.00 0.00 25 LEU A C 15
ATOM 25911 O O . LEU A 1 25 ? -3.340 -6.320 8.609 1.00 0.00 25 LEU A O 15
ATOM 25927 N N . GLY A 1 26 ? -3.243 -7.140 6.506 1.00 0.00 26 GLY A N 15
ATOM 25928 C CA . GLY A 1 26 ? -2.287 -6.152 6.041 1.00 0.00 26 GLY A CA 15
ATOM 25929 C C . GLY A 1 26 ? -2.759 -4.725 6.232 1.00 0.00 26 GLY A C 15
ATOM 25930 O O . GLY A 1 26 ? -2.011 -3.882 6.732 1.00 0.00 26 GLY A O 15
ATOM 25934 N N . LYS A 1 27 ? -3.999 -4.456 5.840 1.00 0.00 27 LYS A N 15
ATOM 25935 C CA . LYS A 1 27 ? -4.583 -3.132 5.992 1.00 0.00 27 LYS A CA 15
ATOM 25936 C C . LYS A 1 27 ? -4.580 -2.706 7.455 1.00 0.00 27 LYS A C 15
ATOM 25937 O O . LYS A 1 27 ? -4.284 -1.556 7.778 1.00 0.00 27 LYS A O 15
ATOM 25956 N N . THR A 1 28 ? -4.888 -3.651 8.339 1.00 0.00 28 THR A N 15
ATOM 25957 C CA . THR A 1 28 ? -4.988 -3.360 9.759 1.00 0.00 28 THR A CA 15
ATOM 25958 C C . THR A 1 28 ? -3.625 -3.001 10.347 1.00 0.00 28 THR A C 15
ATOM 25959 O O . THR A 1 28 ? -3.542 -2.170 11.246 1.00 0.00 28 THR A O 15
ATOM 25970 N N . TYR A 1 29 ? -2.558 -3.619 9.839 1.00 0.00 29 TYR A N 15
ATOM 25971 C CA . TYR A 1 29 ? -1.213 -3.297 10.310 1.00 0.00 29 TYR A CA 15
ATOM 25972 C C . TYR A 1 29 ? -0.908 -1.825 10.063 1.00 0.00 29 TYR A C 15
ATOM 25973 O O . TYR A 1 29 ? -0.428 -1.120 10.951 1.00 0.00 29 TYR A O 15
ATOM 25991 N N . ALA A 1 30 ? -1.220 -1.363 8.859 1.00 0.00 30 ALA A N 15
ATOM 25992 C CA . ALA A 1 30 ? -0.986 0.024 8.482 1.00 0.00 30 ALA A CA 15
ATOM 25993 C C . ALA A 1 30 ? -1.882 0.952 9.293 1.00 0.00 30 ALA A C 15
ATOM 25994 O O . ALA A 1 30 ? -1.437 1.985 9.795 1.00 0.00 30 ALA A O 15
ATOM 26001 N N . GLU A 1 31 ? -3.142 0.555 9.443 1.00 0.00 31 GLU A N 15
ATOM 26002 C CA . GLU A 1 31 ? -4.106 1.316 10.231 1.00 0.00 31 GLU A CA 15
ATOM 26003 C C . GLU A 1 31 ? -3.708 1.368 11.704 1.00 0.00 31 GLU A C 15
ATOM 26004 O O . GLU A 1 31 ? -4.130 2.262 12.442 1.00 0.00 31 GLU A O 15
ATOM 26016 N N . HIS A 1 32 ? -2.903 0.405 12.130 1.00 0.00 32 HIS A N 15
ATOM 26017 C CA . HIS A 1 32 ? -2.531 0.280 13.534 1.00 0.00 32 HIS A CA 15
ATOM 26018 C C . HIS A 1 32 ? -1.119 0.809 13.779 1.00 0.00 32 HIS A C 15
ATOM 26019 O O . HIS A 1 32 ? -0.520 0.534 14.823 1.00 0.00 32 HIS A O 15
ATOM 26034 N N . GLU A 1 33 ? -0.595 1.556 12.803 1.00 0.00 33 GLU A N 15
ATOM 26035 C CA . GLU A 1 33 ? 0.708 2.216 12.928 1.00 0.00 33 GLU A CA 15
ATOM 26036 C C . GLU A 1 33 ? 1.843 1.181 12.952 1.00 0.00 33 GLU A C 15
ATOM 26037 O O . GLU A 1 33 ? 2.963 1.463 13.380 1.00 0.00 33 GLU A O 15
ATOM 26049 N N . GLN A 1 34 ? 1.552 -0.009 12.447 1.00 0.00 34 GLN A N 15
ATOM 26050 C CA . GLN A 1 34 ? 2.509 -1.107 12.459 1.00 0.00 34 GLN A CA 15
ATOM 26051 C C . GLN A 1 34 ? 3.011 -1.371 11.038 1.00 0.00 34 GLN A C 15
ATOM 26052 O O . GLN A 1 34 ? 3.084 -2.518 10.587 1.00 0.00 34 GLN A O 15
ATOM 26066 N N . PHE A 1 35 ? 3.363 -0.289 10.349 1.00 0.00 35 PHE A N 15
ATOM 26067 C CA . PHE A 1 35 ? 3.803 -0.345 8.953 1.00 0.00 35 PHE A CA 15
ATOM 26068 C C . PHE A 1 35 ? 4.969 -1.315 8.774 1.00 0.00 35 PHE A C 15
ATOM 26069 O O . PHE A 1 35 ? 5.068 -1.999 7.757 1.00 0.00 35 PHE A O 15
ATOM 26086 N N . ASP A 1 36 ? 5.837 -1.366 9.779 1.00 0.00 36 ASP A N 15
ATOM 26087 C CA . ASP A 1 36 ? 7.000 -2.259 9.778 1.00 0.00 36 ASP A CA 15
ATOM 26088 C C . ASP A 1 36 ? 6.591 -3.703 9.517 1.00 0.00 36 ASP A C 15
ATOM 26089 O O . ASP A 1 36 ? 7.167 -4.391 8.671 1.00 0.00 36 ASP A O 15
ATOM 26098 N N . ALA A 1 37 ? 5.589 -4.145 10.259 1.00 0.00 37 ALA A N 15
ATOM 26099 C CA . ALA A 1 37 ? 5.104 -5.520 10.186 1.00 0.00 37 ALA A CA 15
ATOM 26100 C C . ALA A 1 37 ? 4.289 -5.750 8.926 1.00 0.00 37 ALA A C 15
ATOM 26101 O O . ALA A 1 37 ? 4.219 -6.864 8.410 1.00 0.00 37 ALA A O 15
ATOM 26108 N N . ALA A 1 38 ? 3.663 -4.691 8.441 1.00 0.00 38 ALA A N 15
ATOM 26109 C CA . ALA A 1 38 ? 2.811 -4.778 7.266 1.00 0.00 38 ALA A CA 15
ATOM 26110 C C . ALA A 1 38 ? 3.608 -5.177 6.033 1.00 0.00 38 ALA A C 15
ATOM 26111 O O . ALA A 1 38 ? 3.141 -5.970 5.222 1.00 0.00 38 ALA A O 15
ATOM 26118 N N . LEU A 1 39 ? 4.823 -4.651 5.923 1.00 0.00 39 LEU A N 15
ATOM 26119 C CA . LEU A 1 39 ? 5.628 -4.807 4.708 1.00 0.00 39 LEU A CA 15
ATOM 26120 C C . LEU A 1 39 ? 5.795 -6.278 4.274 1.00 0.00 39 LEU A C 15
ATOM 26121 O O . LEU A 1 39 ? 5.470 -6.618 3.136 1.00 0.00 39 LEU A O 15
ATOM 26137 N N . PRO A 1 40 ? 6.282 -7.182 5.154 1.00 0.00 40 PRO A N 15
ATOM 26138 C CA . PRO A 1 40 ? 6.442 -8.596 4.793 1.00 0.00 40 PRO A CA 15
ATOM 26139 C C . PRO A 1 40 ? 5.105 -9.329 4.673 1.00 0.00 40 PRO A C 15
ATOM 26140 O O . PRO A 1 40 ? 4.955 -10.234 3.852 1.00 0.00 40 PRO A O 15
ATOM 26151 N N . HIS A 1 41 ? 4.132 -8.924 5.478 1.00 0.00 41 HIS A N 15
ATOM 26152 C CA . HIS A 1 41 ? 2.832 -9.585 5.488 1.00 0.00 41 HIS A CA 15
ATOM 26153 C C . HIS A 1 41 ? 2.053 -9.265 4.215 1.00 0.00 41 HIS A C 15
ATOM 26154 O O . HIS A 1 41 ? 1.336 -10.116 3.687 1.00 0.00 41 HIS A O 15
ATOM 26169 N N . LEU A 1 42 ? 2.197 -8.035 3.723 1.00 0.00 42 LEU A N 15
ATOM 26170 C CA . LEU A 1 42 ? 1.605 -7.650 2.446 1.00 0.00 42 LEU A CA 15
ATOM 26171 C C . LEU A 1 42 ? 2.227 -8.451 1.312 1.00 0.00 42 LEU A C 15
ATOM 26172 O O . LEU A 1 42 ? 1.528 -8.884 0.393 1.00 0.00 42 LEU A O 15
ATOM 26188 N N . ARG A 1 43 ? 3.541 -8.660 1.384 1.00 0.00 43 ARG A N 15
ATOM 26189 C CA . ARG A 1 43 ? 4.228 -9.457 0.376 1.00 0.00 43 ARG A CA 15
ATOM 26190 C C . ARG A 1 43 ? 3.661 -10.867 0.335 1.00 0.00 43 ARG A C 15
ATOM 26191 O O . ARG A 1 43 ? 3.479 -11.430 -0.734 1.00 0.00 43 ARG A O 15
ATOM 26212 N N . ALA A 1 44 ? 3.362 -11.420 1.503 1.00 0.00 44 ALA A N 15
ATOM 26213 C CA . ALA A 1 44 ? 2.886 -12.796 1.600 1.00 0.00 44 ALA A CA 15
ATOM 26214 C C . ALA A 1 44 ? 1.627 -13.014 0.767 1.00 0.00 44 ALA A C 15
ATOM 26215 O O . ALA A 1 44 ? 1.446 -14.073 0.171 1.00 0.00 44 ALA A O 15
ATOM 26222 N N . ALA A 1 45 ? 0.748 -12.024 0.741 1.00 0.00 45 ALA A N 15
ATOM 26223 C CA . ALA A 1 45 ? -0.441 -12.097 -0.097 1.00 0.00 45 ALA A CA 15
ATOM 26224 C C . ALA A 1 45 ? -0.096 -11.944 -1.580 1.00 0.00 45 ALA A C 15
ATOM 26225 O O . ALA A 1 45 ? -0.521 -12.746 -2.415 1.00 0.00 45 ALA A O 15
ATOM 26232 N N . LEU A 1 46 ? 0.697 -10.923 -1.891 1.00 0.00 46 LEU A N 15
ATOM 26233 C CA . LEU A 1 46 ? 1.005 -10.569 -3.279 1.00 0.00 46 LEU A CA 15
ATOM 26234 C C . LEU A 1 46 ? 1.985 -11.539 -3.932 1.00 0.00 46 LEU A C 15
ATOM 26235 O O . LEU A 1 46 ? 2.004 -11.683 -5.154 1.00 0.00 46 LEU A O 15
ATOM 26251 N N . ASP A 1 47 ? 2.816 -12.177 -3.124 1.00 0.00 47 ASP A N 15
ATOM 26252 C CA . ASP A 1 47 ? 3.817 -13.105 -3.636 1.00 0.00 47 ASP A CA 15
ATOM 26253 C C . ASP A 1 47 ? 3.129 -14.277 -4.322 1.00 0.00 47 ASP A C 15
ATOM 26254 O O . ASP A 1 47 ? 3.591 -14.774 -5.345 1.00 0.00 47 ASP A O 15
ATOM 26263 N N . PHE A 1 48 ? 2.016 -14.714 -3.749 1.00 0.00 48 PHE A N 15
ATOM 26264 C CA . PHE A 1 48 ? 1.213 -15.777 -4.343 1.00 0.00 48 PHE A CA 15
ATOM 26265 C C . PHE A 1 48 ? 0.266 -15.231 -5.413 1.00 0.00 48 PHE A C 15
ATOM 26266 O O . PHE A 1 48 ? 0.134 -15.816 -6.489 1.00 0.00 48 PHE A O 15
ATOM 26283 N N . ASP A 1 49 ? -0.382 -14.106 -5.120 1.00 0.00 49 ASP A N 15
ATOM 26284 C CA . ASP A 1 49 ? -1.401 -13.553 -6.014 1.00 0.00 49 ASP A CA 15
ATOM 26285 C C . ASP A 1 49 ? -1.297 -12.027 -6.084 1.00 0.00 49 ASP A C 15
ATOM 26286 O O . ASP A 1 49 ? -1.911 -11.315 -5.293 1.00 0.00 49 ASP A O 15
ATOM 26295 N N . PRO A 1 50 ? -0.482 -11.507 -7.012 1.00 0.00 50 PRO A N 15
ATOM 26296 C CA . PRO A 1 50 ? -0.223 -10.075 -7.133 1.00 0.00 50 PRO A CA 15
ATOM 26297 C C . PRO A 1 50 ? -1.324 -9.327 -7.888 1.00 0.00 50 PRO A C 15
ATOM 26298 O O . PRO A 1 50 ? -1.255 -8.108 -8.050 1.00 0.00 50 PRO A O 15
ATOM 26309 N N . THR A 1 51 ? -2.327 -10.063 -8.349 1.00 0.00 51 THR A N 15
ATOM 26310 C CA . THR A 1 51 ? -3.377 -9.522 -9.209 1.00 0.00 51 THR A CA 15
ATOM 26311 C C . THR A 1 51 ? -4.175 -8.387 -8.542 1.00 0.00 51 THR A C 15
ATOM 26312 O O . THR A 1 51 ? -4.849 -7.613 -9.225 1.00 0.00 51 THR A O 15
ATOM 26323 N N . TYR A 1 52 ? -4.096 -8.283 -7.218 1.00 0.00 52 TYR A N 15
ATOM 26324 C CA . TYR A 1 52 ? -4.891 -7.306 -6.478 1.00 0.00 52 TYR A CA 15
ATOM 26325 C C . TYR A 1 52 ? -4.285 -5.901 -6.589 1.00 0.00 52 TYR A C 15
ATOM 26326 O O . TYR A 1 52 ? -3.374 -5.544 -5.843 1.00 0.00 52 TYR A O 15
ATOM 26344 N N . SER A 1 53 ? -4.811 -5.121 -7.531 1.00 0.00 53 SER A N 15
ATOM 26345 C CA . SER A 1 53 ? -4.326 -3.773 -7.822 1.00 0.00 53 SER A CA 15
ATOM 26346 C C . SER A 1 53 ? -4.343 -2.868 -6.589 1.00 0.00 53 SER A C 15
ATOM 26347 O O . SER A 1 53 ? -3.437 -2.057 -6.391 1.00 0.00 53 SER A O 15
ATOM 26355 N N . VAL A 1 54 ? -5.379 -3.004 -5.767 1.00 0.00 54 VAL A N 15
ATOM 26356 C CA . VAL A 1 54 ? -5.535 -2.166 -4.580 1.00 0.00 54 VAL A CA 15
ATOM 26357 C C . VAL A 1 54 ? -4.319 -2.288 -3.661 1.00 0.00 54 VAL A C 15
ATOM 26358 O O . VAL A 1 54 ? -3.877 -1.308 -3.054 1.00 0.00 54 VAL A O 15
ATOM 26371 N N . ALA A 1 55 ? -3.763 -3.490 -3.594 1.00 0.00 55 ALA A N 15
ATOM 26372 C CA . ALA A 1 55 ? -2.650 -3.771 -2.700 1.00 0.00 55 ALA A CA 15
ATOM 26373 C C . ALA A 1 55 ? -1.377 -3.051 -3.134 1.00 0.00 55 ALA A C 15
ATOM 26374 O O . ALA A 1 55 ? -0.533 -2.722 -2.299 1.00 0.00 55 ALA A O 15
ATOM 26381 N N . TRP A 1 56 ? -1.239 -2.800 -4.435 1.00 0.00 56 TRP A N 15
ATOM 26382 C CA . TRP A 1 56 ? -0.077 -2.078 -4.948 1.00 0.00 56 TRP A CA 15
ATOM 26383 C C . TRP A 1 56 ? -0.073 -0.669 -4.371 1.00 0.00 56 TRP A C 15
ATOM 26384 O O . TRP A 1 56 ? 0.942 -0.177 -3.870 1.00 0.00 56 TRP A O 15
ATOM 26405 N N . LYS A 1 57 ? -1.241 -0.042 -4.440 1.00 0.00 57 LYS A N 15
ATOM 26406 C CA . LYS A 1 57 ? -1.452 1.297 -3.920 1.00 0.00 57 LYS A CA 15
ATOM 26407 C C . LYS A 1 57 ? -1.294 1.321 -2.399 1.00 0.00 57 LYS A C 15
ATOM 26408 O O . LYS A 1 57 ? -0.790 2.295 -1.832 1.00 0.00 57 LYS A O 15
ATOM 26427 N N . TRP A 1 58 ? -1.706 0.239 -1.746 1.00 0.00 58 TRP A N 15
ATOM 26428 C CA . TRP A 1 58 ? -1.531 0.101 -0.304 1.00 0.00 58 TRP A CA 15
ATOM 26429 C C . TRP A 1 58 ? -0.057 0.019 0.068 1.00 0.00 58 TRP A C 15
ATOM 26430 O O . TRP A 1 58 ? 0.392 0.708 0.982 1.00 0.00 58 TRP A O 15
ATOM 26451 N N . LEU A 1 59 ? 0.690 -0.815 -0.651 1.00 0.00 59 LEU A N 15
ATOM 26452 C CA . LEU A 1 59 ? 2.111 -1.020 -0.374 1.00 0.00 59 LEU A CA 15
ATOM 26453 C C . LEU A 1 59 ? 2.861 0.311 -0.422 1.00 0.00 59 LEU A C 15
ATOM 26454 O O . LEU A 1 59 ? 3.618 0.643 0.494 1.00 0.00 59 LEU A O 15
ATOM 26470 N N . GLY A 1 60 ? 2.624 1.077 -1.478 1.00 0.00 60 GLY A N 15
ATOM 26471 C CA . GLY A 1 60 ? 3.276 2.366 -1.622 1.00 0.00 60 GLY A CA 15
ATOM 26472 C C . GLY A 1 60 ? 2.912 3.329 -0.507 1.00 0.00 60 GLY A C 15
ATOM 26473 O O . GLY A 1 60 ? 3.770 4.046 0.012 1.00 0.00 60 GLY A O 15
ATOM 26477 N N . LYS A 1 61 ? 1.640 3.337 -0.125 1.00 0.00 61 LYS A N 15
ATOM 26478 C CA . LYS A 1 61 ? 1.157 4.229 0.906 1.00 0.00 61 LYS A CA 15
ATOM 26479 C C . LYS A 1 61 ? 1.675 3.795 2.280 1.00 0.00 61 LYS A C 15
ATOM 26480 O O . LYS A 1 61 ? 1.811 4.610 3.196 1.00 0.00 61 LYS A O 15
ATOM 26499 N N . THR A 1 62 ? 1.964 2.509 2.413 1.00 0.00 62 THR A N 15
ATOM 26500 C CA . THR A 1 62 ? 2.502 1.967 3.652 1.00 0.00 62 THR A CA 15
ATOM 26501 C C . THR A 1 62 ? 3.950 2.412 3.848 1.00 0.00 62 THR A C 15
ATOM 26502 O O . THR A 1 62 ? 4.343 2.803 4.946 1.00 0.00 62 THR A O 15
ATOM 26513 N N . LEU A 1 63 ? 4.724 2.374 2.769 1.00 0.00 63 LEU A N 15
ATOM 26514 C CA . LEU A 1 63 ? 6.120 2.800 2.808 1.00 0.00 63 LEU A CA 15
ATOM 26515 C C . LEU A 1 63 ? 6.234 4.300 3.054 1.00 0.00 63 LEU A C 15
ATOM 26516 O O . LEU A 1 63 ? 7.213 4.767 3.635 1.00 0.00 63 LEU A O 15
ATOM 26532 N N . GLN A 1 64 ? 5.234 5.046 2.601 1.00 0.00 64 GLN A N 15
ATOM 26533 C CA . GLN A 1 64 ? 5.187 6.486 2.826 1.00 0.00 64 GLN A CA 15
ATOM 26534 C C . GLN A 1 64 ? 5.260 6.802 4.315 1.00 0.00 64 GLN A C 15
ATOM 26535 O O . GLN A 1 64 ? 6.060 7.637 4.741 1.00 0.00 64 GLN A O 15
ATOM 26549 N N . GLY A 1 65 ? 4.414 6.135 5.095 1.00 0.00 65 GLY A N 15
ATOM 26550 C CA . GLY A 1 65 ? 4.396 6.331 6.536 1.00 0.00 65 GLY A CA 15
ATOM 26551 C C . GLY A 1 65 ? 4.195 7.783 6.940 1.00 0.00 65 GLY A C 15
ATOM 26552 O O . GLY A 1 65 ? 4.482 8.154 8.078 1.00 0.00 65 GLY A O 15
ATOM 26556 N N . GLN A 1 66 ? 3.719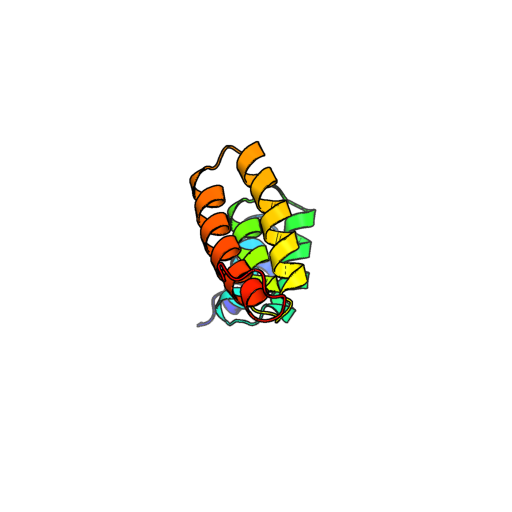 8.603 5.996 1.00 0.00 66 GLN A N 15
ATOM 26557 C CA . GLN A 1 66 ? 3.495 10.033 6.222 1.00 0.00 66 GLN A CA 15
ATOM 26558 C C . GLN A 1 66 ? 4.827 10.769 6.462 1.00 0.00 66 GLN A C 15
ATOM 26559 O O . GLN A 1 66 ? 4.845 11.928 6.882 1.00 0.00 66 GLN A O 15
ATOM 26573 N N . GLY A 1 67 ? 5.942 10.110 6.152 1.00 0.00 67 GLY A N 15
ATOM 26574 C CA . GLY A 1 67 ? 7.235 10.701 6.437 1.00 0.00 67 GLY A CA 15
ATOM 26575 C C . GLY A 1 67 ? 8.319 10.344 5.431 1.00 0.00 67 GLY A C 15
ATOM 26576 O O . GLY A 1 67 ? 9.074 11.215 5.001 1.00 0.00 67 GLY A O 15
ATOM 26580 N N . ASP A 1 68 ? 8.401 9.075 5.043 1.00 0.00 68 ASP A N 15
ATOM 26581 C CA . ASP A 1 68 ? 9.493 8.621 4.192 1.00 0.00 68 ASP A CA 15
ATOM 26582 C C . ASP A 1 68 ? 9.106 8.728 2.727 1.00 0.00 68 ASP A C 15
ATOM 26583 O O . ASP A 1 68 ? 8.434 7.857 2.173 1.00 0.00 68 ASP A O 15
ATOM 26592 N N . ARG A 1 69 ? 9.508 9.830 2.123 1.00 0.00 69 ARG A N 15
ATOM 26593 C CA . ARG A 1 69 ? 9.242 10.087 0.714 1.00 0.00 69 ARG A CA 15
ATOM 26594 C C . ARG A 1 69 ? 9.979 9.095 -0.194 1.00 0.00 69 ARG A C 15
ATOM 26595 O O . ARG A 1 69 ? 9.509 8.778 -1.288 1.00 0.00 69 ARG A O 15
ATOM 26616 N N . ALA A 1 70 ? 11.129 8.608 0.267 1.00 0.00 70 ALA A N 15
ATOM 26617 C CA . ALA A 1 70 ? 11.990 7.763 -0.553 1.00 0.00 70 ALA A CA 15
ATOM 26618 C C . ALA A 1 70 ? 11.344 6.413 -0.829 1.00 0.00 70 ALA A C 15
ATOM 26619 O O . ALA A 1 70 ? 11.254 5.981 -1.981 1.00 0.00 70 ALA A O 15
ATOM 26626 N N . GLY A 1 71 ? 10.875 5.764 0.227 1.00 0.00 71 GLY A N 15
ATOM 26627 C CA . GLY A 1 71 ? 10.249 4.467 0.087 1.00 0.00 71 GLY A CA 15
ATOM 26628 C C . GLY A 1 71 ? 8.939 4.557 -0.659 1.00 0.00 71 GLY A C 15
ATOM 26629 O O . GLY A 1 71 ? 8.624 3.697 -1.482 1.00 0.00 71 GLY A O 15
ATOM 26633 N N . ALA A 1 72 ? 8.185 5.613 -0.378 1.00 0.00 72 ALA A N 15
ATOM 26634 C CA . ALA A 1 72 ? 6.904 5.834 -1.027 1.00 0.00 72 ALA A CA 15
ATOM 26635 C C . ALA A 1 72 ? 7.080 6.006 -2.525 1.00 0.00 72 ALA A C 15
ATOM 26636 O O . ALA A 1 72 ? 6.441 5.313 -3.318 1.00 0.00 72 ALA A O 15
ATOM 26643 N N . ARG A 1 73 ? 7.975 6.913 -2.907 1.00 0.00 73 ARG A N 15
ATOM 26644 C CA . ARG A 1 73 ? 8.209 7.199 -4.315 1.00 0.00 73 ARG A CA 15
ATOM 26645 C C . ARG A 1 73 ? 8.666 5.944 -5.041 1.00 0.00 73 ARG A C 15
ATOM 26646 O O . ARG A 1 73 ? 8.088 5.566 -6.052 1.00 0.00 73 ARG A O 15
ATOM 26667 N N . GLN A 1 74 ? 9.679 5.284 -4.493 1.00 0.00 74 GLN A N 15
ATOM 26668 C CA . GLN A 1 74 ? 10.251 4.099 -5.121 1.00 0.00 74 GLN A CA 15
ATOM 26669 C C . GLN A 1 74 ? 9.186 3.022 -5.340 1.00 0.00 74 GLN A C 15
ATOM 26670 O O . GLN A 1 74 ? 9.182 2.340 -6.368 1.00 0.00 74 GLN A O 15
ATOM 26684 N N . ALA A 1 75 ? 8.277 2.888 -4.379 1.00 0.00 75 ALA A N 15
ATOM 26685 C CA . ALA A 1 75 ? 7.199 1.916 -4.478 1.00 0.00 75 ALA A CA 15
ATOM 26686 C C . ALA A 1 75 ? 6.226 2.278 -5.595 1.00 0.00 75 ALA A C 15
ATOM 26687 O O . ALA A 1 75 ? 5.829 1.423 -6.384 1.00 0.00 75 ALA A O 15
ATOM 26694 N N . TRP A 1 76 ? 5.862 3.552 -5.672 1.00 0.00 76 TRP A N 15
ATOM 26695 C CA . TRP A 1 76 ? 4.893 4.015 -6.657 1.00 0.00 76 TRP A CA 15
ATOM 26696 C C . TRP A 1 76 ? 5.480 3.992 -8.064 1.00 0.00 76 TRP A C 15
ATOM 26697 O O . TRP A 1 76 ? 4.798 3.613 -9.018 1.00 0.00 76 TRP A O 15
ATOM 26718 N N . GLU A 1 77 ? 6.746 4.381 -8.188 1.00 0.00 77 GLU A N 15
ATOM 26719 C CA . GLU A 1 77 ? 7.431 4.364 -9.479 1.00 0.00 77 GLU A CA 15
ATOM 26720 C C . GLU A 1 77 ? 7.459 2.938 -10.031 1.00 0.00 77 GLU A C 15
ATOM 26721 O O . GLU A 1 77 ? 7.225 2.707 -11.220 1.00 0.00 77 GLU A O 15
ATOM 26733 N N . SER A 1 78 ? 7.743 1.984 -9.148 1.00 0.00 78 SER A N 15
ATOM 26734 C CA . SER A 1 78 ? 7.801 0.577 -9.524 1.00 0.00 78 SER A CA 15
ATOM 26735 C C . SER A 1 78 ? 6.399 0.004 -9.748 1.00 0.00 78 SER A C 15
ATOM 26736 O O . SER A 1 78 ? 6.160 -0.723 -10.718 1.00 0.00 78 SER A O 15
ATOM 26744 N N . GLY A 1 79 ? 5.475 0.345 -8.853 1.00 0.00 79 GLY A N 15
ATOM 26745 C CA . GLY A 1 79 ? 4.122 -0.182 -8.920 1.00 0.00 79 GLY A CA 15
ATOM 26746 C C . GLY A 1 79 ? 3.354 0.317 -10.126 1.00 0.00 79 GLY A C 15
ATOM 26747 O O . GLY A 1 79 ? 2.413 -0.334 -10.580 1.00 0.00 79 GLY A O 15
ATOM 26751 N N . LEU A 1 80 ? 3.751 1.471 -10.643 1.00 0.00 80 LEU A N 15
ATOM 26752 C CA . LEU A 1 80 ? 3.110 2.045 -11.819 1.00 0.00 80 LEU A CA 15
ATOM 26753 C C . LEU A 1 80 ? 3.203 1.082 -12.992 1.00 0.00 80 LEU A C 15
ATOM 26754 O O . LEU A 1 80 ? 2.237 0.875 -13.721 1.00 0.00 80 LEU A O 15
ATOM 26770 N N . ALA A 1 81 ? 4.379 0.498 -13.154 1.00 0.00 81 ALA A N 15
ATOM 26771 C CA . ALA A 1 81 ? 4.627 -0.469 -14.220 1.00 0.00 81 ALA A CA 15
ATOM 26772 C C . ALA A 1 81 ? 3.710 -1.682 -14.094 1.00 0.00 81 ALA A C 15
ATOM 26773 O O . ALA A 1 81 ? 3.268 -2.239 -15.099 1.00 0.00 81 ALA A O 15
ATOM 26780 N N . ALA A 1 82 ? 3.411 -2.079 -12.862 1.00 0.00 82 ALA A N 15
ATOM 26781 C CA . ALA A 1 82 ? 2.485 -3.180 -12.628 1.00 0.00 82 ALA A CA 15
ATOM 26782 C C . ALA A 1 82 ? 1.108 -2.819 -13.167 1.00 0.00 82 ALA A C 15
ATOM 26783 O O . ALA A 1 82 ? 0.475 -3.608 -13.868 1.00 0.00 82 ALA A O 15
ATOM 26790 N N . ALA A 1 83 ? 0.666 -1.605 -12.857 1.00 0.00 83 ALA A N 15
ATOM 26791 C CA . ALA A 1 83 ? -0.617 -1.108 -13.333 1.00 0.00 83 ALA A CA 15
ATOM 26792 C C . ALA A 1 83 ? -0.605 -0.954 -14.850 1.00 0.00 83 ALA A C 15
ATOM 26793 O O . ALA A 1 83 ? -1.566 -1.315 -15.525 1.00 0.00 83 ALA A O 15
ATOM 26800 N N . GLN A 1 84 ? 0.493 -0.426 -15.375 1.00 0.00 84 GLN A N 15
ATOM 26801 C CA . GLN A 1 84 ? 0.669 -0.274 -16.811 1.00 0.00 84 GLN A CA 15
ATOM 26802 C C . GLN A 1 84 ? 0.563 -1.617 -17.527 1.00 0.00 84 GLN A C 15
ATOM 26803 O O . GLN A 1 84 ? -0.174 -1.750 -18.506 1.00 0.00 84 GLN A O 15
ATOM 26817 N N . SER A 1 85 ? 1.293 -2.608 -17.025 1.00 0.00 85 SER A N 15
ATOM 26818 C CA . SER A 1 85 ? 1.289 -3.943 -17.616 1.00 0.00 85 SER A CA 15
ATOM 26819 C C . SER A 1 85 ? -0.100 -4.587 -17.527 1.00 0.00 85 SER A C 15
ATOM 26820 O O . SER A 1 85 ? -0.542 -5.265 -18.455 1.00 0.00 85 SER A O 15
ATOM 26828 N N . ARG A 1 86 ? -0.785 -4.358 -16.411 1.00 0.00 86 ARG A N 15
ATOM 26829 C CA . ARG A 1 86 ? -2.129 -4.889 -16.203 1.00 0.00 86 ARG A CA 15
ATOM 26830 C C . ARG A 1 86 ? -3.174 -4.103 -16.989 1.00 0.00 86 ARG A C 15
ATOM 26831 O O . ARG A 1 86 ? -4.315 -4.542 -17.134 1.00 0.00 86 ARG A O 15
ATOM 26852 N N . GLY A 1 87 ? -2.779 -2.943 -17.495 1.00 0.00 87 GLY A N 15
ATOM 26853 C CA . GLY A 1 87 ? -3.708 -2.087 -18.203 1.00 0.00 87 GLY A CA 15
ATOM 26854 C C . GLY A 1 87 ? -4.674 -1.410 -17.256 1.00 0.00 87 GLY A C 15
ATOM 26855 O O . GLY A 1 87 ? -5.755 -0.978 -17.655 1.00 0.00 87 GLY A O 15
ATOM 26859 N N . ASP A 1 88 ? -4.272 -1.309 -16.000 1.00 0.00 88 ASP A N 15
ATOM 26860 C CA . ASP A 1 88 ? -5.122 -0.749 -14.964 1.00 0.00 88 ASP A CA 15
ATOM 26861 C C . ASP A 1 88 ? -4.895 0.752 -14.881 1.00 0.00 88 ASP A C 15
ATOM 26862 O O . ASP A 1 88 ? -4.108 1.243 -14.070 1.00 0.00 88 ASP A O 15
ATOM 26871 N N . GLN A 1 89 ? -5.562 1.459 -15.768 1.00 0.00 89 GLN A N 15
ATOM 26872 C CA . GLN A 1 89 ? -5.403 2.892 -15.921 1.00 0.00 89 GLN A CA 15
ATOM 26873 C C . GLN A 1 89 ? -5.845 3.656 -14.686 1.00 0.00 89 GLN A C 15
ATOM 26874 O O . GLN A 1 89 ? -5.237 4.662 -14.316 1.00 0.00 89 GLN A O 15
ATOM 26888 N N . GLN A 1 90 ? -6.904 3.175 -14.062 1.00 0.00 90 GLN A N 15
ATOM 26889 C CA . GLN A 1 90 ? -7.435 3.802 -12.859 1.00 0.00 90 GLN A CA 15
ATOM 26890 C C . GLN A 1 90 ? -6.353 3.906 -11.788 1.00 0.00 90 GLN A C 15
ATOM 26891 O O . GLN A 1 90 ? -6.139 4.971 -11.211 1.00 0.00 90 GLN A O 15
ATOM 26905 N N . VAL A 1 91 ? -5.646 2.806 -11.567 1.00 0.00 91 VAL A N 15
ATOM 26906 C CA . VAL A 1 91 ? -4.616 2.749 -10.534 1.00 0.00 91 VAL A CA 15
ATOM 26907 C C . VAL A 1 91 ? -3.469 3.698 -10.864 1.00 0.00 91 VAL A C 15
ATOM 26908 O O . VAL A 1 91 ? -2.907 4.341 -9.974 1.00 0.00 91 VAL A O 15
ATOM 26921 N N . VAL A 1 92 ? -3.143 3.798 -12.147 1.00 0.00 92 VAL A N 15
ATOM 26922 C CA . VAL A 1 92 ? -2.088 4.697 -12.599 1.00 0.00 92 VAL A CA 15
ATOM 26923 C C . VAL A 1 92 ? -2.393 6.132 -12.177 1.00 0.00 92 VAL A C 15
ATOM 26924 O O . VAL A 1 92 ? -1.538 6.814 -11.614 1.00 0.00 92 VAL A O 15
ATOM 26937 N N . LYS A 1 93 ? -3.623 6.574 -12.426 1.00 0.00 93 LYS A N 15
ATOM 26938 C CA . LYS A 1 93 ? -4.036 7.928 -12.065 1.00 0.00 93 LYS A CA 15
ATOM 26939 C C . LYS A 1 93 ? -4.097 8.107 -10.551 1.00 0.00 93 LYS A C 15
ATOM 26940 O O . LYS A 1 93 ? -3.693 9.146 -10.031 1.00 0.00 93 LYS A O 15
ATOM 26959 N N . GLU A 1 94 ? -4.603 7.095 -9.850 1.00 0.00 94 GLU A N 15
ATOM 26960 C CA . GLU A 1 94 ? -4.721 7.151 -8.399 1.00 0.00 94 GLU A CA 15
ATOM 26961 C C . GLU A 1 94 ? -3.354 7.305 -7.747 1.00 0.00 94 GLU A C 15
ATOM 26962 O O . GLU A 1 94 ? -3.159 8.166 -6.886 1.00 0.00 94 GLU A O 15
ATOM 26974 N N . LEU A 1 95 ? -2.407 6.477 -8.169 1.00 0.00 95 LEU A N 15
ATOM 26975 C CA . LEU A 1 95 ? -1.050 6.545 -7.648 1.00 0.00 95 LEU A CA 15
ATOM 26976 C C . LEU A 1 95 ? -0.372 7.836 -8.086 1.00 0.00 95 LEU A C 15
ATOM 26977 O O . LEU A 1 95 ? 0.407 8.422 -7.334 1.00 0.00 95 LEU A O 15
ATOM 26993 N N . GLN A 1 96 ? -0.696 8.290 -9.292 1.00 0.00 96 GLN A N 15
ATOM 26994 C CA . GLN A 1 96 ? -0.143 9.532 -9.828 1.00 0.00 96 GLN A CA 15
ATOM 26995 C C . GLN A 1 96 ? -0.433 10.710 -8.901 1.00 0.00 96 GLN A C 15
ATOM 26996 O O . GLN A 1 96 ? 0.387 11.617 -8.768 1.00 0.00 96 GLN A O 15
ATOM 27010 N N . VAL A 1 97 ? -1.589 10.677 -8.244 1.00 0.00 97 VAL A N 15
ATOM 27011 C CA . VAL A 1 97 ? -1.978 11.738 -7.315 1.00 0.00 97 VAL A CA 15
ATOM 27012 C C . VAL A 1 97 ? -0.955 11.855 -6.189 1.00 0.00 97 VAL A C 15
ATOM 27013 O O . VAL A 1 97 ? -0.574 12.958 -5.781 1.00 0.00 97 VAL A O 15
ATOM 27026 N N . PHE A 1 98 ? -0.492 10.707 -5.712 1.00 0.00 98 PHE A N 15
ATOM 27027 C CA . PHE A 1 98 ? 0.515 10.661 -4.661 1.00 0.00 98 PHE A CA 15
ATOM 27028 C C . PHE A 1 98 ? 1.853 11.190 -5.168 1.00 0.00 98 PHE A C 15
ATOM 27029 O O . PHE A 1 98 ? 2.584 11.856 -4.434 1.00 0.00 98 PHE A O 15
ATOM 27046 N N . LEU A 1 99 ? 2.163 10.900 -6.430 1.00 0.00 99 LEU A N 15
ATOM 27047 C CA . LEU A 1 99 ? 3.416 11.346 -7.038 1.00 0.00 99 LEU A CA 15
ATOM 27048 C C . LEU A 1 99 ? 3.503 12.866 -7.082 1.00 0.00 99 LEU A C 15
ATOM 27049 O O . LEU A 1 99 ? 4.578 13.431 -6.907 1.00 0.00 99 LEU A O 15
ATOM 27065 N N . ARG A 1 100 ? 2.368 13.524 -7.301 1.00 0.00 100 ARG A N 15
ATOM 27066 C CA . ARG A 1 100 ? 2.336 14.979 -7.376 1.00 0.00 100 ARG A CA 15
ATOM 27067 C C . ARG A 1 100 ? 2.693 15.574 -6.025 1.00 0.00 100 ARG A C 15
ATOM 27068 O O . ARG A 1 100 ? 3.483 16.514 -5.924 1.00 0.00 100 ARG A O 15
ATOM 27089 N N . ARG A 1 101 ? 2.100 15.004 -4.990 1.00 0.00 101 ARG A N 15
ATOM 27090 C CA . ARG A 1 101 ? 2.380 15.420 -3.620 1.00 0.00 101 ARG A CA 15
ATOM 27091 C C . ARG A 1 101 ? 3.840 15.145 -3.261 1.00 0.00 101 ARG A C 15
ATOM 27092 O O . ARG A 1 101 ? 4.506 15.966 -2.624 1.00 0.00 101 ARG A O 15
ATOM 27113 N N . LEU A 1 102 ? 4.331 13.986 -3.682 1.00 0.00 102 LEU A N 15
ATOM 27114 C CA . LEU A 1 102 ? 5.703 13.583 -3.405 1.00 0.00 102 LEU A CA 15
ATOM 27115 C C . LEU A 1 102 ? 6.674 14.505 -4.145 1.00 0.00 102 LEU A C 15
ATOM 27116 O O . LEU A 1 102 ? 7.711 14.900 -3.610 1.00 0.00 102 LEU A O 15
ATOM 27132 N N . ALA A 1 103 ? 6.305 14.861 -5.369 1.00 0.00 103 ALA A N 15
ATOM 27133 C CA . ALA A 1 103 ? 7.118 15.727 -6.212 1.00 0.00 103 ALA A CA 15
ATOM 27134 C C . ALA A 1 103 ? 7.369 17.082 -5.560 1.00 0.00 103 ALA A C 15
ATOM 27135 O O . ALA A 1 103 ? 8.411 17.692 -5.771 1.00 0.00 103 ALA A O 15
ATOM 27142 N N . ARG A 1 104 ? 6.417 17.556 -4.767 1.00 0.00 104 ARG A N 15
ATOM 27143 C CA . ARG A 1 104 ? 6.554 18.856 -4.125 1.00 0.00 104 ARG A CA 15
ATOM 27144 C C . ARG A 1 104 ? 7.640 18.840 -3.053 1.00 0.00 104 ARG A C 15
ATOM 27145 O O . ARG A 1 104 ? 8.269 19.868 -2.790 1.00 0.00 104 ARG A O 15
ATOM 27166 N N . GLU A 1 105 ? 7.866 17.679 -2.442 1.00 0.00 105 GLU A N 15
ATOM 27167 C CA . GLU A 1 105 ? 8.980 17.512 -1.526 1.00 0.00 105 GLU A CA 15
ATOM 27168 C C . GLU A 1 105 ? 10.281 17.392 -2.311 1.00 0.00 105 GLU A C 15
ATOM 27169 O O . GLU A 1 105 ? 11.303 17.965 -1.937 1.00 0.00 105 GLU A O 15
ATOM 27181 N N . ASP A 1 106 ? 10.219 16.642 -3.409 1.00 0.00 106 ASP A N 15
ATOM 27182 C CA . ASP A 1 106 ? 11.344 16.508 -4.336 1.00 0.00 106 ASP A CA 15
ATOM 27183 C C . ASP A 1 106 ? 11.789 17.879 -4.811 1.00 0.00 106 ASP A C 15
ATOM 27184 O O . ASP A 1 106 ? 12.974 18.191 -4.846 1.00 0.00 106 ASP A O 15
ATOM 27193 N N . ALA A 1 107 ? 10.801 18.690 -5.145 1.00 0.00 107 ALA A N 15
ATOM 27194 C CA . ALA A 1 107 ? 11.011 20.046 -5.635 1.00 0.00 107 ALA A CA 15
ATOM 27195 C C . ALA A 1 107 ? 11.875 20.881 -4.692 1.00 0.00 107 ALA A C 15
ATOM 27196 O O . ALA A 1 107 ? 12.546 21.814 -5.130 1.00 0.00 107 ALA A O 15
ATOM 27203 N N . LEU A 1 108 ? 11.849 20.563 -3.405 1.00 0.00 108 LEU A N 15
ATOM 27204 C CA . LEU A 1 108 ? 12.656 21.277 -2.427 1.00 0.00 108 LEU A CA 15
ATOM 27205 C C . LEU A 1 108 ? 14.141 20.994 -2.648 1.00 0.00 108 LEU A C 15
ATOM 27206 O O . LEU A 1 108 ? 14.984 21.880 -2.509 1.00 0.00 108 LEU A O 15
ATOM 27222 N N . GLU A 1 109 ? 14.447 19.762 -3.033 1.00 0.00 109 GLU A N 15
ATOM 27223 C CA . GLU A 1 109 ? 15.821 19.328 -3.244 1.00 0.00 109 GLU A CA 15
ATOM 27224 C C . GLU A 1 109 ? 16.191 19.424 -4.713 1.00 0.00 109 GLU A C 15
ATOM 27225 O O . GLU A 1 109 ? 17.334 19.179 -5.112 1.00 0.00 109 GLU A O 15
ATOM 27237 N N . HIS A 1 110 ? 15.206 19.785 -5.509 1.00 0.00 110 HIS A N 15
ATOM 27238 C CA . HIS A 1 110 ? 15.339 19.794 -6.956 1.00 0.00 110 HIS A CA 15
ATOM 27239 C C . HIS A 1 110 ? 15.066 21.193 -7.497 1.00 0.00 110 HIS A C 15
ATOM 27240 O O . HIS A 1 110 ? 14.921 21.391 -8.703 1.00 0.00 110 HIS A O 15
ATOM 27255 N N . HIS A 1 111 ? 15.003 22.161 -6.583 1.00 0.00 111 HIS A N 15
ATOM 27256 C CA . HIS A 1 111 ? 14.742 23.553 -6.947 1.00 0.00 111 HIS A CA 15
ATOM 27257 C C . HIS A 1 111 ? 15.931 24.130 -7.708 1.00 0.00 111 HIS A C 15
ATOM 27258 O O . HIS A 1 111 ? 15.763 24.878 -8.667 1.00 0.00 111 HIS A O 15
ATOM 27273 N N . HIS A 1 112 ? 17.132 23.763 -7.281 1.00 0.00 112 HIS A N 15
ATOM 27274 C CA . HIS A 1 112 ? 18.339 24.155 -7.985 1.00 0.00 112 HIS A CA 15
ATOM 27275 C C . HIS A 1 112 ? 18.582 23.125 -9.069 1.00 0.00 112 HIS A C 15
ATOM 27276 O O . HIS A 1 112 ? 19.537 22.350 -9.022 1.00 0.00 112 HIS A O 15
ATOM 27291 N N . HIS A 1 113 ? 17.634 23.104 -9.993 1.00 0.00 113 HIS A N 15
ATOM 27292 C CA . HIS A 1 113 ? 17.573 22.139 -11.093 1.00 0.00 113 HIS A CA 15
ATOM 27293 C C . HIS A 1 113 ? 18.945 21.868 -11.713 1.00 0.00 113 HIS A C 15
ATOM 27294 O O . HIS A 1 113 ? 19.266 20.716 -12.009 1.00 0.00 113 HIS A O 15
ATOM 27309 N N . HIS A 1 114 ? 19.729 22.933 -11.925 1.00 0.00 114 HIS A N 15
ATOM 27310 C CA . HIS A 1 114 ? 21.103 22.830 -12.441 1.00 0.00 114 HIS A CA 15
ATOM 27311 C C . HIS A 1 114 ? 21.120 22.503 -13.938 1.00 0.00 114 HIS A C 15
ATOM 27312 O O . HIS A 1 114 ? 21.856 23.116 -14.709 1.00 0.00 114 HIS A O 15
ATOM 27327 N N . HIS A 1 115 ? 20.318 21.534 -14.339 1.00 0.00 115 HIS A N 15
ATOM 27328 C CA . HIS A 1 115 ? 20.167 21.196 -15.742 1.00 0.00 115 HIS A CA 15
ATOM 27329 C C . HIS A 1 115 ? 18.687 21.041 -16.066 1.00 0.00 115 HIS A C 15
ATOM 27330 O O . HIS A 1 115 ? 18.223 19.900 -16.240 1.00 0.00 115 HIS A O 15
ATOM 27346 N N . MET A 1 1 ? -14.850 0.622 17.325 1.00 0.00 1 MET A N 16
ATOM 27347 C CA . MET A 1 1 ? -14.969 -0.765 16.818 1.00 0.00 1 MET A CA 16
ATOM 27348 C C . MET A 1 1 ? -13.705 -1.550 17.136 1.00 0.00 1 MET A C 16
ATOM 27349 O O . MET A 1 1 ? -12.627 -0.970 17.271 1.00 0.00 1 MET A O 16
ATOM 27365 N N . GLN A 1 2 ? -13.840 -2.863 17.271 1.00 0.00 2 GLN A N 16
ATOM 27366 C CA . GLN A 1 2 ? -12.694 -3.737 17.454 1.00 0.00 2 GLN A CA 16
ATOM 27367 C C . GLN A 1 2 ? -12.001 -3.981 16.118 1.00 0.00 2 GLN A C 16
ATOM 27368 O O . GLN A 1 2 ? -12.467 -3.515 15.075 1.00 0.00 2 GLN A O 16
ATOM 27382 N N . ALA A 1 3 ? -10.902 -4.713 16.148 1.00 0.00 3 ALA A N 16
ATOM 27383 C CA . ALA A 1 3 ? -10.144 -4.984 14.946 1.00 0.00 3 ALA A CA 16
ATOM 27384 C C . ALA A 1 3 ? -10.457 -6.377 14.432 1.00 0.00 3 ALA A C 16
ATOM 27385 O O . ALA A 1 3 ? -10.390 -7.361 15.170 1.00 0.00 3 ALA A O 16
ATOM 27392 N N . ILE A 1 4 ? -10.822 -6.447 13.169 1.00 0.00 4 ILE A N 16
ATOM 27393 C CA . ILE A 1 4 ? -11.117 -7.716 12.519 1.00 0.00 4 ILE A CA 16
ATOM 27394 C C . ILE A 1 4 ? -9.892 -8.631 12.550 1.00 0.00 4 ILE A C 16
ATOM 27395 O O . ILE A 1 4 ? -10.017 -9.855 12.583 1.00 0.00 4 ILE A O 16
ATOM 27411 N N . THR A 1 5 ? -8.712 -8.022 12.572 1.00 0.00 5 THR A N 16
ATOM 27412 C CA . THR A 1 5 ? -7.461 -8.758 12.634 1.00 0.00 5 THR A CA 16
ATOM 27413 C C . THR A 1 5 ? -7.407 -9.667 13.861 1.00 0.00 5 THR A C 16
ATOM 27414 O O . THR A 1 5 ? -6.910 -10.791 13.785 1.00 0.00 5 THR A O 16
ATOM 27425 N N . GLU A 1 6 ? -7.958 -9.187 14.974 1.00 0.00 6 GLU A N 16
ATOM 27426 C CA . GLU A 1 6 ? -7.938 -9.922 16.233 1.00 0.00 6 GLU A CA 16
ATOM 27427 C C . GLU A 1 6 ? -8.563 -11.304 16.074 1.00 0.00 6 GLU A C 16
ATOM 27428 O O . GLU A 1 6 ? -7.975 -12.310 16.472 1.00 0.00 6 GLU A O 16
ATOM 27440 N N . ARG A 1 7 ? -9.750 -11.350 15.483 1.00 0.00 7 ARG A N 16
ATOM 27441 C CA . ARG A 1 7 ? -10.456 -12.611 15.290 1.00 0.00 7 ARG A CA 16
ATOM 27442 C C . ARG A 1 7 ? -9.827 -13.430 14.160 1.00 0.00 7 ARG A C 16
ATOM 27443 O O . ARG A 1 7 ? -9.817 -14.662 14.206 1.00 0.00 7 ARG A O 16
ATOM 27464 N N . LEU A 1 8 ? -9.298 -12.742 13.152 1.00 0.00 8 LEU A N 16
ATOM 27465 C CA . LEU A 1 8 ? -8.692 -13.413 12.006 1.00 0.00 8 LEU A CA 16
ATOM 27466 C C . LEU A 1 8 ? -7.418 -14.155 12.404 1.00 0.00 8 LEU A C 16
ATOM 27467 O O . LEU A 1 8 ? -7.163 -15.252 11.914 1.00 0.00 8 LEU A O 16
ATOM 27483 N N . GLU A 1 9 ? -6.633 -13.561 13.301 1.00 0.00 9 GLU A N 16
ATOM 27484 C CA . GLU A 1 9 ? -5.395 -14.181 13.773 1.00 0.00 9 GLU A CA 16
ATOM 27485 C C . GLU A 1 9 ? -5.646 -15.590 14.302 1.00 0.00 9 GLU A C 16
ATOM 27486 O O . GLU A 1 9 ? -4.826 -16.490 14.106 1.00 0.00 9 GLU A O 16
ATOM 27498 N N . ALA A 1 10 ? -6.794 -15.784 14.948 1.00 0.00 10 ALA A N 16
ATOM 27499 C CA . ALA A 1 10 ? -7.171 -17.097 15.459 1.00 0.00 10 ALA A CA 16
ATOM 27500 C C . ALA A 1 10 ? -7.438 -18.069 14.311 1.00 0.00 10 ALA A C 16
ATOM 27501 O O . ALA A 1 10 ? -7.060 -19.240 14.372 1.00 0.00 10 ALA A O 16
ATOM 27508 N N . MET A 1 11 ? -8.067 -17.564 13.254 1.00 0.00 11 MET A N 16
ATOM 27509 C CA . MET A 1 11 ? -8.368 -18.369 12.076 1.00 0.00 11 MET A CA 16
ATOM 27510 C C . MET A 1 11 ? -7.085 -18.733 11.337 1.00 0.00 11 MET A C 16
ATOM 27511 O O . MET A 1 11 ? -6.932 -19.854 10.855 1.00 0.00 11 MET A O 16
ATOM 27525 N N . LEU A 1 12 ? -6.161 -17.779 11.268 1.00 0.00 12 LEU A N 16
ATOM 27526 C CA . LEU A 1 12 ? -4.856 -18.012 10.653 1.00 0.00 12 LEU A CA 16
ATOM 27527 C C . LEU A 1 12 ? -4.112 -19.130 11.375 1.00 0.00 12 LEU A C 16
ATOM 27528 O O . LEU A 1 12 ? -3.441 -19.953 10.747 1.00 0.00 12 LEU A O 16
ATOM 27544 N N . ALA A 1 13 ? -4.266 -19.172 12.694 1.00 0.00 13 ALA A N 16
ATOM 27545 C CA . ALA A 1 13 ? -3.582 -20.154 13.528 1.00 0.00 13 ALA A CA 16
ATOM 27546 C C . ALA A 1 13 ? -4.179 -21.553 13.369 1.00 0.00 13 ALA A C 16
ATOM 27547 O O . ALA A 1 13 ? -3.655 -22.524 13.915 1.00 0.00 13 ALA A O 16
ATOM 27554 N N . GLN A 1 14 ? -5.277 -21.656 12.633 1.00 0.00 14 GLN A N 16
ATOM 27555 C CA . GLN A 1 14 ? -5.909 -22.949 12.390 1.00 0.00 14 GLN A CA 16
ATOM 27556 C C . GLN A 1 14 ? -5.372 -23.583 11.110 1.00 0.00 14 GLN A C 16
ATOM 27557 O O . GLN A 1 14 ? -5.835 -24.644 10.693 1.00 0.00 14 GLN A O 16
ATOM 27571 N N . GLY A 1 15 ? -4.393 -22.929 10.495 1.00 0.00 15 GLY A N 16
ATOM 27572 C CA . GLY A 1 15 ? -3.836 -23.427 9.251 1.00 0.00 15 GLY A CA 16
ATOM 27573 C C . GLY A 1 15 ? -4.650 -22.986 8.056 1.00 0.00 15 GLY A C 16
ATOM 27574 O O . GLY A 1 15 ? -4.823 -23.735 7.093 1.00 0.00 15 GLY A O 16
ATOM 27578 N N . THR A 1 16 ? -5.152 -21.764 8.122 1.00 0.00 16 THR A N 16
ATOM 27579 C CA . THR A 1 16 ? -5.992 -21.221 7.076 1.00 0.00 16 THR A CA 16
ATOM 27580 C C . THR A 1 16 ? -5.511 -19.824 6.705 1.00 0.00 16 THR A C 16
ATOM 27581 O O . THR A 1 16 ? -5.863 -18.842 7.356 1.00 0.00 16 THR A O 16
ATOM 27592 N N . ASP A 1 17 ? -4.667 -19.751 5.686 1.00 0.00 17 ASP A N 16
ATOM 27593 C CA . ASP A 1 17 ? -4.123 -18.477 5.230 1.00 0.00 17 ASP A CA 16
ATOM 27594 C C . ASP A 1 17 ? -4.960 -17.894 4.101 1.00 0.00 17 ASP A C 16
ATOM 27595 O O . ASP A 1 17 ? -5.260 -16.697 4.095 1.00 0.00 17 ASP A O 16
ATOM 27604 N N . ASN A 1 18 ? -5.314 -18.747 3.137 1.00 0.00 18 ASN A N 16
ATOM 27605 C CA . ASN A 1 18 ? -6.085 -18.328 1.964 1.00 0.00 18 ASN A CA 16
ATOM 27606 C C . ASN A 1 18 ? -5.320 -17.256 1.186 1.00 0.00 18 ASN A C 16
ATOM 27607 O O . ASN A 1 18 ? -4.098 -17.155 1.304 1.00 0.00 18 ASN A O 16
ATOM 27618 N N . MET A 1 19 ? -6.021 -16.481 0.371 1.00 0.00 19 MET A N 16
ATOM 27619 C CA . MET A 1 19 ? -5.398 -15.380 -0.351 1.00 0.00 19 MET A CA 16
ATOM 27620 C C . MET A 1 19 ? -5.911 -14.041 0.171 1.00 0.00 19 MET A C 16
ATOM 27621 O O . MET A 1 19 ? -5.143 -13.215 0.666 1.00 0.00 19 MET A O 16
ATOM 27635 N N . LEU A 1 20 ? -7.221 -13.847 0.082 1.00 0.00 20 LEU A N 16
ATOM 27636 C CA . LEU A 1 20 ? -7.841 -12.582 0.463 1.00 0.00 20 LEU A CA 16
ATOM 27637 C C . LEU A 1 20 ? -7.718 -12.368 1.973 1.00 0.00 20 LEU A C 16
ATOM 27638 O O . LEU A 1 20 ? -7.573 -11.239 2.449 1.00 0.00 20 LEU A O 16
ATOM 27654 N N . LEU A 1 21 ? -7.746 -13.467 2.710 1.00 0.00 21 LEU A N 16
ATOM 27655 C CA . LEU A 1 21 ? -7.695 -13.426 4.165 1.00 0.00 21 LEU A CA 16
ATOM 27656 C C . LEU A 1 21 ? -6.406 -12.770 4.661 1.00 0.00 21 LEU A C 16
ATOM 27657 O O . LEU A 1 21 ? -6.450 -11.742 5.335 1.00 0.00 21 LEU A O 16
ATOM 27673 N N . ARG A 1 22 ? -5.264 -13.349 4.299 1.00 0.00 22 ARG A N 16
ATOM 27674 C CA . ARG A 1 22 ? -3.964 -12.867 4.775 1.00 0.00 22 ARG A CA 16
ATOM 27675 C C . ARG A 1 22 ? -3.697 -11.416 4.359 1.00 0.00 22 ARG A C 16
ATOM 27676 O O . ARG A 1 22 ? -2.972 -10.693 5.048 1.00 0.00 22 ARG A O 16
ATOM 27697 N N . PHE A 1 23 ? -4.280 -10.989 3.243 1.00 0.00 23 PHE A N 16
ATOM 27698 C CA . PHE A 1 23 ? -4.153 -9.601 2.805 1.00 0.00 23 PHE A CA 16
ATOM 27699 C C . PHE A 1 23 ? -4.924 -8.669 3.737 1.00 0.00 23 PHE A C 16
ATOM 27700 O O . PHE A 1 23 ? -4.441 -7.592 4.098 1.00 0.00 23 PHE A O 16
ATOM 27717 N N . THR A 1 24 ? -6.109 -9.108 4.136 1.00 0.00 24 THR A N 16
ATOM 27718 C CA . THR A 1 24 ? -7.004 -8.302 4.958 1.00 0.00 24 THR A CA 16
ATOM 27719 C C . THR A 1 24 ? -6.342 -7.880 6.274 1.00 0.00 24 THR A C 16
ATOM 27720 O O . THR A 1 24 ? -6.547 -6.762 6.754 1.00 0.00 24 THR A O 16
ATOM 27731 N N . LEU A 1 25 ? -5.533 -8.762 6.846 1.00 0.00 25 LEU A N 16
ATOM 27732 C CA . LEU A 1 25 ? -4.846 -8.449 8.093 1.00 0.00 25 LEU A CA 16
ATOM 27733 C C . LEU A 1 25 ? -3.843 -7.315 7.895 1.00 0.00 25 LEU A C 16
ATOM 27734 O O . LEU A 1 25 ? -3.788 -6.380 8.694 1.00 0.00 25 LEU A O 16
ATOM 27750 N N . GLY A 1 26 ? -3.084 -7.383 6.805 1.00 0.00 26 GLY A N 16
ATOM 27751 C CA . GLY A 1 26 ? -2.005 -6.433 6.587 1.00 0.00 26 GLY A CA 16
ATOM 27752 C C . GLY A 1 26 ? -2.486 -4.997 6.495 1.00 0.00 26 GLY A C 16
ATOM 27753 O O . GLY A 1 26 ? -1.950 -4.116 7.162 1.00 0.00 26 GLY A O 16
ATOM 27757 N N . LYS A 1 27 ? -3.521 -4.767 5.697 1.00 0.00 27 LYS A N 16
ATOM 27758 C CA . LYS A 1 27 ? -4.051 -3.423 5.507 1.00 0.00 27 LYS A CA 16
ATOM 27759 C C . LYS A 1 27 ? -4.612 -2.856 6.808 1.00 0.00 27 LYS A C 16
ATOM 27760 O O . LYS A 1 27 ? -4.499 -1.659 7.077 1.00 0.00 27 LYS A O 16
ATOM 27779 N N . THR A 1 28 ? -5.216 -3.721 7.611 1.00 0.00 28 THR A N 16
ATOM 27780 C CA . THR A 1 28 ? -5.825 -3.303 8.861 1.00 0.00 28 THR A CA 16
ATOM 27781 C C . THR A 1 28 ? -4.758 -2.882 9.874 1.00 0.00 28 THR A C 16
ATOM 27782 O O . THR A 1 28 ? -4.952 -1.932 10.636 1.00 0.00 28 THR A O 16
ATOM 27793 N N . TYR A 1 29 ? -3.624 -3.574 9.868 1.00 0.00 29 TYR A N 16
ATOM 27794 C CA . TYR A 1 29 ? -2.529 -3.229 10.763 1.00 0.00 29 TYR A CA 16
ATOM 27795 C C . TYR A 1 29 ? -1.912 -1.888 10.376 1.00 0.00 29 TYR A C 16
ATOM 27796 O O . TYR A 1 29 ? -1.525 -1.105 11.242 1.00 0.00 29 TYR A O 16
ATOM 27814 N N . ALA A 1 30 ? -1.842 -1.619 9.076 1.00 0.00 30 ALA A N 16
ATOM 27815 C CA . ALA A 1 30 ? -1.306 -0.354 8.587 1.00 0.00 30 ALA A CA 16
ATOM 27816 C C . ALA A 1 30 ? -2.168 0.813 9.058 1.00 0.00 30 ALA A C 16
ATOM 27817 O O . ALA A 1 30 ? -1.657 1.815 9.561 1.00 0.00 30 ALA A O 16
ATOM 27824 N N . GLU A 1 31 ? -3.482 0.654 8.928 1.00 0.00 31 GLU A N 16
ATOM 27825 C CA . GLU A 1 31 ? -4.434 1.676 9.352 1.00 0.00 31 GLU A CA 16
ATOM 27826 C C . GLU A 1 31 ? -4.449 1.835 10.867 1.00 0.00 31 GLU A C 16
ATOM 27827 O O . GLU A 1 31 ? -4.847 2.880 11.385 1.00 0.00 31 GLU A O 16
ATOM 27839 N N . HIS A 1 32 ? -4.014 0.803 11.573 1.00 0.00 32 HIS A N 16
ATOM 27840 C CA . HIS A 1 32 ? -3.976 0.842 13.030 1.00 0.00 32 HIS A CA 16
ATOM 27841 C C . HIS A 1 32 ? -2.618 1.338 13.527 1.00 0.00 32 HIS A C 16
ATOM 27842 O O . HIS A 1 32 ? -2.258 1.112 14.681 1.00 0.00 32 HIS A O 16
ATOM 27857 N N . GLU A 1 33 ? -1.872 1.996 12.638 1.00 0.00 33 GLU A N 16
ATOM 27858 C CA . GLU A 1 33 ? -0.591 2.623 12.982 1.00 0.00 33 GLU A CA 16
ATOM 27859 C C . GLU A 1 33 ? 0.473 1.569 13.328 1.00 0.00 33 GLU A C 16
ATOM 27860 O O . GLU A 1 33 ? 1.451 1.849 14.023 1.00 0.00 33 GLU A O 16
ATOM 27872 N N . GLN A 1 34 ? 0.287 0.360 12.820 1.00 0.00 34 GLN A N 16
ATOM 27873 C CA . GLN A 1 34 ? 1.264 -0.706 12.999 1.00 0.00 34 GLN A CA 16
ATOM 27874 C C . GLN A 1 34 ? 1.772 -1.133 11.623 1.00 0.00 34 GLN A C 16
ATOM 27875 O O . GLN A 1 34 ? 1.939 -2.319 11.327 1.00 0.00 34 GLN A O 16
ATOM 27889 N N . PHE A 1 35 ? 2.031 -0.124 10.802 1.00 0.00 35 PHE A N 16
ATOM 27890 C CA . PHE A 1 35 ? 2.439 -0.303 9.412 1.00 0.00 35 PHE A CA 16
ATOM 27891 C C . PHE A 1 35 ? 3.720 -1.121 9.286 1.00 0.00 35 PHE A C 16
ATOM 27892 O O . PHE A 1 35 ? 3.900 -1.851 8.315 1.00 0.00 35 PHE A O 16
ATOM 27909 N N . ASP A 1 36 ? 4.599 -0.996 10.269 1.00 0.00 36 ASP A N 16
ATOM 27910 C CA . ASP A 1 36 ? 5.854 -1.747 10.281 1.00 0.00 36 ASP A CA 16
ATOM 27911 C C . ASP A 1 36 ? 5.581 -3.243 10.176 1.00 0.00 36 ASP A C 16
ATOM 27912 O O . ASP A 1 36 ? 6.181 -3.945 9.364 1.00 0.00 36 ASP A O 16
ATOM 27921 N N . ALA A 1 37 ? 4.653 -3.711 10.996 1.00 0.00 37 ALA A N 16
ATOM 27922 C CA . ALA A 1 37 ? 4.277 -5.121 11.025 1.00 0.00 37 ALA A CA 16
ATOM 27923 C C . ALA A 1 37 ? 3.441 -5.487 9.805 1.00 0.00 37 ALA A C 16
ATOM 27924 O O . ALA A 1 37 ? 3.428 -6.635 9.362 1.00 0.00 37 ALA A O 16
ATOM 27931 N N . ALA A 1 38 ? 2.729 -4.502 9.278 1.00 0.00 38 ALA A N 16
ATOM 27932 C CA . ALA A 1 38 ? 1.880 -4.698 8.114 1.00 0.00 38 ALA A CA 16
ATOM 27933 C C . ALA A 1 38 ? 2.698 -5.027 6.871 1.00 0.00 38 ALA A C 16
ATOM 27934 O O . ALA A 1 38 ? 2.289 -5.854 6.058 1.00 0.00 38 ALA A O 16
ATOM 27941 N N . LEU A 1 39 ? 3.855 -4.380 6.739 1.00 0.00 39 LEU A N 16
ATOM 27942 C CA . LEU A 1 39 ? 4.683 -4.504 5.534 1.00 0.00 39 LEU A CA 16
ATOM 27943 C C . LEU A 1 39 ? 4.975 -5.963 5.144 1.00 0.00 39 LEU A C 16
ATOM 27944 O O . LEU A 1 39 ? 4.690 -6.360 4.011 1.00 0.00 39 LEU A O 16
ATOM 27960 N N . PRO A 1 40 ? 5.525 -6.796 6.052 1.00 0.00 40 PRO A N 16
ATOM 27961 C CA . PRO A 1 40 ? 5.819 -8.192 5.727 1.00 0.00 40 PRO A CA 16
ATOM 27962 C C . PRO A 1 40 ? 4.557 -9.000 5.447 1.00 0.00 40 PRO A C 16
ATOM 27963 O O . PRO A 1 40 ? 4.566 -9.914 4.621 1.00 0.00 40 PRO A O 16
ATOM 27974 N N . HIS A 1 41 ? 3.471 -8.644 6.123 1.00 0.00 41 HIS A N 16
ATOM 27975 C CA . HIS A 1 41 ? 2.211 -9.363 5.978 1.00 0.00 41 HIS A CA 16
ATOM 27976 C C . HIS A 1 41 ? 1.572 -9.068 4.622 1.00 0.00 41 HIS A C 16
ATOM 27977 O O . HIS A 1 41 ? 0.968 -9.946 4.006 1.00 0.00 41 HIS A O 16
ATOM 27992 N N . LEU A 1 42 ? 1.702 -7.824 4.168 1.00 0.00 42 LEU A N 16
ATOM 27993 C CA . LEU A 1 42 ? 1.156 -7.412 2.877 1.00 0.00 42 LEU A CA 16
ATOM 27994 C C . LEU A 1 42 ? 1.944 -8.023 1.727 1.00 0.00 42 LEU A C 16
ATOM 27995 O O . LEU A 1 42 ? 1.367 -8.591 0.796 1.00 0.00 42 LEU A O 16
ATOM 28011 N N . ARG A 1 43 ? 3.265 -7.926 1.804 1.00 0.00 43 ARG A N 16
ATOM 28012 C CA . ARG A 1 43 ? 4.130 -8.478 0.771 1.00 0.00 43 ARG A CA 16
ATOM 28013 C C . ARG A 1 43 ? 3.970 -10.000 0.691 1.00 0.00 43 ARG A C 16
ATOM 28014 O O . ARG A 1 43 ? 4.091 -10.592 -0.383 1.00 0.00 43 ARG A O 16
ATOM 28035 N N . ALA A 1 44 ? 3.681 -10.624 1.830 1.00 0.00 44 ALA A N 16
ATOM 28036 C CA . ALA A 1 44 ? 3.469 -12.068 1.889 1.00 0.00 44 ALA A CA 16
ATOM 28037 C C . ALA A 1 44 ? 2.289 -12.505 1.021 1.00 0.00 44 ALA A C 16
ATOM 28038 O O . ALA A 1 44 ? 2.279 -13.612 0.484 1.00 0.00 44 ALA A O 16
ATOM 28045 N N . ALA A 1 45 ? 1.285 -11.645 0.908 1.00 0.00 45 ALA A N 16
ATOM 28046 C CA . ALA A 1 45 ? 0.135 -11.925 0.055 1.00 0.00 45 ALA A CA 16
ATOM 28047 C C . ALA A 1 45 ? 0.533 -11.865 -1.417 1.00 0.00 45 ALA A C 16
ATOM 28048 O O . ALA A 1 45 ? 0.216 -12.766 -2.196 1.00 0.00 45 ALA A O 16
ATOM 28055 N N . LEU A 1 46 ? 1.257 -10.809 -1.771 1.00 0.00 46 LEU A N 16
ATOM 28056 C CA . LEU A 1 46 ? 1.699 -10.583 -3.146 1.00 0.00 46 LEU A CA 16
ATOM 28057 C C . LEU A 1 46 ? 2.680 -11.652 -3.613 1.00 0.00 46 LEU A C 16
ATOM 28058 O O . LEU A 1 46 ? 2.824 -11.883 -4.806 1.00 0.00 46 LEU A O 16
ATOM 28074 N N . ASP A 1 47 ? 3.363 -12.284 -2.668 1.00 0.00 47 ASP A N 16
ATOM 28075 C CA . ASP A 1 47 ? 4.346 -13.316 -2.992 1.00 0.00 47 ASP A CA 16
ATOM 28076 C C . ASP A 1 47 ? 3.722 -14.422 -3.828 1.00 0.00 47 ASP A C 16
ATOM 28077 O O . ASP A 1 47 ? 4.321 -14.910 -4.788 1.00 0.00 47 ASP A O 16
ATOM 28086 N N . PHE A 1 48 ? 2.513 -14.805 -3.460 1.00 0.00 48 PHE A N 16
ATOM 28087 C CA . PHE A 1 48 ? 1.797 -15.858 -4.164 1.00 0.00 48 PHE A CA 16
ATOM 28088 C C . PHE A 1 48 ? 1.117 -15.324 -5.425 1.00 0.00 48 PHE A C 16
ATOM 28089 O O . PHE A 1 48 ? 1.095 -15.996 -6.455 1.00 0.00 48 PHE A O 16
ATOM 28106 N N . ASP A 1 49 ? 0.569 -14.117 -5.348 1.00 0.00 49 ASP A N 16
ATOM 28107 C CA . ASP A 1 49 ? -0.126 -13.522 -6.487 1.00 0.00 49 ASP A CA 16
ATOM 28108 C C . ASP A 1 49 ? 0.110 -12.014 -6.533 1.00 0.00 49 ASP A C 16
ATOM 28109 O O . ASP A 1 49 ? -0.625 -11.241 -5.917 1.00 0.00 49 ASP A O 16
ATOM 28118 N N . PRO A 1 50 ? 1.176 -11.588 -7.226 1.00 0.00 50 PRO A N 16
ATOM 28119 C CA . PRO A 1 50 ? 1.593 -10.180 -7.280 1.00 0.00 50 PRO A CA 16
ATOM 28120 C C . PRO A 1 50 ? 0.625 -9.290 -8.061 1.00 0.00 50 PRO A C 16
ATOM 28121 O O . PRO A 1 50 ? 0.804 -8.077 -8.118 1.00 0.00 50 PRO A O 16
ATOM 28132 N N . THR A 1 51 ? -0.403 -9.890 -8.642 1.00 0.00 51 THR A N 16
ATOM 28133 C CA . THR A 1 51 ? -1.294 -9.175 -9.546 1.00 0.00 51 THR A CA 16
ATOM 28134 C C . THR A 1 51 ? -2.404 -8.424 -8.802 1.00 0.00 51 THR A C 16
ATOM 28135 O O . THR A 1 51 ? -3.347 -7.934 -9.425 1.00 0.00 51 THR A O 16
ATOM 28146 N N . TYR A 1 52 ? -2.297 -8.324 -7.483 1.00 0.00 52 TYR A N 16
ATOM 28147 C CA . TYR A 1 52 ? -3.317 -7.641 -6.701 1.00 0.00 52 TYR A CA 16
ATOM 28148 C C . TYR A 1 52 ? -3.074 -6.132 -6.712 1.00 0.00 52 TYR A C 16
ATOM 28149 O O . TYR A 1 52 ? -2.302 -5.603 -5.912 1.00 0.00 52 TYR A O 16
ATOM 28167 N N . SER A 1 53 ? -3.752 -5.460 -7.633 1.00 0.00 53 SER A N 16
ATOM 28168 C CA . SER A 1 53 ? -3.566 -4.037 -7.901 1.00 0.00 53 SER A CA 16
ATOM 28169 C C . SER A 1 53 ? -3.773 -3.165 -6.663 1.00 0.00 53 SER A C 16
ATOM 28170 O O . SER A 1 53 ? -3.117 -2.134 -6.504 1.00 0.00 53 SER A O 16
ATOM 28178 N N . VAL A 1 54 ? -4.681 -3.578 -5.787 1.00 0.00 54 VAL A N 16
ATOM 28179 C CA . VAL A 1 54 ? -4.975 -2.815 -4.578 1.00 0.00 54 VAL A CA 16
ATOM 28180 C C . VAL A 1 54 ? -3.744 -2.740 -3.678 1.00 0.00 54 VAL A C 16
ATOM 28181 O O . VAL A 1 54 ? -3.470 -1.709 -3.062 1.00 0.00 54 VAL A O 16
ATOM 28194 N N . ALA A 1 55 ? -2.982 -3.825 -3.645 1.00 0.00 55 ALA A N 16
ATOM 28195 C CA . ALA A 1 55 ? -1.817 -3.921 -2.776 1.00 0.00 55 ALA A CA 16
ATOM 28196 C C . ALA A 1 55 ? -0.684 -3.025 -3.257 1.00 0.00 55 ALA A C 16
ATOM 28197 O O . ALA A 1 55 ? 0.116 -2.551 -2.454 1.00 0.00 55 ALA A O 16
ATOM 28204 N N . TRP A 1 56 ? -0.625 -2.785 -4.565 1.00 0.00 56 TRP A N 16
ATOM 28205 C CA . TRP A 1 56 ? 0.433 -1.960 -5.143 1.00 0.00 56 TRP A CA 16
ATOM 28206 C C . TRP A 1 56 ? 0.381 -0.552 -4.556 1.00 0.00 56 TRP A C 16
ATOM 28207 O O . TRP A 1 56 ? 1.392 -0.010 -4.106 1.00 0.00 56 TRP A O 16
ATOM 28228 N N . LYS A 1 57 ? -0.818 0.017 -4.545 1.00 0.00 57 LYS A N 16
ATOM 28229 C CA . LYS A 1 57 ? -1.042 1.343 -3.987 1.00 0.00 57 LYS A CA 16
ATOM 28230 C C . LYS A 1 57 ? -0.814 1.341 -2.472 1.00 0.00 57 LYS A C 16
ATOM 28231 O O . LYS A 1 57 ? -0.307 2.315 -1.910 1.00 0.00 57 LYS A O 16
ATOM 28250 N N . TRP A 1 58 ? -1.170 0.231 -1.824 1.00 0.00 58 TRP A N 16
ATOM 28251 C CA . TRP A 1 58 ? -0.986 0.082 -0.380 1.00 0.00 58 TRP A CA 16
ATOM 28252 C C . TRP A 1 58 ? 0.493 0.054 0.009 1.00 0.00 58 TRP A C 16
ATOM 28253 O O . TRP A 1 58 ? 0.875 0.609 1.042 1.00 0.00 58 TRP A O 16
ATOM 28274 N N . LEU A 1 59 ? 1.320 -0.582 -0.820 1.00 0.00 59 LEU A N 16
ATOM 28275 C CA . LEU A 1 59 ? 2.746 -0.729 -0.528 1.00 0.00 59 LEU A CA 16
ATOM 28276 C C . LEU A 1 59 ? 3.413 0.623 -0.310 1.00 0.00 59 LEU A C 16
ATOM 28277 O O . LEU A 1 59 ? 4.066 0.844 0.711 1.00 0.00 59 LEU A O 16
ATOM 28293 N N . GLY A 1 60 ? 3.226 1.529 -1.261 1.00 0.00 60 GLY A N 16
ATOM 28294 C CA . GLY A 1 60 ? 3.800 2.853 -1.146 1.00 0.00 60 GLY A CA 16
ATOM 28295 C C . GLY A 1 60 ? 3.251 3.612 0.043 1.00 0.00 60 GLY A C 16
ATOM 28296 O O . GLY A 1 60 ? 3.988 4.314 0.737 1.00 0.00 60 GLY A O 16
ATOM 28300 N N . LYS A 1 61 ? 1.955 3.455 0.286 1.00 0.00 61 LYS A N 16
ATOM 28301 C CA . LYS A 1 61 ? 1.293 4.114 1.406 1.00 0.00 61 LYS A CA 16
ATOM 28302 C C . LYS A 1 61 ? 1.930 3.711 2.729 1.00 0.00 61 LYS A C 16
ATOM 28303 O O . LYS A 1 61 ? 2.187 4.550 3.595 1.00 0.00 61 LYS A O 16
ATOM 28322 N N . THR A 1 62 ? 2.193 2.423 2.867 1.00 0.00 62 THR A N 16
ATOM 28323 C CA . THR A 1 62 ? 2.753 1.883 4.091 1.00 0.00 62 THR A CA 16
ATOM 28324 C C . THR A 1 62 ? 4.210 2.323 4.258 1.00 0.00 62 THR A C 16
ATOM 28325 O O . THR A 1 62 ? 4.657 2.617 5.368 1.00 0.00 62 THR A O 16
ATOM 28336 N N . LEU A 1 63 ? 4.937 2.396 3.145 1.00 0.00 63 LEU A N 16
ATOM 28337 C CA . LEU A 1 63 ? 6.332 2.828 3.168 1.00 0.00 63 LEU A CA 16
ATOM 28338 C C . LEU A 1 63 ? 6.442 4.308 3.528 1.00 0.00 63 LEU A C 16
ATOM 28339 O O . LEU A 1 63 ? 7.386 4.723 4.207 1.00 0.00 63 LEU A O 16
ATOM 28355 N N . GLN A 1 64 ? 5.469 5.098 3.079 1.00 0.00 64 GLN A N 16
ATOM 28356 C CA . GLN A 1 64 ? 5.442 6.526 3.376 1.00 0.00 64 GLN A CA 16
ATOM 28357 C C . GLN A 1 64 ? 5.362 6.749 4.881 1.00 0.00 64 GLN A C 16
ATOM 28358 O O . GLN A 1 64 ? 6.128 7.533 5.446 1.00 0.00 64 GLN A O 16
ATOM 28372 N N . GLY A 1 65 ? 4.434 6.042 5.520 1.00 0.00 65 GLY A N 16
ATOM 28373 C CA . GLY A 1 65 ? 4.260 6.158 6.956 1.00 0.00 65 GLY A CA 16
ATOM 28374 C C . GLY A 1 65 ? 5.417 5.551 7.720 1.00 0.00 65 GLY A C 16
ATOM 28375 O O . GLY A 1 65 ? 5.728 5.979 8.833 1.00 0.00 65 GLY A O 16
ATOM 28379 N N . GLN A 1 66 ? 6.058 4.554 7.118 1.00 0.00 66 GLN A N 16
ATOM 28380 C CA . GLN A 1 66 ? 7.212 3.902 7.722 1.00 0.00 66 GLN A CA 16
ATOM 28381 C C . GLN A 1 66 ? 8.370 4.894 7.821 1.00 0.00 66 GLN A C 16
ATOM 28382 O O . GLN A 1 66 ? 9.115 4.910 8.806 1.00 0.00 66 GLN A O 16
ATOM 28396 N N . GLY A 1 67 ? 8.507 5.731 6.799 1.00 0.00 67 GLY A N 16
ATOM 28397 C CA . GLY A 1 67 ? 9.486 6.794 6.852 1.00 0.00 67 GLY A CA 16
ATOM 28398 C C . GLY A 1 67 ? 10.299 6.932 5.583 1.00 0.00 67 GLY A C 16
ATOM 28399 O O . GLY A 1 67 ? 10.998 7.929 5.406 1.00 0.00 67 GLY A O 16
ATOM 28403 N N . ASP A 1 68 ? 10.195 5.968 4.683 1.00 0.00 68 ASP A N 16
ATOM 28404 C CA . ASP A 1 68 ? 11.034 5.965 3.495 1.00 0.00 68 ASP A CA 16
ATOM 28405 C C . ASP A 1 68 ? 10.362 6.713 2.356 1.00 0.00 68 ASP A C 16
ATOM 28406 O O . ASP A 1 68 ? 9.483 6.190 1.670 1.00 0.00 68 ASP A O 16
ATOM 28415 N N . ARG A 1 69 ? 10.774 7.958 2.199 1.00 0.00 69 ARG A N 16
ATOM 28416 C CA . ARG A 1 69 ? 10.264 8.842 1.154 1.00 0.00 69 ARG A CA 16
ATOM 28417 C C . ARG A 1 69 ? 10.558 8.270 -0.228 1.00 0.00 69 ARG A C 16
ATOM 28418 O O . ARG A 1 69 ? 9.702 8.280 -1.114 1.00 0.00 69 ARG A O 16
ATOM 28439 N N . ALA A 1 70 ? 11.776 7.776 -0.399 1.00 0.00 70 ALA A N 16
ATOM 28440 C CA . ALA A 1 70 ? 12.212 7.221 -1.672 1.00 0.00 70 ALA A CA 16
ATOM 28441 C C . ALA A 1 70 ? 11.463 5.938 -1.998 1.00 0.00 70 ALA A C 16
ATOM 28442 O O . ALA A 1 70 ? 10.934 5.784 -3.098 1.00 0.00 70 ALA A O 16
ATOM 28449 N N . GLY A 1 71 ? 11.412 5.029 -1.029 1.00 0.00 71 GLY A N 16
ATOM 28450 C CA . GLY A 1 71 ? 10.751 3.751 -1.226 1.00 0.00 71 GLY A CA 16
ATOM 28451 C C . GLY A 1 71 ? 9.293 3.901 -1.596 1.00 0.00 71 GLY A C 16
ATOM 28452 O O . GLY A 1 71 ? 8.805 3.212 -2.492 1.00 0.00 71 GLY A O 16
ATOM 28456 N N . ALA A 1 72 ? 8.595 4.805 -0.915 1.00 0.00 72 ALA A N 16
ATOM 28457 C CA . ALA A 1 72 ? 7.193 5.077 -1.222 1.00 0.00 72 ALA A CA 16
ATOM 28458 C C . ALA A 1 72 ? 7.051 5.582 -2.654 1.00 0.00 72 ALA A C 16
ATOM 28459 O O . ALA A 1 72 ? 6.153 5.166 -3.389 1.00 0.00 72 ALA A O 16
ATOM 28466 N N . ARG A 1 73 ? 7.962 6.463 -3.044 1.00 0.00 73 ARG A N 16
ATOM 28467 C CA . ARG A 1 73 ? 7.968 7.034 -4.383 1.00 0.00 73 ARG A CA 16
ATOM 28468 C C . ARG A 1 73 ? 8.192 5.942 -5.425 1.00 0.00 73 ARG A C 16
ATOM 28469 O O . ARG A 1 73 ? 7.448 5.837 -6.402 1.00 0.00 73 ARG A O 16
ATOM 28490 N N . GLN A 1 74 ? 9.206 5.115 -5.190 1.00 0.00 74 GLN A N 16
ATOM 28491 C CA . GLN A 1 74 ? 9.556 4.043 -6.115 1.00 0.00 74 GLN A CA 16
ATOM 28492 C C . GLN A 1 74 ? 8.442 3.006 -6.194 1.00 0.00 74 GLN A C 16
ATOM 28493 O O . GLN A 1 74 ? 8.126 2.506 -7.272 1.00 0.00 74 GLN A O 16
ATOM 28507 N N . ALA A 1 75 ? 7.848 2.692 -5.048 1.00 0.00 75 ALA A N 16
ATOM 28508 C CA . ALA A 1 75 ? 6.777 1.708 -4.983 1.00 0.00 75 ALA A CA 16
ATOM 28509 C C . ALA A 1 75 ? 5.583 2.139 -5.822 1.00 0.00 75 ALA A C 16
ATOM 28510 O O . ALA A 1 75 ? 5.034 1.345 -6.585 1.00 0.00 75 ALA A O 16
ATOM 28517 N N . TRP A 1 76 ? 5.196 3.404 -5.696 1.00 0.00 76 TRP A N 16
ATOM 28518 C CA . TRP A 1 76 ? 4.058 3.924 -6.437 1.00 0.00 76 TRP A CA 16
ATOM 28519 C C . TRP A 1 76 ? 4.356 4.005 -7.931 1.00 0.00 76 TRP A C 16
ATOM 28520 O O . TRP A 1 76 ? 3.485 3.741 -8.757 1.00 0.00 76 TRP A O 16
ATOM 28541 N N . GLU A 1 77 ? 5.589 4.354 -8.280 1.00 0.00 77 GLU A N 16
ATOM 28542 C CA . GLU A 1 77 ? 5.987 4.411 -9.683 1.00 0.00 77 GLU A CA 16
ATOM 28543 C C . GLU A 1 77 ? 6.103 3.011 -10.284 1.00 0.00 77 GLU A C 16
ATOM 28544 O O . GLU A 1 77 ? 5.786 2.802 -11.456 1.00 0.00 77 GLU A O 16
ATOM 28556 N N . SER A 1 78 ? 6.549 2.055 -9.480 1.00 0.00 78 SER A N 16
ATOM 28557 C CA . SER A 1 78 ? 6.620 0.667 -9.920 1.00 0.00 78 SER A CA 16
ATOM 28558 C C . SER A 1 78 ? 5.212 0.095 -10.059 1.00 0.00 78 SER A C 16
ATOM 28559 O O . SER A 1 78 ? 4.901 -0.601 -11.030 1.00 0.00 78 SER A O 16
ATOM 28567 N N . GLY A 1 79 ? 4.361 0.412 -9.090 1.00 0.00 79 GLY A N 16
ATOM 28568 C CA . GLY A 1 79 ? 2.980 -0.019 -9.136 1.00 0.00 79 GLY A CA 16
ATOM 28569 C C . GLY A 1 79 ? 2.212 0.647 -10.257 1.00 0.00 79 GLY A C 16
ATOM 28570 O O . GLY A 1 79 ? 1.232 0.102 -10.755 1.00 0.00 79 GLY A O 16
ATOM 28574 N N . LEU A 1 80 ? 2.670 1.828 -10.660 1.00 0.00 80 LEU A N 16
ATOM 28575 C CA . LEU A 1 80 ? 2.043 2.571 -11.744 1.00 0.00 80 LEU A CA 16
ATOM 28576 C C . LEU A 1 80 ? 2.131 1.781 -13.036 1.00 0.00 80 LEU A C 16
ATOM 28577 O O . LEU A 1 80 ? 1.128 1.533 -13.702 1.00 0.00 80 LEU A O 16
ATOM 28593 N N . ALA A 1 81 ? 3.347 1.388 -13.375 1.00 0.00 81 ALA A N 16
ATOM 28594 C CA . ALA A 1 81 ? 3.595 0.586 -14.566 1.00 0.00 81 ALA A CA 16
ATOM 28595 C C . ALA A 1 81 ? 2.940 -0.783 -14.446 1.00 0.00 81 ALA A C 16
ATOM 28596 O O . ALA A 1 81 ? 2.528 -1.372 -15.443 1.00 0.00 81 ALA A O 16
ATOM 28603 N N . ALA A 1 82 ? 2.839 -1.286 -13.226 1.00 0.00 82 ALA A N 16
ATOM 28604 C CA . ALA A 1 82 ? 2.145 -2.537 -12.984 1.00 0.00 82 ALA A CA 16
ATOM 28605 C C . ALA A 1 82 ? 0.660 -2.373 -13.297 1.00 0.00 82 ALA A C 16
ATOM 28606 O O . ALA A 1 82 ? 0.058 -3.212 -13.967 1.00 0.00 82 ALA A O 16
ATOM 28613 N N . ALA A 1 83 ? 0.090 -1.269 -12.827 1.00 0.00 83 ALA A N 16
ATOM 28614 C CA . ALA A 1 83 ? -1.306 -0.946 -13.084 1.00 0.00 83 ALA A CA 16
ATOM 28615 C C . ALA A 1 83 ? -1.533 -0.704 -14.571 1.00 0.00 83 ALA A C 16
ATOM 28616 O O . ALA A 1 83 ? -2.515 -1.168 -15.138 1.00 0.00 83 ALA A O 16
ATOM 28623 N N . GLN A 1 84 ? -0.606 0.011 -15.200 1.00 0.00 84 GLN A N 16
ATOM 28624 C CA . GLN A 1 84 ? -0.646 0.235 -16.640 1.00 0.00 84 GLN A CA 16
ATOM 28625 C C . GLN A 1 84 ? -0.622 -1.095 -17.385 1.00 0.00 84 GLN A C 16
ATOM 28626 O O . GLN A 1 84 ? -1.418 -1.322 -18.299 1.00 0.00 84 GLN A O 16
ATOM 28640 N N . SER A 1 85 ? 0.285 -1.973 -16.972 1.00 0.00 85 SER A N 16
ATOM 28641 C CA . SER A 1 85 ? 0.408 -3.298 -17.566 1.00 0.00 85 SER A CA 16
ATOM 28642 C C . SER A 1 85 ? -0.878 -4.110 -17.378 1.00 0.00 85 SER A C 16
ATOM 28643 O O . SER A 1 85 ? -1.292 -4.848 -18.272 1.00 0.00 85 SER A O 16
ATOM 28651 N N . ARG A 1 86 ? -1.500 -3.980 -16.209 1.00 0.00 86 ARG A N 16
ATOM 28652 C CA . ARG A 1 86 ? -2.724 -4.686 -15.899 1.00 0.00 86 ARG A CA 16
ATOM 28653 C C . ARG A 1 86 ? -3.949 -4.004 -16.525 1.00 0.00 86 ARG A C 16
ATOM 28654 O O . ARG A 1 86 ? -5.015 -4.610 -16.652 1.00 0.00 86 ARG A O 16
ATOM 28675 N N . GLY A 1 87 ? -3.787 -2.762 -16.945 1.00 0.00 87 GLY A N 16
ATOM 28676 C CA . GLY A 1 87 ? -4.901 -2.019 -17.501 1.00 0.00 87 GLY A CA 16
ATOM 28677 C C . GLY A 1 87 ? -5.743 -1.344 -16.426 1.00 0.00 87 GLY A C 16
ATOM 28678 O O . GLY A 1 87 ? -6.843 -0.867 -16.699 1.00 0.00 87 GLY A O 16
ATOM 28682 N N . ASP A 1 88 ? -5.216 -1.289 -15.209 1.00 0.00 88 ASP A N 16
ATOM 28683 C CA . ASP A 1 88 ? -5.926 -0.693 -14.082 1.00 0.00 88 ASP A CA 16
ATOM 28684 C C . ASP A 1 88 ? -5.722 0.813 -14.059 1.00 0.00 88 ASP A C 16
ATOM 28685 O O . ASP A 1 88 ? -4.896 1.335 -13.312 1.00 0.00 88 ASP A O 16
ATOM 28694 N N . GLN A 1 89 ? -6.469 1.497 -14.903 1.00 0.00 89 GLN A N 16
ATOM 28695 C CA . GLN A 1 89 ? -6.384 2.941 -15.026 1.00 0.00 89 GLN A CA 16
ATOM 28696 C C . GLN A 1 89 ? -6.763 3.641 -13.728 1.00 0.00 89 GLN A C 16
ATOM 28697 O O . GLN A 1 89 ? -6.187 4.671 -13.374 1.00 0.00 89 GLN A O 16
ATOM 28711 N N . GLN A 1 90 ? -7.735 3.072 -13.031 1.00 0.00 90 GLN A N 16
ATOM 28712 C CA . GLN A 1 90 ? -8.169 3.598 -11.742 1.00 0.00 90 GLN A CA 16
ATOM 28713 C C . GLN A 1 90 ? -6.989 3.685 -10.777 1.00 0.00 90 GLN A C 16
ATOM 28714 O O . GLN A 1 90 ? -6.766 4.717 -10.149 1.00 0.00 90 GLN A O 16
ATOM 28728 N N . VAL A 1 91 ? -6.217 2.608 -10.702 1.00 0.00 91 VAL A N 16
ATOM 28729 C CA . VAL A 1 91 ? -5.094 2.532 -9.777 1.00 0.00 91 VAL A CA 16
ATOM 28730 C C . VAL A 1 91 ? -4.015 3.541 -10.153 1.00 0.00 91 VAL A C 16
ATOM 28731 O O . VAL A 1 91 ? -3.418 4.174 -9.285 1.00 0.00 91 VAL A O 16
ATOM 28744 N N . VAL A 1 92 ? -3.795 3.703 -11.452 1.00 0.00 92 VAL A N 16
ATOM 28745 C CA . VAL A 1 92 ? -2.816 4.657 -11.959 1.00 0.00 92 VAL A CA 16
ATOM 28746 C C . VAL A 1 92 ? -3.147 6.068 -11.481 1.00 0.00 92 VAL A C 16
ATOM 28747 O O . VAL A 1 92 ? -2.295 6.768 -10.932 1.00 0.00 92 VAL A O 16
ATOM 28760 N N . LYS A 1 93 ? -4.397 6.468 -11.674 1.00 0.00 93 LYS A N 16
ATOM 28761 C CA . LYS A 1 93 ? -4.837 7.805 -11.298 1.00 0.00 93 LYS A CA 16
ATOM 28762 C C . LYS A 1 93 ? -4.835 7.985 -9.780 1.00 0.00 93 LYS A C 16
ATOM 28763 O O . LYS A 1 93 ? -4.521 9.067 -9.281 1.00 0.00 93 LYS A O 16
ATOM 28782 N N . GLU A 1 94 ? -5.170 6.923 -9.050 1.00 0.00 94 GLU A N 16
ATOM 28783 C CA . GLU A 1 94 ? -5.079 6.924 -7.596 1.00 0.00 94 GLU A CA 16
ATOM 28784 C C . GLU A 1 94 ? -3.649 7.208 -7.148 1.00 0.00 94 GLU A C 16
ATOM 28785 O O . GLU A 1 94 ? -3.407 8.068 -6.300 1.00 0.00 94 GLU A O 16
ATOM 28797 N N . LEU A 1 95 ? -2.709 6.483 -7.740 1.00 0.00 95 LEU A N 16
ATOM 28798 C CA . LEU A 1 95 ? -1.297 6.618 -7.415 1.00 0.00 95 LEU A CA 16
ATOM 28799 C C . LEU A 1 95 ? -0.774 8.010 -7.768 1.00 0.00 95 LEU A C 16
ATOM 28800 O O . LEU A 1 95 ? 0.101 8.542 -7.082 1.00 0.00 95 LEU A O 16
ATOM 28816 N N . GLN A 1 96 ? -1.325 8.600 -8.828 1.00 0.00 96 GLN A N 16
ATOM 28817 C CA . GLN A 1 96 ? -0.941 9.945 -9.252 1.00 0.00 96 GLN A CA 16
ATOM 28818 C C . GLN A 1 96 ? -1.137 10.956 -8.126 1.00 0.00 96 GLN A C 16
ATOM 28819 O O . GLN A 1 96 ? -0.327 11.865 -7.951 1.00 0.00 96 GLN A O 16
ATOM 28833 N N . VAL A 1 97 ? -2.211 10.783 -7.364 1.00 0.00 97 VAL A N 16
ATOM 28834 C CA . VAL A 1 97 ? -2.536 11.693 -6.274 1.00 0.00 97 VAL A CA 16
ATOM 28835 C C . VAL A 1 97 ? -1.446 11.688 -5.202 1.00 0.00 97 VAL A C 16
ATOM 28836 O O . VAL A 1 97 ? -1.019 12.744 -4.726 1.00 0.00 97 VAL A O 16
ATOM 28849 N N . PHE A 1 98 ? -0.991 10.497 -4.840 1.00 0.00 98 PHE A N 16
ATOM 28850 C CA . PHE A 1 98 ? -0.019 10.336 -3.763 1.00 0.00 98 PHE A CA 16
ATOM 28851 C C . PHE A 1 98 ? 1.355 10.901 -4.134 1.00 0.00 98 PHE A C 16
ATOM 28852 O O . PHE A 1 98 ? 2.032 11.495 -3.294 1.00 0.00 98 PHE A O 16
ATOM 28869 N N . LEU A 1 99 ? 1.754 10.723 -5.390 1.00 0.00 99 LEU A N 16
ATOM 28870 C CA . LEU A 1 99 ? 3.060 11.188 -5.865 1.00 0.00 99 LEU A CA 16
ATOM 28871 C C . LEU A 1 99 ? 3.226 12.696 -5.676 1.00 0.00 99 LEU A C 16
ATOM 28872 O O . LEU A 1 99 ? 4.327 13.185 -5.424 1.00 0.00 99 LEU A O 16
ATOM 28888 N N . ARG A 1 100 ? 2.122 13.417 -5.785 1.00 0.00 100 ARG A N 16
ATOM 28889 C CA . ARG A 1 100 ? 2.121 14.869 -5.658 1.00 0.00 100 ARG A CA 16
ATOM 28890 C C . ARG A 1 100 ? 2.508 15.268 -4.250 1.00 0.00 100 ARG A C 16
ATOM 28891 O O . ARG A 1 100 ? 3.313 16.177 -4.040 1.00 0.00 100 ARG A O 16
ATOM 28912 N N . ARG A 1 101 ? 1.915 14.574 -3.291 1.00 0.00 101 ARG A N 16
ATOM 28913 C CA . ARG A 1 101 ? 2.239 14.780 -1.881 1.00 0.00 101 ARG A CA 16
ATOM 28914 C C . ARG A 1 101 ? 3.737 14.607 -1.649 1.00 0.00 101 ARG A C 16
ATOM 28915 O O . ARG A 1 101 ? 4.363 15.403 -0.945 1.00 0.00 101 ARG A O 16
ATOM 28936 N N . LEU A 1 102 ? 4.312 13.571 -2.257 1.00 0.00 102 LEU A N 16
ATOM 28937 C CA . LEU A 1 102 ? 5.725 13.274 -2.087 1.00 0.00 102 LEU A CA 16
ATOM 28938 C C . LEU A 1 102 ? 6.616 14.334 -2.715 1.00 0.00 102 LEU A C 16
ATOM 28939 O O . LEU A 1 102 ? 7.720 14.575 -2.236 1.00 0.00 102 LEU A O 16
ATOM 28955 N N . ALA A 1 103 ? 6.152 14.949 -3.796 1.00 0.00 103 ALA A N 16
ATOM 28956 C CA . ALA A 1 103 ? 6.909 16.014 -4.443 1.00 0.00 103 ALA A CA 16
ATOM 28957 C C . ALA A 1 103 ? 7.138 17.172 -3.472 1.00 0.00 103 ALA A C 16
ATOM 28958 O O . ALA A 1 103 ? 8.190 17.809 -3.486 1.00 0.00 103 ALA A O 16
ATOM 28965 N N . ARG A 1 104 ? 6.159 17.415 -2.606 1.00 0.00 104 ARG A N 16
ATOM 28966 C CA . ARG A 1 104 ? 6.271 18.460 -1.596 1.00 0.00 104 ARG A CA 16
ATOM 28967 C C . ARG A 1 104 ? 7.237 18.032 -0.496 1.00 0.00 104 ARG A C 16
ATOM 28968 O O . ARG A 1 104 ? 7.961 18.854 0.069 1.00 0.00 104 ARG A O 16
ATOM 28989 N N . GLU A 1 105 ? 7.242 16.741 -0.198 1.00 0.00 105 GLU A N 16
ATOM 28990 C CA . GLU A 1 105 ? 8.177 16.171 0.754 1.00 0.00 105 GLU A CA 16
ATOM 28991 C C . GLU A 1 105 ? 9.601 16.252 0.216 1.00 0.00 105 GLU A C 16
ATOM 28992 O O . GLU A 1 105 ? 10.533 16.595 0.939 1.00 0.00 105 GLU A O 16
ATOM 29004 N N . ASP A 1 106 ? 9.745 15.945 -1.065 1.00 0.00 106 ASP A N 16
ATOM 29005 C CA . ASP A 1 106 ? 11.043 15.925 -1.730 1.00 0.00 106 ASP A CA 16
ATOM 29006 C C . ASP A 1 106 ? 11.579 17.335 -1.919 1.00 0.00 106 ASP A C 16
ATOM 29007 O O . ASP A 1 106 ? 12.786 17.577 -1.869 1.00 0.00 106 ASP A O 16
ATOM 29016 N N . ALA A 1 107 ? 10.666 18.254 -2.168 1.00 0.00 107 ALA A N 16
ATOM 29017 C CA . ALA A 1 107 ? 11.013 19.657 -2.346 1.00 0.00 107 ALA A CA 16
ATOM 29018 C C . ALA A 1 107 ? 11.617 20.250 -1.078 1.00 0.00 107 ALA A C 16
ATOM 29019 O O . ALA A 1 107 ? 12.696 20.846 -1.113 1.00 0.00 107 ALA A O 16
ATOM 29026 N N . LEU A 1 108 ? 10.919 20.090 0.037 1.00 0.00 108 LEU A N 16
ATOM 29027 C CA . LEU A 1 108 ? 11.354 20.666 1.296 1.00 0.00 108 LEU A CA 16
ATOM 29028 C C . LEU A 1 108 ? 12.440 19.817 1.952 1.00 0.00 108 LEU A C 16
ATOM 29029 O O . LEU A 1 108 ? 13.487 20.330 2.336 1.00 0.00 108 LEU A O 16
ATOM 29045 N N . GLU A 1 109 ? 12.165 18.517 2.081 1.00 0.00 109 GLU A N 16
ATOM 29046 C CA . GLU A 1 109 ? 13.056 17.567 2.760 1.00 0.00 109 GLU A CA 16
ATOM 29047 C C . GLU A 1 109 ? 13.262 17.904 4.238 1.00 0.00 109 GLU A C 16
ATOM 29048 O O . GLU A 1 109 ? 14.044 17.249 4.923 1.00 0.00 109 GLU A O 16
ATOM 29060 N N . HIS A 1 110 ? 12.559 18.906 4.735 1.00 0.00 110 HIS A N 16
ATOM 29061 C CA . HIS A 1 110 ? 12.675 19.275 6.141 1.00 0.00 110 HIS A CA 16
ATOM 29062 C C . HIS A 1 110 ? 11.394 18.927 6.882 1.00 0.00 110 HIS A C 16
ATOM 29063 O O . HIS A 1 110 ? 11.362 18.860 8.109 1.00 0.00 110 HIS A O 16
ATOM 29078 N N . HIS A 1 111 ? 10.347 18.687 6.116 1.00 0.00 111 HIS A N 16
ATOM 29079 C CA . HIS A 1 111 ? 9.059 18.286 6.669 1.00 0.00 111 HIS A CA 16
ATOM 29080 C C . HIS A 1 111 ? 9.092 16.797 6.993 1.00 0.00 111 HIS A C 16
ATOM 29081 O O . HIS A 1 111 ? 8.344 16.307 7.838 1.00 0.00 111 HIS A O 16
ATOM 29096 N N . HIS A 1 112 ? 9.993 16.096 6.322 1.00 0.00 112 HIS A N 16
ATOM 29097 C CA . HIS A 1 112 ? 10.141 14.663 6.499 1.00 0.00 112 HIS A CA 16
ATOM 29098 C C . HIS A 1 112 ? 11.404 14.369 7.308 1.00 0.00 112 HIS A C 16
ATOM 29099 O O . HIS A 1 112 ? 11.752 13.214 7.544 1.00 0.00 112 HIS A O 16
ATOM 29114 N N . HIS A 1 113 ? 12.084 15.429 7.732 1.00 0.00 113 HIS A N 16
ATOM 29115 C CA . HIS A 1 113 ? 13.320 15.292 8.491 1.00 0.00 113 HIS A CA 16
ATOM 29116 C C . HIS A 1 113 ? 13.348 16.281 9.654 1.00 0.00 113 HIS A C 16
ATOM 29117 O O . HIS A 1 113 ? 13.819 17.411 9.520 1.00 0.00 113 HIS A O 16
ATOM 29132 N N . HIS A 1 114 ? 12.795 15.851 10.775 1.00 0.00 114 HIS A N 16
ATOM 29133 C CA . HIS A 1 114 ? 12.813 16.628 12.009 1.00 0.00 114 HIS A CA 16
ATOM 29134 C C . HIS A 1 114 ? 12.731 15.676 13.201 1.00 0.00 114 HIS A C 16
ATOM 29135 O O . HIS A 1 114 ? 13.232 15.964 14.284 1.00 0.00 114 HIS A O 16
ATOM 29150 N N . HIS A 1 115 ? 12.104 14.531 12.985 1.00 0.00 115 HIS A N 16
ATOM 29151 C CA . HIS A 1 115 ? 12.009 13.503 14.008 1.00 0.00 115 HIS A CA 16
ATOM 29152 C C . HIS A 1 115 ? 12.614 12.208 13.480 1.00 0.00 115 HIS A C 16
ATOM 29153 O O . HIS A 1 115 ? 11.896 11.449 12.802 1.00 0.00 115 HIS A O 16
ATOM 29169 N N . MET A 1 1 ? -11.303 -1.359 19.687 1.00 0.00 1 MET A N 17
ATOM 29170 C CA . MET A 1 1 ? -12.061 -2.632 19.634 1.00 0.00 1 MET A CA 17
ATOM 29171 C C . MET A 1 1 ? -11.134 -3.806 19.905 1.00 0.00 1 MET A C 17
ATOM 29172 O O . MET A 1 1 ? -9.960 -3.618 20.213 1.00 0.00 1 MET A O 17
ATOM 29188 N N . GLN A 1 2 ? -11.659 -5.017 19.795 1.00 0.00 2 GLN A N 17
ATOM 29189 C CA . GLN A 1 2 ? -10.873 -6.205 20.039 1.00 0.00 2 GLN A CA 17
ATOM 29190 C C . GLN A 1 2 ? -9.866 -6.408 18.912 1.00 0.00 2 GLN A C 17
ATOM 29191 O O . GLN A 1 2 ? -10.013 -5.833 17.831 1.00 0.00 2 GLN A O 17
ATOM 29205 N N . ALA A 1 3 ? -8.848 -7.216 19.166 1.00 0.00 3 ALA A N 17
ATOM 29206 C CA . ALA A 1 3 ? -7.789 -7.441 18.194 1.00 0.00 3 ALA A CA 17
ATOM 29207 C C . ALA A 1 3 ? -8.279 -8.305 17.040 1.00 0.00 3 ALA A C 17
ATOM 29208 O O . ALA A 1 3 ? -8.147 -9.531 17.056 1.00 0.00 3 ALA A O 17
ATOM 29215 N N . ILE A 1 4 ? -8.855 -7.644 16.051 1.00 0.00 4 ILE A N 17
ATOM 29216 C CA . ILE A 1 4 ? -9.411 -8.309 14.884 1.00 0.00 4 ILE A CA 17
ATOM 29217 C C . ILE A 1 4 ? -8.313 -8.958 14.045 1.00 0.00 4 ILE A C 17
ATOM 29218 O O . ILE A 1 4 ? -8.498 -10.042 13.494 1.00 0.00 4 ILE A O 17
ATOM 29234 N N . THR A 1 5 ? -7.162 -8.301 13.980 1.00 0.00 5 THR A N 17
ATOM 29235 C CA . THR A 1 5 ? -6.042 -8.780 13.179 1.00 0.00 5 THR A CA 17
ATOM 29236 C C . THR A 1 5 ? -5.582 -10.167 13.623 1.00 0.00 5 THR A C 17
ATOM 29237 O O . THR A 1 5 ? -5.343 -11.051 12.798 1.00 0.00 5 THR A O 17
ATOM 29248 N N . GLU A 1 6 ? -5.498 -10.358 14.932 1.00 0.00 6 GLU A N 17
ATOM 29249 C CA . GLU A 1 6 ? -4.962 -11.586 15.497 1.00 0.00 6 GLU A CA 17
ATOM 29250 C C . GLU A 1 6 ? -5.900 -12.762 15.246 1.00 0.00 6 GLU A C 17
ATOM 29251 O O . GLU A 1 6 ? -5.455 -13.871 14.947 1.00 0.00 6 GLU A O 17
ATOM 29263 N N . ARG A 1 7 ? -7.199 -12.517 15.367 1.00 0.00 7 ARG A N 17
ATOM 29264 C CA . ARG A 1 7 ? -8.191 -13.566 15.171 1.00 0.00 7 ARG A CA 17
ATOM 29265 C C . ARG A 1 7 ? -8.351 -13.916 13.693 1.00 0.00 7 ARG A C 17
ATOM 29266 O O . ARG A 1 7 ? -8.644 -15.062 13.353 1.00 0.00 7 ARG A O 17
ATOM 29287 N N . LEU A 1 8 ? -8.173 -12.929 12.820 1.00 0.00 8 LEU A N 17
ATOM 29288 C CA . LEU A 1 8 ? -8.235 -13.168 11.381 1.00 0.00 8 LEU A CA 17
ATOM 29289 C C . LEU A 1 8 ? -7.057 -14.021 10.919 1.00 0.00 8 LEU A C 17
ATOM 29290 O O . LEU A 1 8 ? -7.234 -14.993 10.186 1.00 0.00 8 LEU A O 17
ATOM 29306 N N . GLU A 1 9 ? -5.857 -13.659 11.361 1.00 0.00 9 GLU A N 17
ATOM 29307 C CA . GLU A 1 9 ? -4.654 -14.404 11.035 1.00 0.00 9 GLU A CA 17
ATOM 29308 C C . GLU A 1 9 ? -4.736 -15.828 11.603 1.00 0.00 9 GLU A C 17
ATOM 29309 O O . GLU A 1 9 ? -4.226 -16.782 11.016 1.00 0.00 9 GLU A O 17
ATOM 29321 N N . ALA A 1 10 ? -5.403 -15.956 12.748 1.00 0.00 10 ALA A N 17
ATOM 29322 C CA . ALA A 1 10 ? -5.606 -17.248 13.400 1.00 0.00 10 ALA A CA 17
ATOM 29323 C C . ALA A 1 10 ? -6.540 -18.144 12.589 1.00 0.00 10 ALA A C 17
ATOM 29324 O O . ALA A 1 10 ? -6.446 -19.370 12.655 1.00 0.00 10 ALA A O 17
ATOM 29331 N N . MET A 1 11 ? -7.441 -17.521 11.831 1.00 0.00 11 MET A N 17
ATOM 29332 C CA . MET A 1 11 ? -8.465 -18.244 11.074 1.00 0.00 11 MET A CA 17
ATOM 29333 C C . MET A 1 11 ? -7.844 -19.240 10.095 1.00 0.00 11 MET A C 17
ATOM 29334 O O . MET A 1 11 ? -8.473 -20.232 9.727 1.00 0.00 11 MET A O 17
ATOM 29348 N N . LEU A 1 12 ? -6.612 -18.980 9.682 1.00 0.00 12 LEU A N 17
ATOM 29349 C CA . LEU A 1 12 ? -5.898 -19.888 8.789 1.00 0.00 12 LEU A CA 17
ATOM 29350 C C . LEU A 1 12 ? -5.784 -21.282 9.409 1.00 0.00 12 LEU A C 17
ATOM 29351 O O . LEU A 1 12 ? -5.871 -22.295 8.712 1.00 0.00 12 LEU A O 17
ATOM 29367 N N . ALA A 1 13 ? -5.617 -21.321 10.727 1.00 0.00 13 ALA A N 17
ATOM 29368 C CA . ALA A 1 13 ? -5.476 -22.576 11.457 1.00 0.00 13 ALA A CA 17
ATOM 29369 C C . ALA A 1 13 ? -6.823 -23.272 11.647 1.00 0.00 13 ALA A C 17
ATOM 29370 O O . ALA A 1 13 ? -6.890 -24.390 12.154 1.00 0.00 13 ALA A O 17
ATOM 29377 N N . GLN A 1 14 ? -7.899 -22.599 11.250 1.00 0.00 14 GLN A N 17
ATOM 29378 C CA . GLN A 1 14 ? -9.246 -23.153 11.379 1.00 0.00 14 GLN A CA 17
ATOM 29379 C C . GLN A 1 14 ? -9.598 -24.001 10.163 1.00 0.00 14 GLN A C 17
ATOM 29380 O O . GLN A 1 14 ? -10.713 -24.515 10.049 1.00 0.00 14 GLN A O 17
ATOM 29394 N N . GLY A 1 15 ? -8.643 -24.140 9.252 1.00 0.00 15 GLY A N 17
ATOM 29395 C CA . GLY A 1 15 ? -8.869 -24.916 8.050 1.00 0.00 15 GLY A CA 17
ATOM 29396 C C . GLY A 1 15 ? -9.220 -24.040 6.869 1.00 0.00 15 GLY A C 17
ATOM 29397 O O . GLY A 1 15 ? -10.088 -24.379 6.066 1.00 0.00 15 GLY A O 17
ATOM 29401 N N . THR A 1 16 ? -8.560 -22.895 6.774 1.00 0.00 16 THR A N 17
ATOM 29402 C CA . THR A 1 16 ? -8.783 -21.968 5.678 1.00 0.00 16 THR A CA 17
ATOM 29403 C C . THR A 1 16 ? -7.503 -21.190 5.385 1.00 0.00 16 THR A C 17
ATOM 29404 O O . THR A 1 16 ? -7.210 -20.192 6.039 1.00 0.00 16 THR A O 17
ATOM 29415 N N . ASP A 1 17 ? -6.739 -21.659 4.412 1.00 0.00 17 ASP A N 17
ATOM 29416 C CA . ASP A 1 17 ? -5.460 -21.039 4.089 1.00 0.00 17 ASP A CA 17
ATOM 29417 C C . ASP A 1 17 ? -5.473 -20.440 2.691 1.00 0.00 17 ASP A C 17
ATOM 29418 O O . ASP A 1 17 ? -5.446 -21.161 1.692 1.00 0.00 17 ASP A O 17
ATOM 29427 N N . ASN A 1 18 ? -5.541 -19.118 2.631 1.00 0.00 18 ASN A N 17
ATOM 29428 C CA . ASN A 1 18 ? -5.493 -18.391 1.367 1.00 0.00 18 ASN A CA 17
ATOM 29429 C C . ASN A 1 18 ? -4.815 -17.055 1.594 1.00 0.00 18 ASN A C 17
ATOM 29430 O O . ASN A 1 18 ? -4.652 -16.630 2.739 1.00 0.00 18 ASN A O 17
ATOM 29441 N N . MET A 1 19 ? -4.419 -16.389 0.521 1.00 0.00 19 MET A N 17
ATOM 29442 C CA . MET A 1 19 ? -3.921 -15.027 0.637 1.00 0.00 19 MET A CA 17
ATOM 29443 C C . MET A 1 19 ? -5.110 -14.078 0.618 1.00 0.00 19 MET A C 17
ATOM 29444 O O . MET A 1 19 ? -5.057 -12.973 1.166 1.00 0.00 19 MET A O 17
ATOM 29458 N N . LEU A 1 20 ? -6.204 -14.557 0.022 1.00 0.00 20 LEU A N 17
ATOM 29459 C CA . LEU A 1 20 ? -7.429 -13.784 -0.119 1.00 0.00 20 LEU A CA 17
ATOM 29460 C C . LEU A 1 20 ? -8.164 -13.721 1.219 1.00 0.00 20 LEU A C 17
ATOM 29461 O O . LEU A 1 20 ? -9.225 -14.314 1.398 1.00 0.00 20 LEU A O 17
ATOM 29477 N N . LEU A 1 21 ? -7.540 -13.031 2.160 1.00 0.00 21 LEU A N 17
ATOM 29478 C CA . LEU A 1 21 ? -8.112 -12.770 3.473 1.00 0.00 21 LEU A CA 17
ATOM 29479 C C . LEU A 1 21 ? -7.174 -11.862 4.257 1.00 0.00 21 LEU A C 17
ATOM 29480 O O . LEU A 1 21 ? -7.613 -10.989 4.995 1.00 0.00 21 LEU A O 17
ATOM 29496 N N . ARG A 1 22 ? -5.871 -12.043 4.038 1.00 0.00 22 ARG A N 17
ATOM 29497 C CA . ARG A 1 22 ? -4.852 -11.245 4.718 1.00 0.00 22 ARG A CA 17
ATOM 29498 C C . ARG A 1 22 ? -4.833 -9.804 4.215 1.00 0.00 22 ARG A C 17
ATOM 29499 O O . ARG A 1 22 ? -4.231 -8.932 4.843 1.00 0.00 22 ARG A O 17
ATOM 29520 N N . PHE A 1 23 ? -5.500 -9.553 3.092 1.00 0.00 23 PHE A N 17
ATOM 29521 C CA . PHE A 1 23 ? -5.530 -8.217 2.505 1.00 0.00 23 PHE A CA 17
ATOM 29522 C C . PHE A 1 23 ? -6.203 -7.226 3.453 1.00 0.00 23 PHE A C 17
ATOM 29523 O O . PHE A 1 23 ? -5.739 -6.096 3.611 1.00 0.00 23 PHE A O 17
ATOM 29540 N N . THR A 1 24 ? -7.280 -7.659 4.104 1.00 0.00 24 THR A N 17
ATOM 29541 C CA . THR A 1 24 ? -8.005 -6.795 5.020 1.00 0.00 24 THR A CA 17
ATOM 29542 C C . THR A 1 24 ? -7.167 -6.535 6.271 1.00 0.00 24 THR A C 17
ATOM 29543 O O . THR A 1 24 ? -7.206 -5.443 6.835 1.00 0.00 24 THR A O 17
ATOM 29554 N N . LEU A 1 25 ? -6.386 -7.535 6.685 1.00 0.00 25 LEU A N 17
ATOM 29555 C CA . LEU A 1 25 ? -5.489 -7.374 7.823 1.00 0.00 25 LEU A CA 17
ATOM 29556 C C . LEU A 1 25 ? -4.447 -6.313 7.512 1.00 0.00 25 LEU A C 17
ATOM 29557 O O . LEU A 1 25 ? -4.254 -5.378 8.286 1.00 0.00 25 LEU A O 17
ATOM 29573 N N . GLY A 1 26 ? -3.807 -6.453 6.357 1.00 0.00 26 GLY A N 17
ATOM 29574 C CA . GLY A 1 26 ? -2.761 -5.530 5.963 1.00 0.00 26 GLY A CA 17
ATOM 29575 C C . GLY A 1 26 ? -3.261 -4.108 5.850 1.00 0.00 26 GLY A C 17
ATOM 29576 O O . GLY A 1 26 ? -2.603 -3.173 6.305 1.00 0.00 26 GLY A O 17
ATOM 29580 N N . LYS A 1 27 ? -4.434 -3.949 5.253 1.00 0.00 27 LYS A N 17
ATOM 29581 C CA . LYS A 1 27 ? -5.046 -2.637 5.113 1.00 0.00 27 LYS A CA 17
ATOM 29582 C C . LYS A 1 27 ? -5.357 -2.049 6.488 1.00 0.00 27 LYS A C 17
ATOM 29583 O O . LYS A 1 27 ? -5.159 -0.858 6.722 1.00 0.00 27 LYS A O 17
ATOM 29602 N N . THR A 1 28 ? -5.806 -2.901 7.406 1.00 0.00 28 THR A N 17
ATOM 29603 C CA . THR A 1 28 ? -6.119 -2.469 8.762 1.00 0.00 28 THR A CA 17
ATOM 29604 C C . THR A 1 28 ? -4.850 -2.074 9.517 1.00 0.00 28 THR A C 17
ATOM 29605 O O . THR A 1 28 ? -4.856 -1.114 10.287 1.00 0.00 28 THR A O 17
ATOM 29616 N N . TYR A 1 29 ? -3.758 -2.805 9.293 1.00 0.00 29 TYR A N 17
ATOM 29617 C CA . TYR A 1 29 ? -2.472 -2.429 9.871 1.00 0.00 29 TYR A CA 17
ATOM 29618 C C . TYR A 1 29 ? -2.079 -1.040 9.388 1.00 0.00 29 TYR A C 17
ATOM 29619 O O . TYR A 1 29 ? -1.705 -0.178 10.179 1.00 0.00 29 TYR A O 17
ATOM 29637 N N . ALA A 1 30 ? -2.200 -0.826 8.084 1.00 0.00 30 ALA A N 17
ATOM 29638 C CA . ALA A 1 30 ? -1.825 0.443 7.472 1.00 0.00 30 ALA A CA 17
ATOM 29639 C C . ALA A 1 30 ? -2.690 1.580 8.001 1.00 0.00 30 ALA A C 17
ATOM 29640 O O . ALA A 1 30 ? -2.185 2.642 8.358 1.00 0.00 30 ALA A O 17
ATOM 29647 N N . GLU A 1 31 ? -3.993 1.341 8.073 1.00 0.00 31 GLU A N 17
ATOM 29648 C CA . GLU A 1 31 ? -4.929 2.338 8.580 1.00 0.00 31 GLU A CA 17
ATOM 29649 C C . GLU A 1 31 ? -4.683 2.632 10.057 1.00 0.00 31 GLU A C 17
ATOM 29650 O O . GLU A 1 31 ? -5.053 3.694 10.560 1.00 0.00 31 GLU A O 17
ATOM 29662 N N . HIS A 1 32 ? -4.055 1.691 10.749 1.00 0.00 32 HIS A N 17
ATOM 29663 C CA . HIS A 1 32 ? -3.757 1.848 12.167 1.00 0.00 32 HIS A CA 17
ATOM 29664 C C . HIS A 1 32 ? -2.375 2.478 12.345 1.00 0.00 32 HIS A C 17
ATOM 29665 O O . HIS A 1 32 ? -1.866 2.577 13.464 1.00 0.00 32 HIS A O 17
ATOM 29680 N N . GLU A 1 33 ? -1.786 2.893 11.219 1.00 0.00 33 GLU A N 17
ATOM 29681 C CA . GLU A 1 33 ? -0.453 3.503 11.171 1.00 0.00 33 GLU A CA 17
ATOM 29682 C C . GLU A 1 33 ? 0.627 2.470 11.492 1.00 0.00 33 GLU A C 17
ATOM 29683 O O . GLU A 1 33 ? 1.783 2.806 11.741 1.00 0.00 33 GLU A O 17
ATOM 29695 N N . GLN A 1 34 ? 0.256 1.202 11.432 1.00 0.00 34 GLN A N 17
ATOM 29696 C CA . GLN A 1 34 ? 1.173 0.122 11.739 1.00 0.00 34 GLN A CA 17
ATOM 29697 C C . GLN A 1 34 ? 1.798 -0.386 10.443 1.00 0.00 34 GLN A C 17
ATOM 29698 O O . GLN A 1 34 ? 1.936 -1.591 10.233 1.00 0.00 34 GLN A O 17
ATOM 29712 N N . PHE A 1 35 ? 2.193 0.558 9.591 1.00 0.00 35 PHE A N 17
ATOM 29713 C CA . PHE A 1 35 ? 2.762 0.255 8.274 1.00 0.00 35 PHE A CA 17
ATOM 29714 C C . PHE A 1 35 ? 3.960 -0.680 8.397 1.00 0.00 35 PHE A C 17
ATOM 29715 O O . PHE A 1 35 ? 4.190 -1.534 7.544 1.00 0.00 35 PHE A O 17
ATOM 29732 N N . ASP A 1 36 ? 4.711 -0.506 9.473 1.00 0.00 36 ASP A N 17
ATOM 29733 C CA . ASP A 1 36 ? 5.875 -1.338 9.764 1.00 0.00 36 ASP A CA 17
ATOM 29734 C C . ASP A 1 36 ? 5.508 -2.820 9.733 1.00 0.00 36 ASP A C 17
ATOM 29735 O O . ASP A 1 36 ? 6.162 -3.624 9.069 1.00 0.00 36 ASP A O 17
ATOM 29744 N N . ALA A 1 37 ? 4.451 -3.158 10.457 1.00 0.00 37 ALA A N 17
ATOM 29745 C CA . ALA A 1 37 ? 3.955 -4.531 10.532 1.00 0.00 37 ALA A CA 17
ATOM 29746 C C . ALA A 1 37 ? 3.189 -4.913 9.268 1.00 0.00 37 ALA A C 17
ATOM 29747 O O . ALA A 1 37 ? 3.138 -6.080 8.882 1.00 0.00 37 ALA A O 17
ATOM 29754 N N . ALA A 1 38 ? 2.587 -3.919 8.634 1.00 0.00 38 ALA A N 17
ATOM 29755 C CA . ALA A 1 38 ? 1.784 -4.140 7.440 1.00 0.00 38 ALA A CA 17
ATOM 29756 C C . ALA A 1 38 ? 2.639 -4.597 6.267 1.00 0.00 38 ALA A C 17
ATOM 29757 O O . ALA A 1 38 ? 2.225 -5.459 5.491 1.00 0.00 38 ALA A O 17
ATOM 29764 N N . LEU A 1 39 ? 3.833 -4.024 6.158 1.00 0.00 39 LEU A N 17
ATOM 29765 C CA . LEU A 1 39 ? 4.703 -4.256 5.004 1.00 0.00 39 LEU A CA 17
ATOM 29766 C C . LEU A 1 39 ? 4.945 -5.758 4.748 1.00 0.00 39 LEU A C 17
ATOM 29767 O O . LEU A 1 39 ? 4.665 -6.242 3.650 1.00 0.00 39 LEU A O 17
ATOM 29783 N N . PRO A 1 40 ? 5.428 -6.535 5.745 1.00 0.00 40 PRO A N 17
ATOM 29784 C CA . PRO A 1 40 ? 5.671 -7.967 5.551 1.00 0.00 40 PRO A CA 17
ATOM 29785 C C . PRO A 1 40 ? 4.376 -8.770 5.442 1.00 0.00 40 PRO A C 17
ATOM 29786 O O . PRO A 1 40 ? 4.313 -9.776 4.737 1.00 0.00 40 PRO A O 17
ATOM 29797 N N . HIS A 1 41 ? 3.333 -8.304 6.120 1.00 0.00 41 HIS A N 17
ATOM 29798 C CA . HIS A 1 41 ? 2.058 -9.010 6.136 1.00 0.00 41 HIS A CA 17
ATOM 29799 C C . HIS A 1 41 ? 1.395 -8.930 4.763 1.00 0.00 41 HIS A C 17
ATOM 29800 O O . HIS A 1 41 ? 0.807 -9.902 4.283 1.00 0.00 41 HIS A O 17
ATOM 29815 N N . LEU A 1 42 ? 1.487 -7.759 4.144 1.00 0.00 42 LEU A N 17
ATOM 29816 C CA . LEU A 1 42 ? 0.987 -7.561 2.790 1.00 0.00 42 LEU A CA 17
ATOM 29817 C C . LEU A 1 42 ? 1.879 -8.267 1.777 1.00 0.00 42 LEU A C 17
ATOM 29818 O O . LEU A 1 42 ? 1.391 -8.952 0.880 1.00 0.00 42 LEU A O 17
ATOM 29834 N N . ARG A 1 43 ? 3.189 -8.109 1.943 1.00 0.00 43 ARG A N 17
ATOM 29835 C CA . ARG A 1 43 ? 4.161 -8.689 1.019 1.00 0.00 43 ARG A CA 17
ATOM 29836 C C . ARG A 1 43 ? 4.021 -10.208 0.953 1.00 0.00 43 ARG A C 17
ATOM 29837 O O . ARG A 1 43 ? 4.145 -10.798 -0.120 1.00 0.00 43 ARG A O 17
ATOM 29858 N N . ALA A 1 44 ? 3.752 -10.831 2.097 1.00 0.00 44 ALA A N 17
ATOM 29859 C CA . ALA A 1 44 ? 3.566 -12.276 2.159 1.00 0.00 44 ALA A CA 17
ATOM 29860 C C . ALA A 1 44 ? 2.388 -12.713 1.294 1.00 0.00 44 ALA A C 17
ATOM 29861 O O . ALA A 1 44 ? 2.478 -13.693 0.558 1.00 0.00 44 ALA A O 17
ATOM 29868 N N . ALA A 1 45 ? 1.291 -11.972 1.373 1.00 0.00 45 ALA A N 17
ATOM 29869 C CA . ALA A 1 45 ? 0.102 -12.286 0.591 1.00 0.00 45 ALA A CA 17
ATOM 29870 C C . ALA A 1 45 ? 0.347 -12.024 -0.891 1.00 0.00 45 ALA A C 17
ATOM 29871 O O . ALA A 1 45 ? -0.028 -12.827 -1.749 1.00 0.00 45 ALA A O 17
ATOM 29878 N N . LEU A 1 46 ? 1.001 -10.904 -1.175 1.00 0.00 46 LEU A N 17
ATOM 29879 C CA . LEU A 1 46 ? 1.323 -10.512 -2.543 1.00 0.00 46 LEU A CA 17
ATOM 29880 C C . LEU A 1 46 ? 2.296 -11.492 -3.186 1.00 0.00 46 LEU A C 17
ATOM 29881 O O . LEU A 1 46 ? 2.358 -11.608 -4.407 1.00 0.00 46 LEU A O 17
ATOM 29897 N N . ASP A 1 47 ? 3.072 -12.179 -2.365 1.00 0.00 47 ASP A N 17
ATOM 29898 C CA . ASP A 1 47 ? 4.030 -13.150 -2.870 1.00 0.00 47 ASP A CA 17
ATOM 29899 C C . ASP A 1 47 ? 3.301 -14.329 -3.505 1.00 0.00 47 ASP A C 17
ATOM 29900 O O . ASP A 1 47 ? 3.764 -14.902 -4.493 1.00 0.00 47 ASP A O 17
ATOM 29909 N N . PHE A 1 48 ? 2.142 -14.671 -2.950 1.00 0.00 48 PHE A N 17
ATOM 29910 C CA . PHE A 1 48 ? 1.345 -15.771 -3.473 1.00 0.00 48 PHE A CA 17
ATOM 29911 C C . PHE A 1 48 ? 0.586 -15.338 -4.721 1.00 0.00 48 PHE A C 17
ATOM 29912 O O . PHE A 1 48 ? 0.549 -16.060 -5.717 1.00 0.00 48 PHE A O 17
ATOM 29929 N N . ASP A 1 49 ? -0.004 -14.152 -4.664 1.00 0.00 49 ASP A N 17
ATOM 29930 C CA . ASP A 1 49 ? -0.801 -13.638 -5.772 1.00 0.00 49 ASP A CA 17
ATOM 29931 C C . ASP A 1 49 ? -0.671 -12.122 -5.854 1.00 0.00 49 ASP A C 17
ATOM 29932 O O . ASP A 1 49 ? -1.441 -11.382 -5.239 1.00 0.00 49 ASP A O 17
ATOM 29941 N N . PRO A 1 50 ? 0.343 -11.645 -6.585 1.00 0.00 50 PRO A N 17
ATOM 29942 C CA . PRO A 1 50 ? 0.675 -10.216 -6.662 1.00 0.00 50 PRO A CA 17
ATOM 29943 C C . PRO A 1 50 ? -0.356 -9.393 -7.426 1.00 0.00 50 PRO A C 17
ATOM 29944 O O . PRO A 1 50 ? -0.232 -8.176 -7.525 1.00 0.00 50 PRO A O 17
ATOM 29955 N N . THR A 1 51 ? -1.370 -10.058 -7.964 1.00 0.00 51 THR A N 17
ATOM 29956 C CA . THR A 1 51 ? -2.353 -9.414 -8.828 1.00 0.00 51 THR A CA 17
ATOM 29957 C C . THR A 1 51 ? -3.291 -8.480 -8.053 1.00 0.00 51 THR A C 17
ATOM 29958 O O . THR A 1 51 ? -4.162 -7.840 -8.645 1.00 0.00 51 THR A O 17
ATOM 29969 N N . TYR A 1 52 ? -3.123 -8.401 -6.736 1.00 0.00 52 TYR A N 17
ATOM 29970 C CA . TYR A 1 52 ? -3.991 -7.565 -5.920 1.00 0.00 52 TYR A CA 17
ATOM 29971 C C . TYR A 1 52 ? -3.584 -6.097 -6.025 1.00 0.00 52 TYR A C 17
ATOM 29972 O O . TYR A 1 52 ? -2.777 -5.595 -5.240 1.00 0.00 52 TYR A O 17
ATOM 29990 N N . SER A 1 53 ? -4.163 -5.428 -7.010 1.00 0.00 53 SER A N 17
ATOM 29991 C CA . SER A 1 53 ? -3.848 -4.043 -7.345 1.00 0.00 53 SER A CA 17
ATOM 29992 C C . SER A 1 53 ? -4.018 -3.084 -6.164 1.00 0.00 53 SER A C 17
ATOM 29993 O O . SER A 1 53 ? -3.242 -2.143 -6.003 1.00 0.00 53 SER A O 17
ATOM 30001 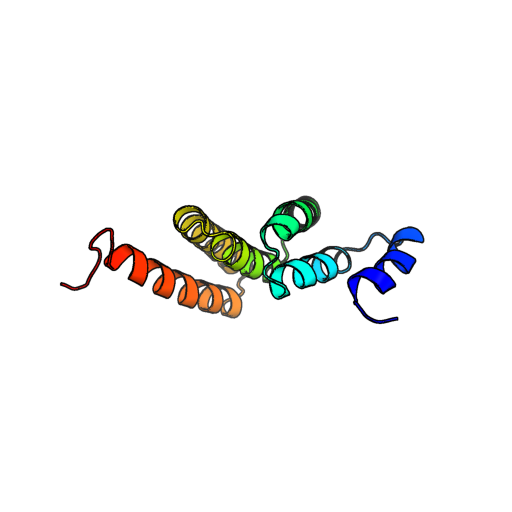N N . VAL A 1 54 ? -5.029 -3.332 -5.342 1.00 0.00 54 VAL A N 17
ATOM 30002 C CA . VAL A 1 54 ? -5.314 -2.476 -4.192 1.00 0.00 54 VAL A CA 17
ATOM 30003 C C . VAL A 1 54 ? -4.100 -2.377 -3.266 1.00 0.00 54 VAL A C 17
ATOM 30004 O O . VAL A 1 54 ? -3.811 -1.318 -2.708 1.00 0.00 54 VAL A O 17
ATOM 30017 N N . ALA A 1 55 ? -3.378 -3.480 -3.136 1.00 0.00 55 ALA A N 17
ATOM 30018 C CA . ALA A 1 55 ? -2.244 -3.538 -2.231 1.00 0.00 55 ALA A CA 17
ATOM 30019 C C . ALA A 1 55 ? -1.068 -2.708 -2.741 1.00 0.00 55 ALA A C 17
ATOM 30020 O O . ALA A 1 55 ? -0.282 -2.202 -1.948 1.00 0.00 55 ALA A O 17
ATOM 30027 N N . TRP A 1 56 ? -0.957 -2.561 -4.059 1.00 0.00 56 TRP A N 17
ATOM 30028 C CA . TRP A 1 56 ? 0.153 -1.815 -4.654 1.00 0.00 56 TRP A CA 17
ATOM 30029 C C . TRP A 1 56 ? 0.092 -0.353 -4.221 1.00 0.00 56 TRP A C 17
ATOM 30030 O O . TRP A 1 56 ? 1.086 0.234 -3.792 1.00 0.00 56 TRP A O 17
ATOM 30051 N N . LYS A 1 57 ? -1.100 0.212 -4.327 1.00 0.00 57 LYS A N 17
ATOM 30052 C CA . LYS A 1 57 ? -1.350 1.599 -3.972 1.00 0.00 57 LYS A CA 17
ATOM 30053 C C . LYS A 1 57 ? -1.081 1.859 -2.486 1.00 0.00 57 LYS A C 17
ATOM 30054 O O . LYS A 1 57 ? -0.493 2.882 -2.125 1.00 0.00 57 LYS A O 17
ATOM 30073 N N . TRP A 1 58 ? -1.485 0.925 -1.633 1.00 0.00 58 TRP A N 17
ATOM 30074 C CA . TRP A 1 58 ? -1.264 1.066 -0.196 1.00 0.00 58 TRP A CA 17
ATOM 30075 C C . TRP A 1 58 ? 0.190 0.799 0.177 1.00 0.00 58 TRP A C 17
ATOM 30076 O O . TRP A 1 58 ? 0.692 1.345 1.160 1.00 0.00 58 TRP A O 17
ATOM 30097 N N . LEU A 1 59 ? 0.861 -0.037 -0.610 1.00 0.00 59 LEU A N 17
ATOM 30098 C CA . LEU A 1 59 ? 2.259 -0.382 -0.364 1.00 0.00 59 LEU A CA 17
ATOM 30099 C C . LEU A 1 59 ? 3.120 0.881 -0.361 1.00 0.00 59 LEU A C 17
ATOM 30100 O O . LEU A 1 59 ? 3.999 1.042 0.486 1.00 0.00 59 LEU A O 17
ATOM 30116 N N . GLY A 1 60 ? 2.847 1.782 -1.296 1.00 0.00 60 GLY A N 17
ATOM 30117 C CA . GLY A 1 60 ? 3.557 3.046 -1.329 1.00 0.00 60 GLY A CA 17
ATOM 30118 C C . GLY A 1 60 ? 3.350 3.854 -0.061 1.00 0.00 60 GLY A C 17
ATOM 30119 O O . GLY A 1 60 ? 4.300 4.399 0.502 1.00 0.00 60 GLY A O 17
ATOM 30123 N N . LYS A 1 61 ? 2.107 3.908 0.401 1.00 0.00 61 LYS A N 17
ATOM 30124 C CA . LYS A 1 61 ? 1.779 4.609 1.638 1.00 0.00 61 LYS A CA 17
ATOM 30125 C C . LYS A 1 61 ? 2.399 3.907 2.842 1.00 0.00 61 LYS A C 17
ATOM 30126 O O . LYS A 1 61 ? 2.640 4.528 3.876 1.00 0.00 61 LYS A O 17
ATOM 30145 N N . THR A 1 62 ? 2.654 2.615 2.694 1.00 0.00 62 THR A N 17
ATOM 30146 C CA . THR A 1 62 ? 3.269 1.828 3.748 1.00 0.00 62 THR A CA 17
ATOM 30147 C C . THR A 1 62 ? 4.676 2.343 4.043 1.00 0.00 62 THR A C 17
ATOM 30148 O O . THR A 1 62 ? 5.025 2.592 5.193 1.00 0.00 62 THR A O 17
ATOM 30159 N N . LEU A 1 63 ? 5.473 2.519 2.997 1.00 0.00 63 LEU A N 17
ATOM 30160 C CA . LEU A 1 63 ? 6.810 3.071 3.142 1.00 0.00 63 LEU A CA 17
ATOM 30161 C C . LEU A 1 63 ? 6.748 4.524 3.596 1.00 0.00 63 LEU A C 17
ATOM 30162 O O . LEU A 1 63 ? 7.553 4.960 4.426 1.00 0.00 63 LEU A O 17
ATOM 30178 N N . GLN A 1 64 ? 5.772 5.258 3.061 1.00 0.00 64 GLN A N 17
ATOM 30179 C CA . GLN A 1 64 ? 5.596 6.676 3.366 1.00 0.00 64 GLN A CA 17
ATOM 30180 C C . GLN A 1 64 ? 5.352 6.871 4.862 1.00 0.00 64 GLN A C 17
ATOM 30181 O O . GLN A 1 64 ? 6.029 7.666 5.511 1.00 0.00 64 GLN A O 17
ATOM 30195 N N . GLY A 1 65 ? 4.409 6.107 5.408 1.00 0.00 65 GLY A N 17
ATOM 30196 C CA . GLY A 1 65 ? 4.090 6.214 6.820 1.00 0.00 65 GLY A CA 17
ATOM 30197 C C . GLY A 1 65 ? 5.137 5.564 7.704 1.00 0.00 65 GLY A C 17
ATOM 30198 O O . GLY A 1 65 ? 5.254 5.894 8.886 1.00 0.00 65 GLY A O 17
ATOM 30202 N N . GLN A 1 66 ? 5.896 4.635 7.128 1.00 0.00 66 GLN A N 17
ATOM 30203 C CA . GLN A 1 66 ? 6.972 3.962 7.846 1.00 0.00 66 GLN A CA 17
ATOM 30204 C C . GLN A 1 66 ? 8.106 4.946 8.117 1.00 0.00 66 GLN A C 17
ATOM 30205 O O . GLN A 1 66 ? 8.830 4.824 9.106 1.00 0.00 66 GLN A O 17
ATOM 30219 N N . GLY A 1 67 ? 8.245 5.933 7.240 1.00 0.00 67 GLY A N 17
ATOM 30220 C CA . GLY A 1 67 ? 9.260 6.950 7.425 1.00 0.00 67 GLY A CA 17
ATOM 30221 C C . GLY A 1 67 ? 10.240 7.023 6.274 1.00 0.00 67 GLY A C 17
ATOM 30222 O O . GLY A 1 67 ? 11.248 7.727 6.355 1.00 0.00 67 GLY A O 17
ATOM 30226 N N . ASP A 1 68 ? 9.953 6.300 5.202 1.00 0.00 68 ASP A N 17
ATOM 30227 C CA . ASP A 1 68 ? 10.817 6.293 4.029 1.00 0.00 68 ASP A CA 17
ATOM 30228 C C . ASP A 1 68 ? 10.096 6.935 2.850 1.00 0.00 68 ASP A C 17
ATOM 30229 O O . ASP A 1 68 ? 9.343 6.272 2.133 1.00 0.00 68 ASP A O 17
ATOM 30238 N N . ARG A 1 69 ? 10.304 8.234 2.673 1.00 0.00 69 ARG A N 17
ATOM 30239 C CA . ARG A 1 69 ? 9.637 8.977 1.611 1.00 0.00 69 ARG A CA 17
ATOM 30240 C C . ARG A 1 69 ? 10.112 8.503 0.236 1.00 0.00 69 ARG A C 17
ATOM 30241 O O . ARG A 1 69 ? 9.323 8.400 -0.707 1.00 0.00 69 ARG A O 17
ATOM 30262 N N . ALA A 1 70 ? 11.404 8.211 0.133 1.00 0.00 70 ALA A N 17
ATOM 30263 C CA . ALA A 1 70 ? 11.988 7.754 -1.117 1.00 0.00 70 ALA A CA 17
ATOM 30264 C C . ALA A 1 70 ? 11.460 6.374 -1.475 1.00 0.00 70 ALA A C 17
ATOM 30265 O O . ALA A 1 70 ? 11.183 6.084 -2.640 1.00 0.00 70 ALA A O 17
ATOM 30272 N N . GLY A 1 71 ? 11.307 5.539 -0.459 1.00 0.00 71 GLY A N 17
ATOM 30273 C CA . GLY A 1 71 ? 10.769 4.212 -0.657 1.00 0.00 71 GLY A CA 17
ATOM 30274 C C . GLY A 1 71 ? 9.316 4.255 -1.067 1.00 0.00 71 GLY A C 17
ATOM 30275 O O . GLY A 1 71 ? 8.833 3.367 -1.769 1.00 0.00 71 GLY A O 17
ATOM 30279 N N . ALA A 1 72 ? 8.620 5.293 -0.630 1.00 0.00 72 ALA A N 17
ATOM 30280 C CA . ALA A 1 72 ? 7.225 5.483 -0.982 1.00 0.00 72 ALA A CA 17
ATOM 30281 C C . ALA A 1 72 ? 7.068 5.756 -2.470 1.00 0.00 72 ALA A C 17
ATOM 30282 O O . ALA A 1 72 ? 6.272 5.104 -3.148 1.00 0.00 72 ALA A O 17
ATOM 30289 N N . ARG A 1 73 ? 7.837 6.713 -2.980 1.00 0.00 73 ARG A N 17
ATOM 30290 C CA . ARG A 1 73 ? 7.708 7.113 -4.378 1.00 0.00 73 ARG A CA 17
ATOM 30291 C C . ARG A 1 73 ? 8.152 5.999 -5.321 1.00 0.00 73 ARG A C 17
ATOM 30292 O O . ARG A 1 73 ? 7.490 5.736 -6.323 1.00 0.00 73 ARG A O 17
ATOM 30313 N N . GLN A 1 74 ? 9.253 5.328 -4.990 1.00 0.00 74 GLN A N 17
ATOM 30314 C CA . GLN A 1 74 ? 9.759 4.245 -5.833 1.00 0.00 74 GLN A CA 17
ATOM 30315 C C . GLN A 1 74 ? 8.763 3.087 -5.870 1.00 0.00 74 GLN A C 17
ATOM 30316 O O . GLN A 1 74 ? 8.617 2.410 -6.888 1.00 0.00 74 GLN A O 17
ATOM 30330 N N . ALA A 1 75 ? 8.069 2.879 -4.754 1.00 0.00 75 ALA A N 17
ATOM 30331 C CA . ALA A 1 75 ? 7.070 1.824 -4.660 1.00 0.00 75 ALA A CA 17
ATOM 30332 C C . ALA A 1 75 ? 5.930 2.076 -5.640 1.00 0.00 75 ALA A C 17
ATOM 30333 O O . ALA A 1 75 ? 5.456 1.157 -6.306 1.00 0.00 75 ALA A O 17
ATOM 30340 N N . TRP A 1 76 ? 5.504 3.329 -5.738 1.00 0.00 76 TRP A N 17
ATOM 30341 C CA . TRP A 1 76 ? 4.439 3.697 -6.658 1.00 0.00 76 TRP A CA 17
ATOM 30342 C C . TRP A 1 76 ? 4.922 3.630 -8.102 1.00 0.00 76 TRP A C 17
ATOM 30343 O O . TRP A 1 76 ? 4.176 3.218 -8.990 1.00 0.00 76 TRP A O 17
ATOM 30364 N N . GLU A 1 77 ? 6.174 4.016 -8.333 1.00 0.00 77 GLU A N 17
ATOM 30365 C CA . GLU A 1 77 ? 6.763 3.912 -9.664 1.00 0.00 77 GLU A CA 17
ATOM 30366 C C . GLU A 1 77 ? 6.788 2.455 -10.121 1.00 0.00 77 GLU A C 17
ATOM 30367 O O . GLU A 1 77 ? 6.512 2.152 -11.283 1.00 0.00 77 GLU A O 17
ATOM 30379 N N . SER A 1 78 ? 7.110 1.557 -9.196 1.00 0.00 78 SER A N 17
ATOM 30380 C CA . SER A 1 78 ? 7.153 0.132 -9.489 1.00 0.00 78 SER A CA 17
ATOM 30381 C C . SER A 1 78 ? 5.734 -0.432 -9.628 1.00 0.00 78 SER A C 17
ATOM 30382 O O . SER A 1 78 ? 5.454 -1.227 -10.528 1.00 0.00 78 SER A O 17
ATOM 30390 N N . GLY A 1 79 ? 4.839 0.003 -8.742 1.00 0.00 79 GLY A N 17
ATOM 30391 C CA . GLY A 1 79 ? 3.467 -0.479 -8.756 1.00 0.00 79 GLY A CA 17
ATOM 30392 C C . GLY A 1 79 ? 2.708 -0.061 -9.999 1.00 0.00 79 GLY A C 17
ATOM 30393 O O . GLY A 1 79 ? 1.785 -0.754 -10.431 1.00 0.00 79 GLY A O 17
ATOM 30397 N N . LEU A 1 80 ? 3.093 1.073 -10.574 1.00 0.00 80 LEU A N 17
ATOM 30398 C CA . LEU A 1 80 ? 2.460 1.573 -11.787 1.00 0.00 80 LEU A CA 17
ATOM 30399 C C . LEU A 1 80 ? 2.602 0.557 -12.909 1.00 0.00 80 LEU A C 17
ATOM 30400 O O . LEU A 1 80 ? 1.632 0.211 -13.577 1.00 0.00 80 LEU A O 17
ATOM 30416 N N . ALA A 1 81 ? 3.827 0.084 -13.094 1.00 0.00 81 ALA A N 17
ATOM 30417 C CA . ALA A 1 81 ? 4.134 -0.919 -14.113 1.00 0.00 81 ALA A CA 17
ATOM 30418 C C . ALA A 1 81 ? 3.347 -2.202 -13.891 1.00 0.00 81 ALA A C 17
ATOM 30419 O O . ALA A 1 81 ? 2.967 -2.873 -14.848 1.00 0.00 81 ALA A O 17
ATOM 30426 N N . ALA A 1 82 ? 3.090 -2.534 -12.635 1.00 0.00 82 ALA A N 17
ATOM 30427 C CA . ALA A 1 82 ? 2.280 -3.701 -12.316 1.00 0.00 82 ALA A CA 17
ATOM 30428 C C . ALA A 1 82 ? 0.853 -3.504 -12.823 1.00 0.00 82 ALA A C 17
ATOM 30429 O O . ALA A 1 82 ? 0.245 -4.420 -13.383 1.00 0.00 82 ALA A O 17
ATOM 30436 N N . ALA A 1 83 ? 0.336 -2.294 -12.644 1.00 0.00 83 ALA A N 17
ATOM 30437 C CA . ALA A 1 83 ? -0.990 -1.941 -13.134 1.00 0.00 83 ALA A CA 17
ATOM 30438 C C . ALA A 1 83 ? -0.991 -1.855 -14.653 1.00 0.00 83 ALA A C 17
ATOM 30439 O O . ALA A 1 83 ? -1.925 -2.313 -15.305 1.00 0.00 83 ALA A O 17
ATOM 30446 N N . GLN A 1 84 ? 0.070 -1.273 -15.200 1.00 0.00 84 GLN A N 17
ATOM 30447 C CA . GLN A 1 84 ? 0.250 -1.179 -16.641 1.00 0.00 84 GLN A CA 17
ATOM 30448 C C . GLN A 1 84 ? 0.252 -2.560 -17.281 1.00 0.00 84 GLN A C 17
ATOM 30449 O O . GLN A 1 84 ? -0.349 -2.768 -18.332 1.00 0.00 84 GLN A O 17
ATOM 30463 N N . SER A 1 85 ? 0.925 -3.502 -16.630 1.00 0.00 85 SER A N 17
ATOM 30464 C CA . SER A 1 85 ? 0.995 -4.880 -17.118 1.00 0.00 85 SER A CA 17
ATOM 30465 C C . SER A 1 85 ? -0.396 -5.494 -17.314 1.00 0.00 85 SER A C 17
ATOM 30466 O O . SER A 1 85 ? -0.631 -6.222 -18.280 1.00 0.00 85 SER A O 17
ATOM 30474 N N . ARG A 1 86 ? -1.313 -5.207 -16.399 1.00 0.00 86 ARG A N 17
ATOM 30475 C CA . ARG A 1 86 ? -2.680 -5.712 -16.504 1.00 0.00 86 ARG A CA 17
ATOM 30476 C C . ARG A 1 86 ? -3.581 -4.751 -17.273 1.00 0.00 86 ARG A C 17
ATOM 30477 O O . ARG A 1 86 ? -4.686 -5.111 -17.683 1.00 0.00 86 ARG A O 17
ATOM 30498 N N . GLY A 1 87 ? -3.103 -3.537 -17.475 1.00 0.00 87 GLY A N 17
ATOM 30499 C CA . GLY A 1 87 ? -3.906 -2.528 -18.129 1.00 0.00 87 GLY A CA 17
ATOM 30500 C C . GLY A 1 87 ? -5.011 -2.024 -17.228 1.00 0.00 87 GLY A C 17
ATOM 30501 O O . GLY A 1 87 ? -6.130 -1.767 -17.677 1.00 0.00 87 GLY A O 17
ATOM 30505 N N . ASP A 1 88 ? -4.695 -1.889 -15.954 1.00 0.00 88 ASP A N 17
ATOM 30506 C CA . ASP A 1 88 ? -5.656 -1.431 -14.967 1.00 0.00 88 ASP A CA 17
ATOM 30507 C C . ASP A 1 88 ? -5.548 0.075 -14.827 1.00 0.00 88 ASP A C 17
ATOM 30508 O O . ASP A 1 88 ? -4.776 0.593 -14.018 1.00 0.00 88 ASP A O 17
ATOM 30517 N N . GLN A 1 89 ? -6.299 0.759 -15.661 1.00 0.00 89 GLN A N 17
ATOM 30518 C CA . GLN A 1 89 ? -6.285 2.208 -15.727 1.00 0.00 89 GLN A CA 17
ATOM 30519 C C . GLN A 1 89 ? -6.689 2.849 -14.409 1.00 0.00 89 GLN A C 17
ATOM 30520 O O . GLN A 1 89 ? -6.167 3.902 -14.036 1.00 0.00 89 GLN A O 17
ATOM 30534 N N . GLN A 1 90 ? -7.621 2.218 -13.715 1.00 0.00 90 GLN A N 17
ATOM 30535 C CA . GLN A 1 90 ? -8.085 2.715 -12.427 1.00 0.00 90 GLN A CA 17
ATOM 30536 C C . GLN A 1 90 ? -6.923 2.862 -11.454 1.00 0.00 90 GLN A C 17
ATOM 30537 O O . GLN A 1 90 ? -6.754 3.909 -10.832 1.00 0.00 90 GLN A O 17
ATOM 30551 N N . VAL A 1 91 ? -6.103 1.826 -11.360 1.00 0.00 91 VAL A N 17
ATOM 30552 C CA . VAL A 1 91 ? -4.987 1.826 -10.425 1.00 0.00 91 VAL A CA 17
ATOM 30553 C C . VAL A 1 91 ? -3.907 2.799 -10.876 1.00 0.00 91 VAL A C 17
ATOM 30554 O O . VAL A 1 91 ? -3.291 3.483 -10.057 1.00 0.00 91 VAL A O 17
ATOM 30567 N N . VAL A 1 92 ? -3.695 2.867 -12.184 1.00 0.00 92 VAL A N 17
ATOM 30568 C CA . VAL A 1 92 ? -2.725 3.794 -12.752 1.00 0.00 92 VAL A CA 17
ATOM 30569 C C . VAL A 1 92 ? -3.072 5.229 -12.362 1.00 0.00 92 VAL A C 17
ATOM 30570 O O . VAL A 1 92 ? -2.233 5.958 -11.837 1.00 0.00 92 VAL A O 17
ATOM 30583 N N . LYS A 1 93 ? -4.324 5.612 -12.592 1.00 0.00 93 LYS A N 17
ATOM 30584 C CA . LYS A 1 93 ? -4.789 6.959 -12.275 1.00 0.00 93 LYS A CA 17
ATOM 30585 C C . LYS A 1 93 ? -4.682 7.246 -10.779 1.00 0.00 93 LYS A C 17
ATOM 30586 O O . LYS A 1 93 ? -4.296 8.346 -10.385 1.00 0.00 93 LYS A O 17
ATOM 30605 N N . GLU A 1 94 ? -5.005 6.252 -9.955 1.00 0.00 94 GLU A N 17
ATOM 30606 C CA . GLU A 1 94 ? -4.878 6.375 -8.512 1.00 0.00 94 GLU A CA 17
ATOM 30607 C C . GLU A 1 94 ? -3.441 6.690 -8.109 1.00 0.00 94 GLU A C 17
ATOM 30608 O O . GLU A 1 94 ? -3.183 7.620 -7.344 1.00 0.00 94 GLU A O 17
ATOM 30620 N N . LEU A 1 95 ? -2.508 5.915 -8.643 1.00 0.00 95 LEU A N 17
ATOM 30621 C CA . LEU A 1 95 ? -1.099 6.059 -8.305 1.00 0.00 95 LEU A CA 17
ATOM 30622 C C . LEU A 1 95 ? -0.536 7.377 -8.832 1.00 0.00 95 LEU A C 17
ATOM 30623 O O . LEU A 1 95 ? 0.344 7.973 -8.209 1.00 0.00 95 LEU A O 17
ATOM 30639 N N . GLN A 1 96 ? -1.057 7.834 -9.968 1.00 0.00 96 GLN A N 17
ATOM 30640 C CA . GLN A 1 96 ? -0.657 9.119 -10.537 1.00 0.00 96 GLN A CA 17
ATOM 30641 C C . GLN A 1 96 ? -0.883 10.251 -9.535 1.00 0.00 96 GLN A C 17
ATOM 30642 O O . GLN A 1 96 ? -0.080 11.178 -9.445 1.00 0.00 96 GLN A O 17
ATOM 30656 N N . VAL A 1 97 ? -1.972 10.160 -8.772 1.00 0.00 97 VAL A N 17
ATOM 30657 C CA . VAL A 1 97 ? -2.292 11.175 -7.775 1.00 0.00 97 VAL A CA 17
ATOM 30658 C C . VAL A 1 97 ? -1.270 11.150 -6.638 1.00 0.00 97 VAL A C 17
ATOM 30659 O O . VAL A 1 97 ? -0.807 12.197 -6.175 1.00 0.00 97 VAL A O 17
ATOM 30672 N N . PHE A 1 98 ? -0.899 9.947 -6.214 1.00 0.00 98 PHE A N 17
ATOM 30673 C CA . PHE A 1 98 ? 0.063 9.778 -5.128 1.00 0.00 98 PHE A CA 17
ATOM 30674 C C . PHE A 1 98 ? 1.444 10.296 -5.523 1.00 0.00 98 PHE A C 17
ATOM 30675 O O . PHE A 1 98 ? 2.184 10.810 -4.684 1.00 0.00 98 PHE A O 17
ATOM 30692 N N . LEU A 1 99 ? 1.779 10.169 -6.802 1.00 0.00 99 LEU A N 17
ATOM 30693 C CA . LEU A 1 99 ? 3.062 10.644 -7.310 1.00 0.00 99 LEU A CA 17
ATOM 30694 C C . LEU A 1 99 ? 3.192 12.155 -7.144 1.00 0.00 99 LEU A C 17
ATOM 30695 O O . LEU A 1 99 ? 4.270 12.662 -6.851 1.00 0.00 99 LEU A O 17
ATOM 30711 N N . ARG A 1 100 ? 2.082 12.863 -7.304 1.00 0.00 100 ARG A N 17
ATOM 30712 C CA . ARG A 1 100 ? 2.066 14.315 -7.162 1.00 0.00 100 ARG A CA 17
ATOM 30713 C C . ARG A 1 100 ? 2.231 14.670 -5.704 1.00 0.00 100 ARG A C 17
ATOM 30714 O O . ARG A 1 100 ? 3.002 15.556 -5.333 1.00 0.00 100 ARG A O 17
ATOM 30735 N N . ARG A 1 101 ? 1.486 13.943 -4.895 1.00 0.00 101 ARG A N 17
ATOM 30736 C CA . ARG A 1 101 ? 1.505 14.108 -3.450 1.00 0.00 101 ARG A CA 17
ATOM 30737 C C . ARG A 1 101 ? 2.920 13.938 -2.905 1.00 0.00 101 ARG A C 17
ATOM 30738 O O . ARG A 1 101 ? 3.398 14.764 -2.126 1.00 0.00 101 ARG A O 17
ATOM 30759 N N . LEU A 1 102 ? 3.587 12.873 -3.336 1.00 0.00 102 LEU A N 17
ATOM 30760 C CA . LEU A 1 102 ? 4.939 12.582 -2.881 1.00 0.00 102 LEU A CA 17
ATOM 30761 C C . LEU A 1 102 ? 5.921 13.615 -3.431 1.00 0.00 102 LEU A C 17
ATOM 30762 O O . LEU A 1 102 ? 6.799 14.097 -2.712 1.00 0.00 102 LEU A O 17
ATOM 30778 N N . ALA A 1 103 ? 5.757 13.956 -4.706 1.00 0.00 103 ALA A N 17
ATOM 30779 C CA . ALA A 1 103 ? 6.657 14.888 -5.377 1.00 0.00 103 ALA A CA 17
ATOM 30780 C C . ALA A 1 103 ? 6.703 16.231 -4.663 1.00 0.00 103 ALA A C 17
ATOM 30781 O O . ALA A 1 103 ? 7.763 16.845 -4.566 1.00 0.00 103 ALA A O 17
ATOM 30788 N N . ARG A 1 104 ? 5.557 16.675 -4.158 1.00 0.00 104 ARG A N 17
ATOM 30789 C CA . ARG A 1 104 ? 5.486 17.927 -3.415 1.00 0.00 104 ARG A CA 17
ATOM 30790 C C . ARG A 1 104 ? 6.351 17.872 -2.159 1.00 0.00 104 ARG A C 17
ATOM 30791 O O . ARG A 1 104 ? 6.936 18.878 -1.760 1.00 0.00 104 ARG A O 17
ATOM 30812 N N . GLU A 1 105 ? 6.445 16.697 -1.549 1.00 0.00 105 GLU A N 17
ATOM 30813 C CA . GLU A 1 105 ? 7.248 16.522 -0.358 1.00 0.00 105 GLU A CA 17
ATOM 30814 C C . GLU A 1 105 ? 8.736 16.485 -0.698 1.00 0.00 105 GLU A C 17
ATOM 30815 O O . GLU A 1 105 ? 9.543 17.164 -0.062 1.00 0.00 105 GLU A O 17
ATOM 30827 N N . ASP A 1 106 ? 9.096 15.699 -1.712 1.00 0.00 106 ASP A N 17
ATOM 30828 C CA . ASP A 1 106 ? 10.504 15.525 -2.082 1.00 0.00 106 ASP A CA 17
ATOM 30829 C C . ASP A 1 106 ? 11.071 16.822 -2.631 1.00 0.00 106 ASP A C 17
ATOM 30830 O O . ASP A 1 106 ? 12.226 17.170 -2.377 1.00 0.00 106 ASP A O 17
ATOM 30839 N N . ALA A 1 107 ? 10.234 17.535 -3.372 1.00 0.00 107 ALA A N 17
ATOM 30840 C CA . ALA A 1 107 ? 10.596 18.828 -3.945 1.00 0.00 107 ALA A CA 17
ATOM 30841 C C . ALA A 1 107 ? 11.021 19.816 -2.864 1.00 0.00 107 ALA A C 17
ATOM 30842 O O . ALA A 1 107 ? 11.784 20.736 -3.130 1.00 0.00 107 ALA A O 17
ATOM 30849 N N . LEU A 1 108 ? 10.502 19.643 -1.652 1.00 0.00 108 LEU A N 17
ATOM 30850 C CA . LEU A 1 108 ? 10.870 20.502 -0.537 1.00 0.00 108 LEU A CA 17
ATOM 30851 C C . LEU A 1 108 ? 12.257 20.144 -0.008 1.00 0.00 108 LEU A C 17
ATOM 30852 O O . LEU A 1 108 ? 13.016 21.018 0.409 1.00 0.00 108 LEU A O 17
ATOM 30868 N N . GLU A 1 109 ? 12.590 18.861 -0.048 1.00 0.00 109 GLU A N 17
ATOM 30869 C CA . GLU A 1 109 ? 13.834 18.379 0.541 1.00 0.00 109 GLU A CA 17
ATOM 30870 C C . GLU A 1 109 ? 14.980 18.454 -0.456 1.00 0.00 109 GLU A C 17
ATOM 30871 O O . GLU A 1 109 ? 16.154 18.437 -0.087 1.00 0.00 109 GLU A O 17
ATOM 30883 N N . HIS A 1 110 ? 14.621 18.542 -1.714 1.00 0.00 110 HIS A N 17
ATOM 30884 C CA . HIS A 1 110 ? 15.585 18.616 -2.797 1.00 0.00 110 HIS A CA 17
ATOM 30885 C C . HIS A 1 110 ? 15.387 19.890 -3.607 1.00 0.00 110 HIS A C 17
ATOM 30886 O O . HIS A 1 110 ? 15.805 19.973 -4.762 1.00 0.00 110 HIS A O 17
ATOM 30901 N N . HIS A 1 111 ? 14.765 20.885 -2.986 1.00 0.00 111 HIS A N 17
ATOM 30902 C CA . HIS A 1 111 ? 14.396 22.116 -3.680 1.00 0.00 111 HIS A CA 17
ATOM 30903 C C . HIS A 1 111 ? 15.612 22.818 -4.281 1.00 0.00 111 HIS A C 17
ATOM 30904 O O . HIS A 1 111 ? 15.732 22.929 -5.500 1.00 0.00 111 HIS A O 17
ATOM 30919 N N . HIS A 1 112 ? 16.509 23.295 -3.432 1.00 0.00 112 HIS A N 17
ATOM 30920 C CA . HIS A 1 112 ? 17.660 24.044 -3.913 1.00 0.00 112 HIS A CA 17
ATOM 30921 C C . HIS A 1 112 ? 18.953 23.304 -3.595 1.00 0.00 112 HIS A C 17
ATOM 30922 O O . HIS A 1 112 ? 19.816 23.813 -2.883 1.00 0.00 112 HIS A O 17
ATOM 30937 N N . HIS A 1 113 ? 19.074 22.095 -4.111 1.00 0.00 113 HIS A N 17
ATOM 30938 C CA . HIS A 1 113 ? 20.300 21.326 -3.957 1.00 0.00 113 HIS A CA 17
ATOM 30939 C C . HIS A 1 113 ? 21.296 21.735 -5.036 1.00 0.00 113 HIS A C 17
ATOM 30940 O O . HIS A 1 113 ? 21.029 21.569 -6.225 1.00 0.00 113 HIS A O 17
ATOM 30955 N N . HIS A 1 114 ? 22.435 22.273 -4.628 1.00 0.00 114 HIS A N 17
ATOM 30956 C CA . HIS A 1 114 ? 23.431 22.727 -5.589 1.00 0.00 114 HIS A CA 17
ATOM 30957 C C . HIS A 1 114 ? 24.233 21.551 -6.130 1.00 0.00 114 HIS A C 17
ATOM 30958 O O . HIS A 1 114 ? 24.703 20.699 -5.370 1.00 0.00 114 HIS A O 17
ATOM 30973 N N . HIS A 1 115 ? 24.363 21.516 -7.453 1.00 0.00 115 HIS A N 17
ATOM 30974 C CA . HIS A 1 115 ? 25.025 20.423 -8.165 1.00 0.00 115 HIS A CA 17
ATOM 30975 C C . HIS A 1 115 ? 24.256 19.116 -7.957 1.00 0.00 115 HIS A C 17
ATOM 30976 O O . HIS A 1 115 ? 24.828 18.172 -7.374 1.00 0.00 115 HIS A O 17
ATOM 30992 N N . MET A 1 1 ? -6.208 -9.381 26.324 1.00 0.00 1 MET A N 18
ATOM 30993 C CA . MET A 1 1 ? -6.537 -8.503 25.179 1.00 0.00 1 MET A CA 18
ATOM 30994 C C . MET A 1 1 ? -6.516 -9.285 23.873 1.00 0.00 1 MET A C 18
ATOM 30995 O O . MET A 1 1 ? -5.454 -9.681 23.396 1.00 0.00 1 MET A O 18
ATOM 31011 N N . GLN A 1 2 ? -7.695 -9.527 23.310 1.00 0.00 2 GLN A N 18
ATOM 31012 C CA . GLN A 1 2 ? -7.815 -10.162 22.009 1.00 0.00 2 GLN A CA 18
ATOM 31013 C C . GLN A 1 2 ? -7.635 -9.129 20.902 1.00 0.00 2 GLN A C 18
ATOM 31014 O O . GLN A 1 2 ? -7.595 -7.927 21.170 1.00 0.00 2 GLN A O 18
ATOM 31028 N N . ALA A 1 3 ? -7.533 -9.588 19.662 1.00 0.00 3 ALA A N 18
ATOM 31029 C CA . ALA A 1 3 ? -7.344 -8.688 18.536 1.00 0.00 3 ALA A CA 18
ATOM 31030 C C . ALA A 1 3 ? -7.956 -9.263 17.270 1.00 0.00 3 ALA A C 18
ATOM 31031 O O . ALA A 1 3 ? -7.934 -10.473 17.048 1.00 0.00 3 ALA A O 18
ATOM 31038 N N . ILE A 1 4 ? -8.517 -8.385 16.455 1.00 0.00 4 ILE A N 18
ATOM 31039 C CA . ILE A 1 4 ? -9.087 -8.762 15.169 1.00 0.00 4 ILE A CA 18
ATOM 31040 C C . ILE A 1 4 ? -8.025 -9.393 14.267 1.00 0.00 4 ILE A C 18
ATOM 31041 O O . ILE A 1 4 ? -8.283 -10.382 13.581 1.00 0.00 4 ILE A O 18
ATOM 31057 N N . THR A 1 5 ? -6.826 -8.835 14.305 1.00 0.00 5 THR A N 18
ATOM 31058 C CA . THR A 1 5 ? -5.740 -9.287 13.449 1.00 0.00 5 THR A CA 18
ATOM 31059 C C . THR A 1 5 ? -5.366 -10.744 13.714 1.00 0.00 5 THR A C 18
ATOM 31060 O O . THR A 1 5 ? -5.285 -11.545 12.787 1.00 0.00 5 THR A O 18
ATOM 31071 N N . GLU A 1 6 ? -5.164 -11.087 14.980 1.00 0.00 6 GLU A N 18
ATOM 31072 C CA . GLU A 1 6 ? -4.701 -12.423 15.346 1.00 0.00 6 GLU A CA 18
ATOM 31073 C C . GLU A 1 6 ? -5.734 -13.495 15.006 1.00 0.00 6 GLU A C 18
ATOM 31074 O O . GLU A 1 6 ? -5.378 -14.586 14.562 1.00 0.00 6 GLU A O 18
ATOM 31086 N N . ARG A 1 7 ? -7.012 -13.186 15.195 1.00 0.00 7 ARG A N 18
ATOM 31087 C CA . ARG A 1 7 ? -8.061 -14.142 14.873 1.00 0.00 7 ARG A CA 18
ATOM 31088 C C . ARG A 1 7 ? -8.198 -14.274 13.357 1.00 0.00 7 ARG A C 18
ATOM 31089 O O . ARG A 1 7 ? -8.555 -15.334 12.847 1.00 0.00 7 ARG A O 18
ATOM 31110 N N . LEU A 1 8 ? -7.914 -13.189 12.641 1.00 0.00 8 LEU A N 18
ATOM 31111 C CA . LEU A 1 8 ? -7.836 -13.238 11.185 1.00 0.00 8 LEU A CA 18
ATOM 31112 C C . LEU A 1 8 ? -6.683 -14.138 10.749 1.00 0.00 8 LEU A C 18
ATOM 31113 O O . LEU A 1 8 ? -6.841 -14.973 9.863 1.00 0.00 8 LEU A O 18
ATOM 31129 N N . GLU A 1 9 ? -5.529 -13.969 11.393 1.00 0.00 9 GLU A N 18
ATOM 31130 C CA . GLU A 1 9 ? -4.356 -14.797 11.118 1.00 0.00 9 GLU A CA 18
ATOM 31131 C C . GLU A 1 9 ? -4.659 -16.269 11.389 1.00 0.00 9 GLU A C 18
ATOM 31132 O O . GLU A 1 9 ? -4.187 -17.156 10.677 1.00 0.00 9 GLU A O 18
ATOM 31144 N N . ALA A 1 10 ? -5.462 -16.518 12.416 1.00 0.00 10 ALA A N 18
ATOM 31145 C CA . ALA A 1 10 ? -5.853 -17.872 12.779 1.00 0.00 10 ALA A CA 18
ATOM 31146 C C . ALA A 1 10 ? -6.622 -18.549 11.647 1.00 0.00 10 ALA A C 18
ATOM 31147 O O . ALA A 1 10 ? -6.513 -19.757 11.450 1.00 0.00 10 ALA A O 18
ATOM 31154 N N . MET A 1 11 ? -7.377 -17.762 10.885 1.00 0.00 11 MET A N 18
ATOM 31155 C CA . MET A 1 11 ? -8.156 -18.290 9.772 1.00 0.00 11 MET A CA 18
ATOM 31156 C C . MET A 1 11 ? -7.240 -18.938 8.736 1.00 0.00 11 MET A C 18
ATOM 31157 O O . MET A 1 11 ? -7.604 -19.929 8.102 1.00 0.00 11 MET A O 18
ATOM 31171 N N . LEU A 1 12 ? -6.040 -18.389 8.585 1.00 0.00 12 LEU A N 18
ATOM 31172 C CA . LEU A 1 12 ? -5.056 -18.959 7.675 1.00 0.00 12 LEU A CA 18
ATOM 31173 C C . LEU A 1 12 ? -4.459 -20.230 8.274 1.00 0.00 12 LEU A C 18
ATOM 31174 O O . LEU A 1 12 ? -4.094 -21.159 7.553 1.00 0.00 12 LEU A O 18
ATOM 31190 N N . ALA A 1 13 ? -4.387 -20.268 9.601 1.00 0.00 13 ALA A N 18
ATOM 31191 C CA . ALA A 1 13 ? -3.826 -21.411 10.311 1.00 0.00 13 ALA A CA 18
ATOM 31192 C C . ALA A 1 13 ? -4.765 -22.610 10.247 1.00 0.00 13 ALA A C 18
ATOM 31193 O O . ALA A 1 13 ? -4.322 -23.753 10.115 1.00 0.00 13 ALA A O 18
ATOM 31200 N N . GLN A 1 14 ? -6.065 -22.348 10.322 1.00 0.00 14 GLN A N 18
ATOM 31201 C CA . GLN A 1 14 ? -7.057 -23.403 10.215 1.00 0.00 14 GLN A CA 18
ATOM 31202 C C . GLN A 1 14 ? -7.256 -23.837 8.762 1.00 0.00 14 GLN A C 18
ATOM 31203 O O . GLN A 1 14 ? -7.944 -24.820 8.491 1.00 0.00 14 GLN A O 18
ATOM 31217 N N . GLY A 1 15 ? -6.657 -23.101 7.832 1.00 0.00 15 GLY A N 18
ATOM 31218 C CA . GLY A 1 15 ? -6.672 -23.509 6.438 1.00 0.00 15 GLY A CA 18
ATOM 31219 C C . GLY A 1 15 ? -7.813 -22.905 5.642 1.00 0.00 15 GLY A C 18
ATOM 31220 O O . GLY A 1 15 ? -8.184 -23.427 4.590 1.00 0.00 15 GLY A O 18
ATOM 31224 N N . THR A 1 16 ? -8.360 -21.802 6.126 1.00 0.00 16 THR A N 18
ATOM 31225 C CA . THR A 1 16 ? -9.445 -21.124 5.430 1.00 0.00 16 THR A CA 18
ATOM 31226 C C . THR A 1 16 ? -8.889 -19.977 4.579 1.00 0.00 16 THR A C 18
ATOM 31227 O O . THR A 1 16 ? -9.419 -18.862 4.571 1.00 0.00 16 THR A O 18
ATOM 31238 N N . ASP A 1 17 ? -7.817 -20.265 3.849 1.00 0.00 17 ASP A N 18
ATOM 31239 C CA . ASP A 1 17 ? -7.175 -19.257 3.016 1.00 0.00 17 ASP A CA 18
ATOM 31240 C C . ASP A 1 17 ? -8.014 -18.959 1.785 1.00 0.00 17 ASP A C 18
ATOM 31241 O O . ASP A 1 17 ? -8.639 -19.849 1.206 1.00 0.00 17 ASP A O 18
ATOM 31250 N N . ASN A 1 18 ? -8.018 -17.696 1.400 1.00 0.00 18 ASN A N 18
ATOM 31251 C CA . ASN A 1 18 ? -8.846 -17.212 0.307 1.00 0.00 18 ASN A CA 18
ATOM 31252 C C . ASN A 1 18 ? -8.157 -16.083 -0.439 1.00 0.00 18 ASN A C 18
ATOM 31253 O O . ASN A 1 18 ? -8.588 -15.690 -1.524 1.00 0.00 18 ASN A O 18
ATOM 31264 N N . MET A 1 19 ? -7.109 -15.553 0.181 1.00 0.00 19 MET A N 18
ATOM 31265 C CA . MET A 1 19 ? -6.389 -14.367 -0.304 1.00 0.00 19 MET A CA 18
ATOM 31266 C C . MET A 1 19 ? -7.205 -13.101 -0.072 1.00 0.00 19 MET A C 18
ATOM 31267 O O . MET A 1 19 ? -6.703 -12.128 0.495 1.00 0.00 19 MET A O 18
ATOM 31281 N N . LEU A 1 20 ? -8.467 -13.127 -0.486 1.00 0.00 20 LEU A N 18
ATOM 31282 C CA . LEU A 1 20 ? -9.393 -12.023 -0.241 1.00 0.00 20 LEU A CA 18
ATOM 31283 C C . LEU A 1 20 ? -9.818 -12.008 1.228 1.00 0.00 20 LEU A C 18
ATOM 31284 O O . LEU A 1 20 ? -10.997 -12.138 1.559 1.00 0.00 20 LEU A O 18
ATOM 31300 N N . LEU A 1 21 ? -8.834 -11.856 2.102 1.00 0.00 21 LEU A N 18
ATOM 31301 C CA . LEU A 1 21 ? -9.056 -11.870 3.540 1.00 0.00 21 LEU A CA 18
ATOM 31302 C C . LEU A 1 21 ? -7.873 -11.211 4.242 1.00 0.00 21 LEU A C 18
ATOM 31303 O O . LEU A 1 21 ? -8.046 -10.320 5.074 1.00 0.00 21 LEU A O 18
ATOM 31319 N N . ARG A 1 22 ? -6.664 -11.628 3.865 1.00 0.00 22 ARG A N 18
ATOM 31320 C CA . ARG A 1 22 ? -5.442 -11.155 4.517 1.00 0.00 22 ARG A CA 18
ATOM 31321 C C . ARG A 1 22 ? -5.140 -9.687 4.209 1.00 0.00 22 ARG A C 18
ATOM 31322 O O . ARG A 1 22 ? -4.263 -9.091 4.830 1.00 0.00 22 ARG A O 18
ATOM 31343 N N . PHE A 1 23 ? -5.867 -9.101 3.261 1.00 0.00 23 PHE A N 18
ATOM 31344 C CA . PHE A 1 23 ? -5.668 -7.694 2.916 1.00 0.00 23 PHE A CA 18
ATOM 31345 C C . PHE A 1 23 ? -6.145 -6.785 4.051 1.00 0.00 23 PHE A C 18
ATOM 31346 O O . PHE A 1 23 ? -5.593 -5.709 4.278 1.00 0.00 23 PHE A O 18
ATOM 31363 N N . THR A 1 24 ? -7.169 -7.237 4.766 1.00 0.00 24 THR A N 18
ATOM 31364 C CA . THR A 1 24 ? -7.736 -6.474 5.871 1.00 0.00 24 THR A CA 18
ATOM 31365 C C . THR A 1 24 ? -6.738 -6.348 7.025 1.00 0.00 24 THR A C 18
ATOM 31366 O O . THR A 1 24 ? -6.694 -5.326 7.709 1.00 0.00 24 THR A O 18
ATOM 31377 N N . LEU A 1 25 ? -5.930 -7.388 7.219 1.00 0.00 25 LEU A N 18
ATOM 31378 C CA . LEU A 1 25 ? -4.949 -7.420 8.302 1.00 0.00 25 LEU A CA 18
ATOM 31379 C C . LEU A 1 25 ? -4.001 -6.226 8.218 1.00 0.00 25 LEU A C 18
ATOM 31380 O O . LEU A 1 25 ? -3.738 -5.558 9.219 1.00 0.00 25 LEU A O 18
ATOM 31396 N N . GLY A 1 26 ? -3.510 -5.959 7.012 1.00 0.00 26 GLY A N 18
ATOM 31397 C CA . GLY A 1 26 ? -2.579 -4.865 6.807 1.00 0.00 26 GLY A CA 18
ATOM 31398 C C . GLY A 1 26 ? -3.201 -3.517 7.099 1.00 0.00 26 GLY A C 18
ATOM 31399 O O . GLY A 1 26 ? -2.525 -2.604 7.581 1.00 0.00 26 GLY A O 18
ATOM 31403 N N . LYS A 1 27 ? -4.493 -3.397 6.823 1.00 0.00 27 LYS A N 18
ATOM 31404 C CA . LYS A 1 27 ? -5.213 -2.158 7.064 1.00 0.00 27 LYS A CA 18
ATOM 31405 C C . LYS A 1 27 ? -5.188 -1.786 8.542 1.00 0.00 27 LYS A C 18
ATOM 31406 O O . LYS A 1 27 ? -4.906 -0.642 8.891 1.00 0.00 27 LYS A O 18
ATOM 31425 N N . THR A 1 28 ? -5.471 -2.758 9.403 1.00 0.00 28 THR A N 18
ATOM 31426 C CA . THR A 1 28 ? -5.542 -2.520 10.839 1.00 0.00 28 THR A CA 18
ATOM 31427 C C . THR A 1 28 ? -4.229 -1.951 11.377 1.00 0.00 28 THR A C 18
ATOM 31428 O O . THR A 1 28 ? -4.232 -1.018 12.187 1.00 0.00 28 THR A O 18
ATOM 31439 N N . TYR A 1 29 ? -3.111 -2.493 10.910 1.00 0.00 29 TYR A N 18
ATOM 31440 C CA . TYR A 1 29 ? -1.803 -2.004 11.327 1.00 0.00 29 TYR A CA 18
ATOM 31441 C C . TYR A 1 29 ? -1.622 -0.557 10.892 1.00 0.00 29 TYR A C 18
ATOM 31442 O O . TYR A 1 29 ? -1.160 0.282 11.663 1.00 0.00 29 TYR A O 18
ATOM 31460 N N . ALA A 1 30 ? -2.033 -0.267 9.665 1.00 0.00 30 ALA A N 18
ATOM 31461 C CA . ALA A 1 30 ? -1.870 1.064 9.092 1.00 0.00 30 ALA A CA 18
ATOM 31462 C C . ALA A 1 30 ? -2.764 2.078 9.795 1.00 0.00 30 ALA A C 18
ATOM 31463 O O . ALA A 1 30 ? -2.372 3.224 10.012 1.00 0.00 30 ALA A O 18
ATOM 31470 N N . GLU A 1 31 ? -3.969 1.650 10.155 1.00 0.00 31 GLU A N 18
ATOM 31471 C CA . GLU A 1 31 ? -4.913 2.512 10.863 1.00 0.00 31 GLU A CA 18
ATOM 31472 C C . GLU A 1 31 ? -4.461 2.762 12.301 1.00 0.00 31 GLU A C 18
ATOM 31473 O O . GLU A 1 31 ? -4.852 3.749 12.920 1.00 0.00 31 GLU A O 18
ATOM 31485 N N . HIS A 1 32 ? -3.630 1.866 12.822 1.00 0.00 32 HIS A N 18
ATOM 31486 C CA . HIS A 1 32 ? -3.042 2.039 14.147 1.00 0.00 32 HIS A CA 18
ATOM 31487 C C . HIS A 1 32 ? -1.737 2.821 14.057 1.00 0.00 32 HIS A C 18
ATOM 31488 O O . HIS A 1 32 ? -1.011 2.947 15.045 1.00 0.00 32 HIS A O 18
ATOM 31503 N N . GLU A 1 33 ? -1.450 3.336 12.861 1.00 0.00 33 GLU A N 18
ATOM 31504 C CA . GLU A 1 33 ? -0.222 4.076 12.588 1.00 0.00 33 GLU A CA 18
ATOM 31505 C C . GLU A 1 33 ? 1.013 3.199 12.752 1.00 0.00 33 GLU A C 18
ATOM 31506 O O . GLU A 1 33 ? 2.121 3.702 12.926 1.00 0.00 33 GLU A O 18
ATOM 31518 N N . GLN A 1 34 ? 0.822 1.891 12.679 1.00 0.00 34 GLN A N 18
ATOM 31519 C CA . GLN A 1 34 ? 1.934 0.960 12.739 1.00 0.00 34 GLN A CA 18
ATOM 31520 C C . GLN A 1 34 ? 2.159 0.356 11.363 1.00 0.00 34 GLN A C 18
ATOM 31521 O O . GLN A 1 34 ? 1.862 -0.816 11.121 1.00 0.00 34 GLN A O 18
ATOM 31535 N N . PHE A 1 35 ? 2.680 1.174 10.466 1.00 0.00 35 PHE A N 18
ATOM 31536 C CA . PHE A 1 35 ? 2.898 0.769 9.085 1.00 0.00 35 PHE A CA 18
ATOM 31537 C C . PHE A 1 35 ? 3.982 -0.298 9.003 1.00 0.00 35 PHE A C 18
ATOM 31538 O O . PHE A 1 35 ? 3.916 -1.202 8.175 1.00 0.00 35 PHE A O 18
ATOM 31555 N N . ASP A 1 36 ? 4.966 -0.183 9.886 1.00 0.00 36 ASP A N 18
ATOM 31556 C CA . ASP A 1 36 ? 6.085 -1.124 9.953 1.00 0.00 36 ASP A CA 18
ATOM 31557 C C . ASP A 1 36 ? 5.587 -2.555 10.096 1.00 0.00 36 ASP A C 18
ATOM 31558 O O . ASP A 1 36 ? 6.147 -3.488 9.520 1.00 0.00 36 ASP A O 18
ATOM 31567 N N . ALA A 1 37 ? 4.521 -2.703 10.867 1.00 0.00 37 ALA A N 18
ATOM 31568 C CA . ALA A 1 37 ? 3.922 -4.006 11.130 1.00 0.00 37 ALA A CA 18
ATOM 31569 C C . ALA A 1 37 ? 3.176 -4.525 9.908 1.00 0.00 37 ALA A C 18
ATOM 31570 O O . ALA A 1 37 ? 3.033 -5.732 9.721 1.00 0.00 37 ALA A O 18
ATOM 31577 N N . ALA A 1 38 ? 2.689 -3.609 9.086 1.00 0.00 38 ALA A N 18
ATOM 31578 C CA . ALA A 1 38 ? 1.944 -3.973 7.894 1.00 0.00 38 ALA A CA 18
ATOM 31579 C C . ALA A 1 38 ? 2.853 -4.596 6.837 1.00 0.00 38 ALA A C 18
ATOM 31580 O O . ALA A 1 38 ? 2.452 -5.537 6.151 1.00 0.00 38 ALA A O 18
ATOM 31587 N N . LEU A 1 39 ? 4.079 -4.073 6.724 1.00 0.00 39 LEU A N 18
ATOM 31588 C CA . LEU A 1 39 ? 5.011 -4.482 5.660 1.00 0.00 39 LEU A CA 18
ATOM 31589 C C . LEU A 1 39 ? 5.162 -6.008 5.533 1.00 0.00 39 LEU A C 18
ATOM 31590 O O . LEU A 1 39 ? 4.952 -6.547 4.446 1.00 0.00 39 LEU A O 18
ATOM 31606 N N . PRO A 1 40 ? 5.509 -6.741 6.619 1.00 0.00 40 PRO A N 18
ATOM 31607 C CA . PRO A 1 40 ? 5.731 -8.190 6.536 1.00 0.00 40 PRO A CA 18
ATOM 31608 C C . PRO A 1 40 ? 4.484 -8.957 6.099 1.00 0.00 40 PRO A C 18
ATOM 31609 O O . PRO A 1 40 ? 4.565 -9.890 5.297 1.00 0.00 40 PRO A O 18
ATOM 31620 N N . HIS A 1 41 ? 3.333 -8.550 6.614 1.00 0.00 41 HIS A N 18
ATOM 31621 C CA . HIS A 1 41 ? 2.081 -9.236 6.318 1.00 0.00 41 HIS A CA 18
ATOM 31622 C C . HIS A 1 41 ? 1.638 -8.965 4.884 1.00 0.00 41 HIS A C 18
ATOM 31623 O O . HIS A 1 41 ? 1.183 -9.872 4.184 1.00 0.00 41 HIS A O 18
ATOM 31638 N N . LEU A 1 42 ? 1.779 -7.718 4.447 1.00 0.00 42 LEU A N 18
ATOM 31639 C CA . LEU A 1 42 ? 1.402 -7.336 3.089 1.00 0.00 42 LEU A CA 18
ATOM 31640 C C . LEU A 1 42 ? 2.317 -8.002 2.069 1.00 0.00 42 LEU A C 18
ATOM 31641 O O . LEU A 1 42 ? 1.859 -8.498 1.040 1.00 0.00 42 LEU A O 18
ATOM 31657 N N . ARG A 1 43 ? 3.611 -8.027 2.370 1.00 0.00 43 ARG A N 18
ATOM 31658 C CA . ARG A 1 43 ? 4.590 -8.613 1.465 1.00 0.00 43 ARG A CA 18
ATOM 31659 C C . ARG A 1 43 ? 4.383 -10.121 1.366 1.00 0.00 43 ARG A C 18
ATOM 31660 O O . ARG A 1 43 ? 4.649 -10.728 0.328 1.00 0.00 43 ARG A O 18
ATOM 31681 N N . ALA A 1 44 ? 3.910 -10.722 2.453 1.00 0.00 44 ALA A N 18
ATOM 31682 C CA . ALA A 1 44 ? 3.580 -12.138 2.459 1.00 0.00 44 ALA A CA 18
ATOM 31683 C C . ALA A 1 44 ? 2.482 -12.435 1.440 1.00 0.00 44 ALA A C 18
ATOM 31684 O O . ALA A 1 44 ? 2.545 -13.427 0.718 1.00 0.00 44 ALA A O 18
ATOM 31691 N N . ALA A 1 45 ? 1.489 -11.552 1.374 1.00 0.00 45 ALA A N 18
ATOM 31692 C CA . ALA A 1 45 ? 0.397 -11.693 0.416 1.00 0.00 45 ALA A CA 18
ATOM 31693 C C . ALA A 1 45 ? 0.913 -11.552 -1.012 1.00 0.00 45 ALA A C 18
ATOM 31694 O O . ALA A 1 45 ? 0.468 -12.256 -1.920 1.00 0.00 45 ALA A O 18
ATOM 31701 N N . LEU A 1 46 ? 1.870 -10.650 -1.191 1.00 0.00 46 LEU A N 18
ATOM 31702 C CA . LEU A 1 46 ? 2.484 -10.417 -2.494 1.00 0.00 46 LEU A CA 18
ATOM 31703 C C . LEU A 1 46 ? 3.249 -11.643 -2.968 1.00 0.00 46 LEU A C 18
ATOM 31704 O O . LEU A 1 46 ? 3.472 -11.827 -4.163 1.00 0.00 46 LEU A O 18
ATOM 31720 N N . ASP A 1 47 ? 3.682 -12.461 -2.023 1.00 0.00 47 ASP A N 18
ATOM 31721 C CA . ASP A 1 47 ? 4.408 -13.682 -2.345 1.00 0.00 47 ASP A CA 18
ATOM 31722 C C . ASP A 1 47 ? 3.470 -14.706 -2.965 1.00 0.00 47 ASP A C 18
ATOM 31723 O O . ASP A 1 47 ? 3.843 -15.436 -3.883 1.00 0.00 47 ASP A O 18
ATOM 31732 N N . PHE A 1 48 ? 2.246 -14.745 -2.463 1.00 0.00 48 PHE A N 18
ATOM 31733 C CA . PHE A 1 48 ? 1.245 -15.684 -2.959 1.00 0.00 48 PHE A CA 18
ATOM 31734 C C . PHE A 1 48 ? 0.636 -15.196 -4.271 1.00 0.00 48 PHE A C 18
ATOM 31735 O O . PHE A 1 48 ? 0.466 -15.972 -5.213 1.00 0.00 48 PHE A O 18
ATOM 31752 N N . ASP A 1 49 ? 0.315 -13.910 -4.333 1.00 0.00 49 ASP A N 18
ATOM 31753 C CA . ASP A 1 49 ? -0.260 -13.328 -5.541 1.00 0.00 49 ASP A CA 18
ATOM 31754 C C . ASP A 1 49 ? 0.226 -11.899 -5.734 1.00 0.00 49 ASP A C 18
ATOM 31755 O O . ASP A 1 49 ? -0.384 -10.949 -5.244 1.00 0.00 49 ASP A O 18
ATOM 31764 N N . PRO A 1 50 ? 1.362 -11.737 -6.425 1.00 0.00 50 PRO A N 18
ATOM 31765 C CA . PRO A 1 50 ? 1.962 -10.422 -6.682 1.00 0.00 50 PRO A CA 18
ATOM 31766 C C . PRO A 1 50 ? 1.119 -9.573 -7.633 1.00 0.00 50 PRO A C 18
ATOM 31767 O O . PRO A 1 50 ? 1.444 -8.414 -7.907 1.00 0.00 50 PRO A O 18
ATOM 31778 N N . THR A 1 51 ? 0.042 -10.163 -8.138 1.00 0.00 51 THR A N 18
ATOM 31779 C CA . THR A 1 51 ? -0.828 -9.502 -9.096 1.00 0.00 51 THR A CA 18
ATOM 31780 C C . THR A 1 51 ? -1.963 -8.762 -8.384 1.00 0.00 51 THR A C 18
ATOM 31781 O O . THR A 1 51 ? -2.877 -8.237 -9.023 1.00 0.00 51 THR A O 18
ATOM 31792 N N . TYR A 1 52 ? -1.895 -8.725 -7.057 1.00 0.00 52 TYR A N 18
ATOM 31793 C CA . TYR A 1 52 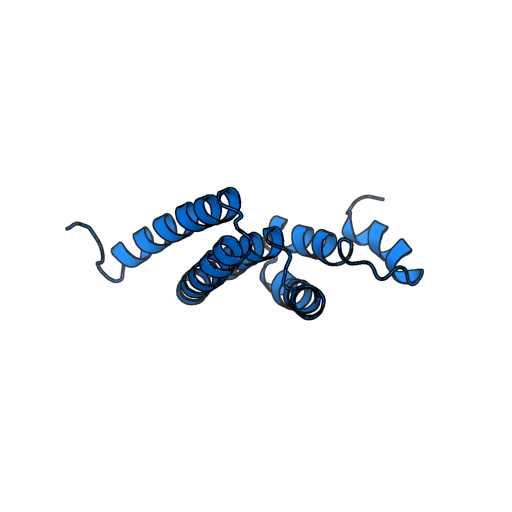? -2.915 -8.067 -6.250 1.00 0.00 52 TYR A CA 18
ATOM 31794 C C . TYR A 1 52 ? -2.794 -6.543 -6.377 1.00 0.00 52 TYR A C 18
ATOM 31795 O O . TYR A 1 52 ? -2.024 -5.907 -5.654 1.00 0.00 52 TYR A O 18
ATOM 31813 N N . SER A 1 53 ? -3.556 -5.976 -7.310 1.00 0.00 53 SER A N 18
ATOM 31814 C CA . SER A 1 53 ? -3.479 -4.557 -7.646 1.00 0.00 53 SER A CA 18
ATOM 31815 C C . SER A 1 53 ? -3.782 -3.656 -6.451 1.00 0.00 53 SER A C 18
ATOM 31816 O O . SER A 1 53 ? -3.193 -2.581 -6.314 1.00 0.00 53 SER A O 18
ATOM 31824 N N . VAL A 1 54 ? -4.686 -4.091 -5.585 1.00 0.00 54 VAL A N 18
ATOM 31825 C CA . VAL A 1 54 ? -5.045 -3.306 -4.411 1.00 0.00 54 VAL A CA 18
ATOM 31826 C C . VAL A 1 54 ? -3.836 -3.126 -3.495 1.00 0.00 54 VAL A C 18
ATOM 31827 O O . VAL A 1 54 ? -3.636 -2.059 -2.909 1.00 0.00 54 VAL A O 18
ATOM 31840 N N . ALA A 1 55 ? -3.012 -4.164 -3.409 1.00 0.00 55 ALA A N 18
ATOM 31841 C CA . ALA A 1 55 ? -1.849 -4.150 -2.533 1.00 0.00 55 ALA A CA 18
ATOM 31842 C C . ALA A 1 55 ? -0.782 -3.199 -3.057 1.00 0.00 55 ALA A C 18
ATOM 31843 O O . ALA A 1 55 ? -0.063 -2.580 -2.275 1.00 0.00 55 ALA A O 18
ATOM 31850 N N . TRP A 1 56 ? -0.697 -3.072 -4.380 1.00 0.00 56 TRP A N 18
ATOM 31851 C CA . TRP A 1 56 ? 0.279 -2.179 -5.002 1.00 0.00 56 TRP A CA 18
ATOM 31852 C C . TRP A 1 56 ? 0.081 -0.756 -4.486 1.00 0.00 56 TRP A C 18
ATOM 31853 O O . TRP A 1 56 ? 1.034 -0.084 -4.086 1.00 0.00 56 TRP A O 18
ATOM 31874 N N . LYS A 1 57 ? -1.172 -0.319 -4.485 1.00 0.00 57 LYS A N 18
ATOM 31875 C CA . LYS A 1 57 ? -1.530 1.012 -4.018 1.00 0.00 57 LYS A CA 18
ATOM 31876 C C . LYS A 1 57 ? -1.275 1.164 -2.516 1.00 0.00 57 LYS A C 18
ATOM 31877 O O . LYS A 1 57 ? -0.843 2.222 -2.055 1.00 0.00 57 LYS A O 18
ATOM 31896 N N . TRP A 1 58 ? -1.528 0.101 -1.759 1.00 0.00 58 TRP A N 18
ATOM 31897 C CA . TRP A 1 58 ? -1.314 0.120 -0.314 1.00 0.00 58 TRP A CA 18
ATOM 31898 C C . TRP A 1 58 ? 0.168 0.213 0.039 1.00 0.00 58 TRP A C 18
ATOM 31899 O O . TRP A 1 58 ? 0.535 0.853 1.027 1.00 0.00 58 TRP A O 18
ATOM 31920 N N . LEU A 1 59 ? 1.018 -0.409 -0.774 1.00 0.00 59 LEU A N 18
ATOM 31921 C CA . LEU A 1 59 ? 2.456 -0.430 -0.517 1.00 0.00 59 LEU A CA 18
ATOM 31922 C C . LEU A 1 59 ? 3.023 0.980 -0.395 1.00 0.00 59 LEU A C 18
ATOM 31923 O O . LEU A 1 59 ? 3.678 1.309 0.596 1.00 0.00 59 LEU A O 18
ATOM 31939 N N . GLY A 1 60 ? 2.742 1.809 -1.389 1.00 0.00 60 GLY A N 18
ATOM 31940 C CA . GLY A 1 60 ? 3.238 3.174 -1.378 1.00 0.00 60 GLY A CA 18
ATOM 31941 C C . GLY A 1 60 ? 2.725 3.962 -0.190 1.00 0.00 60 GLY A C 18
ATOM 31942 O O . GLY A 1 60 ? 3.477 4.700 0.446 1.00 0.00 60 GLY A O 18
ATOM 31946 N N . LYS A 1 61 ? 1.443 3.793 0.111 1.00 0.00 61 LYS A N 18
ATOM 31947 C CA . LYS A 1 61 ? 0.820 4.461 1.250 1.00 0.00 61 LYS A CA 18
ATOM 31948 C C . LYS A 1 61 ? 1.512 4.081 2.555 1.00 0.00 61 LYS A C 18
ATOM 31949 O O . LYS A 1 61 ? 1.812 4.938 3.385 1.00 0.00 61 LYS A O 18
ATOM 31968 N N . THR A 1 62 ? 1.766 2.790 2.715 1.00 0.00 62 THR A N 18
ATOM 31969 C CA . THR A 1 62 ? 2.333 2.258 3.944 1.00 0.00 62 THR A CA 18
ATOM 31970 C C . THR A 1 62 ? 3.746 2.794 4.193 1.00 0.00 62 THR A C 18
ATOM 31971 O O . THR A 1 62 ? 4.053 3.272 5.288 1.00 0.00 62 THR A O 18
ATOM 31982 N N . LEU A 1 63 ? 4.600 2.725 3.175 1.00 0.00 63 LEU A N 18
ATOM 31983 C CA . LEU A 1 63 ? 5.968 3.207 3.291 1.00 0.00 63 LEU A CA 18
ATOM 31984 C C . LEU A 1 63 ? 6.003 4.702 3.599 1.00 0.00 63 LEU A C 18
ATOM 31985 O O . LEU A 1 63 ? 6.731 5.141 4.493 1.00 0.00 63 LEU A O 18
ATOM 32001 N N . GLN A 1 64 ? 5.198 5.473 2.871 1.00 0.00 64 GLN A N 18
ATOM 32002 C CA . GLN A 1 64 ? 5.133 6.920 3.065 1.00 0.00 64 GLN A CA 18
ATOM 32003 C C . GLN A 1 64 ? 4.634 7.250 4.468 1.00 0.00 64 GLN A C 18
ATOM 32004 O O . GLN A 1 64 ? 5.138 8.165 5.120 1.00 0.00 64 GLN A O 18
ATOM 32018 N N . GLY A 1 65 ? 3.647 6.490 4.924 1.00 0.00 65 GLY A N 18
ATOM 32019 C CA . GLY A 1 65 ? 3.106 6.683 6.255 1.00 0.00 65 GLY A CA 18
ATOM 32020 C C . GLY A 1 65 ? 4.131 6.409 7.340 1.00 0.00 65 GLY A C 18
ATOM 32021 O O . GLY A 1 65 ? 4.226 7.154 8.316 1.00 0.00 65 GLY A O 18
ATOM 32025 N N . GLN A 1 66 ? 4.906 5.343 7.165 1.00 0.00 66 GLN A N 18
ATOM 32026 C CA . GLN A 1 66 ? 5.932 4.976 8.138 1.00 0.00 66 GLN A CA 18
ATOM 32027 C C . GLN A 1 66 ? 7.040 6.024 8.166 1.00 0.00 66 GLN A C 18
ATOM 32028 O O . GLN A 1 66 ? 7.570 6.360 9.229 1.00 0.00 66 GLN A O 18
ATOM 32042 N N . GLY A 1 67 ? 7.378 6.546 6.996 1.00 0.00 67 GLY A N 18
ATOM 32043 C CA . GLY A 1 67 ? 8.386 7.585 6.917 1.00 0.00 67 GLY A CA 18
ATOM 32044 C C . GLY A 1 67 ? 9.495 7.260 5.936 1.00 0.00 67 GLY A C 18
ATOM 32045 O O . GLY A 1 67 ? 10.574 7.854 5.988 1.00 0.00 67 GLY A O 18
ATOM 32049 N N . ASP A 1 68 ? 9.236 6.319 5.041 1.00 0.00 68 ASP A N 18
ATOM 32050 C CA . ASP A 1 68 ? 10.204 5.956 4.016 1.00 0.00 68 ASP A CA 18
ATOM 32051 C C . ASP A 1 68 ? 9.726 6.469 2.664 1.00 0.00 68 ASP A C 18
ATOM 32052 O O . ASP A 1 68 ? 9.032 5.763 1.927 1.00 0.00 68 ASP A O 18
ATOM 32061 N N . ARG A 1 69 ? 10.068 7.717 2.364 1.00 0.00 69 ARG A N 18
ATOM 32062 C CA . ARG A 1 69 ? 9.631 8.358 1.130 1.00 0.00 69 ARG A CA 18
ATOM 32063 C C . ARG A 1 69 ? 10.239 7.668 -0.090 1.00 0.00 69 ARG A C 18
ATOM 32064 O O . ARG A 1 69 ? 9.603 7.560 -1.141 1.00 0.00 69 ARG A O 18
ATOM 32085 N N . ALA A 1 70 ? 11.470 7.197 0.058 1.00 0.00 70 ALA A N 18
ATOM 32086 C CA . ALA A 1 70 ? 12.169 6.527 -1.032 1.00 0.00 70 ALA A CA 18
ATOM 32087 C C . ALA A 1 70 ? 11.499 5.198 -1.361 1.00 0.00 70 ALA A C 18
ATOM 32088 O O . ALA A 1 70 ? 11.241 4.891 -2.526 1.00 0.00 70 ALA A O 18
ATOM 32095 N N . GLY A 1 71 ? 11.205 4.426 -0.322 1.00 0.00 71 GLY A N 18
ATOM 32096 C CA . GLY A 1 71 ? 10.512 3.164 -0.499 1.00 0.00 71 GLY A CA 18
ATOM 32097 C C . GLY A 1 71 ? 9.108 3.363 -1.029 1.00 0.00 71 GLY A C 18
ATOM 32098 O O . GLY A 1 71 ? 8.621 2.569 -1.835 1.00 0.00 71 GLY A O 18
ATOM 32102 N N . ALA A 1 72 ? 8.461 4.430 -0.573 1.00 0.00 72 ALA A N 18
ATOM 32103 C CA . ALA A 1 72 ? 7.136 4.789 -1.053 1.00 0.00 72 ALA A CA 18
ATOM 32104 C C . ALA A 1 72 ? 7.163 5.032 -2.557 1.00 0.00 72 ALA A C 18
ATOM 32105 O O . ALA A 1 72 ? 6.356 4.469 -3.298 1.00 0.00 72 ALA A O 18
ATOM 32112 N N . ARG A 1 73 ? 8.107 5.858 -3.003 1.00 0.00 73 ARG A N 18
ATOM 32113 C CA . ARG A 1 73 ? 8.258 6.145 -4.426 1.00 0.00 73 ARG A CA 18
ATOM 32114 C C . ARG A 1 73 ? 8.543 4.864 -5.200 1.00 0.00 73 ARG A C 18
ATOM 32115 O O . ARG A 1 73 ? 7.973 4.631 -6.266 1.00 0.00 73 ARG A O 18
ATOM 32136 N N . GLN A 1 74 ? 9.427 4.038 -4.647 1.00 0.00 74 GLN A N 18
ATOM 32137 C CA . GLN A 1 74 ? 9.798 2.772 -5.269 1.00 0.00 74 GLN A CA 18
ATOM 32138 C C . GLN A 1 74 ? 8.558 1.916 -5.493 1.00 0.00 74 GLN A C 18
ATOM 32139 O O . GLN A 1 74 ? 8.368 1.349 -6.571 1.00 0.00 74 GLN A O 18
ATOM 32153 N N . ALA A 1 75 ? 7.712 1.841 -4.471 1.00 0.00 75 ALA A N 18
ATOM 32154 C CA . ALA A 1 75 ? 6.487 1.059 -4.541 1.00 0.00 75 ALA A CA 18
ATOM 32155 C C . ALA A 1 75 ? 5.505 1.662 -5.542 1.00 0.00 75 ALA A C 18
ATOM 32156 O O . ALA A 1 75 ? 4.861 0.940 -6.301 1.00 0.00 75 ALA A O 18
ATOM 32163 N N . TRP A 1 76 ? 5.409 2.990 -5.553 1.00 0.00 76 TRP A N 18
ATOM 32164 C CA . TRP A 1 76 ? 4.492 3.682 -6.451 1.00 0.00 76 TRP A CA 18
ATOM 32165 C C . TRP A 1 76 ? 4.875 3.478 -7.915 1.00 0.00 76 TRP A C 18
ATOM 32166 O O . TRP A 1 76 ? 4.026 3.137 -8.730 1.00 0.00 76 TRP A O 18
ATOM 32187 N N . GLU A 1 77 ? 6.148 3.673 -8.250 1.00 0.00 77 GLU A N 18
ATOM 32188 C CA . GLU A 1 77 ? 6.603 3.471 -9.625 1.00 0.00 77 GLU A CA 18
ATOM 32189 C C . GLU A 1 77 ? 6.476 2.003 -10.028 1.00 0.00 77 GLU A C 18
ATOM 32190 O O . GLU A 1 77 ? 6.098 1.686 -11.160 1.00 0.00 77 GLU A O 18
ATOM 32202 N N . SER A 1 78 ? 6.776 1.110 -9.092 1.00 0.00 78 SER A N 18
ATOM 32203 C CA . SER A 1 78 ? 6.693 -0.323 -9.346 1.00 0.00 78 SER A CA 18
ATOM 32204 C C . SER A 1 78 ? 5.244 -0.732 -9.591 1.00 0.00 78 SER A C 18
ATOM 32205 O O . SER A 1 78 ? 4.938 -1.421 -10.566 1.00 0.00 78 SER A O 18
ATOM 32213 N N . GLY A 1 79 ? 4.354 -0.277 -8.717 1.00 0.00 79 GLY A N 18
ATOM 32214 C CA . GLY A 1 79 ? 2.947 -0.591 -8.849 1.00 0.00 79 GLY A CA 18
ATOM 32215 C C . GLY A 1 79 ? 2.311 0.100 -10.037 1.00 0.00 79 GLY A C 18
ATOM 32216 O O . GLY A 1 79 ? 1.345 -0.403 -10.609 1.00 0.00 79 GLY A O 18
ATOM 32220 N N . LEU A 1 80 ? 2.859 1.249 -10.414 1.00 0.00 80 LEU A N 18
ATOM 32221 C CA . LEU A 1 80 ? 2.344 2.014 -11.539 1.00 0.00 80 LEU A CA 18
ATOM 32222 C C . LEU A 1 80 ? 2.508 1.226 -12.828 1.00 0.00 80 LEU A C 18
ATOM 32223 O O . LEU A 1 80 ? 1.547 1.007 -13.564 1.00 0.00 80 LEU A O 18
ATOM 32239 N N . ALA A 1 81 ? 3.739 0.795 -13.084 1.00 0.00 81 ALA A N 18
ATOM 32240 C CA . ALA A 1 81 ? 4.047 -0.003 -14.266 1.00 0.00 81 ALA A CA 18
ATOM 32241 C C . ALA A 1 81 ? 3.367 -1.359 -14.185 1.00 0.00 81 ALA A C 18
ATOM 32242 O O . ALA A 1 81 ? 2.987 -1.932 -15.205 1.00 0.00 81 ALA A O 18
ATOM 32249 N N . ALA A 1 82 ? 3.192 -1.859 -12.967 1.00 0.00 82 ALA A N 18
ATOM 32250 C CA . ALA A 1 82 ? 2.490 -3.114 -12.760 1.00 0.00 82 ALA A CA 18
ATOM 32251 C C . ALA A 1 82 ? 1.037 -2.967 -13.181 1.00 0.00 82 ALA A C 18
ATOM 32252 O O . ALA A 1 82 ? 0.488 -3.822 -13.873 1.00 0.00 82 ALA A O 18
ATOM 32259 N N . ALA A 1 83 ? 0.426 -1.860 -12.780 1.00 0.00 83 ALA A N 18
ATOM 32260 C CA . ALA A 1 83 ? -0.956 -1.574 -13.135 1.00 0.00 83 ALA A CA 18
ATOM 32261 C C . ALA A 1 83 ? -1.079 -1.266 -14.621 1.00 0.00 83 ALA A C 18
ATOM 32262 O O . ALA A 1 83 ? -2.048 -1.665 -15.263 1.00 0.00 83 ALA A O 18
ATOM 32269 N N . GLN A 1 84 ? -0.095 -0.559 -15.165 1.00 0.00 84 GLN A N 18
ATOM 32270 C CA . GLN A 1 84 ? -0.044 -0.287 -16.594 1.00 0.00 84 GLN A CA 18
ATOM 32271 C C . GLN A 1 84 ? 0.039 -1.586 -17.389 1.00 0.00 84 GLN A C 18
ATOM 32272 O O . GLN A 1 84 ? -0.660 -1.759 -18.390 1.00 0.00 84 GLN A O 18
ATOM 32286 N N . SER A 1 85 ? 0.891 -2.496 -16.936 1.00 0.00 85 SER A N 18
ATOM 32287 C CA . SER A 1 85 ? 1.025 -3.802 -17.568 1.00 0.00 85 SER A CA 18
ATOM 32288 C C . SER A 1 85 ? -0.260 -4.619 -17.393 1.00 0.00 85 SER A C 18
ATOM 32289 O O . SER A 1 85 ? -0.653 -5.376 -18.283 1.00 0.00 85 SER A O 18
ATOM 32297 N N . ARG A 1 86 ? -0.915 -4.446 -16.247 1.00 0.00 86 ARG A N 18
ATOM 32298 C CA . ARG A 1 86 ? -2.141 -5.136 -15.933 1.00 0.00 86 ARG A CA 18
ATOM 32299 C C . ARG A 1 86 ? -3.320 -4.537 -16.696 1.00 0.00 86 ARG A C 18
ATOM 32300 O O . ARG A 1 86 ? -4.384 -5.144 -16.788 1.00 0.00 86 ARG A O 18
ATOM 32321 N N . GLY A 1 87 ? -3.113 -3.356 -17.261 1.00 0.00 87 GLY A N 18
ATOM 32322 C CA . GLY A 1 87 ? -4.178 -2.675 -17.964 1.00 0.00 87 GLY A CA 18
ATOM 32323 C C . GLY A 1 87 ? -5.198 -2.081 -17.016 1.00 0.00 87 GLY A C 18
ATOM 32324 O O . GLY A 1 87 ? -6.373 -1.933 -17.357 1.00 0.00 87 GLY A O 18
ATOM 32328 N N . ASP A 1 88 ? -4.746 -1.741 -15.823 1.00 0.00 88 ASP A N 18
ATOM 32329 C CA . ASP A 1 88 ? -5.617 -1.179 -14.810 1.00 0.00 88 ASP A CA 18
ATOM 32330 C C . ASP A 1 88 ? -5.346 0.306 -14.678 1.00 0.00 88 ASP A C 18
ATOM 32331 O O . ASP A 1 88 ? -4.503 0.736 -13.890 1.00 0.00 88 ASP A O 18
ATOM 32340 N N . GLN A 1 89 ? -6.037 1.076 -15.492 1.00 0.00 89 GLN A N 18
ATOM 32341 C CA . GLN A 1 89 ? -5.874 2.516 -15.528 1.00 0.00 89 GLN A CA 18
ATOM 32342 C C . GLN A 1 89 ? -6.289 3.174 -14.221 1.00 0.00 89 GLN A C 18
ATOM 32343 O O . GLN A 1 89 ? -5.683 4.161 -13.796 1.00 0.00 89 GLN A O 18
ATOM 32357 N N . GLN A 1 90 ? -7.327 2.639 -13.603 1.00 0.00 90 GLN A N 18
ATOM 32358 C CA . GLN A 1 90 ? -7.843 3.191 -12.359 1.00 0.00 90 GLN A CA 18
ATOM 32359 C C . GLN A 1 90 ? -6.753 3.249 -11.295 1.00 0.00 90 GLN A C 18
ATOM 32360 O O . GLN A 1 90 ? -6.539 4.293 -10.680 1.00 0.00 90 GLN A O 18
ATOM 32374 N N . VAL A 1 91 ? -6.032 2.145 -11.125 1.00 0.00 91 VAL A N 18
ATOM 32375 C CA . VAL A 1 91 ? -5.009 2.051 -10.085 1.00 0.00 91 VAL A CA 18
ATOM 32376 C C . VAL A 1 91 ? -3.862 3.015 -10.370 1.00 0.00 91 VAL A C 18
ATOM 32377 O O . VAL A 1 91 ? -3.331 3.659 -9.458 1.00 0.00 91 VAL A O 18
ATOM 32390 N N . VAL A 1 92 ? -3.505 3.131 -11.643 1.00 0.00 92 VAL A N 18
ATOM 32391 C CA . VAL A 1 92 ? -2.457 4.051 -12.071 1.00 0.00 92 VAL A CA 18
ATOM 32392 C C . VAL A 1 92 ? -2.814 5.481 -11.692 1.00 0.00 92 VAL A C 18
ATOM 32393 O O . VAL A 1 92 ? -2.026 6.189 -11.064 1.00 0.00 92 VAL A O 18
ATOM 32406 N N . LYS A 1 93 ? -4.015 5.892 -12.066 1.00 0.00 93 LYS A N 18
ATOM 32407 C CA . LYS A 1 93 ? -4.469 7.252 -11.827 1.00 0.00 93 LYS A CA 18
ATOM 32408 C C . LYS A 1 93 ? -4.662 7.531 -10.334 1.00 0.00 93 LYS A C 18
ATOM 32409 O O . LYS A 1 93 ? -4.492 8.669 -9.892 1.00 0.00 93 LYS A O 18
ATOM 32428 N N . GLU A 1 94 ? -5.012 6.504 -9.557 1.00 0.00 94 GLU A N 18
ATOM 32429 C CA . GLU A 1 94 ? -5.116 6.649 -8.112 1.00 0.00 94 GLU A CA 18
ATOM 32430 C C . GLU A 1 94 ? -3.748 6.952 -7.511 1.00 0.00 94 GLU A C 18
ATOM 32431 O O . GLU A 1 94 ? -3.591 7.902 -6.742 1.00 0.00 94 GLU A O 18
ATOM 32443 N N . LEU A 1 95 ? -2.757 6.152 -7.887 1.00 0.00 95 LEU A N 18
ATOM 32444 C CA . LEU A 1 95 ? -1.397 6.324 -7.388 1.00 0.00 95 LEU A CA 18
ATOM 32445 C C . LEU A 1 95 ? -0.788 7.627 -7.891 1.00 0.00 95 LEU A C 18
ATOM 32446 O O . LEU A 1 95 ? 0.028 8.247 -7.207 1.00 0.00 95 LEU A O 18
ATOM 32462 N N . GLN A 1 96 ? -1.192 8.034 -9.090 1.00 0.00 96 GLN A N 18
ATOM 32463 C CA . GLN A 1 96 ? -0.732 9.287 -9.683 1.00 0.00 96 GLN A CA 18
ATOM 32464 C C . GLN A 1 96 ? -1.035 10.471 -8.765 1.00 0.00 96 GLN A C 18
ATOM 32465 O O . GLN A 1 96 ? -0.238 11.401 -8.662 1.00 0.00 96 GLN A O 18
ATOM 32479 N N . VAL A 1 97 ? -2.177 10.416 -8.085 1.00 0.00 97 VAL A N 18
ATOM 32480 C CA . VAL A 1 97 ? -2.577 11.480 -7.167 1.00 0.00 97 VAL A CA 18
ATOM 32481 C C . VAL A 1 97 ? -1.543 11.637 -6.057 1.00 0.00 97 VAL A C 18
ATOM 32482 O O . VAL A 1 97 ? -1.184 12.755 -5.677 1.00 0.00 97 VAL A O 18
ATOM 32495 N N . PHE A 1 98 ? -1.047 10.509 -5.561 1.00 0.00 98 PHE A N 18
ATOM 32496 C CA . PHE A 1 98 ? -0.037 10.515 -4.514 1.00 0.00 98 PHE A CA 18
ATOM 32497 C C . PHE A 1 98 ? 1.272 11.092 -5.032 1.00 0.00 98 PHE A C 18
ATOM 32498 O O . PHE A 1 98 ? 1.965 11.811 -4.318 1.00 0.00 98 PHE A O 18
ATOM 32515 N N . LEU A 1 99 ? 1.592 10.791 -6.284 1.00 0.00 99 LEU A N 18
ATOM 32516 C CA . LEU A 1 99 ? 2.831 11.260 -6.897 1.00 0.00 99 LEU A CA 18
ATOM 32517 C C . LEU A 1 99 ? 2.846 12.783 -7.020 1.00 0.00 99 LEU A C 18
ATOM 32518 O O . LEU A 1 99 ? 3.899 13.412 -6.914 1.00 0.00 99 LEU A O 18
ATOM 32534 N N . ARG A 1 100 ? 1.674 13.368 -7.236 1.00 0.00 100 ARG A N 18
ATOM 32535 C CA . ARG A 1 100 ? 1.550 14.814 -7.363 1.00 0.00 100 ARG A CA 18
ATOM 32536 C C . ARG A 1 100 ? 1.813 15.477 -6.028 1.00 0.00 100 ARG A C 18
ATOM 32537 O O . ARG A 1 100 ? 2.573 16.444 -5.929 1.00 0.00 100 ARG A O 18
ATOM 32558 N N . ARG A 1 101 ? 1.186 14.939 -5.001 1.00 0.00 101 ARG A N 18
ATOM 32559 C CA . ARG A 1 101 ? 1.417 15.408 -3.638 1.00 0.00 101 ARG A CA 18
ATOM 32560 C C . ARG A 1 101 ? 2.878 15.196 -3.252 1.00 0.00 101 ARG A C 18
ATOM 32561 O O . ARG A 1 101 ? 3.502 16.060 -2.632 1.00 0.00 101 ARG A O 18
ATOM 32582 N N . LEU A 1 102 ? 3.414 14.046 -3.646 1.00 0.00 102 LEU A N 18
ATOM 32583 C CA . LEU A 1 102 ? 4.799 13.693 -3.367 1.00 0.00 102 LEU A CA 18
ATOM 32584 C C . LEU A 1 102 ? 5.757 14.723 -3.953 1.00 0.00 102 LEU A C 18
ATOM 32585 O O . LEU A 1 102 ? 6.804 15.004 -3.374 1.00 0.00 102 LEU A O 18
ATOM 32601 N N . ALA A 1 103 ? 5.395 15.287 -5.101 1.00 0.00 103 ALA A N 18
ATOM 32602 C CA . ALA A 1 103 ? 6.220 16.298 -5.750 1.00 0.00 103 ALA A CA 18
ATOM 32603 C C . ALA A 1 103 ? 6.289 17.565 -4.908 1.00 0.00 103 ALA A C 18
ATOM 32604 O O . ALA A 1 103 ? 7.332 18.218 -4.833 1.00 0.00 103 ALA A O 18
ATOM 32611 N N . ARG A 1 104 ? 5.179 17.898 -4.260 1.00 0.00 104 ARG A N 18
ATOM 32612 C CA . ARG A 1 104 ? 5.129 19.060 -3.380 1.00 0.00 104 ARG A CA 18
ATOM 32613 C C . ARG A 1 104 ? 5.992 18.817 -2.147 1.00 0.00 104 ARG A C 18
ATOM 32614 O O . ARG A 1 104 ? 6.705 19.708 -1.687 1.00 0.00 104 ARG A O 18
ATOM 32635 N N . GLU A 1 105 ? 5.925 17.597 -1.624 1.00 0.00 105 GLU A N 18
ATOM 32636 C CA . GLU A 1 105 ? 6.732 17.193 -0.487 1.00 0.00 105 GLU A CA 18
ATOM 32637 C C . GLU A 1 105 ? 8.207 17.169 -0.868 1.00 0.00 105 GLU A C 18
ATOM 32638 O O . GLU A 1 105 ? 9.070 17.589 -0.100 1.00 0.00 105 GLU A O 18
ATOM 32650 N N . ASP A 1 106 ? 8.475 16.675 -2.069 1.00 0.00 106 ASP A N 18
ATOM 32651 C CA . ASP A 1 106 ? 9.828 16.620 -2.617 1.00 0.00 106 ASP A CA 18
ATOM 32652 C C . ASP A 1 106 ? 10.458 18.002 -2.648 1.00 0.00 106 ASP A C 18
ATOM 32653 O O . ASP A 1 106 ? 11.612 18.185 -2.261 1.00 0.00 106 ASP A O 18
ATOM 32662 N N . ALA A 1 107 ? 9.671 18.967 -3.099 1.00 0.00 107 ALA A N 18
ATOM 32663 C CA . ALA A 1 107 ? 10.113 20.356 -3.224 1.00 0.00 107 ALA A CA 18
ATOM 32664 C C . ALA A 1 107 ? 10.618 20.916 -1.894 1.00 0.00 107 ALA A C 18
ATOM 32665 O O . ALA A 1 107 ? 11.495 21.776 -1.870 1.00 0.00 107 ALA A O 18
ATOM 32672 N N . LEU A 1 108 ? 10.084 20.411 -0.788 1.00 0.00 108 LEU A N 18
ATOM 32673 C CA . LEU A 1 108 ? 10.476 20.878 0.535 1.00 0.00 108 LEU A CA 18
ATOM 32674 C C . LEU A 1 108 ? 11.943 20.556 0.828 1.00 0.00 108 LEU A C 18
ATOM 32675 O O . LEU A 1 108 ? 12.572 21.201 1.669 1.00 0.00 108 LEU A O 18
ATOM 32691 N N . GLU A 1 109 ? 12.486 19.569 0.130 1.00 0.00 109 GLU A N 18
ATOM 32692 C CA . GLU A 1 109 ? 13.890 19.206 0.281 1.00 0.00 109 GLU A CA 18
ATOM 32693 C C . GLU A 1 109 ? 14.631 19.434 -1.034 1.00 0.00 109 GLU A C 18
ATOM 32694 O O . GLU A 1 109 ? 15.783 19.030 -1.192 1.00 0.00 109 GLU A O 18
ATOM 32706 N N . HIS A 1 110 ? 13.971 20.106 -1.964 1.00 0.00 110 HIS A N 18
ATOM 32707 C CA . HIS A 1 110 ? 14.497 20.258 -3.315 1.00 0.00 110 HIS A CA 18
ATOM 32708 C C . HIS A 1 110 ? 14.595 21.732 -3.689 1.00 0.00 110 HIS A C 18
ATOM 32709 O O . HIS A 1 110 ? 15.172 22.090 -4.713 1.00 0.00 110 HIS A O 18
ATOM 32724 N N . HIS A 1 111 ? 14.056 22.581 -2.828 1.00 0.00 111 HIS A N 18
ATOM 32725 C CA . HIS A 1 111 ? 13.885 23.996 -3.142 1.00 0.00 111 HIS A CA 18
ATOM 32726 C C . HIS A 1 111 ? 15.165 24.790 -2.882 1.00 0.00 111 HIS A C 18
ATOM 32727 O O . HIS A 1 111 ? 15.306 25.924 -3.346 1.00 0.00 111 HIS A O 18
ATOM 32742 N N . HIS A 1 112 ? 16.095 24.209 -2.141 1.00 0.00 112 HIS A N 18
ATOM 32743 C CA . HIS A 1 112 ? 17.345 24.895 -1.849 1.00 0.00 112 HIS A CA 18
ATOM 32744 C C . HIS A 1 112 ? 18.523 24.174 -2.493 1.00 0.00 112 HIS A C 18
ATOM 32745 O O . HIS A 1 112 ? 19.280 24.774 -3.251 1.00 0.00 112 HIS A O 18
ATOM 32760 N N . HIS A 1 113 ? 18.654 22.885 -2.188 1.00 0.00 113 HIS A N 18
ATOM 32761 C CA . HIS A 1 113 ? 19.771 22.066 -2.662 1.00 0.00 113 HIS A CA 18
ATOM 32762 C C . HIS A 1 113 ? 21.093 22.630 -2.152 1.00 0.00 113 HIS A C 18
ATOM 32763 O O . HIS A 1 113 ? 21.856 23.245 -2.894 1.00 0.00 113 HIS A O 18
ATOM 32778 N N . HIS A 1 114 ? 21.337 22.434 -0.869 1.00 0.00 114 HIS A N 18
ATOM 32779 C CA . HIS A 1 114 ? 22.538 22.941 -0.223 1.00 0.00 114 HIS A CA 18
ATOM 32780 C C . HIS A 1 114 ? 23.083 21.890 0.736 1.00 0.00 114 HIS A C 18
ATOM 32781 O O . HIS A 1 114 ? 22.314 21.213 1.415 1.00 0.00 114 HIS A O 18
ATOM 32796 N N . HIS A 1 115 ? 24.397 21.747 0.782 1.00 0.00 115 HIS A N 18
ATOM 32797 C CA . HIS A 1 115 ? 25.016 20.788 1.680 1.00 0.00 115 HIS A CA 18
ATOM 32798 C C . HIS A 1 115 ? 26.136 21.464 2.463 1.00 0.00 115 HIS A C 18
ATOM 32799 O O . HIS A 1 115 ? 26.104 21.417 3.709 1.00 0.00 115 HIS A O 18
ATOM 32815 N N . MET A 1 1 ? -12.806 -6.120 22.124 1.00 0.00 1 MET A N 19
ATOM 32816 C CA . MET A 1 1 ? -12.297 -6.606 20.820 1.00 0.00 1 MET A CA 19
ATOM 32817 C C . MET A 1 1 ? -12.526 -5.568 19.730 1.00 0.00 1 MET A C 19
ATOM 32818 O O . MET A 1 1 ? -13.649 -5.384 19.253 1.00 0.00 1 MET A O 19
ATOM 32834 N N . GLN A 1 2 ? -11.460 -4.880 19.360 1.00 0.00 2 GLN A N 19
ATOM 32835 C CA . GLN A 1 2 ? -11.492 -3.949 18.250 1.00 0.00 2 GLN A CA 19
ATOM 32836 C C . GLN A 1 2 ? -10.330 -4.261 17.327 1.00 0.00 2 GLN A C 19
ATOM 32837 O O . GLN A 1 2 ? -9.291 -4.735 17.785 1.00 0.00 2 GLN A O 19
ATOM 32851 N N . ALA A 1 3 ? -10.515 -3.982 16.045 1.00 0.00 3 ALA A N 19
ATOM 32852 C CA . ALA A 1 3 ? -9.591 -4.405 14.997 1.00 0.00 3 ALA A CA 19
ATOM 32853 C C . ALA A 1 3 ? -9.706 -5.910 14.789 1.00 0.00 3 ALA A C 19
ATOM 32854 O O . ALA A 1 3 ? -9.098 -6.702 15.501 1.00 0.00 3 ALA A O 19
ATOM 32861 N N . ILE A 1 4 ? -10.504 -6.266 13.789 1.00 0.00 4 ILE A N 19
ATOM 32862 C CA . ILE A 1 4 ? -10.878 -7.653 13.482 1.00 0.00 4 ILE A CA 19
ATOM 32863 C C . ILE A 1 4 ? -9.663 -8.562 13.248 1.00 0.00 4 ILE A C 19
ATOM 32864 O O . ILE A 1 4 ? -9.785 -9.789 13.226 1.00 0.00 4 ILE A O 19
ATOM 32880 N N . THR A 1 5 ? -8.498 -7.959 13.073 1.00 0.00 5 THR A N 19
ATOM 32881 C CA . THR A 1 5 ? -7.293 -8.684 12.706 1.00 0.00 5 THR A CA 19
ATOM 32882 C C . THR A 1 5 ? -6.948 -9.823 13.682 1.00 0.00 5 THR A C 19
ATOM 32883 O O . THR A 1 5 ? -6.407 -10.844 13.257 1.00 0.00 5 THR A O 19
ATOM 32894 N N . GLU A 1 6 ? -7.256 -9.675 14.972 1.00 0.00 6 GLU A N 19
ATOM 32895 C CA . GLU A 1 6 ? -6.859 -10.691 15.944 1.00 0.00 6 GLU A CA 19
ATOM 32896 C C . GLU A 1 6 ? -7.702 -11.960 15.788 1.00 0.00 6 GLU A C 19
ATOM 32897 O O . GLU A 1 6 ? -7.180 -13.077 15.867 1.00 0.00 6 GLU A O 19
ATOM 32909 N N . ARG A 1 7 ? -8.998 -11.793 15.551 1.00 0.00 7 ARG A N 19
ATOM 32910 C CA . ARG A 1 7 ? -9.881 -12.932 15.341 1.00 0.00 7 ARG A CA 19
ATOM 32911 C C . ARG A 1 7 ? -9.633 -13.546 13.965 1.00 0.00 7 ARG A C 19
ATOM 32912 O O . ARG A 1 7 ? -9.799 -14.750 13.771 1.00 0.00 7 ARG A O 19
ATOM 32933 N N . LEU A 1 8 ? -9.239 -12.712 13.006 1.00 0.00 8 LEU A N 19
ATOM 32934 C CA . LEU A 1 8 ? -8.810 -13.208 11.702 1.00 0.00 8 LEU A CA 19
ATOM 32935 C C . LEU A 1 8 ? -7.552 -14.063 11.863 1.00 0.00 8 LEU A C 19
ATOM 32936 O O . LEU A 1 8 ? -7.436 -15.142 11.279 1.00 0.00 8 LEU A O 19
ATOM 32952 N N . GLU A 1 9 ? -6.622 -13.569 12.672 1.00 0.00 9 GLU A N 19
ATOM 32953 C CA . GLU A 1 9 ? -5.387 -14.273 12.979 1.00 0.00 9 GLU A CA 19
ATOM 32954 C C . GLU A 1 9 ? -5.687 -15.591 13.693 1.00 0.00 9 GLU A C 19
ATOM 32955 O O . GLU A 1 9 ? -4.968 -16.579 13.530 1.00 0.00 9 GLU A O 19
ATOM 32967 N N . ALA A 1 10 ? -6.762 -15.602 14.474 1.00 0.00 10 ALA A N 19
ATOM 32968 C CA . ALA A 1 10 ? -7.195 -16.807 15.172 1.00 0.00 10 ALA A CA 19
ATOM 32969 C C . ALA A 1 10 ? -7.541 -17.915 14.185 1.00 0.00 10 ALA A C 19
ATOM 32970 O O . ALA A 1 10 ? -7.168 -19.070 14.383 1.00 0.00 10 ALA A O 19
ATOM 32977 N N . MET A 1 11 ? -8.247 -17.556 13.114 1.00 0.00 11 MET A N 19
ATOM 32978 C CA . MET A 1 11 ? -8.595 -18.514 12.074 1.00 0.00 11 MET A CA 19
ATOM 32979 C C . MET A 1 11 ? -7.337 -19.011 11.380 1.00 0.00 11 MET A C 19
ATOM 32980 O O . MET A 1 11 ? -7.231 -20.181 11.013 1.00 0.00 11 MET A O 19
ATOM 32994 N N . LEU A 1 12 ? -6.373 -18.113 11.219 1.00 0.00 12 LEU A N 19
ATOM 32995 C CA . LEU A 1 12 ? -5.087 -18.467 10.635 1.00 0.00 12 LEU A CA 19
ATOM 32996 C C . LEU A 1 12 ? -4.420 -19.539 11.499 1.00 0.00 12 LEU A C 19
ATOM 32997 O O . LEU A 1 12 ? -3.857 -20.504 10.987 1.00 0.00 12 LEU A O 19
ATOM 33013 N N . ALA A 1 13 ? -4.535 -19.381 12.815 1.00 0.00 13 ALA A N 19
ATOM 33014 C CA . ALA A 1 13 ? -3.978 -20.342 13.766 1.00 0.00 13 ALA A CA 19
ATOM 33015 C C . ALA A 1 13 ? -4.763 -21.656 13.771 1.00 0.00 13 ALA A C 19
ATOM 33016 O O . ALA A 1 13 ? -4.362 -22.629 14.410 1.00 0.00 13 ALA A O 19
ATOM 33023 N N . GLN A 1 14 ? -5.890 -21.679 13.067 1.00 0.00 14 GLN A N 19
ATOM 33024 C CA . GLN A 1 14 ? -6.691 -22.892 12.934 1.00 0.00 14 GLN A CA 19
ATOM 33025 C C . GLN A 1 14 ? -6.360 -23.599 11.623 1.00 0.00 14 GLN A C 19
ATOM 33026 O O . GLN A 1 14 ? -7.030 -24.559 11.232 1.00 0.00 14 GLN A O 19
ATOM 33040 N N . GLY A 1 15 ? -5.326 -23.114 10.949 1.00 0.00 15 GLY A N 19
ATOM 33041 C CA . GLY A 1 15 ? -4.900 -23.715 9.700 1.00 0.00 15 GLY A CA 19
ATOM 33042 C C . GLY A 1 15 ? -5.703 -23.214 8.519 1.00 0.00 15 GLY A C 19
ATOM 33043 O O . GLY A 1 15 ? -5.834 -23.905 7.507 1.00 0.00 15 GLY A O 19
ATOM 33047 N N . THR A 1 16 ? -6.254 -22.020 8.653 1.00 0.00 16 THR A N 19
ATOM 33048 C CA . THR A 1 16 ? -7.025 -21.415 7.588 1.00 0.00 16 THR A CA 19
ATOM 33049 C C . THR A 1 16 ? -6.205 -20.328 6.904 1.00 0.00 16 THR A C 19
ATOM 33050 O O . THR A 1 16 ? -6.319 -19.145 7.222 1.00 0.00 16 THR A O 19
ATOM 33061 N N . ASP A 1 17 ? -5.332 -20.754 6.006 1.00 0.00 17 ASP A N 19
ATOM 33062 C CA . ASP A 1 17 ? -4.497 -19.828 5.251 1.00 0.00 17 ASP A CA 19
ATOM 33063 C C . ASP A 1 17 ? -5.185 -19.441 3.948 1.00 0.00 17 ASP A C 19
ATOM 33064 O O . ASP A 1 17 ? -5.261 -20.238 3.008 1.00 0.00 17 ASP A O 19
ATOM 33073 N N . ASN A 1 18 ? -5.703 -18.222 3.902 1.00 0.00 18 ASN A N 19
ATOM 33074 C CA . ASN A 1 18 ? -6.405 -17.742 2.720 1.00 0.00 18 ASN A CA 19
ATOM 33075 C C . ASN A 1 18 ? -5.679 -16.547 2.123 1.00 0.00 18 ASN A C 19
ATOM 33076 O O . ASN A 1 18 ? -5.078 -15.742 2.843 1.00 0.00 18 ASN A O 19
ATOM 33087 N N . MET A 1 19 ? -5.766 -16.422 0.811 1.00 0.00 19 MET A N 19
ATOM 33088 C CA . MET A 1 19 ? -5.175 -15.298 0.097 1.00 0.00 19 MET A CA 19
ATOM 33089 C C . MET A 1 19 ? -5.863 -14.002 0.508 1.00 0.00 19 MET A C 19
ATOM 33090 O O . MET A 1 19 ? -5.215 -12.982 0.740 1.00 0.00 19 MET A O 19
ATOM 33104 N N . LEU A 1 20 ? -7.182 -14.064 0.635 1.00 0.00 20 LEU A N 19
ATOM 33105 C CA . LEU A 1 20 ? -7.966 -12.901 1.030 1.00 0.00 20 LEU A CA 19
ATOM 33106 C C . LEU A 1 20 ? -8.031 -12.782 2.552 1.00 0.00 20 LEU A C 19
ATOM 33107 O O . LEU A 1 20 ? -8.913 -12.121 3.104 1.00 0.00 20 LEU A O 19
ATOM 33123 N N . LEU A 1 21 ? -7.091 -13.426 3.229 1.00 0.00 21 LEU A N 19
ATOM 33124 C CA . LEU A 1 21 ? -6.979 -13.307 4.672 1.00 0.00 21 LEU A CA 19
ATOM 33125 C C . LEU A 1 21 ? -5.682 -12.593 5.034 1.00 0.00 21 LEU A C 19
ATOM 33126 O O . LEU A 1 21 ? -5.699 -11.598 5.758 1.00 0.00 21 LEU A O 19
ATOM 33142 N N . ARG A 1 22 ? -4.565 -13.092 4.499 1.00 0.00 22 ARG A N 19
ATOM 33143 C CA . ARG A 1 22 ? -3.249 -12.493 4.745 1.00 0.00 22 ARG A CA 19
ATOM 33144 C C . ARG A 1 22 ? -3.261 -11.000 4.415 1.00 0.00 22 ARG A C 19
ATOM 33145 O O . ARG A 1 22 ? -2.694 -10.181 5.144 1.00 0.00 22 ARG A O 19
ATOM 33166 N N . PHE A 1 23 ? -3.920 -10.664 3.313 1.00 0.00 23 PHE A N 19
ATOM 33167 C CA . PHE A 1 23 ? -3.999 -9.288 2.839 1.00 0.00 23 PHE A CA 19
ATOM 33168 C C . PHE A 1 23 ? -4.838 -8.433 3.789 1.00 0.00 23 PHE A C 19
ATOM 33169 O O . PHE A 1 23 ? -4.483 -7.292 4.088 1.00 0.00 23 PHE A O 19
ATOM 33186 N N . THR A 1 24 ? -5.930 -9.004 4.281 1.00 0.00 24 THR A N 19
ATOM 33187 C CA . THR A 1 24 ? -6.848 -8.291 5.160 1.00 0.00 24 THR A CA 19
ATOM 33188 C C . THR A 1 24 ? -6.176 -7.914 6.484 1.00 0.00 24 THR A C 19
ATOM 33189 O O . THR A 1 24 ? -6.431 -6.841 7.037 1.00 0.00 24 THR A O 19
ATOM 33200 N N . LEU A 1 25 ? -5.311 -8.794 6.988 1.00 0.00 25 LEU A N 19
ATOM 33201 C CA . LEU A 1 25 ? -4.541 -8.493 8.192 1.00 0.00 25 LEU A CA 19
ATOM 33202 C C . LEU A 1 25 ? -3.662 -7.272 7.962 1.00 0.00 25 LEU A C 19
ATOM 33203 O O . LEU A 1 25 ? -3.605 -6.370 8.797 1.00 0.00 25 LEU A O 19
ATOM 33219 N N . GLY A 1 26 ? -2.999 -7.241 6.811 1.00 0.00 26 GLY A N 19
ATOM 33220 C CA . GLY A 1 26 ? -2.153 -6.113 6.473 1.00 0.00 26 GLY A CA 19
ATOM 33221 C C . GLY A 1 26 ? -2.939 -4.823 6.367 1.00 0.00 26 GLY A C 19
ATOM 33222 O O . GLY A 1 26 ? -2.512 -3.787 6.877 1.00 0.00 26 GLY A O 19
ATOM 33226 N N . LYS A 1 27 ? -4.094 -4.894 5.713 1.00 0.00 27 LYS A N 19
ATOM 33227 C CA . LYS A 1 27 ? -4.978 -3.743 5.568 1.00 0.00 27 LYS A CA 19
ATOM 33228 C C . LYS A 1 27 ? -5.362 -3.177 6.930 1.00 0.00 27 LYS A C 19
ATOM 33229 O O . LYS A 1 27 ? -5.327 -1.966 7.146 1.00 0.00 27 LYS A O 19
ATOM 33248 N N . THR A 1 28 ? -5.719 -4.067 7.843 1.00 0.00 28 THR A N 19
ATOM 33249 C CA . THR A 1 28 ? -6.192 -3.667 9.156 1.00 0.00 28 THR A CA 19
ATOM 33250 C C . THR A 1 28 ? -5.070 -3.060 9.992 1.00 0.00 28 THR A C 19
ATOM 33251 O O . THR A 1 28 ? -5.272 -2.058 10.682 1.00 0.00 28 THR A O 19
ATOM 33262 N N . TYR A 1 29 ? -3.886 -3.654 9.919 1.00 0.00 29 TYR A N 19
ATOM 33263 C CA . TYR A 1 29 ? -2.741 -3.136 10.648 1.00 0.00 29 TYR A CA 19
ATOM 33264 C C . TYR A 1 29 ? -2.320 -1.775 10.105 1.00 0.00 29 TYR A C 19
ATOM 33265 O O . TYR A 1 29 ? -2.041 -0.856 10.875 1.00 0.00 29 TYR A O 19
ATOM 33283 N N . ALA A 1 30 ? -2.322 -1.633 8.784 1.00 0.00 30 ALA A N 19
ATOM 33284 C CA . ALA A 1 30 ? -1.857 -0.404 8.146 1.00 0.00 30 ALA A CA 19
ATOM 33285 C C . ALA A 1 30 ? -2.754 0.772 8.512 1.00 0.00 30 ALA A C 19
ATOM 33286 O O . ALA A 1 30 ? -2.270 1.850 8.858 1.00 0.00 30 ALA A O 19
ATOM 33293 N N . GLU A 1 31 ? -4.061 0.540 8.461 1.00 0.00 31 GLU A N 19
ATOM 33294 C CA . GLU A 1 31 ? -5.044 1.543 8.802 1.00 0.00 31 GLU A CA 19
ATOM 33295 C C . GLU A 1 31 ? -4.847 2.044 10.232 1.00 0.00 31 GLU A C 19
ATOM 33296 O O . GLU A 1 31 ? -5.094 3.208 10.536 1.00 0.00 31 GLU A O 19
ATOM 33308 N N . HIS A 1 32 ? -4.375 1.161 11.102 1.00 0.00 32 HIS A N 19
ATOM 33309 C CA . HIS A 1 32 ? -4.220 1.489 12.508 1.00 0.00 32 HIS A CA 19
ATOM 33310 C C . HIS A 1 32 ? -2.781 1.840 12.861 1.00 0.00 32 HIS A C 19
ATOM 33311 O O . HIS A 1 32 ? -2.380 1.726 14.022 1.00 0.00 32 HIS A O 19
ATOM 33326 N N . GLU A 1 33 ? -2.009 2.246 11.849 1.00 0.00 33 GLU A N 19
ATOM 33327 C CA . GLU A 1 33 ? -0.660 2.790 12.048 1.00 0.00 33 GLU A CA 19
ATOM 33328 C C . GLU A 1 33 ? 0.353 1.683 12.379 1.00 0.00 33 GLU A C 19
ATOM 33329 O O . GLU A 1 33 ? 1.509 1.951 12.706 1.00 0.00 33 GLU A O 19
ATOM 33341 N N . GLN A 1 34 ? -0.067 0.435 12.240 1.00 0.00 34 GLN A N 19
ATOM 33342 C CA . GLN A 1 34 ? 0.806 -0.699 12.511 1.00 0.00 34 GLN A CA 19
ATOM 33343 C C . GLN A 1 34 ? 1.506 -1.111 11.219 1.00 0.00 34 GLN A C 19
ATOM 33344 O O . GLN A 1 34 ? 1.528 -2.284 10.842 1.00 0.00 34 GLN A O 19
ATOM 33358 N N . PHE A 1 35 ? 2.060 -0.107 10.541 1.00 0.00 35 PHE A N 19
ATOM 33359 C CA . PHE A 1 35 ? 2.702 -0.277 9.238 1.00 0.00 35 PHE A CA 19
ATOM 33360 C C . PHE A 1 35 ? 3.715 -1.418 9.260 1.00 0.00 35 PHE A C 19
ATOM 33361 O O . PHE A 1 35 ? 3.871 -2.138 8.276 1.00 0.00 35 PHE A O 19
ATOM 33378 N N . ASP A 1 36 ? 4.374 -1.582 10.401 1.00 0.00 36 ASP A N 19
ATOM 33379 C CA . ASP A 1 36 ? 5.372 -2.632 10.595 1.00 0.00 36 ASP A CA 19
ATOM 33380 C C . ASP A 1 36 ? 4.811 -3.997 10.215 1.00 0.00 36 ASP A C 19
ATOM 33381 O O . ASP A 1 36 ? 5.420 -4.754 9.461 1.00 0.00 36 ASP A O 19
ATOM 33390 N N . ALA A 1 37 ? 3.631 -4.281 10.735 1.00 0.00 37 ALA A N 19
ATOM 33391 C CA . ALA A 1 37 ? 2.986 -5.577 10.557 1.00 0.00 37 ALA A CA 19
ATOM 33392 C C . ALA A 1 37 ? 2.409 -5.725 9.153 1.00 0.00 37 ALA A C 19
ATOM 33393 O O . ALA A 1 37 ? 2.249 -6.840 8.646 1.00 0.00 37 ALA A O 19
ATOM 33400 N N . ALA A 1 38 ? 2.064 -4.600 8.543 1.00 0.00 38 ALA A N 19
ATOM 33401 C CA . ALA A 1 38 ? 1.461 -4.598 7.219 1.00 0.00 38 ALA A CA 19
ATOM 33402 C C . ALA A 1 38 ? 2.468 -4.990 6.141 1.00 0.00 38 ALA A C 19
ATOM 33403 O O . ALA A 1 38 ? 2.129 -5.727 5.212 1.00 0.00 38 ALA A O 19
ATOM 33410 N N . LEU A 1 39 ? 3.706 -4.517 6.289 1.00 0.00 39 LEU A N 19
ATOM 33411 C CA . LEU A 1 39 ? 4.739 -4.702 5.259 1.00 0.00 39 LEU A CA 19
ATOM 33412 C C . LEU A 1 39 ? 4.911 -6.168 4.827 1.00 0.00 39 LEU A C 19
ATOM 33413 O O . LEU A 1 39 ? 4.808 -6.467 3.634 1.00 0.00 39 LEU A O 19
ATOM 33429 N N . PRO A 1 40 ? 5.153 -7.114 5.764 1.00 0.00 40 PRO A N 19
ATOM 33430 C CA . PRO A 1 40 ? 5.365 -8.520 5.403 1.00 0.00 40 PRO A CA 19
ATOM 33431 C C . PRO A 1 40 ? 4.127 -9.154 4.773 1.00 0.00 40 PRO A C 19
ATOM 33432 O O . PRO A 1 40 ? 4.232 -9.995 3.880 1.00 0.00 40 PRO A O 19
ATOM 33443 N N . HIS A 1 41 ? 2.956 -8.724 5.229 1.00 0.00 41 HIS A N 19
ATOM 33444 C CA . HIS A 1 41 ? 1.699 -9.295 4.760 1.00 0.00 41 HIS A CA 19
ATOM 33445 C C . HIS A 1 41 ? 1.396 -8.873 3.329 1.00 0.00 41 HIS A C 19
ATOM 33446 O O . HIS A 1 41 ? 1.037 -9.706 2.495 1.00 0.00 41 HIS A O 19
ATOM 33461 N N . LEU A 1 42 ? 1.549 -7.588 3.039 1.00 0.00 42 LEU A N 19
ATOM 33462 C CA . LEU A 1 42 ? 1.297 -7.084 1.694 1.00 0.00 42 LEU A CA 19
ATOM 33463 C C . LEU A 1 42 ? 2.342 -7.604 0.716 1.00 0.00 42 LEU A C 19
ATOM 33464 O O . LEU A 1 42 ? 2.029 -7.911 -0.434 1.00 0.00 42 LEU A O 19
ATOM 33480 N N . ARG A 1 43 ? 3.582 -7.725 1.183 1.00 0.00 43 ARG A N 19
ATOM 33481 C CA . ARG A 1 43 ? 4.660 -8.243 0.350 1.00 0.00 43 ARG A CA 19
ATOM 33482 C C . ARG A 1 43 ? 4.373 -9.686 -0.040 1.00 0.00 43 ARG A C 19
ATOM 33483 O O . ARG A 1 43 ? 4.573 -10.080 -1.188 1.00 0.00 43 ARG A O 19
ATOM 33504 N N . ALA A 1 44 ? 3.890 -10.465 0.921 1.00 0.00 44 ALA A N 19
ATOM 33505 C CA . ALA A 1 44 ? 3.535 -11.854 0.665 1.00 0.00 44 ALA A CA 19
ATOM 33506 C C . ALA A 1 44 ? 2.366 -11.942 -0.309 1.00 0.00 44 ALA A C 19
ATOM 33507 O O . ALA A 1 44 ? 2.379 -12.756 -1.232 1.00 0.00 44 ALA A O 19
ATOM 33514 N N . ALA A 1 45 ? 1.363 -11.094 -0.108 1.00 0.00 45 ALA A N 19
ATOM 33515 C CA . ALA A 1 45 ? 0.194 -11.062 -0.980 1.00 0.00 45 ALA A CA 19
ATOM 33516 C C . ALA A 1 45 ? 0.586 -10.728 -2.417 1.00 0.00 45 ALA A C 19
ATOM 33517 O O . ALA A 1 45 ? 0.127 -11.371 -3.362 1.00 0.00 45 ALA A O 19
ATOM 33524 N N . LEU A 1 46 ? 1.451 -9.733 -2.574 1.00 0.00 46 LEU A N 19
ATOM 33525 C CA . LEU A 1 46 ? 1.927 -9.331 -3.894 1.00 0.00 46 LEU A CA 19
ATOM 33526 C C . LEU A 1 46 ? 2.794 -10.414 -4.524 1.00 0.00 46 LEU A C 19
ATOM 33527 O O . LEU A 1 46 ? 2.913 -10.495 -5.745 1.00 0.00 46 LEU A O 19
ATOM 33543 N N . ASP A 1 47 ? 3.413 -11.233 -3.692 1.00 0.00 47 ASP A N 19
ATOM 33544 C CA . ASP A 1 47 ? 4.200 -12.354 -4.185 1.00 0.00 47 ASP A CA 19
ATOM 33545 C C . ASP A 1 47 ? 3.280 -13.413 -4.775 1.00 0.00 47 ASP A C 19
ATOM 33546 O O . ASP A 1 47 ? 3.566 -13.992 -5.825 1.00 0.00 47 ASP A O 19
ATOM 33555 N N . PHE A 1 48 ? 2.158 -13.637 -4.105 1.00 0.00 48 PHE A N 19
ATOM 33556 C CA . PHE A 1 48 ? 1.196 -14.640 -4.547 1.00 0.00 48 PHE A CA 19
ATOM 33557 C C . PHE A 1 48 ? 0.423 -14.158 -5.772 1.00 0.00 48 PHE A C 19
ATOM 33558 O O . PHE A 1 48 ? 0.248 -14.902 -6.737 1.00 0.00 48 PHE A O 19
ATOM 33575 N N . ASP A 1 49 ? -0.021 -12.908 -5.740 1.00 0.00 49 ASP A N 19
ATOM 33576 C CA . ASP A 1 49 ? -0.854 -12.372 -6.809 1.00 0.00 49 ASP A CA 19
ATOM 33577 C C . ASP A 1 49 ? -0.657 -10.868 -6.954 1.00 0.00 49 ASP A C 19
ATOM 33578 O O . ASP A 1 49 ? -1.352 -10.072 -6.319 1.00 0.00 49 ASP A O 19
ATOM 33587 N N . PRO A 1 50 ? 0.321 -10.468 -7.775 1.00 0.00 50 PRO A N 19
ATOM 33588 C CA . PRO A 1 50 ? 0.704 -9.065 -7.951 1.00 0.00 50 PRO A CA 19
ATOM 33589 C C . PRO A 1 50 ? -0.363 -8.220 -8.654 1.00 0.00 50 PRO A C 19
ATOM 33590 O O . PRO A 1 50 ? -0.187 -7.016 -8.815 1.00 0.00 50 PRO A O 19
ATOM 33601 N N . THR A 1 51 ? -1.458 -8.841 -9.081 1.00 0.00 51 THR A N 19
ATOM 33602 C CA . THR A 1 51 ? -2.467 -8.137 -9.867 1.00 0.00 51 THR A CA 19
ATOM 33603 C C . THR A 1 51 ? -3.389 -7.286 -8.982 1.00 0.00 51 THR A C 19
ATOM 33604 O O . THR A 1 51 ? -4.200 -6.504 -9.485 1.00 0.00 51 THR A O 19
ATOM 33615 N N . TYR A 1 52 ? -3.257 -7.432 -7.669 1.00 0.00 52 TYR A N 19
ATOM 33616 C CA . TYR A 1 52 ? -4.092 -6.700 -6.738 1.00 0.00 52 TYR A CA 19
ATOM 33617 C C . TYR A 1 52 ? -3.660 -5.239 -6.631 1.00 0.00 52 TYR A C 19
ATOM 33618 O O . TYR A 1 52 ? -2.740 -4.902 -5.885 1.00 0.00 52 TYR A O 19
ATOM 33636 N N . SER A 1 53 ? -4.339 -4.384 -7.391 1.00 0.00 53 SER A N 19
ATOM 33637 C CA . SER A 1 53 ? -4.053 -2.951 -7.435 1.00 0.00 53 SER A CA 19
ATOM 33638 C C . SER A 1 53 ? -4.213 -2.295 -6.069 1.00 0.00 53 SER A C 19
ATOM 33639 O O . SER A 1 53 ? -3.514 -1.330 -5.746 1.00 0.00 53 SER A O 19
ATOM 33647 N N . VAL A 1 54 ? -5.129 -2.827 -5.271 1.00 0.00 54 VAL A N 19
ATOM 33648 C CA . VAL A 1 54 ? -5.359 -2.332 -3.923 1.00 0.00 54 VAL A CA 19
ATOM 33649 C C . VAL A 1 54 ? -4.070 -2.404 -3.102 1.00 0.00 54 VAL A C 19
ATOM 33650 O O . VAL A 1 54 ? -3.772 -1.514 -2.304 1.00 0.00 54 VAL A O 19
ATOM 33663 N N . ALA A 1 55 ? -3.294 -3.453 -3.337 1.00 0.00 55 ALA A N 19
ATOM 33664 C CA . ALA A 1 55 ? -2.060 -3.673 -2.602 1.00 0.00 55 ALA A CA 19
ATOM 33665 C C . ALA A 1 55 ? -0.995 -2.647 -2.977 1.00 0.00 55 ALA A C 19
ATOM 33666 O O . ALA A 1 55 ? -0.285 -2.149 -2.106 1.00 0.00 55 ALA A O 19
ATOM 33673 N N . TRP A 1 56 ? -0.899 -2.318 -4.267 1.00 0.00 56 TRP A N 19
ATOM 33674 C CA . TRP A 1 56 ? 0.104 -1.358 -4.731 1.00 0.00 56 TRP A CA 19
ATOM 33675 C C . TRP A 1 56 ? -0.133 -0.010 -4.060 1.00 0.00 56 TRP A C 19
ATOM 33676 O O . TRP A 1 56 ? 0.784 0.621 -3.528 1.00 0.00 56 TRP A O 19
ATOM 33697 N N . LYS A 1 57 ? -1.390 0.405 -4.090 1.00 0.00 57 LYS A N 19
ATOM 33698 C CA . LYS A 1 57 ? -1.809 1.697 -3.576 1.00 0.00 57 LYS A CA 19
ATOM 33699 C C . LYS A 1 57 ? -1.619 1.798 -2.062 1.00 0.00 57 LYS A C 19
ATOM 33700 O O . LYS A 1 57 ? -1.144 2.817 -1.561 1.00 0.00 57 LYS A O 19
ATOM 33719 N N . TRP A 1 58 ? -1.968 0.743 -1.338 1.00 0.00 58 TRP A N 19
ATOM 33720 C CA . TRP A 1 58 ? -1.832 0.749 0.114 1.00 0.00 58 TRP A CA 19
ATOM 33721 C C . TRP A 1 58 ? -0.378 0.610 0.549 1.00 0.00 58 TRP A C 19
ATOM 33722 O O . TRP A 1 58 ? 0.025 1.184 1.562 1.00 0.00 58 TRP A O 19
ATOM 33743 N N . LEU A 1 59 ? 0.408 -0.144 -0.212 1.00 0.00 59 LEU A N 19
ATOM 33744 C CA . LEU A 1 59 ? 1.827 -0.300 0.081 1.00 0.00 59 LEU A CA 19
ATOM 33745 C C . LEU A 1 59 ? 2.505 1.067 0.016 1.00 0.00 59 LEU A C 19
ATOM 33746 O O . LEU A 1 59 ? 3.293 1.425 0.892 1.00 0.00 59 LEU A O 19
ATOM 33762 N N . GLY A 1 60 ? 2.164 1.835 -1.015 1.00 0.00 60 GLY A N 19
ATOM 33763 C CA . GLY A 1 60 ? 2.688 3.180 -1.146 1.00 0.00 60 GLY A CA 19
ATOM 33764 C C . GLY A 1 60 ? 2.276 4.076 0.008 1.00 0.00 60 GLY A C 19
ATOM 33765 O O . GLY A 1 60 ? 3.099 4.819 0.545 1.00 0.00 60 GLY A O 19
ATOM 33769 N N . LYS A 1 61 ? 1.002 3.997 0.396 1.00 0.00 61 LYS A N 19
ATOM 33770 C CA . LYS A 1 61 ? 0.488 4.769 1.527 1.00 0.00 61 LYS A CA 19
ATOM 33771 C C . LYS A 1 61 ? 1.264 4.446 2.797 1.00 0.00 61 LYS A C 19
ATOM 33772 O O . LYS A 1 61 ? 1.595 5.335 3.581 1.00 0.00 61 LYS A O 19
ATOM 33791 N N . THR A 1 62 ? 1.559 3.169 2.979 1.00 0.00 62 THR A N 19
ATOM 33792 C CA . THR A 1 62 ? 2.258 2.696 4.163 1.00 0.00 62 THR A CA 19
ATOM 33793 C C . THR A 1 62 ? 3.660 3.304 4.262 1.00 0.00 62 THR A C 19
ATOM 33794 O O . THR A 1 62 ? 4.047 3.837 5.305 1.00 0.00 62 THR A O 19
ATOM 33805 N N . LEU A 1 63 ? 4.410 3.239 3.168 1.00 0.00 63 LEU A N 19
ATOM 33806 C CA . LEU A 1 63 ? 5.762 3.776 3.134 1.00 0.00 63 LEU A CA 19
ATOM 33807 C C . LEU A 1 63 ? 5.764 5.301 3.230 1.00 0.00 63 LEU A C 19
ATOM 33808 O O . LEU A 1 63 ? 6.660 5.893 3.835 1.00 0.00 63 LEU A O 19
ATOM 33824 N N . GLN A 1 64 ? 4.753 5.938 2.645 1.00 0.00 64 GLN A N 19
ATOM 33825 C CA . GLN A 1 64 ? 4.611 7.387 2.743 1.00 0.00 64 GLN A CA 19
ATOM 33826 C C . GLN A 1 64 ? 4.297 7.788 4.179 1.00 0.00 64 GLN A C 19
ATOM 33827 O O . GLN A 1 64 ? 4.795 8.796 4.678 1.00 0.00 64 GLN A O 19
ATOM 33841 N N . GLY A 1 65 ? 3.477 6.977 4.832 1.00 0.00 65 GLY A N 19
ATOM 33842 C CA . GLY A 1 65 ? 3.122 7.221 6.217 1.00 0.00 65 GLY A CA 19
ATOM 33843 C C . GLY A 1 65 ? 4.311 7.107 7.151 1.00 0.00 65 GLY A C 19
ATOM 33844 O O . GLY A 1 65 ? 4.332 7.723 8.213 1.00 0.00 65 GLY A O 19
ATOM 33848 N N . GLN A 1 66 ? 5.299 6.313 6.758 1.00 0.00 66 GLN A N 19
ATOM 33849 C CA . GLN A 1 66 ? 6.519 6.174 7.544 1.00 0.00 66 GLN A CA 19
ATOM 33850 C C . GLN A 1 66 ? 7.491 7.301 7.212 1.00 0.00 66 GLN A C 19
ATOM 33851 O O . GLN A 1 66 ? 8.294 7.711 8.049 1.00 0.00 66 GLN A O 19
ATOM 33865 N N . GLY A 1 67 ? 7.401 7.801 5.990 1.00 0.00 67 GLY A N 19
ATOM 33866 C CA . GLY A 1 67 ? 8.262 8.887 5.571 1.00 0.00 67 GLY A CA 19
ATOM 33867 C C . GLY A 1 67 ? 9.551 8.393 4.950 1.00 0.00 67 GLY A C 19
ATOM 33868 O O . GLY A 1 67 ? 10.628 8.906 5.247 1.00 0.00 67 GLY A O 19
ATOM 33872 N N . ASP A 1 68 ? 9.444 7.395 4.084 1.00 0.00 68 ASP A N 19
ATOM 33873 C CA . ASP A 1 68 ? 10.606 6.857 3.400 1.00 0.00 68 ASP A CA 19
ATOM 33874 C C . ASP A 1 68 ? 10.518 7.173 1.917 1.00 0.00 68 ASP A C 19
ATOM 33875 O O . ASP A 1 68 ? 9.750 6.552 1.178 1.00 0.00 68 ASP A O 19
ATOM 33884 N N . ARG A 1 69 ? 11.296 8.156 1.504 1.00 0.00 69 ARG A N 19
ATOM 33885 C CA . ARG A 1 69 ? 11.262 8.673 0.135 1.00 0.00 69 ARG A CA 19
ATOM 33886 C C . ARG A 1 69 ? 11.541 7.579 -0.896 1.00 0.00 69 ARG A C 19
ATOM 33887 O O . ARG A 1 69 ? 10.786 7.417 -1.859 1.00 0.00 69 ARG A O 19
ATOM 33908 N N . ALA A 1 70 ? 12.613 6.821 -0.684 1.00 0.00 70 ALA A N 19
ATOM 33909 C CA . ALA A 1 70 ? 13.023 5.783 -1.626 1.00 0.00 70 ALA A CA 19
ATOM 33910 C C . ALA A 1 70 ? 12.038 4.617 -1.654 1.00 0.00 70 ALA A C 19
ATOM 33911 O O . ALA A 1 70 ? 11.635 4.163 -2.728 1.00 0.00 70 ALA A O 19
ATOM 33918 N N . GLY A 1 71 ? 11.661 4.131 -0.475 1.00 0.00 71 GLY A N 19
ATOM 33919 C CA . GLY A 1 71 ? 10.793 2.972 -0.382 1.00 0.00 71 GLY A CA 19
ATOM 33920 C C . GLY A 1 71 ? 9.413 3.224 -0.948 1.00 0.00 71 GLY A C 19
ATOM 33921 O O . GLY A 1 71 ? 8.850 2.366 -1.632 1.00 0.00 71 GLY A O 19
ATOM 33925 N N . ALA A 1 72 ? 8.869 4.402 -0.673 1.00 0.00 72 ALA A N 19
ATOM 33926 C CA . ALA A 1 72 ? 7.546 4.759 -1.165 1.00 0.00 72 ALA A CA 19
ATOM 33927 C C . ALA A 1 72 ? 7.559 4.902 -2.681 1.00 0.00 72 ALA A C 19
ATOM 33928 O O . ALA A 1 72 ? 6.706 4.346 -3.376 1.00 0.00 72 ALA A O 19
ATOM 33935 N N . ARG A 1 73 ? 8.550 5.626 -3.190 1.00 0.00 73 ARG A N 19
ATOM 33936 C CA . ARG A 1 73 ? 8.679 5.856 -4.622 1.00 0.00 73 ARG A CA 19
ATOM 33937 C C . ARG A 1 73 ? 8.890 4.543 -5.370 1.00 0.00 73 ARG A C 19
ATOM 33938 O O . ARG A 1 73 ? 8.352 4.347 -6.463 1.00 0.00 73 ARG A O 19
ATOM 33959 N N . GLN A 1 74 ? 9.667 3.649 -4.761 1.00 0.00 74 GLN A N 19
ATOM 33960 C CA . GLN A 1 74 ? 9.957 2.343 -5.342 1.00 0.00 74 GLN A CA 19
ATOM 33961 C C . GLN A 1 74 ? 8.662 1.587 -5.620 1.00 0.00 74 GLN A C 19
ATOM 33962 O O . GLN A 1 74 ? 8.478 1.014 -6.695 1.00 0.00 74 GLN A O 19
ATOM 33976 N N . ALA A 1 75 ? 7.766 1.600 -4.641 1.00 0.00 75 ALA A N 19
ATOM 33977 C CA . ALA A 1 75 ? 6.488 0.915 -4.758 1.00 0.00 75 ALA A CA 19
ATOM 33978 C C . ALA A 1 75 ? 5.593 1.570 -5.802 1.00 0.00 75 ALA A C 19
ATOM 33979 O O . ALA A 1 75 ? 4.969 0.886 -6.615 1.00 0.00 75 ALA A O 19
ATOM 33986 N N . TRP A 1 76 ? 5.549 2.897 -5.790 1.00 0.00 76 TRP A N 19
ATOM 33987 C CA . TRP A 1 76 ? 4.643 3.639 -6.658 1.00 0.00 76 TRP A CA 19
ATOM 33988 C C . TRP A 1 76 ? 4.998 3.486 -8.124 1.00 0.00 76 TRP A C 19
ATOM 33989 O O . TRP A 1 76 ? 4.131 3.188 -8.934 1.00 0.00 76 TRP A O 19
ATOM 34010 N N . GLU A 1 77 ? 6.264 3.673 -8.471 1.00 0.00 77 GLU A N 19
ATOM 34011 C CA . GLU A 1 77 ? 6.673 3.566 -9.866 1.00 0.00 77 GLU A CA 19
ATOM 34012 C C . GLU A 1 77 ? 6.470 2.146 -10.386 1.00 0.00 77 GLU A C 19
ATOM 34013 O O . GLU A 1 77 ? 6.094 1.944 -11.542 1.00 0.00 77 GLU A O 19
ATOM 34025 N N . SER A 1 78 ? 6.689 1.168 -9.517 1.00 0.00 78 SER A N 19
ATOM 34026 C CA . SER A 1 78 ? 6.489 -0.231 -9.874 1.00 0.00 78 SER A CA 19
ATOM 34027 C C . SER A 1 78 ? 4.999 -0.548 -10.029 1.00 0.00 78 SER A C 19
ATOM 34028 O O . SER A 1 78 ? 4.593 -1.235 -10.972 1.00 0.00 78 SER A O 19
ATOM 34036 N N . GLY A 1 79 ? 4.193 -0.041 -9.099 1.00 0.00 79 GLY A N 19
ATOM 34037 C CA . GLY A 1 79 ? 2.761 -0.275 -9.137 1.00 0.00 79 GLY A CA 19
ATOM 34038 C C . GLY A 1 79 ? 2.075 0.522 -10.227 1.00 0.00 79 GLY A C 19
ATOM 34039 O O . GLY A 1 79 ? 1.069 0.088 -10.783 1.00 0.00 79 GLY A O 19
ATOM 34043 N N . LEU A 1 80 ? 2.624 1.689 -10.537 1.00 0.00 80 LEU A N 19
ATOM 34044 C CA . LEU A 1 80 ? 2.080 2.531 -11.592 1.00 0.00 80 LEU A CA 19
ATOM 34045 C C . LEU A 1 80 ? 2.165 1.808 -12.920 1.00 0.00 80 LEU A C 19
ATOM 34046 O O . LEU A 1 80 ? 1.192 1.737 -13.665 1.00 0.00 80 LEU A O 19
ATOM 34062 N N . ALA A 1 81 ? 3.342 1.273 -13.202 1.00 0.00 81 ALA A N 19
ATOM 34063 C CA . ALA A 1 81 ? 3.563 0.493 -14.413 1.00 0.00 81 ALA A CA 19
ATOM 34064 C C . ALA A 1 81 ? 2.669 -0.736 -14.442 1.00 0.00 81 ALA A C 19
ATOM 34065 O O . ALA A 1 81 ? 2.214 -1.149 -15.505 1.00 0.00 81 ALA A O 19
ATOM 34072 N N . ALA A 1 82 ? 2.408 -1.310 -13.274 1.00 0.00 82 ALA A N 19
ATOM 34073 C CA . ALA A 1 82 ? 1.498 -2.442 -13.176 1.00 0.00 82 ALA A CA 19
ATOM 34074 C C . ALA A 1 82 ? 0.092 -2.014 -13.584 1.00 0.00 82 ALA A C 19
ATOM 34075 O O . ALA A 1 82 ? -0.595 -2.717 -14.326 1.00 0.00 82 ALA A O 19
ATOM 34082 N N . ALA A 1 83 ? -0.316 -0.840 -13.116 1.00 0.00 83 ALA A N 19
ATOM 34083 C CA . ALA A 1 83 ? -1.608 -0.273 -13.477 1.00 0.00 83 ALA A CA 19
ATOM 34084 C C . ALA A 1 83 ? -1.636 0.102 -14.953 1.00 0.00 83 ALA A C 19
ATOM 34085 O O . ALA A 1 83 ? -2.650 -0.073 -15.625 1.00 0.00 83 ALA A O 19
ATOM 34092 N N . GLN A 1 84 ? -0.513 0.622 -15.448 1.00 0.00 84 GLN A N 19
ATOM 34093 C CA . GLN A 1 84 ? -0.351 0.925 -16.864 1.00 0.00 84 GLN A CA 19
ATOM 34094 C C . GLN A 1 84 ? -0.559 -0.333 -17.697 1.00 0.00 84 GLN A C 19
ATOM 34095 O O . GLN A 1 84 ? -1.349 -0.339 -18.638 1.00 0.00 84 GLN A O 19
ATOM 34109 N N . SER A 1 85 ? 0.146 -1.398 -17.324 1.00 0.00 85 SER A N 19
ATOM 34110 C CA . SER A 1 85 ? 0.027 -2.686 -18.005 1.00 0.00 85 SER A CA 19
ATOM 34111 C C . SER A 1 85 ? -1.415 -3.197 -17.990 1.00 0.00 85 SER A C 19
ATOM 34112 O O . SER A 1 85 ? -1.900 -3.753 -18.978 1.00 0.00 85 SER A O 19
ATOM 34120 N N . ARG A 1 86 ? -2.097 -2.996 -16.870 1.00 0.00 86 ARG A N 19
ATOM 34121 C CA . ARG A 1 86 ? -3.473 -3.448 -16.722 1.00 0.00 86 ARG A CA 19
ATOM 34122 C C . ARG A 1 86 ? -4.453 -2.501 -17.406 1.00 0.00 86 ARG A C 19
ATOM 34123 O O . ARG A 1 86 ? -5.625 -2.833 -17.583 1.00 0.00 86 ARG A O 19
ATOM 34144 N N . GLY A 1 87 ? -3.973 -1.324 -17.787 1.00 0.00 87 GLY A N 19
ATOM 34145 C CA . GLY A 1 87 ? -4.838 -0.324 -18.382 1.00 0.00 87 GLY A CA 19
ATOM 34146 C C . GLY A 1 87 ? -5.821 0.245 -17.381 1.00 0.00 87 GLY A C 19
ATOM 34147 O O . GLY A 1 87 ? -6.926 0.661 -17.736 1.00 0.00 87 GLY A O 19
ATOM 34151 N N . ASP A 1 88 ? -5.412 0.265 -16.125 1.00 0.00 88 ASP A N 19
ATOM 34152 C CA . ASP A 1 88 ? -6.269 0.724 -15.045 1.00 0.00 88 ASP A CA 19
ATOM 34153 C C . ASP A 1 88 ? -5.929 2.159 -14.692 1.00 0.00 88 ASP A C 19
ATOM 34154 O O . ASP A 1 88 ? -5.129 2.427 -13.793 1.00 0.00 88 ASP A O 19
ATOM 34163 N N . GLN A 1 89 ? -6.507 3.072 -15.445 1.00 0.00 89 GLN A N 19
ATOM 34164 C CA . GLN A 1 89 ? -6.265 4.489 -15.271 1.00 0.00 89 GLN A CA 19
ATOM 34165 C C . GLN A 1 89 ? -6.734 4.993 -13.914 1.00 0.00 89 GLN A C 19
ATOM 34166 O O . GLN A 1 89 ? -6.161 5.938 -13.367 1.00 0.00 89 GLN A O 19
ATOM 34180 N N . GLN A 1 90 ? -7.777 4.375 -13.378 1.00 0.00 90 GLN A N 19
ATOM 34181 C CA . GLN A 1 90 ? -8.280 4.749 -12.060 1.00 0.00 90 GLN A CA 19
ATOM 34182 C C . GLN A 1 90 ? -7.178 4.617 -11.013 1.00 0.00 90 GLN A C 19
ATOM 34183 O O . GLN A 1 90 ? -6.943 5.541 -10.237 1.00 0.00 90 GLN A O 19
ATOM 34197 N N . VAL A 1 91 ? -6.485 3.482 -11.020 1.00 0.00 91 VAL A N 19
ATOM 34198 C CA . VAL A 1 91 ? -5.415 3.228 -10.059 1.00 0.00 91 VAL A CA 19
ATOM 34199 C C . VAL A 1 91 ? -4.226 4.147 -10.318 1.00 0.00 91 VAL A C 19
ATOM 34200 O O . VAL A 1 91 ? -3.594 4.643 -9.379 1.00 0.00 91 VAL A O 19
ATOM 34213 N N . VAL A 1 92 ? -3.939 4.387 -11.594 1.00 0.00 92 VAL A N 19
ATOM 34214 C CA . VAL A 1 92 ? -2.853 5.279 -11.977 1.00 0.00 92 VAL A CA 19
ATOM 34215 C C . VAL A 1 92 ? -3.073 6.662 -11.381 1.00 0.00 92 VAL A C 19
ATOM 34216 O O . VAL A 1 92 ? -2.175 7.231 -10.767 1.00 0.00 92 VAL A O 19
ATOM 34229 N N . LYS A 1 93 ? -4.279 7.187 -11.549 1.00 0.00 93 LYS A N 19
ATOM 34230 C CA . LYS A 1 93 ? -4.610 8.512 -11.041 1.00 0.00 93 LYS A CA 19
ATOM 34231 C C . LYS A 1 93 ? -4.630 8.548 -9.511 1.00 0.00 93 LYS A C 19
ATOM 34232 O O . LYS A 1 93 ? -4.298 9.572 -8.914 1.00 0.00 93 LYS A O 19
ATOM 34251 N N . GLU A 1 94 ? -5.009 7.438 -8.877 1.00 0.00 94 GLU A N 19
ATOM 34252 C CA . GLU A 1 94 ? -4.974 7.336 -7.425 1.00 0.00 94 GLU A CA 19
ATOM 34253 C C . GLU A 1 94 ? -3.549 7.450 -6.901 1.00 0.00 94 GLU A C 19
ATOM 34254 O O . GLU A 1 94 ? -3.262 8.248 -6.008 1.00 0.00 94 GLU A O 19
ATOM 34266 N N . LEU A 1 95 ? -2.658 6.658 -7.476 1.00 0.00 95 LEU A N 19
ATOM 34267 C CA . LEU A 1 95 ? -1.261 6.660 -7.073 1.00 0.00 95 LEU A CA 19
ATOM 34268 C C . LEU A 1 95 ? -0.579 7.961 -7.486 1.00 0.00 95 LEU A C 19
ATOM 34269 O O . LEU A 1 95 ? 0.321 8.450 -6.800 1.00 0.00 95 LEU A O 19
ATOM 34285 N N . GLN A 1 96 ? -1.030 8.519 -8.604 1.00 0.00 96 GLN A N 19
ATOM 34286 C CA . GLN A 1 96 ? -0.520 9.791 -9.107 1.00 0.00 96 GLN A CA 19
ATOM 34287 C C . GLN A 1 96 ? -0.677 10.895 -8.064 1.00 0.00 96 GLN A C 19
ATOM 34288 O O . GLN A 1 96 ? 0.200 11.743 -7.912 1.00 0.00 96 GLN A O 19
ATOM 34302 N N . VAL A 1 97 ? -1.791 10.867 -7.333 1.00 0.00 97 VAL A N 19
ATOM 34303 C CA . VAL A 1 97 ? -2.034 11.842 -6.272 1.00 0.00 97 VAL A CA 19
ATOM 34304 C C . VAL A 1 97 ? -0.954 11.746 -5.195 1.00 0.00 97 VAL A C 19
ATOM 34305 O O . VAL A 1 97 ? -0.414 12.759 -4.745 1.00 0.00 97 VAL A O 19
ATOM 34318 N N . PHE A 1 98 ? -0.629 10.521 -4.801 1.00 0.00 98 PHE A N 19
ATOM 34319 C CA . PHE A 1 98 ? 0.378 10.291 -3.772 1.00 0.00 98 PHE A CA 19
ATOM 34320 C C . PHE A 1 98 ? 1.764 10.698 -4.263 1.00 0.00 98 PHE A C 19
ATOM 34321 O O . PHE A 1 98 ? 2.605 11.134 -3.477 1.00 0.00 98 PHE A O 19
ATOM 34338 N N . LEU A 1 99 ? 1.989 10.564 -5.567 1.00 0.00 99 LEU A N 19
ATOM 34339 C CA . LEU A 1 99 ? 3.252 10.973 -6.178 1.00 0.00 99 LEU A CA 19
ATOM 34340 C C . LEU A 1 99 ? 3.455 12.479 -6.037 1.00 0.00 99 LEU A C 19
ATOM 34341 O O . LEU A 1 99 ? 4.568 12.946 -5.793 1.00 0.00 99 LEU A O 19
ATOM 34357 N N . ARG A 1 100 ? 2.368 13.230 -6.174 1.00 0.00 100 ARG A N 19
ATOM 34358 C CA . ARG A 1 100 ? 2.416 14.679 -6.019 1.00 0.00 100 ARG A CA 19
ATOM 34359 C C . ARG A 1 100 ? 2.780 15.025 -4.595 1.00 0.00 100 ARG A C 19
ATOM 34360 O O . ARG A 1 100 ? 3.668 15.834 -4.331 1.00 0.00 100 ARG A O 19
ATOM 34381 N N . ARG A 1 101 ? 2.060 14.394 -3.683 1.00 0.00 101 ARG A N 19
ATOM 34382 C CA . ARG A 1 101 ? 2.314 14.552 -2.252 1.00 0.00 101 ARG A CA 19
ATOM 34383 C C . ARG A 1 101 ? 3.759 14.190 -1.906 1.00 0.00 101 ARG A C 19
ATOM 34384 O O . ARG A 1 101 ? 4.404 14.877 -1.113 1.00 0.00 101 ARG A O 19
ATOM 34405 N N . LEU A 1 102 ? 4.263 13.117 -2.509 1.00 0.00 102 LEU A N 19
ATOM 34406 C CA . LEU A 1 102 ? 5.634 12.673 -2.279 1.00 0.00 102 LEU A CA 19
ATOM 34407 C C . LEU A 1 102 ? 6.621 13.757 -2.701 1.00 0.00 102 LEU A C 19
ATOM 34408 O O . LEU A 1 102 ? 7.580 14.044 -1.986 1.00 0.00 102 LEU A O 19
ATOM 34424 N N . ALA A 1 103 ? 6.370 14.363 -3.855 1.00 0.00 103 ALA A N 19
ATOM 34425 C CA . ALA A 1 103 ? 7.237 15.413 -4.377 1.00 0.00 103 ALA A CA 19
ATOM 34426 C C . ALA A 1 103 ? 7.278 16.614 -3.442 1.00 0.00 103 ALA A C 19
ATOM 34427 O O . ALA A 1 103 ? 8.299 17.297 -3.335 1.00 0.00 103 ALA A O 19
ATOM 34434 N N . ARG A 1 104 ? 6.169 16.871 -2.765 1.00 0.00 104 ARG A N 19
ATOM 34435 C CA . ARG A 1 104 ? 6.105 17.965 -1.806 1.00 0.00 104 ARG A CA 19
ATOM 34436 C C . ARG A 1 104 ? 6.929 17.642 -0.566 1.00 0.00 104 ARG A C 19
ATOM 34437 O O . ARG A 1 104 ? 7.616 18.512 -0.025 1.00 0.00 104 ARG A O 19
ATOM 34458 N N . GLU A 1 105 ? 6.862 16.390 -0.125 1.00 0.00 105 GLU A N 19
ATOM 34459 C CA . GLU A 1 105 ? 7.660 15.921 0.990 1.00 0.00 105 GLU A CA 19
ATOM 34460 C C . GLU A 1 105 ? 9.141 15.941 0.620 1.00 0.00 105 GLU A C 19
ATOM 34461 O O . GLU A 1 105 ? 9.993 16.296 1.439 1.00 0.00 105 GLU A O 19
ATOM 34473 N N . ASP A 1 106 ? 9.432 15.559 -0.621 1.00 0.00 106 ASP A N 19
ATOM 34474 C CA . ASP A 1 106 ? 10.787 15.631 -1.169 1.00 0.00 106 ASP A CA 19
ATOM 34475 C C . ASP A 1 106 ? 11.329 17.046 -1.073 1.00 0.00 106 ASP A C 19
ATOM 34476 O O . ASP A 1 106 ? 12.433 17.278 -0.581 1.00 0.00 106 ASP A O 19
ATOM 34485 N N . ALA A 1 107 ? 10.510 17.983 -1.524 1.00 0.00 107 ALA A N 19
ATOM 34486 C CA . ALA A 1 107 ? 10.868 19.400 -1.559 1.00 0.00 107 ALA A CA 19
ATOM 34487 C C . ALA A 1 107 ? 11.285 19.924 -0.185 1.00 0.00 107 ALA A C 19
ATOM 34488 O O . ALA A 1 107 ? 12.091 20.846 -0.090 1.00 0.00 107 ALA A O 19
ATOM 34495 N N . LEU A 1 108 ? 10.752 19.323 0.875 1.00 0.00 108 LEU A N 19
ATOM 34496 C CA . LEU A 1 108 ? 11.060 19.744 2.236 1.00 0.00 108 LEU A CA 19
ATOM 34497 C C . LEU A 1 108 ? 12.546 19.565 2.558 1.00 0.00 108 LEU A C 19
ATOM 34498 O O . LEU A 1 108 ? 13.065 20.177 3.492 1.00 0.00 108 LEU A O 19
ATOM 34514 N N . GLU A 1 109 ? 13.224 18.724 1.784 1.00 0.00 109 GLU A N 19
ATOM 34515 C CA . GLU A 1 109 ? 14.655 18.507 1.955 1.00 0.00 109 GLU A CA 19
ATOM 34516 C C . GLU A 1 109 ? 15.380 18.729 0.634 1.00 0.00 109 GLU A C 19
ATOM 34517 O O . GLU A 1 109 ? 16.557 18.401 0.495 1.00 0.00 109 GLU A O 19
ATOM 34529 N N . HIS A 1 110 ? 14.673 19.301 -0.327 1.00 0.00 110 HIS A N 19
ATOM 34530 C CA . HIS A 1 110 ? 15.173 19.389 -1.693 1.00 0.00 110 HIS A CA 19
ATOM 34531 C C . HIS A 1 110 ? 14.877 20.766 -2.285 1.00 0.00 110 HIS A C 19
ATOM 34532 O O . HIS A 1 110 ? 15.044 20.990 -3.481 1.00 0.00 110 HIS A O 19
ATOM 34547 N N . HIS A 1 111 ? 14.443 21.688 -1.436 1.00 0.00 111 HIS A N 19
ATOM 34548 C CA . HIS A 1 111 ? 13.998 22.999 -1.898 1.00 0.00 111 HIS A CA 19
ATOM 34549 C C . HIS A 1 111 ? 15.184 23.891 -2.254 1.00 0.00 111 HIS A C 19
ATOM 34550 O O . HIS A 1 111 ? 15.352 24.280 -3.407 1.00 0.00 111 HIS A O 19
ATOM 34565 N N . HIS A 1 112 ? 16.010 24.212 -1.263 1.00 0.00 112 HIS A N 19
ATOM 34566 C CA . HIS A 1 112 ? 17.162 25.080 -1.500 1.00 0.00 112 HIS A CA 19
ATOM 34567 C C . HIS A 1 112 ? 18.455 24.286 -1.388 1.00 0.00 112 HIS A C 19
ATOM 34568 O O . HIS A 1 112 ? 19.550 24.846 -1.400 1.00 0.00 112 HIS A O 19
ATOM 34583 N N . HIS A 1 113 ? 18.310 22.976 -1.277 1.00 0.00 113 HIS A N 19
ATOM 34584 C CA . HIS A 1 113 ? 19.444 22.072 -1.306 1.00 0.00 113 HIS A CA 19
ATOM 34585 C C . HIS A 1 113 ? 19.346 21.219 -2.560 1.00 0.00 113 HIS A C 19
ATOM 34586 O O . HIS A 1 113 ? 18.514 20.317 -2.640 1.00 0.00 113 HIS A O 19
ATOM 34601 N N . HIS A 1 114 ? 20.170 21.526 -3.546 1.00 0.00 114 HIS A N 19
ATOM 34602 C CA . HIS A 1 114 ? 20.073 20.873 -4.846 1.00 0.00 114 HIS A CA 19
ATOM 34603 C C . HIS A 1 114 ? 21.035 19.691 -4.922 1.00 0.00 114 HIS A C 19
ATOM 34604 O O . HIS A 1 114 ? 21.059 18.952 -5.906 1.00 0.00 114 HIS A O 19
ATOM 34619 N N . HIS A 1 115 ? 21.824 19.531 -3.869 1.00 0.00 115 HIS A N 19
ATOM 34620 C CA . HIS A 1 115 ? 22.762 18.421 -3.757 1.00 0.00 115 HIS A CA 19
ATOM 34621 C C . HIS A 1 115 ? 22.275 17.438 -2.704 1.00 0.00 115 HIS A C 19
ATOM 34622 O O . HIS A 1 115 ? 21.778 16.355 -3.079 1.00 0.00 115 HIS A O 19
ATOM 34638 N N . MET A 1 1 ? -12.685 -11.691 20.824 1.00 0.00 1 MET A N 20
ATOM 34639 C CA . MET A 1 1 ? -13.053 -11.514 19.401 1.00 0.00 1 MET A CA 20
ATOM 34640 C C . MET A 1 1 ? -13.167 -10.037 19.049 1.00 0.00 1 MET A C 20
ATOM 34641 O O . MET A 1 1 ? -14.135 -9.607 18.418 1.00 0.00 1 MET A O 20
ATOM 34657 N N . GLN A 1 2 ? -12.168 -9.268 19.447 1.00 0.00 2 GLN A N 20
ATOM 34658 C CA . GLN A 1 2 ? -12.119 -7.853 19.128 1.00 0.00 2 GLN A CA 20
ATOM 34659 C C . GLN A 1 2 ? -11.240 -7.632 17.913 1.00 0.00 2 GLN A C 20
ATOM 34660 O O . GLN A 1 2 ? -10.242 -8.330 17.723 1.00 0.00 2 GLN A O 20
ATOM 34674 N N . ALA A 1 3 ? -11.631 -6.658 17.105 1.00 0.00 3 ALA A N 20
ATOM 34675 C CA . ALA A 1 3 ? -10.941 -6.328 15.867 1.00 0.00 3 ALA A CA 20
ATOM 34676 C C . ALA A 1 3 ? -10.965 -7.488 14.883 1.00 0.00 3 ALA A C 20
ATOM 34677 O O . ALA A 1 3 ? -11.355 -8.614 15.205 1.00 0.00 3 ALA A O 20
ATOM 34684 N N . ILE A 1 4 ? -10.554 -7.187 13.671 1.00 0.00 4 ILE A N 20
ATOM 34685 C CA . ILE A 1 4 ? -10.421 -8.181 12.621 1.00 0.00 4 ILE A CA 20
ATOM 34686 C C . ILE A 1 4 ? -9.334 -9.196 12.987 1.00 0.00 4 ILE A C 20
ATOM 34687 O O . ILE A 1 4 ? -9.346 -10.338 12.530 1.00 0.00 4 ILE A O 20
ATOM 34703 N N . THR A 1 5 ? -8.422 -8.777 13.853 1.00 0.00 5 THR A N 20
ATOM 34704 C CA . THR A 1 5 ? -7.285 -9.599 14.232 1.00 0.00 5 THR A CA 20
ATOM 34705 C C . THR A 1 5 ? -7.710 -10.920 14.887 1.00 0.00 5 THR A C 20
ATOM 34706 O O . THR A 1 5 ? -7.305 -11.988 14.438 1.00 0.00 5 THR A O 20
ATOM 34717 N N . GLU A 1 6 ? -8.551 -10.853 15.919 1.00 0.00 6 GLU A N 20
ATOM 34718 C CA . GLU A 1 6 ? -8.876 -12.045 16.700 1.00 0.00 6 GLU A CA 20
ATOM 34719 C C . GLU A 1 6 ? -9.715 -13.045 15.907 1.00 0.00 6 GLU A C 20
ATOM 34720 O O . GLU A 1 6 ? -9.516 -14.255 16.027 1.00 0.00 6 GLU A O 20
ATOM 34732 N N . ARG A 1 7 ? -10.646 -12.552 15.094 1.00 0.00 7 ARG A N 20
ATOM 34733 C CA . ARG A 1 7 ? -11.461 -13.445 14.277 1.00 0.00 7 ARG A CA 20
ATOM 34734 C C . ARG A 1 7 ? -10.590 -14.174 13.254 1.00 0.00 7 ARG A C 20
ATOM 34735 O O . ARG A 1 7 ? -10.799 -15.355 12.978 1.00 0.00 7 ARG A O 20
ATOM 34756 N N . LEU A 1 8 ? -9.597 -13.473 12.715 1.00 0.00 8 LEU A N 20
ATOM 34757 C CA . LEU A 1 8 ? -8.652 -14.076 11.785 1.00 0.00 8 LEU A CA 20
ATOM 34758 C C . LEU A 1 8 ? -7.782 -15.113 12.485 1.00 0.00 8 LEU A C 20
ATOM 34759 O O . LEU A 1 8 ? -7.531 -16.187 11.939 1.00 0.00 8 LEU A O 20
ATOM 34775 N N . GLU A 1 9 ? -7.335 -14.792 13.697 1.00 0.00 9 GLU A N 20
ATOM 34776 C CA . GLU A 1 9 ? -6.530 -15.720 14.487 1.00 0.00 9 GLU A CA 20
ATOM 34777 C C . GLU A 1 9 ? -7.264 -17.043 14.681 1.00 0.00 9 GLU A C 20
ATOM 34778 O O . GLU A 1 9 ? -6.682 -18.119 14.524 1.00 0.00 9 GLU A O 20
ATOM 34790 N N . ALA A 1 10 ? -8.546 -16.951 15.007 1.00 0.00 10 ALA A N 20
ATOM 34791 C CA . ALA A 1 10 ? -9.362 -18.129 15.251 1.00 0.00 10 ALA A CA 20
ATOM 34792 C C . ALA A 1 10 ? -9.574 -18.937 13.971 1.00 0.00 10 ALA A C 20
ATOM 34793 O O . ALA A 1 10 ? -9.364 -20.153 13.956 1.00 0.00 10 ALA A O 20
ATOM 34800 N N . MET A 1 11 ? -9.966 -18.261 12.895 1.00 0.00 11 MET A N 20
ATOM 34801 C CA . MET A 1 11 ? -10.306 -18.943 11.654 1.00 0.00 11 MET A CA 20
ATOM 34802 C C . MET A 1 11 ? -9.064 -19.534 10.991 1.00 0.00 11 MET A C 20
ATOM 34803 O O . MET A 1 11 ? -9.134 -20.585 10.355 1.00 0.00 11 MET A O 20
ATOM 34817 N N . LEU A 1 12 ? -7.926 -18.874 11.161 1.00 0.00 12 LEU A N 20
ATOM 34818 C CA . LEU A 1 12 ? -6.668 -19.375 10.620 1.00 0.00 12 LEU A CA 20
ATOM 34819 C C . LEU A 1 12 ? -6.340 -20.731 11.236 1.00 0.00 12 LEU A C 20
ATOM 34820 O O . LEU A 1 12 ? -5.982 -21.675 10.532 1.00 0.00 12 LEU A O 20
ATOM 34836 N N . ALA A 1 13 ? -6.509 -20.827 12.550 1.00 0.00 13 ALA A N 20
ATOM 34837 C CA . ALA A 1 13 ? -6.214 -22.057 13.279 1.00 0.00 13 ALA A CA 20
ATOM 34838 C C . ALA A 1 13 ? -7.205 -23.167 12.926 1.00 0.00 13 ALA A C 20
ATOM 34839 O O . ALA A 1 13 ? -6.911 -24.348 13.096 1.00 0.00 13 ALA A O 20
ATOM 34846 N N . GLN A 1 14 ? -8.378 -22.788 12.428 1.00 0.00 14 GLN A N 20
ATOM 34847 C CA . GLN A 1 14 ? -9.380 -23.770 12.030 1.00 0.00 14 GLN A CA 20
ATOM 34848 C C . GLN A 1 14 ? -9.041 -24.373 10.670 1.00 0.00 14 GLN A C 20
ATOM 34849 O O . GLN A 1 14 ? -9.649 -25.357 10.247 1.00 0.00 14 GLN A O 20
ATOM 34863 N N . GLY A 1 15 ? -8.052 -23.795 10.001 1.00 0.00 15 GLY A N 20
ATOM 34864 C CA . GLY A 1 15 ? -7.616 -24.321 8.722 1.00 0.00 15 GLY A CA 20
ATOM 34865 C C . GLY A 1 15 ? -8.016 -23.446 7.554 1.00 0.00 15 GLY A C 20
ATOM 34866 O O . GLY A 1 15 ? -8.175 -23.929 6.432 1.00 0.00 15 GLY A O 20
ATOM 34870 N N . THR A 1 16 ? -8.182 -22.157 7.805 1.00 0.00 16 THR A N 20
ATOM 34871 C CA . THR A 1 16 ? -8.520 -21.230 6.745 1.00 0.00 16 THR A CA 20
ATOM 34872 C C . THR A 1 16 ? -7.336 -20.319 6.422 1.00 0.00 16 THR A C 20
ATOM 34873 O O . THR A 1 16 ? -7.263 -19.178 6.887 1.00 0.00 16 THR A O 20
ATOM 34884 N N . ASP A 1 17 ? -6.392 -20.843 5.656 1.00 0.00 17 ASP A N 20
ATOM 34885 C CA . ASP A 1 17 ? -5.276 -20.037 5.176 1.00 0.00 17 ASP A CA 20
ATOM 34886 C C . ASP A 1 17 ? -5.639 -19.433 3.828 1.00 0.00 17 ASP A C 20
ATOM 34887 O O . ASP A 1 17 ? -5.462 -20.055 2.780 1.00 0.00 17 ASP A O 20
ATOM 34896 N N . ASN A 1 18 ? -6.191 -18.231 3.867 1.00 0.00 18 ASN A N 20
ATOM 34897 C CA . ASN A 1 18 ? -6.699 -17.587 2.666 1.00 0.00 18 ASN A CA 20
ATOM 34898 C C . ASN A 1 18 ? -5.580 -16.847 1.943 1.00 0.00 18 ASN A C 20
ATOM 34899 O O . ASN A 1 18 ? -4.484 -16.675 2.477 1.00 0.00 18 ASN A O 20
ATOM 34910 N N . MET A 1 19 ? -5.883 -16.396 0.747 1.00 0.00 19 MET A N 20
ATOM 34911 C CA . MET A 1 19 ? -4.912 -15.738 -0.113 1.00 0.00 19 MET A CA 20
ATOM 34912 C C . MET A 1 19 ? -4.661 -14.312 0.364 1.00 0.00 19 MET A C 20
ATOM 34913 O O . MET A 1 19 ? -3.518 -13.907 0.583 1.00 0.00 19 MET A O 20
ATOM 34927 N N . LEU A 1 20 ? -5.739 -13.562 0.566 1.00 0.00 20 LEU A N 20
ATOM 34928 C CA . LEU A 1 20 ? -5.638 -12.183 1.042 1.00 0.00 20 LEU A CA 20
ATOM 34929 C C . LEU A 1 20 ? -5.545 -12.142 2.569 1.00 0.00 20 LEU A C 20
ATOM 34930 O O . LEU A 1 20 ? -5.711 -11.088 3.183 1.00 0.00 20 LEU A O 20
ATOM 34946 N N . LEU A 1 21 ? -5.253 -13.298 3.166 1.00 0.00 21 LEU A N 20
ATOM 34947 C CA . LEU A 1 21 ? -5.136 -13.429 4.618 1.00 0.00 21 LEU A CA 20
ATOM 34948 C C . LEU A 1 21 ? -4.097 -12.442 5.148 1.00 0.00 21 LEU A C 20
ATOM 34949 O O . LEU A 1 21 ? -4.306 -11.778 6.162 1.00 0.00 21 LEU A O 20
ATOM 34965 N N . ARG A 1 22 ? -2.991 -12.331 4.428 1.00 0.00 22 ARG A N 20
ATOM 34966 C CA . ARG A 1 22 ? -1.892 -11.467 4.840 1.00 0.00 22 ARG A CA 20
ATOM 34967 C C . ARG A 1 22 ? -2.290 -9.997 4.716 1.00 0.00 22 ARG A C 20
ATOM 34968 O O . ARG A 1 22 ? -1.975 -9.178 5.580 1.00 0.00 22 ARG A O 20
ATOM 34989 N N . PHE A 1 23 ? -2.997 -9.681 3.637 1.00 0.00 23 PHE A N 20
ATOM 34990 C CA . PHE A 1 23 ? -3.393 -8.309 3.344 1.00 0.00 23 PHE A CA 20
ATOM 34991 C C . PHE A 1 23 ? -4.450 -7.815 4.327 1.00 0.00 23 PHE A C 20
ATOM 34992 O O . PHE A 1 23 ? -4.378 -6.683 4.804 1.00 0.00 23 PHE A O 20
ATOM 35009 N N . THR A 1 24 ? -5.421 -8.669 4.634 1.00 0.00 24 THR A N 20
ATOM 35010 C CA . THR A 1 24 ? -6.538 -8.272 5.480 1.00 0.00 24 THR A CA 20
ATOM 35011 C C . THR A 1 24 ? -6.065 -7.925 6.894 1.00 0.00 24 THR A C 20
ATOM 35012 O O . THR A 1 24 ? -6.609 -7.024 7.533 1.00 0.00 24 THR A O 20
ATOM 35023 N N . LEU A 1 25 ? -5.045 -8.631 7.376 1.00 0.00 25 LEU A N 20
ATOM 35024 C CA . LEU A 1 25 ? -4.455 -8.320 8.671 1.00 0.00 25 LEU A CA 20
ATOM 35025 C C . LEU A 1 25 ? -3.658 -7.024 8.596 1.00 0.00 25 LEU A C 20
ATOM 35026 O O . LEU A 1 25 ? -3.658 -6.225 9.534 1.00 0.00 25 LEU A O 20
ATOM 35042 N N . GLY A 1 26 ? -2.997 -6.816 7.458 1.00 0.00 26 GLY A N 20
ATOM 35043 C CA . GLY A 1 26 ? -2.207 -5.615 7.252 1.00 0.00 26 GLY A CA 20
ATOM 35044 C C . GLY A 1 26 ? -3.040 -4.353 7.326 1.00 0.00 26 GLY A C 20
ATOM 35045 O O . GLY A 1 26 ? -2.538 -3.294 7.703 1.00 0.00 26 GLY A O 20
ATOM 35049 N N . LYS A 1 27 ? -4.321 -4.472 6.979 1.00 0.00 27 LYS A N 20
ATOM 35050 C CA . LYS A 1 27 ? -5.251 -3.350 7.064 1.00 0.00 27 LYS A CA 20
ATOM 35051 C C . LYS A 1 27 ? -5.288 -2.776 8.473 1.00 0.00 27 LYS A C 20
ATOM 35052 O O . LYS A 1 27 ? -5.130 -1.572 8.666 1.00 0.00 27 LYS A O 20
ATOM 35071 N N . THR A 1 28 ? -5.458 -3.649 9.456 1.00 0.00 28 THR A N 20
ATOM 35072 C CA . THR A 1 28 ? -5.583 -3.222 10.841 1.00 0.00 28 THR A CA 20
ATOM 35073 C C . THR A 1 28 ? -4.273 -2.635 11.359 1.00 0.00 28 THR A C 20
ATOM 35074 O O . THR A 1 28 ? -4.276 -1.696 12.157 1.00 0.00 28 THR A O 20
ATOM 35085 N N . TYR A 1 29 ? -3.155 -3.168 10.884 1.00 0.00 29 TYR A N 20
ATOM 35086 C CA . TYR A 1 29 ? -1.856 -2.637 11.260 1.00 0.00 29 TYR A CA 20
ATOM 35087 C C . TYR A 1 29 ? -1.678 -1.233 10.694 1.00 0.00 29 TYR A C 20
ATOM 35088 O O . TYR A 1 29 ? -1.289 -0.313 11.408 1.00 0.00 29 TYR A O 20
ATOM 35106 N N . ALA A 1 30 ? -2.014 -1.067 9.420 1.00 0.00 30 ALA A N 20
ATOM 35107 C CA . ALA A 1 30 ? -1.793 0.197 8.726 1.00 0.00 30 ALA A CA 20
ATOM 35108 C C . ALA A 1 30 ? -2.727 1.282 9.246 1.00 0.00 30 ALA A C 20
ATOM 35109 O O . ALA A 1 30 ? -2.316 2.427 9.452 1.00 0.00 30 ALA A O 20
ATOM 35116 N N . GLU A 1 31 ? -3.982 0.916 9.471 1.00 0.00 31 GLU A N 20
ATOM 35117 C CA . GLU A 1 31 ? -4.972 1.856 9.979 1.00 0.00 31 GLU A CA 20
ATOM 35118 C C . GLU A 1 31 ? -4.663 2.253 11.419 1.00 0.00 31 GLU A C 20
ATOM 35119 O O . GLU A 1 31 ? -5.092 3.307 11.883 1.00 0.00 31 GLU A O 20
ATOM 35131 N N . HIS A 1 32 ? -3.911 1.413 12.124 1.00 0.00 32 HIS A N 20
ATOM 35132 C CA . HIS A 1 32 ? -3.475 1.736 13.479 1.00 0.00 32 HIS A CA 20
ATOM 35133 C C . HIS A 1 32 ? -2.068 2.323 13.474 1.00 0.00 32 HIS A C 20
ATOM 35134 O O . HIS A 1 32 ? -1.386 2.336 14.501 1.00 0.00 32 HIS A O 20
ATOM 35149 N N . GLU A 1 33 ? -1.646 2.783 12.299 1.00 0.00 33 GLU A N 20
ATOM 35150 C CA . GLU A 1 33 ? -0.397 3.525 12.125 1.00 0.00 33 GLU A CA 20
ATOM 35151 C C . GLU A 1 33 ? 0.831 2.635 12.351 1.00 0.00 33 GLU A C 20
ATOM 35152 O O . GLU A 1 33 ? 1.951 3.128 12.499 1.00 0.00 33 GLU A O 20
ATOM 35164 N N . GLN A 1 34 ? 0.632 1.324 12.348 1.00 0.00 34 GLN A N 20
ATOM 35165 C CA . GLN A 1 34 ? 1.746 0.396 12.458 1.00 0.00 34 GLN A CA 20
ATOM 35166 C C . GLN A 1 34 ? 2.143 -0.102 11.078 1.00 0.00 34 GLN A C 20
ATOM 35167 O O . GLN A 1 34 ? 1.908 -1.257 10.721 1.00 0.00 34 GLN A O 20
ATOM 35181 N N . PHE A 1 35 ? 2.739 0.792 10.306 1.00 0.00 35 PHE A N 20
ATOM 35182 C CA . PHE A 1 35 ? 3.199 0.467 8.964 1.00 0.00 35 PHE A CA 20
ATOM 35183 C C . PHE A 1 35 ? 4.352 -0.524 9.021 1.00 0.00 35 PHE A C 20
ATOM 35184 O O . PHE A 1 35 ? 4.519 -1.352 8.129 1.00 0.00 35 PHE A O 20
ATOM 35201 N N . ASP A 1 36 ? 5.126 -0.435 10.096 1.00 0.00 36 ASP A N 20
ATOM 35202 C CA . ASP A 1 36 ? 6.236 -1.348 10.348 1.00 0.00 36 ASP A CA 20
ATOM 35203 C C . ASP A 1 36 ? 5.749 -2.791 10.366 1.00 0.00 36 ASP A C 20
ATOM 35204 O O . ASP A 1 36 ? 6.325 -3.666 9.728 1.00 0.00 36 ASP A O 20
ATOM 35213 N N . ALA A 1 37 ? 4.681 -3.017 11.108 1.00 0.00 37 ALA A N 20
ATOM 35214 C CA . ALA A 1 37 ? 4.087 -4.342 11.229 1.00 0.00 37 ALA A CA 20
ATOM 35215 C C . ALA A 1 37 ? 3.318 -4.725 9.965 1.00 0.00 37 ALA A C 20
ATOM 35216 O O . ALA A 1 37 ? 3.247 -5.897 9.597 1.00 0.00 37 ALA A O 20
ATOM 35223 N N . ALA A 1 38 ? 2.741 -3.730 9.305 1.00 0.00 38 ALA A N 20
ATOM 35224 C CA . ALA A 1 38 ? 1.931 -3.964 8.114 1.00 0.00 38 ALA A CA 20
ATOM 35225 C C . ALA A 1 38 ? 2.786 -4.373 6.917 1.00 0.00 38 ALA A C 20
ATOM 35226 O O . ALA A 1 38 ? 2.398 -5.249 6.142 1.00 0.00 38 ALA A O 20
ATOM 35233 N N . LEU A 1 39 ? 3.956 -3.750 6.794 1.00 0.00 39 LEU A N 20
ATOM 35234 C CA . LEU A 1 39 ? 4.816 -3.919 5.620 1.00 0.00 39 LEU A CA 20
ATOM 35235 C C . LEU A 1 39 ? 5.084 -5.403 5.296 1.00 0.00 39 LEU A C 20
ATOM 35236 O O . LEU A 1 39 ? 4.834 -5.834 4.169 1.00 0.00 39 LEU A O 20
ATOM 35252 N N . PRO A 1 40 ? 5.576 -6.219 6.261 1.00 0.00 40 PRO A N 20
ATOM 35253 C CA . PRO A 1 40 ? 5.847 -7.640 6.017 1.00 0.00 40 PRO A CA 20
ATOM 35254 C C . PRO A 1 40 ? 4.601 -8.414 5.593 1.00 0.00 40 PRO A C 20
ATOM 35255 O O . PRO A 1 40 ? 4.686 -9.344 4.788 1.00 0.00 40 PRO A O 20
ATOM 35266 N N . HIS A 1 41 ? 3.444 -8.025 6.120 1.00 0.00 41 HIS A N 20
ATOM 35267 C CA . HIS A 1 41 ? 2.196 -8.710 5.800 1.00 0.00 41 HIS A CA 20
ATOM 35268 C C . HIS A 1 41 ? 1.767 -8.408 4.371 1.00 0.00 41 HIS A C 20
ATOM 35269 O O . HIS A 1 41 ? 1.382 -9.310 3.628 1.00 0.00 41 HIS A O 20
ATOM 35284 N N . LEU A 1 42 ? 1.855 -7.140 3.979 1.00 0.00 42 LEU A N 20
ATOM 35285 C CA . LEU A 1 42 ? 1.514 -6.742 2.618 1.00 0.00 42 LEU A CA 20
ATOM 35286 C C . LEU A 1 42 ? 2.504 -7.332 1.619 1.00 0.00 42 LEU A C 20
ATOM 35287 O O . LEU A 1 42 ? 2.115 -7.765 0.535 1.00 0.00 42 LEU A O 20
ATOM 35303 N N . ARG A 1 43 ? 3.780 -7.360 1.992 1.00 0.00 43 ARG A N 20
ATOM 35304 C CA . ARG A 1 43 ? 4.805 -7.951 1.140 1.00 0.00 43 ARG A CA 20
ATOM 35305 C C . ARG A 1 43 ? 4.530 -9.434 0.920 1.00 0.00 43 ARG A C 20
ATOM 35306 O O . ARG A 1 43 ? 4.642 -9.935 -0.199 1.00 0.00 43 ARG A O 20
ATOM 35327 N N . ALA A 1 44 ? 4.148 -10.128 1.988 1.00 0.00 44 ALA A N 20
ATOM 35328 C CA . ALA A 1 44 ? 3.834 -11.546 1.901 1.00 0.00 44 ALA A CA 20
ATOM 35329 C C . ALA A 1 44 ? 2.644 -11.784 0.975 1.00 0.00 44 ALA A C 20
ATOM 35330 O O . ALA A 1 44 ? 2.586 -12.794 0.270 1.00 0.00 44 ALA A O 20
ATOM 35337 N N . ALA A 1 45 ? 1.696 -10.851 0.987 1.00 0.00 45 ALA A N 20
ATOM 35338 C CA . ALA A 1 45 ? 0.531 -10.925 0.115 1.00 0.00 45 ALA A CA 20
ATOM 35339 C C . ALA A 1 45 ? 0.921 -10.689 -1.339 1.00 0.00 45 ALA A C 20
ATOM 35340 O O . ALA A 1 45 ? 0.536 -11.452 -2.220 1.00 0.00 45 ALA A O 20
ATOM 35347 N N . LEU A 1 46 ? 1.708 -9.643 -1.579 1.00 0.00 46 LEU A N 20
ATOM 35348 C CA . LEU A 1 46 ? 2.125 -9.279 -2.935 1.00 0.00 46 LEU A CA 20
ATOM 35349 C C . LEU A 1 46 ? 3.014 -10.342 -3.559 1.00 0.00 46 LEU A C 20
ATOM 35350 O O . LEU A 1 46 ? 3.056 -10.493 -4.781 1.00 0.00 46 LEU A O 20
ATOM 35366 N N . ASP A 1 47 ? 3.745 -11.054 -2.719 1.00 0.00 47 ASP A N 20
ATOM 35367 C CA . ASP A 1 47 ? 4.585 -12.147 -3.182 1.00 0.00 47 ASP A CA 20
ATOM 35368 C C . ASP A 1 47 ? 3.734 -13.232 -3.820 1.00 0.00 47 ASP A C 20
ATOM 35369 O O . ASP A 1 47 ? 4.054 -13.748 -4.893 1.00 0.00 47 ASP A O 20
ATOM 35378 N N . PHE A 1 48 ? 2.648 -13.570 -3.147 1.00 0.00 48 PHE A N 20
ATOM 35379 C CA . PHE A 1 48 ? 1.762 -14.633 -3.601 1.00 0.00 48 PHE A CA 20
ATOM 35380 C C . PHE A 1 48 ? 0.771 -14.120 -4.645 1.00 0.00 48 PHE A C 20
ATOM 35381 O O . PHE A 1 48 ? 0.462 -14.810 -5.618 1.00 0.00 48 PHE A O 20
ATOM 35398 N N . ASP A 1 49 ? 0.273 -12.906 -4.438 1.00 0.00 49 ASP A N 20
ATOM 35399 C CA . ASP A 1 49 ? -0.726 -12.323 -5.329 1.00 0.00 49 ASP A CA 20
ATOM 35400 C C . ASP A 1 49 ? -0.218 -11.025 -5.958 1.00 0.00 49 ASP A C 20
ATOM 35401 O O . ASP A 1 49 ? -0.439 -9.936 -5.428 1.00 0.00 49 ASP A O 20
ATOM 35410 N N . PRO A 1 50 ? 0.500 -11.127 -7.086 1.00 0.00 50 PRO A N 20
ATOM 35411 C CA . PRO A 1 50 ? 0.977 -9.963 -7.833 1.00 0.00 50 PRO A CA 20
ATOM 35412 C C . PRO A 1 50 ? -0.146 -9.295 -8.626 1.00 0.00 50 PRO A C 20
ATOM 35413 O O . PRO A 1 50 ? 0.056 -8.251 -9.248 1.00 0.00 50 PRO A O 20
ATOM 35424 N N . THR A 1 51 ? -1.331 -9.895 -8.598 1.00 0.00 51 THR A N 20
ATOM 35425 C CA . THR A 1 51 ? -2.463 -9.385 -9.359 1.00 0.00 51 THR A CA 20
ATOM 35426 C C . THR A 1 51 ? -3.430 -8.591 -8.485 1.00 0.00 51 THR A C 20
ATOM 35427 O O . THR A 1 51 ? -4.493 -8.169 -8.944 1.00 0.00 51 THR A O 20
ATOM 35438 N N . TYR A 1 52 ? -3.060 -8.377 -7.231 1.00 0.00 52 TYR A N 20
ATOM 35439 C CA . TYR A 1 52 ? -3.901 -7.619 -6.319 1.00 0.00 52 TYR A CA 20
ATOM 35440 C C . TYR A 1 52 ? -3.579 -6.129 -6.425 1.00 0.00 52 TYR A C 20
ATOM 35441 O O . TYR A 1 52 ? -2.739 -5.607 -5.690 1.00 0.00 52 TYR A O 20
ATOM 35459 N N . SER A 1 53 ? -4.240 -5.467 -7.374 1.00 0.00 53 SER A N 20
ATOM 35460 C CA . SER A 1 53 ? -4.044 -4.043 -7.656 1.00 0.00 53 SER A CA 20
ATOM 35461 C C . SER A 1 53 ? -4.089 -3.191 -6.390 1.00 0.00 53 SER A C 20
ATOM 35462 O O . SER A 1 53 ? -3.282 -2.276 -6.213 1.00 0.00 53 SER A O 20
ATOM 35470 N N . VAL A 1 54 ? -5.036 -3.509 -5.516 1.00 0.00 54 VAL A N 20
ATOM 35471 C CA . VAL A 1 54 ? -5.235 -2.772 -4.275 1.00 0.00 54 VAL A CA 20
ATOM 35472 C C . VAL A 1 54 ? -3.974 -2.794 -3.413 1.00 0.00 54 VAL A C 20
ATOM 35473 O O . VAL A 1 54 ? -3.635 -1.804 -2.767 1.00 0.00 54 VAL A O 20
ATOM 35486 N N . ALA A 1 55 ? -3.262 -3.916 -3.440 1.00 0.00 55 ALA A N 20
ATOM 35487 C CA . ALA A 1 55 ? -2.082 -4.092 -2.607 1.00 0.00 55 ALA A CA 20
ATOM 35488 C C . ALA A 1 55 ? -0.907 -3.261 -3.118 1.00 0.00 55 ALA A C 20
ATOM 35489 O O . ALA A 1 55 ? -0.080 -2.809 -2.328 1.00 0.00 55 ALA A O 20
ATOM 35496 N N . TRP A 1 56 ? -0.833 -3.048 -4.435 1.00 0.00 56 TRP A N 20
ATOM 35497 C CA . TRP A 1 56 ? 0.221 -2.206 -4.996 1.00 0.00 56 TRP A CA 20
ATOM 35498 C C . TRP A 1 56 ? 0.070 -0.799 -4.436 1.00 0.00 56 TRP A C 20
ATOM 35499 O O . TRP A 1 56 ? 1.026 -0.182 -3.955 1.00 0.00 56 TRP A O 20
ATOM 35520 N N . LYS A 1 57 ? -1.165 -0.322 -4.494 1.00 0.00 57 LYS A N 20
ATOM 35521 C CA . LYS A 1 57 ? -1.523 1.015 -4.054 1.00 0.00 57 LYS A CA 20
ATOM 35522 C C . LYS A 1 57 ? -1.345 1.176 -2.542 1.00 0.00 57 LYS A C 20
ATOM 35523 O O . LYS A 1 57 ? -0.914 2.228 -2.069 1.00 0.00 57 LYS A O 20
ATOM 35542 N N . TRP A 1 58 ? -1.651 0.127 -1.788 1.00 0.00 58 TRP A N 20
ATOM 35543 C CA . TRP A 1 58 ? -1.493 0.165 -0.338 1.00 0.00 58 TRP A CA 20
ATOM 35544 C C . TRP A 1 58 ? -0.030 0.063 0.071 1.00 0.00 58 TRP A C 20
ATOM 35545 O O . TRP A 1 58 ? 0.372 0.627 1.090 1.00 0.00 58 TRP A O 20
ATOM 35566 N N . LEU A 1 59 ? 0.766 -0.647 -0.720 1.00 0.00 59 LEU A N 20
ATOM 35567 C CA . LEU A 1 59 ? 2.190 -0.789 -0.437 1.00 0.00 59 LEU A CA 20
ATOM 35568 C C . LEU A 1 59 ? 2.852 0.587 -0.435 1.00 0.00 59 LEU A C 20
ATOM 35569 O O . LEU A 1 59 ? 3.617 0.917 0.470 1.00 0.00 59 LEU A O 20
ATOM 35585 N N . GLY A 1 60 ? 2.521 1.395 -1.437 1.00 0.00 60 GLY A N 20
ATOM 35586 C CA . GLY A 1 60 ? 3.032 2.752 -1.499 1.00 0.00 60 GLY A CA 20
ATOM 35587 C C . GLY A 1 60 ? 2.567 3.589 -0.321 1.00 0.00 60 GLY A C 20
ATOM 35588 O O . GLY A 1 60 ? 3.338 4.364 0.247 1.00 0.00 60 GLY A O 20
ATOM 35592 N N . LYS A 1 61 ? 1.302 3.422 0.047 1.00 0.00 61 LYS A N 20
ATOM 35593 C CA . LYS A 1 61 ? 0.727 4.113 1.196 1.00 0.00 61 LYS A CA 20
ATOM 35594 C C . LYS A 1 61 ? 1.427 3.711 2.493 1.00 0.00 61 LYS A C 20
ATOM 35595 O O . LYS A 1 61 ? 1.612 4.533 3.392 1.00 0.00 61 LYS A O 20
ATOM 35614 N N . THR A 1 62 ? 1.813 2.445 2.580 1.00 0.00 62 THR A N 20
ATOM 35615 C CA . THR A 1 62 ? 2.509 1.934 3.750 1.00 0.00 62 THR A CA 20
ATOM 35616 C C . THR A 1 62 ? 3.878 2.604 3.898 1.00 0.00 62 THR A C 20
ATOM 35617 O O . THR A 1 62 ? 4.274 2.995 4.994 1.00 0.00 62 THR A O 20
ATOM 35628 N N . LEU A 1 63 ? 4.578 2.758 2.781 1.00 0.00 63 LEU A N 20
ATOM 35629 C CA . LEU A 1 63 ? 5.880 3.409 2.780 1.00 0.00 63 LEU A CA 20
ATOM 35630 C C . LEU A 1 63 ? 5.732 4.899 3.072 1.00 0.00 63 LEU A C 20
ATOM 35631 O O . LEU A 1 63 ? 6.603 5.513 3.695 1.00 0.00 63 LEU A O 20
ATOM 35647 N N . GLN A 1 64 ? 4.617 5.469 2.624 1.00 0.00 64 GLN A N 20
ATOM 35648 C CA . GLN A 1 64 ? 4.284 6.861 2.907 1.00 0.00 64 GLN A CA 20
ATOM 35649 C C . GLN A 1 64 ? 4.196 7.091 4.414 1.00 0.00 64 GLN A C 20
ATOM 35650 O O . GLN A 1 64 ? 4.809 8.014 4.949 1.00 0.00 64 GLN A O 20
ATOM 35664 N N . GLY A 1 65 ? 3.452 6.223 5.094 1.00 0.00 65 GLY A N 20
ATOM 35665 C CA . GLY A 1 65 ? 3.285 6.349 6.531 1.00 0.00 65 GLY A CA 20
ATOM 35666 C C . GLY A 1 65 ? 4.532 5.949 7.299 1.00 0.00 65 GLY A C 20
ATOM 35667 O O . GLY A 1 65 ? 4.768 6.427 8.409 1.00 0.00 65 GLY A O 20
ATOM 35671 N N . GLN A 1 66 ? 5.331 5.067 6.707 1.00 0.00 66 GLN A N 20
ATOM 35672 C CA . GLN A 1 66 ? 6.575 4.617 7.322 1.00 0.00 66 GLN A CA 20
ATOM 35673 C C . GLN A 1 66 ? 7.618 5.732 7.294 1.00 0.00 66 GLN A C 20
ATOM 35674 O O . GLN A 1 66 ? 8.624 5.680 8.004 1.00 0.00 66 GLN A O 20
ATOM 35688 N N . GLY A 1 67 ? 7.378 6.736 6.458 1.00 0.00 67 GLY A N 20
ATOM 35689 C CA . GLY A 1 67 ? 8.279 7.868 6.379 1.00 0.00 67 GLY A CA 20
ATOM 35690 C C . GLY A 1 67 ? 9.431 7.624 5.431 1.00 0.00 67 GLY A C 20
ATOM 35691 O O . GLY A 1 67 ? 10.483 8.250 5.549 1.00 0.00 67 GLY A O 20
ATOM 35695 N N . ASP A 1 68 ? 9.246 6.708 4.491 1.00 0.00 68 ASP A N 20
ATOM 35696 C CA . ASP A 1 68 ? 10.278 6.438 3.501 1.00 0.00 68 ASP A CA 20
ATOM 35697 C C . ASP A 1 68 ? 9.823 6.948 2.143 1.00 0.00 68 ASP A C 20
ATOM 35698 O O . ASP A 1 68 ? 9.165 6.235 1.383 1.00 0.00 68 ASP A O 20
ATOM 35707 N N . ARG A 1 69 ? 10.136 8.204 1.865 1.00 0.00 69 ARG A N 20
ATOM 35708 C CA . ARG A 1 69 ? 9.706 8.842 0.629 1.00 0.00 69 ARG A CA 20
ATOM 35709 C C . ARG A 1 69 ? 10.375 8.198 -0.587 1.00 0.00 69 ARG A C 20
ATOM 35710 O O . ARG A 1 69 ? 9.790 8.141 -1.666 1.00 0.00 69 ARG A O 20
ATOM 35731 N N . ALA A 1 70 ? 11.597 7.707 -0.404 1.00 0.00 70 ALA A N 20
ATOM 35732 C CA . ALA A 1 70 ? 12.342 7.092 -1.493 1.00 0.00 70 ALA A CA 20
ATOM 35733 C C . ALA A 1 70 ? 11.694 5.784 -1.919 1.00 0.00 70 ALA A C 20
ATOM 35734 O O . ALA A 1 70 ? 11.450 5.558 -3.107 1.00 0.00 70 ALA A O 20
ATOM 35741 N N . GLY A 1 71 ? 11.407 4.932 -0.940 1.00 0.00 71 GLY A N 20
ATOM 35742 C CA . GLY A 1 71 ? 10.760 3.666 -1.216 1.00 0.00 71 GLY A CA 20
ATOM 35743 C C . GLY A 1 71 ? 9.416 3.854 -1.882 1.00 0.00 71 GLY A C 20
ATOM 35744 O O . GLY A 1 71 ? 9.072 3.135 -2.814 1.00 0.00 71 GLY A O 20
ATOM 35748 N N . ALA A 1 72 ? 8.669 4.844 -1.416 1.00 0.00 72 ALA A N 20
ATOM 35749 C CA . ALA A 1 72 ? 7.358 5.142 -1.974 1.00 0.00 72 ALA A CA 20
ATOM 35750 C C . ALA A 1 72 ? 7.485 5.659 -3.402 1.00 0.00 72 ALA A C 20
ATOM 35751 O O . ALA A 1 72 ? 6.720 5.270 -4.286 1.00 0.00 72 ALA A O 20
ATOM 35758 N N . ARG A 1 73 ? 8.472 6.523 -3.614 1.00 0.00 73 ARG A N 20
ATOM 35759 C CA . ARG A 1 73 ? 8.736 7.113 -4.924 1.00 0.00 73 ARG A CA 20
ATOM 35760 C C . ARG A 1 73 ? 8.941 6.018 -5.965 1.00 0.00 73 ARG A C 20
ATOM 35761 O O . ARG A 1 73 ? 8.294 6.018 -7.013 1.00 0.00 73 ARG A O 20
ATOM 35782 N N . GLN A 1 74 ? 9.833 5.083 -5.665 1.00 0.00 74 GLN A N 20
ATOM 35783 C CA . GLN A 1 74 ? 10.132 3.997 -6.593 1.00 0.00 74 GLN A CA 20
ATOM 35784 C C . GLN A 1 74 ? 8.964 3.011 -6.697 1.00 0.00 74 GLN A C 20
ATOM 35785 O O . GLN A 1 74 ? 8.673 2.491 -7.775 1.00 0.00 74 GLN A O 20
ATOM 35799 N N . ALA A 1 75 ? 8.287 2.771 -5.577 1.00 0.00 75 ALA A N 20
ATOM 35800 C CA . ALA A 1 75 ? 7.183 1.817 -5.537 1.00 0.00 75 ALA A CA 20
ATOM 35801 C C . ALA A 1 75 ? 6.002 2.291 -6.372 1.00 0.00 75 ALA A C 20
ATOM 35802 O O . ALA A 1 75 ? 5.371 1.500 -7.071 1.00 0.00 75 ALA A O 20
ATOM 35809 N N . TRP A 1 76 ? 5.704 3.583 -6.303 1.00 0.00 76 TRP A N 20
ATOM 35810 C CA . TRP A 1 76 ? 4.594 4.144 -7.054 1.00 0.00 76 TRP A CA 20
ATOM 35811 C C . TRP A 1 76 ? 4.864 4.083 -8.549 1.00 0.00 76 TRP A C 20
ATOM 35812 O O . TRP A 1 76 ? 3.952 3.848 -9.336 1.00 0.00 76 TRP A O 20
ATOM 35833 N N . GLU A 1 77 ? 6.121 4.270 -8.939 1.00 0.00 77 GLU A N 20
ATOM 35834 C CA . GLU A 1 77 ? 6.499 4.118 -10.339 1.00 0.00 77 GLU A CA 20
ATOM 35835 C C . GLU A 1 77 ? 6.197 2.699 -10.815 1.00 0.00 77 GLU A C 20
ATOM 35836 O O . GLU A 1 77 ? 5.708 2.492 -11.928 1.00 0.00 77 GLU A O 20
ATOM 35848 N N . SER A 1 78 ? 6.476 1.727 -9.955 1.00 0.00 78 SER A N 20
ATOM 35849 C CA . SER A 1 78 ? 6.227 0.332 -10.276 1.00 0.00 78 SER A CA 20
ATOM 35850 C C . SER A 1 78 ? 4.723 0.051 -10.271 1.00 0.00 78 SER A C 20
ATOM 35851 O O . SER A 1 78 ? 4.216 -0.715 -11.094 1.00 0.00 78 SER A O 20
ATOM 35859 N N . GLY A 1 79 ? 4.019 0.683 -9.338 1.00 0.00 79 GLY A N 20
ATOM 35860 C CA . GLY A 1 79 ? 2.581 0.527 -9.246 1.00 0.00 79 GLY A CA 20
ATOM 35861 C C . GLY A 1 79 ? 1.865 1.106 -10.447 1.00 0.00 79 GLY A C 20
ATOM 35862 O O . GLY A 1 79 ? 0.909 0.520 -10.949 1.00 0.00 79 GLY A O 20
ATOM 35866 N N . LEU A 1 80 ? 2.341 2.254 -10.916 1.00 0.00 80 LEU A N 20
ATOM 35867 C CA . LEU A 1 80 ? 1.766 2.896 -12.090 1.00 0.00 80 LEU A CA 20
ATOM 35868 C C . LEU A 1 80 ? 1.873 1.993 -13.310 1.00 0.00 80 LEU A C 20
ATOM 35869 O O . LEU A 1 80 ? 0.897 1.797 -14.021 1.00 0.00 80 LEU A O 20
ATOM 35885 N N . ALA A 1 81 ? 3.055 1.433 -13.539 1.00 0.00 81 ALA A N 20
ATOM 35886 C CA . ALA A 1 81 ? 3.265 0.534 -14.669 1.00 0.00 81 ALA A CA 20
ATOM 35887 C C . ALA A 1 81 ? 2.428 -0.730 -14.526 1.00 0.00 81 ALA A C 20
ATOM 35888 O O . ALA A 1 81 ? 1.964 -1.292 -15.518 1.00 0.00 81 ALA A O 20
ATOM 35895 N N . ALA A 1 82 ? 2.217 -1.163 -13.291 1.00 0.00 82 ALA A N 20
ATOM 35896 C CA . ALA A 1 82 ? 1.371 -2.315 -13.031 1.00 0.00 82 ALA A CA 20
ATOM 35897 C C . ALA A 1 82 ? -0.073 -1.984 -13.391 1.00 0.00 82 ALA A C 20
ATOM 35898 O O . ALA A 1 82 ? -0.755 -2.759 -14.063 1.00 0.00 82 ALA A O 20
ATOM 35905 N N . ALA A 1 83 ? -0.516 -0.806 -12.964 1.00 0.00 83 ALA A N 20
ATOM 35906 C CA . ALA A 1 83 ? -1.860 -0.336 -13.261 1.00 0.00 83 ALA A CA 20
ATOM 35907 C C . ALA A 1 83 ? -2.018 -0.053 -14.752 1.00 0.00 83 ALA A C 20
ATOM 35908 O O . ALA A 1 83 ? -3.052 -0.348 -15.336 1.00 0.00 83 ALA A O 20
ATOM 35915 N N . GLN A 1 84 ? -0.984 0.518 -15.362 1.00 0.00 84 GLN A N 20
ATOM 35916 C CA . GLN A 1 84 ? -0.979 0.780 -16.798 1.00 0.00 84 GLN A CA 20
ATOM 35917 C C . GLN A 1 84 ? -1.099 -0.513 -17.592 1.00 0.00 84 GLN A C 20
ATOM 35918 O O . GLN A 1 84 ? -1.858 -0.588 -18.560 1.00 0.00 84 GLN A O 20
ATOM 35932 N N . SER A 1 85 ? -0.343 -1.522 -17.187 1.00 0.00 85 SER A N 20
ATOM 35933 C CA . SER A 1 85 ? -0.398 -2.825 -17.838 1.00 0.00 85 SER A CA 20
ATOM 35934 C C . SER A 1 85 ? -1.781 -3.463 -17.655 1.00 0.00 85 SER A C 20
ATOM 35935 O O . SER A 1 85 ? -2.320 -4.080 -18.577 1.00 0.00 85 SER A O 20
ATOM 35943 N N . ARG A 1 86 ? -2.361 -3.299 -16.472 1.00 0.00 86 ARG A N 20
ATOM 35944 C CA . ARG A 1 86 ? -3.697 -3.806 -16.192 1.00 0.00 86 ARG A CA 20
ATOM 35945 C C . ARG A 1 86 ? -4.773 -2.932 -16.835 1.00 0.00 86 ARG A C 20
ATOM 35946 O O . ARG A 1 86 ? -5.932 -3.333 -16.930 1.00 0.00 86 ARG A O 20
ATOM 35967 N N . GLY A 1 87 ? -4.381 -1.743 -17.274 1.00 0.00 87 GLY A N 20
ATOM 35968 C CA . GLY A 1 87 ? -5.321 -0.822 -17.883 1.00 0.00 87 GLY A CA 20
ATOM 35969 C C . GLY A 1 87 ? -6.216 -0.151 -16.863 1.00 0.00 87 GLY A C 20
ATOM 35970 O O . GLY A 1 87 ? -7.256 0.413 -17.210 1.00 0.00 87 GLY A O 20
ATOM 35974 N N . ASP A 1 88 ? -5.795 -0.186 -15.605 1.00 0.00 88 ASP A N 20
ATOM 35975 C CA . ASP A 1 88 ? -6.593 0.345 -14.514 1.00 0.00 88 ASP A CA 20
ATOM 35976 C C . ASP A 1 88 ? -6.337 1.831 -14.368 1.00 0.00 88 ASP A C 20
ATOM 35977 O O . ASP A 1 88 ? -5.415 2.265 -13.673 1.00 0.00 88 ASP A O 20
ATOM 35986 N N . GLN A 1 89 ? -7.139 2.590 -15.077 1.00 0.00 89 GLN A N 20
ATOM 35987 C CA . GLN A 1 89 ? -7.042 4.037 -15.099 1.00 0.00 89 GLN A CA 20
ATOM 35988 C C . GLN A 1 89 ? -7.243 4.645 -13.720 1.00 0.00 89 GLN A C 20
ATOM 35989 O O . GLN A 1 89 ? -6.542 5.585 -13.340 1.00 0.00 89 GLN A O 20
ATOM 36003 N N . GLN A 1 90 ? -8.205 4.114 -12.988 1.00 0.00 90 GLN A N 20
ATOM 36004 C CA . GLN A 1 90 ? -8.541 4.630 -11.668 1.00 0.00 90 GLN A CA 20
ATOM 36005 C C . GLN A 1 90 ? -7.331 4.624 -10.746 1.00 0.00 90 GLN A C 20
ATOM 36006 O O . GLN A 1 90 ? -7.023 5.634 -10.110 1.00 0.00 90 GLN A O 20
ATOM 36020 N N . VAL A 1 91 ? -6.623 3.505 -10.710 1.00 0.00 91 VAL A N 20
ATOM 36021 C CA . VAL A 1 91 ? -5.507 3.346 -9.783 1.00 0.00 91 VAL A CA 20
ATOM 36022 C C . VAL A 1 91 ? -4.371 4.297 -10.141 1.00 0.00 91 VAL A C 20
ATOM 36023 O O . VAL A 1 91 ? -3.722 4.862 -9.258 1.00 0.00 91 VAL A O 20
ATOM 36036 N N . VAL A 1 92 ? -4.147 4.484 -11.439 1.00 0.00 92 VAL A N 20
ATOM 36037 C CA . VAL A 1 92 ? -3.120 5.401 -11.911 1.00 0.00 92 VAL A CA 20
ATOM 36038 C C . VAL A 1 92 ? -3.393 6.811 -11.391 1.00 0.00 92 VAL A C 20
ATOM 36039 O O . VAL A 1 92 ? -2.491 7.487 -10.896 1.00 0.00 92 VAL A O 20
ATOM 36052 N N . LYS A 1 93 ? -4.645 7.242 -11.488 1.00 0.00 93 LYS A N 20
ATOM 36053 C CA . LYS A 1 93 ? -5.029 8.570 -11.032 1.00 0.00 93 LYS A CA 20
ATOM 36054 C C . LYS A 1 93 ? -4.919 8.679 -9.516 1.00 0.00 93 LYS A C 20
ATOM 36055 O O . LYS A 1 93 ? -4.433 9.683 -8.998 1.00 0.00 93 LYS A O 20
ATOM 36074 N N . GLU A 1 94 ? -5.355 7.638 -8.811 1.00 0.00 94 GLU A N 20
ATOM 36075 C CA . GLU A 1 94 ? -5.312 7.625 -7.359 1.00 0.00 94 GLU A CA 20
ATOM 36076 C C . GLU A 1 94 ? -3.875 7.709 -6.845 1.00 0.00 94 GLU A C 20
ATOM 36077 O O . GLU A 1 94 ? -3.564 8.521 -5.973 1.00 0.00 94 GLU A O 20
ATOM 36089 N N . LEU A 1 95 ? -3.002 6.870 -7.389 1.00 0.00 95 LEU A N 20
ATOM 36090 C CA . LEU A 1 95 ? -1.603 6.852 -6.975 1.00 0.00 95 LEU A CA 20
ATOM 36091 C C . LEU A 1 95 ? -0.898 8.147 -7.370 1.00 0.00 95 LEU A C 20
ATOM 36092 O O . LEU A 1 95 ? -0.013 8.625 -6.659 1.00 0.00 95 LEU A O 20
ATOM 36108 N N . GLN A 1 96 ? -1.315 8.720 -8.493 1.00 0.00 96 GLN A N 20
ATOM 36109 C CA . GLN A 1 96 ? -0.741 9.969 -8.981 1.00 0.00 96 GLN A CA 20
ATOM 36110 C C . GLN A 1 96 ? -0.971 11.099 -7.975 1.00 0.00 96 GLN A C 20
ATOM 36111 O O . GLN A 1 96 ? -0.156 12.012 -7.863 1.00 0.00 96 GLN A O 20
ATOM 36125 N N . VAL A 1 97 ? -2.076 11.020 -7.237 1.00 0.00 97 VAL A N 20
ATOM 36126 C CA . VAL A 1 97 ? -2.388 12.009 -6.210 1.00 0.00 97 VAL A CA 20
ATOM 36127 C C . VAL A 1 97 ? -1.315 12.010 -5.122 1.00 0.00 97 VAL A C 20
ATOM 36128 O O . VAL A 1 97 ? -0.878 13.070 -4.665 1.00 0.00 97 VAL A O 20
ATOM 36141 N N . PHE A 1 98 ? -0.873 10.819 -4.733 1.00 0.00 98 PHE A N 20
ATOM 36142 C CA . PHE A 1 98 ? 0.136 10.679 -3.688 1.00 0.00 98 PHE A CA 20
ATOM 36143 C C . PHE A 1 98 ? 1.476 11.233 -4.156 1.00 0.00 98 PHE A C 20
ATOM 36144 O O . PHE A 1 98 ? 2.228 11.810 -3.370 1.00 0.00 98 PHE A O 20
ATOM 36161 N N . LEU A 1 99 ? 1.757 11.067 -5.445 1.00 0.00 99 LEU A N 20
ATOM 36162 C CA . LEU A 1 99 ? 2.996 11.558 -6.043 1.00 0.00 99 LEU A CA 20
ATOM 36163 C C . LEU A 1 99 ? 3.137 13.066 -5.862 1.00 0.00 99 LEU A C 20
ATOM 36164 O O . LEU A 1 99 ? 4.234 13.571 -5.624 1.00 0.00 99 LEU A O 20
ATOM 36180 N N . ARG A 1 100 ? 2.017 13.774 -5.957 1.00 0.00 100 ARG A N 20
ATOM 36181 C CA . ARG A 1 100 ? 2.009 15.226 -5.821 1.00 0.00 100 ARG A CA 20
ATOM 36182 C C . ARG A 1 100 ? 2.431 15.614 -4.415 1.00 0.00 100 ARG A C 20
ATOM 36183 O O . ARG A 1 100 ? 3.248 16.510 -4.212 1.00 0.00 100 ARG A O 20
ATOM 36204 N N . ARG A 1 101 ? 1.860 14.911 -3.454 1.00 0.00 101 ARG A N 20
ATOM 36205 C CA . ARG A 1 101 ? 2.164 15.130 -2.042 1.00 0.00 101 ARG A CA 20
ATOM 36206 C C . ARG A 1 101 ? 3.610 14.750 -1.732 1.00 0.00 101 ARG A C 20
ATOM 36207 O O . ARG A 1 101 ? 4.285 15.429 -0.957 1.00 0.00 101 ARG A O 20
ATOM 36228 N N . LEU A 1 102 ? 4.079 13.671 -2.347 1.00 0.00 102 LEU A N 20
ATOM 36229 C CA . LEU A 1 102 ? 5.438 13.190 -2.136 1.00 0.00 102 LEU A CA 20
ATOM 36230 C C . LEU A 1 102 ? 6.451 14.210 -2.652 1.00 0.00 102 LEU A C 20
ATOM 36231 O O . LEU A 1 102 ? 7.451 14.500 -1.990 1.00 0.00 102 LEU A O 20
ATOM 36247 N N . ALA A 1 103 ? 6.168 14.761 -3.829 1.00 0.00 103 ALA A N 20
ATOM 36248 C CA . ALA A 1 103 ? 7.060 15.722 -4.471 1.00 0.00 103 ALA A CA 20
ATOM 36249 C C . ALA A 1 103 ? 7.257 16.965 -3.614 1.00 0.00 103 ALA A C 20
ATOM 36250 O O . ALA A 1 103 ? 8.325 17.570 -3.634 1.00 0.00 103 ALA A O 20
ATOM 36257 N N . ARG A 1 104 ? 6.226 17.341 -2.861 1.00 0.00 104 ARG A N 20
ATOM 36258 C CA . ARG A 1 104 ? 6.294 18.522 -2.001 1.00 0.00 104 ARG A CA 20
ATOM 36259 C C . ARG A 1 104 ? 7.418 18.391 -0.980 1.00 0.00 104 ARG A C 20
ATOM 36260 O O . ARG A 1 104 ? 8.123 19.359 -0.692 1.00 0.00 104 ARG A O 20
ATOM 36281 N N . GLU A 1 105 ? 7.572 17.190 -0.433 1.00 0.00 105 GLU A N 20
ATOM 36282 C CA . GLU A 1 105 ? 8.593 16.918 0.557 1.00 0.00 105 GLU A CA 20
ATOM 36283 C C . GLU A 1 105 ? 9.981 16.961 -0.072 1.00 0.00 105 GLU A C 20
ATOM 36284 O O . GLU A 1 105 ? 10.917 17.516 0.499 1.00 0.00 105 GLU A O 20
ATOM 36296 N N . ASP A 1 106 ? 10.102 16.371 -1.255 1.00 0.00 106 ASP A N 20
ATOM 36297 C CA . ASP A 1 106 ? 11.366 16.371 -1.994 1.00 0.00 106 ASP A CA 20
ATOM 36298 C C . ASP A 1 106 ? 11.767 17.787 -2.362 1.00 0.00 106 ASP A C 20
ATOM 36299 O O . ASP A 1 106 ? 12.910 18.201 -2.161 1.00 0.00 106 ASP A O 20
ATOM 36308 N N . ALA A 1 107 ? 10.794 18.522 -2.878 1.00 0.00 107 ALA A N 20
ATOM 36309 C CA . ALA A 1 107 ? 10.994 19.895 -3.337 1.00 0.00 107 ALA A CA 20
ATOM 36310 C C . ALA A 1 107 ? 11.617 20.777 -2.257 1.00 0.00 107 ALA A C 20
ATOM 36311 O O . ALA A 1 107 ? 12.320 21.734 -2.573 1.00 0.00 107 ALA A O 20
ATOM 36318 N N . LEU A 1 108 ? 11.373 20.446 -0.990 1.00 0.00 108 LEU A N 20
ATOM 36319 C CA . LEU A 1 108 ? 11.924 21.201 0.127 1.00 0.00 108 LEU A CA 20
ATOM 36320 C C . LEU A 1 108 ? 13.448 21.294 0.034 1.00 0.00 108 LEU A C 20
ATOM 36321 O O . LEU A 1 108 ? 14.025 22.367 0.212 1.00 0.00 108 LEU A O 20
ATOM 36337 N N . GLU A 1 109 ? 14.093 20.176 -0.281 1.00 0.00 109 GLU A N 20
ATOM 36338 C CA . GLU A 1 109 ? 15.546 20.142 -0.403 1.00 0.00 109 GLU A CA 20
ATOM 36339 C C . GLU A 1 109 ? 15.956 20.170 -1.867 1.00 0.00 109 GLU A C 20
ATOM 36340 O O . GLU A 1 109 ? 17.140 20.206 -2.204 1.00 0.00 109 GLU A O 20
ATOM 36352 N N . HIS A 1 110 ? 14.961 20.185 -2.730 1.00 0.00 110 HIS A N 20
ATOM 36353 C CA . HIS A 1 110 ? 15.186 20.197 -4.167 1.00 0.00 110 HIS A CA 20
ATOM 36354 C C . HIS A 1 110 ? 14.951 21.599 -4.716 1.00 0.00 110 HIS A C 20
ATOM 36355 O O . HIS A 1 110 ? 14.903 21.801 -5.928 1.00 0.00 110 HIS A O 20
ATOM 36370 N N . HIS A 1 111 ? 14.785 22.560 -3.805 1.00 0.00 111 HIS A N 20
ATOM 36371 C CA . HIS A 1 111 ? 14.613 23.965 -4.178 1.00 0.00 111 HIS A CA 20
ATOM 36372 C C . HIS A 1 111 ? 15.843 24.495 -4.903 1.00 0.00 111 HIS A C 20
ATOM 36373 O O . HIS A 1 111 ? 15.739 25.363 -5.767 1.00 0.00 111 HIS A O 20
ATOM 36388 N N . HIS A 1 112 ? 17.006 23.962 -4.549 1.00 0.00 112 HIS A N 20
ATOM 36389 C CA . HIS A 1 112 ? 18.263 24.436 -5.114 1.00 0.00 112 HIS A CA 20
ATOM 36390 C C . HIS A 1 112 ? 18.389 23.977 -6.558 1.00 0.00 112 HIS A C 20
ATOM 36391 O O . HIS A 1 112 ? 18.555 24.792 -7.462 1.00 0.00 112 HIS A O 20
ATOM 36406 N N . HIS A 1 113 ? 18.300 22.663 -6.755 1.00 0.00 113 HIS A N 20
ATOM 36407 C CA . HIS A 1 113 ? 18.354 22.062 -8.083 1.00 0.00 113 HIS A CA 20
ATOM 36408 C C . HIS A 1 113 ? 19.618 22.482 -8.834 1.00 0.00 113 HIS A C 20
ATOM 36409 O O . HIS A 1 113 ? 19.566 23.230 -9.813 1.00 0.00 113 HIS A O 20
ATOM 36424 N N . HIS A 1 114 ? 20.755 22.018 -8.345 1.00 0.00 114 HIS A N 20
ATOM 36425 C CA . HIS A 1 114 ? 22.003 22.170 -9.071 1.00 0.00 114 HIS A CA 20
ATOM 36426 C C . HIS A 1 114 ? 22.077 21.041 -10.083 1.00 0.00 114 HIS A C 20
ATOM 36427 O O . HIS A 1 114 ? 22.582 21.206 -11.192 1.00 0.00 114 HIS A O 20
ATOM 36442 N N . HIS A 1 115 ? 21.541 19.898 -9.668 1.00 0.00 115 HIS A N 20
ATOM 36443 C CA . HIS A 1 115 ? 21.324 18.744 -10.529 1.00 0.00 115 HIS A CA 20
ATOM 36444 C C . HIS A 1 115 ? 20.190 17.917 -9.944 1.00 0.00 115 HIS A C 20
ATOM 36445 O O . HIS A 1 115 ? 19.020 18.316 -10.108 1.00 0.00 115 HIS A O 20
#

InterPro domains:
  IPR011990 Tetratricopeptide-like helical domain superfamily [G3DSA:1.25.40.10] (1-107)
  IPR011990 Tetratricopeptide-like helical domain superfamily [SSF48452] (7-82)
  IPR019734 Tetratricopeptide repeat [PS50005] (19-52)

Nearest PDB structures (foldseek):
  2kat-assembly1_A  TM=8.905E-01  e=1.056E-13  Bordetella parapertussis
  3sz7-assembly1_A  TM=7.478E-01  e=2.479E-03  Aspergillus fumigatus Af293
  8ye5-assembly1_B  TM=8.204E-01  e=4.397E-02  Dehalobacter sp.
  8ye5-assembly1_A  TM=8.159E-01  e=4.177E-02  Dehalobacter sp.
  3upv-assembly1_A  TM=7.323E-01  e=4.397E-02  Saccharomyces cerevisiae S288C

Radius of gyration: 15.99 Å; Cα contacts (8 Å, |Δi|>4): 105; chains: 1; bounding box: 30×53×38 Å

Solvent-accessible surface area: 7954 Å² total; per-residue (Å²): 201,164,56,82,23,115,132,29,96,65,73,60,82,143,57,51,103,71,73,84,28,63,16,51,13,0,70,24,76,2,108,135,135,90,12,98,35,0,48,84,52,2,188,51,8,42,116,133,23,76,85,54,23,57,4,28,45,28,30,0,55,0,31,66,40,91,66,64,91,56,17,0,98,121,25,2,100,78,7,39,63,32,0,99,103,156,55,45,104,122,9,15,125,66,3,78,94,85,17,131,181,18,30,164,75,19,10,130,143,131,118,130,98,191,172

Organism: Bordetella parapertussis (strain 12822 / ATCC BAA-587 / NCTC 13253) (NCBI:txid257311)

CATH classification: 1.25.40.10